Protein 7JQP (pdb70)

B-factor: mean 60.54, std 24.57, range [16.27, 196.67]

Foldseek 3Di:
DVQADACPVVVVDPFQEEEEFAQPPSPPLPRDVLVCCVCLQPVVAAEEEEADPCVQVVDDVLVSPDLVVCVSQPPQWADDDADPVQSKWTGGVNDTWMWHDDDQFIAIPNHTHYGYYHLVCLVVCLVPAADHHAEYEYEQVDPDPVVPDDDGDQLSVVSVVSSCCRNDPPDPRHHYYYHNAAAPLDLVCLVVLHQDDPVVVVVQWDDDDRYIYGYRQRGPDDFDVDVVSVVQVVPVVNVVSNVRRPVDRQDAAADDDPDDAQAWEDDDQWIKGWHWAQDPVGIAIAIEIGNDCDPVVPHEYEYDDPVPDVRHHHDDLVNCCVPCVVVLVPLSHHGHYNDSSRNSVVSSVSSNNPDD/DDACVVVVVDPAQEEEEFAQPPVPPLVRVVLVCVVCLQPVVAAEEEEADPVVQVPDDQLVSPDPVVCVSQNPQWADDDADVVQSKWTGGVRDTWMWHDDDQFIDINNHTHYGYYHLVCLVVVLDQPQDRYAEYEYEQVDDDPLVPDDDGDQLSVVSVVSSVCSNDPPNPRHHYYYHNAAAPLDVVCLSVLHQDDPVVVVVQWADDDRYIYGYDDHDPDDQDVDVVSVVQVVDVSNVVSSVCRVVDRHDAAADDDDDDAQAWEDDDQWIKGWHWDDDPVGTAIEIDIGNDCDPVVPHEYEYDDPVPDVRHDYQYLVNCCVPCVVVLVCLSPHGHYHDSSRNSVVSNVCSNSPD/DPDACPVVVVDPFQEEEEFAPPPVPHLPRPVLVCCVCLQPVVAAEEEEADVVVVVVDDQLVSDDPVVCVSQPPQWADDDADSVQSKWTGGVRDIWMWHDDDQFIAIRNHTHYGYDHLVCLVVCLVPAADHHAEYEYEQVDPDCVVPDDDGDQLSVVSVVSSCCRNDPPDPRHHYYYHNAAAPLDLVCLVVLHQDDPVVVVVQWADDDRYIYGYDAHPPDDFDVDVVSVVQVVDVVSVVSNRCRVVDRHDAAADDDDDDAQAWEDDDQWIKGKHWDDDDVGIAIEIEIGNDCDPVVPHEYEYDDPVPDVRHHDDDLVNCCVPVVVVLVCLSPHGHYHDSSSNSVVSSVSSNNPDD/DDACPVVVVDPAQEEEEFAQPPVPHLPRPVLVCCVCLQPVVAAEEEEAAPVVVVPDDVLVSPDPVVCVSQPPQKADPPDDDVQSKWIGGVRDIKMWHDDDQFIAIRNHTHYGYDHLVCLVVCLVPADDHHAEYEYEQVDDDPVVPDDDGDFQSVVSVVSSCCSNDPPDPRHHYYYHNAAAPLDLVCLSVLHQDDPVVVVVQWDDDDRYIYGYDAHDDDDQDVDVVSVVQVVDVVNVVVNRCRPVDRPDAAADDDDDDFQAWEDDDQWIKGWHWDADPVGIAIEIEIGNDCDPVVPHEYEYDDPVPDVRHHDDDLVNCCVPVVVVLVCLSPHGHYNDSSRNSVVSSVSSNNPDD/DDACPVVVPDPFQEEEEFAAPPVPHLPRPVLVCCVCLQPVVAAEEEEADVVVVVVDDQLVSPDPVVCVSQPPQWADDDADVVQSKWTGGVNHIWMWHDDDQFIDINNHTHYGYDHLVCLVVDALPVADHHAEYEYEQVDPDPLVPDDDGDQLSVVSVVVSCCRNDPPDPRHHYYYHNAAAPLDQVCLVVPHQDDVVVVVVQWDDDDRYIYGYDYHDPDDFDVDVVSVVQVVDVSSVVSNRNRVVDRHDAAADDDDDFAQAWEDDDQWIKGWHWDADPVGIAIEIEIGNDCDPVVPHAYEYDDPVPDVRHDYDDLVNCCVPCVVVLVCLSPHGHYHDSSRNSVVSNVSSNNPDD

Organism: NCBI:txid503388

Radius of gyration: 38.29 Å; Cα contacts (8 Å, |Δi|>4): 3118; chains: 5; bounding box: 105×102×98 Å

InterPro domains:
  IPR008784 Podovirus DNA packaging protein [PF05894] (104-223)

Structure (mmCIF, N/CA/C/O backbone):
data_7JQP
#
_entry.id   7JQP
#
_cell.length_a   110.900
_cell.length_b   110.900
_cell.length_c   351.800
_cell.angle_alpha   90.000
_cell.angle_beta   90.000
_cell.angle_gamma   90.000
#
_symmetry.space_group_name_H-M   'P 43 21 2'
#
loop_
_entity.id
_entity.type
_entity.pdbx_description
1 polymer 'Encapsidation protein'
2 non-polymer 'SULFATE ION'
3 water water
#
loop_
_atom_site.group_PDB
_atom_site.id
_atom_site.type_symbol
_atom_site.label_atom_id
_atom_site.label_alt_id
_atom_site.label_comp_id
_atom_site.label_asym_id
_atom_site.label_entity_id
_atom_site.label_seq_id
_atom_site.pdbx_PDB_ins_code
_atom_site.Cartn_x
_atom_site.Cartn_y
_atom_site.Cartn_z
_atom_site.occupancy
_atom_site.B_iso_or_equiv
_atom_site.auth_seq_id
_atom_site.auth_comp_id
_atom_site.auth_asym_id
_atom_site.auth_atom_id
_atom_site.pdbx_PDB_model_num
ATOM 1 N N . SER A 1 5 ? 11.022 38.861 55.629 1.00 147.46 5 SER A N 1
ATOM 2 C CA . SER A 1 5 ? 11.689 39.984 56.279 1.00 152.03 5 SER A CA 1
ATOM 3 C C . SER A 1 5 ? 13.145 39.643 56.581 1.00 156.48 5 SER A C 1
ATOM 4 O O . SER A 1 5 ? 14.062 40.260 56.042 1.00 150.40 5 SER A O 1
ATOM 11 N N . ASN A 1 6 ? 13.354 38.646 57.442 1.00 163.24 6 ASN A N 1
ATOM 12 C CA . ASN A 1 6 ? 14.710 38.233 57.780 1.00 159.03 6 ASN A CA 1
ATOM 13 C C . ASN A 1 6 ? 15.509 37.814 56.552 1.00 153.95 6 ASN A C 1
ATOM 14 O O . ASN A 1 6 ? 16.743 37.773 56.611 1.00 144.18 6 ASN A O 1
ATOM 25 N N . GLU A 1 7 ? 14.833 37.508 55.442 1.00 155.17 7 GLU A N 1
ATOM 26 C CA . GLU A 1 7 ? 15.528 36.980 54.275 1.00 144.98 7 GLU A CA 1
ATOM 27 C C . GLU A 1 7 ? 16.539 37.975 53.719 1.00 139.54 7 GLU A C 1
ATOM 28 O O . GLU A 1 7 ? 17.611 37.577 53.245 1.00 129.29 7 GLU A O 1
ATOM 40 N N . PHE A 1 8 ? 16.224 39.270 53.757 1.00 142.31 8 PHE A N 1
ATOM 41 C CA . PHE A 1 8 ? 17.015 40.230 52.998 1.00 126.31 8 PHE A CA 1
ATOM 42 C C . PHE A 1 8 ? 18.329 40.562 53.698 1.00 122.66 8 PHE A C 1
ATOM 43 O O . PHE A 1 8 ? 18.389 40.718 54.922 1.00 129.41 8 PHE A O 1
ATOM 60 N N . TRP A 1 9 ? 19.384 40.656 52.892 1.00 113.86 9 TRP A N 1
ATOM 61 C CA . TRP A 1 9 ? 20.719 40.974 53.374 1.00 102.07 9 TRP A CA 1
ATOM 62 C C . TRP A 1 9 ? 20.789 42.391 53.930 1.00 90.86 9 TRP A C 1
ATOM 63 O O . TRP A 1 9 ? 20.197 43.321 53.379 1.00 93.63 9 TRP A O 1
ATOM 84 N N . THR A 1 10 ? 21.525 42.553 55.026 1.00 90.78 10 THR A N 1
ATOM 85 C CA . THR A 1 10 ? 21.702 43.847 55.669 1.00 98.35 10 THR A CA 1
ATOM 86 C C . THR A 1 10 ? 23.115 43.956 56.222 1.00 89.97 10 THR A C 1
ATOM 87 O O . THR A 1 10 ? 23.728 42.940 56.574 1.00 89.36 10 THR A O 1
ATOM 98 N N . PRO A 1 11 ? 23.664 45.182 56.303 1.00 70.33 11 PRO A N 1
ATOM 99 C CA . PRO A 1 11 ? 25.043 45.338 56.786 1.00 66.09 11 PRO A CA 1
ATOM 100 C C . PRO A 1 11 ? 25.187 45.533 58.287 1.00 77.40 11 PRO A C 1
ATOM 101 O O . PRO A 1 11 ? 26.236 45.996 58.748 1.00 78.08 11 PRO A O 1
ATOM 112 N N . LYS A 1 12 ? 24.163 45.190 59.066 1.00 80.28 12 LYS A N 1
ATOM 113 C CA . LYS A 1 12 ? 24.259 45.367 60.513 1.00 75.43 12 LYS A CA 1
ATOM 114 C C . LYS A 1 12 ? 25.387 44.523 61.095 1.00 68.70 12 LYS A C 1
ATOM 115 O O . LYS A 1 12 ? 26.189 45.003 61.903 1.00 67.29 12 LYS A O 1
ATOM 134 N N . ARG A 1 13 ? 25.452 43.247 60.707 1.00 72.95 13 ARG A N 1
ATOM 135 C CA . ARG A 1 13 ? 26.518 42.376 61.194 1.00 76.30 13 ARG A CA 1
ATOM 136 C C . ARG A 1 13 ? 27.887 42.904 60.782 1.00 80.60 13 ARG A C 1
ATOM 137 O O . ARG A 1 13 ? 28.840 42.872 61.570 1.00 76.29 13 ARG A O 1
ATOM 141 N N . LEU A 1 14 ? 28.004 43.387 59.544 1.00 83.05 14 LEU A N 1
ATOM 142 C CA . LEU A 1 14 ? 29.285 43.876 59.048 1.00 68.41 14 LEU A CA 1
ATOM 143 C C . LEU A 1 14 ? 29.735 45.127 59.794 1.00 73.83 14 LEU A C 1
ATOM 144 O O . LEU A 1 14 ? 30.930 45.300 60.062 1.00 68.20 14 LEU A O 1
ATOM 160 N N . LEU A 1 15 ? 28.795 46.015 60.129 1.00 76.99 15 LEU A N 1
ATOM 161 C CA . LEU A 1 15 ? 29.147 47.267 60.790 1.00 72.62 15 LEU A CA 1
ATOM 162 C C . LEU A 1 15 ? 29.671 47.046 62.203 1.00 75.83 15 LEU A C 1
ATOM 163 O O . LEU A 1 15 ? 30.522 47.813 62.669 1.00 75.92 15 LEU A O 1
ATOM 179 N N . GLU A 1 16 ? 29.177 46.021 62.902 1.00 68.60 16 GLU A N 1
ATOM 180 C CA . GLU A 1 16 ? 29.662 45.755 64.252 1.00 77.03 16 GLU A CA 1
ATOM 181 C C . GLU A 1 16 ? 31.153 45.439 64.260 1.00 89.43 16 GLU A C 1
ATOM 182 O O . GLU A 1 16 ? 31.854 45.784 65.218 1.00 86.79 16 GLU A O 1
ATOM 194 N N . THR A 1 17 ? 31.653 44.789 63.210 1.00 85.99 17 THR A N 1
ATOM 195 C CA . THR A 1 17 ? 33.062 44.439 63.147 1.00 75.09 17 THR A CA 1
ATOM 196 C C . THR A 1 17 ? 33.919 45.700 63.028 1.00 76.25 17 THR A C 1
ATOM 197 O O . THR A 1 17 ? 33.475 46.751 62.557 1.00 83.53 17 THR A O 1
ATOM 208 N N . ASP A 1 18 ? 35.176 45.577 63.462 1.00 74.74 18 ASP A N 1
ATOM 209 C CA . ASP A 1 18 ? 36.085 46.718 63.439 1.00 78.77 18 ASP A CA 1
ATOM 210 C C . ASP A 1 18 ? 36.408 47.167 62.017 1.00 76.34 18 ASP A C 1
ATOM 211 O O . ASP A 1 18 ? 36.639 48.359 61.785 1.00 65.47 18 ASP A O 1
ATOM 220 N N . ASP A 1 19 ? 36.437 46.239 61.062 1.00 81.79 19 ASP A N 1
ATOM 221 C CA . ASP A 1 19 ? 36.850 46.581 59.708 1.00 75.33 19 ASP A CA 1
ATOM 222 C C . ASP A 1 19 ? 35.951 47.665 59.126 1.00 63.47 19 ASP A C 1
ATOM 223 O O . ASP A 1 19 ? 34.740 47.690 59.367 1.00 56.15 19 ASP A O 1
ATOM 232 N N . ARG A 1 20 ? 36.556 48.569 58.356 1.00 56.02 20 ARG A N 1
ATOM 233 C CA . ARG A 1 20 ? 35.838 49.646 57.693 1.00 48.33 20 ARG A CA 1
ATOM 234 C C . ARG A 1 20 ? 35.688 49.419 56.193 1.00 39.44 20 ARG A C 1
ATOM 235 O O . ARG A 1 20 ? 35.056 50.238 55.517 1.00 34.02 20 ARG A O 1
ATOM 256 N N . ILE A 1 21 ? 36.250 48.339 55.657 1.00 38.70 21 ILE A N 1
ATOM 257 C CA . ILE A 1 21 ? 36.169 48.017 54.236 1.00 37.12 21 ILE A CA 1
ATOM 258 C C . ILE A 1 21 ? 35.506 46.654 54.090 1.00 38.07 21 ILE A C 1
ATOM 259 O O . ILE A 1 21 ? 35.943 45.676 54.707 1.00 34.58 21 ILE A O 1
ATOM 275 N N . PHE A 1 22 ? 34.460 46.591 53.269 1.00 42.43 22 PHE A N 1
ATOM 276 C CA . PHE A 1 22 ? 33.698 45.369 53.058 1.00 36.47 22 PHE A CA 1
ATOM 277 C C . PHE A 1 22 ? 33.511 45.123 51.570 1.00 30.53 22 PHE A C 1
ATOM 278 O O . PHE A 1 22 ? 33.344 46.066 50.790 1.00 33.63 22 PHE A O 1
ATOM 295 N N . LEU A 1 23 ? 33.538 43.851 51.185 1.00 29.59 23 LEU A N 1
ATOM 296 C CA . LEU A 1 23 ? 33.254 43.423 49.821 1.00 34.02 23 LEU A CA 1
ATOM 297 C C . LEU A 1 23 ? 32.078 42.458 49.864 1.00 42.68 23 LEU A C 1
ATOM 298 O O . LEU A 1 23 ? 32.166 41.399 50.494 1.00 45.49 23 LEU A O 1
ATOM 314 N N . VAL A 1 24 ? 30.980 42.832 49.213 1.00 36.53 24 VAL A N 1
ATOM 315 C CA . VAL A 1 24 ? 29.760 42.034 49.189 1.00 33.91 24 VAL A CA 1
ATOM 316 C C . VAL A 1 24 ? 29.527 41.568 47.758 1.00 42.05 24 VAL A C 1
ATOM 317 O O . VAL A 1 24 ? 29.349 42.389 46.850 1.00 40.24 24 VAL A O 1
ATOM 330 N N . VAL A 1 25 ? 29.525 40.253 47.560 1.00 42.39 25 VAL A N 1
ATOM 331 C CA . VAL A 1 25 ? 29.368 39.644 46.245 1.00 38.86 25 VAL A CA 1
ATOM 332 C C . VAL A 1 25 ? 28.189 38.685 46.292 1.00 40.44 25 VAL A C 1
ATOM 333 O O . VAL A 1 25 ? 27.956 38.023 47.309 1.00 54.34 25 VAL A O 1
ATOM 346 N N . GLY A 1 26 ? 27.450 38.614 45.195 1.00 52.02 26 GLY A N 1
ATOM 347 C CA . GLY A 1 26 ? 26.304 37.738 45.124 1.00 62.79 26 GLY A CA 1
ATOM 348 C C . GLY A 1 26 ? 25.044 38.405 45.630 1.00 54.32 26 GLY A C 1
ATOM 349 O O . GLY A 1 26 ? 24.967 39.620 45.830 1.00 66.23 26 GLY A O 1
ATOM 353 N N . GLY A 1 27 ? 24.028 37.575 45.835 1.00 62.16 27 GLY A N 1
ATOM 354 C CA . GLY A 1 27 ? 22.757 38.079 46.324 1.00 86.27 27 GLY A CA 1
ATOM 355 C C . GLY A 1 27 ? 22.090 39.054 45.381 1.00 88.79 27 GLY A C 1
ATOM 356 O O . GLY A 1 27 ? 21.576 40.090 45.823 1.00 80.90 27 GLY A O 1
ATOM 360 N N . ARG A 1 28 ? 22.086 38.748 44.086 1.00 88.76 28 ARG A N 1
ATOM 361 C CA . ARG A 1 28 ? 21.401 39.603 43.127 1.00 82.97 28 ARG A CA 1
ATOM 362 C C . ARG A 1 28 ? 19.909 39.646 43.428 1.00 84.68 28 ARG A C 1
ATOM 363 O O . ARG A 1 28 ? 19.285 38.625 43.727 1.00 91.15 28 ARG A O 1
ATOM 384 N N . GLY A 1 29 ? 19.339 40.846 43.332 1.00 80.42 29 GLY A N 1
ATOM 385 C CA . GLY A 1 29 ? 17.945 41.050 43.662 1.00 85.52 29 GLY A CA 1
ATOM 386 C C . GLY A 1 29 ? 17.640 41.045 45.140 1.00 79.97 29 GLY A C 1
ATOM 387 O O . GLY A 1 29 ? 16.467 40.996 45.519 1.00 83.37 29 GLY A O 1
ATOM 391 N N . VAL A 1 30 ? 18.665 41.090 45.989 1.00 75.16 30 VAL A N 1
ATOM 392 C CA . VAL A 1 30 ? 18.489 41.126 47.436 1.00 80.91 30 VAL A CA 1
ATOM 393 C C . VAL A 1 30 ? 18.535 42.552 47.975 1.00 80.21 30 VAL A C 1
ATOM 394 O O . VAL A 1 30 ? 18.484 42.756 49.192 1.00 68.78 30 VAL A O 1
ATOM 407 N N . GLY A 1 31 ? 18.610 43.544 47.095 1.00 87.67 31 GLY A N 1
ATOM 408 C CA . GLY A 1 31 ? 18.664 44.925 47.522 1.00 76.84 31 GLY A CA 1
ATOM 409 C C . GLY A 1 31 ? 19.863 45.237 48.391 1.00 57.27 31 GLY A C 1
ATOM 410 O O . GLY A 1 31 ? 19.709 45.782 49.487 1.00 47.42 31 GLY A O 1
ATOM 414 N N . LYS A 1 32 ? 21.064 44.881 47.926 1.00 59.43 32 LYS A N 1
ATOM 415 C CA . LYS A 1 32 ? 22.273 45.246 48.661 1.00 51.51 32 LYS A CA 1
ATOM 416 C C . LYS A 1 32 ? 22.419 46.761 48.722 1.00 43.40 32 LYS A C 1
ATOM 417 O O . LYS A 1 32 ? 22.690 47.333 49.783 1.00 49.80 32 LYS A O 1
ATOM 436 N N . THR A 1 33 ? 22.232 47.430 47.584 1.00 40.14 33 THR A N 1
ATOM 437 C CA . THR A 1 33 ? 22.264 48.887 47.572 1.00 34.43 33 THR A CA 1
ATOM 438 C C . THR A 1 33 ? 21.130 49.453 48.416 1.00 48.73 33 THR A C 1
ATOM 439 O O . THR A 1 33 ? 21.322 50.415 49.170 1.00 44.22 33 THR A O 1
ATOM 450 N N . PHE A 1 34 ? 19.942 48.855 48.305 1.00 52.59 34 PHE A N 1
ATOM 451 C CA . PHE A 1 34 ? 18.790 49.296 49.085 1.00 44.55 34 PHE A CA 1
ATOM 452 C C . PHE A 1 34 ? 19.074 49.235 50.579 1.00 58.07 34 PHE A C 1
ATOM 453 O O . PHE A 1 34 ? 18.900 50.227 51.296 1.00 57.99 34 PHE A O 1
ATOM 470 N N . ASN A 1 35 ? 19.525 48.079 51.067 1.00 61.05 35 ASN A N 1
ATOM 471 C CA . ASN A 1 35 ? 19.742 47.924 52.501 1.00 53.13 35 ASN A CA 1
ATOM 472 C C . ASN A 1 35 ? 20.926 48.753 52.990 1.00 52.64 35 ASN A C 1
ATOM 473 O O . ASN A 1 35 ? 20.865 49.344 54.074 1.00 49.78 35 ASN A O 1
ATOM 484 N N . VAL A 1 36 ? 22.009 48.819 52.211 1.00 55.08 36 VAL A N 1
ATOM 485 C CA . VAL A 1 36 ? 23.161 49.613 52.635 1.00 45.10 36 VAL A CA 1
ATOM 486 C C . VAL A 1 36 ? 22.785 51.085 52.733 1.00 45.99 36 VAL A C 1
ATOM 487 O O . VAL A 1 36 ? 23.150 51.775 53.693 1.00 44.51 36 VAL A O 1
ATOM 500 N N . THR A 1 37 ? 22.053 51.589 51.738 1.00 48.88 37 THR A N 1
ATOM 501 C CA . THR A 1 37 ? 21.620 52.982 51.761 1.00 37.09 37 THR A CA 1
ATOM 502 C C . THR A 1 37 ? 20.625 53.224 52.888 1.00 43.63 37 THR A C 1
ATOM 503 O O . THR A 1 37 ? 20.624 54.302 53.491 1.00 48.22 37 THR A O 1
ATOM 514 N N . GLY A 1 38 ? 19.775 52.239 53.184 1.00 50.29 38 GLY A N 1
ATOM 515 C CA . GLY A 1 38 ? 18.785 52.418 54.235 1.00 54.95 38 GLY A CA 1
ATOM 516 C C . GLY A 1 38 ? 19.390 52.488 55.624 1.00 51.43 38 GLY A C 1
ATOM 517 O O . GLY A 1 38 ? 19.009 53.341 56.431 1.00 54.60 38 GLY A O 1
ATOM 521 N N . GLU A 1 39 ? 20.342 51.597 55.922 1.00 58.10 39 GLU A N 1
ATOM 522 C CA . GLU A 1 39 ? 20.979 51.607 57.236 1.00 57.29 39 GLU A CA 1
ATOM 523 C C . GLU A 1 39 ? 21.751 52.898 57.459 1.00 50.37 39 GLU A C 1
ATOM 524 O O . GLU A 1 39 ? 21.822 53.400 58.588 1.00 58.87 39 GLU A O 1
ATOM 536 N N . ALA A 1 40 ? 22.332 53.449 56.391 1.00 39.94 40 ALA A N 1
ATOM 537 C CA . ALA A 1 40 ? 23.091 54.686 56.503 1.00 37.81 40 ALA A CA 1
ATOM 538 C C . ALA A 1 40 ? 22.189 55.877 56.800 1.00 41.45 40 ALA A C 1
ATOM 539 O O . ALA A 1 40 ? 22.646 56.855 57.401 1.00 45.76 40 ALA A O 1
ATOM 546 N N . LEU A 1 41 ? 20.915 55.811 56.399 1.00 45.85 41 LEU A N 1
ATOM 547 C CA . LEU A 1 41 ? 20.038 56.977 56.468 1.00 49.82 41 LEU A CA 1
ATOM 548 C C . LEU A 1 41 ? 20.144 57.681 57.817 1.00 46.62 41 LEU A C 1
ATOM 549 O O . LEU A 1 41 ? 20.220 58.913 57.886 1.00 48.39 41 LEU A O 1
ATOM 565 N N . ASP A 1 42 ? 20.113 56.914 58.911 1.00 47.22 42 ASP A N 1
ATOM 566 C CA . ASP A 1 42 ? 20.158 57.536 60.231 1.00 52.64 42 ASP A CA 1
ATOM 567 C C . ASP A 1 42 ? 21.347 58.482 60.343 1.00 51.66 42 ASP A C 1
ATOM 568 O O . ASP A 1 42 ? 21.231 59.580 60.900 1.00 54.26 42 ASP A O 1
ATOM 577 N N . ASP A 1 43 ? 22.498 58.076 59.806 1.00 40.12 43 ASP A N 1
ATOM 578 C CA . ASP A 1 43 ? 23.669 58.945 59.824 1.00 43.36 43 ASP A CA 1
ATOM 579 C C . ASP A 1 43 ? 23.498 60.119 58.869 1.00 47.00 43 ASP A C 1
ATOM 580 O O . ASP A 1 43 ? 23.776 61.269 59.227 1.00 50.11 43 ASP A O 1
ATOM 589 N N . LEU A 1 44 ? 23.032 59.855 57.646 1.00 45.88 44 LEU A N 1
ATOM 590 C CA . LEU A 1 44 ? 22.926 60.933 56.672 1.00 41.79 44 LEU A CA 1
ATOM 591 C C . LEU A 1 44 ? 21.886 61.959 57.109 1.00 46.01 44 LEU A C 1
ATOM 592 O O . LEU A 1 44 ? 22.094 63.169 56.960 1.00 43.35 44 LEU A O 1
ATOM 608 N N . PHE A 1 45 ? 20.752 61.491 57.644 1.00 47.56 45 PHE A N 1
ATOM 609 C CA . PHE A 1 45 ? 19.674 62.414 57.980 1.00 39.54 45 PHE A CA 1
ATOM 610 C C . PHE A 1 45 ? 20.031 63.271 59.194 1.00 49.41 45 PHE A C 1
ATOM 611 O O . PHE A 1 45 ? 19.776 64.481 59.195 1.00 55.70 45 PHE A O 1
ATOM 628 N N . PHE A 1 46 ? 20.622 62.674 60.238 1.00 47.05 46 PHE A N 1
ATOM 629 C CA . PHE A 1 46 ? 20.786 63.371 61.506 1.00 46.02 46 PHE A CA 1
ATOM 630 C C . PHE A 1 46 ? 22.217 63.493 62.019 1.00 53.32 46 PHE A C 1
ATOM 631 O O . PHE A 1 46 ? 22.433 64.215 63.001 1.00 46.44 46 PHE A O 1
ATOM 648 N N . ASN A 1 47 ? 23.195 62.824 61.411 1.00 61.85 47 ASN A N 1
ATOM 649 C CA . ASN A 1 47 ? 24.575 62.901 61.877 1.00 55.45 47 ASN A CA 1
ATOM 650 C C . ASN A 1 47 ? 25.455 63.803 61.018 1.00 49.58 47 ASN A C 1
ATOM 651 O O . ASN A 1 47 ? 26.677 63.815 61.201 1.00 53.76 47 ASN A O 1
ATOM 662 N N . ASN A 1 48 ? 24.871 64.556 60.088 1.00 51.18 48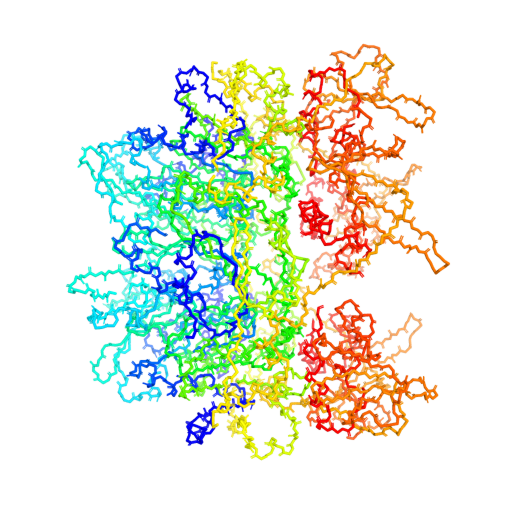 ASN A N 1
ATOM 663 C CA . ASN A 1 48 ? 25.610 65.558 59.318 1.00 58.37 48 ASN A CA 1
ATOM 664 C C . ASN A 1 48 ? 26.752 64.928 58.525 1.00 58.30 48 ASN A C 1
ATOM 665 O O . ASN A 1 48 ? 27.841 65.495 58.410 1.00 56.10 48 ASN A O 1
ATOM 676 N N . VAL A 1 49 ? 26.502 63.754 57.959 1.00 65.20 49 VAL A N 1
ATOM 677 C CA . VAL A 1 49 ? 27.478 63.063 57.130 1.00 52.31 49 VAL A CA 1
ATOM 678 C C . VAL A 1 49 ? 26.848 62.795 55.772 1.00 42.08 49 VAL A C 1
ATOM 679 O O . VAL A 1 49 ? 25.671 62.430 55.680 1.00 45.75 49 VAL A O 1
ATOM 692 N N . SER A 1 50 ? 27.643 62.942 54.724 1.00 48.40 50 SER A N 1
ATOM 693 C CA . SER A 1 50 ? 27.178 62.737 53.363 1.00 37.43 50 SER A CA 1
ATOM 694 C C . SER A 1 50 ? 27.567 61.340 52.898 1.00 39.55 50 SER A C 1
ATOM 695 O O . SER A 1 50 ? 28.295 60.606 53.570 1.00 38.45 50 SER A O 1
ATOM 720 N N . VAL A 1 52 ? 28.528 58.957 49.175 1.00 38.38 52 VAL A N 1
ATOM 721 C CA . VAL A 1 52 ? 28.952 58.965 47.786 1.00 31.73 52 VAL A CA 1
ATOM 722 C C . VAL A 1 52 ? 28.584 57.628 47.159 1.00 32.28 52 VAL A C 1
ATOM 723 O O . VAL A 1 52 ? 28.976 56.571 47.665 1.00 27.57 52 VAL A O 1
ATOM 736 N N . TYR A 1 53 ? 27.847 57.680 46.054 1.00 29.84 53 TYR A N 1
ATOM 737 C CA . TYR A 1 53 ? 27.498 56.496 45.281 1.00 26.56 53 TYR A CA 1
ATOM 738 C C . TYR A 1 53 ? 28.394 56.453 44.050 1.00 32.67 53 TYR A C 1
ATOM 739 O O . TYR A 1 53 ? 28.366 57.377 43.230 1.00 38.13 53 TYR A O 1
ATOM 757 N N . LEU A 1 54 ? 29.175 55.386 43.917 1.00 28.47 54 LEU A N 1
ATOM 758 C CA . LEU A 1 54 ? 30.193 55.293 42.882 1.00 24.91 54 LEU A CA 1
ATOM 759 C C . LEU A 1 54 ? 29.810 54.235 41.857 1.00 31.18 54 LEU A C 1
ATOM 760 O O . LEU A 1 54 ? 29.251 53.189 42.203 1.00 35.40 54 LEU A O 1
ATOM 776 N N . ARG A 1 55 ? 30.118 54.521 40.594 1.00 25.29 55 ARG A N 1
ATOM 777 C CA . ARG A 1 55 ? 29.872 53.614 39.485 1.00 30.25 55 ARG A CA 1
ATOM 778 C C . ARG A 1 55 ? 31.058 53.683 38.536 1.00 30.42 55 ARG A C 1
ATOM 779 O O . ARG A 1 55 ? 31.718 54.719 38.422 1.00 28.33 55 ARG A O 1
ATOM 800 N N . ARG A 1 56 ? 31.319 52.576 37.839 1.00 28.22 56 ARG A N 1
ATOM 801 C CA . ARG A 1 56 ? 32.500 52.530 36.985 1.00 24.22 56 ARG A CA 1
ATOM 802 C C . ARG A 1 56 ? 32.397 53.514 35.825 1.00 29.28 56 ARG A C 1
ATOM 803 O O . ARG A 1 56 ? 33.372 54.202 35.503 1.00 37.28 56 ARG A O 1
ATOM 824 N N . LEU A 1 57 ? 31.235 53.594 35.181 1.00 29.77 57 LEU A N 1
ATOM 825 C CA . LEU A 1 57 ? 31.081 54.373 33.963 1.00 31.93 57 LEU A CA 1
ATOM 826 C C . LEU A 1 57 ? 30.024 55.454 34.132 1.00 33.68 57 LEU A C 1
ATOM 827 O O . LEU A 1 57 ? 29.088 55.317 34.926 1.00 43.43 57 LEU A O 1
ATOM 843 N N . GLY A 1 58 ? 30.185 56.533 33.363 1.00 26.89 58 GLY A N 1
ATOM 844 C CA . GLY A 1 58 ? 29.238 57.631 33.444 1.00 36.57 58 GLY A CA 1
ATOM 845 C C . GLY A 1 58 ? 27.829 57.219 33.068 1.00 40.56 58 GLY A C 1
ATOM 846 O O . GLY A 1 58 ? 26.857 57.661 33.686 1.00 56.41 58 GLY A O 1
ATOM 850 N N . VAL A 1 59 ? 27.697 56.360 32.054 1.00 33.83 59 VAL A N 1
ATOM 851 C CA . VAL A 1 59 ? 26.372 55.925 31.624 1.00 38.54 59 VAL A CA 1
ATOM 852 C C . VAL A 1 59 ? 25.632 55.255 32.774 1.00 34.25 59 VAL A C 1
ATOM 853 O O . VAL A 1 59 ? 24.409 55.391 32.910 1.00 50.19 59 VAL A O 1
ATOM 866 N N . GLU A 1 60 ? 26.358 54.528 33.626 1.00 32.38 60 GLU A N 1
ATOM 867 C CA . GLU A 1 60 ? 25.720 53.875 34.765 1.00 35.44 60 GLU A CA 1
ATOM 868 C C . GLU A 1 60 ? 25.023 54.884 35.668 1.00 30.72 60 GLU A C 1
ATOM 869 O O . GLU A 1 60 ? 23.965 54.589 36.237 1.00 49.57 60 GLU A O 1
ATOM 881 N N . ILE A 1 61 ? 25.582 56.085 35.790 1.00 32.73 61 ILE A N 1
ATOM 882 C CA . ILE A 1 61 ? 24.971 57.127 36.610 1.00 42.98 61 ILE A CA 1
ATOM 883 C C . ILE A 1 61 ? 23.996 57.971 35.805 1.00 50.34 61 ILE A C 1
ATOM 884 O O . ILE A 1 61 ? 22.931 58.340 36.306 1.00 52.11 61 ILE A O 1
ATOM 900 N N . ASP A 1 62 ? 24.342 58.303 34.562 1.00 48.17 62 ASP A N 1
ATOM 901 C CA . ASP A 1 62 ? 23.442 59.113 33.750 1.00 43.52 62 ASP A CA 1
ATOM 902 C C . ASP A 1 62 ? 22.100 58.416 33.570 1.00 36.07 62 ASP A C 1
ATOM 903 O O . ASP A 1 62 ? 21.045 59.061 33.619 1.00 46.66 62 ASP A O 1
ATOM 912 N N . GLU A 1 63 ? 22.118 57.098 33.375 1.00 36.61 63 GLU A N 1
ATOM 913 C CA . GLU A 1 63 ? 20.893 56.321 33.270 1.00 43.13 63 GLU A CA 1
ATOM 914 C C . GLU A 1 63 ? 20.267 56.015 34.625 1.00 48.23 63 GLU A C 1
ATOM 915 O O . GLU A 1 63 ? 19.108 55.594 34.668 1.00 67.33 63 GLU A O 1
ATOM 927 N N . LEU A 1 64 ? 20.992 56.224 35.720 1.00 52.66 64 LEU A N 1
ATOM 928 C CA . LEU A 1 64 ? 20.458 55.932 37.044 1.00 52.62 64 LEU A CA 1
ATOM 929 C C . LEU A 1 64 ? 19.353 56.915 37.410 1.00 49.57 64 LEU A C 1
ATOM 930 O O . LEU A 1 64 ? 19.418 58.102 37.075 1.00 39.76 64 LEU A O 1
ATOM 946 N N . GLU A 1 65 ? 18.327 56.406 38.099 1.00 47.47 65 GLU A N 1
ATOM 947 C CA . GLU A 1 65 ? 17.209 57.228 38.565 1.00 52.78 65 GLU A CA 1
ATOM 948 C C . GLU A 1 65 ? 17.498 57.662 39.996 1.00 46.42 65 GLU A C 1
ATOM 949 O O . GLU A 1 65 ? 17.215 56.945 40.955 1.00 46.55 65 GLU A O 1
ATOM 961 N N . LYS A 1 66 ? 18.079 58.859 40.156 1.00 42.70 66 LYS A N 1
ATOM 962 C CA . LYS A 1 66 ? 18.432 59.321 41.497 1.00 41.97 66 LYS A CA 1
ATOM 963 C C . LYS A 1 66 ? 17.195 59.498 42.370 1.00 50.51 66 LYS A C 1
ATOM 964 O O . LYS A 1 66 ? 17.266 59.314 43.592 1.00 49.32 66 LYS A O 1
ATOM 983 N N . ASN A 1 67 ? 16.061 59.866 41.767 1.00 49.40 67 ASN A N 1
ATOM 984 C CA . ASN A 1 67 ? 14.853 60.112 42.547 1.00 45.12 67 ASN A CA 1
ATOM 985 C C . ASN A 1 67 ? 14.458 58.880 43.354 1.00 48.69 67 ASN A C 1
ATOM 986 O O . ASN A 1 67 ? 13.952 58.998 44.477 1.00 52.34 67 ASN A O 1
ATOM 997 N N . ASN A 1 68 ? 14.667 57.685 42.796 1.00 52.64 68 ASN A N 1
ATOM 998 C CA . ASN A 1 68 ? 14.287 56.451 43.470 1.00 51.04 68 ASN A CA 1
ATOM 999 C C . ASN A 1 68 ? 15.436 55.837 44.262 1.00 50.36 68 ASN A C 1
ATOM 1000 O O . ASN A 1 68 ? 15.322 54.694 44.719 1.00 50.30 68 ASN A O 1
ATOM 1011 N N . PHE A 1 69 ? 16.540 56.569 44.429 1.00 49.16 69 PHE A N 1
ATOM 1012 C CA . PHE A 1 69 ? 17.636 56.086 45.263 1.00 41.71 69 PHE A CA 1
ATOM 1013 C C . PHE A 1 69 ? 17.166 55.898 46.699 1.00 33.51 69 PHE A C 1
ATOM 1014 O O . PHE A 1 69 ? 17.523 54.915 47.359 1.00 35.33 69 PHE A O 1
ATOM 1031 N N . ILE A 1 70 ? 16.354 56.832 47.191 1.00 38.72 70 ILE A N 1
ATOM 1032 C CA . ILE A 1 70 ? 15.671 56.733 48.476 1.00 56.99 70 ILE A CA 1
ATOM 1033 C C . ILE A 1 70 ? 14.182 56.596 48.183 1.00 58.41 70 ILE A C 1
ATOM 1034 O O . ILE A 1 70 ? 13.611 57.425 47.464 1.00 60.27 70 ILE A O 1
ATOM 1050 N N . THR A 1 71 ? 13.555 55.557 48.729 1.00 46.04 71 THR A N 1
ATOM 1051 C CA . THR A 1 71 ? 12.172 55.226 48.415 1.00 39.20 71 THR A CA 1
ATOM 1052 C C . THR A 1 71 ? 11.311 55.300 49.669 1.00 52.45 71 THR A C 1
ATOM 1053 O O . THR A 1 71 ? 11.812 55.229 50.795 1.00 56.78 71 THR A O 1
ATOM 1064 N N . GLU A 1 72 ? 9.999 55.451 49.460 1.00 52.91 72 GLU A N 1
ATOM 1065 C CA . GLU A 1 72 ? 9.078 55.460 50.592 1.00 41.20 72 GLU A CA 1
ATOM 1066 C C . GLU A 1 72 ? 9.196 54.168 51.391 1.00 44.77 72 GLU A C 1
ATOM 1067 O O . GLU A 1 72 ? 9.178 54.186 52.628 1.00 51.07 72 GLU A O 1
ATOM 1079 N N . GLU A 1 73 ? 9.320 53.033 50.696 1.00 36.16 73 GLU A N 1
ATOM 1080 C CA . GLU A 1 73 ? 9.433 51.751 51.382 1.00 45.65 73 GLU A CA 1
ATOM 1081 C C . GLU A 1 73 ? 10.715 51.675 52.202 1.00 56.15 73 GLU A C 1
ATOM 1082 O O . GLU A 1 73 ? 10.717 51.120 53.306 1.00 56.10 73 GLU A O 1
ATOM 1111 N N . LEU A 1 75 ? 12.305 54.224 53.562 1.00 47.59 75 LEU A N 1
ATOM 1112 C CA . LEU A 1 75 ? 12.038 55.074 54.715 1.00 48.60 75 LEU A CA 1
ATOM 1113 C C . LEU A 1 75 ? 11.109 54.370 55.695 1.00 54.11 75 LEU A C 1
ATOM 1114 O O . LEU A 1 75 ? 11.326 54.412 56.913 1.00 57.26 75 LEU A O 1
ATOM 1130 N N . ARG A 1 76 ? 10.080 53.697 55.174 1.00 55.19 76 ARG A N 1
ATOM 1131 C CA . ARG A 1 76 ? 9.115 53.010 56.025 1.00 62.60 76 ARG A CA 1
ATOM 1132 C C . ARG A 1 76 ? 9.726 51.775 56.675 1.00 62.23 76 ARG A C 1
ATOM 1133 O O . ARG A 1 76 ? 9.419 51.462 57.831 1.00 59.23 76 ARG A O 1
ATOM 1154 N N . VAL A 1 77 ? 10.585 51.057 55.949 1.00 59.75 77 VAL A N 1
ATOM 1155 C CA . VAL A 1 77 ? 11.222 49.868 56.509 1.00 66.20 77 VAL A CA 1
ATOM 1156 C C . VAL A 1 77 ? 12.244 50.248 57.571 1.00 60.83 77 VAL A C 1
ATOM 1157 O O . VAL A 1 77 ? 12.249 49.689 58.673 1.00 76.22 77 VAL A O 1
ATOM 1170 N N . TYR A 1 78 ? 13.120 51.206 57.267 1.00 58.72 78 TYR A N 1
ATOM 1171 C CA . TYR A 1 78 ? 14.201 51.515 58.195 1.00 62.32 78 TYR A CA 1
ATOM 1172 C C . TYR A 1 78 ? 13.755 52.382 59.364 1.00 60.01 78 TYR A C 1
ATOM 1173 O O . TYR A 1 78 ? 14.301 52.238 60.464 1.00 54.81 78 TYR A O 1
ATOM 1191 N N . PHE A 1 79 ? 12.769 53.263 59.174 1.00 55.60 79 PHE A N 1
ATOM 1192 C CA . PHE A 1 79 ? 12.258 54.071 60.275 1.00 67.38 79 PHE A CA 1
ATOM 1193 C C . PHE A 1 79 ? 10.957 53.523 60.860 1.00 66.29 79 PHE A C 1
ATOM 1194 O O . PHE A 1 79 ? 10.498 54.031 61.889 1.00 64.49 79 PHE A O 1
ATOM 1211 N N . GLY A 1 80 ? 10.360 52.510 60.234 1.00 69.34 80 GLY A N 1
ATOM 1212 C CA . GLY A 1 80 ? 9.183 51.861 60.797 1.00 79.67 80 GLY A CA 1
ATOM 1213 C C . GLY A 1 80 ? 8.097 52.833 61.219 1.00 78.56 80 GLY A C 1
ATOM 1214 O O . GLY A 1 80 ? 7.704 53.723 60.457 1.00 72.90 80 GLY A O 1
ATOM 1218 N N . ASN A 1 81 ? 7.589 52.658 62.447 1.00 80.93 81 ASN A N 1
ATOM 1219 C CA . ASN A 1 81 ? 6.478 53.487 62.901 1.00 73.32 81 ASN A CA 1
ATOM 1220 C C . ASN A 1 81 ? 6.805 54.975 62.838 1.00 77.53 81 ASN A C 1
ATOM 1221 O O . ASN A 1 81 ? 5.904 55.796 62.632 1.00 75.54 81 ASN A O 1
ATOM 1232 N N . ARG A 1 82 ? 8.069 55.352 63.042 1.00 75.57 82 ARG A N 1
ATOM 1233 C CA . ARG A 1 82 ? 8.405 56.771 63.037 1.00 71.55 82 ARG A CA 1
ATOM 1234 C C . ARG A 1 82 ? 8.094 57.432 61.699 1.00 73.44 82 ARG A C 1
ATOM 1235 O O . ARG A 1 82 ? 7.970 58.661 61.644 1.00 71.24 82 ARG A O 1
ATOM 1256 N N . PHE A 1 83 ? 7.980 56.655 60.621 1.00 64.13 83 PHE A N 1
ATOM 1257 C CA . PHE A 1 83 ? 7.725 57.210 59.298 1.00 70.96 83 PHE A CA 1
ATOM 1258 C C . PHE A 1 83 ? 6.217 57.345 59.109 1.00 72.40 83 PHE A C 1
ATOM 1259 O O . PHE A 1 83 ? 5.466 56.396 59.348 1.00 68.78 83 PHE A O 1
ATOM 1276 N N . SER A 1 84 ? 5.788 58.524 58.669 1.00 74.34 84 SER A N 1
ATOM 1277 C CA . SER A 1 84 ? 4.377 58.858 58.508 1.00 72.06 84 SER A CA 1
ATOM 1278 C C . SER A 1 84 ? 4.288 60.116 57.657 1.00 74.97 84 SER A C 1
ATOM 1279 O O . SER A 1 84 ? 5.290 60.777 57.393 1.00 75.56 84 SER A O 1
ATOM 1287 N N . ASP A 1 85 ? 3.072 60.443 57.233 1.00 72.06 85 ASP A N 1
ATOM 1288 C CA . ASP A 1 85 ? 2.806 61.683 56.501 1.00 82.30 85 ASP A CA 1
ATOM 1289 C C . ASP A 1 85 ? 3.610 61.754 55.201 1.00 63.00 85 ASP A C 1
ATOM 1290 O O . ASP A 1 85 ? 4.150 62.804 54.837 1.00 57.06 85 ASP A O 1
ATOM 1299 N N . PHE A 1 86 ? 3.685 60.637 54.480 1.00 52.84 86 PHE A N 1
ATOM 1300 C CA . PHE A 1 86 ? 4.408 60.640 53.219 1.00 55.63 86 PHE A CA 1
ATOM 1301 C C . PHE A 1 86 ? 3.556 61.321 52.154 1.00 59.15 86 PHE A C 1
ATOM 1302 O O . PHE A 1 86 ? 2.418 60.906 51.902 1.00 62.69 86 PHE A O 1
ATOM 1319 N N . ASN A 1 87 ? 4.108 62.349 51.517 1.00 61.14 87 ASN A N 1
ATOM 1320 C CA . ASN A 1 87 ? 3.453 63.010 50.392 1.00 64.32 87 ASN A CA 1
ATOM 1321 C C . ASN A 1 87 ? 4.542 63.593 49.506 1.00 52.59 87 ASN A C 1
ATOM 1322 O O . ASN A 1 87 ? 5.355 64.394 49.975 1.00 60.07 87 ASN A O 1
ATOM 1333 N N . ALA A 1 88 ? 4.561 63.192 48.237 1.00 50.61 88 ALA A N 1
ATOM 1334 C CA . ALA A 1 88 ? 5.613 63.575 47.307 1.00 57.75 88 ALA A CA 1
ATOM 1335 C C . ALA A 1 88 ? 5.024 64.264 46.085 1.00 46.52 88 ALA A C 1
ATOM 1336 O O . ALA A 1 88 ? 3.956 63.879 45.600 1.00 46.67 88 ALA A O 1
ATOM 1343 N N . ASP A 1 89 ? 5.730 65.283 45.592 1.00 53.89 89 ASP A N 1
ATOM 1344 C CA . ASP A 1 89 ? 5.341 66.016 44.393 1.00 62.13 89 ASP A CA 1
ATOM 1345 C C . ASP A 1 89 ? 6.076 65.406 43.204 1.00 65.91 89 ASP A C 1
ATOM 1346 O O . ASP A 1 89 ? 7.303 65.507 43.108 1.00 66.86 89 ASP A O 1
ATOM 1355 N N . GLU A 1 90 ? 5.323 64.776 42.298 1.00 69.54 90 GLU A N 1
ATOM 1356 C CA . GLU A 1 90 ? 5.942 64.111 41.156 1.00 73.37 90 GLU A CA 1
ATOM 1357 C C . GLU A 1 90 ? 6.543 65.110 40.175 1.00 77.32 90 GLU A C 1
ATOM 1358 O O . GLU A 1 90 ? 7.557 64.809 39.534 1.00 84.57 90 GLU A O 1
ATOM 1370 N N . SER A 1 91 ? 5.948 66.299 40.049 1.00 74.64 91 SER A N 1
ATOM 1371 C CA . SER A 1 91 ? 6.424 67.258 39.056 1.00 76.70 91 SER A CA 1
ATOM 1372 C C . SER A 1 91 ? 7.814 67.774 39.410 1.00 87.12 91 SER A C 1
ATOM 1373 O O . SER A 1 91 ? 8.697 67.849 38.547 1.00 73.10 91 SER A O 1
ATOM 1381 N N . LYS A 1 92 ? 8.026 68.142 40.675 1.00 94.67 92 LYS A N 1
ATOM 1382 C CA . LYS A 1 92 ? 9.317 68.638 41.135 1.00 84.27 92 LYS A CA 1
ATOM 1383 C C . LYS A 1 92 ? 10.263 67.528 41.573 1.00 72.23 92 LYS A C 1
ATOM 1384 O O . LYS A 1 92 ? 11.432 67.811 41.864 1.00 74.30 92 LYS A O 1
ATOM 1403 N N . GLN A 1 93 ? 9.795 66.280 41.626 1.00 70.61 93 GLN A N 1
ATOM 1404 C CA . GLN A 1 93 ? 10.605 65.164 42.114 1.00 71.93 93 GLN A CA 1
ATOM 1405 C C . GLN A 1 93 ? 11.130 65.456 43.520 1.00 69.35 93 GLN A C 1
ATOM 1406 O O . GLN A 1 93 ? 12.296 65.204 43.835 1.00 67.70 93 GLN A O 1
ATOM 1420 N N . ILE A 1 94 ? 10.253 65.999 44.365 1.00 61.20 94 ILE A N 1
ATOM 1421 C CA . ILE A 1 94 ? 10.535 66.293 45.769 1.00 56.18 94 ILE A CA 1
ATOM 1422 C C . ILE A 1 94 ? 9.653 65.399 46.632 1.00 45.36 94 ILE A C 1
ATOM 1423 O O . ILE A 1 94 ? 8.422 65.421 46.507 1.00 45.93 94 ILE A O 1
ATOM 1456 N N . ARG A 1 96 ? 8.250 64.570 50.456 1.00 51.54 96 ARG A N 1
ATOM 1457 C CA . ARG A 1 96 ? 8.026 65.231 51.739 1.00 51.38 96 ARG A CA 1
ATOM 1458 C C . ARG A 1 96 ? 7.410 64.219 52.694 1.00 46.67 96 ARG A C 1
ATOM 1459 O O . ARG A 1 96 ? 6.486 63.491 52.315 1.00 61.17 96 ARG A O 1
ATOM 1480 N N . PHE A 1 97 ? 7.933 64.159 53.917 1.00 45.41 97 PHE A N 1
ATOM 1481 C CA . PHE A 1 97 ? 7.529 63.137 54.878 1.00 57.24 97 PHE A CA 1
ATOM 1482 C C . PHE A 1 97 ? 7.825 63.622 56.293 1.00 62.26 97 PHE A C 1
ATOM 1483 O O . PHE A 1 97 ? 8.383 64.704 56.500 1.00 61.75 97 PHE A O 1
ATOM 1500 N N . SER A 1 98 ? 7.444 62.798 57.271 1.00 61.33 98 SER A N 1
ATOM 1501 C CA . SER A 1 98 ? 7.602 63.091 58.687 1.00 68.20 98 SER A CA 1
ATOM 1502 C C . SER A 1 98 ? 8.345 61.961 59.379 1.00 67.94 98 SER A C 1
ATOM 1503 O O . SER A 1 98 ? 7.984 60.790 59.223 1.00 72.30 98 SER A O 1
ATOM 1511 N N . ILE A 1 99 ? 9.375 62.317 60.145 1.00 68.24 99 ILE A N 1
ATOM 1512 C CA . ILE A 1 99 ? 10.063 61.380 61.027 1.00 73.23 99 ILE A CA 1
ATOM 1513 C C . ILE A 1 99 ? 10.117 62.007 62.415 1.00 76.35 99 ILE A C 1
ATOM 1514 O O . ILE A 1 99 ? 10.678 63.097 62.584 1.00 77.31 99 ILE A O 1
ATOM 1530 N N . ASP A 1 100 ? 9.530 61.328 63.401 1.00 73.41 100 ASP A N 1
ATOM 1531 C CA . ASP A 1 100 ? 9.512 61.782 64.789 1.00 71.19 100 ASP A CA 1
ATOM 1532 C C . ASP A 1 100 ? 8.803 63.122 64.949 1.00 65.51 100 ASP A C 1
ATOM 1533 O O . ASP A 1 100 ? 9.063 63.855 65.910 1.00 68.24 100 ASP A O 1
ATOM 1542 N N . GLY A 1 101 ? 7.903 63.455 64.027 1.00 49.70 101 GLY A N 1
ATOM 1543 C CA . GLY A 1 101 ? 7.205 64.718 64.070 1.00 52.95 101 GLY A CA 1
ATOM 1544 C C . GLY A 1 101 ? 7.916 65.853 63.369 1.00 75.75 101 GLY A C 1
ATOM 1545 O O . GLY A 1 101 ? 7.314 66.918 63.181 1.00 87.74 101 GLY A O 1
ATOM 1549 N N . ALA A 1 102 ? 9.172 65.660 62.979 1.00 68.29 102 ALA A N 1
ATOM 1550 C CA . ALA A 1 102 ? 9.927 66.672 62.261 1.00 64.29 102 ALA A CA 1
ATOM 1551 C C . ALA A 1 102 ? 9.595 66.631 60.772 1.00 71.49 102 ALA A C 1
ATOM 1552 O O . ALA A 1 102 ? 9.099 65.631 60.242 1.00 63.11 102 ALA A O 1
ATOM 1559 N N . ILE A 1 103 ? 9.873 67.742 60.097 1.00 77.05 103 ILE A N 1
ATOM 1560 C CA . ILE A 1 103 ? 9.585 67.890 58.677 1.00 69.25 103 ILE A CA 1
ATOM 1561 C C . ILE A 1 103 ? 10.872 67.646 57.903 1.00 69.87 103 ILE A C 1
ATOM 1562 O O . ILE A 1 103 ? 11.849 68.391 58.056 1.00 64.92 103 ILE A O 1
ATOM 1578 N N . HIS A 1 104 ? 10.881 66.612 57.072 1.00 64.19 104 HIS A N 1
ATOM 1579 C CA . HIS A 1 104 ? 12.037 66.298 56.245 1.00 51.03 104 HIS A CA 1
ATOM 1580 C C . HIS A 1 104 ? 11.596 66.189 54.796 1.00 49.47 104 HIS A C 1
ATOM 1581 O O . HIS A 1 104 ? 10.530 65.640 54.501 1.00 57.50 104 HIS A O 1
ATOM 1595 N N . GLU A 1 105 ? 12.423 66.709 53.894 1.00 54.57 105 GLU A N 1
ATOM 1596 C CA . GLU A 1 105 ? 12.163 66.647 52.461 1.00 50.46 105 GLU A CA 1
ATOM 1597 C C . GLU A 1 105 ? 13.429 66.189 51.752 1.00 41.99 105 GLU A C 1
ATOM 1598 O O . GLU A 1 105 ? 14.518 66.708 52.020 1.00 42.54 105 GLU A O 1
ATOM 1610 N N . ILE A 1 106 ? 13.280 65.223 50.850 1.00 41.76 106 ILE A N 1
ATOM 1611 C CA . ILE A 1 106 ? 14.381 64.689 50.056 1.00 41.02 106 ILE A CA 1
ATOM 1612 C C . ILE A 1 106 ? 14.216 65.230 48.642 1.00 46.84 106 ILE A C 1
ATOM 1613 O O . ILE A 1 106 ? 13.205 64.971 47.981 1.00 42.02 106 ILE A O 1
ATOM 1629 N N . LYS A 1 107 ? 15.206 65.980 48.183 1.00 58.12 107 LYS A N 1
ATOM 1630 C CA . LYS A 1 107 ? 15.227 66.596 46.861 1.00 46.03 107 LYS A CA 1
ATOM 1631 C C . LYS A 1 107 ? 16.431 66.083 46.093 1.00 42.89 107 LYS A C 1
ATOM 1632 O O . LYS A 1 107 ? 17.555 66.118 46.602 1.00 46.08 107 LYS A O 1
ATOM 1651 N N . ALA A 1 108 ? 16.194 65.596 44.878 1.00 38.89 108 ALA A N 1
ATOM 1652 C CA . ALA A 1 108 ? 17.255 65.106 44.008 1.00 42.25 108 ALA A CA 1
ATOM 1653 C C . ALA A 1 108 ? 17.397 66.030 42.808 1.00 35.46 108 ALA A C 1
ATOM 1654 O O . ALA A 1 108 ? 16.458 66.174 42.017 1.00 49.75 108 ALA A O 1
ATOM 1661 N N . ILE A 1 109 ? 18.565 66.653 42.674 1.00 39.52 109 ILE A N 1
ATOM 1662 C CA . ILE A 1 109 ? 18.865 67.543 41.559 1.00 42.98 109 ILE A CA 1
ATOM 1663 C C . ILE A 1 109 ? 20.222 67.157 40.989 1.00 55.01 109 ILE A C 1
ATOM 1664 O O . ILE A 1 109 ? 21.218 67.110 41.720 1.00 49.70 109 ILE A O 1
ATOM 1680 N N . ARG A 1 110 ? 20.259 66.890 39.686 1.00 48.80 110 ARG A N 1
ATOM 1681 C CA . ARG A 1 110 ? 21.501 66.591 38.967 1.00 46.25 110 ARG A CA 1
ATOM 1682 C C . ARG A 1 110 ? 22.126 65.354 39.608 1.00 45.81 110 ARG A C 1
ATOM 1683 O O . ARG A 1 110 ? 21.422 64.350 39.796 1.00 46.13 110 ARG A O 1
ATOM 1704 N N . ASN A 1 111 ? 23.413 65.373 39.941 1.00 43.42 111 ASN A N 1
ATOM 1705 C CA . ASN A 1 111 ? 24.127 64.237 40.500 1.00 46.18 111 ASN A CA 1
ATOM 1706 C C . ASN A 1 111 ? 24.160 64.258 42.021 1.00 43.62 111 ASN A C 1
ATOM 1707 O O . ASN A 1 111 ? 25.013 63.595 42.622 1.00 45.85 111 ASN A O 1
ATOM 1718 N N . LYS A 1 112 ? 23.249 64.995 42.655 1.00 43.87 112 LYS A N 1
ATOM 1719 C CA . LYS A 1 112 ? 23.216 65.104 44.104 1.00 41.54 112 LYS A CA 1
ATOM 1720 C C . LYS A 1 112 ? 21.806 64.835 44.611 1.00 31.20 112 LYS A C 1
ATOM 1721 O O . LYS A 1 112 ? 20.819 65.086 43.915 1.00 30.90 112 LYS A O 1
ATOM 1740 N N . ILE A 1 113 ? 21.724 64.340 45.841 1.00 30.41 113 ILE A N 1
ATOM 1741 C CA . ILE A 1 113 ? 20.468 64.195 46.567 1.00 36.35 113 ILE A CA 1
ATOM 1742 C C . ILE A 1 113 ? 20.577 65.057 47.815 1.00 41.98 113 ILE A C 1
ATOM 1743 O O . ILE A 1 113 ? 21.581 64.983 48.534 1.00 36.56 113 ILE A O 1
ATOM 1759 N N . PHE A 1 114 ? 19.561 65.875 48.070 1.00 48.15 114 PHE A N 1
ATOM 1760 C CA . PHE A 1 114 ? 19.586 66.820 49.177 1.00 37.27 114 PHE A CA 1
ATOM 1761 C C . PHE A 1 114 ? 18.525 66.429 50.196 1.00 37.94 114 PHE A C 1
ATOM 1762 O O . PHE A 1 114 ? 17.383 66.132 49.829 1.00 43.57 114 PHE A O 1
ATOM 1779 N N . PHE A 1 115 ? 18.907 66.436 51.469 1.00 43.88 115 PHE A N 1
ATOM 1780 C CA . PHE A 1 115 ? 18.007 66.168 52.586 1.00 46.25 115 PHE A CA 1
ATOM 1781 C C . PHE A 1 115 ? 17.948 67.421 53.447 1.00 40.84 115 PHE A C 1
ATOM 1782 O O . PHE A 1 115 ? 18.947 67.797 54.071 1.00 41.90 115 PHE A O 1
ATOM 1799 N N . ASP A 1 116 ? 16.788 68.079 53.471 1.00 51.95 116 ASP A N 1
ATOM 1800 C CA . ASP A 1 116 ? 16.617 69.304 54.256 1.00 61.03 116 ASP A CA 1
ATOM 1801 C C . ASP A 1 116 ? 17.664 70.339 53.857 1.00 55.66 116 ASP A C 1
ATOM 1802 O O . ASP A 1 116 ? 18.320 70.954 54.700 1.00 62.32 116 ASP A O 1
ATOM 1811 N N . ASP A 1 117 ? 17.822 70.521 52.545 1.00 49.62 117 ASP A N 1
ATOM 1812 C CA . ASP A 1 117 ? 18.732 71.503 51.962 1.00 55.05 117 ASP A CA 1
ATOM 1813 C C . ASP A 1 117 ? 20.198 71.163 52.188 1.00 53.08 117 ASP A C 1
ATOM 1814 O O . ASP A 1 117 ? 21.061 72.036 52.057 1.00 52.52 117 ASP A O 1
ATOM 1823 N N . ARG A 1 118 ? 20.508 69.907 52.498 1.00 47.09 118 ARG A N 1
ATOM 1824 C CA . ARG A 1 118 ? 21.885 69.471 52.693 1.00 43.34 118 ARG A CA 1
ATOM 1825 C C . ARG A 1 118 ? 22.133 68.224 51.860 1.00 46.79 118 ARG A C 1
ATOM 1826 O O . ARG A 1 118 ? 21.415 67.228 51.998 1.00 47.16 118 ARG A O 1
ATOM 1847 N N . CYS A 1 119 ? 23.155 68.275 51.011 1.00 53.84 119 CYS A N 1
ATOM 1848 C CA . CYS A 1 119 ? 23.482 67.134 50.169 1.00 40.14 119 CYS A CA 1
ATOM 1849 C C . CYS A 1 119 ? 23.884 65.944 51.028 1.00 33.80 119 CYS A C 1
ATOM 1850 O O . CYS A 1 119 ? 24.776 66.047 51.875 1.00 43.93 119 CYS A O 1
ATOM 1858 N N . ILE A 1 120 ? 23.222 64.813 50.802 1.00 39.28 120 ILE A N 1
ATOM 1859 C CA . ILE A 1 120 ? 23.520 63.592 51.536 1.00 35.58 120 ILE A CA 1
ATOM 1860 C C . ILE A 1 120 ? 24.063 62.486 50.646 1.00 27.92 120 ILE A C 1
ATOM 1861 O O . ILE A 1 120 ? 24.663 61.533 51.168 1.00 39.93 120 ILE A O 1
ATOM 1877 N N . VAL A 1 121 ? 23.886 62.563 49.331 1.00 26.29 121 VAL A N 1
ATOM 1878 C CA . VAL A 1 121 ? 24.410 61.561 48.412 1.00 31.33 121 VAL A CA 1
ATOM 1879 C C . VAL A 1 121 ? 25.042 62.259 47.218 1.00 28.68 121 VAL A C 1
ATOM 1880 O O . VAL A 1 121 ? 24.474 63.204 46.661 1.00 24.72 121 VAL A O 1
ATOM 1893 N N . TYR A 1 122 ? 26.229 61.790 46.839 1.00 31.10 122 TYR A N 1
ATOM 1894 C CA . TYR A 1 122 ? 26.937 62.247 45.655 1.00 24.94 122 TYR A CA 1
ATOM 1895 C C . TYR A 1 122 ? 27.048 61.077 44.686 1.00 26.07 122 TYR A C 1
ATOM 1896 O O . TYR A 1 122 ? 27.355 59.952 45.095 1.00 25.27 122 TYR A O 1
ATOM 1914 N N . PHE A 1 123 ? 26.804 61.335 43.408 1.00 36.02 123 PHE A N 1
ATOM 1915 C CA . PHE A 1 123 ? 26.967 60.338 42.359 1.00 26.54 123 PHE A CA 1
ATOM 1916 C C . PHE A 1 123 ? 28.214 60.673 41.553 1.00 35.45 123 PHE A C 1
ATOM 1917 O O . PHE A 1 123 ? 28.349 61.789 41.042 1.00 38.68 123 PHE A O 1
ATOM 1934 N N . ILE A 1 124 ? 29.128 59.705 41.465 1.00 29.50 124 ILE A N 1
ATOM 1935 C CA . ILE A 1 124 ? 30.417 59.872 40.809 1.00 36.17 124 ILE A CA 1
ATOM 1936 C C . ILE A 1 124 ? 30.700 58.667 39.930 1.00 27.60 124 ILE A C 1
ATOM 1937 O O . ILE A 1 124 ? 30.324 57.536 40.249 1.00 31.40 124 ILE A O 1
ATOM 1953 N N . ALA A 1 125 ? 31.433 58.909 38.851 1.00 27.37 125 ALA A N 1
ATOM 1954 C CA . ALA A 1 125 ? 31.831 57.867 37.919 1.00 26.24 125 ALA A CA 1
ATOM 1955 C C . ALA A 1 125 ? 33.346 57.743 37.939 1.00 31.56 125 ALA A C 1
ATOM 1956 O O . ALA A 1 125 ? 34.059 58.747 37.835 1.00 32.94 125 ALA A O 1
ATOM 1963 N N . LEU A 1 126 ? 33.831 56.512 38.091 1.00 29.99 126 LEU A N 1
ATOM 1964 C CA . LEU A 1 126 ? 35.270 56.289 38.155 1.00 29.18 126 LEU A CA 1
ATOM 1965 C C . LEU A 1 126 ? 35.957 56.777 36.889 1.00 36.14 126 LEU A C 1
ATOM 1966 O O . LEU A 1 126 ? 37.110 57.217 36.941 1.00 43.58 126 LEU A O 1
ATOM 1982 N N . SER A 1 127 ? 35.263 56.725 35.749 1.00 26.11 127 SER A N 1
ATOM 1983 C CA . SER A 1 127 ? 35.835 57.245 34.512 1.00 30.93 127 SER A CA 1
ATOM 1984 C C . SER A 1 127 ? 36.142 58.732 34.634 1.00 35.60 127 SER A C 1
ATOM 1985 O O . SER A 1 127 ? 37.152 59.211 34.105 1.00 72.45 127 SER A O 1
ATOM 1993 N N . ARG A 1 128 ? 35.281 59.476 35.321 1.00 29.29 128 ARG A N 1
ATOM 1994 C CA . ARG A 1 128 ? 35.450 60.910 35.503 1.00 31.68 128 ARG A CA 1
ATOM 1995 C C . ARG A 1 128 ? 36.152 61.250 36.811 1.00 42.45 128 ARG A C 1
ATOM 1996 O O . ARG A 1 128 ? 36.300 62.434 37.133 1.00 44.74 128 ARG A O 1
ATOM 2017 N N . ALA A 1 129 ? 36.594 60.237 37.561 1.00 46.48 129 ALA A N 1
ATOM 2018 C CA . ALA A 1 129 ? 37.205 60.470 38.865 1.00 47.08 129 ALA A CA 1
ATOM 2019 C C . ALA A 1 129 ? 38.536 61.207 38.757 1.00 46.39 129 ALA A C 1
ATOM 2020 O O . ALA A 1 129 ? 38.877 62.011 39.633 1.00 63.18 129 ALA A O 1
ATOM 2027 N N . GLY A 1 130 ? 39.315 60.924 37.712 1.00 41.59 130 GLY A N 1
ATOM 2028 C CA . GLY A 1 130 ? 40.648 61.505 37.618 1.00 53.47 130 GLY A CA 1
ATOM 2029 C C . GLY A 1 130 ? 40.661 63.021 37.645 1.00 58.73 130 GLY A C 1
ATOM 2030 O O . GLY A 1 130 ? 41.499 63.631 38.315 1.00 75.61 130 GLY A O 1
ATOM 2034 N N . HIS A 1 131 ? 39.747 63.652 36.910 1.00 62.54 131 HIS A N 1
ATOM 2035 C CA . HIS A 1 131 ? 39.737 65.108 36.871 1.00 71.59 131 HIS A CA 1
ATOM 2036 C C . HIS A 1 131 ? 39.237 65.737 38.168 1.00 85.43 131 HIS A C 1
ATOM 2037 O O . HIS A 1 131 ? 39.520 66.915 38.415 1.00 87.40 131 HIS A O 1
ATOM 2051 N N . VAL A 1 132 ? 38.523 64.993 39.009 1.00 89.22 132 VAL A N 1
ATOM 2052 C CA . VAL A 1 132 ? 37.988 65.567 40.238 1.00 88.64 132 VAL A CA 1
ATOM 2053 C C . VAL A 1 132 ? 38.961 65.320 41.383 1.00 87.83 132 VAL A C 1
ATOM 2054 O O . VAL A 1 132 ? 38.549 65.180 42.541 1.00 90.21 132 VAL A O 1
ATOM 2067 N N . LYS A 1 133 ? 40.261 65.342 41.091 1.00 83.92 133 LYS A N 1
ATOM 2068 C CA . LYS A 1 133 ? 41.225 65.083 42.151 1.00 77.32 133 LYS A CA 1
ATOM 2069 C C . LYS A 1 133 ? 41.286 66.260 43.112 1.00 65.46 133 LYS A C 1
ATOM 2070 O O . LYS A 1 133 ? 41.636 66.087 44.285 1.00 68.53 133 LYS A O 1
ATOM 2077 N N . SER A 1 134 ? 40.898 67.446 42.647 1.00 65.73 134 SER A N 1
ATOM 2078 C CA . SER A 1 134 ? 40.865 68.637 43.479 1.00 64.19 134 SER A CA 1
ATOM 2079 C C . SER A 1 134 ? 39.504 68.885 44.117 1.00 65.91 134 SER A C 1
ATOM 2080 O O . SER A 1 134 ? 39.380 69.811 44.927 1.00 48.86 134 SER A O 1
ATOM 2088 N N . ASN A 1 135 ? 38.491 68.086 43.789 1.00 76.91 135 ASN A N 1
ATOM 2089 C CA . ASN A 1 135 ? 37.155 68.320 44.323 1.00 67.31 135 ASN A CA 1
ATOM 2090 C C . ASN A 1 135 ? 37.141 68.149 45.839 1.00 54.54 135 ASN A C 1
ATOM 2091 O O . ASN A 1 135 ? 37.953 67.420 46.415 1.00 46.34 135 ASN A O 1
ATOM 2102 N N . ASN A 1 136 ? 36.202 68.839 46.484 1.00 51.07 136 ASN A N 1
ATOM 2103 C CA . ASN A 1 136 ? 36.049 68.819 47.932 1.00 56.25 136 ASN A CA 1
ATOM 2104 C C . ASN A 1 136 ? 34.701 68.214 48.302 1.00 50.18 136 ASN A C 1
ATOM 2105 O O . ASN A 1 136 ? 33.661 68.640 47.788 1.00 45.86 136 ASN A O 1
ATOM 2116 N N . TYR A 1 137 ? 34.728 67.229 49.197 1.00 47.74 137 TYR A N 1
ATOM 2117 C CA . TYR A 1 137 ? 33.534 66.575 49.739 1.00 33.79 137 TYR A CA 1
ATOM 2118 C C . TYR A 1 137 ? 33.594 66.658 51.258 1.00 41.83 137 TYR A C 1
ATOM 2119 O O . TYR A 1 137 ? 34.265 65.831 51.900 1.00 55.91 137 TYR A O 1
ATOM 2137 N N . PRO A 1 138 ? 32.934 67.640 51.879 1.00 34.19 138 PRO A N 1
ATOM 2138 C CA . PRO A 1 138 ? 33.257 67.947 53.286 1.00 52.35 138 PRO A CA 1
ATOM 2139 C C . PRO A 1 138 ? 33.081 66.800 54.274 1.00 72.35 138 PRO A C 1
ATOM 2140 O O . PRO A 1 138 ? 34.033 66.493 55.006 1.00 84.29 138 PRO A O 1
ATOM 2151 N N . ASP A 1 139 ? 31.903 66.187 54.366 1.00 42.61 139 ASP A N 1
ATOM 2152 C CA . ASP A 1 139 ? 31.605 65.258 55.464 1.00 48.28 139 ASP A CA 1
ATOM 2153 C C . ASP A 1 139 ? 31.124 63.894 54.974 1.00 37.98 139 ASP A C 1
ATOM 2154 O O . ASP A 1 139 ? 30.066 63.399 55.380 1.00 33.86 139 ASP A O 1
ATOM 2163 N N . VAL A 1 140 ? 31.851 63.286 54.039 1.00 47.12 140 VAL A N 1
ATOM 2164 C CA . VAL A 1 140 ? 31.481 61.970 53.515 1.00 39.00 140 VAL A CA 1
ATOM 2165 C C . VAL A 1 140 ? 31.938 60.880 54.482 1.00 36.71 140 VAL A C 1
ATOM 2166 O O . VAL A 1 140 ? 33.126 60.779 54.801 1.00 36.80 140 VAL A O 1
ATOM 2179 N N . LYS A 1 141 ? 30.994 60.039 54.923 1.00 38.30 141 LYS A N 1
ATOM 2180 C CA . LYS A 1 141 ? 31.299 58.924 55.809 1.00 42.18 141 LYS A CA 1
ATOM 2181 C C . LYS A 1 141 ? 31.124 57.568 55.137 1.00 36.50 141 LYS A C 1
ATOM 2182 O O . LYS A 1 141 ? 31.705 56.584 55.607 1.00 41.22 141 LYS A O 1
ATOM 2201 N N . TYR A 1 142 ? 30.354 57.494 54.053 1.00 39.82 142 TYR A N 1
ATOM 2202 C CA . TYR A 1 142 ? 30.068 56.239 53.374 1.00 36.77 142 TYR A CA 1
ATOM 2203 C C . TYR A 1 142 ? 30.417 56.379 51.900 1.00 35.60 142 TYR A C 1
ATOM 2204 O O . TYR A 1 142 ? 30.070 57.382 51.269 1.00 40.70 142 TYR A O 1
ATOM 2222 N N . LEU A 1 143 ? 31.095 55.371 51.355 1.00 30.85 143 LEU A N 1
ATOM 2223 C CA . LEU A 1 143 ? 31.362 55.278 49.925 1.00 33.15 143 LEU A CA 1
ATOM 2224 C C . LEU A 1 143 ? 30.915 53.900 49.464 1.00 37.15 143 LEU A C 1
ATOM 2225 O O . LEU A 1 143 ? 31.394 52.886 49.983 1.00 31.74 143 LEU A O 1
ATOM 2241 N N . VAL A 1 144 ? 29.994 53.860 48.505 1.00 39.51 144 VAL A N 1
ATOM 2242 C CA . VAL A 1 144 ? 29.439 52.610 48.000 1.00 37.36 144 VAL A CA 1
ATOM 2243 C C . VAL A 1 144 ? 29.781 52.486 46.523 1.00 44.44 144 VAL A C 1
ATOM 2244 O O . VAL A 1 144 ? 29.379 53.328 45.710 1.00 33.81 144 VAL A O 1
ATOM 2257 N N . PHE A 1 145 ? 30.512 51.432 46.180 1.00 40.67 145 PHE A N 1
ATOM 2258 C CA . PHE A 1 145 ? 30.899 51.116 44.807 1.00 36.10 145 PHE A CA 1
ATOM 2259 C C . PHE A 1 145 ? 30.016 49.940 44.388 1.00 34.27 145 PHE A C 1
ATOM 2260 O O . PHE A 1 145 ? 30.337 48.781 44.652 1.00 39.63 145 PHE A O 1
ATOM 2277 N N . ASP A 1 146 ? 28.887 50.248 43.756 1.00 37.14 146 ASP A N 1
ATOM 2278 C CA . ASP A 1 146 ? 27.940 49.219 43.351 1.00 36.01 146 ASP A CA 1
ATOM 2279 C C . ASP A 1 146 ? 28.361 48.609 42.019 1.00 28.19 146 ASP A C 1
ATOM 2280 O O . ASP A 1 146 ? 29.001 49.261 41.188 1.00 24.62 146 ASP A O 1
ATOM 2289 N N . GLU A 1 147 ? 28.006 47.337 41.824 1.00 33.07 147 GLU A N 1
ATOM 2290 C CA . GLU A 1 147 ? 28.363 46.616 40.602 1.00 27.38 147 GLU A CA 1
ATOM 2291 C C . GLU A 1 147 ? 29.860 46.703 40.326 1.00 27.26 147 GLU A C 1
ATOM 2292 O O . GLU A 1 147 ? 30.304 46.967 39.207 1.00 38.55 147 GLU A O 1
ATOM 2304 N N . VAL A 1 148 ? 30.647 46.472 41.377 1.00 31.06 148 VAL A N 1
ATOM 2305 C CA . VAL A 1 148 ? 32.090 46.654 41.278 1.00 31.02 148 VAL A CA 1
ATOM 2306 C C . VAL A 1 148 ? 32.688 45.722 40.229 1.00 34.12 148 VAL A C 1
ATOM 2307 O O . VAL A 1 148 ? 33.628 46.099 39.519 1.00 41.46 148 VAL A O 1
ATOM 2320 N N . ILE A 1 149 ? 32.165 44.500 40.101 1.00 41.94 149 ILE A N 1
ATOM 2321 C CA . ILE A 1 149 ? 32.672 43.554 39.112 1.00 42.07 149 ILE A CA 1
ATOM 2322 C C . ILE A 1 149 ? 31.722 43.522 37.922 1.00 43.39 149 ILE A C 1
ATOM 2323 O O . ILE A 1 149 ? 30.507 43.339 38.086 1.00 40.38 149 ILE A O 1
ATOM 2339 N N . ILE A 1 150 ? 32.280 43.686 36.720 1.00 44.69 150 ILE A N 1
ATOM 2340 C CA . ILE A 1 150 ? 31.467 43.729 35.513 1.00 45.49 150 ILE A CA 1
ATOM 2341 C C . ILE A 1 150 ? 30.786 42.384 35.295 1.00 51.59 150 ILE A C 1
ATOM 2342 O O . ILE A 1 150 ? 31.378 41.317 35.509 1.00 55.58 150 ILE A O 1
ATOM 2358 N N . ASP A 1 151 ? 29.531 42.434 34.856 1.00 53.50 151 ASP A N 1
ATOM 2359 C CA . ASP A 1 151 ? 28.766 41.250 34.488 1.00 49.65 151 ASP A CA 1
ATOM 2360 C C . ASP A 1 151 ? 28.764 41.119 32.970 1.00 65.81 151 ASP A C 1
ATOM 2361 O O . ASP A 1 151 ? 28.277 42.012 32.267 1.00 71.08 151 ASP A O 1
ATOM 2370 N N . ARG A 1 152 ? 29.305 40.005 32.468 1.00 67.00 152 ARG A N 1
ATOM 2371 C CA . ARG A 1 152 ? 29.366 39.805 31.023 1.00 75.52 152 ARG A CA 1
ATOM 2372 C C . ARG A 1 152 ? 27.975 39.606 30.432 1.00 85.12 152 ARG A C 1
ATOM 2373 O O . ARG A 1 152 ? 27.698 40.059 29.315 1.00 93.42 152 ARG A O 1
ATOM 2394 N N . SER A 1 153 ? 27.089 38.927 31.162 1.00 81.88 153 SER A N 1
ATOM 2395 C CA . SER A 1 153 ? 25.747 38.671 30.650 1.00 80.11 153 SER A CA 1
ATOM 2396 C C . SER A 1 153 ? 24.981 39.974 30.452 1.00 82.67 153 SER A C 1
ATOM 2397 O O . SER A 1 153 ? 24.441 40.231 29.369 1.00 97.82 153 SER A O 1
ATOM 2405 N N . ILE A 1 154 ? 24.916 40.812 31.492 1.00 75.99 154 ILE A N 1
ATOM 2406 C CA . ILE A 1 154 ? 24.181 42.068 31.370 1.00 79.35 154 ILE A CA 1
ATOM 2407 C C . ILE A 1 154 ? 24.882 43.025 30.411 1.00 87.94 154 ILE A C 1
ATOM 2408 O O . ILE A 1 154 ? 24.229 43.687 29.595 1.00 86.37 154 ILE A O 1
ATOM 2441 N N . PRO A 1 156 ? 27.723 43.311 27.400 1.00 88.37 156 PRO A N 1
ATOM 2442 C CA . PRO A 1 156 ? 28.498 42.418 26.526 1.00 98.84 156 PRO A CA 1
ATOM 2443 C C . PRO A 1 156 ? 30.001 42.718 26.532 1.00 98.82 156 PRO A C 1
ATOM 2444 O O . PRO A 1 156 ? 30.785 41.800 26.788 1.00 102.30 156 PRO A O 1
ATOM 2455 N N . ASN A 1 157 ? 30.428 43.962 26.360 1.00 103.49 157 ASN A N 1
ATOM 2456 C CA . ASN A 1 157 ? 31.857 44.324 26.309 1.00 110.93 157 ASN A CA 1
ATOM 2457 C C . ASN A 1 157 ? 32.054 45.632 27.061 1.00 101.42 157 ASN A C 1
ATOM 2458 O O . ASN A 1 157 ? 32.268 46.688 26.471 1.00 94.16 157 ASN A O 1
ATOM 2469 N N . ALA A 1 158 ? 32.032 45.532 28.381 1.00 89.39 158 ALA A N 1
ATOM 2470 C CA . ALA A 1 158 ? 32.346 46.640 29.263 1.00 69.74 158 ALA A CA 1
ATOM 2471 C C . ALA A 1 158 ? 33.769 46.444 29.758 1.00 71.25 158 ALA A C 1
ATOM 2472 O O . ALA A 1 158 ? 34.130 45.342 30.180 1.00 70.03 158 ALA A O 1
ATOM 2479 N N . ARG A 1 159 ? 34.580 47.493 29.666 1.00 68.53 159 ARG A N 1
ATOM 2480 C CA . ARG A 1 159 ? 36.003 47.414 29.959 1.00 65.74 159 ARG A CA 1
ATOM 2481 C C . ARG A 1 159 ? 36.311 48.101 31.282 1.00 50.02 159 ARG A C 1
ATOM 2482 O O . ARG A 1 159 ? 35.783 49.180 31.572 1.00 36.41 159 ARG A O 1
ATOM 2503 N N . TYR A 1 160 ? 37.167 47.471 32.082 1.00 46.53 160 TYR A N 1
ATOM 2504 C CA . TYR A 1 160 ? 37.678 48.117 33.281 1.00 29.79 160 TYR A CA 1
ATOM 2505 C C . TYR A 1 160 ? 38.536 49.315 32.891 1.00 35.91 160 TYR A C 1
ATOM 2506 O O . TYR A 1 160 ? 39.120 49.362 31.805 1.00 38.67 160 TYR A O 1
ATOM 2524 N N . ILE A 1 161 ? 38.618 50.289 33.796 1.00 30.75 161 ILE A N 1
ATOM 2525 C CA . ILE A 1 161 ? 39.386 51.492 33.506 1.00 35.96 161 ILE A CA 1
ATOM 2526 C C . ILE A 1 161 ? 40.876 51.177 33.583 1.00 33.54 161 ILE A C 1
ATOM 2527 O O . ILE A 1 161 ? 41.315 50.295 34.336 1.00 39.90 161 ILE A O 1
ATOM 2543 N N . ARG A 1 162 ? 41.663 51.890 32.781 1.00 28.61 162 ARG A N 1
ATOM 2544 C CA . ARG A 1 162 ? 43.109 51.721 32.816 1.00 37.40 162 ARG A CA 1
ATOM 2545 C C . ARG A 1 162 ? 43.636 52.097 34.194 1.00 32.12 162 ARG A C 1
ATOM 2546 O O . ARG A 1 162 ? 43.357 53.187 34.700 1.00 31.97 162 ARG A O 1
ATOM 2553 N N . ASN A 1 163 ? 44.399 51.189 34.802 1.00 39.06 163 ASN A N 1
ATOM 2554 C CA . ASN A 1 163 ? 44.921 51.390 36.153 1.00 47.52 163 ASN A CA 1
ATOM 2555 C C . ASN A 1 163 ? 43.784 51.752 37.108 1.00 32.46 163 ASN A C 1
ATOM 2556 O O . ASN A 1 163 ? 43.870 52.694 37.898 1.00 27.83 163 ASN A O 1
ATOM 2567 N N . GLU A 1 164 ? 42.702 50.976 37.023 1.00 27.48 164 GLU A N 1
ATOM 2568 C CA . GLU A 1 164 ? 41.482 51.317 37.746 1.00 28.92 164 GLU A CA 1
ATOM 2569 C C . GLU A 1 164 ? 41.725 51.430 39.245 1.00 36.78 164 GLU A C 1
ATOM 2570 O O . GLU A 1 164 ? 41.246 52.374 39.885 1.00 41.89 164 GLU A O 1
ATOM 2582 N N . PHE A 1 165 ? 42.459 50.481 39.831 1.00 32.71 165 PHE A N 1
ATOM 2583 C CA . PHE A 1 165 ? 42.604 50.490 41.283 1.00 25.56 165 PHE A CA 1
ATOM 2584 C C . PHE A 1 165 ? 43.368 51.718 41.761 1.00 27.32 165 PHE A C 1
ATOM 2585 O O . PHE A 1 165 ? 43.055 52.273 42.821 1.00 31.85 165 PHE A O 1
ATOM 2602 N N . THR A 1 166 ? 44.382 52.151 41.010 1.00 33.89 166 THR A N 1
ATOM 2603 C CA . THR A 1 166 ? 45.076 53.379 41.380 1.00 29.57 166 THR A CA 1
ATOM 2604 C C . THR A 1 166 ? 44.127 54.567 41.306 1.00 32.09 166 THR A C 1
ATOM 2605 O O . THR A 1 166 ? 44.157 55.454 42.168 1.00 40.75 166 THR A O 1
ATOM 2616 N N . VAL A 1 167 ? 43.270 54.597 40.283 1.00 27.91 167 VAL A N 1
ATOM 2617 C CA . VAL A 1 167 ? 42.266 55.652 40.189 1.00 31.74 167 VAL A CA 1
ATOM 2618 C C . VAL A 1 167 ? 41.290 55.553 41.354 1.00 28.54 167 VAL A C 1
ATOM 2619 O O . VAL A 1 167 ? 40.879 56.568 41.929 1.00 33.93 167 VAL A O 1
ATOM 2632 N N . LEU A 1 168 ? 40.913 54.329 41.727 1.00 27.33 168 LEU A N 1
ATOM 2633 C CA . LEU A 1 168 ? 40.006 54.148 42.855 1.00 30.20 168 LEU A CA 1
ATOM 2634 C C . LEU A 1 168 ? 40.645 54.625 44.153 1.00 34.49 168 LEU A C 1
ATOM 2635 O O . LEU A 1 168 ? 40.033 55.380 44.917 1.00 42.75 168 LEU A O 1
ATOM 2651 N N . LEU A 1 169 ? 41.882 54.200 44.418 1.00 34.91 169 LEU A N 1
ATOM 2652 C CA . LEU A 1 169 ? 42.542 54.590 45.660 1.00 28.13 169 LEU A CA 1
ATOM 2653 C C . LEU A 1 169 ? 42.713 56.102 45.743 1.00 29.73 169 LEU A C 1
ATOM 2654 O O . LEU A 1 169 ? 42.562 56.693 46.819 1.00 34.28 169 LEU A O 1
ATOM 2670 N N . ASN A 1 170 ? 43.033 56.745 44.618 1.00 32.62 170 ASN A N 1
ATOM 2671 C CA . ASN A 1 170 ? 43.127 58.201 44.607 1.00 35.53 170 ASN A CA 1
ATOM 2672 C C . ASN A 1 170 ? 41.789 58.844 44.951 1.00 32.69 170 ASN A C 1
ATOM 2673 O O . ASN A 1 170 ? 41.743 59.852 45.666 1.00 44.59 170 ASN A O 1
ATOM 2684 N N . LEU A 1 171 ? 40.688 58.277 44.451 1.00 30.42 171 LEU A N 1
ATOM 2685 C CA . LEU A 1 171 ? 39.373 58.824 44.769 1.00 26.86 171 LEU A CA 1
ATOM 2686 C C . LEU A 1 171 ? 39.065 58.674 46.254 1.00 34.45 171 LEU A C 1
ATOM 2687 O O . LEU A 1 171 ? 38.444 59.557 46.857 1.00 39.26 171 LEU A O 1
ATOM 2703 N N . ILE A 1 172 ? 39.493 57.564 46.861 1.00 34.82 172 ILE A N 1
ATOM 2704 C CA . ILE A 1 172 ? 39.317 57.391 48.300 1.00 30.12 172 ILE A CA 1
ATOM 2705 C C . ILE A 1 172 ? 40.005 58.526 49.048 1.00 33.88 172 ILE A C 1
ATOM 2706 O O . ILE A 1 172 ? 39.460 59.084 50.008 1.00 33.74 172 ILE A O 1
ATOM 2722 N N . GLU A 1 173 ? 41.213 58.889 48.613 1.00 34.70 173 GLU A N 1
ATOM 2723 C CA . GLU A 1 173 ? 41.942 59.970 49.264 1.00 40.41 173 GLU A CA 1
ATOM 2724 C C . GLU A 1 173 ? 41.209 61.296 49.101 1.00 33.90 173 GLU A C 1
ATOM 2725 O O . GLU A 1 173 ? 41.111 62.083 50.049 1.00 47.35 173 GLU A O 1
ATOM 2737 N N . THR A 1 174 ? 40.687 61.561 47.901 1.00 37.73 174 THR A N 1
ATOM 2738 C CA . THR A 1 174 ? 39.976 62.812 47.662 1.00 39.76 174 THR A CA 1
ATOM 2739 C C . THR A 1 174 ? 38.692 62.874 48.481 1.00 41.58 174 THR A C 1
ATOM 2740 O O . THR A 1 174 ? 38.385 63.900 49.100 1.00 54.37 174 THR A O 1
ATOM 2751 N N . ILE A 1 175 ? 37.924 61.781 48.488 1.00 38.31 175 ILE A N 1
ATOM 2752 C CA . ILE A 1 175 ? 36.667 61.763 49.226 1.00 30.53 175 ILE A CA 1
ATOM 2753 C C . ILE A 1 175 ? 36.921 61.739 50.726 1.00 28.62 175 ILE A C 1
ATOM 2754 O O . ILE A 1 175 ? 36.158 62.330 51.500 1.00 31.59 175 ILE A O 1
ATOM 2770 N N . LYS A 1 176 ? 37.990 61.081 51.157 1.00 44.58 176 LYS A N 1
ATOM 2771 C CA . LYS A 1 176 ? 38.312 60.890 52.566 1.00 42.53 176 LYS A CA 1
ATOM 2772 C C . LYS A 1 176 ? 39.614 61.617 52.872 1.00 59.84 176 LYS A C 1
ATOM 2773 O O . LYS A 1 176 ? 40.678 61.233 52.377 1.00 76.55 176 LYS A O 1
ATOM 2792 N N . ARG A 1 177 ? 39.533 62.658 53.698 1.00 51.32 177 ARG A N 1
ATOM 2793 C CA . ARG A 1 177 ? 40.699 63.453 54.069 1.00 56.13 177 ARG A CA 1
ATOM 2794 C C . ARG A 1 177 ? 40.765 63.560 55.585 1.00 79.45 177 ARG A C 1
ATOM 2795 O O . ARG A 1 177 ? 39.914 64.207 56.204 1.00 79.98 177 ARG A O 1
ATOM 2816 N N . LYS A 1 178 ? 41.775 62.926 56.178 1.00 80.70 178 LYS A N 1
ATOM 2817 C CA . LYS A 1 178 ? 41.998 62.991 57.621 1.00 85.61 178 LYS A CA 1
ATOM 2818 C C . LYS A 1 178 ? 40.748 62.591 58.398 1.00 78.02 178 LYS A C 1
ATOM 2819 O O . LYS A 1 178 ? 40.472 63.126 59.475 1.00 93.07 178 LYS A O 1
ATOM 2823 N N . ARG A 1 179 ? 39.981 61.647 57.857 1.00 63.84 179 ARG A N 1
ATOM 2824 C CA . ARG A 1 179 ? 38.764 61.160 58.496 1.00 55.94 179 ARG A CA 1
ATOM 2825 C C . ARG A 1 179 ? 38.996 59.720 58.937 1.00 51.78 179 ARG A C 1
ATOM 2826 O O . ARG A 1 179 ? 39.141 58.826 58.098 1.00 61.03 179 ARG A O 1
ATOM 2847 N N . GLU A 1 180 ? 39.029 59.494 60.250 1.00 66.13 180 GLU A N 1
ATOM 2848 C CA . GLU A 1 180 ? 39.146 58.129 60.753 1.00 70.33 180 GLU A CA 1
ATOM 2849 C C . GLU A 1 180 ? 37.846 57.360 60.547 1.00 53.75 180 GLU A C 1
ATOM 2850 O O . GLU A 1 180 ? 37.867 56.154 60.271 1.00 41.90 180 GLU A O 1
ATOM 2862 N N . ASP A 1 181 ? 36.707 58.042 60.668 1.00 50.69 181 ASP A N 1
ATOM 2863 C CA . ASP A 1 181 ? 35.391 57.409 60.568 1.00 45.42 181 ASP A CA 1
ATOM 2864 C C . ASP A 1 181 ? 34.957 57.445 59.108 1.00 49.23 181 ASP A C 1
ATOM 2865 O O . ASP A 1 181 ? 34.324 58.395 58.644 1.00 40.33 181 ASP A O 1
ATOM 2874 N N . PHE A 1 182 ? 35.308 56.393 58.374 1.00 44.86 182 PHE A N 1
ATOM 2875 C CA . PHE A 1 182 ? 34.975 56.265 56.962 1.00 34.44 182 PHE A CA 1
ATOM 2876 C C . PHE A 1 182 ? 34.648 54.808 56.677 1.00 37.13 182 PHE A C 1
ATOM 2877 O O . PHE A 1 182 ? 35.216 53.900 57.288 1.00 31.04 182 PHE A O 1
ATOM 2894 N N . TYR A 1 183 ? 33.715 54.588 55.754 1.00 33.73 183 TYR A N 1
ATOM 2895 C CA . TYR A 1 183 ? 33.299 53.244 55.382 1.00 33.63 183 TYR A CA 1
ATOM 2896 C C . TYR A 1 183 ? 33.244 53.122 53.868 1.00 29.50 183 TYR A C 1
ATOM 2897 O O . TYR A 1 183 ? 32.784 54.036 53.177 1.00 41.72 183 TYR A O 1
ATOM 2915 N N . LEU A 1 184 ? 33.716 51.986 53.359 1.00 27.17 184 LEU A N 1
ATOM 2916 C CA . LEU A 1 184 ? 33.694 51.680 51.936 1.00 26.74 184 LEU A CA 1
ATOM 2917 C C . LEU A 1 184 ? 32.954 50.370 51.720 1.00 32.57 184 LEU A C 1
ATOM 2918 O O . LEU A 1 184 ? 33.271 49.361 52.359 1.00 28.63 184 LEU A O 1
ATOM 2934 N N . PHE A 1 185 ? 31.977 50.385 50.817 1.00 33.79 185 PHE A N 1
ATOM 2935 C CA . PHE A 1 185 ? 31.192 49.204 50.485 1.00 31.76 185 PHE A CA 1
ATOM 2936 C C . PHE A 1 185 ? 31.383 48.893 49.008 1.00 37.65 185 PHE A C 1
ATOM 2937 O O . PHE A 1 185 ? 31.122 49.745 48.151 1.00 44.93 185 PHE A O 1
ATOM 2971 N N . LEU A 1 187 ? 30.025 46.414 46.152 1.00 35.59 187 LEU A N 1
ATOM 2972 C CA . LEU A 1 187 ? 28.910 45.527 45.853 1.00 31.64 187 LEU A CA 1
ATOM 2973 C C . LEU A 1 187 ? 29.054 44.979 44.441 1.00 28.71 187 LEU A C 1
ATOM 2974 O O . LEU A 1 187 ? 29.192 45.747 43.483 1.00 36.90 187 LEU A O 1
ATOM 2990 N N . SER A 1 188 ? 29.012 43.654 44.318 1.00 33.36 188 SER A N 1
ATOM 2991 C CA . SER A 1 188 ? 29.134 42.971 43.038 1.00 34.08 188 SER A CA 1
ATOM 2992 C C . SER A 1 188 ? 28.014 41.951 42.925 1.00 40.89 188 SER A C 1
ATOM 2993 O O . SER A 1 188 ? 27.795 41.162 43.851 1.00 51.48 188 SER A O 1
ATOM 3001 N N . ASN A 1 189 ? 27.313 41.956 41.791 1.00 51.61 189 ASN A N 1
ATOM 3002 C CA . ASN A 1 189 ? 26.305 40.928 41.567 1.00 62.85 189 ASN A CA 1
ATOM 3003 C C . ASN A 1 189 ? 26.941 39.588 41.219 1.00 59.84 189 ASN A C 1
ATOM 3004 O O . ASN A 1 189 ? 26.402 38.537 41.580 1.00 61.18 189 ASN A O 1
ATOM 3015 N N . VAL A 1 190 ? 28.081 39.605 40.535 1.00 51.22 190 VAL A N 1
ATOM 3016 C CA . VAL A 1 190 ? 28.781 38.399 40.116 1.00 44.90 190 VAL A CA 1
ATOM 3017 C C . VAL A 1 190 ? 30.200 38.442 40.666 1.00 45.90 190 VAL A C 1
ATOM 3018 O O . VAL A 1 190 ? 30.818 39.505 40.768 1.00 50.41 190 VAL A O 1
ATOM 3031 N N . GLY A 1 191 ? 30.718 37.264 41.023 1.00 43.56 191 GLY A N 1
ATOM 3032 C CA . GLY A 1 191 ? 32.066 37.146 41.551 1.00 51.69 191 GLY A CA 1
ATOM 3033 C C . GLY A 1 191 ? 32.985 36.288 40.701 1.00 46.39 191 GLY A C 1
ATOM 3034 O O . GLY A 1 191 ? 32.696 35.113 40.452 1.00 54.06 191 GLY A O 1
ATOM 3038 N N . GLU A 1 192 ? 34.094 36.872 40.247 1.00 44.54 192 GLU A N 1
ATOM 3039 C CA . GLU A 1 192 ? 35.035 36.177 39.381 1.00 46.32 192 GLU A CA 1
ATOM 3040 C C . GLU A 1 192 ? 36.448 36.694 39.605 1.00 44.86 192 GLU A C 1
ATOM 3041 O O . GLU A 1 192 ? 36.656 37.746 40.214 1.00 46.70 192 GLU A O 1
ATOM 3053 N N . ASN A 1 193 ? 37.421 35.918 39.133 1.00 34.33 193 ASN A N 1
ATOM 3054 C CA . ASN A 1 193 ? 38.820 36.310 39.160 1.00 26.90 193 ASN A CA 1
ATOM 3055 C C . ASN A 1 193 ? 39.179 37.047 37.866 1.00 26.53 193 ASN A C 1
ATOM 3056 O O . ASN A 1 193 ? 38.345 37.237 36.980 1.00 38.09 193 ASN A O 1
ATOM 3067 N N . PHE A 1 194 ? 40.438 37.485 37.763 1.00 32.06 194 PHE A N 1
ATOM 3068 C CA . PHE A 1 194 ? 40.953 38.180 36.583 1.00 31.89 194 PHE A CA 1
ATOM 3069 C C . PHE A 1 194 ? 40.303 39.549 36.403 1.00 29.90 194 PHE A C 1
ATOM 3070 O O . PHE A 1 194 ? 40.120 40.014 35.275 1.00 45.61 194 PHE A O 1
ATOM 3087 N N . ASN A 1 195 ? 39.959 40.210 37.508 1.00 33.44 195 ASN A N 1
ATOM 3088 C CA . ASN A 1 195 ? 39.435 41.567 37.492 1.00 35.99 195 ASN A CA 1
ATOM 3089 C C . ASN A 1 195 ? 40.325 42.478 38.327 1.00 40.50 195 ASN A C 1
ATOM 3090 O O . ASN A 1 195 ? 40.904 42.041 39.327 1.00 37.71 195 ASN A O 1
ATOM 3101 N N . PRO A 1 196 ? 40.454 43.751 37.941 1.00 41.21 196 PRO A N 1
ATOM 3102 C CA . PRO A 1 196 ? 41.408 44.625 38.649 1.00 36.16 196 PRO A CA 1
ATOM 3103 C C . PRO A 1 196 ? 41.081 44.866 40.112 1.00 41.22 196 PRO A C 1
ATOM 3104 O O . PRO A 1 196 ? 41.998 44.919 40.942 1.00 39.89 196 PRO A O 1
ATOM 3115 N N . ILE A 1 197 ? 39.799 45.007 40.459 1.00 42.81 197 ILE A N 1
ATOM 3116 C CA . ILE A 1 197 ? 39.442 45.296 41.845 1.00 29.13 197 ILE A CA 1
ATOM 3117 C C . ILE A 1 197 ? 39.885 44.164 42.762 1.00 25.18 197 ILE A C 1
ATOM 3118 O O . ILE A 1 197 ? 40.440 44.405 43.842 1.00 27.24 197 ILE A O 1
ATOM 3134 N N . PHE A 1 198 ? 39.650 42.912 42.356 1.00 29.36 198 PHE A N 1
ATOM 3135 C CA . PHE A 1 198 ? 40.080 41.801 43.197 1.00 25.73 198 PHE A CA 1
ATOM 3136 C C . PHE A 1 198 ? 41.601 41.766 43.318 1.00 31.25 198 PHE A C 1
ATOM 3137 O O . PHE A 1 198 ? 42.133 41.365 44.360 1.00 34.82 198 PHE A O 1
ATOM 3154 N N . ALA A 1 199 ? 42.316 42.167 42.262 1.00 25.51 199 ALA A N 1
ATOM 3155 C CA . ALA A 1 199 ? 43.774 42.157 42.313 1.00 26.81 199 ALA A CA 1
ATOM 3156 C C . ALA A 1 199 ? 44.299 43.211 43.281 1.00 28.42 199 ALA A C 1
ATOM 3157 O O . ALA A 1 199 ? 45.153 42.921 44.128 1.00 32.01 199 ALA A O 1
ATOM 3164 N N . GLY A 1 200 ? 43.778 44.436 43.191 1.00 33.20 200 GLY A N 1
ATOM 3165 C CA . GLY A 1 200 ? 44.226 45.488 44.090 1.00 29.16 200 GLY A CA 1
ATOM 3166 C C . GLY A 1 200 ? 43.986 45.150 45.548 1.00 31.51 200 GLY A C 1
ATOM 3167 O O . GLY A 1 200 ? 44.836 45.406 46.405 1.00 28.95 200 GLY A O 1
ATOM 3171 N N . LEU A 1 201 ? 42.824 44.571 45.848 1.00 36.23 201 LEU A N 1
ATOM 3172 C CA . LEU A 1 201 ? 42.543 44.157 47.216 1.00 37.96 201 LEU A CA 1
ATOM 3173 C C . LEU A 1 201 ? 43.508 43.071 47.667 1.00 41.35 201 LEU A C 1
ATOM 3174 O O . LEU A 1 201 ? 43.857 42.999 48.852 1.00 45.91 201 LEU A O 1
ATOM 3190 N N . GLY A 1 202 ? 43.953 42.229 46.740 1.00 36.03 202 GLY A N 1
ATOM 3191 C CA . GLY A 1 202 ? 44.746 41.072 47.076 1.00 43.16 202 GLY A CA 1
ATOM 3192 C C . GLY A 1 202 ? 43.944 39.821 47.327 1.00 34.81 202 GLY A C 1
ATOM 3193 O O . GLY A 1 202 ? 44.487 38.858 47.885 1.00 37.23 202 GLY A O 1
ATOM 3197 N N . TYR A 1 203 ? 42.670 39.807 46.946 1.00 36.22 203 TYR A N 1
ATOM 3198 C CA . TYR A 1 203 ? 41.790 38.685 47.219 1.00 35.10 203 TYR A CA 1
ATOM 3199 C C . TYR A 1 203 ? 41.746 37.743 46.023 1.00 28.02 203 TYR A C 1
ATOM 3200 O O . TYR A 1 203 ? 41.503 38.176 44.892 1.00 28.30 203 TYR A O 1
ATOM 3218 N N . TYR A 1 204 ? 41.977 36.459 46.284 1.00 37.78 204 TYR A N 1
ATOM 3219 C CA . TYR A 1 204 ? 41.835 35.395 45.297 1.00 37.99 204 TYR A CA 1
ATOM 3220 C C . TYR A 1 204 ? 40.544 34.644 45.596 1.00 42.05 204 TYR A C 1
ATOM 3221 O O . TYR A 1 204 ? 40.365 34.138 46.708 1.00 41.94 204 TYR A O 1
ATOM 3239 N N . LEU A 1 205 ? 39.641 34.592 44.621 1.00 48.12 205 LEU A N 1
ATOM 3240 C CA . LEU A 1 205 ? 38.332 33.987 44.839 1.00 44.41 205 LEU A CA 1
ATOM 3241 C C . LEU A 1 205 ? 38.420 32.477 44.666 1.00 43.39 205 LEU A C 1
ATOM 3242 O O . LEU A 1 205 ? 38.870 31.984 43.629 1.00 44.32 205 LEU A O 1
ATOM 3258 N N . THR A 1 206 ? 37.988 31.745 45.689 1.00 50.92 206 THR A N 1
ATOM 3259 C CA . THR A 1 206 ? 38.024 30.291 45.695 1.00 65.17 206 THR A CA 1
ATOM 3260 C C . THR A 1 206 ? 36.693 29.767 46.216 1.00 67.41 206 THR A C 1
ATOM 3261 O O . THR A 1 206 ? 36.035 30.408 47.040 1.00 58.97 206 THR A O 1
ATOM 3272 N N . HIS A 1 207 ? 36.293 28.599 45.708 1.00 66.05 207 HIS A N 1
ATOM 3273 C CA . HIS A 1 207 ? 35.007 28.027 46.093 1.00 50.98 207 HIS A CA 1
ATOM 3274 C C . HIS A 1 207 ? 34.928 27.744 47.588 1.00 57.56 207 HIS A C 1
ATOM 3275 O O . HIS A 1 207 ? 33.841 27.820 48.173 1.00 55.54 207 HIS A O 1
ATOM 3289 N N . GLU A 1 208 ? 36.055 27.399 48.218 1.00 70.40 208 GLU A N 1
ATOM 3290 C CA . GLU A 1 208 ? 36.034 27.106 49.648 1.00 67.98 208 GLU A CA 1
ATOM 3291 C C . GLU A 1 208 ? 35.642 28.347 50.443 1.00 60.09 208 GLU A C 1
ATOM 3292 O O . GLU A 1 208 ? 34.921 28.257 51.445 1.00 55.26 208 GLU A O 1
ATOM 3304 N N . ASP A 1 209 ? 36.115 29.518 50.007 1.00 54.45 209 ASP A N 1
ATOM 3305 C CA . ASP A 1 209 ? 35.752 30.763 50.674 1.00 51.45 209 ASP A CA 1
ATOM 3306 C C . ASP A 1 209 ? 34.259 31.035 50.557 1.00 50.46 209 ASP A C 1
ATOM 3307 O O . ASP A 1 209 ? 33.629 31.507 51.511 1.00 61.45 209 ASP A O 1
ATOM 3316 N N . ILE A 1 210 ? 33.674 30.748 49.393 1.00 52.90 210 ILE A N 1
ATOM 3317 C CA . ILE A 1 210 ? 32.252 31.013 49.200 1.00 58.12 210 ILE A CA 1
ATOM 3318 C C . ILE A 1 210 ? 31.422 30.177 50.165 1.00 60.57 210 ILE A C 1
ATOM 3319 O O . ILE A 1 210 ? 30.447 30.664 50.750 1.00 62.95 210 ILE A O 1
ATOM 3335 N N . LYS A 1 211 ? 31.791 28.907 50.349 1.00 62.03 211 LYS A N 1
ATOM 3336 C CA . LYS A 1 211 ? 31.049 28.055 51.273 1.00 61.95 211 LYS A CA 1
ATOM 3337 C C . LYS A 1 211 ? 31.093 28.618 52.688 1.00 61.80 211 LYS A C 1
ATOM 3338 O O . LYS A 1 211 ? 30.090 28.583 53.411 1.00 70.79 211 LYS A O 1
ATOM 3342 N N . LYS A 1 212 ? 32.248 29.138 53.102 1.00 61.71 212 LYS A N 1
ATOM 3343 C CA . LYS A 1 212 ? 32.361 29.739 54.426 1.00 56.79 212 LYS A CA 1
ATOM 3344 C C . LYS A 1 212 ? 31.425 30.928 54.576 1.00 56.09 212 LYS A C 1
ATOM 3345 O O . LYS A 1 212 ? 30.825 31.122 55.639 1.00 61.13 212 LYS A O 1
ATOM 3364 N N . GLY A 1 213 ? 31.285 31.733 53.523 1.00 62.20 213 GLY A N 1
ATOM 3365 C CA . GLY A 1 213 ? 30.397 32.870 53.543 1.00 61.70 213 GLY A CA 1
ATOM 3366 C C . GLY A 1 213 ? 30.984 34.116 54.156 1.00 43.86 213 GLY A C 1
ATOM 3367 O O . GLY A 1 213 ? 30.429 35.205 53.971 1.00 44.12 213 GLY A O 1
ATOM 3371 N N . PHE A 1 214 ? 32.094 33.994 54.875 1.00 51.42 214 PHE A N 1
ATOM 3372 C CA . PHE A 1 214 ? 32.741 35.105 55.552 1.00 55.33 214 PHE A CA 1
ATOM 3373 C C . PHE A 1 214 ? 34.245 34.911 55.448 1.00 66.87 214 PHE A C 1
ATOM 3374 O O . PHE A 1 214 ? 34.750 33.803 55.652 1.00 64.53 214 PHE A O 1
ATOM 3391 N N . VAL A 1 215 ? 34.951 35.985 55.111 1.00 71.44 215 VAL A N 1
ATOM 3392 C CA . VAL A 1 215 ? 36.404 35.968 54.978 1.00 62.56 215 VAL A CA 1
ATOM 3393 C C . VAL A 1 215 ? 36.938 37.265 55.566 1.00 54.37 215 VAL A C 1
ATOM 3394 O O . VAL A 1 215 ? 36.467 38.351 55.213 1.00 56.13 215 VAL A O 1
ATOM 3407 N N . LYS A 1 216 ? 37.926 37.158 56.447 1.00 54.41 216 LYS A N 1
ATOM 3408 C CA . LYS A 1 216 ? 38.518 38.311 57.107 1.00 52.30 216 LYS A CA 1
ATOM 3409 C C . LYS A 1 216 ? 39.966 38.472 56.669 1.00 45.63 216 LYS A C 1
ATOM 3410 O O . LYS A 1 216 ? 40.701 37.488 56.545 1.00 42.55 216 LYS A O 1
ATOM 3417 N N . ARG A 1 217 ? 40.362 39.718 56.420 1.00 49.97 217 ARG A N 1
ATOM 3418 C CA . ARG A 1 217 ? 41.718 40.045 56.014 1.00 47.26 217 ARG A CA 1
ATOM 3419 C C . ARG A 1 217 ? 42.207 41.227 56.842 1.00 38.11 217 ARG A C 1
ATOM 3420 O O . ARG A 1 217 ? 41.455 41.833 57.611 1.00 47.78 217 ARG A O 1
ATOM 3441 N N . GLU A 1 218 ? 43.490 41.553 56.678 1.00 44.05 218 GLU A N 1
ATOM 3442 C CA . GLU A 1 218 ? 44.093 42.597 57.499 1.00 52.58 218 GLU A CA 1
ATOM 3443 C C . GLU A 1 218 ? 43.382 43.931 57.307 1.00 47.60 218 GLU A C 1
ATOM 3444 O O . GLU A 1 218 ? 43.090 44.632 58.282 1.00 56.11 218 GLU A O 1
ATOM 3456 N N . ASP A 1 219 ? 43.102 44.302 56.057 1.00 44.99 219 ASP A N 1
ATOM 3457 C CA . ASP A 1 219 ? 42.549 45.611 55.753 1.00 53.38 219 ASP A CA 1
ATOM 3458 C C . ASP A 1 219 ? 41.095 45.580 55.301 1.00 54.55 219 ASP A C 1
ATOM 3459 O O . ASP A 1 219 ? 40.497 46.650 55.137 1.00 40.52 219 ASP A O 1
ATOM 3468 N N . TYR A 1 220 ? 40.506 44.403 55.098 1.00 48.68 220 TYR A N 1
ATOM 3469 C CA . TYR A 1 220 ? 39.144 44.356 54.587 1.00 40.52 220 TYR A CA 1
ATOM 3470 C C . TYR A 1 220 ? 38.494 43.027 54.936 1.00 36.00 220 TYR A C 1
ATOM 3471 O O . TYR A 1 220 ? 39.161 42.059 55.310 1.00 32.52 220 TYR A O 1
ATOM 3489 N N . CYS A 1 221 ? 37.170 43.003 54.792 1.00 44.36 221 CYS A N 1
ATOM 3490 C CA . CYS A 1 221 ? 36.340 41.842 55.076 1.00 48.45 221 CYS A CA 1
ATOM 3491 C C . CYS A 1 221 ? 35.511 41.526 53.841 1.00 43.88 221 CYS A C 1
ATOM 3492 O O . CYS A 1 221 ? 34.967 42.433 53.205 1.00 44.64 221 CYS A O 1
ATOM 3500 N N . VAL A 1 222 ? 35.416 40.244 53.502 1.00 45.39 222 VAL A N 1
ATOM 3501 C CA . VAL A 1 222 ? 34.673 39.794 52.332 1.00 50.76 222 VAL A CA 1
ATOM 3502 C C . VAL A 1 222 ? 33.510 38.934 52.801 1.00 48.49 222 VAL A C 1
ATOM 3503 O O . VAL A 1 222 ? 33.697 38.006 53.597 1.00 55.91 222 VAL A O 1
ATOM 3516 N N . GLN A 1 223 ? 32.314 39.246 52.308 1.00 44.54 223 GLN A N 1
ATOM 3517 C CA . GLN A 1 223 ? 31.114 38.478 52.598 1.00 45.52 223 GLN A CA 1
ATOM 3518 C C . GLN A 1 223 ? 30.428 38.109 51.289 1.00 44.57 223 GLN A C 1
ATOM 3519 O O . GLN A 1 223 ? 30.403 38.904 50.344 1.00 52.76 223 GLN A O 1
ATOM 3533 N N . PHE A 1 224 ? 29.869 36.904 51.241 1.00 47.01 224 PHE A N 1
ATOM 3534 C CA . PHE A 1 224 ? 29.170 36.390 50.071 1.00 52.39 224 PHE A CA 1
ATOM 3535 C C . PHE A 1 224 ? 27.686 36.288 50.397 1.00 64.23 224 PHE A C 1
ATOM 3536 O O . PHE A 1 224 ? 27.314 35.726 51.433 1.00 68.57 224 PHE A O 1
ATOM 3553 N N . VAL A 1 225 ? 26.843 36.830 49.521 1.00 58.68 225 VAL A N 1
ATOM 3554 C CA . VAL A 1 225 ? 25.402 36.863 49.743 1.00 55.30 225 VAL A CA 1
ATOM 3555 C C . VAL A 1 225 ? 24.740 35.797 48.883 1.00 72.47 225 VAL A C 1
ATOM 3556 O O . VAL A 1 225 ? 24.844 35.820 47.650 1.00 81.59 225 VAL A O 1
ATOM 3569 N N . GLU A 1 226 ? 24.076 34.856 49.544 1.00 80.41 226 GLU A N 1
ATOM 3570 C CA . GLU A 1 226 ? 23.320 33.788 48.904 1.00 83.71 226 GLU A CA 1
ATOM 3571 C C . GLU A 1 226 ? 21.852 34.177 48.787 1.00 96.86 226 GLU A C 1
ATOM 3572 O O . GLU A 1 226 ? 21.246 34.625 49.766 1.00 101.35 226 GLU A O 1
ATOM 3584 N N . ASN A 1 227 ? 21.290 34.009 47.591 1.00 98.42 227 ASN A N 1
ATOM 3585 C CA . ASN A 1 227 ? 19.879 34.307 47.390 1.00 104.48 227 ASN A CA 1
ATOM 3586 C C . ASN A 1 227 ? 19.035 33.430 48.307 1.00 107.17 227 ASN A C 1
ATOM 3587 O O . ASN A 1 227 ? 19.234 32.215 48.378 1.00 99.49 227 ASN A O 1
ATOM 3598 N N . LYS A 1 228 ? 18.095 34.049 49.018 1.00 109.21 228 LYS A N 1
ATOM 3599 C CA . LYS A 1 228 ? 17.283 33.304 49.972 1.00 105.95 228 LYS A CA 1
ATOM 3600 C C . LYS A 1 228 ? 16.483 32.234 49.242 1.00 120.74 228 LYS A C 1
ATOM 3601 O O . LYS A 1 228 ? 15.871 32.503 48.203 1.00 108.28 228 LYS A O 1
ATOM 3605 N N . GLN A 1 229 ? 16.498 31.015 49.782 1.00 129.51 229 GLN A N 1
ATOM 3606 C CA . GLN A 1 229 ? 15.722 29.922 49.208 1.00 117.91 229 GLN A CA 1
ATOM 3607 C C . GLN A 1 229 ? 14.289 30.040 49.714 1.00 118.10 229 GLN A C 1
ATOM 3608 O O . GLN A 1 229 ? 13.859 29.361 50.650 1.00 116.93 229 GLN A O 1
ATOM 3612 N N . GLU A 1 230 ? 13.506 30.835 48.997 1.00 107.92 230 GLU A N 1
ATOM 3613 C CA . GLU A 1 230 ? 12.102 31.007 49.316 1.00 90.40 230 GLU A CA 1
ATOM 3614 C C . GLU A 1 230 ? 11.365 30.057 48.384 1.00 85.98 230 GLU A C 1
ATOM 3615 O O . GLU A 1 230 ? 11.742 29.903 47.220 1.00 88.84 230 GLU A O 1
ATOM 3627 N N . GLU A 1 231 ? 10.341 29.387 48.898 1.00 76.25 231 GLU A N 1
ATOM 3628 C CA . GLU A 1 231 ? 9.627 28.434 48.059 1.00 68.94 231 GLU A CA 1
ATOM 3629 C C . GLU A 1 231 ? 8.865 29.151 46.955 1.00 65.34 231 GLU A C 1
ATOM 3630 O O . GLU A 1 231 ? 8.412 30.287 47.112 1.00 72.08 231 GLU A O 1
ATOM 3642 N N . LEU A 1 232 ? 8.736 28.471 45.825 1.00 61.03 232 LEU A N 1
ATOM 3643 C CA . LEU A 1 232 ? 8.064 29.011 44.654 1.00 63.75 232 LEU A CA 1
ATOM 3644 C C . LEU A 1 232 ? 6.657 28.434 44.581 1.00 55.65 232 LEU A C 1
ATOM 3645 O O . LEU A 1 232 ? 6.480 27.211 44.544 1.00 56.91 232 LEU A O 1
ATOM 3661 N N . ASN A 1 233 ? 5.664 29.316 44.592 1.00 50.69 233 ASN A N 1
ATOM 3662 C CA . ASN A 1 233 ? 4.272 28.906 44.475 1.00 49.55 233 ASN A CA 1
ATOM 3663 C C . ASN A 1 233 ? 4.002 28.431 43.054 1.00 49.32 233 ASN A C 1
ATOM 3664 O O . ASN A 1 233 ? 4.127 29.210 42.106 1.00 60.39 233 ASN A O 1
ATOM 3692 N N . THR A 1 235 ? 1.053 27.134 42.140 1.00 44.66 235 THR A N 1
ATOM 3693 C CA . THR A 1 235 ? -0.328 27.461 41.805 1.00 51.76 235 THR A CA 1
ATOM 3694 C C . THR A 1 235 ? -0.401 28.741 40.983 1.00 56.41 235 THR A C 1
ATOM 3695 O O . THR A 1 235 ? -1.274 28.878 40.119 1.00 63.42 235 THR A O 1
ATOM 3706 N N . ASP A 1 236 ? 0.500 29.679 41.240 1.00 53.76 236 ASP A N 1
ATOM 3707 C CA . ASP A 1 236 ? 0.556 30.915 40.469 1.00 51.99 236 ASP A CA 1
ATOM 3708 C C . ASP A 1 236 ? 1.134 30.626 39.089 1.00 44.66 236 ASP A C 1
ATOM 3709 O O . ASP A 1 236 ? 2.217 30.039 38.990 1.00 42.34 236 ASP A O 1
ATOM 3718 N N . PRO A 1 237 ? 0.449 31.010 38.006 1.00 40.82 237 PRO A N 1
ATOM 3719 C CA . PRO A 1 237 ? 1.016 30.733 36.677 1.00 40.69 237 PRO A CA 1
ATOM 3720 C C . PRO A 1 237 ? 2.297 31.500 36.419 1.00 50.26 237 PRO A C 1
ATOM 3721 O O . PRO A 1 237 ? 3.205 30.978 35.759 1.00 48.18 237 PRO A O 1
ATOM 3732 N N . PHE A 1 238 ? 2.388 32.739 36.912 1.00 52.78 238 PHE A N 1
ATOM 3733 C CA . PHE A 1 238 ? 3.581 33.544 36.673 1.00 38.87 238 PHE A CA 1
ATOM 3734 C C . PHE A 1 238 ? 4.825 32.842 37.203 1.00 42.54 238 PHE A C 1
ATOM 3735 O O . PHE A 1 238 ? 5.892 32.894 36.579 1.00 38.74 238 PHE A O 1
ATOM 3752 N N . VAL A 1 239 ? 4.707 32.182 38.357 1.00 39.19 239 VAL A N 1
ATOM 3753 C CA . VAL A 1 239 ? 5.837 31.442 38.905 1.00 39.38 239 VAL A CA 1
ATOM 3754 C C . VAL A 1 239 ? 6.173 30.242 38.028 1.00 43.34 239 VAL A C 1
ATOM 3755 O O . VAL A 1 239 ? 7.348 29.971 37.749 1.00 47.44 239 VAL A O 1
ATOM 3768 N N . ARG A 1 240 ? 5.154 29.505 37.572 1.00 43.92 240 ARG A N 1
ATOM 3769 C CA . ARG A 1 240 ? 5.416 28.347 36.723 1.00 51.13 240 ARG A CA 1
ATOM 3770 C C . ARG A 1 240 ? 6.074 28.766 35.414 1.00 46.01 240 ARG A C 1
ATOM 3771 O O . ARG A 1 240 ? 6.983 28.087 34.921 1.00 49.23 240 ARG A O 1
ATOM 3792 N N . LEU A 1 241 ? 5.627 29.882 34.834 1.00 46.40 241 LEU A N 1
ATOM 3793 C CA . LEU A 1 241 ? 6.219 30.349 33.586 1.00 44.64 241 LEU A CA 1
ATOM 3794 C C . LEU A 1 241 ? 7.698 30.658 33.770 1.00 43.12 241 LEU A C 1
ATOM 3795 O O . LEU A 1 241 ? 8.519 30.336 32.902 1.00 39.51 241 LEU A O 1
ATOM 3811 N N . GLY A 1 242 ? 8.057 31.284 34.892 1.00 43.47 242 GLY A N 1
ATOM 3812 C CA . GLY A 1 242 ? 9.459 31.562 35.150 1.00 40.39 242 GLY A CA 1
ATOM 3813 C C . GLY A 1 242 ? 10.276 30.297 35.312 1.00 38.98 242 GLY A C 1
ATOM 3814 O O . GLY A 1 242 ? 11.406 30.207 34.825 1.00 52.56 242 GLY A O 1
ATOM 3818 N N . ALA A 1 243 ? 9.720 29.303 36.006 1.00 39.34 243 ALA A N 1
ATOM 3819 C CA . ALA A 1 243 ? 10.432 28.043 36.183 1.00 41.24 243 ALA A CA 1
ATOM 3820 C C . ALA A 1 243 ? 10.668 27.355 34.845 1.00 42.26 243 ALA A C 1
ATOM 3821 O O . ALA A 1 243 ? 11.716 26.732 34.635 1.00 47.96 243 ALA A O 1
ATOM 3828 N N . LYS A 1 244 ? 9.708 27.458 33.921 1.00 39.62 244 LYS A N 1
ATOM 3829 C CA . LYS A 1 244 ? 9.889 26.810 32.628 1.00 54.37 244 LYS A CA 1
ATOM 3830 C C . LYS A 1 244 ? 11.033 27.436 31.838 1.00 53.71 244 LYS A C 1
ATOM 3831 O O . LYS A 1 244 ? 11.728 26.735 31.093 1.00 51.04 244 LYS A O 1
ATOM 3850 N N . ASN A 1 245 ? 11.254 28.739 31.990 1.00 48.51 245 ASN A N 1
ATOM 3851 C CA . ASN A 1 245 ? 12.364 29.407 31.319 1.00 47.27 245 ASN A CA 1
ATOM 3852 C C . ASN A 1 245 ? 13.617 29.214 32.163 1.00 50.15 245 ASN A C 1
ATOM 3853 O O . ASN A 1 245 ? 13.751 29.808 33.238 1.00 50.73 245 ASN A O 1
ATOM 3864 N N . ARG A 1 246 ? 14.538 28.380 31.677 1.00 60.30 246 ARG A N 1
ATOM 3865 C CA . ARG A 1 246 ? 15.726 28.067 32.464 1.00 56.71 246 ARG A CA 1
ATOM 3866 C C . ARG A 1 246 ? 16.625 29.290 32.612 1.00 46.87 246 ARG A C 1
ATOM 3867 O O . ARG A 1 246 ? 17.214 29.505 33.677 1.00 59.63 246 ARG A O 1
ATOM 3888 N N . ASP A 1 247 ? 16.744 30.105 31.560 1.00 48.89 247 ASP A N 1
ATOM 3889 C CA . ASP A 1 247 ? 17.641 31.257 31.622 1.00 55.63 247 ASP A CA 1
ATOM 3890 C C . ASP A 1 247 ? 17.272 32.191 32.769 1.00 51.26 247 ASP A C 1
ATOM 3891 O O . ASP A 1 247 ? 18.150 32.657 33.507 1.00 41.08 247 ASP A O 1
ATOM 3900 N N . PHE A 1 248 ? 15.981 32.483 32.937 1.00 58.66 248 PHE A N 1
ATOM 3901 C CA . PHE A 1 248 ? 15.568 33.344 34.040 1.00 56.30 248 PHE A CA 1
ATOM 3902 C C . PHE A 1 248 ? 15.870 32.692 35.383 1.00 49.72 248 PHE A C 1
ATOM 3903 O O . PHE A 1 248 ? 16.372 33.348 36.304 1.00 52.26 248 PHE A O 1
ATOM 3920 N N . SER A 1 249 ? 15.572 31.399 35.513 1.00 42.80 249 SER A N 1
ATOM 3921 C CA . SER A 1 249 ? 15.834 30.707 36.770 1.00 50.29 249 SER A CA 1
ATOM 3922 C C . SER A 1 249 ? 17.329 30.633 37.063 1.00 52.61 249 SER A C 1
ATOM 3923 O O . SER A 1 249 ? 17.752 30.831 38.208 1.00 51.11 249 SER A O 1
ATOM 3931 N N . ASN A 1 250 ? 18.142 30.343 36.043 1.00 62.43 250 ASN A N 1
ATOM 3932 C CA . ASN A 1 250 ? 19.587 30.276 36.239 1.00 54.39 250 ASN A CA 1
ATOM 3933 C C . ASN A 1 250 ? 20.183 31.620 36.634 1.00 65.61 250 ASN A C 1
ATOM 3934 O O . ASN A 1 250 ? 21.149 31.662 37.403 1.00 68.13 250 ASN A O 1
ATOM 3945 N N . SER A 1 251 ? 19.623 32.728 36.143 1.00 69.77 251 SER A N 1
ATOM 3946 C CA . SER A 1 251 ? 20.227 34.033 36.407 1.00 73.99 251 SER A CA 1
ATOM 3947 C C . SER A 1 251 ? 20.312 34.297 37.913 1.00 74.59 251 SER A C 1
ATOM 3948 O O . SER A 1 251 ? 21.289 34.891 38.380 1.00 85.73 251 SER A O 1
ATOM 3956 N N . LYS A 1 252 ? 19.310 33.865 38.687 1.00 70.77 252 LYS A N 1
ATOM 3957 C CA . LYS A 1 252 ? 19.310 34.117 40.125 1.00 72.03 252 LYS A CA 1
ATOM 3958 C C . LYS A 1 252 ? 20.510 33.465 40.801 1.00 72.04 252 LYS A C 1
ATOM 3959 O O . LYS A 1 252 ? 21.116 34.060 41.705 1.00 70.53 252 LYS A O 1
ATOM 3978 N N . THR A 1 253 ? 20.902 32.261 40.356 1.00 72.13 253 THR A N 1
ATOM 3979 C CA . THR A 1 253 ? 22.018 31.561 40.986 1.00 73.50 253 THR A CA 1
ATOM 3980 C C . THR A 1 253 ? 23.297 31.646 40.158 1.00 72.65 253 THR A C 1
ATOM 3981 O O . THR A 1 253 ? 24.231 30.873 40.388 1.00 67.56 253 THR A O 1
ATOM 3992 N N . ASN A 1 254 ? 23.386 32.603 39.236 1.00 71.73 254 ASN A N 1
ATOM 3993 C CA . ASN A 1 254 ? 24.558 32.719 38.377 1.00 60.39 254 ASN A CA 1
ATOM 3994 C C . ASN A 1 254 ? 25.638 33.618 38.972 1.00 54.55 254 ASN A C 1
ATOM 3995 O O . ASN A 1 254 ? 26.570 34.002 38.258 1.00 64.76 254 ASN A O 1
ATOM 4006 N N . ALA A 1 255 ? 25.530 33.964 40.257 1.00 56.40 255 ALA A N 1
ATOM 4007 C CA . ALA A 1 255 ? 26.522 34.838 40.876 1.00 50.82 255 ALA A CA 1
ATOM 4008 C C . ALA A 1 255 ? 27.912 34.215 40.848 1.00 48.84 255 ALA A C 1
ATOM 4009 O O . ALA A 1 255 ? 28.908 34.912 40.619 1.00 53.84 255 ALA A O 1
ATOM 4016 N N . PHE A 1 256 ? 28.002 32.907 41.092 1.00 61.07 256 PHE A N 1
ATOM 4017 C CA . PHE A 1 256 ? 29.270 32.190 41.136 1.00 59.63 256 PHE A CA 1
ATOM 4018 C C . PHE A 1 256 ? 29.337 31.109 40.064 1.00 54.30 256 PHE A C 1
ATOM 4019 O O . PHE A 1 256 ? 30.002 30.085 40.243 1.00 42.42 256 PHE A O 1
ATOM 4036 N N . GLU A 1 257 ? 28.651 31.328 38.942 1.00 60.21 257 GLU A N 1
ATOM 4037 C CA . GLU A 1 257 ? 28.636 30.337 37.870 1.00 68.14 257 GLU A CA 1
ATOM 4038 C C . GLU A 1 257 ? 30.052 29.989 37.428 1.00 66.41 257 GLU A C 1
ATOM 4039 O O . GLU A 1 257 ? 30.409 28.810 37.329 1.00 61.54 257 GLU A O 1
ATOM 4051 N N . ASN A 1 258 ? 30.884 31.003 37.193 1.00 71.28 258 ASN A N 1
ATOM 4052 C CA . ASN A 1 258 ? 32.284 30.803 36.829 1.00 61.38 258 ASN A CA 1
ATOM 4053 C C . ASN A 1 258 ? 33.136 31.791 37.607 1.00 57.29 258 ASN A C 1
ATOM 4054 O O . ASN A 1 258 ? 32.933 33.004 37.490 1.00 61.05 258 ASN A O 1
ATOM 4065 N N . ILE A 1 259 ? 34.092 31.284 38.389 1.00 43.94 259 ILE A N 1
ATOM 4066 C CA . ILE A 1 259 ? 34.992 32.150 39.139 1.00 43.50 259 ILE A CA 1
ATOM 4067 C C . ILE A 1 259 ? 36.330 32.330 38.424 1.00 54.02 259 ILE A C 1
ATOM 4068 O O . ILE A 1 259 ? 37.250 32.937 38.983 1.00 58.10 259 ILE A O 1
ATOM 4084 N N . ARG A 1 260 ? 36.461 31.814 37.201 1.00 53.39 260 ARG A N 1
ATOM 4085 C CA . ARG A 1 260 ? 37.647 32.049 36.375 1.00 48.52 260 ARG A CA 1
ATOM 4086 C C . ARG A 1 260 ? 38.923 31.659 37.119 1.00 46.71 260 ARG A C 1
ATOM 4087 O O . ARG A 1 260 ? 39.867 32.441 37.248 1.00 42.87 260 ARG A O 1
ATOM 4108 N N . THR A 1 261 ? 38.943 30.426 37.610 1.00 49.75 261 THR A N 1
ATOM 4109 C CA . THR A 1 261 ? 40.112 29.919 38.315 1.00 59.50 261 THR A CA 1
ATOM 4110 C C . THR A 1 261 ? 41.293 29.839 37.353 1.00 53.96 261 THR A C 1
ATOM 4111 O O . THR A 1 261 ? 41.128 29.390 36.210 1.00 55.10 261 THR A O 1
ATOM 4122 N N . PRO A 1 262 ? 42.495 30.255 37.758 1.00 45.95 262 PRO A N 1
ATOM 4123 C CA . PRO A 1 262 ? 43.643 30.169 36.854 1.00 36.22 262 PRO A CA 1
ATOM 4124 C C . PRO A 1 262 ? 44.326 28.807 36.908 1.00 36.21 262 PRO A C 1
ATOM 4125 O O . PRO A 1 262 ? 44.192 28.054 37.872 1.00 45.00 262 PRO A O 1
ATOM 4136 N N . TYR A 1 263 ? 45.058 28.498 35.832 1.00 41.95 263 TYR A N 1
ATOM 4137 C CA . TYR A 1 263 ? 45.858 27.275 35.788 1.00 49.16 263 TYR A CA 1
ATOM 4138 C C . TYR A 1 263 ? 47.200 27.530 36.473 1.00 43.74 263 TYR A C 1
ATOM 4139 O O . TYR A 1 263 ? 47.805 28.592 36.301 1.00 45.09 263 TYR A O 1
ATOM 4157 N N . PHE A 1 264 ? 47.680 26.546 37.236 1.00 40.23 264 PHE A N 1
ATOM 4158 C CA . PHE A 1 264 ? 48.900 26.701 38.024 1.00 35.67 264 PHE A CA 1
ATOM 4159 C C . PHE A 1 264 ? 49.873 25.561 37.748 1.00 41.52 264 PHE A C 1
ATOM 4160 O O . PHE A 1 264 ? 49.489 24.388 37.799 1.00 37.74 264 PHE A O 1
ATOM 4177 N N . LYS A 1 265 ? 51.129 25.905 37.464 1.00 50.69 265 LYS A N 1
ATOM 4178 C CA . LYS A 1 265 ? 52.180 24.915 37.242 1.00 43.77 265 LYS A CA 1
ATOM 4179 C C . LYS A 1 265 ? 53.530 25.599 37.450 1.00 41.24 265 LYS A C 1
ATOM 4180 O O . LYS A 1 265 ? 53.643 26.825 37.357 1.00 40.16 265 LYS A O 1
ATOM 4199 N N . HIS A 1 266 ? 54.551 24.794 37.753 1.00 41.81 266 HIS A N 1
ATOM 4200 C CA . HIS A 1 266 ? 55.901 25.286 37.993 1.00 47.16 266 HIS A CA 1
ATOM 4201 C C . HIS A 1 266 ? 56.871 24.769 36.936 1.00 44.10 266 HIS A C 1
ATOM 4202 O O . HIS A 1 266 ? 56.856 23.583 36.591 1.00 35.83 266 HIS A O 1
ATOM 4216 N N . TYR A 1 267 ? 57.733 25.663 36.442 1.00 45.73 267 TYR A N 1
ATOM 4217 C CA . TYR A 1 267 ? 58.742 25.343 35.435 1.00 37.24 267 TYR A CA 1
ATOM 4218 C C . TYR A 1 267 ? 60.114 25.730 35.973 1.00 35.50 267 TYR A C 1
ATOM 4219 O O . TYR A 1 267 ? 60.329 26.882 36.371 1.00 46.09 267 TYR A O 1
ATOM 4237 N N . GLY A 1 268 ? 61.040 24.771 35.976 1.00 41.82 268 GLY A N 1
ATOM 4238 C CA . GLY A 1 268 ? 62.343 25.007 36.575 1.00 46.62 268 GLY A CA 1
ATOM 4239 C C . GLY A 1 268 ? 63.224 25.958 35.784 1.00 34.46 268 GLY A C 1
ATOM 4240 O O . GLY A 1 268 ? 63.974 26.744 36.366 1.00 55.24 268 GLY A O 1
ATOM 4244 N N . LYS A 1 269 ? 63.166 25.893 34.457 1.00 39.98 269 LYS A N 1
ATOM 4245 C CA . LYS A 1 269 ? 64.123 26.646 33.656 1.00 44.12 269 LYS A CA 1
ATOM 4246 C C . LYS A 1 269 ? 64.001 28.143 33.931 1.00 40.85 269 LYS A C 1
ATOM 4247 O O . LYS A 1 269 ? 62.948 28.644 34.339 1.00 30.37 269 LYS A O 1
ATOM 4266 N N . LYS A 1 270 ? 65.097 28.860 33.686 1.00 41.34 270 LYS A N 1
ATOM 4267 C CA . LYS A 1 270 ? 65.143 30.286 33.963 1.00 31.55 270 LYS A CA 1
ATOM 4268 C C . LYS A 1 270 ? 64.270 31.053 32.972 1.00 31.32 270 LYS A C 1
ATOM 4269 O O . LYS A 1 270 ? 64.054 30.604 31.843 1.00 34.60 270 LYS A O 1
ATOM 4288 N N . PRO A 1 271 ? 63.752 32.210 33.374 1.00 27.86 271 PRO A N 1
ATOM 4289 C CA . PRO A 1 271 ? 62.801 32.930 32.520 1.00 41.28 271 PRO A CA 1
ATOM 4290 C C . PRO A 1 271 ? 63.469 33.597 31.328 1.00 45.04 271 PRO A C 1
ATOM 4291 O O . PRO A 1 271 ? 64.660 33.915 31.324 1.00 32.54 271 PRO A O 1
ATOM 4302 N N . LYS A 1 272 ? 62.648 33.816 30.295 1.00 46.44 272 LYS A N 1
ATOM 4303 C CA . LYS A 1 272 ? 63.118 34.474 29.080 1.00 39.78 272 LYS A CA 1
ATOM 4304 C C . LYS A 1 272 ? 63.421 35.945 29.331 1.00 46.43 272 LYS A C 1
ATOM 4305 O O . LYS A 1 272 ? 64.416 36.476 28.824 1.00 46.82 272 LYS A O 1
ATOM 4324 N N . LEU A 1 273 ? 62.578 36.620 30.106 1.00 50.56 273 LEU A N 1
ATOM 4325 C CA . LEU A 1 273 ? 62.754 38.033 30.398 1.00 54.65 273 LEU A CA 1
ATOM 4326 C C . LEU A 1 273 ? 62.303 38.313 31.823 1.00 46.51 273 LEU A C 1
ATOM 4327 O O . LEU A 1 273 ? 61.559 37.537 32.426 1.00 38.32 273 LEU A O 1
ATOM 4343 N N . LEU A 1 274 ? 62.773 39.437 32.357 1.00 39.92 274 LEU A N 1
ATOM 4344 C CA . LEU A 1 274 ? 62.464 39.849 33.717 1.00 42.67 274 LEU A CA 1
ATOM 4345 C C . LEU A 1 274 ? 62.037 41.308 33.721 1.00 40.26 274 LEU A C 1
ATOM 4346 O O . LEU A 1 274 ? 62.552 42.118 32.943 1.00 35.38 274 LEU A O 1
ATOM 4362 N N . VAL A 1 275 ? 61.089 41.634 34.594 1.00 41.26 275 VAL A N 1
ATOM 4363 C CA . VAL A 1 275 ? 60.687 43.009 34.858 1.00 38.21 275 VAL A CA 1
ATOM 4364 C C . VAL A 1 275 ? 60.717 43.208 36.367 1.00 40.11 275 VAL A C 1
ATOM 4365 O O . VAL A 1 275 ? 60.174 42.386 37.115 1.00 35.88 275 VAL A O 1
ATOM 4378 N N . LYS A 1 276 ? 61.367 44.280 36.814 1.00 38.74 276 LYS A N 1
ATOM 4379 C CA . LYS A 1 276 ? 61.480 44.574 38.239 1.00 41.82 276 LYS A CA 1
ATOM 4380 C C . LYS A 1 276 ? 60.254 45.384 38.645 1.00 37.22 276 LYS A C 1
ATOM 4381 O O . LYS A 1 276 ? 60.073 46.520 38.193 1.00 42.58 276 LYS A O 1
ATOM 4400 N N . TYR A 1 277 ? 59.413 44.803 39.497 1.00 29.68 277 TYR A N 1
ATOM 4401 C CA . TYR A 1 277 ? 58.188 45.460 39.924 1.00 32.41 277 TYR A CA 1
ATOM 4402 C C . TYR A 1 277 ? 57.956 45.223 41.406 1.00 33.24 277 TYR A C 1
ATOM 4403 O O . TYR A 1 277 ? 57.989 44.080 41.871 1.00 34.77 277 TYR A O 1
ATOM 4421 N N . ASP A 1 278 ? 57.727 46.312 42.140 1.00 44.87 278 ASP A N 1
ATOM 4422 C CA . ASP A 1 278 ? 57.303 46.244 43.538 1.00 45.68 278 ASP A CA 1
ATOM 4423 C C . ASP A 1 278 ? 58.288 45.427 44.372 1.00 46.81 278 ASP A C 1
ATOM 4424 O O . ASP A 1 278 ? 57.919 44.467 45.053 1.00 38.28 278 ASP A O 1
ATOM 4433 N N . ARG A 1 279 ? 59.558 45.829 44.319 1.00 43.56 279 ARG A N 1
ATOM 4434 C CA . ARG A 1 279 ? 60.622 45.240 45.129 1.00 37.99 279 ARG A CA 1
ATOM 4435 C C . ARG A 1 279 ? 60.833 43.763 44.824 1.00 28.57 279 ARG A C 1
ATOM 4436 O O . ARG A 1 279 ? 61.362 43.020 45.657 1.00 29.30 279 ARG A O 1
ATOM 4457 N N . GLN A 1 280 ? 60.440 43.336 43.629 1.00 31.40 280 GLN A N 1
ATOM 4458 C CA . GLN A 1 280 ? 60.576 41.953 43.202 1.00 33.16 280 GLN A CA 1
ATOM 4459 C C . GLN A 1 280 ? 60.853 41.943 41.707 1.00 34.54 280 GLN A C 1
ATOM 4460 O O . GLN A 1 280 ? 60.812 42.980 41.039 1.00 48.93 280 GLN A O 1
ATOM 4474 N N . TYR A 1 281 ? 61.129 40.755 41.180 1.00 27.65 281 TYR A N 1
ATOM 4475 C CA . TYR A 1 281 ? 61.339 40.565 39.753 1.00 36.94 281 TYR A CA 1
ATOM 4476 C C . TYR A 1 281 ? 60.320 39.565 39.233 1.00 43.78 281 TYR A C 1
ATOM 4477 O O . TYR A 1 281 ? 60.202 38.457 39.766 1.00 35.60 281 TYR A O 1
ATOM 4495 N N . LEU A 1 282 ? 59.580 39.966 38.206 1.00 42.65 282 LEU A N 1
ATOM 4496 C CA . LEU A 1 282 ? 58.607 39.105 37.553 1.00 33.57 282 LEU A CA 1
ATOM 4497 C C . LEU A 1 282 ? 59.227 38.549 36.281 1.00 32.14 282 LEU A C 1
ATOM 4498 O O . LEU A 1 282 ? 59.806 39.301 35.491 1.00 42.09 282 LEU A O 1
ATOM 4514 N N . GLY A 1 283 ? 59.110 37.243 36.089 1.00 36.01 283 GLY A N 1
ATOM 4515 C CA . GLY A 1 283 ? 59.708 36.592 34.944 1.00 41.28 283 GLY A CA 1
ATOM 4516 C C . GLY A 1 283 ? 58.684 35.780 34.182 1.00 36.09 283 GLY A C 1
ATOM 4517 O O . GLY A 1 283 ? 57.748 35.223 34.754 1.00 42.95 283 GLY A O 1
ATOM 4521 N N . ILE A 1 284 ? 58.877 35.728 32.866 1.00 39.38 284 ILE A N 1
ATOM 4522 C CA . ILE A 1 284 ? 58.059 34.920 31.972 1.00 45.14 284 ILE A CA 1
ATOM 4523 C C . ILE A 1 284 ? 58.958 33.859 31.358 1.00 36.77 284 ILE A C 1
ATOM 4524 O O . ILE A 1 284 ? 59.996 34.182 30.771 1.00 35.50 284 ILE A O 1
ATOM 4540 N N . ALA A 1 285 ? 58.558 32.599 31.490 1.00 40.98 285 ALA A N 1
ATOM 4541 C CA . ALA A 1 285 ? 59.334 31.474 30.993 1.00 38.01 285 ALA A CA 1
ATOM 4542 C C . ALA A 1 285 ? 58.572 30.805 29.861 1.00 42.60 285 ALA A C 1
ATOM 4543 O O . ALA A 1 285 ? 57.380 30.509 29.997 1.00 45.78 285 ALA A O 1
ATOM 4550 N N . GLU A 1 286 ? 59.263 30.568 28.752 1.00 47.40 286 GLU A N 1
ATOM 4551 C CA . GLU A 1 286 ? 58.694 29.914 27.584 1.00 44.41 286 GLU A CA 1
ATOM 4552 C C . GLU A 1 286 ? 59.350 28.552 27.419 1.00 34.71 286 GLU A C 1
ATOM 4553 O O . GLU A 1 286 ? 60.581 28.451 27.359 1.00 49.50 286 GLU A O 1
ATOM 4565 N N . ARG A 1 287 ? 58.525 27.513 27.347 1.00 29.38 287 ARG A N 1
ATOM 4566 C CA . ARG A 1 287 ? 58.975 26.135 27.212 1.00 40.79 287 ARG A CA 1
ATOM 4567 C C . ARG A 1 287 ? 58.545 25.553 25.877 1.00 41.48 287 ARG A C 1
ATOM 4568 O O . ARG A 1 287 ? 57.350 25.503 25.572 1.00 54.44 287 ARG A O 1
ATOM 4589 N N . LYS A 1 288 ? 59.522 25.087 25.103 1.00 50.55 288 LYS A N 1
ATOM 4590 C CA . LYS A 1 288 ? 59.229 24.506 23.802 1.00 47.31 288 LYS A CA 1
ATOM 4591 C C . LYS A 1 288 ? 58.602 23.131 23.994 1.00 44.15 288 LYS A C 1
ATOM 4592 O O . LYS A 1 288 ? 59.162 22.271 24.680 1.00 43.02 288 LYS A O 1
ATOM 4596 N N . ILE A 1 289 ? 57.440 22.933 23.384 1.00 39.73 289 ILE A N 1
ATOM 4597 C CA . ILE A 1 289 ? 56.731 21.654 23.425 1.00 40.60 289 ILE A CA 1
ATOM 4598 C C . ILE A 1 289 ? 56.398 21.275 21.991 1.00 41.91 289 ILE A C 1
ATOM 4599 O O . ILE A 1 289 ? 56.318 22.146 21.112 1.00 51.90 289 ILE A O 1
ATOM 4615 N N . PRO A 1 290 ? 56.212 19.981 21.712 1.00 35.85 290 PRO A N 1
ATOM 4616 C CA . PRO A 1 290 ? 56.018 19.585 20.305 1.00 39.63 290 PRO A CA 1
ATOM 4617 C C . PRO A 1 290 ? 54.853 20.303 19.652 1.00 39.81 290 PRO A C 1
ATOM 4618 O O . PRO A 1 290 ? 54.940 20.695 18.481 1.00 37.99 290 PRO A O 1
ATOM 4629 N N . SER A 1 291 ? 53.760 20.496 20.392 1.00 46.00 291 SER A N 1
ATOM 4630 C CA . SER A 1 291 ? 52.586 21.154 19.830 1.00 43.99 291 SER A CA 1
ATOM 4631 C C . SER A 1 291 ? 52.879 22.603 19.465 1.00 38.47 291 SER A C 1
ATOM 4632 O O . SER A 1 291 ? 52.401 23.105 18.443 1.00 43.39 291 SER A O 1
ATOM 4640 N N . GLY A 1 292 ? 53.653 23.289 20.293 1.00 43.37 292 GLY A N 1
ATOM 4641 C CA . GLY A 1 292 ? 53.987 24.680 20.080 1.00 39.62 292 GLY A CA 1
ATOM 4642 C C . GLY A 1 292 ? 54.899 25.170 21.175 1.00 41.44 292 GLY A C 1
ATOM 4643 O O . GLY A 1 292 ? 56.005 24.635 21.331 1.00 43.27 292 GLY A O 1
ATOM 4647 N N . LEU A 1 293 ? 54.422 26.122 21.988 1.00 45.64 293 LEU A N 1
ATOM 4648 C CA . LEU A 1 293 ? 55.210 26.676 23.075 1.00 47.89 293 LEU A CA 1
ATOM 4649 C C . LEU A 1 293 ? 54.293 26.808 24.299 1.00 46.43 293 LEU A C 1
ATOM 4650 O O . LEU A 1 293 ? 53.088 27.062 24.175 1.00 56.34 293 LEU A O 1
ATOM 4666 N N . GLU A 1 294 ? 54.893 26.692 25.484 1.00 49.01 294 GLU A N 1
ATOM 4667 C CA . GLU A 1 294 ? 54.215 26.734 26.777 1.00 43.97 294 GLU A CA 1
ATOM 4668 C C . GLU A 1 294 ? 54.694 27.936 27.584 1.00 45.24 294 GLU A C 1
ATOM 4669 O O . GLU A 1 294 ? 55.873 28.297 27.523 1.00 50.01 294 GLU A O 1
ATOM 4681 N N . TYR A 1 295 ? 53.768 28.598 28.279 1.00 41.74 295 TYR A N 1
ATOM 4682 C CA . TYR A 1 295 ? 54.059 29.819 29.022 1.00 46.55 295 TYR A CA 1
ATOM 4683 C C . TYR A 1 295 ? 53.939 29.590 30.523 1.00 39.77 295 TYR A C 1
ATOM 4684 O O . TYR A 1 295 ? 52.953 29.012 30.991 1.00 41.56 295 TYR A O 1
ATOM 4702 N N . TYR A 1 296 ? 54.930 30.072 31.274 1.00 36.40 296 TYR A N 1
ATOM 4703 C CA . TYR A 1 296 ? 54.897 30.049 32.730 1.00 36.50 296 TYR A CA 1
ATOM 4704 C C . TYR A 1 296 ? 55.209 31.443 33.252 1.00 39.48 296 TYR A C 1
ATOM 4705 O O . TYR A 1 296 ? 56.193 32.060 32.834 1.00 38.32 296 TYR A O 1
ATOM 4723 N N . TYR A 1 297 ? 54.378 31.931 34.166 1.00 35.54 297 TYR A N 1
ATOM 4724 C CA . TYR A 1 297 ? 54.550 33.239 34.785 1.00 33.38 297 TYR A CA 1
ATOM 4725 C C . TYR A 1 297 ? 55.064 33.025 36.200 1.00 36.13 297 TYR A C 1
ATOM 4726 O O . TYR A 1 297 ? 54.403 32.362 37.007 1.00 33.33 297 TYR A O 1
ATOM 4744 N N . GLN A 1 298 ? 56.234 33.589 36.501 1.00 35.24 298 GLN A N 1
ATOM 4745 C CA . GLN A 1 298 ? 56.912 33.328 37.760 1.00 41.08 298 GLN A CA 1
ATOM 4746 C C . GLN A 1 298 ? 57.331 34.635 38.420 1.00 36.46 298 GLN A C 1
ATOM 4747 O O . GLN A 1 298 ? 57.421 35.685 37.778 1.00 34.44 298 GLN A O 1
ATOM 4761 N N . VAL A 1 299 ? 57.601 34.541 39.722 1.00 37.88 299 VAL A N 1
ATOM 4762 C CA . VAL A 1 299 ? 58.069 35.658 40.533 1.00 39.09 299 VAL A CA 1
ATOM 4763 C C . VAL A 1 299 ? 59.348 35.233 41.237 1.00 44.52 299 VAL A C 1
ATOM 4764 O O . VAL A 1 299 ? 59.404 34.148 41.827 1.00 48.37 299 VAL A O 1
ATOM 4777 N N . TYR A 1 300 ? 60.375 36.076 41.168 1.00 37.82 300 TYR A N 1
ATOM 4778 C CA . TYR A 1 300 ? 61.655 35.818 41.815 1.00 38.59 300 TYR A CA 1
ATOM 4779 C C . TYR A 1 300 ? 61.941 36.927 42.818 1.00 40.50 300 TYR A C 1
ATOM 4780 O O . TYR A 1 300 ? 61.924 38.111 42.465 1.00 41.61 300 TYR A O 1
ATOM 4798 N N . LYS A 1 301 ? 62.199 36.538 44.070 1.00 47.97 301 LYS A N 1
ATOM 4799 C CA . LYS A 1 301 ? 62.471 37.524 45.112 1.00 47.50 301 LYS A CA 1
ATOM 4800 C C . LYS A 1 301 ? 63.811 38.217 44.890 1.00 51.92 301 LYS A C 1
ATOM 4801 O O . LYS A 1 301 ? 63.947 39.414 45.170 1.00 46.88 301 LYS A O 1
ATOM 4820 N N . THR A 1 302 ? 64.814 37.485 44.404 1.00 51.43 302 THR A N 1
ATOM 4821 C CA . THR A 1 302 ? 66.143 38.046 44.205 1.00 43.39 302 THR A CA 1
ATOM 4822 C C . THR A 1 302 ? 66.695 37.607 42.855 1.00 37.73 302 THR A C 1
ATOM 4823 O O . THR A 1 302 ? 66.277 36.596 42.286 1.00 50.76 302 THR A O 1
ATOM 4834 N N . LEU A 1 303 ? 67.646 38.394 42.347 1.00 43.54 303 LEU A N 1
ATOM 4835 C CA . LEU A 1 303 ? 68.305 38.104 41.073 1.00 43.69 303 LEU A CA 1
ATOM 4836 C C . LEU A 1 303 ? 69.498 37.175 41.304 1.00 43.38 303 LEU A C 1
ATOM 4837 O O . LEU A 1 303 ? 70.663 37.539 41.126 1.00 45.39 303 LEU A O 1
ATOM 4853 N N . ASP A 1 304 ? 69.183 35.942 41.690 1.00 45.63 304 ASP A N 1
ATOM 4854 C CA . ASP A 1 304 ? 70.192 34.919 41.937 1.00 45.29 304 ASP A CA 1
ATOM 4855 C C . ASP A 1 304 ? 70.106 33.873 40.833 1.00 50.57 304 ASP A C 1
ATOM 4856 O O . ASP A 1 304 ? 69.053 33.255 40.637 1.00 55.19 304 ASP A O 1
ATOM 4865 N N . GLY A 1 305 ? 71.215 33.667 40.126 1.00 42.66 305 GLY A N 1
ATOM 4866 C CA . GLY A 1 305 ? 71.233 32.782 38.983 1.00 34.72 305 GLY A CA 1
ATOM 4867 C C . GLY A 1 305 ? 70.644 33.366 37.723 1.00 33.96 305 GLY A C 1
ATOM 4868 O O . GLY A 1 305 ? 70.416 32.622 36.761 1.00 45.31 305 GLY A O 1
ATOM 4872 N N . LEU A 1 306 ? 70.392 34.672 37.697 1.00 30.42 306 LEU A N 1
ATOM 4873 C CA . LEU A 1 306 ? 69.809 35.363 36.554 1.00 36.10 306 LEU A CA 1
ATOM 4874 C C . LEU A 1 306 ? 70.700 36.523 36.135 1.00 36.12 306 LEU A C 1
ATOM 4875 O O . LEU A 1 306 ? 70.222 37.606 35.781 1.00 29.60 306 LEU A O 1
ATOM 4891 N N . GLU A 1 307 ? 72.017 36.300 36.155 1.00 46.55 307 GLU A N 1
ATOM 4892 C CA . GLU A 1 307 ? 72.965 37.395 35.989 1.00 53.79 307 GLU A CA 1
ATOM 4893 C C . GLU A 1 307 ? 72.800 38.082 34.635 1.00 56.14 307 GLU A C 1
ATOM 4894 O O . GLU A 1 307 ? 72.788 39.317 34.552 1.00 55.85 307 GLU A O 1
ATOM 4906 N N . ASN A 1 308 ? 72.679 37.302 33.560 1.00 35.66 308 ASN A N 1
ATOM 4907 C CA . ASN A 1 308 ? 72.674 37.855 32.213 1.00 33.39 308 ASN A CA 1
ATOM 4908 C C . ASN A 1 308 ? 71.278 38.028 31.627 1.00 38.79 308 ASN A C 1
ATOM 4909 O O . ASN A 1 308 ? 71.158 38.479 30.482 1.00 42.85 308 ASN A O 1
ATOM 4920 N N . ILE A 1 309 ? 70.224 37.683 32.366 1.00 52.75 309 ILE A N 1
ATOM 4921 C CA . ILE A 1 309 ? 68.872 37.870 31.853 1.00 39.44 309 ILE A CA 1
ATOM 4922 C C . ILE A 1 309 ? 68.516 39.350 31.905 1.00 41.48 309 ILE A C 1
ATOM 4923 O O . ILE A 1 309 ? 68.749 40.027 32.915 1.00 47.53 309 ILE A O 1
ATOM 4939 N N . THR A 1 310 ? 67.941 39.857 30.816 1.00 55.17 310 THR A N 1
ATOM 4940 C CA . THR A 1 310 ? 67.602 41.272 30.740 1.00 55.13 310 THR A CA 1
ATOM 4941 C C . THR A 1 310 ? 66.473 41.600 31.710 1.00 55.06 310 THR A C 1
ATOM 4942 O O . THR A 1 310 ? 65.552 40.803 31.913 1.00 55.01 310 THR A O 1
ATOM 4953 N N . VAL A 1 311 ? 66.551 42.783 32.314 1.00 55.06 311 VAL A N 1
ATOM 4954 C CA . VAL A 1 311 ? 65.572 43.250 33.287 1.00 55.00 311 VAL A CA 1
ATOM 4955 C C . VAL A 1 311 ? 64.968 44.552 32.787 1.00 54.95 311 VAL A C 1
ATOM 4956 O O . VAL A 1 311 ? 65.695 45.451 32.350 1.00 69.33 311 VAL A O 1
ATOM 4969 N N . PHE A 1 312 ? 63.645 44.650 32.838 1.00 54.87 312 PHE A N 1
ATOM 4970 C CA . PHE A 1 312 ? 62.927 45.853 32.437 1.00 54.82 312 PHE A CA 1
ATOM 4971 C C . PHE A 1 312 ? 62.364 46.536 33.669 1.00 56.47 312 PHE A C 1
ATOM 4972 O O . PHE A 1 312 ? 61.725 45.892 34.506 1.00 61.20 312 PHE A O 1
ATOM 4989 N N . ASN A 1 313 ? 62.605 47.837 33.781 1.00 65.11 313 ASN A N 1
ATOM 4990 C CA . ASN A 1 313 ? 62.168 48.607 34.936 1.00 65.62 313 ASN A CA 1
ATOM 4991 C C . ASN A 1 313 ? 61.209 49.690 34.469 1.00 61.97 313 ASN A C 1
ATOM 4992 O O . ASN A 1 313 ? 61.571 50.540 33.648 1.00 59.00 313 ASN A O 1
ATOM 5003 N N . ASN A 1 314 ? 59.988 49.651 35.002 1.00 63.87 314 ASN A N 1
ATOM 5004 C CA . ASN A 1 314 ? 58.984 50.648 34.658 1.00 61.22 314 ASN A CA 1
ATOM 5005 C C . ASN A 1 314 ? 59.340 52.010 35.238 1.00 64.51 314 ASN A C 1
ATOM 5006 O O . ASN A 1 314 ? 59.088 53.045 34.610 1.00 65.01 314 ASN A O 1
ATOM 5017 N N . ASN A 1 315 ? 59.924 52.030 36.433 1.00 69.67 315 ASN A N 1
ATOM 5018 C CA . ASN A 1 315 ? 60.179 53.260 37.171 1.00 65.57 315 ASN A CA 1
ATOM 5019 C C . ASN A 1 315 ? 61.606 53.732 36.920 1.00 66.81 315 ASN A C 1
ATOM 5020 O O . ASN A 1 315 ? 62.565 53.009 37.204 1.00 67.75 315 ASN A O 1
ATOM 5031 N N . PHE A 1 316 ? 61.739 54.951 36.394 1.00 67.35 316 PHE A N 1
ATOM 5032 C CA . PHE A 1 316 ? 63.061 55.520 36.155 1.00 64.97 316 PHE A CA 1
ATOM 5033 C C . PHE A 1 316 ? 63.818 55.760 37.457 1.00 69.50 316 PHE A C 1
ATOM 5034 O O . PHE A 1 316 ? 65.045 55.619 37.494 1.00 76.62 316 PHE A O 1
ATOM 5051 N N . ASP A 1 317 ? 63.107 56.113 38.531 1.00 84.51 317 ASP A N 1
ATOM 5052 C CA . ASP A 1 317 ? 63.774 56.468 39.780 1.00 85.82 317 ASP A CA 1
ATOM 5053 C C . ASP A 1 317 ? 64.583 55.302 40.337 1.00 75.92 317 ASP A C 1
ATOM 5054 O O . ASP A 1 317 ? 65.697 55.496 40.839 1.00 84.25 317 ASP A O 1
ATOM 5063 N N . THR A 1 318 ? 64.041 54.087 40.271 1.00 74.62 318 THR A N 1
ATOM 5064 C CA . THR A 1 318 ? 64.729 52.913 40.792 1.00 84.12 318 THR A CA 1
ATOM 5065 C C . THR A 1 318 ? 65.559 52.192 39.735 1.00 78.28 318 THR A C 1
ATOM 5066 O O . THR A 1 318 ? 66.160 51.156 40.040 1.00 74.85 318 THR A O 1
ATOM 5077 N N . LEU A 1 319 ? 65.622 52.720 38.515 1.00 76.00 319 LEU A N 1
ATOM 5078 C CA . LEU A 1 319 ? 66.419 52.097 37.465 1.00 80.28 319 LEU A CA 1
ATOM 5079 C C . LEU A 1 319 ? 67.895 52.158 37.841 1.00 83.27 319 LEU A C 1
ATOM 5080 O O . LEU A 1 319 ? 68.389 53.185 38.317 1.00 87.30 319 LEU A O 1
ATOM 5113 N N . GLU A 1 321 ? 72.078 50.016 37.123 1.00 88.35 321 GLU A N 1
ATOM 5114 C CA . GLU A 1 321 ? 72.965 48.994 36.547 1.00 86.64 321 GLU A CA 1
ATOM 5115 C C . GLU A 1 321 ? 72.560 48.770 35.091 1.00 80.54 321 GLU A C 1
ATOM 5116 O O . GLU A 1 321 ? 72.427 49.753 34.346 1.00 84.90 321 GLU A O 1
ATOM 5128 N N . ASP A 1 322 ? 72.372 47.530 34.647 1.00 77.50 322 ASP A N 1
ATOM 5129 C CA . ASP A 1 322 ? 72.137 47.200 33.248 1.00 82.43 322 ASP A CA 1
ATOM 5130 C C . ASP A 1 322 ? 70.663 47.031 32.912 1.00 75.57 322 ASP A C 1
ATOM 5131 O O . ASP A 1 322 ? 70.340 46.576 31.810 1.00 83.08 322 ASP A O 1
ATOM 5140 N N . GLU A 1 323 ? 69.761 47.386 33.822 1.00 76.92 323 GLU A N 1
ATOM 5141 C CA . GLU A 1 323 ? 68.342 47.226 33.543 1.00 67.17 323 GLU A CA 1
ATOM 5142 C C . GLU A 1 323 ? 67.926 48.113 32.374 1.00 64.01 323 GLU A C 1
ATOM 5143 O O . GLU A 1 323 ? 68.462 49.207 32.168 1.00 63.86 323 GLU A O 1
ATOM 5155 N N . VAL A 1 324 ? 66.964 47.617 31.600 1.00 68.20 324 VAL A N 1
ATOM 5156 C CA . VAL A 1 324 ? 66.449 48.316 30.428 1.00 68.63 324 VAL A CA 1
ATOM 5157 C C . VAL A 1 324 ? 65.215 49.108 30.837 1.00 60.05 324 VAL A C 1
ATOM 5158 O O . VAL A 1 324 ? 64.301 48.570 31.472 1.00 57.69 324 VAL A O 1
ATOM 5171 N N . PHE A 1 325 ? 65.186 50.386 30.475 1.00 70.13 325 PHE A N 1
ATOM 5172 C CA . PHE A 1 325 ? 64.042 51.223 30.802 1.00 66.01 325 PHE A CA 1
ATOM 5173 C C . PHE A 1 325 ? 62.805 50.738 30.057 1.00 67.94 325 PHE A C 1
ATOM 5174 O O . PHE A 1 325 ? 62.859 50.466 28.853 1.00 81.79 325 PHE A O 1
ATOM 5191 N N . LEU A 1 326 ? 61.688 50.633 30.768 1.00 80.23 326 LEU A N 1
ATOM 5192 C CA . LEU A 1 326 ? 60.412 50.240 30.181 1.00 86.91 326 LEU A CA 1
ATOM 5193 C C . LEU A 1 326 ? 59.599 51.503 29.924 1.00 91.78 326 LEU A C 1
ATOM 5194 O O . LEU A 1 326 ? 59.328 52.271 30.854 1.00 98.85 326 LEU A O 1
ATOM 5210 N N . GLU A 1 327 ? 59.220 51.721 28.670 1.00 95.56 327 GLU A N 1
ATOM 5211 C CA . GLU A 1 327 ? 58.457 52.894 28.276 1.00 101.60 327 GLU A CA 1
ATOM 5212 C C . GLU A 1 327 ? 57.178 52.462 27.569 1.00 115.72 327 GLU A C 1
ATOM 5213 O O . GLU A 1 327 ? 57.017 51.304 27.174 1.00 119.60 327 GLU A O 1
ATOM 5225 N N . GLU A 1 328 ? 56.261 53.421 27.416 1.00 124.82 328 GLU A N 1
ATOM 5226 C CA . GLU A 1 328 ? 54.950 53.110 26.857 1.00 122.74 328 GLU A CA 1
ATOM 5227 C C . GLU A 1 328 ? 55.076 52.480 25.475 1.00 113.68 328 GLU A C 1
ATOM 5228 O O . GLU A 1 328 ? 54.364 51.520 25.154 1.00 113.06 328 GLU A O 1
ATOM 5240 N N . THR A 1 329 ? 55.974 53.008 24.641 1.00 122.63 329 THR A N 1
ATOM 5241 C CA . THR A 1 329 ? 56.165 52.440 23.311 1.00 133.98 329 THR A CA 1
ATOM 5242 C C . THR A 1 329 ? 56.797 51.054 23.393 1.00 124.70 329 THR A C 1
ATOM 5243 O O . THR A 1 329 ? 56.382 50.131 22.682 1.00 122.71 329 THR A O 1
ATOM 5254 N N . GLN A 1 330 ? 57.802 50.893 24.257 1.00 110.16 330 GLN A N 1
ATOM 5255 C CA . GLN A 1 330 ? 58.500 49.616 24.375 1.00 105.16 330 GLN A CA 1
ATOM 5256 C C . GLN A 1 330 ? 57.591 48.533 24.947 1.00 105.33 330 GLN A C 1
ATOM 5257 O O . GLN A 1 330 ? 57.602 47.392 24.470 1.00 100.06 330 GLN A O 1
ATOM 5271 N N . LEU A 1 331 ? 56.797 48.869 25.967 1.00 111.30 331 LEU A N 1
ATOM 5272 C CA . LEU A 1 331 ? 55.978 47.853 26.622 1.00 100.67 331 LEU A CA 1
ATOM 5273 C C . LEU A 1 331 ? 54.892 47.330 25.690 1.00 102.29 331 LEU A C 1
ATOM 5274 O O . LEU A 1 331 ? 54.571 46.136 25.712 1.00 95.27 331 LEU A O 1
ATOM 5290 N N . LYS A 1 332 ? 54.317 48.206 24.863 1.00 108.93 332 LYS A N 1
ATOM 5291 C CA . LYS A 1 332 ? 53.283 47.777 23.926 1.00 110.69 332 LYS A CA 1
ATOM 5292 C C . LYS A 1 332 ? 53.834 46.775 22.920 1.00 108.57 332 LYS A C 1
ATOM 5293 O O . LYS A 1 332 ? 53.147 45.815 22.550 1.00 104.01 332 LYS A O 1
ATOM 5312 N N . LYS A 1 333 ? 55.076 46.967 22.472 1.00 106.45 333 LYS A N 1
ATOM 5313 C CA . LYS A 1 333 ? 55.605 46.099 21.427 1.00 110.58 333 LYS A CA 1
ATOM 5314 C C . LYS A 1 333 ? 55.757 44.657 21.932 1.00 114.16 333 LYS A C 1
ATOM 5315 O O . LYS A 1 333 ? 55.363 43.718 21.235 1.00 114.55 333 LYS A O 1
ATOM 5334 N N . LYS A 1 334 ? 56.228 44.456 23.170 1.00 103.76 334 LYS A N 1
ATOM 5335 C CA . LYS A 1 334 ? 56.477 43.117 23.706 1.00 101.82 334 LYS A CA 1
ATOM 5336 C C . LYS A 1 334 ? 55.422 42.635 24.697 1.00 99.33 334 LYS A C 1
ATOM 5337 O O . LYS A 1 334 ? 55.007 41.471 24.621 1.00 93.46 334 LYS A O 1
ATOM 5356 N N . PHE A 1 335 ? 54.955 43.486 25.618 1.00 95.16 335 PHE A N 1
ATOM 5357 C CA . PHE A 1 335 ? 54.059 42.997 26.656 1.00 87.13 335 PHE A CA 1
ATOM 5358 C C . PHE A 1 335 ? 52.611 42.970 26.199 1.00 83.54 335 PHE A C 1
ATOM 5359 O O . PHE A 1 335 ? 51.754 42.497 26.947 1.00 87.07 335 PHE A O 1
ATOM 5376 N N . LYS A 1 336 ? 52.319 43.413 24.972 1.00 71.02 336 LYS A N 1
ATOM 5377 C CA . LYS A 1 336 ? 50.944 43.348 24.487 1.00 74.09 336 LYS A CA 1
ATOM 5378 C C . LYS A 1 336 ? 50.487 41.898 24.360 1.00 59.30 336 LYS A C 1
ATOM 5379 O O . LYS A 1 336 ? 49.394 41.535 24.808 1.00 60.04 336 LYS A O 1
ATOM 5398 N N . THR A 1 337 ? 51.315 41.054 23.743 1.00 61.76 337 THR A N 1
ATOM 5399 C CA . THR A 1 337 ? 50.959 39.647 23.604 1.00 65.23 337 THR A CA 1
ATOM 5400 C C . THR A 1 337 ? 50.895 38.959 24.963 1.00 58.81 337 THR A C 1
ATOM 5401 O O . THR A 1 337 ? 49.996 38.147 25.213 1.00 47.07 337 THR A O 1
ATOM 5412 N N . TYR A 1 338 ? 51.839 39.274 25.853 1.00 60.18 338 TYR A N 1
ATOM 5413 C CA . TYR A 1 338 ? 51.853 38.656 27.176 1.00 54.50 338 TYR A CA 1
ATOM 5414 C C . TYR A 1 338 ? 50.632 39.056 27.998 1.00 48.32 338 TYR A C 1
ATOM 5415 O O . TYR A 1 338 ? 50.060 38.221 28.709 1.00 40.81 338 TYR A O 1
ATOM 5433 N N . PHE A 1 339 ? 50.218 40.325 27.919 1.00 55.38 339 PHE A N 1
ATOM 5434 C CA . PHE A 1 339 ? 49.014 40.744 28.628 1.00 48.93 339 PHE A CA 1
ATOM 5435 C C . PHE A 1 339 ? 47.799 39.961 28.136 1.00 51.49 339 PHE A C 1
ATOM 5436 O O . PHE A 1 339 ? 46.955 39.537 28.934 1.00 48.37 339 PHE A O 1
ATOM 5453 N N . GLU A 1 340 ? 47.696 39.764 26.817 1.00 49.36 340 GLU A N 1
ATOM 5454 C CA . GLU A 1 340 ? 46.598 38.980 26.257 1.00 46.94 340 GLU A CA 1
ATOM 5455 C C . GLU A 1 340 ? 46.658 37.525 26.706 1.00 51.61 340 GLU A C 1
ATOM 5456 O O . GLU A 1 340 ? 45.628 36.934 27.054 1.00 50.23 340 GLU A O 1
ATOM 5468 N N . LEU A 1 341 ? 47.853 36.931 26.704 1.00 44.84 341 LEU A N 1
ATOM 5469 C CA . LEU A 1 341 ? 48.008 35.564 27.194 1.00 35.93 341 LEU A CA 1
ATOM 5470 C C . LEU A 1 341 ? 47.591 35.451 28.654 1.00 40.92 341 LEU A C 1
ATOM 5471 O O . LEU A 1 341 ? 46.991 34.448 29.056 1.00 39.41 341 LEU A O 1
ATOM 5487 N N . PHE A 1 342 ? 47.888 36.478 29.454 1.00 45.71 342 PHE A N 1
ATOM 5488 C CA . PHE A 1 342 ? 47.477 36.488 30.855 1.00 37.97 342 PHE A CA 1
ATOM 5489 C C . PHE A 1 342 ? 45.969 36.654 30.994 1.00 40.37 342 PHE A C 1
ATOM 5490 O O . PHE A 1 342 ? 45.325 35.949 31.780 1.00 44.36 342 PHE A O 1
ATOM 5507 N N . GLN A 1 343 ? 45.387 37.595 30.244 1.00 41.67 343 GLN A N 1
ATOM 5508 C CA . GLN A 1 343 ? 43.959 37.877 30.372 1.00 48.22 343 GLN A CA 1
ATOM 5509 C C . GLN A 1 343 ? 43.131 36.618 30.153 1.00 34.07 343 GLN A C 1
ATOM 5510 O O . GLN A 1 343 ? 42.194 36.336 30.908 1.00 49.00 343 GLN A O 1
ATOM 5524 N N . GLN A 1 344 ? 43.445 35.865 29.109 1.00 38.13 344 GLN A N 1
ATOM 5525 C CA . GLN A 1 344 ? 42.894 34.531 28.942 1.00 46.63 344 GLN A CA 1
ATOM 5526 C C . GLN A 1 344 ? 43.671 33.546 29.805 1.00 51.41 344 GLN A C 1
ATOM 5527 O O . GLN A 1 344 ? 44.845 33.758 30.114 1.00 63.38 344 GLN A O 1
ATOM 5541 N N . ASN A 1 345 ? 43.004 32.469 30.217 1.00 48.11 345 ASN A N 1
ATOM 5542 C CA . ASN A 1 345 ? 43.651 31.454 31.048 1.00 41.77 345 ASN A CA 1
ATOM 5543 C C . ASN A 1 345 ? 44.524 30.546 30.175 1.00 52.36 345 ASN A C 1
ATOM 5544 O O . ASN A 1 345 ? 44.305 29.340 30.057 1.00 69.14 345 ASN A O 1
ATOM 5572 N N . VAL A 1 347 ? 48.093 30.781 30.370 1.00 54.64 347 VAL A N 1
ATOM 5573 C CA . VAL A 1 347 ? 49.424 30.734 30.960 1.00 36.23 347 VAL A CA 1
ATOM 5574 C C . VAL A 1 347 ? 49.353 30.024 32.307 1.00 40.27 347 VAL A C 1
ATOM 5575 O O . VAL A 1 347 ? 48.305 29.970 32.957 1.00 37.26 347 VAL A O 1
ATOM 5588 N N . TYR A 1 348 ? 50.496 29.475 32.721 1.00 39.67 348 TYR A N 1
ATOM 5589 C CA . TYR A 1 348 ? 50.626 28.796 34.003 1.00 39.88 348 TYR A CA 1
ATOM 5590 C C . TYR A 1 348 ? 51.190 29.766 35.035 1.00 41.06 348 TYR A C 1
ATOM 5591 O O . TYR A 1 348 ? 52.202 30.428 34.781 1.00 49.43 348 TYR A O 1
ATOM 5609 N N . HIS A 1 349 ? 50.547 29.833 36.199 1.00 36.52 349 HIS A N 1
ATOM 5610 C CA . HIS A 1 349 ? 50.983 30.679 37.302 1.00 40.17 349 HIS A CA 1
ATOM 5611 C C . HIS A 1 349 ? 51.523 29.802 38.425 1.00 44.06 349 HIS A C 1
ATOM 5612 O O . HIS A 1 349 ? 50.965 28.742 38.719 1.00 50.97 349 HIS A O 1
ATOM 5626 N N . GLU A 1 350 ? 52.622 30.238 39.042 1.00 42.21 350 GLU A N 1
ATOM 5627 C CA . GLU A 1 350 ? 53.260 29.414 40.065 1.00 43.09 350 GLU A CA 1
ATOM 5628 C C . GLU A 1 350 ? 52.304 29.111 41.215 1.00 29.18 350 GLU A C 1
ATOM 5629 O O . GLU A 1 350 ? 52.223 27.966 41.677 1.00 27.78 350 GLU A O 1
ATOM 5641 N N . SER A 1 351 ? 51.573 30.114 41.690 1.00 35.32 351 SER A N 1
ATOM 5642 C CA . SER A 1 351 ? 50.635 29.925 42.789 1.00 31.56 351 SER A CA 1
ATOM 5643 C C . SER A 1 351 ? 49.639 31.073 42.768 1.00 37.08 351 SER A C 1
ATOM 5644 O O . SER A 1 351 ? 49.844 32.073 42.065 1.00 44.03 351 SER A O 1
ATOM 5652 N N . PRO A 1 352 ? 48.545 30.962 43.525 1.00 42.50 352 PRO A N 1
ATOM 5653 C CA . PRO A 1 352 ? 47.603 32.091 43.595 1.00 31.88 352 PRO A CA 1
ATOM 5654 C C . PRO A 1 352 ? 48.250 33.366 44.092 1.00 36.42 352 PRO A C 1
ATOM 5655 O O . PRO A 1 352 ? 47.861 34.458 43.658 1.00 35.91 352 PRO A O 1
ATOM 5666 N N . GLU A 1 353 ? 49.225 33.265 44.997 1.00 52.72 353 GLU A N 1
ATOM 5667 C CA . GLU A 1 353 ? 49.925 34.460 45.452 1.00 48.17 353 GLU A CA 1
ATOM 5668 C C . GLU A 1 353 ? 50.634 35.143 44.288 1.00 33.46 353 GLU A C 1
ATOM 5669 O O . GLU A 1 353 ? 50.527 36.361 44.112 1.00 30.84 353 GLU A O 1
ATOM 5681 N N . THR A 1 354 ? 51.344 34.365 43.464 1.00 39.96 354 THR A N 1
ATOM 5682 C CA . THR A 1 354 ? 52.019 34.944 42.308 1.00 35.18 354 THR A CA 1
ATOM 5683 C C . THR A 1 354 ? 51.016 35.501 41.307 1.00 39.47 354 THR A C 1
ATOM 5684 O O . THR A 1 354 ? 51.256 36.549 40.696 1.00 43.99 354 THR A O 1
ATOM 5695 N N . PHE A 1 355 ? 49.892 34.803 41.119 1.00 39.70 355 PHE A N 1
ATOM 5696 C CA . PHE A 1 355 ? 48.861 35.279 40.201 1.00 32.14 355 PHE A CA 1
ATOM 5697 C C . PHE A 1 355 ? 48.366 36.662 40.603 1.00 34.34 355 PHE A C 1
ATOM 5698 O O . PHE A 1 355 ? 48.119 37.516 39.744 1.00 33.20 355 PHE A O 1
ATOM 5715 N N . LEU A 1 356 ? 48.228 36.906 41.907 1.00 39.13 356 LEU A N 1
ATOM 5716 C CA . LEU A 1 356 ? 47.783 38.215 42.374 1.00 39.04 356 LEU A CA 1
ATOM 5717 C C . LEU A 1 356 ? 48.856 39.275 42.155 1.00 42.51 356 LEU A C 1
ATOM 5718 O O . LEU A 1 356 ? 48.538 40.422 41.817 1.00 47.63 356 LEU A O 1
ATOM 5734 N N . GLU A 1 357 ? 50.130 38.917 42.343 1.00 45.07 357 GLU A N 1
ATOM 5735 C CA . GLU A 1 357 ? 51.204 39.855 42.032 1.00 39.09 357 GLU A CA 1
ATOM 5736 C C . GLU A 1 357 ? 51.229 40.167 40.540 1.00 40.38 357 GLU A C 1
ATOM 5737 O O . GLU A 1 357 ? 51.379 41.328 40.139 1.00 37.58 357 GLU A O 1
ATOM 5749 N N . TRP A 1 358 ? 51.091 39.133 39.701 1.00 35.04 358 TRP A N 1
ATOM 5750 C CA . TRP A 1 358 ? 51.076 39.353 38.260 1.00 34.76 358 TRP A CA 1
ATOM 5751 C C . TRP A 1 358 ? 49.867 40.176 37.839 1.00 39.91 358 TRP A C 1
ATOM 5752 O O . TRP A 1 358 ? 49.963 40.987 36.910 1.00 37.22 358 TRP A O 1
ATOM 5773 N N . SER A 1 359 ? 48.728 39.989 38.512 1.00 39.19 359 SER A N 1
ATOM 5774 C CA . SER A 1 359 ? 47.530 40.744 38.157 1.00 41.49 359 SER A CA 1
ATOM 5775 C C . SER A 1 359 ? 47.705 42.230 38.451 1.00 46.83 359 SER A C 1
ATOM 5776 O O . SER A 1 359 ? 47.266 43.078 37.664 1.00 44.12 359 SER A O 1
ATOM 5784 N N . LYS A 1 360 ? 48.332 42.565 39.580 1.00 41.55 360 LYS A N 1
ATOM 5785 C CA . LYS A 1 360 ? 48.591 43.969 39.883 1.00 37.21 360 LYS A CA 1
ATOM 5786 C C . LYS A 1 360 ? 49.426 44.615 38.785 1.00 43.43 360 LYS A C 1
ATOM 5787 O O . LYS A 1 360 ? 49.149 45.743 38.360 1.00 44.85 360 LYS A O 1
ATOM 5806 N N . PHE A 1 361 ? 50.462 43.913 38.324 1.00 40.13 361 PHE A N 1
ATOM 5807 C CA . PHE A 1 361 ? 51.329 44.451 37.283 1.00 39.66 361 PHE A CA 1
ATOM 5808 C C . PHE A 1 361 ? 50.587 44.590 35.961 1.00 41.23 361 PHE A C 1
ATOM 5809 O O . PHE A 1 361 ? 50.666 45.632 35.300 1.00 47.21 361 PHE A O 1
ATOM 5826 N N . VAL A 1 362 ? 49.860 43.545 35.559 1.00 49.03 362 VAL A N 1
ATOM 5827 C CA . VAL A 1 362 ? 49.186 43.564 34.263 1.00 56.15 362 VAL A CA 1
ATOM 5828 C C . VAL A 1 362 ? 48.212 44.732 34.186 1.00 43.18 362 VAL A C 1
ATOM 5829 O O . VAL A 1 362 ? 48.264 45.543 33.255 1.00 45.48 362 VAL A O 1
ATOM 5842 N N . TYR A 1 363 ? 47.327 44.852 35.177 1.00 46.69 363 TYR A N 1
ATOM 5843 C CA . TYR A 1 363 ? 46.280 45.868 35.121 1.00 43.94 363 TYR A CA 1
ATOM 5844 C C . TYR A 1 363 ? 46.831 47.280 35.278 1.00 46.09 363 TYR A C 1
ATOM 5845 O O . TYR A 1 363 ? 46.262 48.224 34.717 1.00 54.18 363 TYR A O 1
ATOM 5863 N N . ALA A 1 364 ? 47.924 47.454 36.023 1.00 42.15 364 ALA A N 1
ATOM 5864 C CA . ALA A 1 364 ? 48.516 48.784 36.139 1.00 48.98 364 ALA A CA 1
ATOM 5865 C C . ALA A 1 364 ? 48.997 49.285 34.782 1.00 54.43 364 ALA A C 1
ATOM 5866 O O . ALA A 1 364 ? 48.812 50.459 34.441 1.00 53.01 364 ALA A O 1
ATOM 5873 N N . LEU A 1 365 ? 49.606 48.403 33.991 1.00 68.23 365 LEU A N 1
ATOM 5874 C CA . LEU A 1 365 ? 50.172 48.753 32.697 1.00 64.88 365 LEU A CA 1
ATOM 5875 C C . LEU A 1 365 ? 49.282 48.345 31.530 1.00 62.63 365 LEU A C 1
ATOM 5876 O O . LEU A 1 365 ? 49.629 48.623 30.378 1.00 69.93 365 LEU A O 1
ATOM 5892 N N . LYS A 1 366 ? 48.153 47.690 31.795 1.00 72.81 366 LYS A N 1
ATOM 5893 C CA . LYS A 1 366 ? 47.274 47.248 30.720 1.00 77.18 366 LYS A CA 1
ATOM 5894 C C . LYS A 1 366 ? 46.756 48.437 29.919 1.00 75.98 366 LYS A C 1
ATOM 5895 O O . LYS A 1 366 ? 46.558 49.536 30.447 1.00 76.12 366 LYS A O 1
ATOM 5905 N N . LEU A 1 367 ? 46.543 48.205 28.626 1.00 76.84 367 LEU A N 1
ATOM 5906 C CA . LEU A 1 367 ? 46.015 49.212 27.720 1.00 93.14 367 LEU A CA 1
ATOM 5907 C C . LEU A 1 367 ? 44.780 48.659 27.023 1.00 100.18 367 LEU A C 1
ATOM 5908 O O . LEU A 1 367 ? 44.528 47.451 27.021 1.00 90.31 367 LEU A O 1
ATOM 5924 N N . GLU A 1 368 ? 44.012 49.563 26.424 1.00 106.98 368 GLU A N 1
ATOM 5925 C CA . GLU A 1 368 ? 42.770 49.190 25.757 1.00 114.45 368 GLU A CA 1
ATOM 5926 C C . GLU A 1 368 ? 42.568 50.006 24.484 1.00 110.39 368 GLU A C 1
ATOM 5927 O O . GLU A 1 368 ? 42.735 49.496 23.375 1.00 110.21 368 GLU A O 1
ATOM 5939 N N . PHE B 1 8 ? -15.677 44.599 17.405 1.00 94.94 8 PHE B N 1
ATOM 5940 C CA . PHE B 1 8 ? -15.718 44.905 18.832 1.00 93.08 8 PHE B CA 1
ATOM 5941 C C . PHE B 1 8 ? -14.958 43.837 19.614 1.00 85.60 8 PHE B C 1
ATOM 5942 O O . PHE B 1 8 ? -14.909 42.679 19.201 1.00 91.37 8 PHE B O 1
ATOM 5958 N N . TRP B 1 9 ? -14.375 44.226 20.746 1.00 74.90 9 TRP B N 1
ATOM 5959 C CA . TRP B 1 9 ? -13.560 43.318 21.542 1.00 77.42 9 TRP B CA 1
ATOM 5960 C C . TRP B 1 9 ? -13.663 43.729 23.002 1.00 74.56 9 TRP B C 1
ATOM 5961 O O . TRP B 1 9 ? -13.720 44.922 23.310 1.00 71.74 9 TRP B O 1
ATOM 5982 N N . THR B 1 10 ? -13.697 42.744 23.895 1.00 64.73 10 THR B N 1
ATOM 5983 C CA . THR B 1 10 ? -13.780 43.013 25.320 1.00 64.26 10 THR B CA 1
ATOM 5984 C C . THR B 1 10 ? -12.936 42.013 26.101 1.00 59.59 10 THR B C 1
ATOM 5985 O O . THR B 1 10 ? -12.779 40.866 25.666 1.00 59.63 10 THR B O 1
ATOM 5996 N N . PRO B 1 11 ? -12.382 42.427 27.238 1.00 59.53 11 PRO B N 1
ATOM 5997 C CA . PRO B 1 11 ? -11.617 41.495 28.079 1.00 59.51 11 PRO B CA 1
ATOM 5998 C C . PRO B 1 11 ? -12.470 40.779 29.114 1.00 69.98 11 PRO B C 1
ATOM 5999 O O . PRO B 1 11 ? -11.957 39.882 29.799 1.00 66.72 11 PRO B O 1
ATOM 6010 N N . LYS B 1 12 ? -13.749 41.149 29.240 1.00 79.40 12 LYS B N 1
ATOM 6011 C CA . LYS B 1 12 ? -14.583 40.607 30.309 1.00 70.83 12 LYS B CA 1
ATOM 6012 C C . LYS B 1 12 ? -14.694 39.090 30.216 1.00 67.87 12 LYS B C 1
ATOM 6013 O O . LYS B 1 12 ? -14.685 38.398 31.241 1.00 77.19 12 LYS B O 1
ATOM 6017 N N . ARG B 1 13 ? -14.792 38.553 28.998 1.00 72.31 13 ARG B N 1
ATOM 6018 C CA . ARG B 1 13 ? -14.932 37.108 28.843 1.00 82.95 13 ARG B CA 1
ATOM 6019 C C . ARG B 1 13 ? -13.704 36.381 29.381 1.00 76.64 13 ARG B C 1
ATOM 6020 O O . ARG B 1 13 ? -13.823 35.384 30.101 1.00 85.18 13 ARG B O 1
ATOM 6024 N N . LEU B 1 14 ? -12.507 36.875 29.049 1.00 68.70 14 LEU B N 1
ATOM 6025 C CA . LEU B 1 14 ? -11.284 36.238 29.531 1.00 67.33 14 LEU B CA 1
ATOM 6026 C C . LEU B 1 14 ? -11.126 36.383 31.041 1.00 65.89 14 LEU B C 1
ATOM 6027 O O . LEU B 1 14 ? -10.648 35.458 31.709 1.00 61.05 14 LEU B O 1
ATOM 6043 N N . LEU B 1 15 ? -11.517 37.528 31.601 1.00 59.77 15 LEU B N 1
ATOM 6044 C CA . LEU B 1 15 ? -11.356 37.728 33.037 1.00 57.98 15 LEU B CA 1
ATOM 6045 C C . LEU B 1 15 ? -12.226 36.780 33.853 1.00 73.69 15 LEU B C 1
ATOM 6046 O O . LEU B 1 15 ? -11.934 36.554 35.033 1.00 68.32 15 LEU B O 1
ATOM 6062 N N . GLU B 1 16 ? -13.277 36.214 33.253 1.00 82.79 16 GLU B N 1
ATOM 6063 C CA . GLU B 1 16 ? -14.060 35.198 33.945 1.00 89.92 16 GLU B CA 1
ATOM 6064 C C . GLU B 1 16 ? -13.274 33.904 34.108 1.00 80.18 16 GLU B C 1
ATOM 6065 O O . GLU B 1 16 ? -13.421 33.220 35.128 1.00 90.67 16 GLU B O 1
ATOM 6077 N N . THR B 1 17 ? -12.434 33.562 33.134 1.00 72.70 17 THR B N 1
ATOM 6078 C CA . THR B 1 17 ? -11.645 32.345 33.227 1.00 72.02 17 THR B CA 1
ATOM 6079 C C . THR B 1 17 ? -10.629 32.454 34.361 1.00 73.78 17 THR B C 1
ATOM 6080 O O . THR B 1 17 ? -10.217 33.549 34.757 1.00 84.81 17 THR B O 1
ATOM 6091 N N . ASP B 1 18 ? -10.220 31.295 34.881 1.00 68.32 18 ASP B N 1
ATOM 6092 C CA . ASP B 1 18 ? -9.285 31.272 36.000 1.00 79.63 18 ASP B CA 1
ATOM 6093 C C . ASP B 1 18 ? -7.913 31.813 35.614 1.00 75.91 18 ASP B C 1
ATOM 6094 O O . ASP B 1 18 ? -7.225 32.399 36.458 1.00 72.94 18 ASP B O 1
ATOM 6103 N N . ASP B 1 19 ? -7.493 31.622 34.365 1.00 73.07 19 ASP B N 1
ATOM 6104 C CA . ASP B 1 19 ? -6.148 32.014 33.964 1.00 61.14 19 ASP B CA 1
ATOM 6105 C C . ASP B 1 19 ? -5.929 33.507 34.185 1.00 50.84 19 ASP B C 1
ATOM 6106 O O . ASP B 1 19 ? -6.830 34.325 33.980 1.00 42.59 19 ASP B O 1
ATOM 6115 N N . ARG B 1 20 ? -4.711 33.854 34.605 1.00 45.88 20 ARG B N 1
ATOM 6116 C CA . ARG B 1 20 ? -4.312 35.231 34.854 1.00 50.77 20 ARG B CA 1
ATOM 6117 C C . ARG B 1 20 ? -3.398 35.806 33.782 1.00 44.33 20 ARG B C 1
ATOM 6118 O O . ARG B 1 20 ? -3.032 36.985 33.866 1.00 36.51 20 ARG B O 1
ATOM 6139 N N . ILE B 1 21 ? -3.019 35.017 32.783 1.00 45.42 21 ILE B N 1
ATOM 6140 C CA . ILE B 1 21 ? -2.146 35.462 31.705 1.00 42.42 21 ILE B CA 1
ATOM 6141 C C . ILE B 1 21 ? -2.892 35.298 30.393 1.00 37.47 21 ILE B C 1
ATOM 6142 O O . ILE B 1 21 ? -3.400 34.210 30.097 1.00 42.13 21 ILE B O 1
ATOM 6158 N N . PHE B 1 22 ? -2.951 36.368 29.603 1.00 31.22 22 PHE B N 1
ATOM 6159 C CA . PHE B 1 22 ? -3.657 36.311 28.334 1.00 34.30 22 PHE B CA 1
ATOM 6160 C C . PHE B 1 22 ? -2.770 36.861 27.227 1.00 47.09 22 PHE B C 1
ATOM 6161 O O . PHE B 1 22 ? -2.026 37.826 27.430 1.00 48.33 22 PHE B O 1
ATOM 6178 N N . LEU B 1 23 ? -2.862 36.241 26.053 1.00 39.82 23 LEU B N 1
ATOM 6179 C CA . LEU B 1 23 ? -2.203 36.710 24.837 1.00 33.33 23 LEU B CA 1
ATOM 6180 C C . LEU B 1 23 ? -3.318 36.947 23.829 1.00 33.79 23 LEU B C 1
ATOM 6181 O O . LEU B 1 23 ? -3.979 35.998 23.394 1.00 33.37 23 LEU B O 1
ATOM 6197 N N . VAL B 1 24 ? -3.515 38.202 23.442 1.00 32.43 24 VAL B N 1
ATOM 6198 C CA . VAL B 1 24 ? -4.564 38.593 22.507 1.00 30.89 24 VAL B CA 1
ATOM 6199 C C . VAL B 1 24 ? -3.856 39.080 21.252 1.00 29.99 24 VAL B C 1
ATOM 6200 O O . VAL B 1 24 ? -3.132 40.081 21.291 1.00 34.54 24 VAL B O 1
ATOM 6213 N N . VAL B 1 25 ? -4.071 38.386 20.139 1.00 34.01 25 VAL B N 1
ATOM 6214 C CA . VAL B 1 25 ? -3.360 38.665 18.899 1.00 35.01 25 VAL B CA 1
ATOM 6215 C C . VAL B 1 25 ? -4.381 38.959 17.809 1.00 38.40 25 VAL B C 1
ATOM 6216 O O . VAL B 1 25 ? -5.453 38.345 17.766 1.00 38.88 25 VAL B O 1
ATOM 6229 N N . GLY B 1 26 ? -4.043 39.891 16.926 1.00 43.03 26 GLY B N 1
ATOM 6230 C CA . GLY B 1 26 ? -4.935 40.275 15.853 1.00 54.11 26 GLY B CA 1
ATOM 6231 C C . GLY B 1 26 ? -5.884 41.382 16.258 1.00 52.42 26 GLY B C 1
ATOM 6232 O O . GLY B 1 26 ? -5.745 42.018 17.305 1.00 39.92 26 GLY B O 1
ATOM 6236 N N . GLY B 1 27 ? -6.885 41.605 15.406 1.00 68.42 27 GLY B N 1
ATOM 6237 C CA . GLY B 1 27 ? -7.868 42.636 15.658 1.00 72.25 27 GLY B CA 1
ATOM 6238 C C . GLY B 1 27 ? -7.288 44.039 15.689 1.00 78.18 27 GLY B C 1
ATOM 6239 O O . GLY B 1 27 ? -7.597 44.829 16.582 1.00 78.04 27 GLY B O 1
ATOM 6243 N N . ARG B 1 28 ? -6.443 44.351 14.707 1.00 77.26 28 ARG B N 1
ATOM 6244 C CA . ARG B 1 28 ? -5.830 45.670 14.641 1.00 76.93 28 ARG B CA 1
ATOM 6245 C C . ARG B 1 28 ? -6.903 46.736 14.460 1.00 78.97 28 ARG B C 1
ATOM 6246 O O . ARG B 1 28 ? -7.864 46.550 13.705 1.00 76.71 28 ARG B O 1
ATOM 6267 N N . GLY B 1 29 ? -6.738 47.856 15.161 1.00 77.12 29 GLY B N 1
ATOM 6268 C CA . GLY B 1 29 ? -7.709 48.929 15.073 1.00 71.47 29 GLY B CA 1
ATOM 6269 C C . GLY B 1 29 ? -9.016 48.669 15.776 1.00 77.95 29 GLY B C 1
ATOM 6270 O O . GLY B 1 29 ? -9.968 49.432 15.587 1.00 77.39 29 GLY B O 1
ATOM 6274 N N . VAL B 1 30 ? -9.095 47.610 16.580 1.00 80.99 30 VAL B N 1
ATOM 6275 C CA . VAL B 1 30 ? -10.296 47.295 17.343 1.00 77.84 30 VAL B CA 1
ATOM 6276 C C . VAL B 1 30 ? -10.219 47.852 18.760 1.00 74.92 30 VAL B C 1
ATOM 6277 O O . VAL B 1 30 ? -11.122 47.617 19.570 1.00 55.60 30 VAL B O 1
ATOM 6290 N N . GLY B 1 31 ? -9.172 48.611 19.067 1.00 79.72 31 GLY B N 1
ATOM 6291 C CA . GLY B 1 31 ? -9.008 49.201 20.377 1.00 59.91 31 GLY B CA 1
ATOM 6292 C C . GLY B 1 31 ? -8.926 48.188 21.496 1.00 60.71 31 GLY B C 1
ATOM 6293 O O . GLY B 1 31 ? -9.649 48.302 22.490 1.00 67.14 31 GLY B O 1
ATOM 6297 N N . LYS B 1 32 ? -8.054 47.187 21.348 1.00 56.55 32 LYS B N 1
ATOM 6298 C CA . LYS B 1 32 ? -7.849 46.241 22.439 1.00 58.87 32 LYS B CA 1
ATOM 6299 C C . LYS B 1 32 ? -7.302 46.953 23.671 1.00 59.58 32 LYS B C 1
ATOM 6300 O O . LYS B 1 32 ? -7.742 46.697 24.799 1.00 53.77 32 LYS B O 1
ATOM 6319 N N . THR B 1 33 ? -6.337 47.854 23.466 1.00 57.36 33 THR B N 1
ATOM 6320 C CA . THR B 1 33 ? -5.759 48.610 24.573 1.00 50.91 33 THR B CA 1
ATOM 6321 C C . THR B 1 33 ? -6.808 49.488 25.245 1.00 55.97 33 THR B C 1
ATOM 6322 O O . THR B 1 33 ? -6.852 49.585 26.477 1.00 56.67 33 THR B O 1
ATOM 6333 N N . PHE B 1 34 ? -7.658 50.137 24.446 1.00 51.44 34 PHE B N 1
ATOM 6334 C CA . PHE B 1 34 ? -8.761 50.937 24.975 1.00 42.23 34 PHE B CA 1
ATOM 6335 C C . PHE B 1 34 ? -9.655 50.096 25.876 1.00 44.43 34 PHE B C 1
ATOM 6336 O O . PHE B 1 34 ? -9.973 50.494 27.004 1.00 46.53 34 PHE B O 1
ATOM 6353 N N . ASN B 1 35 ? -10.068 48.923 25.392 1.00 46.56 35 ASN B N 1
ATOM 6354 C CA . ASN B 1 35 ? -10.989 48.087 26.153 1.00 53.64 35 ASN B CA 1
ATOM 6355 C C . ASN B 1 35 ? -10.337 47.509 27.406 1.00 44.70 35 ASN B C 1
ATOM 6356 O O . ASN B 1 35 ? -10.979 47.431 28.460 1.00 53.52 35 ASN B O 1
ATOM 6367 N N . VAL B 1 36 ? -9.070 47.087 27.320 1.00 42.67 36 VAL B N 1
ATOM 6368 C CA . VAL B 1 36 ? -8.409 46.544 28.505 1.00 51.73 36 VAL B CA 1
ATOM 6369 C C . VAL B 1 36 ? -8.285 47.618 29.577 1.00 49.55 36 VAL B C 1
ATOM 6370 O O . VAL B 1 36 ? -8.542 47.369 30.762 1.00 48.53 36 VAL B O 1
ATOM 6383 N N . THR B 1 37 ? -7.898 48.832 29.176 1.00 43.49 37 THR B N 1
ATOM 6384 C CA . THR B 1 37 ? -7.782 49.925 30.133 1.00 34.44 37 THR B CA 1
ATOM 6385 C C . THR B 1 37 ? -9.153 50.326 30.662 1.00 41.61 37 THR B C 1
ATOM 6386 O O . THR B 1 37 ? -9.301 50.651 31.846 1.00 51.66 37 THR B O 1
ATOM 6397 N N . GLY B 1 38 ? -10.171 50.288 29.801 1.00 38.09 38 GLY B N 1
ATOM 6398 C CA . GLY B 1 38 ? -11.496 50.703 30.225 1.00 40.55 38 GLY B CA 1
ATOM 6399 C C . GLY B 1 38 ? -12.107 49.756 31.238 1.00 42.73 38 GLY B C 1
ATOM 6400 O O . GLY B 1 38 ? -12.697 50.193 32.230 1.00 48.49 38 GLY B O 1
ATOM 6404 N N . GLU B 1 39 ? -11.975 48.448 31.007 1.00 40.90 39 GLU B N 1
ATOM 6405 C CA . GLU B 1 39 ? -12.543 47.485 31.943 1.00 51.36 39 GLU B CA 1
ATOM 6406 C C . GLU B 1 39 ? -11.856 47.580 33.302 1.00 55.38 39 GLU B C 1
ATOM 6407 O O . GLU B 1 39 ? -12.501 47.390 34.342 1.00 60.50 39 GLU B O 1
ATOM 6419 N N . ALA B 1 40 ? -10.554 47.887 33.306 1.00 55.14 40 ALA B N 1
ATOM 6420 C CA . ALA B 1 40 ? -9.793 47.989 34.547 1.00 56.69 40 ALA B CA 1
ATOM 6421 C C . ALA B 1 40 ? -10.185 49.207 35.376 1.00 50.90 40 ALA B C 1
ATOM 6422 O O . ALA B 1 40 ? -10.003 49.198 36.599 1.00 59.26 40 ALA B O 1
ATOM 6429 N N . LEU B 1 41 ? -10.710 50.257 34.737 1.00 45.99 41 LEU B N 1
ATOM 6430 C CA . LEU B 1 41 ? -10.912 51.533 35.418 1.00 42.55 41 LEU B CA 1
ATOM 6431 C C . LEU B 1 41 ? -11.583 51.378 36.779 1.00 48.12 41 LEU B C 1
ATOM 6432 O O . LEU B 1 41 ? -11.116 51.939 37.778 1.00 51.79 41 LEU B O 1
ATOM 6448 N N . ASP B 1 42 ? -12.690 50.631 36.841 1.00 50.80 42 ASP B N 1
ATOM 6449 C CA . ASP B 1 42 ? -13.413 50.522 38.105 1.00 59.01 42 ASP B CA 1
ATOM 6450 C C . ASP B 1 42 ? -12.501 50.038 39.225 1.00 51.73 42 ASP B C 1
ATOM 6451 O O . ASP B 1 42 ? -12.561 50.547 40.352 1.00 49.33 42 ASP B O 1
ATOM 6460 N N . ASP B 1 43 ? -11.637 49.064 38.929 1.00 53.01 43 ASP B N 1
ATOM 6461 C CA . ASP B 1 43 ? -10.697 48.580 39.932 1.00 52.13 43 ASP B CA 1
ATOM 6462 C C . ASP B 1 43 ? -9.669 49.652 40.262 1.00 46.28 43 ASP B C 1
ATOM 6463 O O . ASP B 1 43 ? -9.369 49.895 41.436 1.00 54.28 43 ASP B O 1
ATOM 6472 N N . LEU B 1 44 ? -9.136 50.318 39.237 1.00 46.11 44 LEU B N 1
ATOM 6473 C CA . LEU B 1 44 ? -8.137 51.356 39.460 1.00 45.72 44 LEU B CA 1
ATOM 6474 C C . LEU B 1 44 ? -8.710 52.524 40.245 1.00 35.52 44 LEU B C 1
ATOM 6475 O O . LEU B 1 44 ? -8.058 53.037 41.162 1.00 34.22 44 LEU B O 1
ATOM 6491 N N . PHE B 1 45 ? -9.936 52.942 39.921 1.00 42.03 45 PHE B N 1
ATOM 6492 C CA . PHE B 1 45 ? -10.500 54.123 40.566 1.00 44.37 45 PHE B CA 1
ATOM 6493 C C . PHE B 1 45 ? -10.876 53.841 42.018 1.00 45.68 45 PHE B C 1
ATOM 6494 O O . PHE B 1 45 ? -10.586 54.643 42.914 1.00 55.08 45 PHE B O 1
ATOM 6511 N N . PHE B 1 46 ? -11.533 52.698 42.274 1.00 52.52 46 PHE B N 1
ATOM 6512 C CA . PHE B 1 46 ? -12.179 52.472 43.558 1.00 36.57 46 PHE B CA 1
ATOM 6513 C C . PHE B 1 46 ? -11.699 51.253 44.335 1.00 47.01 46 PHE B C 1
ATOM 6514 O O . PHE B 1 46 ? -12.058 51.126 45.513 1.00 67.79 46 PHE B O 1
ATOM 6531 N N . ASN B 1 47 ? -10.905 50.362 43.743 1.00 61.89 47 ASN B N 1
ATOM 6532 C CA . ASN B 1 47 ? -10.413 49.203 44.476 1.00 56.39 47 ASN B CA 1
ATO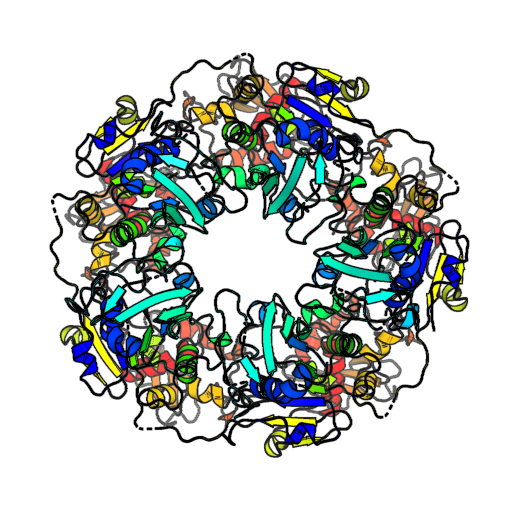M 6533 C C . ASN B 1 47 ? -8.966 49.390 44.925 1.00 56.43 47 ASN B C 1
ATOM 6534 O O . ASN B 1 47 ? -8.346 48.439 45.411 1.00 58.70 47 ASN B O 1
ATOM 6545 N N . ASN B 1 48 ? -8.418 50.598 44.766 1.00 53.42 48 ASN B N 1
ATOM 6546 C CA . ASN B 1 48 ? -7.085 50.935 45.269 1.00 60.41 48 ASN B CA 1
ATOM 6547 C C . ASN B 1 48 ? -6.011 50.047 44.638 1.00 55.92 48 ASN B C 1
ATOM 6548 O O . ASN B 1 48 ? -5.103 49.566 45.318 1.00 52.94 48 ASN B O 1
ATOM 6559 N N . VAL B 1 49 ? -6.128 49.815 43.323 1.00 50.98 49 VAL B N 1
ATOM 6560 C CA . VAL B 1 49 ? -5.163 49.033 42.553 1.00 46.81 49 VAL B CA 1
ATOM 6561 C C . VAL B 1 49 ? -4.670 49.868 41.376 1.00 47.72 49 VAL B C 1
ATOM 6562 O O . VAL B 1 49 ? -5.358 50.789 40.923 1.00 39.30 49 VAL B O 1
ATOM 6575 N N . SER B 1 50 ? -3.423 49.630 40.970 1.00 53.28 50 SER B N 1
ATOM 6576 C CA . SER B 1 50 ? -2.803 50.315 39.843 1.00 51.21 50 SER B CA 1
ATOM 6577 C C . SER B 1 50 ? -2.685 49.421 38.605 1.00 42.01 50 SER B C 1
ATOM 6578 O O . SER B 1 50 ? -3.057 48.246 38.606 1.00 45.69 50 SER B O 1
ATOM 6603 N N . VAL B 1 52 ? 0.138 48.894 34.958 1.00 27.37 52 VAL B N 1
ATOM 6604 C CA . VAL B 1 52 ? 1.403 49.212 34.302 1.00 33.85 52 VAL B CA 1
ATOM 6605 C C . VAL B 1 52 ? 1.223 48.994 32.806 1.00 34.79 52 VAL B C 1
ATOM 6606 O O . VAL B 1 52 ? 0.794 47.916 32.380 1.00 31.75 52 VAL B O 1
ATOM 6619 N N . TYR B 1 53 ? 1.546 50.015 32.015 1.00 36.01 53 TYR B N 1
ATOM 6620 C CA . TYR B 1 53 ? 1.517 49.931 30.559 1.00 26.93 53 TYR B CA 1
ATOM 6621 C C . TYR B 1 53 ? 2.949 49.756 30.073 1.00 32.59 53 TYR B C 1
ATOM 6622 O O . TYR B 1 53 ? 3.801 50.615 30.325 1.00 39.40 53 TYR B O 1
ATOM 6640 N N . LEU B 1 54 ? 3.215 48.650 29.386 1.00 32.09 54 LEU B N 1
ATOM 6641 C CA . LEU B 1 54 ? 4.573 48.276 29.021 1.00 32.29 54 LEU B CA 1
ATOM 6642 C C . LEU B 1 54 ? 4.770 48.350 27.514 1.00 37.14 54 LEU B C 1
ATOM 6643 O O . LEU B 1 54 ? 3.872 48.013 26.736 1.00 39.37 54 LEU B O 1
ATOM 6659 N N . ARG B 1 55 ? 5.961 48.786 27.117 1.00 31.98 55 ARG B N 1
ATOM 6660 C CA . ARG B 1 55 ? 6.357 48.878 25.722 1.00 30.83 55 ARG B CA 1
ATOM 6661 C C . ARG B 1 55 ? 7.802 48.417 25.613 1.00 34.51 55 ARG B C 1
ATOM 6662 O O . ARG B 1 55 ? 8.581 48.545 26.561 1.00 45.22 55 ARG B O 1
ATOM 6683 N N . ARG B 1 56 ? 8.159 47.879 24.448 1.00 32.59 56 ARG B N 1
ATOM 6684 C CA . ARG B 1 56 ? 9.502 47.335 24.292 1.00 38.34 56 ARG B CA 1
ATOM 6685 C C . ARG B 1 56 ? 10.562 48.428 24.384 1.00 43.88 56 ARG B C 1
ATOM 6686 O O . ARG B 1 56 ? 11.595 48.243 25.038 1.00 46.84 56 ARG B O 1
ATOM 6707 N N . LEU B 1 57 ? 10.328 49.572 23.745 1.00 39.98 57 LEU B N 1
ATOM 6708 C CA . LEU B 1 57 ? 11.340 50.608 23.617 1.00 36.68 57 LEU B CA 1
ATOM 6709 C C . LEU B 1 57 ? 10.879 51.917 24.241 1.00 36.02 57 LEU B C 1
ATOM 6710 O O . LEU B 1 57 ? 9.683 52.216 24.293 1.00 47.52 57 LEU B O 1
ATOM 6726 N N . GLY B 1 58 ? 11.856 52.702 24.702 1.00 27.06 58 GLY B N 1
ATOM 6727 C CA . GLY B 1 58 ? 11.537 53.982 25.310 1.00 28.42 58 GLY B CA 1
ATOM 6728 C C . GLY B 1 58 ? 10.838 54.922 24.349 1.00 39.97 58 GLY B C 1
ATOM 6729 O O . GLY B 1 58 ? 9.930 55.662 24.737 1.00 46.80 58 GLY B O 1
ATOM 6733 N N . VAL B 1 59 ? 11.249 54.905 23.079 1.00 43.42 59 VAL B N 1
ATOM 6734 C CA . VAL B 1 59 ? 10.643 55.787 22.087 1.00 48.03 59 VAL B CA 1
ATOM 6735 C C . VAL B 1 59 ? 9.143 55.538 21.998 1.00 38.47 59 VAL B C 1
ATOM 6736 O O . VAL B 1 59 ? 8.353 56.471 21.799 1.00 35.76 59 VAL B O 1
ATOM 6749 N N . GLU B 1 60 ? 8.725 54.279 22.139 1.00 39.45 60 GLU B N 1
ATOM 6750 C CA . GLU B 1 60 ? 7.302 53.964 22.096 1.00 43.21 60 GLU B CA 1
ATOM 6751 C C . GLU B 1 60 ? 6.527 54.688 23.185 1.00 36.42 60 GLU B C 1
ATOM 6752 O O . GLU B 1 60 ? 5.371 55.070 22.969 1.00 36.20 60 GLU B O 1
ATOM 6764 N N . ILE B 1 61 ? 7.144 54.900 24.343 1.00 41.97 61 ILE B N 1
ATOM 6765 C CA . ILE B 1 61 ? 6.490 55.607 25.439 1.00 40.83 61 ILE B CA 1
ATOM 6766 C C . ILE B 1 61 ? 6.746 57.104 25.382 1.00 43.49 61 ILE B C 1
ATOM 6767 O O . ILE B 1 61 ? 5.838 57.898 25.640 1.00 37.48 61 ILE B O 1
ATOM 6783 N N . ASP B 1 62 ? 7.968 57.523 25.052 1.00 43.27 62 ASP B N 1
ATOM 6784 C CA . ASP B 1 62 ? 8.253 58.953 25.011 1.00 42.76 62 ASP B CA 1
ATOM 6785 C C . ASP B 1 62 ? 7.340 59.667 24.025 1.00 42.96 62 ASP B C 1
ATOM 6786 O O . ASP B 1 62 ? 6.828 60.754 24.316 1.00 51.13 62 ASP B O 1
ATOM 6795 N N . GLU B 1 63 ? 7.122 59.069 22.856 1.00 37.12 63 GLU B N 1
ATOM 6796 C CA . GLU B 1 63 ? 6.224 59.638 21.862 1.00 52.69 63 GLU B CA 1
ATOM 6797 C C . GLU B 1 63 ? 4.758 59.374 22.171 1.00 48.24 63 GLU B C 1
ATOM 6798 O O . GLU B 1 63 ? 3.888 59.965 21.523 1.00 53.73 63 GLU B O 1
ATOM 6810 N N . LEU B 1 64 ? 4.467 58.507 23.135 1.00 40.61 64 LEU B N 1
ATOM 6811 C CA . LEU B 1 64 ? 3.089 58.229 23.513 1.00 39.13 64 LEU B CA 1
ATOM 6812 C C . LEU B 1 64 ? 2.469 59.452 24.177 1.00 35.89 64 LEU B C 1
ATOM 6813 O O . LEU B 1 64 ? 3.139 60.192 24.902 1.00 39.19 64 LEU B O 1
ATOM 6829 N N . GLU B 1 65 ? 1.182 59.668 23.917 1.00 41.42 65 GLU B N 1
ATOM 6830 C CA . GLU B 1 65 ? 0.439 60.773 24.524 1.00 45.66 65 GLU B CA 1
ATOM 6831 C C . GLU B 1 65 ? -0.210 60.254 25.800 1.00 45.13 65 GLU B C 1
ATOM 6832 O O . GLU B 1 65 ? -1.305 59.687 25.785 1.00 45.89 65 GLU B O 1
ATOM 6844 N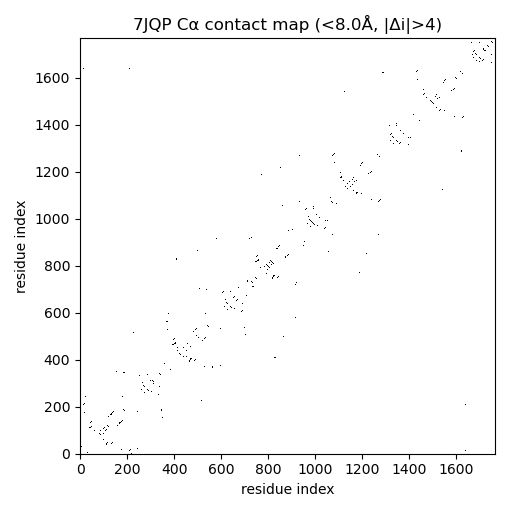 N . LYS B 1 66 ? 0.494 60.443 26.922 1.00 41.09 66 LYS B N 1
ATOM 6845 C CA . LYS B 1 66 ? -0.002 59.945 28.199 1.00 37.63 66 LYS B CA 1
ATOM 6846 C C . LYS B 1 66 ? -1.301 60.641 28.599 1.00 46.96 66 LYS B C 1
ATOM 6847 O O . LYS B 1 66 ? -2.183 60.027 29.214 1.00 42.85 66 LYS B O 1
ATOM 6866 N N . ASN B 1 67 ? -1.427 61.934 28.280 1.00 45.95 67 ASN B N 1
ATOM 6867 C CA . ASN B 1 67 ? -2.592 62.691 28.729 1.00 46.71 67 ASN B CA 1
ATOM 6868 C C . ASN B 1 67 ? -3.882 62.078 28.199 1.00 53.53 67 ASN B C 1
ATOM 6869 O O . ASN B 1 67 ? -4.899 62.045 28.903 1.00 54.52 67 ASN B O 1
ATOM 6880 N N . ASN B 1 68 ? -3.867 61.596 26.955 1.00 52.32 68 ASN B N 1
ATOM 6881 C CA . ASN B 1 68 ? -5.059 61.031 26.343 1.00 47.54 68 ASN B CA 1
ATOM 6882 C C . ASN B 1 68 ? -5.122 59.514 26.466 1.00 37.20 68 ASN B C 1
ATOM 6883 O O . ASN B 1 68 ? -5.934 58.882 25.782 1.00 44.06 68 ASN B O 1
ATOM 6894 N N . PHE B 1 69 ? -4.283 58.917 27.314 1.00 34.70 69 PHE B N 1
ATOM 6895 C CA . PHE B 1 69 ? -4.388 57.481 27.547 1.00 36.41 69 PHE B CA 1
ATOM 6896 C C . PHE B 1 69 ? -5.771 57.123 28.075 1.00 40.79 69 PHE B C 1
ATOM 6897 O O . PHE B 1 69 ? -6.341 56.091 27.702 1.00 33.58 69 PHE B O 1
ATOM 6914 N N . ILE B 1 70 ? -6.322 57.965 28.945 1.00 52.00 70 ILE B N 1
ATOM 6915 C CA . ILE B 1 70 ? -7.705 57.862 29.393 1.00 46.07 70 ILE B CA 1
ATOM 6916 C C . ILE B 1 70 ? -8.468 59.035 28.795 1.00 45.89 70 ILE B C 1
ATOM 6917 O O . ILE B 1 70 ? -8.056 60.192 28.941 1.00 49.69 70 ILE B O 1
ATOM 6933 N N . THR B 1 71 ? -9.576 58.733 28.124 1.00 49.14 71 THR B N 1
ATOM 6934 C CA . THR B 1 71 ? -10.328 59.704 27.347 1.00 54.02 71 THR B CA 1
ATOM 6935 C C . THR B 1 71 ? -11.729 59.884 27.910 1.00 53.95 71 THR B C 1
ATOM 6936 O O . THR B 1 71 ? -12.254 59.029 28.625 1.00 58.75 71 THR B O 1
ATOM 6947 N N . GLU B 1 72 ? -12.323 61.033 27.581 1.00 50.78 72 GLU B N 1
ATOM 6948 C CA . GLU B 1 72 ? -13.704 61.293 27.971 1.00 52.61 72 GLU B CA 1
ATOM 6949 C C . GLU B 1 72 ? -14.633 60.223 27.413 1.00 50.16 72 GLU B C 1
ATOM 6950 O O . GLU B 1 72 ? -15.477 59.678 28.134 1.00 47.52 72 GLU B O 1
ATOM 6962 N N . GLU B 1 73 ? -14.484 59.906 26.124 1.00 50.03 73 GLU B N 1
ATOM 6963 C CA . GLU B 1 73 ? -15.297 58.857 25.518 1.00 62.45 73 GLU B CA 1
ATOM 6964 C C . GLU B 1 73 ? -15.163 57.547 26.283 1.00 50.93 73 GLU B C 1
ATOM 6965 O O . GLU B 1 73 ? -16.153 56.837 26.494 1.00 59.20 73 GLU B O 1
ATOM 6994 N N . LEU B 1 75 ? -14.405 57.127 29.455 1.00 48.18 75 LEU B N 1
ATOM 6995 C CA . LEU B 1 75 ? -15.190 57.280 30.675 1.00 50.76 75 LEU B CA 1
ATOM 6996 C C . LEU B 1 75 ? -16.682 57.198 30.382 1.00 58.83 75 LEU B C 1
ATOM 6997 O O . LEU B 1 75 ? -17.447 56.625 31.168 1.00 56.56 75 LEU B O 1
ATOM 7013 N N . ARG B 1 76 ? -17.115 57.763 29.253 1.00 62.19 76 ARG B N 1
ATOM 7014 C CA . ARG B 1 76 ? -18.528 57.717 28.894 1.00 57.21 76 ARG B CA 1
ATOM 7015 C C . ARG B 1 76 ? -18.976 56.288 28.616 1.00 53.45 76 ARG B C 1
ATOM 7016 O O . ARG B 1 76 ? -20.035 55.863 29.091 1.00 62.05 76 ARG B O 1
ATOM 7037 N N . VAL B 1 77 ? -18.173 55.526 27.875 1.00 51.74 77 VAL B N 1
ATOM 7038 C CA . VAL B 1 77 ? -18.583 54.182 27.484 1.00 57.54 77 VAL B CA 1
ATOM 7039 C C . VAL B 1 77 ? -18.643 53.267 28.701 1.00 64.38 77 VAL B C 1
ATOM 7040 O O . VAL B 1 77 ? -19.633 52.559 28.917 1.00 64.28 77 VAL B O 1
ATOM 7053 N N . TYR B 1 78 ? -17.590 53.268 29.520 1.00 60.11 78 TYR B N 1
ATOM 7054 C CA . TYR B 1 78 ? -17.529 52.304 30.614 1.00 58.59 78 TYR B CA 1
ATOM 7055 C C . TYR B 1 78 ? -18.356 52.712 31.829 1.00 60.12 78 TYR B C 1
ATOM 7056 O O . TYR B 1 78 ? -18.878 51.831 32.520 1.00 63.22 78 TYR B O 1
ATOM 7074 N N . PHE B 1 79 ? -18.496 54.007 32.122 1.00 61.30 79 PHE B N 1
ATOM 7075 C CA . PHE B 1 79 ? -19.342 54.431 33.235 1.00 56.72 79 PHE B CA 1
ATOM 7076 C C . PHE B 1 79 ? -20.692 54.998 32.802 1.00 66.45 79 PHE B C 1
ATOM 7077 O O . PHE B 1 79 ? -21.560 55.204 33.658 1.00 65.03 79 PHE B O 1
ATOM 7094 N N . GLY B 1 80 ? -20.888 55.253 31.514 1.00 61.63 80 GLY B N 1
ATOM 7095 C CA . GLY B 1 80 ? -22.188 55.683 31.028 1.00 67.15 80 GLY B CA 1
ATOM 7096 C C . GLY B 1 80 ? -22.795 56.830 31.813 1.00 73.15 80 GLY B C 1
ATOM 7097 O O . GLY B 1 80 ? -22.156 57.860 32.067 1.00 71.83 80 GLY B O 1
ATOM 7101 N N . ASN B 1 81 ? -24.058 56.649 32.203 1.00 77.64 81 ASN B N 1
ATOM 7102 C CA . ASN B 1 81 ? -24.814 57.714 32.853 1.00 71.01 81 ASN B CA 1
ATOM 7103 C C . ASN B 1 81 ? -24.133 58.206 34.116 1.00 68.18 81 ASN B C 1
ATOM 7104 O O . ASN B 1 81 ? -24.208 59.398 34.437 1.00 62.88 81 ASN B O 1
ATOM 7115 N N . ARG B 1 82 ? -23.462 57.309 34.841 1.00 60.45 82 ARG B N 1
ATOM 7116 C CA . ARG B 1 82 ? -22.813 57.693 36.089 1.00 60.22 82 ARG B CA 1
ATOM 7117 C C . ARG B 1 82 ? -21.748 58.757 35.866 1.00 59.69 82 ARG B C 1
ATOM 7118 O O . ARG B 1 82 ? -21.351 59.436 36.820 1.00 59.61 82 ARG B O 1
ATOM 7139 N N . PHE B 1 83 ? -21.265 58.899 34.632 1.00 53.21 83 PHE B N 1
ATOM 7140 C CA . PHE B 1 83 ? -20.241 59.875 34.291 1.00 55.64 83 PHE B CA 1
ATOM 7141 C C . PHE B 1 83 ? -20.919 61.196 33.952 1.00 62.15 83 PHE B C 1
ATOM 7142 O O . PHE B 1 83 ? -21.878 61.216 33.172 1.00 65.04 83 PHE B O 1
ATOM 7159 N N . SER B 1 84 ? -20.426 62.296 34.540 1.00 56.96 84 SER B N 1
ATOM 7160 C CA . SER B 1 84 ? -21.054 63.600 34.341 1.00 57.06 84 SER B CA 1
ATOM 7161 C C . SER B 1 84 ? -20.104 64.717 34.757 1.00 67.81 84 SER B C 1
ATOM 7162 O O . SER B 1 84 ? -19.105 64.505 35.444 1.00 73.36 84 SER B O 1
ATOM 7170 N N . ASP B 1 85 ? -20.482 65.937 34.384 1.00 69.81 85 ASP B N 1
ATOM 7171 C CA . ASP B 1 85 ? -19.743 67.134 34.774 1.00 84.18 85 ASP B CA 1
ATOM 7172 C C . ASP B 1 85 ? -18.281 67.081 34.329 1.00 60.42 85 ASP B C 1
ATOM 7173 O O . ASP B 1 85 ? -17.374 67.477 35.059 1.00 67.03 85 ASP B O 1
ATOM 7182 N N . PHE B 1 86 ? -18.053 66.637 33.110 1.00 50.26 86 PHE B N 1
ATOM 7183 C CA . PHE B 1 86 ? -16.702 66.553 32.580 1.00 64.03 86 PHE B CA 1
ATOM 7184 C C . PHE B 1 86 ? -16.193 67.942 32.208 1.00 52.34 86 PHE B C 1
ATOM 7185 O O . PHE B 1 86 ? -16.833 68.655 31.431 1.00 55.99 86 PHE B O 1
ATOM 7202 N N . ASN B 1 87 ? -15.050 68.326 32.775 1.00 47.26 87 ASN B N 1
ATOM 7203 C CA . ASN B 1 87 ? -14.328 69.547 32.428 1.00 51.13 87 ASN B CA 1
ATOM 7204 C C . ASN B 1 87 ? -12.848 69.205 32.510 1.00 55.36 87 ASN B C 1
ATOM 7205 O O . ASN B 1 87 ? -12.409 68.604 33.494 1.00 49.54 87 ASN B O 1
ATOM 7216 N N . ALA B 1 88 ? -12.082 69.574 31.486 1.00 52.32 88 ALA B N 1
ATOM 7217 C CA . ALA B 1 88 ? -10.679 69.190 31.425 1.00 43.78 88 ALA B CA 1
ATOM 7218 C C . ALA B 1 88 ? -9.819 70.350 30.951 1.00 39.06 88 ALA B C 1
ATOM 7219 O O . ALA B 1 88 ? -10.241 71.148 30.110 1.00 43.53 88 ALA B O 1
ATOM 7226 N N . ASP B 1 89 ? -8.607 70.426 31.501 1.00 42.87 89 ASP B N 1
ATOM 7227 C CA . ASP B 1 89 ? -7.605 71.425 31.140 1.00 40.23 89 ASP B CA 1
ATOM 7228 C C . ASP B 1 89 ? -6.437 70.684 30.496 1.00 39.40 89 ASP B C 1
ATOM 7229 O O . ASP B 1 89 ? -5.556 70.171 31.193 1.00 37.79 89 ASP B O 1
ATOM 7238 N N . GLU B 1 90 ? -6.430 70.631 29.163 1.00 44.50 90 GLU B N 1
ATOM 7239 C CA . GLU B 1 90 ? -5.386 69.889 28.465 1.00 42.13 90 GLU B CA 1
ATOM 7240 C C . GLU B 1 90 ? -4.011 70.509 28.682 1.00 41.51 90 GLU B C 1
ATOM 7241 O O . GLU B 1 90 ? -3.008 69.788 28.743 1.00 33.56 90 GLU B O 1
ATOM 7253 N N . SER B 1 91 ? -3.941 71.838 28.803 1.00 48.69 91 SER B N 1
ATOM 7254 C CA . SER B 1 91 ? -2.648 72.497 28.970 1.00 51.71 91 SER B CA 1
ATOM 7255 C C . SER B 1 91 ? -1.933 72.007 30.224 1.00 49.69 91 SER B C 1
ATOM 7256 O O . SER B 1 91 ? -0.703 71.875 30.236 1.00 52.16 91 SER B O 1
ATOM 7264 N N . LYS B 1 92 ? -2.681 71.735 31.290 1.00 47.35 92 LYS B N 1
ATOM 7265 C CA . LYS B 1 92 ? -2.111 71.236 32.533 1.00 47.95 92 LYS B CA 1
ATOM 7266 C C . LYS B 1 92 ? -2.262 69.729 32.678 1.00 39.79 92 LYS B C 1
ATOM 7267 O O . LYS B 1 92 ? -1.923 69.180 33.732 1.00 44.85 92 LYS B O 1
ATOM 7286 N N . GLN B 1 93 ? -2.746 69.047 31.639 1.00 37.10 93 GLN B N 1
ATOM 7287 C CA . GLN B 1 93 ? -2.889 67.592 31.653 1.00 38.27 93 GLN B CA 1
ATOM 7288 C C . GLN B 1 93 ? -3.753 67.136 32.824 1.00 39.16 93 GLN B C 1
ATOM 7289 O O . GLN B 1 93 ? -3.455 66.145 33.494 1.00 45.00 93 GLN B O 1
ATOM 7303 N N . ILE B 1 94 ? -4.842 67.861 33.068 1.00 49.87 94 ILE B N 1
ATOM 7304 C CA . ILE B 1 94 ? -5.741 67.585 34.180 1.00 41.64 94 ILE B CA 1
ATOM 7305 C C . ILE B 1 94 ? -7.123 67.275 33.625 1.00 39.20 94 ILE B C 1
ATOM 7306 O O . ILE B 1 94 ? -7.613 67.967 32.724 1.00 42.72 94 ILE B O 1
ATOM 7339 N N . ARG B 1 96 ? -11.108 66.631 34.943 1.00 45.77 96 ARG B N 1
ATOM 7340 C CA . ARG B 1 96 ? -12.048 66.771 36.046 1.00 53.00 96 ARG B CA 1
ATOM 7341 C C . ARG B 1 96 ? -13.418 66.284 35.600 1.00 38.39 96 ARG B C 1
ATOM 7342 O O . ARG B 1 96 ? -13.921 66.700 34.550 1.00 44.27 96 ARG B O 1
ATOM 7363 N N . PHE B 1 97 ? -14.014 65.406 36.400 1.00 40.30 97 PHE B N 1
ATOM 7364 C CA . PHE B 1 97 ? -15.299 64.814 36.067 1.00 49.55 97 PHE B CA 1
ATOM 7365 C C . PHE B 1 97 ? -15.932 64.307 37.354 1.00 47.57 97 PHE B C 1
ATOM 7366 O O . PHE B 1 97 ? -15.316 64.324 38.421 1.00 49.59 97 PHE B O 1
ATOM 7383 N N . SER B 1 98 ? -17.167 63.834 37.235 1.00 58.61 98 SER B N 1
ATOM 7384 C CA . SER B 1 98 ? -17.919 63.317 38.371 1.00 59.50 98 SER B CA 1
ATOM 7385 C C . SER B 1 98 ? -18.433 61.928 38.030 1.00 57.03 98 SER B C 1
ATOM 7386 O O . SER B 1 98 ? -19.007 61.721 36.955 1.00 68.14 98 SER B O 1
ATOM 7394 N N . ILE B 1 99 ? -18.240 60.988 38.950 1.00 54.76 99 ILE B N 1
ATOM 7395 C CA . ILE B 1 99 ? -18.796 59.644 38.845 1.00 66.18 99 ILE B CA 1
ATOM 7396 C C . ILE B 1 99 ? -19.617 59.394 40.101 1.00 70.43 99 ILE B C 1
ATOM 7397 O O . ILE B 1 99 ? -19.087 59.462 41.219 1.00 65.35 99 ILE B O 1
ATOM 7413 N N . ASP B 1 100 ? -20.904 59.103 39.916 1.00 61.05 100 ASP B N 1
ATOM 7414 C CA . ASP B 1 100 ? -21.831 58.832 41.011 1.00 55.69 100 ASP B CA 1
ATOM 7415 C C . ASP B 1 100 ? -22.007 60.039 41.925 1.00 58.05 100 ASP B C 1
ATOM 7416 O O . ASP B 1 100 ? -22.355 59.889 43.101 1.00 66.13 100 ASP B O 1
ATOM 7425 N N . GLY B 1 101 ? -21.775 61.242 41.400 1.00 60.35 101 GLY B N 1
ATOM 7426 C CA . GLY B 1 101 ? -21.895 62.456 42.173 1.00 57.69 101 GLY B CA 1
ATOM 7427 C C . GLY B 1 101 ? -20.638 62.888 42.893 1.00 58.54 101 GLY B C 1
ATOM 7428 O O . GLY B 1 101 ? -20.596 64.013 43.410 1.00 64.94 101 GLY B O 1
ATOM 7432 N N . ALA B 1 102 ? -19.620 62.037 42.952 1.00 64.78 102 ALA B N 1
ATOM 7433 C CA . ALA B 1 102 ? -18.360 62.404 43.576 1.00 72.53 102 ALA B CA 1
ATOM 7434 C C . ALA B 1 102 ? -17.488 63.181 42.594 1.00 63.00 102 ALA B C 1
ATOM 7435 O O . ALA B 1 102 ? -17.650 63.093 41.375 1.00 62.79 102 ALA B O 1
ATOM 7442 N N . ILE B 1 103 ? -16.553 63.951 43.143 1.00 56.06 103 ILE B N 1
ATOM 7443 C CA . ILE B 1 103 ? -15.631 64.759 42.353 1.00 55.50 103 ILE B CA 1
ATOM 7444 C C . ILE B 1 103 ? -14.302 64.019 42.272 1.00 55.62 103 ILE B C 1
ATOM 7445 O O . ILE B 1 103 ? -13.653 63.772 43.297 1.00 53.36 103 ILE B O 1
ATOM 7461 N N . HIS B 1 104 ? -13.901 63.664 41.053 1.00 47.87 104 HIS B N 1
ATOM 7462 C CA . HIS B 1 104 ? -12.653 62.963 40.784 1.00 47.71 104 HIS B CA 1
ATOM 7463 C C . HIS B 1 104 ? -11.852 63.756 39.761 1.00 43.89 104 HIS B C 1
ATOM 7464 O O . HIS B 1 104 ? -12.424 64.351 38.843 1.00 51.39 104 HIS B O 1
ATOM 7478 N N . GLU B 1 105 ? -10.529 63.770 39.923 1.00 38.51 105 GLU B N 1
ATOM 7479 C CA . GLU B 1 105 ? -9.640 64.468 39.000 1.00 37.13 105 GLU B CA 1
ATOM 7480 C C . GLU B 1 105 ? -8.499 63.547 38.592 1.00 36.00 105 GLU B C 1
ATOM 7481 O O . GLU B 1 105 ? -7.875 62.910 39.447 1.00 34.57 105 GLU B O 1
ATOM 7493 N N . ILE B 1 106 ? -8.234 63.475 37.288 1.00 39.65 106 ILE B N 1
ATOM 7494 C CA . ILE B 1 106 ? -7.151 62.665 36.731 1.00 35.54 106 ILE B CA 1
ATOM 7495 C C . ILE B 1 106 ? -6.050 63.595 36.232 1.00 32.64 106 ILE B C 1
ATOM 7496 O O . ILE B 1 106 ? -6.302 64.489 35.415 1.00 33.68 106 ILE B O 1
ATOM 7512 N N . LYS B 1 107 ? -4.833 63.388 36.736 1.00 40.19 107 LYS B N 1
ATOM 7513 C CA . LYS B 1 107 ? -3.659 64.172 36.371 1.00 41.38 107 LYS B CA 1
ATOM 7514 C C . LYS B 1 107 ? -2.596 63.278 35.741 1.00 34.72 107 LYS B C 1
ATOM 7515 O O . LYS B 1 107 ? -2.339 62.174 36.228 1.00 35.35 107 LYS B O 1
ATOM 7534 N N . ALA B 1 108 ? -1.990 63.745 34.651 1.00 36.92 108 ALA B N 1
ATOM 7535 C CA . ALA B 1 108 ? -0.899 63.039 33.986 1.00 31.77 108 ALA B CA 1
ATOM 7536 C C . ALA B 1 108 ? 0.394 63.802 34.251 1.00 32.80 108 ALA B C 1
ATOM 7537 O O . ALA B 1 108 ? 0.513 64.971 33.870 1.00 36.04 108 ALA B O 1
ATOM 7544 N N . ILE B 1 109 ? 1.357 63.147 34.902 1.00 42.13 109 ILE B N 1
ATOM 7545 C CA . ILE B 1 109 ? 2.636 63.766 35.241 1.00 32.02 109 ILE B CA 1
ATOM 7546 C C . ILE B 1 109 ? 3.763 62.852 34.782 1.00 34.67 109 ILE B C 1
ATOM 7547 O O . ILE B 1 109 ? 3.758 61.654 35.085 1.00 39.68 109 ILE B O 1
ATOM 7563 N N . ARG B 1 110 ? 4.733 63.426 34.062 1.00 34.11 110 ARG B N 1
ATOM 7564 C CA . ARG B 1 110 ? 5.885 62.675 33.571 1.00 38.51 110 ARG B CA 1
ATOM 7565 C C . ARG B 1 110 ? 5.396 61.371 32.946 1.00 34.73 110 ARG B C 1
ATOM 7566 O O . ARG B 1 110 ? 4.679 61.407 31.941 1.00 36.37 110 ARG B O 1
ATOM 7587 N N . ASN B 1 111 ? 5.745 60.219 33.524 1.00 36.85 111 ASN B N 1
ATOM 7588 C CA . ASN B 1 111 ? 5.361 58.934 32.947 1.00 45.48 111 ASN B CA 1
ATOM 7589 C C . ASN B 1 111 ? 4.340 58.197 33.812 1.00 31.65 111 ASN B C 1
ATOM 7590 O O . ASN B 1 111 ? 4.266 56.962 33.763 1.00 32.92 111 ASN B O 1
ATOM 7601 N N . LYS B 1 112 ? 3.569 58.933 34.616 1.00 33.40 112 LYS B N 1
ATOM 7602 C CA . LYS B 1 112 ? 2.545 58.381 35.493 1.00 30.99 112 LYS B CA 1
ATOM 7603 C C . LYS B 1 112 ? 1.219 59.107 35.292 1.00 30.72 112 LYS B C 1
ATOM 7604 O O . LYS B 1 112 ? 1.185 60.271 34.884 1.00 31.90 112 LYS B O 1
ATOM 7623 N N . ILE B 1 113 ? 0.125 58.402 35.587 1.00 36.42 113 ILE B N 1
ATOM 7624 C CA . ILE B 1 113 ? -1.225 58.963 35.606 1.00 36.68 113 ILE B CA 1
ATOM 7625 C C . ILE B 1 113 ? -1.796 58.811 37.012 1.00 36.50 113 ILE B C 1
ATOM 7626 O O . ILE B 1 113 ? -1.713 57.730 37.606 1.00 30.48 113 ILE B O 1
ATOM 7642 N N . PHE B 1 114 ? -2.358 59.898 37.546 1.00 41.88 114 PHE B N 1
ATOM 7643 C CA . PHE B 1 114 ? -2.896 59.948 38.902 1.00 31.61 114 PHE B CA 1
ATOM 7644 C C . PHE B 1 114 ? -4.399 60.197 38.901 1.00 36.27 114 PHE B C 1
ATOM 7645 O O . PHE B 1 114 ? -4.893 61.057 38.169 1.00 39.41 114 PHE B O 1
ATOM 7662 N N . PHE B 1 115 ? -5.117 59.436 39.735 1.00 41.40 115 PHE B N 1
ATOM 7663 C CA . PHE B 1 115 ? -6.557 59.579 39.962 1.00 40.80 115 PHE B CA 1
ATOM 7664 C C . PHE B 1 115 ? -6.746 59.954 41.428 1.00 38.95 115 PHE B C 1
ATOM 7665 O O . PHE B 1 115 ? -6.457 59.148 42.317 1.00 40.97 115 PHE B O 1
ATOM 7682 N N . ASP B 1 116 ? -7.210 61.181 41.685 1.00 49.94 116 ASP B N 1
ATOM 7683 C CA . ASP B 1 116 ? -7.397 61.674 43.055 1.00 44.01 116 ASP B CA 1
ATOM 7684 C C . ASP B 1 116 ? -6.094 61.577 43.846 1.00 48.94 116 ASP B C 1
ATOM 7685 O O . ASP B 1 116 ? -6.058 61.119 44.989 1.00 47.67 116 ASP B O 1
ATOM 7694 N N . ASP B 1 117 ? -5.011 62.015 43.208 1.00 46.75 117 ASP B N 1
ATOM 7695 C CA . ASP B 1 117 ? -3.687 62.118 43.811 1.00 41.27 117 ASP B CA 1
ATOM 7696 C C . ASP B 1 117 ? -3.089 60.752 44.133 1.00 37.33 117 ASP B C 1
ATOM 7697 O O . ASP B 1 117 ? -2.200 60.647 44.987 1.00 44.05 117 ASP B O 1
ATOM 7706 N N . ARG B 1 118 ? -3.574 59.704 43.469 1.00 38.73 118 ARG B N 1
ATOM 7707 C CA . ARG B 1 118 ? -3.067 58.346 43.614 1.00 36.04 118 ARG B CA 1
ATOM 7708 C C . ARG B 1 118 ? -2.749 57.788 42.234 1.00 39.60 118 ARG B C 1
ATOM 7709 O O . ARG B 1 118 ? -3.606 57.804 41.343 1.00 44.88 118 ARG B O 1
ATOM 7730 N N . CYS B 1 119 ? -1.516 57.312 42.058 1.00 33.29 119 CYS B N 1
ATOM 7731 C CA . CYS B 1 119 ? -1.098 56.770 40.773 1.00 30.54 119 CYS B CA 1
ATOM 7732 C C . CYS B 1 119 ? -1.898 55.524 40.419 1.00 39.06 119 CYS B C 1
ATOM 7733 O O . CYS B 1 119 ? -1.978 54.578 41.207 1.00 33.04 119 CYS B O 1
ATOM 7741 N N . ILE B 1 120 ? -2.495 55.531 39.229 1.00 44.32 120 ILE B N 1
ATOM 7742 C CA . ILE B 1 120 ? -3.256 54.386 38.749 1.00 30.13 120 ILE B CA 1
ATOM 7743 C C . ILE B 1 120 ? -2.654 53.752 37.502 1.00 32.86 120 ILE B C 1
ATOM 7744 O O . ILE B 1 120 ? -3.017 52.610 37.173 1.00 40.43 120 ILE B O 1
ATOM 7760 N N . VAL B 1 121 ? -1.758 54.432 36.788 1.00 29.92 121 VAL B N 1
ATOM 7761 C CA . VAL B 1 121 ? -1.109 53.866 35.614 1.00 35.28 121 VAL B CA 1
ATOM 7762 C C . VAL B 1 121 ? 0.380 54.174 35.712 1.00 42.23 121 VAL B C 1
ATOM 7763 O O . VAL B 1 121 ? 0.758 55.311 36.018 1.00 45.98 121 VAL B O 1
ATOM 7776 N N . TYR B 1 122 ? 1.215 53.171 35.456 1.00 38.61 122 TYR B N 1
ATOM 7777 C CA . TYR B 1 122 ? 2.656 53.346 35.362 1.00 29.28 122 TYR B CA 1
ATOM 7778 C C . TYR B 1 122 ? 3.058 53.023 33.929 1.00 32.58 122 TYR B C 1
ATOM 7779 O O . TYR B 1 122 ? 2.625 52.004 33.378 1.00 29.57 122 TYR B O 1
ATOM 7797 N N . PHE B 1 123 ? 3.891 53.872 33.333 1.00 31.05 123 PHE B N 1
ATOM 7798 C CA . PHE B 1 123 ? 4.403 53.659 31.982 1.00 28.12 123 PHE B CA 1
ATOM 7799 C C . PHE B 1 123 ? 5.859 53.221 32.075 1.00 36.73 123 PHE B C 1
ATOM 7800 O O . PHE B 1 123 ? 6.679 53.905 32.699 1.00 36.02 123 PHE B O 1
ATOM 7817 N N . ILE B 1 124 ? 6.165 52.066 31.478 1.00 27.69 124 ILE B N 1
ATOM 7818 C CA . ILE B 1 124 ? 7.489 51.462 31.541 1.00 27.86 124 ILE B CA 1
ATOM 7819 C C . ILE B 1 124 ? 7.925 50.959 30.176 1.00 39.17 124 ILE B C 1
ATOM 7820 O O . ILE B 1 124 ? 7.110 50.517 29.363 1.00 30.51 124 ILE B O 1
ATOM 7836 N N . ALA B 1 125 ? 9.236 50.999 29.945 1.00 37.29 125 ALA B N 1
ATOM 7837 C CA . ALA B 1 125 ? 9.853 50.475 28.735 1.00 26.66 125 ALA B CA 1
ATOM 7838 C C . ALA B 1 125 ? 10.775 49.335 29.140 1.00 30.85 125 ALA B C 1
ATOM 7839 O O . ALA B 1 125 ? 11.569 49.480 30.077 1.00 42.10 125 ALA B O 1
ATOM 7846 N N . LEU B 1 126 ? 10.658 48.204 28.450 1.00 26.40 126 LEU B N 1
ATOM 7847 C CA . LEU B 1 126 ? 11.473 47.044 28.796 1.00 33.75 126 LEU B CA 1
ATOM 7848 C C . LEU B 1 126 ? 12.958 47.366 28.703 1.00 39.41 126 LEU B C 1
ATOM 7849 O O . LEU B 1 126 ? 13.760 46.803 29.456 1.00 39.81 126 LEU B O 1
ATOM 7865 N N . SER B 1 127 ? 13.338 48.278 27.803 1.00 33.50 127 SER B N 1
ATOM 7866 C CA . SER B 1 127 ? 14.732 48.702 27.710 1.00 41.88 127 SER B CA 1
ATOM 7867 C C . SER B 1 127 ? 15.201 49.346 29.009 1.00 51.87 127 SER B C 1
ATOM 7868 O O . SER B 1 127 ? 16.354 49.168 29.422 1.00 51.69 127 SER B O 1
ATOM 7876 N N . ARG B 1 128 ? 14.323 50.106 29.658 1.00 38.76 128 ARG B N 1
ATOM 7877 C CA . ARG B 1 128 ? 14.621 50.799 30.902 1.00 34.59 128 ARG B CA 1
ATOM 7878 C C . ARG B 1 128 ? 14.219 49.994 32.133 1.00 48.27 128 ARG B C 1
ATOM 7879 O O . ARG B 1 128 ? 14.254 50.528 33.246 1.00 68.34 128 ARG B O 1
ATOM 7900 N N . ALA B 1 129 ? 13.843 48.725 31.958 1.00 44.93 129 ALA B N 1
ATOM 7901 C CA . ALA B 1 129 ? 13.374 47.929 33.086 1.00 51.88 129 ALA B CA 1
ATOM 7902 C C . ALA B 1 129 ? 14.438 47.793 34.168 1.00 58.51 129 ALA B C 1
ATOM 7903 O O . ALA B 1 129 ? 14.108 47.739 35.355 1.00 58.18 129 ALA B O 1
ATOM 7910 N N . GLY B 1 130 ? 15.717 47.758 33.793 1.00 53.30 130 GLY B N 1
ATOM 7911 C CA . GLY B 1 130 ? 16.751 47.526 34.794 1.00 56.43 130 GLY B CA 1
ATOM 7912 C C . GLY B 1 130 ? 16.727 48.572 35.901 1.00 63.00 130 GLY B C 1
ATOM 7913 O O . GLY B 1 130 ? 16.847 48.238 37.079 1.00 64.23 130 GLY B O 1
ATOM 7917 N N . HIS B 1 131 ? 16.547 49.848 35.549 1.00 58.62 131 HIS B N 1
ATOM 7918 C CA . HIS B 1 131 ? 16.517 50.918 36.550 1.00 61.19 131 HIS B CA 1
ATOM 7919 C C . HIS B 1 131 ? 15.262 50.917 37.398 1.00 65.07 131 HIS B C 1
ATOM 7920 O O . HIS B 1 131 ? 15.279 51.525 38.477 1.00 69.47 131 HIS B O 1
ATOM 7934 N N . VAL B 1 132 ? 14.196 50.224 36.978 1.00 65.88 132 VAL B N 1
ATOM 7935 C CA . VAL B 1 132 ? 12.969 50.227 37.771 1.00 66.17 132 VAL B CA 1
ATOM 7936 C C . VAL B 1 132 ? 13.050 49.034 38.714 1.00 66.62 132 VAL B C 1
ATOM 7937 O O . VAL B 1 132 ? 12.032 48.419 39.053 1.00 65.61 132 VAL B O 1
ATOM 7950 N N . LYS B 1 133 ? 14.256 48.731 39.199 1.00 76.70 133 LYS B N 1
ATOM 7951 C CA . LYS B 1 133 ? 14.396 47.609 40.115 1.00 74.37 133 LYS B CA 1
ATOM 7952 C C . LYS B 1 133 ? 13.839 47.964 41.486 1.00 78.77 133 LYS B C 1
ATOM 7953 O O . LYS B 1 133 ? 13.516 47.064 42.269 1.00 65.44 133 LYS B O 1
ATOM 7957 N N . SER B 1 134 ? 13.679 49.258 41.766 1.00 90.48 134 SER B N 1
ATOM 7958 C CA . SER B 1 134 ? 13.014 49.696 42.984 1.00 89.97 134 SER B CA 1
ATOM 7959 C C . SER B 1 134 ? 11.553 49.266 42.972 1.00 73.36 134 SER B C 1
ATOM 7960 O O . SER B 1 134 ? 10.861 49.381 41.957 1.00 65.93 134 SER B O 1
ATOM 7968 N N . ASN B 1 135 ? 11.086 48.767 44.116 1.00 88.79 135 ASN B N 1
ATOM 7969 C CA . ASN B 1 135 ? 9.722 48.252 44.238 1.00 86.14 135 ASN B CA 1
ATOM 7970 C C . ASN B 1 135 ? 8.767 49.392 44.594 1.00 82.56 135 ASN B C 1
ATOM 7971 O O . ASN B 1 135 ? 8.282 49.524 45.719 1.00 76.44 135 ASN B O 1
ATOM 7982 N N . ASN B 1 136 ? 8.504 50.230 43.593 1.00 84.91 136 ASN B N 1
ATOM 7983 C CA . ASN B 1 136 ? 7.528 51.312 43.701 1.00 85.53 136 ASN B CA 1
ATOM 7984 C C . ASN B 1 136 ? 6.215 50.937 43.028 1.00 81.26 136 ASN B C 1
ATOM 7985 O O . ASN B 1 136 ? 5.546 51.784 42.426 1.00 77.85 136 ASN B O 1
ATOM 7996 N N . TYR B 1 137 ? 5.823 49.664 43.131 1.00 75.40 137 TYR B N 1
ATOM 7997 C CA . TYR B 1 137 ? 4.634 49.142 42.455 1.00 78.98 137 TYR B CA 1
ATOM 7998 C C . TYR B 1 137 ? 3.783 48.290 43.394 1.00 72.37 137 TYR B C 1
ATOM 7999 O O . TYR B 1 137 ? 3.530 47.111 43.126 1.00 69.00 137 TYR B O 1
ATOM 8017 N N . PRO B 1 138 ? 3.335 48.856 44.527 1.00 72.74 138 PRO B N 1
ATOM 8018 C CA . PRO B 1 138 ? 2.651 48.032 45.536 1.00 73.55 138 PRO B CA 1
ATOM 8019 C C . PRO B 1 138 ? 1.324 47.481 45.031 1.00 68.26 138 PRO B C 1
ATOM 8020 O O . PRO B 1 138 ? 1.050 46.281 45.148 1.00 66.10 138 PRO B O 1
ATOM 8031 N N . ASP B 1 139 ? 0.484 48.366 44.488 1.00 57.08 139 ASP B N 1
ATOM 8032 C CA . ASP B 1 139 ? -0.914 48.066 44.218 1.00 57.34 139 ASP B CA 1
ATOM 8033 C C . ASP B 1 139 ? -1.181 47.676 42.767 1.00 56.53 139 ASP B C 1
ATOM 8034 O O . ASP B 1 139 ? -2.347 47.518 42.387 1.00 55.93 139 ASP B O 1
ATOM 8043 N N . VAL B 1 140 ? -0.145 47.442 41.966 1.00 56.28 140 VAL B N 1
ATOM 8044 C CA . VAL B 1 140 ? -0.360 47.145 40.555 1.00 47.39 140 VAL B CA 1
ATOM 8045 C C . VAL B 1 140 ? -1.055 45.797 40.422 1.00 38.19 140 VAL B C 1
ATOM 8046 O O . VAL B 1 140 ? -0.582 44.779 40.941 1.00 35.53 140 VAL B O 1
ATOM 8059 N N . LYS B 1 141 ? -2.197 45.796 39.728 1.00 48.26 141 LYS B N 1
ATOM 8060 C CA . LYS B 1 141 ? -2.987 44.606 39.449 1.00 49.47 141 LYS B CA 1
ATOM 8061 C C . LYS B 1 141 ? -3.023 44.212 37.982 1.00 44.66 141 LYS B C 1
ATOM 8062 O O . LYS B 1 141 ? -3.354 43.060 37.687 1.00 50.77 141 LYS B O 1
ATOM 8081 N N . TYR B 1 142 ? -2.704 45.125 37.063 1.00 41.17 142 TYR B N 1
ATOM 8082 C CA . TYR B 1 142 ? -2.757 44.841 35.636 1.00 40.96 142 TYR B CA 1
ATOM 8083 C C . TYR B 1 142 ? -1.447 45.245 34.970 1.00 37.71 142 TYR B C 1
ATOM 8084 O O . TYR B 1 142 ? -0.899 46.312 35.260 1.00 40.03 142 TYR B O 1
ATOM 8102 N N . LEU B 1 143 ? -0.954 44.397 34.068 1.00 41.15 143 LEU B N 1
ATOM 8103 C CA . LEU B 1 143 ? 0.193 44.720 33.225 1.00 27.61 143 LEU B CA 1
ATOM 8104 C C . LEU B 1 143 ? -0.209 44.465 31.782 1.00 24.55 143 LEU B C 1
ATOM 8105 O O . LEU B 1 143 ? -0.593 43.344 31.432 1.00 36.73 143 LEU B O 1
ATOM 8121 N N . VAL B 1 144 ? -0.133 45.505 30.955 1.00 28.00 144 VAL B N 1
ATOM 8122 C CA . VAL B 1 144 ? -0.532 45.446 29.553 1.00 28.64 144 VAL B CA 1
ATOM 8123 C C . VAL B 1 144 ? 0.717 45.697 28.720 1.00 30.88 144 VAL B C 1
ATOM 8124 O O . VAL B 1 144 ? 1.306 46.782 28.787 1.00 28.33 144 VAL B O 1
ATOM 8137 N N . PHE B 1 145 ? 1.116 44.696 27.947 1.00 34.53 145 PHE B N 1
ATOM 8138 C CA . PHE B 1 145 ? 2.280 44.749 27.064 1.00 29.65 145 PHE B CA 1
ATOM 8139 C C . PHE B 1 145 ? 1.721 44.894 25.651 1.00 30.75 145 PHE B C 1
ATOM 8140 O O . PHE B 1 145 ? 1.405 43.903 24.991 1.00 36.37 145 PHE B O 1
ATOM 8157 N N . ASP B 1 146 ? 1.594 46.134 25.197 1.00 34.95 146 ASP B N 1
ATOM 8158 C CA . ASP B 1 146 ? 0.999 46.390 23.897 1.00 36.02 146 ASP B CA 1
ATOM 8159 C C . ASP B 1 146 ? 2.031 46.225 22.788 1.00 36.54 146 ASP B C 1
ATOM 8160 O O . ASP B 1 146 ? 3.227 46.463 22.979 1.00 28.57 146 ASP B O 1
ATOM 8169 N N . GLU B 1 147 ? 1.549 45.813 21.616 1.00 44.10 147 GLU B N 1
ATOM 8170 C CA . GLU B 1 147 ? 2.407 45.598 20.453 1.00 37.29 147 GLU B CA 1
ATOM 8171 C C . GLU B 1 147 ? 3.562 44.672 20.821 1.00 28.38 147 GLU B C 1
ATOM 8172 O O . GLU B 1 147 ? 4.717 44.897 20.455 1.00 23.14 147 GLU B O 1
ATOM 8184 N N . VAL B 1 148 ? 3.228 43.604 21.548 1.00 31.83 148 VAL B N 1
ATOM 8185 C CA . VAL B 1 148 ? 4.247 42.720 22.103 1.00 32.59 148 VAL B CA 1
ATOM 8186 C C . VAL B 1 148 ? 5.096 42.105 21.000 1.00 22.49 148 VAL B C 1
ATOM 8187 O O . VAL B 1 148 ? 6.301 41.897 21.176 1.00 35.41 148 VAL B O 1
ATOM 8200 N N . ILE B 1 149 ? 4.496 41.804 19.853 1.00 27.92 149 ILE B N 1
ATOM 8201 C CA . ILE B 1 149 ? 5.218 41.182 18.748 1.00 43.07 149 ILE B CA 1
ATOM 8202 C C . ILE B 1 149 ? 5.515 42.215 17.670 1.00 43.53 149 ILE B C 1
ATOM 8203 O O . ILE B 1 149 ? 4.618 42.939 17.218 1.00 47.98 149 ILE B O 1
ATOM 8219 N N . ILE B 1 150 ? 6.782 42.264 17.248 1.00 47.36 150 ILE B N 1
ATOM 8220 C CA . ILE B 1 150 ? 7.223 43.217 16.238 1.00 47.22 150 ILE B CA 1
ATOM 8221 C C . ILE B 1 150 ? 6.500 42.980 14.922 1.00 56.79 150 ILE B C 1
ATOM 8222 O O . ILE B 1 150 ? 6.298 41.838 14.491 1.00 61.87 150 ILE B O 1
ATOM 8238 N N . ASP B 1 151 ? 6.117 44.079 14.271 1.00 67.83 151 ASP B N 1
ATOM 8239 C CA . ASP B 1 151 ? 5.530 44.058 12.935 1.00 70.25 151 ASP B CA 1
ATOM 8240 C C . ASP B 1 151 ? 6.624 44.439 11.944 1.00 77.85 151 ASP B C 1
ATOM 8241 O O . ASP B 1 151 ? 7.097 45.580 11.940 1.00 83.35 151 ASP B O 1
ATOM 8250 N N . ARG B 1 152 ? 7.023 43.485 11.104 1.00 71.11 152 ARG B N 1
ATOM 8251 C CA . ARG B 1 152 ? 8.081 43.758 10.139 1.00 89.14 152 ARG B CA 1
ATOM 8252 C C . ARG B 1 152 ? 7.602 44.677 9.024 1.00 103.31 152 ARG B C 1
ATOM 8253 O O . ARG B 1 152 ? 8.387 45.482 8.509 1.00 109.98 152 ARG B O 1
ATOM 8274 N N . SER B 1 153 ? 6.327 44.582 8.646 1.00 105.72 153 SER B N 1
ATOM 8275 C CA . SER B 1 153 ? 5.800 45.437 7.588 1.00 107.21 153 SER B CA 1
ATOM 8276 C C . SER B 1 153 ? 5.850 46.904 7.998 1.00 101.50 153 SER B C 1
ATOM 8277 O O . SER B 1 153 ? 6.371 47.752 7.264 1.00 102.27 153 SER B O 1
ATOM 8285 N N . ILE B 1 154 ? 5.295 47.221 9.166 1.00 98.64 154 ILE B N 1
ATOM 8286 C CA . ILE B 1 154 ? 5.248 48.603 9.625 1.00 102.64 154 ILE B CA 1
ATOM 8287 C C . ILE B 1 154 ? 6.648 49.093 9.972 1.00 113.77 154 ILE B C 1
ATOM 8288 O O . ILE B 1 154 ? 7.037 50.212 9.616 1.00 127.88 154 ILE B O 1
ATOM 8321 N N . PRO B 1 156 ? 10.650 48.207 9.488 1.00 121.04 156 PRO B N 1
ATOM 8322 C CA . PRO B 1 156 ? 11.544 47.336 8.705 1.00 114.00 156 PRO B CA 1
ATOM 8323 C C . PRO B 1 156 ? 12.605 46.654 9.548 1.00 102.86 156 PRO B C 1
ATOM 8324 O O . PRO B 1 156 ? 12.869 45.460 9.357 1.00 100.08 156 PRO B O 1
ATOM 8335 N N . ASN B 1 157 ? 13.242 47.390 10.465 1.00 108.34 157 ASN B N 1
ATOM 8336 C CA . ASN B 1 157 ? 14.374 46.893 11.243 1.00 104.71 157 ASN B CA 1
ATOM 8337 C C . ASN B 1 157 ? 14.185 47.252 12.718 1.00 111.09 157 ASN B C 1
ATOM 8338 O O . ASN B 1 157 ? 14.854 48.138 13.252 1.00 102.92 157 ASN B O 1
ATOM 8349 N N . ALA B 1 158 ? 13.262 46.559 13.374 1.00 103.44 158 ALA B N 1
ATOM 8350 C CA . ALA B 1 158 ? 13.095 46.623 14.820 1.00 72.47 158 ALA B CA 1
ATOM 8351 C C . ALA B 1 158 ? 13.568 45.302 15.413 1.00 60.60 158 ALA B C 1
ATOM 8352 O O . ALA B 1 158 ? 13.164 44.232 14.946 1.00 61.18 158 ALA B O 1
ATOM 8359 N N . ARG B 1 159 ? 14.417 45.373 16.434 1.00 61.92 159 ARG B N 1
ATOM 8360 C CA . ARG B 1 159 ? 15.027 44.187 17.018 1.00 61.23 159 ARG B CA 1
ATOM 8361 C C . ARG B 1 159 ? 14.552 43.992 18.453 1.00 46.60 159 ARG B C 1
ATOM 8362 O O . ARG B 1 159 ? 14.452 44.952 19.224 1.00 40.02 159 ARG B O 1
ATOM 8383 N N . TYR B 1 160 ? 14.246 42.742 18.795 1.00 46.59 160 TYR B N 1
ATOM 8384 C CA . TYR B 1 160 ? 13.899 42.382 20.161 1.00 40.09 160 TYR B CA 1
ATOM 8385 C C . TYR B 1 160 ? 15.098 42.592 21.086 1.00 46.85 160 TYR B C 1
ATOM 8386 O O . TYR B 1 160 ? 16.257 42.601 20.658 1.00 45.36 160 TYR B O 1
ATOM 8404 N N . ILE B 1 161 ? 14.806 42.760 22.377 1.00 46.04 161 ILE B N 1
ATOM 8405 C CA . ILE B 1 161 ? 15.864 42.987 23.353 1.00 37.07 161 ILE B CA 1
ATOM 8406 C C . ILE B 1 161 ? 16.632 41.689 23.585 1.00 43.09 161 ILE B C 1
ATOM 8407 O O . ILE B 1 161 ? 16.074 40.585 23.521 1.00 47.63 161 ILE B O 1
ATOM 8423 N N . ARG B 1 162 ? 17.927 41.822 23.868 1.00 37.15 162 ARG B N 1
ATOM 8424 C CA . ARG B 1 162 ? 18.752 40.653 24.148 1.00 28.53 162 ARG B CA 1
ATOM 8425 C C . ARG B 1 162 ? 18.235 39.937 25.388 1.00 28.34 162 ARG B C 1
ATOM 8426 O O . ARG B 1 162 ? 18.065 40.549 26.447 1.00 34.11 162 ARG B O 1
ATOM 8430 N N . ASN B 1 163 ? 17.990 38.635 25.257 1.00 30.28 163 ASN B N 1
ATOM 8431 C CA . ASN B 1 163 ? 17.423 37.845 26.346 1.00 36.11 163 ASN B CA 1
ATOM 8432 C C . ASN B 1 163 ? 16.148 38.517 26.857 1.00 37.70 163 ASN B C 1
ATOM 8433 O O . ASN B 1 163 ? 15.939 38.694 28.059 1.00 35.76 163 ASN B O 1
ATOM 8444 N N . GLU B 1 164 ? 15.287 38.895 25.909 1.00 31.30 164 GLU B N 1
ATOM 8445 C CA . GLU B 1 164 ? 14.122 39.710 26.236 1.00 30.80 164 GLU B CA 1
ATOM 8446 C C . GLU B 1 164 ? 13.243 39.046 27.287 1.00 33.16 164 GLU B C 1
ATOM 8447 O O . GLU B 1 164 ? 12.792 39.704 28.232 1.00 38.59 164 GLU B O 1
ATOM 8459 N N . PHE B 1 165 ? 12.982 37.745 27.146 1.00 36.95 165 PHE B N 1
ATOM 8460 C CA . PHE B 1 165 ? 12.041 37.104 28.057 1.00 32.84 165 PHE B CA 1
ATOM 8461 C C . PHE B 1 165 ? 12.565 37.107 29.489 1.00 32.75 165 PHE B C 1
ATOM 8462 O O . PHE B 1 165 ? 11.791 37.274 30.439 1.00 26.02 165 PHE B O 1
ATOM 8479 N N . THR B 1 166 ? 13.875 36.924 29.668 1.00 44.22 166 THR B N 1
ATOM 8480 C CA . THR B 1 166 ? 14.435 37.001 31.013 1.00 40.58 166 THR B CA 1
ATOM 8481 C C . THR B 1 166 ? 14.256 38.397 31.595 1.00 35.49 166 THR B C 1
ATOM 8482 O O . THR B 1 166 ? 13.943 38.550 32.782 1.00 38.08 166 THR B O 1
ATOM 8493 N N . VAL B 1 167 ? 14.446 39.430 30.771 1.00 31.99 167 VAL B N 1
ATOM 8494 C CA . VAL B 1 167 ? 14.212 40.797 31.226 1.00 23.65 167 VAL B CA 1
ATOM 8495 C C . VAL B 1 167 ? 12.740 41.001 31.555 1.00 31.87 167 VAL B C 1
ATOM 8496 O O . VAL B 1 167 ? 12.393 41.671 32.536 1.00 49.45 167 VAL B O 1
ATOM 8509 N N . LEU B 1 168 ? 11.853 40.428 30.741 1.00 36.60 168 LEU B N 1
ATOM 8510 C CA . LEU B 1 168 ? 10.422 40.543 31.001 1.00 32.61 168 LEU B CA 1
ATOM 8511 C C . LEU B 1 168 ? 10.047 39.851 32.305 1.00 27.18 168 LEU B C 1
ATOM 8512 O O . LEU B 1 168 ? 9.349 40.427 33.147 1.00 35.37 168 LEU B O 1
ATOM 8528 N N . LEU B 1 169 ? 10.514 38.616 32.499 1.00 28.20 169 LEU B N 1
ATOM 8529 C CA . LEU B 1 169 ? 10.167 37.881 33.711 1.00 34.56 169 LEU B CA 1
ATOM 8530 C C . LEU B 1 169 ? 10.661 38.602 34.961 1.00 31.34 169 LEU B C 1
ATOM 8531 O O . LEU B 1 169 ? 9.980 38.602 35.993 1.00 25.40 169 LEU B O 1
ATOM 8547 N N . ASN B 1 170 ? 11.847 39.215 34.893 1.00 32.13 170 ASN B N 1
ATOM 8548 C CA . ASN B 1 170 ? 12.342 39.986 36.029 1.00 36.74 170 ASN B CA 1
ATOM 8549 C C . ASN B 1 170 ? 11.407 41.142 36.362 1.00 39.63 170 ASN B C 1
ATOM 8550 O O . ASN B 1 170 ? 11.116 41.397 37.536 1.00 38.18 170 ASN B O 1
ATOM 8561 N N . LEU B 1 171 ? 10.911 41.842 35.339 1.00 32.51 171 LEU B N 1
ATOM 8562 C CA . LEU B 1 171 ? 9.989 42.948 35.577 1.00 30.58 171 LEU B CA 1
ATOM 8563 C C . LEU B 1 171 ? 8.662 42.456 36.144 1.00 39.43 171 LEU B C 1
ATOM 8564 O O . LEU B 1 171 ? 8.055 43.133 36.982 1.00 46.30 171 LEU B O 1
ATOM 8580 N N . ILE B 1 172 ? 8.188 41.291 35.695 1.00 37.02 172 ILE B N 1
ATOM 8581 C CA . ILE B 1 172 ? 6.973 40.726 36.276 1.00 31.66 172 ILE B CA 1
ATOM 8582 C C . ILE B 1 172 ? 7.165 40.495 37.771 1.00 32.72 172 ILE B C 1
ATOM 8583 O O . ILE B 1 172 ? 6.286 40.809 38.584 1.00 30.49 172 ILE B O 1
ATOM 8599 N N . GLU B 1 173 ? 8.319 39.947 38.157 1.00 38.30 173 GLU B N 1
ATOM 8600 C CA . GLU B 1 173 ? 8.601 39.696 39.568 1.00 36.39 173 GLU B CA 1
ATOM 8601 C C . GLU B 1 173 ? 8.731 40.987 40.361 1.00 40.24 173 GLU B C 1
ATOM 8602 O O . GLU B 1 173 ? 8.232 41.079 41.488 1.00 39.75 173 GLU B O 1
ATOM 8614 N N . THR B 1 174 ? 9.390 41.996 39.794 1.00 43.95 174 THR B N 1
ATOM 8615 C CA . THR B 1 174 ? 9.585 43.246 40.520 1.00 51.28 174 THR B CA 1
ATOM 8616 C C . THR B 1 174 ? 8.248 43.938 40.776 1.00 44.25 174 THR B C 1
ATOM 8617 O O . THR B 1 174 ? 7.980 44.413 41.885 1.00 58.43 174 THR B O 1
ATOM 8628 N N . ILE B 1 175 ? 7.397 44.011 39.748 1.00 48.97 175 ILE B N 1
ATOM 8629 C CA . ILE B 1 175 ? 6.092 44.665 39.861 1.00 45.78 175 ILE B CA 1
ATOM 8630 C C . ILE B 1 175 ? 5.100 43.826 40.663 1.00 42.41 175 ILE B C 1
ATOM 8631 O O . ILE B 1 175 ? 4.240 44.380 41.361 1.00 54.57 175 ILE B O 1
ATOM 8647 N N . LYS B 1 176 ? 5.196 42.495 40.589 1.00 50.09 176 LYS B N 1
ATOM 8648 C CA . LYS B 1 176 ? 4.272 41.577 41.256 1.00 47.89 176 LYS B CA 1
ATOM 8649 C C . LYS B 1 176 ? 5.043 40.808 42.325 1.00 61.59 176 LYS B C 1
ATOM 8650 O O . LYS B 1 176 ? 5.857 39.938 41.996 1.00 72.63 176 LYS B O 1
ATOM 8669 N N . ARG B 1 177 ? 4.768 41.093 43.599 1.00 56.04 177 ARG B N 1
ATOM 8670 C CA . ARG B 1 177 ? 5.490 40.478 44.711 1.00 58.05 177 ARG B CA 1
ATOM 8671 C C . ARG B 1 177 ? 4.503 39.808 45.659 1.00 76.71 177 ARG B C 1
ATOM 8672 O O . ARG B 1 177 ? 3.787 40.490 46.400 1.00 86.33 177 ARG B O 1
ATOM 8693 N N . LYS B 1 178 ? 4.486 38.473 45.650 1.00 74.09 178 LYS B N 1
ATOM 8694 C CA . LYS B 1 178 ? 3.595 37.688 46.509 1.00 81.45 178 LYS B CA 1
ATOM 8695 C C . LYS B 1 178 ? 2.159 38.213 46.428 1.00 69.37 178 LYS B C 1
ATOM 8696 O O . LYS B 1 178 ? 1.413 38.212 47.411 1.00 90.33 178 LYS B O 1
ATOM 8715 N N . ARG B 1 179 ? 1.775 38.669 45.233 1.00 50.03 179 ARG B N 1
ATOM 8716 C CA . ARG B 1 179 ? 0.446 39.210 44.947 1.00 51.30 179 ARG B CA 1
ATOM 8717 C C . ARG B 1 179 ? -0.302 38.229 44.052 1.00 50.53 179 ARG B C 1
ATOM 8718 O O . ARG B 1 179 ? -0.079 38.190 42.839 1.00 53.87 179 ARG B O 1
ATOM 8739 N N . GLU B 1 180 ? -1.203 37.446 44.649 1.00 56.99 180 GLU B N 1
ATOM 8740 C CA . GLU B 1 180 ? -1.977 36.493 43.861 1.00 54.96 180 GLU B CA 1
ATOM 8741 C C . GLU B 1 180 ? -2.826 37.206 42.813 1.00 58.59 180 GLU B C 1
ATOM 8742 O O . GLU B 1 180 ? -2.906 36.762 41.662 1.00 50.70 180 GLU B O 1
ATOM 8754 N N . ASP B 1 181 ? -3.459 38.317 43.186 1.00 52.37 181 ASP B N 1
ATOM 8755 C CA . ASP B 1 181 ? -4.353 39.041 42.280 1.00 52.68 181 ASP B CA 1
ATOM 8756 C C . ASP B 1 181 ? -3.512 39.940 41.378 1.00 59.12 181 ASP B C 1
ATOM 8757 O O . ASP B 1 181 ? -3.291 41.118 41.665 1.00 56.21 181 ASP B O 1
ATOM 8766 N N . PHE B 1 182 ? -3.048 39.373 40.262 1.00 48.16 182 PHE B N 1
ATOM 8767 C CA . PHE B 1 182 ? -2.261 40.087 39.261 1.00 43.98 182 PHE B CA 1
ATOM 8768 C C . PHE B 1 182 ? -2.643 39.543 37.890 1.00 40.59 182 PHE B C 1
ATOM 8769 O O . PHE B 1 182 ? -2.968 38.361 37.750 1.00 47.42 182 PHE B O 1
ATOM 8786 N N . TYR B 1 183 ? -2.612 40.413 36.879 1.00 35.83 183 TYR B N 1
ATOM 8787 C CA . TYR B 1 183 ? -2.992 40.050 35.519 1.00 37.67 183 TYR B CA 1
ATOM 8788 C C . TYR B 1 183 ? -1.987 40.573 34.502 1.00 36.93 183 TYR B C 1
ATOM 8789 O O . TYR B 1 183 ? -1.443 41.668 34.666 1.00 49.21 183 TYR B O 1
ATOM 8807 N N . LEU B 1 184 ? -1.733 39.781 33.459 1.00 30.89 184 LEU B N 1
ATOM 8808 C CA . LEU B 1 184 ? -0.862 40.172 32.355 1.00 30.30 184 LEU B CA 1
ATOM 8809 C C . LEU B 1 184 ? -1.655 40.089 31.056 1.00 35.04 184 LEU B C 1
ATOM 8810 O O . LEU B 1 184 ? -2.247 39.047 30.754 1.00 34.50 184 LEU B O 1
ATOM 8826 N N . PHE B 1 185 ? -1.666 41.188 30.298 1.00 34.45 185 PHE B N 1
ATOM 8827 C CA . PHE B 1 185 ? -2.376 41.296 29.023 1.00 27.63 185 PHE B CA 1
ATOM 8828 C C . PHE B 1 185 ? -1.400 41.641 27.898 1.00 28.85 185 PHE B C 1
ATOM 8829 O O . PHE B 1 185 ? -1.299 42.802 27.497 1.00 44.22 185 PHE B O 1
ATOM 8863 N N . LEU B 1 187 ? -0.642 42.135 24.200 1.00 33.77 187 LEU B N 1
ATOM 8864 C CA . LEU B 1 187 ? -1.473 42.451 23.041 1.00 29.48 187 LEU B CA 1
ATOM 8865 C C . LEU B 1 187 ? -0.577 42.648 21.826 1.00 30.33 187 LEU B C 1
ATOM 8866 O O . LEU B 1 187 ? 0.384 43.422 21.887 1.00 39.61 187 LEU B O 1
ATOM 8882 N N . SER B 1 188 ? -0.893 41.960 20.725 1.00 32.60 188 SER B N 1
ATOM 8883 C CA . SER B 1 188 ? -0.089 42.021 19.509 1.00 48.09 188 SER B CA 1
ATOM 8884 C C . SER B 1 188 ? -0.953 42.284 18.284 1.00 54.42 188 SER B C 1
ATOM 8885 O O . SER B 1 188 ? -1.991 41.641 18.101 1.00 47.78 188 SER B O 1
ATOM 8893 N N . ASN B 1 189 ? -0.512 43.229 17.447 1.00 54.17 189 ASN B N 1
ATOM 8894 C CA . ASN B 1 189 ? -1.180 43.466 16.171 1.00 48.83 189 ASN B CA 1
ATOM 8895 C C . ASN B 1 189 ? -0.863 42.374 15.159 1.00 57.94 189 ASN B C 1
ATOM 8896 O O . ASN B 1 189 ? -1.700 42.059 14.304 1.00 53.17 189 ASN B O 1
ATOM 8907 N N . VAL B 1 190 ? 0.332 41.794 15.236 1.00 51.61 190 VAL B N 1
ATOM 8908 C CA . VAL B 1 190 ? 0.776 40.760 14.312 1.00 45.63 190 VAL B CA 1
ATOM 8909 C C . VAL B 1 190 ? 1.130 39.507 15.099 1.00 39.09 190 VAL B C 1
ATOM 8910 O O . VAL B 1 190 ? 1.682 39.589 16.202 1.00 47.30 190 VAL B O 1
ATOM 8923 N N . GLY B 1 191 ? 0.804 38.349 14.530 1.00 42.32 191 GLY B N 1
ATOM 8924 C CA . GLY B 1 191 ? 1.147 37.081 15.138 1.00 46.87 191 GLY B CA 1
ATOM 8925 C C . GLY B 1 191 ? 1.995 36.208 14.236 1.00 37.63 191 GLY B C 1
ATOM 8926 O O . GLY B 1 191 ? 1.554 35.821 13.149 1.00 38.35 191 GLY B O 1
ATOM 8930 N N . GLU B 1 192 ? 3.208 35.881 14.674 1.00 34.00 192 GLU B N 1
ATOM 8931 C CA . GLU B 1 192 ? 4.099 35.048 13.881 1.00 28.68 192 GLU B CA 1
ATOM 8932 C C . GLU B 1 192 ? 5.001 34.268 14.825 1.00 34.40 192 GLU B C 1
ATOM 8933 O O . GLU B 1 192 ? 5.145 34.609 16.003 1.00 38.56 192 GLU B O 1
ATOM 8945 N N . ASN B 1 193 ? 5.620 33.220 14.290 1.00 34.10 193 ASN B N 1
ATOM 8946 C CA . ASN B 1 193 ? 6.561 32.425 15.058 1.00 34.91 193 ASN B CA 1
ATOM 8947 C C . ASN B 1 193 ? 7.955 33.047 14.982 1.00 38.05 193 ASN B C 1
ATOM 8948 O O . ASN B 1 193 ? 8.178 34.067 14.324 1.00 36.25 193 ASN B O 1
ATOM 8959 N N . PHE B 1 194 ? 8.906 32.418 15.674 1.00 44.07 194 PHE B N 1
ATOM 8960 C CA . PHE B 1 194 ? 10.299 32.852 15.708 1.00 41.81 194 PHE B CA 1
ATOM 8961 C C . PHE B 1 194 ? 10.484 34.166 16.462 1.00 39.23 194 PHE B C 1
ATOM 8962 O O . PHE B 1 194 ? 11.334 34.981 16.099 1.00 46.91 194 PHE B O 1
ATOM 8979 N N . ASN B 1 195 ? 9.701 34.389 17.513 1.00 27.22 195 ASN B N 1
ATOM 8980 C CA . ASN B 1 195 ? 9.920 35.532 18.384 1.00 32.18 195 ASN B CA 1
ATOM 8981 C C . ASN B 1 195 ? 10.144 35.057 19.817 1.00 34.33 195 ASN B C 1
ATOM 8982 O O . ASN B 1 195 ? 9.598 34.026 20.227 1.00 31.50 195 ASN B O 1
ATOM 8993 N N . PRO B 1 196 ? 10.959 35.773 20.597 1.00 30.12 196 PRO B N 1
ATOM 8994 C CA . PRO B 1 196 ? 11.239 35.309 21.967 1.00 30.82 196 PRO B CA 1
ATOM 8995 C C . PRO B 1 196 ? 9.997 35.227 22.832 1.00 37.50 196 PRO B C 1
ATOM 8996 O O . PRO B 1 196 ? 9.915 34.352 23.703 1.00 43.65 196 PRO B O 1
ATOM 9007 N N . ILE B 1 197 ? 9.030 36.123 22.627 1.00 36.99 197 ILE B N 1
ATOM 9008 C CA . ILE B 1 197 ? 7.815 36.097 23.436 1.00 32.48 197 ILE B CA 1
ATOM 9009 C C . ILE B 1 197 ? 7.105 34.758 23.262 1.00 31.14 197 ILE B C 1
ATOM 9010 O O . ILE B 1 197 ? 6.675 34.126 24.234 1.00 43.11 197 ILE B O 1
ATOM 9026 N N . PHE B 1 198 ? 6.982 34.300 22.016 1.00 26.73 198 PHE B N 1
ATOM 9027 C CA . PHE B 1 198 ? 6.353 33.007 21.774 1.00 28.06 198 PHE B CA 1
ATOM 9028 C C . PHE B 1 198 ? 7.185 31.870 22.355 1.00 31.92 198 PHE B C 1
ATOM 9029 O O . PHE B 1 198 ? 6.635 30.897 22.885 1.00 38.67 198 PHE B O 1
ATOM 9046 N N . ALA B 1 199 ? 8.513 31.977 22.274 1.00 32.13 199 ALA B N 1
ATOM 9047 C CA . ALA B 1 199 ? 9.363 30.916 22.798 1.00 32.65 199 ALA B CA 1
ATOM 9048 C C . ALA B 1 199 ? 9.272 30.855 24.316 1.00 32.31 199 ALA B C 1
ATOM 9049 O O . ALA B 1 199 ? 9.146 29.770 24.895 1.00 35.06 199 ALA B O 1
ATOM 9056 N N . GLY B 1 200 ? 9.334 32.011 24.977 1.00 33.18 200 GLY B N 1
ATOM 9057 C CA . GLY B 1 200 ? 9.211 32.022 26.423 1.00 36.50 200 GLY B CA 1
ATOM 9058 C C . GLY B 1 200 ? 7.880 31.471 26.895 1.00 41.72 200 GLY B C 1
ATOM 9059 O O . GLY B 1 200 ? 7.823 30.701 27.856 1.00 57.52 200 GLY B O 1
ATOM 9063 N N . LEU B 1 201 ? 6.791 31.856 26.223 1.00 42.85 201 LEU B N 1
ATOM 9064 C CA . LEU B 1 201 ? 5.484 31.326 26.591 1.00 40.23 201 LEU B CA 1
ATOM 9065 C C . LEU B 1 201 ? 5.382 29.830 26.325 1.00 39.64 201 LEU B C 1
ATOM 9066 O O . LEU B 1 201 ? 4.708 29.112 27.071 1.00 40.35 201 LEU B O 1
ATOM 9082 N N . GLY B 1 202 ? 6.044 29.346 25.280 1.00 37.60 202 GLY B N 1
ATOM 9083 C CA . GLY B 1 202 ? 5.886 27.976 24.853 1.00 28.07 202 GLY B CA 1
ATOM 9084 C C . GLY B 1 202 ? 4.794 27.763 23.835 1.00 33.26 202 GLY B C 1
ATOM 9085 O O . GLY B 1 202 ? 4.401 26.612 23.602 1.00 37.56 202 GLY B O 1
ATOM 9089 N N . TYR B 1 203 ? 4.287 28.832 23.226 1.00 32.32 203 TYR B N 1
ATOM 9090 C CA . TYR B 1 203 ? 3.185 28.735 22.284 1.00 30.46 203 TYR B CA 1
ATOM 9091 C C . TYR B 1 203 ? 3.704 28.648 20.856 1.00 33.91 203 TYR B C 1
ATOM 9092 O O . TYR B 1 203 ? 4.513 29.478 20.430 1.00 37.47 203 TYR B O 1
ATOM 9110 N N . TYR B 1 204 ? 3.227 27.647 20.124 1.00 38.63 204 TYR B N 1
ATOM 9111 C CA . TYR B 1 204 ? 3.496 27.494 18.699 1.00 30.29 204 TYR B CA 1
ATOM 9112 C C . TYR B 1 204 ? 2.248 27.892 17.920 1.00 32.18 204 TYR B C 1
ATOM 9113 O O . TYR B 1 204 ? 1.171 27.323 18.132 1.00 32.56 204 TYR B O 1
ATOM 9131 N N . LEU B 1 205 ? 2.392 28.877 17.035 1.00 31.18 205 LEU B N 1
ATOM 9132 C CA . LEU B 1 205 ? 1.254 29.414 16.300 1.00 31.96 205 LEU B CA 1
ATOM 9133 C C . LEU B 1 205 ? 0.963 28.548 15.081 1.00 31.96 205 LEU B C 1
ATOM 9134 O O . LEU B 1 205 ? 1.848 28.294 14.258 1.00 38.55 205 LEU B O 1
ATOM 9150 N N . THR B 1 206 ? -0.281 28.098 14.969 1.00 39.43 206 THR B N 1
ATOM 9151 C CA . THR B 1 206 ? -0.719 27.254 13.869 1.00 35.28 206 THR B CA 1
ATOM 9152 C C . THR B 1 206 ? -2.053 27.771 13.351 1.00 42.59 206 THR B C 1
ATOM 9153 O O . THR B 1 206 ? -2.865 28.313 14.107 1.00 34.60 206 THR B O 1
ATOM 9164 N N . HIS B 1 207 ? -2.269 27.600 12.046 1.00 47.92 207 HIS B N 1
ATOM 9165 C CA . HIS B 1 207 ? -3.499 28.090 11.434 1.00 45.06 207 HIS B CA 1
ATOM 9166 C C . HIS B 1 207 ? -4.728 27.446 12.059 1.00 42.97 207 HIS B C 1
ATOM 9167 O O . HIS B 1 207 ? -5.782 28.086 12.157 1.00 37.58 207 HIS B O 1
ATOM 9181 N N . GLU B 1 208 ? -4.615 26.189 12.487 1.00 41.52 208 GLU B N 1
ATOM 9182 C CA . GLU B 1 208 ? -5.748 25.519 13.113 1.00 40.94 208 GLU B CA 1
ATOM 9183 C C . GLU B 1 208 ? -6.146 26.223 14.404 1.00 47.35 208 GLU B C 1
ATOM 9184 O O . GLU B 1 208 ? -7.338 26.369 14.700 1.00 50.13 208 GLU B O 1
ATOM 9196 N N . ASP B 1 209 ? -5.156 26.667 15.186 1.00 50.24 209 ASP B N 1
ATOM 9197 C CA . ASP B 1 209 ? -5.456 27.407 16.408 1.00 41.54 209 ASP B CA 1
ATOM 9198 C C . ASP B 1 209 ? -6.152 28.724 16.095 1.00 37.95 209 ASP B C 1
ATOM 9199 O O . ASP B 1 209 ? -7.077 29.132 16.808 1.00 47.71 209 ASP B O 1
ATOM 9208 N N . ILE B 1 210 ? -5.719 29.406 15.033 1.00 36.10 210 ILE B N 1
ATOM 9209 C CA . ILE B 1 210 ? -6.336 30.678 14.669 1.00 34.89 210 ILE B CA 1
ATOM 9210 C C . ILE B 1 210 ? -7.804 30.459 14.330 1.00 40.76 210 ILE B C 1
ATOM 9211 O O . ILE B 1 210 ? -8.671 31.266 14.687 1.00 28.21 210 ILE B O 1
ATOM 9227 N N . LYS B 1 211 ? -8.099 29.369 13.620 1.00 49.35 211 LYS B N 1
ATOM 9228 C CA . LYS B 1 211 ? -9.481 29.047 13.283 1.00 37.11 211 LYS B CA 1
ATOM 9229 C C . LYS B 1 211 ? -10.312 28.841 14.540 1.00 32.09 211 LYS B C 1
ATOM 9230 O O . LYS B 1 211 ? -11.472 29.264 14.605 1.00 39.00 211 LYS B O 1
ATOM 9249 N N . LYS B 1 212 ? -9.740 28.174 15.542 1.00 29.03 212 LYS B N 1
ATOM 9250 C CA . LYS B 1 212 ? -10.461 27.951 16.791 1.00 38.67 212 LYS B CA 1
ATOM 9251 C C . LYS B 1 212 ? -10.815 29.270 17.462 1.00 52.36 212 LYS B C 1
ATOM 9252 O O . LYS B 1 212 ? -11.905 29.417 18.027 1.00 45.44 212 LYS B O 1
ATOM 9271 N N . GLY B 1 213 ? -9.902 30.239 17.411 1.00 56.81 213 GLY B N 1
ATOM 9272 C CA . GLY B 1 213 ? -10.118 31.552 17.973 1.00 54.90 213 GLY B CA 1
ATOM 9273 C C . GLY B 1 213 ? -9.833 31.669 19.447 1.00 49.97 213 GLY B C 1
ATOM 9274 O O . GLY B 1 213 ? -9.639 32.787 19.938 1.00 50.25 213 GLY B O 1
ATOM 9278 N N . PHE B 1 214 ? -9.771 30.555 20.167 1.00 52.53 214 PHE B N 1
ATOM 9279 C CA . PHE B 1 214 ? -9.507 30.546 21.598 1.00 55.20 214 PHE B CA 1
ATOM 9280 C C . PHE B 1 214 ? -8.659 29.326 21.918 1.00 57.79 214 PHE B C 1
ATOM 9281 O O . PHE B 1 214 ? -8.925 28.229 21.420 1.00 78.06 214 PHE B O 1
ATOM 9298 N N . VAL B 1 215 ? -7.630 29.523 22.737 1.00 46.96 215 VAL B N 1
ATOM 9299 C CA . VAL B 1 215 ? -6.718 28.448 23.114 1.00 47.42 215 VAL B CA 1
ATOM 9300 C C . VAL B 1 215 ? -6.366 28.585 24.589 1.00 47.15 215 VAL B C 1
ATOM 9301 O O . VAL B 1 215 ? -5.992 29.669 25.044 1.00 55.79 215 VAL B O 1
ATOM 9314 N N . LYS B 1 216 ? -6.508 27.488 25.335 1.00 48.48 216 LYS B N 1
ATOM 9315 C CA . LYS B 1 216 ? -6.209 27.443 26.760 1.00 52.05 216 LYS B CA 1
ATOM 9316 C C . LYS B 1 216 ? -5.038 26.509 27.016 1.00 46.21 216 LYS B C 1
ATOM 9317 O O . LYS B 1 216 ? -5.025 25.380 26.527 1.00 40.10 216 LYS B O 1
ATOM 9336 N N . ARG B 1 217 ? -4.113 26.945 27.861 1.00 50.74 217 ARG B N 1
ATOM 9337 C CA . ARG B 1 217 ? -2.937 26.175 28.249 1.00 52.45 217 ARG B CA 1
ATOM 9338 C C . ARG B 1 217 ? -2.735 26.289 29.756 1.00 59.42 217 ARG B C 1
ATOM 9339 O O . ARG B 1 217 ? -3.420 27.045 30.445 1.00 56.52 217 ARG B O 1
ATOM 9360 N N . GLU B 1 218 ? -1.727 25.575 30.254 1.00 47.18 218 GLU B N 1
ATOM 9361 C CA . GLU B 1 218 ? -1.544 25.414 31.695 1.00 56.57 218 GLU B CA 1
ATOM 9362 C C . GLU B 1 218 ? -1.311 26.771 32.374 1.00 56.04 218 GLU B C 1
ATOM 9363 O O . GLU B 1 218 ? -1.911 27.059 33.414 1.00 54.21 218 GLU B O 1
ATOM 9375 N N . ASP B 1 219 ? -0.424 27.616 31.825 1.00 57.15 219 ASP B N 1
ATOM 9376 C CA . ASP B 1 219 ? -0.039 28.848 32.508 1.00 55.85 219 ASP B CA 1
ATOM 9377 C C . ASP B 1 219 ? -0.577 30.114 31.856 1.00 49.77 219 ASP B C 1
ATOM 9378 O O . ASP B 1 219 ? -0.405 31.202 32.420 1.00 51.05 219 ASP B O 1
ATOM 9387 N N . TYR B 1 220 ? -1.213 30.013 30.695 1.00 36.86 220 TYR B N 1
ATOM 9388 C CA . TYR B 1 220 ? -1.670 31.200 29.989 1.00 34.39 220 TYR B CA 1
ATOM 9389 C C . TYR B 1 220 ? -2.786 30.813 29.030 1.00 40.89 220 TYR B C 1
ATOM 9390 O O . TYR B 1 220 ? -3.003 29.635 28.733 1.00 44.44 220 TYR B O 1
ATOM 9408 N N . CYS B 1 221 ? -3.491 31.834 28.549 1.00 40.93 221 CYS B N 1
ATOM 9409 C CA . CYS B 1 221 ? -4.607 31.675 27.627 1.00 36.90 221 CYS B CA 1
ATOM 9410 C C . CYS B 1 221 ? -4.349 32.534 26.400 1.00 34.69 221 CYS B C 1
ATOM 9411 O O . CYS B 1 221 ? -3.907 33.680 26.518 1.00 41.63 221 CYS B O 1
ATOM 9419 N N . VAL B 1 222 ? -4.620 31.977 25.223 1.00 36.51 222 VAL B N 1
ATOM 9420 C CA . VAL B 1 222 ? -4.391 32.660 23.956 1.00 40.41 222 VAL B CA 1
ATOM 9421 C C . VAL B 1 222 ? -5.727 32.877 23.262 1.00 40.34 222 VAL B C 1
ATOM 9422 O O . VAL B 1 222 ? -6.520 31.939 23.120 1.00 48.99 222 VAL B O 1
ATOM 9435 N N . GLN B 1 223 ? -5.967 34.112 22.828 1.00 36.44 223 GLN B N 1
ATOM 9436 C CA . GLN B 1 223 ? -7.155 34.485 22.074 1.00 36.17 223 GLN B CA 1
ATOM 9437 C C . GLN B 1 223 ? -6.761 35.199 20.794 1.00 38.88 223 GLN B C 1
ATOM 9438 O O . GLN B 1 223 ? -5.830 36.008 20.785 1.00 42.88 223 GLN B O 1
ATOM 9452 N N . PHE B 1 224 ? -7.467 34.881 19.713 1.00 42.31 224 PHE B N 1
ATOM 9453 C CA . PHE B 1 224 ? -7.268 35.515 18.415 1.00 36.75 224 PHE B CA 1
ATOM 9454 C C . PHE B 1 224 ? -8.509 36.329 18.080 1.00 45.28 224 PHE B C 1
ATOM 9455 O O . PHE B 1 224 ? -9.633 35.822 18.155 1.00 48.59 224 PHE B O 1
ATOM 9472 N N . VAL B 1 225 ? -8.293 37.585 17.708 1.00 44.50 225 VAL B N 1
ATOM 9473 C CA . VAL B 1 225 ? -9.358 38.546 17.459 1.00 48.12 225 VAL B CA 1
ATOM 9474 C C . VAL B 1 225 ? -9.572 38.684 15.963 1.00 53.90 225 VAL B C 1
ATOM 9475 O O . VAL B 1 225 ? -8.623 38.950 15.214 1.00 58.32 225 VAL B O 1
ATOM 9488 N N . GLU B 1 226 ? -10.816 38.502 15.526 1.00 54.68 226 GLU B N 1
ATOM 9489 C CA . GLU B 1 226 ? -11.140 38.661 14.118 1.00 71.07 226 GLU B CA 1
ATOM 9490 C C . GLU B 1 226 ? -11.324 40.148 13.850 1.00 84.54 226 GLU B C 1
ATOM 9491 O O . GLU B 1 226 ? -12.094 40.822 14.545 1.00 79.90 226 GLU B O 1
ATOM 9503 N N . ASN B 1 227 ? -10.616 40.659 12.842 1.00 93.73 227 ASN B N 1
ATOM 9504 C CA . ASN B 1 227 ? -10.720 42.074 12.516 1.00 91.11 227 ASN B CA 1
ATOM 9505 C C . ASN B 1 227 ? -12.153 42.414 12.133 1.00 94.02 227 ASN B C 1
ATOM 9506 O O . ASN B 1 227 ? -12.793 41.698 11.356 1.00 102.13 227 ASN B O 1
ATOM 9517 N N . LYS B 1 228 ? -12.664 43.500 12.705 1.00 78.74 228 LYS B N 1
ATOM 9518 C CA . LYS B 1 228 ? -14.049 43.880 12.472 1.00 89.88 228 LYS B CA 1
ATOM 9519 C C . LYS B 1 228 ? -14.280 44.162 10.996 1.00 105.65 228 LYS B C 1
ATOM 9520 O O . LYS B 1 228 ? -13.474 44.842 10.352 1.00 107.40 228 LYS B O 1
ATOM 9527 N N . GLN B 1 229 ? -15.363 43.602 10.451 1.00 96.22 229 GLN B N 1
ATOM 9528 C CA . GLN B 1 229 ? -15.761 43.911 9.081 1.00 80.14 229 GLN B CA 1
ATOM 9529 C C . GLN B 1 229 ? -16.538 45.216 9.135 1.00 87.70 229 GLN B C 1
ATOM 9530 O O . GLN B 1 229 ? -17.762 45.240 8.998 1.00 87.88 229 GLN B O 1
ATOM 9544 N N . GLU B 1 230 ? -15.810 46.326 9.178 1.00 96.33 230 GLU B N 1
ATOM 9545 C CA . GLU B 1 230 ? -16.446 47.631 9.199 1.00 98.25 230 GLU B CA 1
ATOM 9546 C C . GLU B 1 230 ? -16.460 48.117 7.765 1.00 88.20 230 GLU B C 1
ATOM 9547 O O . GLU B 1 230 ? -15.489 47.955 7.028 1.00 95.09 230 GLU B O 1
ATOM 9559 N N . GLU B 1 231 ? -17.556 48.725 7.375 1.00 81.24 231 GLU B N 1
ATOM 9560 C CA . GLU B 1 231 ? -17.671 49.227 6.020 1.00 80.55 231 GLU B CA 1
ATOM 9561 C C . GLU B 1 231 ? -16.759 50.444 5.837 1.00 65.62 231 GLU B C 1
ATOM 9562 O O . GLU B 1 231 ? -16.482 51.206 6.769 1.00 63.64 231 GLU B O 1
ATOM 9574 N N . LEU B 1 232 ? -16.271 50.605 4.613 1.00 71.02 232 LEU B N 1
ATOM 9575 C CA . LEU B 1 232 ? -15.424 51.729 4.244 1.00 69.30 232 LEU B CA 1
ATOM 9576 C C . LEU B 1 232 ? -16.292 52.733 3.490 1.00 56.68 232 LEU B C 1
ATOM 9577 O O . LEU B 1 232 ? -16.880 52.398 2.454 1.00 49.16 232 LEU B O 1
ATOM 9593 N N . ASN B 1 233 ? -16.392 53.947 4.020 1.00 52.34 233 ASN B N 1
ATOM 9594 C CA . ASN B 1 233 ? -17.172 54.989 3.364 1.00 42.80 233 ASN B CA 1
ATOM 9595 C C . ASN B 1 233 ? -16.438 55.453 2.113 1.00 49.31 233 ASN B C 1
ATOM 9596 O O . ASN B 1 233 ? -15.329 55.986 2.202 1.00 56.48 233 ASN B O 1
ATOM 9624 N N . THR B 1 235 ? -17.691 57.668 -0.056 1.00 51.40 235 THR B N 1
ATOM 9625 C CA . THR B 1 235 ? -17.922 59.093 -0.268 1.00 52.52 235 THR B CA 1
ATOM 9626 C C . THR B 1 235 ? -16.759 59.919 0.270 1.00 46.13 235 THR B C 1
ATOM 9627 O O . THR B 1 235 ? -16.428 60.969 -0.294 1.00 45.07 235 THR B O 1
ATOM 9638 N N . ASP B 1 236 ? -16.133 59.459 1.347 1.00 46.66 236 ASP B N 1
ATOM 9639 C CA . ASP B 1 236 ? -14.977 60.144 1.920 1.00 51.99 236 ASP B CA 1
ATOM 9640 C C . ASP B 1 236 ? -13.747 59.927 1.046 1.00 40.50 236 ASP B C 1
ATOM 9641 O O . ASP B 1 236 ? -13.411 58.778 0.736 1.00 39.75 236 ASP B O 1
ATOM 9650 N N . PRO B 1 237 ? -13.046 60.991 0.638 1.00 39.56 237 PRO B N 1
ATOM 9651 C CA . PRO B 1 237 ? -11.863 60.775 -0.213 1.00 39.40 237 PRO B CA 1
ATOM 9652 C C . PRO B 1 237 ? -10.744 60.037 0.496 1.00 39.37 237 PRO B C 1
ATOM 9653 O O . PRO B 1 237 ? -10.055 59.220 -0.127 1.00 39.32 237 PRO B O 1
ATOM 9664 N N . PHE B 1 238 ? -10.537 60.306 1.786 1.00 39.80 238 PHE B N 1
ATOM 9665 C CA . PHE B 1 238 ? -9.449 59.658 2.509 1.00 40.47 238 PHE B CA 1
ATOM 9666 C C . PHE B 1 238 ? -9.588 58.144 2.469 1.00 39.49 238 PHE B C 1
ATOM 9667 O O . PHE B 1 238 ? -8.588 57.423 2.364 1.00 39.43 238 PHE B O 1
ATOM 9684 N N . VAL B 1 239 ? -10.819 57.643 2.557 1.00 41.52 239 VAL B N 1
ATOM 9685 C CA . VAL B 1 239 ? -11.035 56.205 2.466 1.00 39.77 239 VAL B CA 1
ATOM 9686 C C . VAL B 1 239 ? -10.678 55.707 1.073 1.00 39.68 239 VAL B C 1
ATOM 9687 O O . VAL B 1 239 ? -10.040 54.658 0.917 1.00 39.68 239 VAL B O 1
ATOM 9700 N N . ARG B 1 240 ? -11.085 56.448 0.039 1.00 39.62 240 ARG B N 1
ATOM 9701 C CA . ARG B 1 240 ? -10.752 56.050 -1.323 1.00 39.53 240 ARG B CA 1
ATOM 9702 C C . ARG B 1 240 ? -9.245 56.079 -1.543 1.00 39.36 240 ARG B C 1
ATOM 9703 O O . ARG B 1 240 ? -8.689 55.194 -2.203 1.00 39.69 240 ARG B O 1
ATOM 9724 N N . LEU B 1 241 ? -8.567 57.091 -0.995 1.00 39.26 241 LEU B N 1
ATOM 9725 C CA . LEU B 1 241 ? -7.120 57.179 -1.156 1.00 39.10 241 LEU B CA 1
ATOM 9726 C C . LEU B 1 241 ? -6.427 55.975 -0.534 1.00 39.15 241 LEU B C 1
ATOM 9727 O O . LEU B 1 241 ? -5.487 55.421 -1.116 1.00 39.06 241 LEU B O 1
ATOM 9743 N N . GLY B 1 242 ? -6.872 55.558 0.651 1.00 39.29 242 GLY B N 1
ATOM 9744 C CA . GLY B 1 242 ? -6.280 54.386 1.271 1.00 39.35 242 GLY B CA 1
ATOM 9745 C C . GLY B 1 242 ? -6.532 53.122 0.472 1.00 39.41 242 GLY B C 1
ATOM 9746 O O . GLY B 1 242 ? -5.639 52.285 0.316 1.00 39.38 242 GLY B O 1
ATOM 9750 N N . ALA B 1 243 ? -7.750 52.971 -0.053 1.00 42.09 243 ALA B N 1
ATOM 9751 C CA . ALA B 1 243 ? -8.067 51.786 -0.842 1.00 45.26 243 ALA B CA 1
ATOM 9752 C C . ALA B 1 243 ? -7.199 51.707 -2.091 1.00 39.43 243 ALA B C 1
ATOM 9753 O O . ALA B 1 243 ? -6.806 50.612 -2.513 1.00 39.44 243 ALA B O 1
ATOM 9760 N N . LYS B 1 244 ? -6.890 52.854 -2.701 1.00 39.29 244 LYS B N 1
ATOM 9761 C CA . LYS B 1 244 ? -6.064 52.830 -3.902 1.00 39.14 244 LYS B CA 1
ATOM 9762 C C . LYS B 1 244 ? -4.646 52.350 -3.609 1.00 39.06 244 LYS B C 1
ATOM 9763 O O . LYS B 1 244 ? -4.018 51.726 -4.471 1.00 44.54 244 LYS B O 1
ATOM 9782 N N . ASN B 1 245 ? -4.123 52.629 -2.418 1.00 39.06 245 ASN B N 1
ATOM 9783 C CA . ASN B 1 245 ? -2.802 52.143 -2.034 1.00 38.99 245 ASN B CA 1
ATOM 9784 C C . ASN B 1 245 ? -2.945 50.726 -1.492 1.00 45.23 245 ASN B C 1
ATOM 9785 O O . ASN B 1 245 ? -3.473 50.524 -0.393 1.00 40.07 245 ASN B O 1
ATOM 9796 N N . ARG B 1 246 ? -2.472 49.740 -2.260 1.00 57.50 246 ARG B N 1
ATOM 9797 C CA . ARG B 1 246 ? -2.648 48.347 -1.861 1.00 52.18 246 ARG B CA 1
ATOM 9798 C C . ARG B 1 246 ? -1.837 48.017 -0.611 1.00 46.09 246 ARG B C 1
ATOM 9799 O O . ARG B 1 246 ? -2.312 47.288 0.266 1.00 50.86 246 ARG B O 1
ATOM 9820 N N . ASP B 1 247 ? -0.614 48.540 -0.509 1.00 39.80 247 ASP B N 1
ATOM 9821 C CA . ASP B 1 247 ? 0.236 48.205 0.631 1.00 55.57 247 ASP B CA 1
ATOM 9822 C C . ASP B 1 247 ? -0.427 48.600 1.947 1.00 48.06 247 ASP B C 1
ATOM 9823 O O . ASP B 1 247 ? -0.447 47.820 2.906 1.00 43.66 247 ASP B O 1
ATOM 9832 N N . PHE B 1 248 ? -0.982 49.812 2.011 1.00 50.78 248 PHE B N 1
ATOM 9833 C CA . PHE B 1 248 ? -1.663 50.248 3.226 1.00 41.95 248 PHE B CA 1
ATOM 9834 C C . PHE B 1 248 ? -2.909 49.415 3.498 1.00 43.75 248 PHE B C 1
ATOM 9835 O O . PHE B 1 248 ? -3.159 49.017 4.642 1.00 39.65 248 PHE B O 1
ATOM 9852 N N . SER B 1 249 ? -3.702 49.139 2.459 1.00 49.54 249 SER B N 1
ATOM 9853 C CA . SER B 1 249 ? -4.933 48.378 2.649 1.00 43.18 249 SER B CA 1
ATOM 9854 C C . SER B 1 249 ? -4.643 46.964 3.128 1.00 39.84 249 SER B C 1
ATOM 9855 O O . SER B 1 249 ? -5.332 46.446 4.016 1.00 47.39 249 SER B O 1
ATOM 9863 N N . ASN B 1 250 ? -3.629 46.320 2.550 1.00 43.40 250 ASN B N 1
ATOM 9864 C CA . ASN B 1 250 ? -3.274 44.978 2.989 1.00 47.17 250 ASN B CA 1
ATOM 9865 C C . ASN B 1 250 ? -2.827 44.971 4.440 1.00 53.61 250 ASN B C 1
ATOM 9866 O O . ASN B 1 250 ? -3.054 43.989 5.155 1.00 59.74 250 ASN B O 1
ATOM 9877 N N . SER B 1 251 ? -2.191 46.050 4.893 1.00 51.09 251 SER B N 1
ATOM 9878 C CA . SER B 1 251 ? -1.697 46.067 6.262 1.00 41.38 251 SER B CA 1
ATOM 9879 C C . SER B 1 251 ? -2.830 45.791 7.240 1.00 53.78 251 SER B C 1
ATOM 9880 O O . SER B 1 251 ? -2.664 45.021 8.193 1.00 66.80 251 SER B O 1
ATOM 9888 N N . LYS B 1 252 ? -4.017 46.347 6.983 1.00 61.22 252 LYS B N 1
ATOM 9889 C CA . LYS B 1 252 ? -5.119 46.197 7.935 1.00 61.35 252 LYS B CA 1
ATOM 9890 C C . LYS B 1 252 ? -5.419 44.734 8.233 1.00 61.15 252 LYS B C 1
ATOM 9891 O O . LYS B 1 252 ? -5.722 44.381 9.379 1.00 79.06 252 LYS B O 1
ATOM 9910 N N . THR B 1 253 ? -5.341 43.868 7.224 1.00 58.01 253 THR B N 1
ATOM 9911 C CA . THR B 1 253 ? -5.633 42.448 7.386 1.00 63.68 253 THR B CA 1
ATOM 9912 C C . THR B 1 253 ? -4.378 41.575 7.385 1.00 66.43 253 THR B C 1
ATOM 9913 O O . THR B 1 253 ? -4.474 40.364 7.156 1.00 70.85 253 THR B O 1
ATOM 9924 N N . ASN B 1 254 ? -3.207 42.160 7.630 1.00 63.51 254 ASN B N 1
ATOM 9925 C CA . ASN B 1 254 ? -1.939 41.444 7.554 1.00 63.96 254 ASN B CA 1
ATOM 9926 C C . ASN B 1 254 ? -1.526 40.792 8.871 1.00 57.63 254 ASN B C 1
ATOM 9927 O O . ASN B 1 254 ? -0.362 40.401 9.013 1.00 57.34 254 ASN B O 1
ATOM 9938 N N . ALA B 1 255 ? -2.444 40.664 9.832 1.00 67.98 255 ALA B N 1
ATOM 9939 C CA . ALA B 1 255 ? -2.079 40.095 11.126 1.00 66.26 255 ALA B CA 1
ATOM 9940 C C . ALA B 1 255 ? -1.536 38.677 10.985 1.00 57.01 255 ALA B C 1
ATOM 9941 O O . ALA B 1 255 ? -0.561 38.311 11.654 1.00 49.93 255 ALA B O 1
ATOM 9948 N N . PHE B 1 256 ? -2.140 37.870 10.112 1.00 70.18 256 PHE B N 1
ATOM 9949 C CA . PHE B 1 256 ? -1.730 36.485 9.910 1.00 64.53 256 PHE B CA 1
ATOM 9950 C C . PHE B 1 256 ? -1.237 36.252 8.485 1.00 69.33 256 PHE B C 1
ATOM 9951 O O . PHE B 1 256 ? -1.350 35.147 7.951 1.00 62.51 256 PHE B O 1
ATOM 9968 N N . GLU B 1 257 ? -0.691 37.295 7.859 1.00 72.16 257 GLU B N 1
ATOM 9969 C CA . GLU B 1 257 ? -0.187 37.163 6.496 1.00 66.03 257 GLU B CA 1
ATOM 9970 C C . GLU B 1 257 ? 0.860 36.058 6.409 1.00 61.70 257 GLU B C 1
ATOM 9971 O O . GLU B 1 257 ? 0.802 35.201 5.520 1.00 70.23 257 GLU B O 1
ATOM 9983 N N . ASN B 1 258 ? 1.822 36.057 7.331 1.00 59.99 258 ASN B N 1
ATOM 9984 C CA . ASN B 1 258 ? 2.840 35.013 7.395 1.00 62.70 258 ASN B CA 1
ATOM 9985 C C . ASN B 1 258 ? 3.056 34.637 8.853 1.00 60.40 258 ASN B C 1
ATOM 9986 O O . ASN B 1 258 ? 3.413 35.495 9.667 1.00 69.50 258 ASN B O 1
ATOM 9997 N N . ILE B 1 259 ? 2.844 33.362 9.186 1.00 46.89 259 ILE B N 1
ATOM 9998 C CA . ILE B 1 259 ? 3.029 32.883 10.551 1.00 36.65 259 ILE B CA 1
ATOM 9999 C C . ILE B 1 259 ? 4.366 32.172 10.739 1.00 40.90 259 ILE B C 1
ATOM 10000 O O . ILE B 1 259 ? 4.615 31.603 11.806 1.00 44.67 259 ILE B O 1
ATOM 10016 N N . ARG B 1 260 ? 5.232 32.189 9.727 1.00 33.88 260 ARG B N 1
ATOM 10017 C CA . ARG B 1 260 ? 6.593 31.670 9.854 1.00 39.66 260 ARG B CA 1
ATOM 10018 C C . ARG B 1 260 ? 6.601 30.215 10.324 1.00 42.91 260 ARG B C 1
ATOM 10019 O O . ARG B 1 260 ? 7.270 29.855 11.295 1.00 34.53 260 ARG B O 1
ATOM 10040 N N . THR B 1 261 ? 5.850 29.374 9.629 1.00 42.84 261 THR B N 1
ATOM 10041 C CA . THR B 1 261 ? 5.807 27.953 9.980 1.00 40.46 261 THR B CA 1
ATOM 10042 C C . THR B 1 261 ? 7.166 27.312 9.691 1.00 31.36 261 THR B C 1
ATOM 10043 O O . THR B 1 261 ? 7.738 27.552 8.624 1.00 35.17 261 THR B O 1
ATOM 10054 N N . PRO B 1 262 ? 7.706 26.505 10.602 1.00 35.80 262 PRO B N 1
ATOM 10055 C CA . PRO B 1 262 ? 9.004 25.866 10.354 1.00 39.70 262 PRO B CA 1
ATOM 10056 C C . PRO B 1 262 ? 8.886 24.493 9.705 1.00 39.60 262 PRO B C 1
ATOM 10057 O O . PRO B 1 262 ? 7.839 23.842 9.723 1.00 44.65 262 PRO B O 1
ATOM 10068 N N . TYR B 1 263 ? 10.009 24.055 9.140 1.00 37.23 263 TYR B N 1
ATOM 10069 C CA . TYR B 1 263 ? 10.096 22.751 8.498 1.00 48.05 263 TYR B CA 1
ATOM 10070 C C . TYR B 1 263 ? 10.311 21.640 9.518 1.00 49.52 263 TYR B C 1
ATOM 10071 O O . TYR B 1 263 ? 11.068 21.796 10.479 1.00 45.36 263 TYR B O 1
ATOM 10089 N N . PHE B 1 264 ? 9.644 20.508 9.294 1.00 55.17 264 PHE B N 1
ATOM 10090 C CA . PHE B 1 264 ? 9.693 19.368 10.203 1.00 37.70 264 PHE B CA 1
ATOM 10091 C C . PHE B 1 264 ? 10.056 18.106 9.431 1.00 51.53 264 PHE B C 1
ATOM 10092 O O . PHE B 1 264 ? 9.438 17.797 8.407 1.00 59.55 264 PHE B O 1
ATOM 10109 N N . LYS B 1 265 ? 11.048 17.377 9.934 1.00 47.90 265 LYS B N 1
ATOM 10110 C CA . LYS B 1 265 ? 11.482 16.115 9.346 1.00 45.23 265 LYS B CA 1
ATOM 10111 C C . LYS B 1 265 ? 12.217 15.339 10.435 1.00 38.31 265 LYS B C 1
ATOM 10112 O O . LYS B 1 265 ? 12.730 15.923 11.395 1.00 40.47 265 LYS B O 1
ATOM 10131 N N . HIS B 1 266 ? 12.267 14.017 10.279 1.00 47.22 266 HIS B N 1
ATOM 10132 C CA . HIS B 1 266 ? 12.911 13.135 11.246 1.00 50.68 266 HIS B CA 1
ATOM 10133 C C . HIS B 1 266 ? 14.123 12.462 10.616 1.00 49.12 266 HIS B C 1
ATOM 10134 O O . HIS B 1 266 ? 14.041 11.945 9.497 1.00 40.93 266 HIS B O 1
ATOM 10148 N N . TYR B 1 267 ? 15.236 12.449 11.350 1.00 50.35 267 TYR B N 1
ATOM 10149 C CA . TYR B 1 267 ? 16.486 11.837 10.911 1.00 48.76 267 TYR B CA 1
ATOM 10150 C C . TYR B 1 267 ? 16.918 10.831 11.970 1.00 57.24 267 TYR B C 1
ATOM 10151 O O . TYR B 1 267 ? 17.070 11.186 13.146 1.00 43.64 267 TYR B O 1
ATOM 10169 N N . GLY B 1 268 ? 17.111 9.579 11.553 1.00 61.35 268 GLY B N 1
ATOM 10170 C CA . GLY B 1 268 ? 17.438 8.529 12.505 1.00 37.98 268 GLY B CA 1
ATOM 10171 C C . GLY B 1 268 ? 18.850 8.629 13.053 1.00 42.66 268 GLY B C 1
ATOM 10172 O O . GLY B 1 268 ? 19.090 8.332 14.227 1.00 35.08 268 GLY B O 1
ATOM 10176 N N . LYS B 1 269 ? 19.804 9.030 12.213 1.00 43.83 269 LYS B N 1
ATOM 10177 C CA . LYS B 1 269 ? 21.206 8.975 12.601 1.00 46.29 269 LYS B CA 1
ATOM 10178 C C . LYS B 1 269 ? 21.482 9.859 13.816 1.00 43.54 269 LYS B C 1
ATOM 10179 O O . LYS B 1 269 ? 20.780 10.840 14.077 1.00 41.95 269 LYS B O 1
ATOM 10198 N N . LYS B 1 270 ? 22.540 9.511 14.546 1.00 44.03 270 LYS B N 1
ATOM 10199 C CA . LYS B 1 270 ? 22.898 10.226 15.760 1.00 42.21 270 LYS B CA 1
ATOM 10200 C C . LYS B 1 270 ? 23.461 11.608 15.430 1.00 35.84 270 LYS B C 1
ATOM 10201 O O . LYS B 1 270 ? 24.028 11.818 14.354 1.00 39.99 270 LYS B O 1
ATOM 10220 N N . PRO B 1 271 ? 23.316 12.568 16.342 1.00 33.37 271 PRO B N 1
ATOM 10221 C CA . PRO B 1 271 ? 23.731 13.944 16.043 1.00 36.93 271 PRO B CA 1
ATOM 10222 C C . PRO B 1 271 ? 25.241 14.126 16.057 1.00 34.70 271 PRO B C 1
ATOM 10223 O O . PRO B 1 271 ? 25.992 13.368 16.674 1.00 26.90 271 PRO B O 1
ATOM 10234 N N . LYS B 1 272 ? 25.676 15.184 15.366 1.00 39.01 272 LYS B N 1
ATOM 10235 C CA . LYS B 1 272 ? 27.097 15.509 15.310 1.00 28.81 272 LYS B CA 1
ATOM 10236 C C . LYS B 1 272 ? 27.595 16.038 16.648 1.00 34.60 272 LYS B C 1
ATOM 10237 O O . LYS B 1 272 ? 28.688 15.674 17.095 1.00 44.89 272 LYS B O 1
ATOM 10256 N N . LEU B 1 273 ? 26.818 16.901 17.299 1.00 38.00 273 LEU B N 1
ATOM 10257 C CA . LEU B 1 273 ? 27.226 17.496 18.561 1.00 54.00 273 LEU B CA 1
ATOM 10258 C C . LEU B 1 273 ? 26.015 17.671 19.464 1.00 51.30 273 LEU B C 1
ATOM 10259 O O . LEU B 1 273 ? 24.870 17.686 19.009 1.00 43.71 273 LEU B O 1
ATOM 10275 N N . LEU B 1 274 ? 26.288 17.805 20.760 1.00 36.49 274 LEU B N 1
ATOM 10276 C CA . LEU B 1 274 ? 25.256 17.950 21.775 1.00 34.21 274 LEU B CA 1
ATOM 10277 C C . LEU B 1 274 ? 25.612 19.097 22.708 1.00 44.26 274 LEU B C 1
ATOM 10278 O O . LEU B 1 274 ? 26.789 19.322 23.008 1.00 51.13 274 LEU B O 1
ATOM 10294 N N . VAL B 1 275 ? 24.591 19.820 23.164 1.00 42.39 275 VAL B N 1
ATOM 10295 C CA . VAL B 1 275 ? 24.741 20.851 24.186 1.00 42.77 275 VAL B CA 1
ATOM 10296 C C . VAL B 1 275 ? 23.709 20.579 25.272 1.00 43.69 275 VAL B C 1
ATOM 10297 O O . VAL B 1 275 ? 22.528 20.362 24.972 1.00 43.80 275 VAL B O 1
ATOM 10310 N N . LYS B 1 276 ? 24.155 20.576 26.528 1.00 42.93 276 LYS B N 1
ATOM 10311 C CA . LYS B 1 276 ? 23.288 20.280 27.665 1.00 45.02 276 LYS B CA 1
ATOM 10312 C C . LYS B 1 276 ? 22.628 21.568 28.146 1.00 46.73 276 LYS B C 1
ATOM 10313 O O . LYS B 1 276 ? 23.307 22.477 28.637 1.00 53.92 276 LYS B O 1
ATOM 10332 N N . TYR B 1 277 ? 21.304 21.644 28.011 1.00 43.54 277 TYR B N 1
ATOM 10333 C CA . TYR B 1 277 ? 20.546 22.816 28.428 1.00 35.99 277 TYR B CA 1
ATOM 10334 C C . TYR B 1 277 ? 19.237 22.384 29.069 1.00 44.65 277 TYR B C 1
ATOM 10335 O O . TYR B 1 277 ? 18.483 21.602 28.483 1.00 51.04 277 TYR B O 1
ATOM 10353 N N . ASP B 1 278 ? 18.977 22.889 30.274 1.00 49.82 278 ASP B N 1
ATOM 10354 C CA . ASP B 1 278 ? 17.692 22.731 30.951 1.00 51.51 278 ASP B CA 1
ATOM 10355 C C . ASP B 1 278 ? 17.300 21.257 31.084 1.00 60.50 278 ASP B C 1
ATOM 10356 O O . ASP B 1 278 ? 16.228 20.827 30.656 1.00 64.17 278 ASP B O 1
ATOM 10365 N N . ARG B 1 279 ? 18.193 20.490 31.707 1.00 53.79 279 ARG B N 1
ATOM 10366 C CA . ARG B 1 279 ? 17.939 19.083 32.023 1.00 55.45 279 ARG B CA 1
ATOM 10367 C C . ARG B 1 279 ? 17.783 18.227 30.770 1.00 54.83 279 ARG B C 1
ATOM 10368 O O . ARG B 1 279 ? 17.176 17.151 30.816 1.00 47.85 279 ARG B O 1
ATOM 10389 N N . GLN B 1 280 ? 18.322 18.684 29.644 1.00 52.83 280 GLN B N 1
ATOM 10390 C CA . GLN B 1 280 ? 18.200 17.961 28.389 1.00 48.94 280 GLN B CA 1
ATOM 10391 C C . GLN B 1 280 ? 19.461 18.187 27.569 1.00 43.83 280 GLN B C 1
ATOM 10392 O O . GLN B 1 280 ? 20.315 19.006 27.916 1.00 49.34 280 GLN B O 1
ATOM 10406 N N . TYR B 1 281 ? 19.563 17.456 26.462 1.00 43.83 281 TYR B N 1
ATOM 10407 C CA . TYR B 1 281 ? 20.659 17.600 25.515 1.00 43.14 281 TYR B CA 1
ATOM 10408 C C . TYR B 1 281 ? 20.085 17.953 24.152 1.00 43.01 281 TYR B C 1
ATOM 10409 O O . TYR B 1 281 ? 19.212 17.245 23.640 1.00 43.01 281 TYR B O 1
ATOM 10427 N N . LEU B 1 282 ? 20.569 19.046 23.575 1.00 39.14 282 LEU B N 1
ATOM 10428 C CA . LEU B 1 282 ? 20.155 19.483 22.250 1.00 39.24 282 LEU B CA 1
ATOM 10429 C C . LEU B 1 282 ? 21.212 19.047 21.246 1.00 38.40 282 LEU B C 1
ATOM 10430 O O . LEU B 1 282 ? 22.405 19.273 21.464 1.00 50.18 282 LEU B O 1
ATOM 10446 N N . GLY B 1 283 ? 20.774 18.431 20.156 1.00 37.55 283 GLY B N 1
ATOM 10447 C CA . GLY B 1 283 ? 21.690 17.900 19.168 1.00 40.30 283 GLY B CA 1
ATOM 10448 C C . GLY B 1 283 ? 21.378 18.411 17.779 1.00 33.26 283 GLY B C 1
ATOM 10449 O O . GLY B 1 283 ? 20.225 18.657 17.426 1.00 42.75 283 GLY B O 1
ATOM 10453 N N . ILE B 1 284 ? 22.437 18.568 16.988 1.00 30.81 284 ILE B N 1
ATOM 10454 C CA . ILE B 1 284 ? 22.343 18.964 15.588 1.00 31.86 284 ILE B CA 1
ATOM 10455 C C . ILE B 1 284 ? 22.865 17.814 14.739 1.00 39.31 284 ILE B C 1
ATOM 10456 O O . ILE B 1 284 ? 23.984 17.336 14.953 1.00 49.08 284 ILE B O 1
ATOM 10472 N N . ALA B 1 285 ? 22.056 17.374 13.779 1.00 34.58 285 ALA B N 1
ATOM 10473 C CA . ALA B 1 285 ? 22.386 16.248 12.917 1.00 27.12 285 ALA B CA 1
ATOM 10474 C C . ALA B 1 285 ? 22.549 16.726 11.482 1.00 33.75 285 ALA B C 1
ATOM 10475 O O . ALA B 1 285 ? 21.717 17.487 10.978 1.00 41.66 285 ALA B O 1
ATOM 10482 N N . GLU B 1 286 ? 23.621 16.278 10.833 1.00 36.29 286 GLU B N 1
ATOM 10483 C CA . GLU B 1 286 ? 23.925 16.616 9.449 1.00 31.23 286 GLU B CA 1
ATOM 10484 C C . GLU B 1 286 ? 23.760 15.371 8.588 1.00 36.26 286 GLU B C 1
ATOM 10485 O O . GLU B 1 286 ? 24.329 14.319 8.900 1.00 42.54 286 GLU B O 1
ATOM 10497 N N . ARG B 1 287 ? 22.976 15.485 7.518 1.00 31.52 287 ARG B N 1
ATOM 10498 C CA . ARG B 1 287 ? 22.713 14.378 6.609 1.00 40.14 287 ARG B CA 1
ATOM 10499 C C . ARG B 1 287 ? 23.328 14.720 5.257 1.00 42.65 287 ARG B C 1
ATOM 10500 O O . ARG B 1 287 ? 23.052 15.789 4.703 1.00 46.42 287 ARG B O 1
ATOM 10521 N N . LYS B 1 288 ? 24.184 13.838 4.741 1.00 45.91 288 LYS B N 1
ATOM 10522 C CA . LYS B 1 288 ? 24.841 14.113 3.468 1.00 47.35 288 LYS B CA 1
ATOM 10523 C C . LYS B 1 288 ? 23.861 13.939 2.310 1.00 41.70 288 LYS B C 1
ATOM 10524 O O . LYS B 1 288 ? 23.220 12.892 2.174 1.00 47.42 288 LYS B O 1
ATOM 10543 N N . ILE B 1 289 ? 23.737 14.974 1.485 1.00 39.68 289 ILE B N 1
ATOM 10544 C CA . ILE B 1 289 ? 22.922 14.924 0.270 1.00 42.35 289 ILE B CA 1
ATOM 10545 C C . ILE B 1 289 ? 23.779 15.463 -0.867 1.00 46.32 289 ILE B C 1
ATOM 10546 O O . ILE B 1 289 ? 24.759 16.183 -0.627 1.00 45.96 289 ILE B O 1
ATOM 10562 N N . PRO B 1 290 ? 23.460 15.110 -2.118 1.00 44.69 290 PRO B N 1
ATOM 10563 C CA . PRO B 1 290 ? 24.360 15.526 -3.212 1.00 42.43 290 PRO B CA 1
ATOM 10564 C C . PRO B 1 290 ? 24.551 17.032 -3.293 1.00 39.22 290 PRO B C 1
ATOM 10565 O O . PRO B 1 290 ? 25.672 17.498 -3.534 1.00 39.43 290 PRO B O 1
ATOM 10576 N N . SER B 1 291 ? 23.483 17.809 -3.095 1.00 43.11 291 SER B N 1
ATOM 10577 C CA . SER B 1 291 ? 23.598 19.261 -3.181 1.00 34.18 291 SER B CA 1
ATOM 10578 C C . SER B 1 291 ? 24.498 19.814 -2.084 1.00 27.87 291 SER B C 1
ATOM 10579 O O . SER B 1 291 ? 25.267 20.754 -2.315 1.00 25.53 291 SER B O 1
ATOM 10587 N N . GLY B 1 292 ? 24.410 19.252 -0.882 1.00 38.08 292 GLY B N 1
ATOM 10588 C CA . GLY B 1 292 ? 25.177 19.746 0.244 1.00 39.96 292 GLY B CA 1
ATOM 10589 C C . GLY B 1 292 ? 24.926 18.947 1.506 1.00 35.17 292 GLY B C 1
ATOM 10590 O O . GLY B 1 292 ? 25.274 17.769 1.590 1.00 41.09 292 GLY B O 1
ATOM 10594 N N . LEU B 1 293 ? 24.311 19.582 2.494 1.00 34.85 293 LEU B N 1
ATOM 10595 C CA . LEU B 1 293 ? 23.981 18.973 3.776 1.00 39.01 293 LEU B CA 1
ATOM 10596 C C . LEU B 1 293 ? 22.557 19.314 4.158 1.00 36.39 293 LEU B C 1
ATOM 10597 O O . LEU B 1 293 ? 22.053 20.385 3.828 1.00 33.15 293 LEU B O 1
ATOM 10613 N N . GLU B 1 294 ? 21.908 18.380 4.846 1.00 35.95 294 GLU B N 1
ATOM 10614 C CA . GLU B 1 294 ? 20.553 18.574 5.346 1.00 40.61 294 GLU B CA 1
ATOM 10615 C C . GLU B 1 294 ? 20.632 18.549 6.863 1.00 36.41 294 GLU B C 1
ATOM 10616 O O . GLU B 1 294 ? 21.002 17.528 7.450 1.00 37.05 294 GLU B O 1
ATOM 10628 N N . TYR B 1 295 ? 20.183 19.627 7.495 1.00 33.44 295 TYR B N 1
ATOM 10629 C CA . TYR B 1 295 ? 20.349 19.824 8.927 1.00 26.90 295 TYR B CA 1
ATOM 10630 C C . TYR B 1 295 ? 19.074 19.425 9.652 1.00 27.27 295 TYR B C 1
ATOM 10631 O O . TYR B 1 295 ? 17.968 19.758 9.220 1.00 28.53 295 TYR B O 1
ATOM 10649 N N . TYR B 1 296 ? 19.239 18.689 10.752 1.00 34.04 296 TYR B N 1
ATOM 10650 C CA . TYR B 1 296 ? 18.131 18.293 11.611 1.00 30.55 296 TYR B CA 1
ATOM 10651 C C . TYR B 1 296 ? 18.452 18.673 13.047 1.00 30.10 296 TYR B C 1
ATOM 10652 O O . TYR B 1 296 ? 19.535 18.357 13.549 1.00 34.76 296 TYR B O 1
ATOM 10670 N N . TYR B 1 297 ? 17.511 19.340 13.706 1.00 27.77 297 TYR B N 1
ATOM 10671 C CA . TYR B 1 297 ? 17.657 19.776 15.089 1.00 27.71 297 TYR B CA 1
ATOM 10672 C C . TYR B 1 297 ? 16.812 18.874 15.976 1.00 32.85 297 TYR B C 1
ATOM 10673 O O . TYR B 1 297 ? 15.592 18.791 15.796 1.00 36.93 297 TYR B O 1
ATOM 10691 N N . GLN B 1 298 ? 17.456 18.214 16.939 1.00 40.80 298 GLN B N 1
ATOM 10692 C CA . GLN B 1 298 ? 16.801 17.202 17.752 1.00 40.96 298 GLN B CA 1
ATOM 10693 C C . GLN B 1 298 ? 17.059 17.457 19.231 1.00 38.26 298 GLN B C 1
ATOM 10694 O O . GLN B 1 298 ? 17.995 18.166 19.613 1.00 37.87 298 GLN B O 1
ATOM 10708 N N . VAL B 1 299 ? 16.216 16.842 20.061 1.00 43.69 299 VAL B N 1
ATOM 10709 C CA . VAL B 1 299 ? 16.320 16.906 21.513 1.00 41.61 299 VAL B CA 1
ATOM 10710 C C . VAL B 1 299 ? 16.345 15.480 22.046 1.00 40.20 299 VAL B C 1
ATOM 10711 O O . VAL B 1 299 ? 15.514 14.654 21.652 1.00 40.58 299 VAL B O 1
ATOM 10724 N N . TYR B 1 300 ? 17.297 15.189 22.930 1.00 35.90 300 TYR B N 1
ATOM 10725 C CA . TYR B 1 300 ? 17.433 13.874 23.544 1.00 39.70 300 TYR B CA 1
ATOM 10726 C C . TYR B 1 300 ? 17.281 14.003 25.052 1.00 45.60 300 TYR B C 1
ATOM 10727 O O . TYR B 1 300 ? 17.989 14.793 25.687 1.00 50.97 300 TYR B O 1
ATOM 10745 N N . LYS B 1 301 ? 16.355 13.226 25.621 1.00 47.56 301 LYS B N 1
ATOM 10746 C CA . LYS B 1 301 ? 16.115 13.287 27.059 1.00 52.67 301 LYS B CA 1
ATOM 10747 C C . LYS B 1 301 ? 17.294 12.727 27.846 1.00 43.44 301 LYS B C 1
ATOM 10748 O O . LYS B 1 301 ? 17.647 13.257 28.906 1.00 41.19 301 LYS B O 1
ATOM 10752 N N . THR B 1 302 ? 17.915 11.659 27.349 1.00 46.36 302 THR B N 1
ATOM 10753 C CA . THR B 1 302 ? 19.023 11.027 28.047 1.00 49.83 302 THR B CA 1
ATOM 10754 C C . THR B 1 302 ? 20.128 10.710 27.050 1.00 51.51 302 THR B C 1
ATOM 10755 O O . THR B 1 302 ? 19.893 10.567 25.847 1.00 53.84 302 THR B O 1
ATOM 10766 N N . LEU B 1 303 ? 21.342 10.585 27.576 1.00 52.75 303 LEU B N 1
ATOM 10767 C CA . LEU B 1 303 ? 22.514 10.270 26.762 1.00 47.33 303 LEU B CA 1
ATOM 10768 C C . LEU B 1 303 ? 22.612 8.752 26.582 1.00 57.03 303 LEU B C 1
ATOM 10769 O O . LEU B 1 303 ? 23.438 8.052 27.170 1.00 64.88 303 LEU B O 1
ATOM 10785 N N . ASP B 1 304 ? 21.673 8.236 25.785 1.00 69.77 304 ASP B N 1
ATOM 10786 C CA . ASP B 1 304 ? 21.581 6.814 25.467 1.00 60.46 304 ASP B CA 1
ATOM 10787 C C . ASP B 1 304 ? 22.001 6.606 24.019 1.00 51.05 304 ASP B C 1
ATOM 10788 O O . ASP B 1 304 ? 21.410 7.200 23.104 1.00 55.63 304 ASP B O 1
ATOM 10797 N N . GLY B 1 305 ? 23.040 5.795 23.816 1.00 45.95 305 GLY B N 1
ATOM 10798 C CA . GLY B 1 305 ? 23.559 5.585 22.482 1.00 50.56 305 GLY B CA 1
ATOM 10799 C C . GLY B 1 305 ? 24.423 6.713 21.975 1.00 44.50 305 GLY B C 1
ATOM 10800 O O . GLY B 1 305 ? 24.729 6.745 20.779 1.00 56.25 305 GLY B O 1
ATOM 10804 N N . LEU B 1 306 ? 24.779 7.665 22.831 1.00 36.21 306 LEU B N 1
ATOM 10805 C CA . LEU B 1 306 ? 25.571 8.831 22.466 1.00 38.15 306 LEU B CA 1
ATOM 10806 C C . LEU B 1 306 ? 26.823 8.896 23.336 1.00 46.87 306 LEU B C 1
ATOM 10807 O O . LEU B 1 306 ? 27.241 9.963 23.789 1.00 55.53 306 LEU B O 1
ATOM 10823 N N . GLU B 1 307 ? 27.433 7.730 23.562 1.00 46.65 307 GLU B N 1
ATOM 10824 C CA . GLU B 1 307 ? 28.495 7.618 24.555 1.00 56.77 307 GLU B CA 1
ATOM 10825 C C . GLU B 1 307 ? 29.682 8.513 24.212 1.00 64.78 307 GLU B C 1
ATOM 10826 O O . GLU B 1 307 ? 30.214 9.217 25.079 1.00 72.88 307 GLU B O 1
ATOM 10838 N N . ASN B 1 308 ? 30.118 8.496 22.954 1.00 48.49 308 ASN B N 1
ATOM 10839 C CA . ASN B 1 308 ? 31.337 9.182 22.550 1.00 42.03 308 ASN B CA 1
ATOM 10840 C C . ASN B 1 308 ? 31.092 10.535 21.900 1.00 52.78 308 ASN B C 1
ATOM 10841 O O . ASN B 1 308 ? 32.058 11.197 21.503 1.00 45.99 308 ASN B O 1
ATOM 10852 N N . ILE B 1 309 ? 29.838 10.966 21.771 1.00 66.79 309 ILE B N 1
ATOM 10853 C CA . ILE B 1 309 ? 29.574 12.279 21.197 1.00 45.19 309 ILE B CA 1
ATOM 10854 C C . ILE B 1 309 ? 29.931 13.346 22.221 1.00 39.78 309 ILE B C 1
ATOM 10855 O O . ILE B 1 309 ? 29.566 13.246 23.400 1.00 54.06 309 ILE B O 1
ATOM 10871 N N . THR B 1 310 ? 30.649 14.372 21.775 1.00 52.20 310 THR B N 1
ATOM 10872 C CA . THR B 1 310 ? 31.072 15.431 22.679 1.00 54.84 310 THR B CA 1
ATOM 10873 C C . THR B 1 310 ? 29.861 16.234 23.135 1.00 48.16 310 THR B C 1
ATOM 10874 O O . THR B 1 310 ? 28.923 16.467 22.365 1.00 55.34 310 THR B O 1
ATOM 10885 N N . VAL B 1 311 ? 29.883 16.661 24.393 1.00 43.57 311 VAL B N 1
ATOM 10886 C CA . VAL B 1 311 ? 28.801 17.441 24.978 1.00 48.83 311 VAL B CA 1
ATOM 10887 C C . VAL B 1 311 ? 29.378 18.776 25.421 1.00 50.89 311 VAL B C 1
ATOM 10888 O O . VAL B 1 311 ? 30.398 18.818 26.118 1.00 70.55 311 VAL B O 1
ATOM 10901 N N . PHE B 1 312 ? 28.724 19.857 25.019 1.00 45.22 312 PHE B N 1
ATOM 10902 C CA . PHE B 1 312 ? 29.121 21.212 25.372 1.00 50.47 312 PHE B CA 1
ATOM 10903 C C . PHE B 1 312 ? 28.123 21.770 26.369 1.00 49.22 312 PHE B C 1
ATOM 10904 O O . PHE B 1 312 ? 26.910 21.647 26.179 1.00 59.51 312 PHE B O 1
ATOM 10921 N N . ASN B 1 313 ? 28.638 22.374 27.432 1.00 51.33 313 ASN B N 1
ATOM 10922 C CA . ASN B 1 313 ? 27.816 22.882 28.519 1.00 66.05 313 ASN B CA 1
ATOM 10923 C C . ASN B 1 313 ? 27.985 24.386 28.619 1.00 67.78 313 ASN B C 1
ATOM 10924 O O . ASN B 1 313 ? 29.101 24.877 28.816 1.00 55.44 313 ASN B O 1
ATOM 10935 N N . ASN B 1 314 ? 26.876 25.110 28.497 1.00 72.04 314 ASN B N 1
ATOM 10936 C CA . ASN B 1 314 ? 26.922 26.558 28.638 1.00 69.21 314 ASN B CA 1
ATOM 10937 C C . ASN B 1 314 ? 27.202 26.959 30.082 1.00 69.34 314 ASN B C 1
ATOM 10938 O O . ASN B 1 314 ? 27.913 27.938 30.335 1.00 63.64 314 ASN B O 1
ATOM 10949 N N . ASN B 1 315 ? 26.651 26.215 31.039 1.00 75.50 315 ASN B N 1
ATOM 10950 C CA . ASN B 1 315 ? 26.716 26.566 32.452 1.00 68.62 315 ASN B CA 1
ATOM 10951 C C . ASN B 1 315 ? 27.869 25.820 33.111 1.00 67.49 315 ASN B C 1
ATOM 10952 O O . ASN B 1 315 ? 27.895 24.585 33.118 1.00 71.94 315 ASN B O 1
ATOM 10963 N N . PHE B 1 316 ? 28.817 26.577 33.665 1.00 76.71 316 PHE B N 1
ATOM 10964 C CA . PHE B 1 316 ? 29.947 25.982 34.371 1.00 70.88 316 PHE B CA 1
ATOM 10965 C C . PHE B 1 316 ? 29.509 25.274 35.648 1.00 67.02 316 PHE B C 1
ATOM 10966 O O . PHE B 1 316 ? 30.103 24.258 36.026 1.00 71.94 316 PHE B O 1
ATOM 10983 N N . ASP B 1 317 ? 28.475 25.789 36.319 1.00 72.63 317 ASP B N 1
ATOM 10984 C CA . ASP B 1 317 ? 28.078 25.242 37.615 1.00 86.56 317 ASP B CA 1
ATOM 10985 C C . ASP B 1 317 ? 27.647 23.784 37.506 1.00 75.88 317 ASP B C 1
ATOM 10986 O O . ASP B 1 317 ? 27.990 22.961 38.362 1.00 76.40 317 ASP B O 1
ATOM 10995 N N . THR B 1 318 ? 26.896 23.446 36.470 1.00 75.57 318 THR B N 1
ATOM 10996 C CA . THR B 1 318 ? 26.423 22.085 36.269 1.00 73.77 318 THR B CA 1
ATOM 10997 C C . THR B 1 318 ? 27.380 21.249 35.430 1.00 68.09 318 THR B C 1
ATOM 10998 O O . THR B 1 318 ? 27.048 20.120 35.062 1.00 65.32 318 THR B O 1
ATOM 11009 N N . LEU B 1 319 ? 28.553 21.785 35.101 1.00 81.31 319 LEU B N 1
ATOM 11010 C CA . LEU B 1 319 ? 29.532 21.032 34.326 1.00 76.91 319 LEU B CA 1
ATOM 11011 C C . LEU B 1 319 ? 29.999 19.788 35.062 1.00 79.14 319 LEU B C 1
ATOM 11012 O O . LEU B 1 319 ? 30.247 19.815 36.268 1.00 81.92 319 LEU B O 1
ATOM 11045 N N . GLU B 1 321 ? 31.927 15.477 34.359 1.00 88.17 321 GLU B N 1
ATOM 11046 C CA . GLU B 1 321 ? 32.420 14.343 33.568 1.00 100.02 321 GLU B CA 1
ATOM 11047 C C . GLU B 1 321 ? 33.294 14.870 32.436 1.00 93.94 321 GLU B C 1
ATOM 11048 O O . GLU B 1 321 ? 34.183 15.700 32.700 1.00 85.27 321 GLU B O 1
ATOM 11052 N N . ASP B 1 322 ? 33.091 14.437 31.192 1.00 94.74 322 ASP B N 1
ATOM 11053 C CA . ASP B 1 322 ? 33.975 14.742 30.075 1.00 95.72 322 ASP B CA 1
ATOM 11054 C C . ASP B 1 322 ? 33.486 15.900 29.213 1.00 83.77 322 ASP B C 1
ATOM 11055 O O . ASP B 1 322 ? 34.063 16.154 28.147 1.00 75.26 322 ASP B O 1
ATOM 11064 N N . GLU B 1 323 ? 32.435 16.593 29.634 1.00 76.93 323 GLU B N 1
ATOM 11065 C CA . GLU B 1 323 ? 31.914 17.710 28.862 1.00 70.91 323 GLU B CA 1
ATOM 11066 C C . GLU B 1 323 ? 32.927 18.854 28.800 1.00 68.28 323 GLU B C 1
ATOM 11067 O O . GLU B 1 323 ? 33.672 19.107 29.750 1.00 70.81 323 GLU B O 1
ATOM 11079 N N . VAL B 1 324 ? 32.943 19.553 27.663 1.00 51.13 324 VAL B N 1
ATOM 11080 C CA . VAL B 1 324 ? 33.840 20.684 27.431 1.00 65.86 324 VAL B CA 1
ATOM 11081 C C . VAL B 1 324 ? 33.093 21.970 27.749 1.00 60.37 324 VAL B C 1
ATOM 11082 O O . VAL B 1 324 ? 31.990 22.190 27.235 1.00 49.19 324 VAL B O 1
ATOM 11095 N N . PHE B 1 325 ? 33.679 22.827 28.586 1.00 78.99 325 PHE B N 1
ATOM 11096 C CA . PHE B 1 325 ? 33.022 24.096 28.875 1.00 76.86 325 PHE B CA 1
ATOM 11097 C C . PHE B 1 325 ? 33.035 24.979 27.631 1.00 84.35 325 PHE B C 1
ATOM 11098 O O . PHE B 1 325 ? 34.086 25.201 27.022 1.00 92.75 325 PHE B O 1
ATOM 11115 N N . LEU B 1 326 ? 31.864 25.474 27.251 1.00 88.38 326 LEU B N 1
ATOM 11116 C CA . LEU B 1 326 ? 31.715 26.385 26.122 1.00 90.06 326 LEU B CA 1
ATOM 11117 C C . LEU B 1 326 ? 31.489 27.786 26.677 1.00 92.62 326 LEU B C 1
ATOM 11118 O O . LEU B 1 326 ? 30.479 28.035 27.345 1.00 97.71 326 LEU B O 1
ATOM 11134 N N . GLU B 1 327 ? 32.426 28.691 26.423 1.00 82.40 327 GLU B N 1
ATOM 11135 C CA . GLU B 1 327 ? 32.273 30.058 26.894 1.00 83.04 327 GLU B CA 1
ATOM 11136 C C . GLU B 1 327 ? 31.554 30.899 25.842 1.00 91.61 327 GLU B C 1
ATOM 11137 O O . GLU B 1 327 ? 31.419 30.512 24.678 1.00 86.47 327 GLU B O 1
ATOM 11149 N N . GLU B 1 328 ? 31.089 32.074 26.271 1.00 94.07 328 GLU B N 1
ATOM 11150 C CA . GLU B 1 328 ? 30.242 32.893 25.411 1.00 92.27 328 GLU B CA 1
ATOM 11151 C C . GLU B 1 328 ? 30.942 33.219 24.097 1.00 86.96 328 GLU B C 1
ATOM 11152 O O . GLU B 1 328 ? 30.321 33.177 23.028 1.00 99.53 328 GLU B O 1
ATOM 11164 N N . THR B 1 329 ? 32.238 33.540 24.153 1.00 90.70 329 THR B N 1
ATOM 11165 C CA . THR B 1 329 ? 32.978 33.812 22.924 1.00 97.57 329 THR B CA 1
ATOM 11166 C C . THR B 1 329 ? 33.167 32.537 22.105 1.00 92.32 329 THR B C 1
ATOM 11167 O O . THR B 1 329 ? 32.988 32.549 20.881 1.00 87.82 329 THR B O 1
ATOM 11178 N N . GLN B 1 330 ? 33.519 31.425 22.762 1.00 82.52 330 GLN B N 1
ATOM 11179 C CA . GLN B 1 330 ? 33.701 30.174 22.032 1.00 76.72 330 GLN B CA 1
ATOM 11180 C C . GLN B 1 330 ? 32.377 29.689 21.454 1.00 81.55 330 GLN B C 1
ATOM 11181 O O . GLN B 1 330 ? 32.332 29.138 20.348 1.00 90.48 330 GLN B O 1
ATOM 11195 N N . LEU B 1 331 ? 31.289 29.889 22.197 1.00 82.82 331 LEU B N 1
ATOM 11196 C CA . LEU B 1 331 ? 29.966 29.462 21.756 1.00 78.67 331 LEU B CA 1
ATOM 11197 C C . LEU B 1 331 ? 29.515 30.234 20.525 1.00 75.24 331 LEU B C 1
ATOM 11198 O O . LEU B 1 331 ? 28.924 29.655 19.605 1.00 66.14 331 LEU B O 1
ATOM 11214 N N . LYS B 1 332 ? 29.791 31.539 20.484 1.00 81.36 332 LYS B N 1
ATOM 11215 C CA . LYS B 1 332 ? 29.468 32.325 19.300 1.00 69.20 332 LYS B CA 1
ATOM 11216 C C . LYS B 1 332 ? 30.265 31.861 18.089 1.00 67.64 332 LYS B C 1
ATOM 11217 O O . LYS B 1 332 ? 29.765 31.906 16.963 1.00 71.56 332 LYS B O 1
ATOM 11221 N N . LYS B 1 333 ? 31.498 31.403 18.299 1.00 68.40 333 LYS B N 1
ATOM 11222 C CA . LYS B 1 333 ? 32.345 31.018 17.175 1.00 76.41 333 LYS B CA 1
ATOM 11223 C C . LYS B 1 333 ? 31.748 29.852 16.394 1.00 70.47 333 LYS B C 1
ATOM 11224 O O . LYS B 1 333 ? 31.800 29.836 15.158 1.00 64.09 333 LYS B O 1
ATOM 11228 N N . LYS B 1 334 ? 31.179 28.865 17.091 1.00 61.98 334 LYS B N 1
ATOM 11229 C CA . LYS B 1 334 ? 30.729 27.642 16.436 1.00 65.91 334 LYS B CA 1
ATOM 11230 C C . LYS B 1 334 ? 29.220 27.597 16.199 1.00 65.92 334 LYS B C 1
ATOM 11231 O O . LYS B 1 334 ? 28.786 27.133 15.141 1.00 67.24 334 LYS B O 1
ATOM 11250 N N . PHE B 1 335 ? 28.398 28.035 17.152 1.00 62.55 335 PHE B N 1
ATOM 11251 C CA . PHE B 1 335 ? 26.949 27.934 17.005 1.00 62.42 335 PHE B CA 1
ATOM 11252 C C . PHE B 1 335 ? 26.349 29.118 16.251 1.00 59.98 335 PHE B C 1
ATOM 11253 O O . PHE B 1 335 ? 25.132 29.147 16.041 1.00 59.99 335 PHE B O 1
ATOM 11270 N N . LYS B 1 336 ? 27.163 30.099 15.855 1.00 57.67 336 LYS B N 1
ATOM 11271 C CA . LYS B 1 336 ? 26.634 31.242 15.120 1.00 52.76 336 LYS B CA 1
ATOM 11272 C C . LYS B 1 336 ? 26.044 30.801 13.786 1.00 58.75 336 LYS B C 1
ATOM 11273 O O . LYS B 1 336 ? 24.928 31.194 13.429 1.00 58.82 336 LYS B O 1
ATOM 11292 N N . THR B 1 337 ? 26.774 29.972 13.037 1.00 56.04 337 THR B N 1
ATOM 11293 C CA . THR B 1 337 ? 26.238 29.488 11.769 1.00 57.57 337 THR B CA 1
ATOM 11294 C C . THR B 1 337 ? 24.997 28.636 12.005 1.00 46.27 337 THR B C 1
ATOM 11295 O O . THR B 1 337 ? 24.011 28.740 11.267 1.00 43.67 337 THR B O 1
ATOM 11306 N N . TYR B 1 338 ? 25.025 27.792 13.038 1.00 41.10 338 TYR B N 1
ATOM 11307 C CA . TYR B 1 338 ? 23.854 26.983 13.356 1.00 42.80 338 TYR B CA 1
ATOM 11308 C C . TYR B 1 338 ? 22.688 27.870 13.774 1.00 36.47 338 TYR B C 1
ATOM 11309 O O . TYR B 1 338 ? 21.535 27.610 13.410 1.00 36.48 338 TYR B O 1
ATOM 11327 N N . PHE B 1 339 ? 22.970 28.920 14.551 1.00 48.93 339 PHE B N 1
ATOM 11328 C CA . PHE B 1 339 ? 21.931 29.872 14.929 1.00 43.11 339 PHE B CA 1
ATOM 11329 C C . PHE B 1 339 ? 21.360 30.578 13.703 1.00 42.77 339 PHE B C 1
ATOM 11330 O O . PHE B 1 339 ? 20.146 30.799 13.613 1.00 44.33 339 PHE B O 1
ATOM 11347 N N . GLU B 1 340 ? 22.221 30.951 12.752 1.00 49.77 340 GLU B N 1
ATOM 11348 C CA . GLU B 1 340 ? 21.726 31.572 11.528 1.00 49.78 340 GLU B CA 1
ATOM 11349 C C . GLU B 1 340 ? 20.820 30.609 10.774 1.00 49.96 340 GLU B C 1
ATOM 11350 O O . GLU B 1 340 ? 19.770 31.003 10.253 1.00 44.13 340 GLU B O 1
ATOM 11362 N N . LEU B 1 341 ? 21.213 29.335 10.711 1.00 48.47 341 LEU B N 1
ATOM 11363 C CA . LEU B 1 341 ? 20.368 28.337 10.068 1.00 38.10 341 LEU B CA 1
ATOM 11364 C C . LEU B 1 341 ? 19.021 28.224 10.771 1.00 33.07 341 LEU B C 1
ATOM 11365 O O . LEU B 1 341 ? 17.995 27.990 10.126 1.00 39.68 341 LEU B O 1
ATOM 11381 N N . PHE B 1 342 ? 19.007 28.366 12.098 1.00 38.90 342 PHE B N 1
ATOM 11382 C CA . PHE B 1 342 ? 17.744 28.299 12.825 1.00 39.63 342 PHE B CA 1
ATOM 11383 C C . PHE B 1 342 ? 16.884 29.528 12.548 1.00 43.61 342 PHE B C 1
ATOM 11384 O O . PHE B 1 342 ? 15.676 29.405 12.318 1.00 38.28 342 PHE B O 1
ATOM 11401 N N . GLN B 1 343 ? 17.483 30.723 12.583 1.00 49.24 343 GLN B N 1
ATOM 11402 C CA . GLN B 1 343 ? 16.707 31.945 12.378 1.00 49.79 343 GLN B CA 1
ATOM 11403 C C . GLN B 1 343 ? 16.034 31.945 11.012 1.00 44.48 343 GLN B C 1
ATOM 11404 O O . GLN B 1 343 ? 14.851 32.282 10.889 1.00 55.61 343 GLN B O 1
ATOM 11418 N N . GLN B 1 344 ? 16.777 31.594 9.972 1.00 43.35 344 GLN B N 1
ATOM 11419 C CA . GLN B 1 344 ? 16.171 31.351 8.673 1.00 42.12 344 GLN B CA 1
ATOM 11420 C C . GLN B 1 344 ? 15.566 29.955 8.672 1.00 53.16 344 GLN B C 1
ATOM 11421 O O . GLN B 1 344 ? 16.010 29.064 9.398 1.00 61.85 344 GLN B O 1
ATOM 11435 N N . ASN B 1 345 ? 14.510 29.773 7.887 1.00 44.43 345 ASN B N 1
ATOM 11436 C CA . ASN B 1 345 ? 13.797 28.497 7.877 1.00 37.91 345 ASN B CA 1
ATOM 11437 C C . ASN B 1 345 ? 14.570 27.493 7.015 1.00 48.98 345 ASN B C 1
ATOM 11438 O O . ASN B 1 345 ? 14.105 27.009 5.983 1.00 50.42 345 ASN B O 1
ATOM 11466 N N . VAL B 1 347 ? 16.345 24.651 8.393 1.00 38.42 347 VAL B N 1
ATOM 11467 C CA . VAL B 1 347 ? 16.612 23.397 9.081 1.00 28.68 347 VAL B CA 1
ATOM 11468 C C . VAL B 1 347 ? 15.300 22.684 9.367 1.00 27.31 347 VAL B C 1
ATOM 11469 O O . VAL B 1 347 ? 14.229 23.291 9.421 1.00 32.57 347 VAL B O 1
ATOM 11482 N N . TYR B 1 348 ? 15.406 21.371 9.546 1.00 29.57 348 TYR B N 1
ATOM 11483 C CA . TYR B 1 348 ? 14.271 20.514 9.855 1.00 34.74 348 TYR B CA 1
ATOM 11484 C C . TYR B 1 348 ? 14.198 20.303 11.361 1.00 34.46 348 TYR B C 1
ATOM 11485 O O . TYR B 1 348 ? 15.211 19.992 11.996 1.00 45.99 348 TYR B O 1
ATOM 11503 N N . HIS B 1 349 ? 13.007 20.467 11.927 1.00 35.28 349 HIS B N 1
ATOM 11504 C CA . HIS B 1 349 ? 12.785 20.270 13.352 1.00 36.41 349 HIS B CA 1
ATOM 11505 C C . HIS B 1 349 ? 11.977 19.000 13.576 1.00 34.51 349 HIS B C 1
ATOM 11506 O O . HIS B 1 349 ? 11.010 18.729 12.859 1.00 45.55 349 HIS B O 1
ATOM 11520 N N . GLU B 1 350 ? 12.380 18.224 14.582 1.00 30.50 350 GLU B N 1
ATOM 11521 C CA . GLU B 1 350 ? 11.748 16.930 14.823 1.00 46.99 350 GLU B CA 1
ATOM 11522 C C . GLU B 1 350 ? 10.254 17.078 15.083 1.00 30.57 350 GLU B C 1
ATOM 11523 O O . GLU B 1 350 ? 9.446 16.312 14.545 1.00 30.88 350 GLU B O 1
ATOM 11535 N N . SER B 1 351 ? 9.864 18.049 15.900 1.00 31.29 351 SER B N 1
ATOM 11536 C CA . SER B 1 351 ? 8.457 18.270 16.204 1.00 35.38 351 SER B CA 1
ATOM 11537 C C . SER B 1 351 ? 8.303 19.685 16.737 1.00 36.88 351 SER B C 1
ATOM 11538 O O . SER B 1 351 ? 9.297 20.339 17.083 1.00 47.30 351 SER B O 1
ATOM 11546 N N . PRO B 1 352 ? 7.070 20.192 16.813 1.00 43.56 352 PRO B N 1
ATOM 11547 C CA . PRO B 1 352 ? 6.877 21.528 17.399 1.00 43.49 352 PRO B CA 1
ATOM 11548 C C . PRO B 1 352 ? 7.361 21.629 18.832 1.00 45.45 352 PRO B C 1
ATOM 11549 O O . PRO B 1 352 ? 7.862 22.687 19.233 1.00 35.82 352 PRO B O 1
ATOM 11560 N N . GLU B 1 353 ? 7.228 20.559 19.617 1.00 47.10 353 GLU B N 1
ATOM 11561 C CA . GLU B 1 353 ? 7.731 20.582 20.986 1.00 44.46 353 GLU B CA 1
ATOM 11562 C C . GLU B 1 353 ? 9.239 20.800 21.003 1.00 45.47 353 GLU B C 1
ATOM 11563 O O . GLU B 1 353 ? 9.755 21.605 21.786 1.00 47.40 353 GLU B O 1
ATOM 11575 N N . THR B 1 354 ? 9.966 20.079 20.146 1.00 47.02 354 THR B N 1
ATOM 11576 C CA . THR B 1 354 ? 11.411 20.263 20.068 1.00 37.07 354 THR B CA 1
ATOM 11577 C C . THR B 1 354 ? 11.765 21.652 19.552 1.00 42.22 354 THR B C 1
ATOM 11578 O O . THR B 1 354 ? 12.740 22.262 20.009 1.00 44.68 354 THR B O 1
ATOM 11589 N N . PHE B 1 355 ? 10.990 22.163 18.593 1.00 36.33 355 PHE B N 1
ATOM 11590 C CA . PHE B 1 355 ? 11.272 23.483 18.044 1.00 38.69 355 PHE B CA 1
ATOM 11591 C C . PHE B 1 355 ? 11.244 24.551 19.131 1.00 39.22 355 PHE B C 1
ATOM 11592 O O . PHE B 1 355 ? 12.073 25.468 19.133 1.00 34.30 355 PHE B O 1
ATOM 11609 N N . LEU B 1 356 ? 10.305 24.439 20.073 1.00 39.21 356 LEU B N 1
ATOM 11610 C CA . LEU B 1 356 ? 10.202 25.438 21.129 1.00 29.90 356 LEU B CA 1
ATOM 11611 C C . LEU B 1 356 ? 11.374 25.349 22.099 1.00 37.54 356 LEU B C 1
ATOM 11612 O O . LEU B 1 356 ? 11.864 26.377 22.582 1.00 41.34 356 LEU B O 1
ATOM 11628 N N . GLU B 1 357 ? 11.845 24.135 22.394 1.00 40.70 357 GLU B N 1
ATOM 11629 C CA . GLU B 1 357 ? 13.019 23.998 23.250 1.00 40.19 357 GLU B CA 1
ATOM 11630 C C . GLU B 1 357 ? 14.236 24.645 22.599 1.00 33.62 357 GLU B C 1
ATOM 11631 O O . GLU B 1 357 ? 15.008 25.348 23.262 1.00 36.08 357 GLU B O 1
ATOM 11643 N N . TRP B 1 358 ? 14.424 24.414 21.298 1.00 38.34 358 TRP B N 1
ATOM 11644 C CA . TRP B 1 358 ? 15.538 25.030 20.587 1.00 39.75 358 TRP B CA 1
ATOM 11645 C C . TRP B 1 358 ? 15.403 26.545 20.551 1.00 35.53 358 TRP B C 1
ATOM 11646 O O . TRP B 1 358 ? 16.409 27.259 20.623 1.00 40.55 358 TRP B O 1
ATOM 11667 N N . SER B 1 359 ? 14.173 27.053 20.456 1.00 37.87 359 SER B N 1
ATOM 11668 C CA . SER B 1 359 ? 13.977 28.496 20.379 1.00 32.89 359 SER B CA 1
ATOM 11669 C C . SER B 1 359 ? 14.386 29.169 21.682 1.00 31.12 359 SER B C 1
ATOM 11670 O O . SER B 1 359 ? 15.016 30.232 21.669 1.00 29.77 359 SER B O 1
ATOM 11678 N N . LYS B 1 360 ? 14.039 28.559 22.818 1.00 36.10 360 LYS B N 1
ATOM 11679 C CA . LYS B 1 360 ? 14.446 29.109 24.105 1.00 34.98 360 LYS B CA 1
ATOM 11680 C C . LYS B 1 360 ? 15.962 29.219 24.194 1.00 39.47 360 LYS B C 1
ATOM 11681 O O . LYS B 1 360 ? 16.496 30.235 24.657 1.00 41.57 360 LYS B O 1
ATOM 11700 N N . PHE B 1 361 ? 16.670 28.179 23.751 1.00 41.36 361 PHE B N 1
ATOM 11701 C CA . PHE B 1 361 ? 18.126 28.176 23.820 1.00 32.93 361 PHE B CA 1
ATOM 11702 C C . PHE B 1 361 ? 18.715 29.255 22.922 1.00 29.39 361 PHE B C 1
ATOM 11703 O O . PHE B 1 361 ? 19.599 30.010 23.341 1.00 41.54 361 PHE B O 1
ATOM 11720 N N . VAL B 1 362 ? 18.233 29.343 21.682 1.00 29.38 362 VAL B N 1
ATOM 11721 C CA . VAL B 1 362 ? 18.781 30.314 20.739 1.00 38.01 362 VAL B CA 1
ATOM 11722 C C . VAL B 1 362 ? 18.585 31.732 21.267 1.00 40.91 362 VAL B C 1
ATOM 11723 O O . VAL B 1 362 ? 19.533 32.523 21.338 1.00 41.97 362 VAL B O 1
ATOM 11736 N N . TYR B 1 363 ? 17.351 32.072 21.651 1.00 46.43 363 TYR B N 1
ATOM 11737 C CA . TYR B 1 363 ? 17.052 33.441 22.060 1.00 38.20 363 TYR B CA 1
ATOM 11738 C C . TYR B 1 363 ? 17.694 33.792 23.394 1.00 40.15 363 TYR B C 1
ATOM 11739 O O . TYR B 1 363 ? 18.073 34.948 23.613 1.00 43.88 363 TYR B O 1
ATOM 11757 N N . ALA B 1 364 ? 17.823 32.816 24.293 1.00 48.00 364 ALA B N 1
ATOM 11758 C CA . ALA B 1 364 ? 18.483 33.070 25.568 1.00 56.01 364 ALA B CA 1
ATOM 11759 C C . ALA B 1 364 ? 19.944 33.442 25.359 1.00 51.42 364 ALA B C 1
ATOM 11760 O O . ALA B 1 364 ? 20.470 34.340 26.027 1.00 55.58 364 ALA B O 1
ATOM 11767 N N . LEU B 1 365 ? 20.610 32.764 24.429 1.00 54.14 365 LEU B N 1
ATOM 11768 C CA . LEU B 1 365 ? 22.034 32.925 24.185 1.00 58.39 365 LEU B CA 1
ATOM 11769 C C . LEU B 1 365 ? 22.356 33.769 22.961 1.00 64.62 365 LEU B C 1
ATOM 11770 O O . LEU B 1 365 ? 23.538 33.995 22.682 1.00 75.85 365 LEU B O 1
ATOM 11786 N N . LYS B 1 366 ? 21.352 34.227 22.219 1.00 77.98 366 LYS B N 1
ATOM 11787 C CA . LYS B 1 366 ? 21.619 35.011 21.020 1.00 86.39 366 LYS B CA 1
ATOM 11788 C C . LYS B 1 366 ? 22.363 36.297 21.368 1.00 89.17 366 LYS B C 1
ATOM 11789 O O . LYS B 1 366 ? 22.178 36.882 22.439 1.00 72.30 366 LYS B O 1
ATOM 11796 N N . LEU B 1 367 ? 23.222 36.726 20.448 1.00 90.03 367 LEU B N 1
ATOM 11797 C CA . LEU B 1 367 ? 23.983 37.960 20.612 1.00 91.92 367 LEU B CA 1
ATOM 11798 C C . LEU B 1 367 ? 23.769 38.882 19.414 1.00 85.80 367 LEU B C 1
ATOM 11799 O O . LEU B 1 367 ? 22.736 38.819 18.746 1.00 76.99 367 LEU B O 1
ATOM 11815 N N . GLU C 1 7 ? 1.923 86.104 -0.316 1.00 106.30 7 GLU C N 1
ATOM 11816 C CA . GLU C 1 7 ? 1.079 87.283 -0.194 1.00 123.00 7 GLU C CA 1
ATOM 11817 C C . GLU C 1 7 ? -0.308 87.028 -0.768 1.00 111.67 7 GLU C C 1
ATOM 11818 O O . GLU C 1 7 ? -1.309 87.122 -0.057 1.00 105.83 7 GLU C O 1
ATOM 11829 N N . PHE C 1 8 ? -0.364 86.703 -2.062 1.00 111.12 8 PHE C N 1
ATOM 11830 C CA . PHE C 1 8 ? -1.655 86.560 -2.724 1.00 116.88 8 PHE C CA 1
ATOM 11831 C C . PHE C 1 8 ? -2.253 85.173 -2.522 1.00 113.11 8 PHE C C 1
ATOM 11832 O O . PHE C 1 8 ? -3.476 85.040 -2.408 1.00 117.12 8 PHE C O 1
ATOM 11849 N N . TRP C 1 9 ? -1.427 84.132 -2.475 1.00 98.60 9 TRP C N 1
ATOM 11850 C CA . TRP C 1 9 ? -1.974 82.794 -2.318 1.00 90.29 9 TRP C CA 1
ATOM 11851 C C . TRP C 1 9 ? -2.646 82.654 -0.955 1.00 88.39 9 TRP C C 1
ATOM 11852 O O . TRP C 1 9 ? -2.114 83.081 0.073 1.00 64.06 9 TRP C O 1
ATOM 11873 N N . THR C 1 10 ? -3.827 82.041 -0.956 1.00 77.80 10 THR C N 1
ATOM 11874 C CA . THR C 1 10 ? -4.617 81.780 0.239 1.00 54.82 10 THR C CA 1
ATOM 11875 C C . THR C 1 10 ? -5.348 80.463 0.008 1.00 58.82 10 THR C C 1
ATOM 11876 O O . THR C 1 10 ? -5.627 80.120 -1.145 1.00 67.33 10 THR C O 1
ATOM 11887 N N . PRO C 1 11 ? -5.646 79.707 1.054 1.00 50.75 11 PRO C N 1
ATOM 11888 C CA . PRO C 1 11 ? -6.372 78.439 0.856 1.00 55.50 11 PRO C CA 1
ATOM 11889 C C . PRO C 1 11 ? -7.884 78.593 0.825 1.00 54.90 11 PRO C C 1
ATOM 11890 O O . PRO C 1 11 ? -8.584 77.582 0.929 1.00 55.94 11 PRO C O 1
ATOM 11901 N N . LYS C 1 12 ? -8.377 79.819 0.661 1.00 59.60 12 LYS C N 1
ATOM 11902 C CA . LYS C 1 12 ? -9.812 80.037 0.603 1.00 69.22 12 LYS C CA 1
ATOM 11903 C C . LYS C 1 12 ? -10.404 79.428 -0.660 1.00 71.47 12 LYS C C 1
ATOM 11904 O O . LYS C 1 12 ? -11.473 78.808 -0.611 1.00 61.93 12 LYS C O 1
ATOM 11908 N N . ARG C 1 13 ? -9.726 79.591 -1.799 1.00 72.74 13 ARG C N 1
ATOM 11909 C CA . ARG C 1 13 ? -10.240 79.036 -3.046 1.00 69.52 13 ARG C CA 1
ATOM 11910 C C . ARG C 1 13 ? -10.318 77.517 -2.982 1.00 64.55 13 ARG C C 1
ATOM 11911 O O . ARG C 1 13 ? -11.310 76.919 -3.416 1.00 60.36 13 ARG C O 1
ATOM 11915 N N . LEU C 1 14 ? -9.286 76.876 -2.431 1.00 68.72 14 LEU C N 1
ATOM 11916 C CA . LEU C 1 14 ? -9.273 75.420 -2.372 1.00 58.82 14 LEU C CA 1
ATOM 11917 C C . LEU C 1 14 ? -10.366 74.902 -1.445 1.00 62.65 14 LEU C C 1
ATOM 11918 O O . LEU C 1 14 ? -10.981 73.865 -1.717 1.00 66.40 14 LEU C O 1
ATOM 11934 N N . LEU C 1 15 ? -10.615 75.610 -0.340 1.00 58.54 15 LEU C N 1
ATOM 11935 C CA . LEU C 1 15 ? -11.616 75.158 0.618 1.00 55.78 15 LEU C CA 1
ATOM 11936 C C . LEU C 1 15 ? -13.017 75.204 0.025 1.00 62.63 15 LEU C C 1
ATOM 11937 O O . LEU C 1 15 ? -13.878 74.406 0.410 1.00 71.71 15 LEU C O 1
ATOM 11953 N N . GLU C 1 16 ? -13.261 76.125 -0.909 1.00 69.50 16 GLU C N 1
ATOM 11954 C CA . GLU C 1 16 ? -14.559 76.181 -1.570 1.00 67.66 16 GLU C CA 1
ATOM 11955 C C . GLU C 1 16 ? -14.835 74.901 -2.347 1.00 60.72 16 GLU C C 1
ATOM 11956 O O . GLU C 1 16 ? -15.983 74.445 -2.416 1.00 61.89 16 GLU C O 1
ATOM 11968 N N . THR C 1 17 ? -13.799 74.301 -2.931 1.00 60.07 17 THR C N 1
ATOM 11969 C CA . THR C 1 17 ? -13.982 73.062 -3.672 1.00 52.21 17 THR C CA 1
ATOM 11970 C C . THR C 1 17 ? -14.372 71.933 -2.721 1.00 45.87 17 THR C C 1
ATOM 11971 O O . THR C 1 17 ? -14.060 71.957 -1.527 1.00 61.02 17 THR C O 1
ATOM 11982 N N . ASP C 1 18 ? -15.053 70.926 -3.270 1.00 42.17 18 ASP C N 1
ATOM 11983 C CA . ASP C 1 18 ? -15.519 69.815 -2.447 1.00 62.20 18 ASP C CA 1
ATOM 11984 C C . ASP C 1 18 ? -14.366 68.990 -1.885 1.00 66.23 18 ASP C C 1
ATOM 11985 O O . ASP C 1 18 ? -14.484 68.436 -0.787 1.00 52.33 18 ASP C O 1
ATOM 11994 N N . ASP C 1 19 ? -13.259 68.887 -2.616 1.00 61.94 19 ASP C N 1
ATOM 11995 C CA . ASP C 1 19 ? -12.166 68.018 -2.199 1.00 55.84 19 ASP C CA 1
ATOM 11996 C C . ASP C 1 19 ? -11.639 68.421 -0.827 1.00 45.97 19 ASP C C 1
ATOM 11997 O O . ASP C 1 19 ? -11.586 69.605 -0.483 1.00 56.61 19 ASP C O 1
ATOM 12006 N N . ARG C 1 20 ? -11.257 67.419 -0.036 1.00 43.71 20 ARG C N 1
ATOM 12007 C CA . ARG C 1 20 ? -10.700 67.631 1.291 1.00 37.55 20 ARG C CA 1
ATOM 12008 C C . ARG C 1 20 ? -9.194 67.403 1.343 1.00 40.38 20 ARG C C 1
ATOM 12009 O O . ARG C 1 20 ? -8.587 67.595 2.402 1.00 43.45 20 ARG C O 1
ATOM 12030 N N . ILE C 1 21 ? -8.578 67.002 0.234 1.00 47.51 21 ILE C N 1
ATOM 12031 C CA . ILE C 1 21 ? -7.142 66.761 0.159 1.00 34.81 21 ILE C CA 1
ATOM 12032 C C . ILE C 1 21 ? -6.568 67.696 -0.894 1.00 38.22 21 ILE C C 1
ATOM 12033 O O . ILE C 1 21 ? -7.056 67.732 -2.030 1.00 38.33 21 ILE C O 1
ATOM 12049 N N . PHE C 1 22 ? -5.535 68.448 -0.522 1.00 43.31 22 PHE C N 1
ATOM 12050 C CA . PHE C 1 22 ? -4.923 69.415 -1.420 1.00 38.23 22 PHE C CA 1
ATOM 12051 C C . PHE C 1 22 ? -3.411 69.255 -1.434 1.00 35.26 22 PHE C C 1
ATOM 12052 O O . PHE C 1 22 ? -2.795 68.943 -0.410 1.00 39.19 22 PHE C O 1
ATOM 12069 N N . LEU C 1 23 ? -2.827 69.464 -2.608 1.00 32.17 23 LEU C N 1
ATOM 12070 C CA . LEU C 1 23 ? -1.383 69.480 -2.802 1.00 33.01 23 LEU C CA 1
ATOM 12071 C C . LEU C 1 23 ? -1.010 70.833 -3.389 1.00 31.26 23 LEU C C 1
ATOM 12072 O O . LEU C 1 23 ? -1.472 71.185 -4.480 1.00 34.16 23 LEU C O 1
ATOM 12088 N N . VAL C 1 24 ? -0.198 71.596 -2.663 1.00 31.21 24 VAL C N 1
ATOM 12089 C CA . VAL C 1 24 ? 0.216 72.930 -3.083 1.00 32.36 24 VAL C CA 1
ATOM 12090 C C . VAL C 1 24 ? 1.714 72.905 -3.348 1.00 31.73 24 VAL C C 1
ATOM 12091 O O . VAL C 1 24 ? 2.510 72.628 -2.442 1.00 34.00 24 VAL C O 1
ATOM 12104 N N . VAL C 1 25 ? 2.096 73.201 -4.588 1.00 33.05 25 VAL C N 1
ATOM 12105 C CA . VAL C 1 25 ? 3.483 73.159 -5.027 1.00 34.66 25 VAL C CA 1
ATOM 12106 C C . VAL C 1 25 ? 3.863 74.521 -5.585 1.00 38.38 25 VAL C C 1
ATOM 12107 O O . VAL C 1 25 ? 3.050 75.188 -6.235 1.00 39.72 25 VAL C O 1
ATOM 12120 N N . GLY C 1 26 ? 5.101 74.921 -5.339 1.00 43.22 26 GLY C N 1
ATOM 12121 C CA . GLY C 1 26 ? 5.591 76.197 -5.803 1.00 54.48 26 GLY C CA 1
ATOM 12122 C C . GLY C 1 26 ? 5.302 77.302 -4.813 1.00 43.78 26 GLY C C 1
ATOM 12123 O O . GLY C 1 26 ? 4.905 77.080 -3.665 1.00 46.96 26 GLY C O 1
ATOM 12127 N N . GLY C 1 27 ? 5.521 78.527 -5.276 1.00 60.16 27 GLY C N 1
ATOM 12128 C CA . GLY C 1 27 ? 5.279 79.677 -4.423 1.00 74.86 27 GLY C CA 1
ATOM 12129 C C . GLY C 1 27 ? 6.136 79.669 -3.178 1.00 66.62 27 GLY C C 1
ATOM 12130 O O . GLY C 1 27 ? 5.639 79.953 -2.081 1.00 70.55 27 GLY C O 1
ATOM 12134 N N . ARG C 1 28 ? 7.415 79.329 -3.318 1.00 62.40 28 ARG C N 1
ATOM 12135 C CA . ARG C 1 28 ? 8.320 79.348 -2.177 1.00 68.61 28 ARG C CA 1
ATOM 12136 C C . ARG C 1 28 ? 8.468 80.764 -1.641 1.00 70.02 28 ARG C C 1
ATOM 12137 O O . ARG C 1 28 ? 8.596 81.727 -2.402 1.00 71.41 28 ARG C O 1
ATOM 12158 N N . GLY C 1 29 ? 8.472 80.882 -0.317 1.00 73.82 29 GLY C N 1
ATOM 12159 C CA . GLY C 1 29 ? 8.539 82.180 0.313 1.00 76.37 29 GLY C CA 1
ATOM 12160 C C . GLY C 1 29 ? 7.253 82.970 0.269 1.00 63.60 29 GLY C C 1
ATOM 12161 O O . GLY C 1 29 ? 7.272 84.170 0.564 1.00 66.05 29 GLY C O 1
ATOM 12165 N N . VAL C 1 30 ? 6.136 82.340 -0.085 1.00 74.15 30 VAL C N 1
ATOM 12166 C CA . VAL C 1 30 ? 4.844 83.017 -0.156 1.00 76.81 30 VAL C CA 1
ATOM 12167 C C . VAL C 1 30 ? 4.067 82.810 1.141 1.00 79.39 30 VAL C C 1
ATOM 12168 O O . VAL C 1 30 ? 2.905 83.217 1.254 1.00 78.85 30 VAL C O 1
ATOM 12181 N N . GLY C 1 31 ? 4.711 82.208 2.142 1.00 77.17 31 GLY C N 1
ATOM 12182 C CA . GLY C 1 31 ? 4.055 81.972 3.419 1.00 66.99 31 GLY C CA 1
ATOM 12183 C C . GLY C 1 31 ? 2.835 81.084 3.296 1.00 60.20 31 GLY C C 1
ATOM 12184 O O . GLY C 1 31 ? 1.753 81.423 3.783 1.00 56.86 31 GLY C O 1
ATOM 12188 N N . LYS C 1 32 ? 3.001 79.936 2.637 1.00 56.90 32 LYS C N 1
ATOM 12189 C CA . LYS C 1 32 ? 1.906 78.976 2.534 1.00 47.12 32 LYS C CA 1
ATOM 12190 C C . LYS C 1 32 ? 1.510 78.454 3.907 1.00 45.78 32 LYS C C 1
ATOM 12191 O O . LYS C 1 32 ? 0.320 78.387 4.235 1.00 46.51 32 LYS C O 1
ATOM 12210 N N . THR C 1 33 ? 2.497 78.095 4.728 1.00 54.43 33 THR C N 1
ATOM 12211 C CA . THR C 1 33 ? 2.202 77.625 6.077 1.00 37.93 33 THR C CA 1
ATOM 12212 C C . THR C 1 33 ? 1.529 78.714 6.901 1.00 39.12 33 THR C C 1
ATOM 12213 O O . THR C 1 33 ? 0.582 78.445 7.649 1.00 39.76 33 THR C O 1
ATOM 12224 N N . PHE C 1 34 ? 2.011 79.950 6.778 1.00 44.68 34 PHE C N 1
ATOM 12225 C CA . PHE C 1 34 ? 1.442 81.064 7.529 1.00 37.01 34 PHE C CA 1
ATOM 12226 C C . PHE C 1 34 ? -0.037 81.246 7.205 1.00 35.93 34 PHE C C 1
ATOM 12227 O O . PHE C 1 34 ? -0.880 81.300 8.107 1.00 36.92 34 PHE C O 1
ATOM 12244 N N . ASN C 1 35 ? -0.371 81.327 5.915 1.00 39.08 35 ASN C N 1
ATOM 12245 C CA . ASN C 1 35 ? -1.753 81.584 5.521 1.00 42.15 35 ASN C CA 1
ATOM 12246 C C . ASN C 1 35 ? -2.665 80.405 5.847 1.00 39.81 35 ASN C C 1
ATOM 12247 O O . ASN C 1 35 ? -3.822 80.602 6.238 1.00 43.40 35 ASN C O 1
ATOM 12258 N N . VAL C 1 36 ? -2.177 79.175 5.679 1.00 35.05 36 VAL C N 1
ATOM 12259 C CA . VAL C 1 36 ? -3.003 78.012 5.994 1.00 33.83 36 VAL C CA 1
ATOM 12260 C C . VAL C 1 36 ? -3.362 78.000 7.474 1.00 40.51 36 VAL C C 1
ATOM 12261 O O . VAL C 1 36 ? -4.497 77.683 7.852 1.00 35.74 36 VAL C O 1
ATOM 12274 N N . THR C 1 37 ? -2.397 78.334 8.335 1.00 43.40 37 THR C N 1
ATOM 12275 C CA . THR C 1 37 ? -2.655 78.351 9.770 1.00 36.80 37 THR C CA 1
ATOM 12276 C C . THR C 1 37 ? -3.623 79.468 10.149 1.00 35.44 37 THR C C 1
ATOM 12277 O O . THR C 1 37 ? -4.451 79.299 11.052 1.00 33.56 37 THR C O 1
ATOM 12288 N N . GLY C 1 38 ? -3.533 80.615 9.473 1.00 36.83 38 GLY C N 1
ATOM 12289 C CA . GLY C 1 38 ? -4.385 81.739 9.825 1.00 32.93 38 GLY C CA 1
ATOM 12290 C C . GLY C 1 38 ? -5.849 81.496 9.513 1.00 31.67 38 GLY C C 1
ATOM 12291 O O . GLY C 1 38 ? -6.727 81.843 10.309 1.00 33.08 38 GLY C O 1
ATOM 12295 N N . GLU C 1 39 ? -6.135 80.914 8.346 1.00 35.74 39 GLU C N 1
ATOM 12296 C CA . GLU C 1 39 ? -7.519 80.637 7.979 1.00 37.61 39 GLU C CA 1
ATOM 12297 C C . GLU C 1 39 ? -8.154 79.639 8.933 1.00 33.64 39 GLU C C 1
ATOM 12298 O O . GLU C 1 39 ? -9.352 79.736 9.229 1.00 30.65 39 GLU C O 1
ATOM 12310 N N . ALA C 1 40 ? -7.365 78.689 9.434 1.00 29.80 40 ALA C N 1
ATOM 12311 C CA . ALA C 1 40 ? -7.891 77.689 10.350 1.00 34.21 40 ALA C CA 1
ATOM 12312 C C . ALA C 1 40 ? -8.234 78.286 11.709 1.00 39.38 40 ALA C C 1
ATOM 12313 O O . ALA C 1 40 ? -9.115 77.767 12.403 1.00 43.58 40 ALA C O 1
ATOM 12320 N N . LEU C 1 41 ? -7.561 79.373 12.099 1.00 36.68 41 LEU C N 1
ATOM 12321 C CA . LEU C 1 41 ? -7.666 79.883 13.463 1.00 30.39 41 LEU C CA 1
ATOM 12322 C C . LEU C 1 41 ? -9.114 79.966 13.935 1.00 39.86 41 LEU C C 1
ATOM 12323 O O . LEU C 1 41 ? -9.439 79.554 15.054 1.00 43.34 41 LEU C O 1
ATOM 12339 N N . ASP C 1 42 ? -9.998 80.522 13.103 1.00 34.24 42 ASP C N 1
ATOM 12340 C CA . ASP C 1 42 ? -11.382 80.690 13.531 1.00 32.70 42 ASP C CA 1
ATOM 12341 C C . ASP C 1 42 ? -11.958 79.361 14.009 1.00 36.10 42 ASP C C 1
ATOM 12342 O O . ASP C 1 42 ? -12.683 79.308 15.009 1.00 39.01 42 ASP C O 1
ATOM 12351 N N . ASP C 1 43 ? -11.634 78.271 13.312 1.00 38.29 43 ASP C N 1
ATOM 12352 C CA . ASP C 1 43 ? -12.101 76.956 13.738 1.00 39.42 43 ASP C CA 1
ATOM 12353 C C . ASP C 1 43 ? -11.398 76.504 15.013 1.00 29.13 43 ASP C C 1
ATOM 12354 O O . ASP C 1 43 ? -12.041 76.008 15.944 1.00 31.80 43 ASP C O 1
ATOM 12363 N N . LEU C 1 44 ? -10.074 76.666 15.079 1.00 31.89 44 LEU C N 1
ATOM 12364 C CA . LEU C 1 44 ? -9.354 76.181 16.252 1.00 32.84 44 LEU C CA 1
ATOM 12365 C C . LEU C 1 44 ? -9.764 76.956 17.501 1.00 35.51 44 LEU C C 1
ATOM 12366 O O . LEU C 1 44 ? -9.904 76.377 18.584 1.00 35.00 44 LEU C O 1
ATOM 12382 N N . PHE C 1 45 ? -9.944 78.274 17.372 1.00 34.15 45 PHE C N 1
ATOM 12383 C CA . PHE C 1 45 ? -10.253 79.094 18.537 1.00 30.43 45 PHE C CA 1
ATOM 12384 C C . PHE C 1 45 ? -11.666 78.827 19.048 1.00 31.00 45 PHE C C 1
ATOM 12385 O O . PHE C 1 45 ? -11.874 78.683 20.259 1.00 30.95 45 PHE C O 1
ATOM 12402 N N . PHE C 1 46 ? -12.650 78.744 18.147 1.00 29.71 46 PHE C N 1
ATOM 12403 C CA . PHE C 1 46 ? -14.045 78.735 18.559 1.00 29.61 46 PHE C CA 1
ATOM 12404 C C . PHE C 1 46 ? -14.857 77.528 18.105 1.00 32.59 46 PHE C C 1
ATOM 12405 O O . PHE C 1 46 ? -15.993 77.373 18.568 1.00 42.97 46 PHE C O 1
ATOM 12422 N N . ASN C 1 47 ? -14.334 76.675 17.225 1.00 38.84 47 ASN C N 1
ATOM 12423 C CA . ASN C 1 47 ? -15.074 75.508 16.759 1.00 36.84 47 ASN C CA 1
ATOM 12424 C C . ASN C 1 47 ? -14.610 74.207 17.407 1.00 32.99 47 ASN C C 1
ATOM 12425 O O . ASN C 1 47 ? -15.025 73.128 16.972 1.00 38.18 47 ASN C O 1
ATOM 12436 N N . ASN C 1 48 ? -13.756 74.281 18.426 1.00 33.25 48 ASN C N 1
ATOM 12437 C CA . ASN C 1 48 ? -13.382 73.111 19.220 1.00 40.78 48 ASN C CA 1
ATOM 12438 C C . ASN C 1 48 ? -12.734 72.027 18.360 1.00 42.47 48 ASN C C 1
ATOM 12439 O O . ASN C 1 48 ? -12.975 70.833 18.548 1.00 43.61 48 ASN C O 1
ATOM 12450 N N . VAL C 1 49 ? -11.894 72.438 17.419 1.00 38.54 49 VAL C N 1
ATOM 12451 C CA . VAL C 1 49 ? -11.166 71.508 16.567 1.00 40.24 49 VAL C CA 1
ATOM 12452 C C . VAL C 1 49 ? -9.678 71.800 16.682 1.00 42.24 49 VAL C C 1
ATOM 12453 O O . VAL C 1 49 ? -9.261 72.963 16.723 1.00 38.81 49 VAL C O 1
ATOM 12466 N N . SER C 1 50 ? -8.878 70.743 16.692 1.00 41.45 50 SER C N 1
ATOM 12467 C CA . SER C 1 50 ? -7.435 70.854 16.821 1.00 25.79 50 SER C CA 1
ATOM 12468 C C . SER C 1 50 ? -6.786 70.770 15.445 1.00 28.72 50 SER C C 1
ATOM 12469 O O . SER C 1 50 ? -7.437 70.495 14.435 1.00 32.97 50 SER C O 1
ATOM 12494 N N . VAL C 1 52 ? -2.916 69.479 13.434 1.00 20.27 52 VAL C N 1
ATOM 12495 C CA . VAL C 1 52 ? -1.661 68.747 13.522 1.00 20.19 52 VAL C CA 1
ATOM 12496 C C . VAL C 1 52 ? -0.722 69.282 12.452 1.00 22.10 52 VAL C C 1
ATOM 12497 O O . VAL C 1 52 ? -1.083 69.333 11.271 1.00 33.58 52 VAL C O 1
ATOM 12510 N N . TYR C 1 53 ? 0.475 69.681 12.867 1.00 22.27 53 TYR C N 1
ATOM 12511 C CA . TYR C 1 53 ? 1.524 70.119 11.956 1.00 20.81 53 TYR C CA 1
ATOM 12512 C C . TYR C 1 53 ? 2.515 68.975 11.803 1.00 27.34 53 TYR C C 1
ATOM 12513 O O . TYR C 1 53 ? 3.095 68.516 12.794 1.00 26.81 53 TYR C O 1
ATOM 12531 N N . LEU C 1 54 ? 2.696 68.506 10.574 1.00 25.82 54 LEU C N 1
ATOM 12532 C CA . LEU C 1 54 ? 3.486 67.315 10.310 1.00 20.46 54 LEU C CA 1
ATOM 12533 C C . LEU C 1 54 ? 4.757 67.680 9.559 1.00 20.70 54 LEU C C 1
ATOM 12534 O O . LEU C 1 54 ? 4.758 68.572 8.705 1.00 23.47 54 LEU C O 1
ATOM 12550 N N . ARG C 1 55 ? 5.836 66.983 9.896 1.00 26.82 55 ARG C N 1
ATOM 12551 C CA . ARG C 1 55 ? 7.129 67.144 9.253 1.00 28.83 55 ARG C CA 1
ATOM 12552 C C . ARG C 1 55 ? 7.736 65.762 9.078 1.00 28.78 55 ARG C C 1
ATOM 12553 O O . ARG C 1 55 ? 7.460 64.845 9.857 1.00 35.16 55 ARG C O 1
ATOM 12574 N N . ARG C 1 56 ? 8.569 65.614 8.051 1.00 28.54 56 ARG C N 1
ATOM 12575 C CA . ARG C 1 56 ? 9.128 64.299 7.765 1.00 32.19 56 ARG C CA 1
ATOM 12576 C C . ARG C 1 56 ? 10.054 63.834 8.883 1.00 33.38 56 ARG C C 1
ATOM 12577 O O . ARG C 1 56 ? 9.993 62.673 9.301 1.00 30.71 56 ARG C O 1
ATOM 12598 N N . LEU C 1 57 ? 10.907 64.723 9.389 1.00 34.91 57 LEU C N 1
ATOM 12599 C CA . LEU C 1 57 ? 11.943 64.357 10.343 1.00 35.83 57 LEU C CA 1
ATOM 12600 C C . LEU C 1 57 ? 11.782 65.140 11.638 1.00 36.87 57 LEU C C 1
ATOM 12601 O O . LEU C 1 57 ? 11.272 66.265 11.646 1.00 45.64 57 LEU C O 1
ATOM 12617 N N . GLY C 1 58 ? 12.241 64.535 12.734 1.00 35.24 58 GLY C N 1
ATOM 12618 C CA . GLY C 1 58 ? 12.100 65.177 14.029 1.00 32.81 58 GLY C CA 1
ATOM 12619 C C . GLY C 1 58 ? 12.811 66.515 14.116 1.00 43.08 58 GLY C C 1
ATOM 12620 O O . GLY C 1 58 ? 12.280 67.471 14.687 1.00 61.00 58 GLY C O 1
ATOM 12624 N N . VAL C 1 59 ? 14.011 66.610 13.539 1.00 39.41 59 VAL C N 1
ATOM 12625 C CA . VAL C 1 59 ? 14.749 67.867 13.602 1.00 44.10 59 VAL C CA 1
ATOM 12626 C C . VAL C 1 59 ? 13.948 68.983 12.939 1.00 41.61 59 VAL C C 1
ATOM 12627 O O . VAL C 1 59 ? 13.996 70.140 13.375 1.00 42.26 59 VAL C O 1
ATOM 12640 N N . GLU C 1 60 ? 13.191 68.661 11.883 1.00 36.32 60 GLU C N 1
ATOM 12641 C CA . GLU C 1 60 ? 12.358 69.683 11.256 1.00 35.92 60 GLU C CA 1
ATOM 12642 C C . GLU C 1 60 ? 11.430 70.320 12.278 1.00 34.77 60 GLU C C 1
ATOM 12643 O O . GLU C 1 60 ? 11.118 71.512 12.179 1.00 43.74 60 GLU C O 1
ATOM 12655 N N . ILE C 1 61 ? 11.000 69.542 13.265 1.00 33.12 61 ILE C N 1
ATOM 12656 C CA . ILE C 1 61 ? 10.180 70.046 14.356 1.00 44.69 61 ILE C CA 1
ATOM 12657 C C . ILE C 1 61 ? 11.041 70.527 15.515 1.00 41.02 61 ILE C C 1
ATOM 12658 O O . ILE C 1 61 ? 10.741 71.551 16.134 1.00 32.71 61 ILE C O 1
ATOM 12674 N N . ASP C 1 62 ? 12.111 69.798 15.833 1.00 34.65 62 ASP C N 1
ATOM 12675 C CA . ASP C 1 62 ? 12.977 70.214 16.930 1.00 37.28 62 ASP C CA 1
ATOM 12676 C C . ASP C 1 62 ? 13.554 71.600 16.669 1.00 38.94 62 ASP C C 1
ATOM 12677 O O . ASP C 1 62 ? 13.632 72.431 17.581 1.00 43.41 62 ASP C O 1
ATOM 12686 N N . GLU C 1 63 ? 13.959 71.868 15.426 1.00 42.42 63 GLU C N 1
ATOM 12687 C CA . GLU C 1 63 ? 14.449 73.185 15.049 1.00 47.15 63 GLU C CA 1
ATOM 12688 C C . GLU C 1 63 ? 13.328 74.195 14.846 1.00 37.42 63 GLU C C 1
ATOM 12689 O O . GLU C 1 63 ? 13.605 75.396 14.759 1.00 48.74 63 GLU C O 1
ATOM 12701 N N . LEU C 1 64 ? 12.081 73.742 14.762 1.00 31.54 64 LEU C N 1
ATOM 12702 C CA . LEU C 1 64 ? 10.966 74.652 14.549 1.00 41.98 64 LEU C CA 1
ATOM 12703 C C . LEU C 1 64 ? 10.762 75.538 15.771 1.00 47.98 64 LEU C C 1
ATOM 12704 O O . LEU C 1 64 ? 10.944 75.105 16.913 1.00 39.69 64 LEU C O 1
ATOM 12720 N N . GLU C 1 65 ? 10.388 76.792 15.522 1.00 45.99 65 GLU C N 1
ATOM 12721 C CA . GLU C 1 65 ? 10.096 77.740 16.595 1.00 50.76 65 GLU C CA 1
ATOM 12722 C C . GLU C 1 65 ? 8.603 77.665 16.885 1.00 46.99 65 GLU C C 1
ATOM 12723 O O . GLU C 1 65 ? 7.789 78.361 16.272 1.00 45.69 65 GLU C O 1
ATOM 12735 N N . LYS C 1 66 ? 8.243 76.790 17.830 1.00 33.88 66 LYS C N 1
ATOM 12736 C CA . LYS C 1 66 ? 6.846 76.663 18.216 1.00 28.15 66 LYS C CA 1
ATOM 12737 C C . LYS C 1 66 ? 6.332 77.988 18.757 1.00 43.09 66 LYS C C 1
ATOM 12738 O O . LYS C 1 66 ? 5.139 78.300 18.652 1.00 37.90 66 LYS C O 1
ATOM 12757 N N . ASN C 1 67 ? 7.230 78.750 19.389 1.00 53.81 67 ASN C N 1
ATOM 12758 C CA . ASN C 1 67 ? 6.863 80.013 20.018 1.00 47.57 67 ASN C CA 1
ATOM 12759 C C . ASN C 1 67 ? 6.215 80.974 19.050 1.00 48.39 67 ASN C C 1
ATOM 12760 O O . ASN C 1 67 ? 5.233 81.637 19.398 1.00 44.80 67 ASN C O 1
ATOM 12771 N N . ASN C 1 68 ? 6.750 81.062 17.843 1.00 52.88 68 ASN C N 1
ATOM 12772 C CA . ASN C 1 68 ? 6.278 81.986 16.830 1.00 52.42 68 ASN C CA 1
ATOM 12773 C C . ASN C 1 68 ? 5.416 81.327 15.758 1.00 48.64 68 ASN C C 1
ATOM 12774 O O . ASN C 1 68 ? 5.202 81.928 14.699 1.00 41.17 68 ASN C O 1
ATOM 12785 N N . PHE C 1 69 ? 4.949 80.097 15.985 1.00 44.47 69 PHE C N 1
ATOM 12786 C CA . PHE C 1 69 ? 4.068 79.470 15.005 1.00 33.07 69 PHE C CA 1
ATOM 12787 C C . PHE C 1 69 ? 2.814 80.304 14.781 1.00 29.03 69 PHE C C 1
ATOM 12788 O O . PHE C 1 69 ? 2.347 80.442 13.644 1.00 27.55 69 PHE C O 1
ATOM 12805 N N . ILE C 1 70 ? 2.256 80.868 15.847 1.00 37.67 70 ILE C N 1
ATOM 12806 C CA . ILE C 1 70 ? 1.169 81.836 15.759 1.00 37.84 70 ILE C CA 1
ATOM 12807 C C . ILE C 1 70 ? 1.725 83.187 16.182 1.00 31.51 70 ILE C C 1
ATOM 12808 O O . ILE C 1 70 ? 2.334 83.309 17.252 1.00 41.37 70 ILE C O 1
ATOM 12824 N N . THR C 1 71 ? 1.515 84.194 15.342 1.00 36.90 71 THR C N 1
ATOM 12825 C CA . THR C 1 71 ? 2.132 85.499 15.495 1.00 35.24 71 THR C CA 1
ATOM 12826 C C . THR C 1 71 ? 1.093 86.581 15.736 1.00 43.52 71 THR C C 1
ATOM 12827 O O . THR C 1 71 ? -0.085 86.433 15.407 1.00 37.50 71 THR C O 1
ATOM 12838 N N . GLU C 1 72 ? 1.562 87.677 16.336 1.00 52.17 72 GLU C N 1
ATOM 12839 C CA . GLU C 1 72 ? 0.711 88.841 16.547 1.00 46.37 72 GLU C CA 1
ATOM 12840 C C . GLU C 1 72 ? 0.176 89.368 15.223 1.00 42.84 72 GLU C C 1
ATOM 12841 O O . GLU C 1 72 ? -1.028 89.611 15.079 1.00 47.71 72 GLU C O 1
ATOM 12853 N N . GLU C 1 73 ? 1.062 89.550 14.241 1.00 35.75 73 GLU C N 1
ATOM 12854 C CA . GLU C 1 73 ? 0.622 89.999 12.926 1.00 47.47 73 GLU C CA 1
ATOM 12855 C C . GLU C 1 73 ? -0.450 89.072 12.367 1.00 43.21 73 GLU C C 1
ATOM 12856 O O . GLU C 1 73 ? -1.437 89.530 11.781 1.00 52.64 73 GLU C O 1
ATOM 12885 N N . LEU C 1 75 ? -2.612 87.129 14.003 1.00 45.22 75 LEU C N 1
ATOM 12886 C CA . LEU C 1 75 ? -3.870 87.388 14.692 1.00 35.27 75 LEU C CA 1
ATOM 12887 C C . LEU C 1 75 ? -4.494 88.691 14.216 1.00 36.30 75 LEU C C 1
ATOM 12888 O O . LEU C 1 75 ? -5.716 88.781 14.052 1.00 46.63 75 LEU C O 1
ATOM 12904 N N . ARG C 1 76 ? -3.666 89.709 13.975 1.00 35.50 76 ARG C N 1
ATOM 12905 C CA . ARG C 1 76 ? -4.189 91.001 13.543 1.00 49.46 76 ARG C CA 1
ATOM 12906 C C . ARG C 1 76 ? -4.763 90.921 12.134 1.00 47.33 76 ARG C C 1
ATOM 12907 O O . ARG C 1 76 ? -5.845 91.455 11.868 1.00 49.76 76 ARG C O 1
ATOM 12928 N N . VAL C 1 77 ? -4.063 90.249 11.220 1.00 46.54 77 VAL C N 1
ATOM 12929 C CA . VAL C 1 77 ? -4.507 90.208 9.829 1.00 45.73 77 VAL C CA 1
ATOM 12930 C C . VAL C 1 77 ? -5.836 89.469 9.715 1.00 34.87 77 VAL C C 1
ATOM 12931 O O . VAL C 1 77 ? -6.777 89.941 9.067 1.00 49.92 77 VAL C O 1
ATOM 12944 N N . TYR C 1 78 ? -5.937 88.298 10.344 1.00 32.97 78 TYR C N 1
ATOM 12945 C CA . TYR C 1 78 ? -7.129 87.474 10.178 1.00 41.18 78 TYR C CA 1
ATOM 12946 C C . TYR C 1 78 ? -8.294 87.962 11.026 1.00 39.38 78 TYR C C 1
ATOM 12947 O O . TYR C 1 78 ? -9.447 87.853 10.593 1.00 53.82 78 TYR C O 1
ATOM 12965 N N . PHE C 1 79 ? -8.030 88.525 12.201 1.00 39.51 79 PHE C N 1
ATOM 12966 C CA . PHE C 1 79 ? -9.090 89.044 13.053 1.00 43.72 79 PHE C CA 1
ATOM 12967 C C . PHE C 1 79 ? -9.214 90.563 13.000 1.00 46.37 79 PHE C C 1
ATOM 12968 O O . PHE C 1 79 ? -10.187 91.105 13.537 1.00 45.09 79 PHE C O 1
ATOM 12985 N N . GLY C 1 80 ? -8.266 91.255 12.371 1.00 49.14 80 GLY C N 1
ATOM 12986 C CA . GLY C 1 80 ? -8.378 92.695 12.180 1.00 47.24 80 GLY C CA 1
ATOM 12987 C C . GLY C 1 80 ? -8.750 93.444 13.445 1.00 52.92 80 GLY C C 1
ATOM 12988 O O . GLY C 1 80 ? -8.158 93.236 14.511 1.00 55.83 80 GLY C O 1
ATOM 12992 N N . ASN C 1 81 ? -9.745 94.335 13.330 1.00 60.00 81 ASN C N 1
ATOM 12993 C CA . ASN C 1 81 ? -10.128 95.157 14.473 1.00 60.85 81 ASN C CA 1
ATOM 12994 C C . ASN C 1 81 ? -10.526 94.312 15.677 1.00 57.90 81 ASN C C 1
ATOM 12995 O O . ASN C 1 81 ? -10.349 94.744 16.822 1.00 55.02 81 ASN C O 1
ATOM 13006 N N . ARG C 1 82 ? -11.097 93.128 15.450 1.00 44.05 82 ARG C N 1
ATOM 13007 C CA . ARG C 1 82 ? -11.528 92.298 16.570 1.00 31.22 82 ARG C CA 1
ATOM 13008 C C . ARG C 1 82 ? -10.366 91.939 17.483 1.00 42.97 82 ARG C C 1
ATOM 13009 O O . ARG C 1 82 ? -10.585 91.605 18.652 1.00 51.14 82 ARG C O 1
ATOM 13030 N N . PHE C 1 83 ? -9.140 92.017 16.980 1.00 45.73 83 PHE C N 1
ATOM 13031 C CA . PHE C 1 83 ? -7.952 91.694 17.751 1.00 38.52 83 PHE C CA 1
ATOM 13032 C C . PHE C 1 83 ? -7.507 92.959 18.480 1.00 42.85 83 PHE C C 1
ATOM 13033 O O . PHE C 1 83 ? -7.544 94.056 17.912 1.00 52.60 83 PHE C O 1
ATOM 13050 N N . SER C 1 84 ? -7.210 92.825 19.770 1.00 50.42 84 SER C N 1
ATOM 13051 C CA . SER C 1 84 ? -6.872 93.987 20.580 1.00 49.18 84 SER C CA 1
ATOM 13052 C C . SER C 1 84 ? -6.162 93.546 21.851 1.00 53.75 84 SER C C 1
ATOM 13053 O O . SER C 1 84 ? -6.127 92.361 22.190 1.00 46.48 84 SER C O 1
ATOM 13061 N N . ASP C 1 85 ? -5.537 94.521 22.520 1.00 63.88 85 ASP C N 1
ATOM 13062 C CA . ASP C 1 85 ? -4.988 94.311 23.858 1.00 63.77 85 ASP C CA 1
ATOM 13063 C C . ASP C 1 85 ? -3.957 93.181 23.862 1.00 43.21 85 ASP C C 1
ATOM 13064 O O . ASP C 1 85 ? -3.921 92.361 24.782 1.00 36.95 85 ASP C O 1
ATOM 13073 N N . PHE C 1 86 ? -3.105 93.132 22.839 1.00 42.37 86 PHE C N 1
ATOM 13074 C CA . PHE C 1 86 ? -2.103 92.076 22.752 1.00 46.83 86 PHE C CA 1
ATOM 13075 C C . PHE C 1 86 ? -0.961 92.339 23.726 1.00 44.25 86 PHE C C 1
ATOM 13076 O O . PHE C 1 86 ? -0.325 93.399 23.686 1.00 46.42 86 PHE C O 1
ATOM 13093 N N . ASN C 1 87 ? -0.701 91.362 24.591 1.00 39.73 87 ASN C N 1
ATOM 13094 C CA . ASN C 1 87 ? 0.414 91.384 25.527 1.00 45.00 87 ASN C CA 1
ATOM 13095 C C . ASN C 1 87 ? 0.950 89.965 25.630 1.00 38.22 87 ASN C C 1
ATOM 13096 O O . ASN C 1 87 ? 0.173 89.023 25.810 1.00 42.92 87 ASN C O 1
ATOM 13107 N N . ALA C 1 88 ? 2.266 89.808 25.511 1.00 37.89 88 ALA C N 1
ATOM 13108 C CA . ALA C 1 88 ? 2.867 88.483 25.481 1.00 41.00 88 ALA C CA 1
ATOM 13109 C C . ALA C 1 88 ? 4.133 88.448 26.320 1.00 42.53 88 ALA C C 1
ATOM 13110 O O . ALA C 1 88 ? 4.885 89.425 26.370 1.00 52.04 88 ALA C O 1
ATOM 13117 N N . ASP C 1 89 ? 4.356 87.312 26.977 1.00 41.48 89 ASP C N 1
ATOM 13118 C CA . ASP C 1 89 ? 5.570 87.043 27.741 1.00 30.95 89 ASP C CA 1
ATOM 13119 C C . ASP C 1 89 ? 6.344 85.964 26.989 1.00 47.95 89 ASP C C 1
ATOM 13120 O O . ASP C 1 89 ? 6.086 84.768 27.157 1.00 40.63 89 ASP C O 1
ATOM 13129 N N . GLU C 1 90 ? 7.294 86.390 26.156 1.00 52.14 90 GLU C N 1
ATOM 13130 C CA . GLU C 1 90 ? 8.024 85.441 25.324 1.00 39.82 90 GLU C CA 1
ATOM 13131 C C . GLU C 1 90 ? 8.905 84.517 26.155 1.00 42.67 90 GLU C C 1
ATOM 13132 O O . GLU C 1 90 ? 9.132 83.367 25.761 1.00 51.16 90 GLU C O 1
ATOM 13144 N N . SER C 1 91 ? 9.398 84.987 27.303 1.00 44.15 91 SER C N 1
ATOM 13145 C CA . SER C 1 91 ? 10.256 84.148 28.134 1.00 44.89 91 SER C CA 1
ATOM 13146 C C . SER C 1 91 ? 9.521 82.899 28.607 1.00 43.56 91 SER C C 1
ATOM 13147 O O . SER C 1 91 ? 10.114 81.817 28.690 1.00 46.76 91 SER C O 1
ATOM 13155 N N . LYS C 1 92 ? 8.235 83.028 28.927 1.00 46.67 92 LYS C N 1
ATOM 13156 C CA . LYS C 1 92 ? 7.421 81.895 29.345 1.00 46.09 92 LYS C CA 1
ATOM 13157 C C . LYS C 1 92 ? 6.566 81.344 28.211 1.00 46.04 92 LYS C C 1
ATOM 13158 O O . LYS C 1 92 ? 5.723 80.474 28.450 1.00 45.05 92 LYS C O 1
ATOM 13177 N N . GLN C 1 93 ? 6.766 81.828 26.986 1.00 42.79 93 GLN C N 1
ATOM 13178 C CA . GLN C 1 93 ? 6.061 81.307 25.817 1.00 42.44 93 GLN C CA 1
ATOM 13179 C C . GLN C 1 93 ? 4.553 81.487 25.952 1.00 39.98 93 GLN C C 1
ATOM 13180 O O . GLN C 1 93 ? 3.771 80.590 25.629 1.00 31.10 93 GLN C O 1
ATOM 13194 N N . ILE C 1 94 ? 4.134 82.657 26.426 1.00 43.71 94 ILE C N 1
ATOM 13195 C CA . ILE C 1 94 ? 2.726 82.938 26.672 1.00 39.11 94 ILE C CA 1
ATOM 13196 C C . ILE C 1 94 ? 2.316 84.156 25.856 1.00 33.75 94 ILE C C 1
ATOM 13197 O O . ILE C 1 94 ? 3.031 85.164 25.826 1.00 34.37 94 ILE C O 1
ATOM 13230 N N . ARG C 1 96 ? -1.040 86.745 25.345 1.00 35.58 96 ARG C N 1
ATOM 13231 C CA . ARG C 1 96 ? -2.314 87.181 25.908 1.00 27.23 96 ARG C CA 1
ATOM 13232 C C . ARG C 1 96 ? -2.883 88.284 25.031 1.00 36.04 96 ARG C C 1
ATOM 13233 O O . ARG C 1 96 ? -2.192 89.266 24.736 1.00 52.70 96 ARG C O 1
ATOM 13254 N N . PHE C 1 97 ? -4.134 88.122 24.613 1.00 31.38 97 PHE C N 1
ATOM 13255 C CA . PHE C 1 97 ? -4.752 89.061 23.686 1.00 33.03 97 PHE C CA 1
ATOM 13256 C C . PHE C 1 97 ? -6.266 88.980 23.840 1.00 33.27 97 PHE C C 1
ATOM 13257 O O . PHE C 1 97 ? -6.795 88.166 24.602 1.00 28.85 97 PHE C O 1
ATOM 13274 N N . SER C 1 98 ? -6.964 89.833 23.091 1.00 45.81 98 SER C N 1
ATOM 13275 C CA . SER C 1 98 ? -8.417 89.916 23.127 1.00 41.68 98 SER C CA 1
ATOM 13276 C C . SER C 1 98 ? -8.985 89.784 21.724 1.00 31.16 98 SER C C 1
ATOM 13277 O O . SER C 1 98 ? -8.533 90.468 20.800 1.00 46.41 98 SER C O 1
ATOM 13285 N N . ILE C 1 99 ? -9.985 88.919 21.577 1.00 36.06 99 ILE C N 1
ATOM 13286 C CA . ILE C 1 99 ? -10.756 88.796 20.346 1.00 40.10 99 ILE C CA 1
ATOM 13287 C C . ILE C 1 99 ? -12.223 88.966 20.719 1.00 39.46 99 ILE C C 1
ATOM 13288 O O . ILE C 1 99 ? -12.749 88.202 21.539 1.00 38.72 99 ILE C O 1
ATOM 13304 N N . ASP C 1 100 ? -12.877 89.965 20.130 1.00 38.31 100 ASP C N 1
ATOM 13305 C CA . ASP C 1 100 ? -14.287 90.249 20.378 1.00 29.11 100 ASP C CA 1
ATOM 13306 C C . ASP C 1 100 ? -14.551 90.607 21.834 1.00 32.96 100 ASP C C 1
ATOM 13307 O O . ASP C 1 100 ? -15.667 90.423 22.331 1.00 36.56 100 ASP C O 1
ATOM 13316 N N . GLY C 1 101 ? -13.536 91.114 22.531 1.00 35.44 101 GLY C N 1
ATOM 13317 C CA . GLY C 1 101 ? -13.664 91.490 23.920 1.00 33.62 101 GLY C CA 1
ATOM 13318 C C . GLY C 1 101 ? -13.368 90.396 24.920 1.00 42.32 101 GLY C C 1
ATOM 13319 O O . GLY C 1 101 ? -13.259 90.689 26.118 1.00 39.76 101 GLY C O 1
ATOM 13323 N N . ALA C 1 102 ? -13.240 89.150 24.479 1.00 36.49 102 ALA C N 1
ATOM 13324 C CA . ALA C 1 102 ? -12.900 88.069 25.387 1.00 40.63 102 ALA C CA 1
ATOM 13325 C C . ALA C 1 102 ? -11.392 88.015 25.607 1.00 43.38 102 ALA C C 1
ATOM 13326 O O . ALA C 1 102 ? -10.601 88.489 24.787 1.00 47.06 102 ALA C O 1
ATOM 13333 N N . ILE C 1 103 ? -10.996 87.418 26.728 1.00 35.46 103 ILE C N 1
ATOM 13334 C CA . ILE C 1 103 ? -9.590 87.271 27.085 1.00 39.64 103 ILE C CA 1
ATOM 13335 C C . ILE C 1 103 ? -9.156 85.863 26.708 1.00 48.99 103 ILE C C 1
ATOM 13336 O O . ILE C 1 103 ? -9.681 84.875 27.236 1.00 49.56 103 ILE C O 1
ATOM 13352 N N . HIS C 1 104 ? -8.194 85.776 25.798 1.00 40.26 104 HIS C N 1
ATOM 13353 C CA . HIS C 1 104 ? -7.644 84.514 25.335 1.00 38.05 104 HIS C CA 1
ATOM 13354 C C . HIS C 1 104 ? -6.140 84.547 25.553 1.00 31.21 104 HIS C C 1
ATOM 13355 O O . HIS C 1 104 ? -5.504 85.590 25.369 1.00 39.17 104 HIS C O 1
ATOM 13369 N N . GLU C 1 105 ? -5.567 83.417 25.952 1.00 27.16 105 GLU C N 1
ATOM 13370 C CA . GLU C 1 105 ? -4.123 83.319 26.115 1.00 36.32 105 GLU C CA 1
ATOM 13371 C C . GLU C 1 105 ? -3.655 82.063 25.395 1.00 40.14 105 GLU C C 1
ATOM 13372 O O . GLU C 1 105 ? -4.234 80.985 25.576 1.00 32.78 105 GLU C O 1
ATOM 13384 N N . ILE C 1 106 ? -2.610 82.205 24.587 1.00 34.06 106 ILE C N 1
ATOM 13385 C CA . ILE C 1 106 ? -2.019 81.096 23.850 1.00 27.07 106 ILE C CA 1
ATOM 13386 C C . ILE C 1 106 ? -0.697 80.757 24.522 1.00 25.98 106 ILE C C 1
ATOM 13387 O O . ILE C 1 106 ? 0.194 81.608 24.626 1.00 31.43 106 ILE C O 1
ATOM 13403 N N . LYS C 1 107 ? -0.578 79.518 24.987 1.00 25.86 107 LYS C N 1
ATOM 13404 C CA . LYS C 1 107 ? 0.624 79.023 25.641 1.00 26.04 107 LYS C CA 1
ATOM 13405 C C . LYS C 1 107 ? 1.157 77.852 24.831 1.00 26.23 107 LYS C C 1
ATOM 13406 O O . LYS C 1 107 ? 0.408 76.920 24.517 1.00 29.94 107 LYS C O 1
ATOM 13413 N N . ALA C 1 108 ? 2.445 77.899 24.504 1.00 34.96 108 ALA C N 1
ATOM 13414 C CA . ALA C 1 108 ? 3.118 76.843 23.760 1.00 28.41 108 ALA C CA 1
ATOM 13415 C C . ALA C 1 108 ? 4.083 76.131 24.698 1.00 31.23 108 ALA C C 1
ATOM 13416 O O . ALA C 1 108 ? 5.010 76.753 25.228 1.00 32.05 108 ALA C O 1
ATOM 13423 N N . ILE C 1 109 ? 3.856 74.837 24.910 1.00 33.14 109 ILE C N 1
ATOM 13424 C CA . ILE C 1 109 ? 4.685 74.016 25.787 1.00 39.43 109 ILE C CA 1
ATOM 13425 C C . ILE C 1 109 ? 5.051 72.737 25.048 1.00 45.27 109 ILE C C 1
ATOM 13426 O O . ILE C 1 109 ? 4.166 71.994 24.606 1.00 43.66 109 ILE C O 1
ATOM 13442 N N . ARG C 1 110 ? 6.351 72.478 24.928 1.00 54.68 110 ARG C N 1
ATOM 13443 C CA . ARG C 1 110 ? 6.875 71.260 24.304 1.00 48.38 110 ARG C CA 1
ATOM 13444 C C . ARG C 1 110 ? 6.348 71.205 22.873 1.00 41.72 110 ARG C C 1
ATOM 13445 O O . ARG C 1 110 ? 6.522 72.186 22.131 1.00 40.76 110 ARG C O 1
ATOM 13466 N N . ASN C 1 111 ? 5.714 70.113 22.448 1.00 41.01 111 ASN C N 1
ATOM 13467 C CA . ASN C 1 111 ? 5.276 69.918 21.074 1.00 34.81 111 ASN C CA 1
ATOM 13468 C C . ASN C 1 111 ? 3.803 70.242 20.868 1.00 34.28 111 ASN C C 1
ATOM 13469 O O . ASN C 1 111 ? 3.211 69.793 19.880 1.00 45.47 111 ASN C O 1
ATOM 13480 N N . LYS C 1 112 ? 3.199 71.013 21.767 1.00 25.59 112 LYS C N 1
ATOM 13481 C CA . LYS C 1 112 ? 1.797 71.374 21.646 1.00 24.07 112 LYS C CA 1
ATOM 13482 C C . LYS C 1 112 ? 1.645 72.879 21.815 1.00 26.16 112 LYS C C 1
ATOM 13483 O O . LYS C 1 112 ? 2.463 73.531 22.471 1.00 36.69 112 LYS C O 1
ATOM 13502 N N . ILE C 1 113 ? 0.595 73.427 21.208 1.00 24.20 113 ILE C N 1
ATOM 13503 C CA . ILE C 1 113 ? 0.171 74.803 21.440 1.00 26.19 113 ILE C CA 1
ATOM 13504 C C . ILE C 1 113 ? -1.248 74.760 21.989 1.00 27.18 113 ILE C C 1
ATOM 13505 O O . ILE C 1 113 ? -2.114 74.080 21.427 1.00 27.97 113 ILE C O 1
ATOM 13521 N N . PHE C 1 114 ? -1.481 75.484 23.080 1.00 26.35 114 PHE C N 1
ATOM 13522 C CA . PHE C 1 114 ? -2.759 75.476 23.773 1.00 24.69 114 PHE C CA 1
ATOM 13523 C C . PHE C 1 114 ? -3.403 76.852 23.665 1.00 24.81 114 PHE C C 1
ATOM 13524 O O . PHE C 1 114 ? -2.735 77.879 23.821 1.00 32.56 114 PHE C O 1
ATOM 13541 N N . PHE C 1 115 ? -4.701 76.864 23.371 1.00 24.61 115 PHE C N 1
ATOM 13542 C CA . PHE C 1 115 ? -5.502 78.084 23.316 1.00 24.73 115 PHE C CA 1
ATOM 13543 C C . PHE C 1 115 ? -6.587 77.990 24.379 1.00 32.41 115 PHE C C 1
ATOM 13544 O O . PHE C 1 115 ? -7.499 77.164 24.265 1.00 35.81 115 PHE C O 1
ATOM 13561 N N . ASP C 1 116 ? -6.492 78.830 25.414 1.00 43.08 116 ASP C N 1
ATOM 13562 C CA . ASP C 1 116 ? -7.479 78.835 26.498 1.00 34.72 116 ASP C CA 1
ATOM 13563 C C . ASP C 1 116 ? -7.606 77.452 27.131 1.00 30.92 116 ASP C C 1
ATOM 13564 O O . ASP C 1 116 ? -8.703 76.925 27.319 1.00 36.01 116 ASP C O 1
ATOM 13573 N N . ASP C 1 117 ? -6.457 76.856 27.452 1.00 30.61 117 ASP C N 1
ATOM 13574 C CA . ASP C 1 117 ? -6.383 75.568 28.139 1.00 41.35 117 ASP C CA 1
ATOM 13575 C C . ASP C 1 117 ? -6.863 74.407 27.280 1.00 40.16 117 ASP C C 1
ATOM 13576 O O . ASP C 1 117 ? -7.200 73.345 27.810 1.00 39.68 117 ASP C O 1
ATOM 13585 N N . ARG C 1 118 ? -6.901 74.578 25.962 1.00 47.74 118 ARG C N 1
ATOM 13586 C CA . ARG C 1 118 ? -7.277 73.507 25.048 1.00 44.64 118 ARG C CA 1
ATOM 13587 C C . ARG C 1 118 ? -6.238 73.428 23.941 1.00 34.26 118 ARG C C 1
ATOM 13588 O O . ARG C 1 118 ? -5.983 74.423 23.255 1.00 32.02 118 ARG C O 1
ATOM 13609 N N . CYS C 1 119 ? -5.643 72.250 23.766 1.00 34.21 119 CYS C N 1
ATOM 13610 C CA . CYS C 1 119 ? -4.640 72.077 22.725 1.00 27.95 119 CYS C CA 1
ATOM 13611 C C . CYS C 1 119 ? -5.270 72.276 21.354 1.00 25.59 119 CYS C C 1
ATOM 13612 O O . CYS C 1 119 ? -6.274 71.638 21.021 1.00 25.92 119 CYS C O 1
ATOM 13620 N N . ILE C 1 120 ? -4.677 73.162 20.560 1.00 26.56 120 ILE C N 1
ATOM 13621 C CA . ILE C 1 120 ? -5.164 73.426 19.213 1.00 23.20 120 ILE C CA 1
ATOM 13622 C C . ILE C 1 120 ? -4.168 73.030 18.133 1.00 23.96 120 ILE C C 1
ATOM 13623 O O . ILE C 1 120 ? -4.573 72.884 16.968 1.00 37.38 120 ILE C O 1
ATOM 13639 N N . VAL C 1 121 ? -2.891 72.841 18.456 1.00 25.11 121 VAL C N 1
ATOM 13640 C CA . VAL C 1 121 ? -1.891 72.417 17.480 1.00 28.04 121 VAL C CA 1
ATOM 13641 C C . VAL C 1 121 ? -1.027 71.323 18.091 1.00 25.08 121 VAL C C 1
ATOM 13642 O O . VAL C 1 121 ? -0.576 71.443 19.235 1.00 29.81 121 VAL C O 1
ATOM 13655 N N . TYR C 1 122 ? -0.805 70.257 17.324 1.00 23.06 122 TYR C N 1
ATOM 13656 C CA . TYR C 1 122 ? 0.074 69.157 17.691 1.00 23.47 122 TYR C CA 1
ATOM 13657 C C . TYR C 1 122 ? 1.214 69.110 16.683 1.00 28.71 122 TYR C C 1
ATOM 13658 O O . TYR C 1 122 ? 0.979 69.212 15.475 1.00 37.98 122 TYR C O 1
ATOM 13676 N N . PHE C 1 123 ? 2.441 68.940 17.159 1.00 25.98 123 PHE C N 1
ATOM 13677 C CA . PHE C 1 123 ? 3.600 68.801 16.284 1.00 26.09 123 PHE C CA 1
ATOM 13678 C C . PHE C 1 123 ? 4.059 67.350 16.306 1.00 37.43 123 PHE C C 1
ATOM 13679 O O . PHE C 1 123 ? 4.334 66.803 17.379 1.00 35.64 123 PHE C O 1
ATOM 13696 N N . ILE C 1 124 ? 4.131 66.728 15.127 1.00 34.62 124 ILE C N 1
ATOM 13697 C CA . ILE C 1 124 ? 4.498 65.323 15.027 1.00 26.30 124 ILE C CA 1
ATOM 13698 C C . ILE C 1 124 ? 5.459 65.153 13.858 1.00 29.44 124 ILE C C 1
ATOM 13699 O O . ILE C 1 124 ? 5.398 65.889 12.870 1.00 28.67 124 ILE C O 1
ATOM 13715 N N . ALA C 1 125 ? 6.324 64.147 13.956 1.00 28.89 125 ALA C N 1
ATOM 13716 C CA . ALA C 1 125 ? 7.284 63.825 12.909 1.00 26.57 125 ALA C CA 1
ATOM 13717 C C . ALA C 1 125 ? 6.976 62.445 12.349 1.00 37.18 125 ALA C C 1
ATOM 13718 O O . ALA C 1 125 ? 6.779 61.493 13.111 1.00 43.94 125 ALA C O 1
ATOM 13725 N N . LEU C 1 126 ? 6.924 62.341 11.019 1.00 32.58 126 LEU C N 1
ATOM 13726 C CA . LEU C 1 126 ? 6.585 61.067 10.391 1.00 33.98 126 LEU C CA 1
ATOM 13727 C C . LEU C 1 126 ? 7.565 59.969 10.786 1.00 31.45 126 LEU C C 1
ATOM 13728 O O . LEU C 1 126 ? 7.181 58.797 10.866 1.00 21.48 126 LEU C O 1
ATOM 13744 N N . SER C 1 127 ? 8.825 60.326 11.053 1.00 33.31 127 SER C N 1
ATOM 13745 C CA . SER C 1 127 ? 9.791 59.330 11.505 1.00 35.92 127 SER C CA 1
ATOM 13746 C C . SER C 1 127 ? 9.340 58.691 12.811 1.00 44.99 127 SER C C 1
ATOM 13747 O O . SER C 1 127 ? 9.548 57.492 13.030 1.00 50.62 127 SER C O 1
ATOM 13755 N N . ARG C 1 128 ? 8.737 59.481 13.695 1.00 44.94 128 ARG C N 1
ATOM 13756 C CA . ARG C 1 128 ? 8.250 58.997 14.977 1.00 44.26 128 ARG C CA 1
ATOM 13757 C C . ARG C 1 128 ? 6.778 58.613 14.923 1.00 52.67 128 ARG C C 1
ATOM 13758 O O . ARG C 1 128 ? 6.204 58.259 15.958 1.00 50.27 128 ARG C O 1
ATOM 13779 N N . ALA C 1 129 ? 6.157 58.681 13.741 1.00 48.83 129 ALA C N 1
ATOM 13780 C CA . ALA C 1 129 ? 4.728 58.409 13.628 1.00 44.41 129 ALA C CA 1
ATOM 13781 C C . ALA C 1 129 ? 4.397 56.955 13.937 1.00 42.78 129 ALA C C 1
ATOM 13782 O O . ALA C 1 129 ? 3.351 56.664 14.526 1.00 50.65 129 ALA C O 1
ATOM 13789 N N . GLY C 1 130 ? 5.266 56.027 13.536 1.00 45.09 130 GLY C N 1
ATOM 13790 C CA . GLY C 1 130 ? 4.967 54.617 13.729 1.00 49.07 130 GLY C CA 1
ATOM 13791 C C . GLY C 1 130 ? 4.722 54.261 15.181 1.00 57.36 130 GLY C C 1
ATOM 13792 O O . GLY C 1 130 ? 3.824 53.477 15.499 1.00 80.84 130 GLY C O 1
ATOM 13796 N N . HIS C 1 131 ? 5.520 54.830 16.083 1.00 54.54 131 HIS C N 1
ATOM 13797 C CA . HIS C 1 131 ? 5.403 54.501 17.495 1.00 52.24 131 HIS C CA 1
ATOM 13798 C C . HIS C 1 131 ? 4.134 55.082 18.104 1.00 71.27 131 HIS C C 1
ATOM 13799 O O . HIS C 1 131 ? 3.665 54.578 19.129 1.00 76.92 131 HIS C O 1
ATOM 13813 N N . VAL C 1 132 ? 3.573 56.130 17.495 1.00 78.77 132 VAL C N 1
ATOM 13814 C CA . VAL C 1 132 ? 2.381 56.786 18.015 1.00 75.96 132 VAL C CA 1
ATOM 13815 C C . VAL C 1 132 ? 1.140 56.257 17.310 1.00 72.35 132 VAL C C 1
ATOM 13816 O O . VAL C 1 132 ? 0.146 56.979 17.163 1.00 70.27 132 VAL C O 1
ATOM 13829 N N . LYS C 1 133 ? 1.152 54.984 16.921 1.00 66.72 133 LYS C N 1
ATOM 13830 C CA . LYS C 1 133 ? -0.006 54.465 16.209 1.00 78.73 133 LYS C CA 1
ATOM 13831 C C . LYS C 1 133 ? -1.198 54.318 17.139 1.00 69.43 133 LYS C C 1
ATOM 13832 O O . LYS C 1 133 ? -2.341 54.338 16.669 1.00 60.43 133 LYS C O 1
ATOM 13836 N N . SER C 1 134 ? -0.957 54.248 18.442 1.00 77.46 134 SER C N 1
ATOM 13837 C CA . SER C 1 134 ? -2.016 54.178 19.433 1.00 70.08 134 SER C CA 1
ATOM 13838 C C . SER C 1 134 ? -2.382 55.539 20.013 1.00 63.35 134 SER C C 1
ATOM 13839 O O . SER C 1 134 ? -3.327 55.620 20.804 1.00 63.82 134 SER C O 1
ATOM 13847 N N . ASN C 1 135 ? -1.673 56.605 19.645 1.00 64.50 135 ASN C N 1
ATOM 13848 C CA . ASN C 1 135 ? -1.952 57.916 20.219 1.00 59.34 135 ASN C CA 1
ATOM 13849 C C . ASN C 1 135 ? -3.352 58.386 19.843 1.00 59.37 135 ASN C C 1
ATOM 13850 O O . ASN C 1 135 ? -3.896 58.026 18.795 1.00 67.52 135 ASN C O 1
ATOM 13861 N N . ASN C 1 136 ? -3.934 59.208 20.714 1.00 57.50 136 ASN C N 1
ATOM 13862 C CA . ASN C 1 136 ? -5.288 59.718 20.544 1.00 64.17 136 ASN C CA 1
ATOM 13863 C C . ASN C 1 136 ? -5.253 61.230 20.370 1.00 56.58 136 ASN C C 1
ATOM 13864 O O . ASN C 1 136 ? -4.645 61.940 21.177 1.00 57.88 136 ASN C O 1
ATOM 13875 N N . TYR C 1 137 ? -5.913 61.709 19.320 1.00 48.30 137 TYR C N 1
ATOM 13876 C CA . TYR C 1 137 ? -6.055 63.136 19.019 1.00 41.04 137 TYR C CA 1
ATOM 13877 C C . TYR C 1 137 ? -7.541 63.435 18.880 1.00 52.54 137 TYR C C 1
ATOM 13878 O O . TYR C 1 137 ? -8.126 63.198 17.808 1.00 62.36 137 TYR C O 1
ATOM 13896 N N . PRO C 1 138 ? -8.201 63.928 19.931 1.00 45.06 138 PRO C N 1
ATOM 13897 C CA . PRO C 1 138 ? -9.677 63.895 19.933 1.00 59.06 138 PRO C CA 1
ATOM 13898 C C . PRO C 1 138 ? -10.359 64.621 18.779 1.00 56.48 138 PRO C C 1
ATOM 13899 O O . PRO C 1 138 ? -11.193 64.005 18.100 1.00 56.72 138 PRO C O 1
ATOM 13910 N N . ASP C 1 139 ? -10.084 65.903 18.552 1.00 33.01 139 ASP C N 1
ATOM 13911 C CA . ASP C 1 139 ? -10.894 66.710 17.630 1.00 32.86 139 ASP C CA 1
ATOM 13912 C C . ASP C 1 139 ? -10.060 67.397 16.550 1.00 31.11 139 ASP C C 1
ATOM 13913 O O . ASP C 1 139 ? -10.129 68.616 16.361 1.00 33.94 139 ASP C O 1
ATOM 13922 N N . VAL C 1 140 ? -9.200 66.646 15.865 1.00 40.00 140 VAL C N 1
ATOM 13923 C CA . VAL C 1 140 ? -8.356 67.212 14.811 1.00 35.07 140 VAL C CA 1
ATOM 13924 C C . VAL C 1 140 ? -9.155 67.353 13.516 1.00 33.10 140 VAL C C 1
ATOM 13925 O O . VAL C 1 140 ? -9.719 66.377 13.014 1.00 28.35 140 VAL C O 1
ATOM 13938 N N . LYS C 1 141 ? -9.186 68.574 12.965 1.00 30.01 141 LYS C N 1
ATOM 13939 C CA . LYS C 1 141 ? -9.861 68.847 11.702 1.00 25.81 141 LYS C CA 1
ATOM 13940 C C . LYS C 1 141 ? -8.898 69.205 10.577 1.00 27.65 141 LYS C C 1
ATOM 13941 O O . LYS C 1 141 ? -9.273 69.088 9.407 1.00 41.03 141 LYS C O 1
ATOM 13960 N N . TYR C 1 142 ? -7.676 69.634 10.895 1.00 28.82 142 TYR C N 1
ATOM 13961 C CA . TYR C 1 142 ? -6.702 70.061 9.899 1.00 28.72 142 TYR C CA 1
ATOM 13962 C C . TYR C 1 142 ? -5.401 69.300 10.106 1.00 24.03 142 TYR C C 1
ATOM 13963 O O . TYR C 1 142 ? -4.932 69.160 11.240 1.00 26.84 142 TYR C O 1
ATOM 13981 N N . LEU C 1 143 ? -4.820 68.813 9.011 1.00 30.14 143 LEU C N 1
ATOM 13982 C CA . LEU C 1 143 ? -3.497 68.198 9.017 1.00 20.09 143 LEU C CA 1
ATOM 13983 C C . LEU C 1 143 ? -2.667 68.854 7.926 1.00 20.98 143 LEU C C 1
ATOM 13984 O O . LEU C 1 143 ? -3.064 68.842 6.756 1.00 30.63 143 LEU C O 1
ATOM 14000 N N . VAL C 1 144 ? -1.530 69.431 8.304 1.00 23.63 144 VAL C N 1
ATOM 14001 C CA . VAL C 1 144 ? -0.651 70.131 7.373 1.00 30.99 144 VAL C CA 1
ATOM 14002 C C . VAL C 1 144 ? 0.697 69.425 7.336 1.00 28.57 144 VAL C C 1
ATOM 14003 O O . VAL C 1 144 ? 1.378 69.315 8.364 1.00 26.76 144 VAL C O 1
ATOM 14016 N N . PHE C 1 145 ? 1.077 68.954 6.153 1.00 21.52 145 PHE C N 1
ATOM 14017 C CA . PHE C 1 145 ? 2.353 68.286 5.901 1.00 20.66 145 PHE C CA 1
ATOM 14018 C C . PHE C 1 145 ? 3.233 69.279 5.143 1.00 26.67 145 PHE C C 1
ATOM 14019 O O . PHE C 1 145 ? 3.177 69.367 3.915 1.00 33.38 145 PHE C O 1
ATOM 14036 N N . ASP C 1 146 ? 4.048 70.027 5.882 1.00 31.36 146 ASP C N 1
ATOM 14037 C CA . ASP C 1 146 ? 4.892 71.041 5.269 1.00 42.96 146 ASP C CA 1
ATOM 14038 C C . ASP C 1 146 ? 6.167 70.415 4.716 1.00 33.00 146 ASP C C 1
ATOM 14039 O O . ASP C 1 146 ? 6.651 69.391 5.210 1.00 22.75 146 ASP C O 1
ATOM 14048 N N . GLU C 1 147 ? 6.704 71.043 3.671 1.00 33.81 147 GLU C N 1
ATOM 14049 C CA . GLU C 1 147 ? 7.913 70.566 3.005 1.00 36.62 147 GLU C CA 1
ATOM 14050 C C . GLU C 1 147 ? 7.738 69.104 2.602 1.00 31.65 147 GLU C C 1
ATOM 14051 O O . GLU C 1 147 ? 8.630 68.271 2.780 1.00 33.94 147 GLU C O 1
ATOM 14063 N N . VAL C 1 148 ? 6.567 68.794 2.043 1.00 31.18 148 VAL C N 1
ATOM 14064 C CA . VAL C 1 148 ? 6.218 67.404 1.767 1.00 33.25 148 VAL C CA 1
ATOM 14065 C C . VAL C 1 148 ? 7.222 66.772 0.813 1.00 26.31 148 VAL C C 1
ATOM 14066 O O . VAL C 1 148 ? 7.563 65.592 0.947 1.00 23.11 148 VAL C O 1
ATOM 14079 N N . ILE C 1 149 ? 7.716 67.534 -0.159 1.00 36.48 149 ILE C N 1
ATOM 14080 C CA . ILE C 1 149 ? 8.695 67.024 -1.113 1.00 40.79 149 ILE C CA 1
ATOM 14081 C C . ILE C 1 149 ? 10.069 67.564 -0.745 1.00 37.33 149 ILE C C 1
ATOM 14082 O O . ILE C 1 149 ? 10.254 68.780 -0.605 1.00 37.85 149 ILE C O 1
ATOM 14098 N N . ILE C 1 150 ? 11.039 66.658 -0.607 1.00 38.07 150 ILE C N 1
ATOM 14099 C CA . ILE C 1 150 ? 12.377 67.056 -0.196 1.00 29.80 150 ILE C CA 1
ATOM 14100 C C . ILE C 1 150 ? 12.990 67.953 -1.262 1.00 35.89 150 ILE C C 1
ATOM 14101 O O . ILE C 1 150 ? 12.838 67.717 -2.468 1.00 45.17 150 ILE C O 1
ATOM 14117 N N . ASP C 1 151 ? 13.693 68.993 -0.819 1.00 44.44 151 ASP C N 1
ATOM 14118 C CA . ASP C 1 151 ? 14.444 69.881 -1.703 1.00 52.70 151 ASP C CA 1
ATOM 14119 C C . ASP C 1 151 ? 15.913 69.481 -1.620 1.00 66.30 151 ASP C C 1
ATOM 14120 O O . ASP C 1 151 ? 16.543 69.627 -0.568 1.00 78.72 151 ASP C O 1
ATOM 14129 N N . ARG C 1 152 ? 16.463 68.987 -2.730 1.00 73.47 152 ARG C N 1
ATOM 14130 C CA . ARG C 1 152 ? 17.858 68.559 -2.719 1.00 84.41 152 ARG C CA 1
ATOM 14131 C C . ARG C 1 152 ? 18.810 69.744 -2.641 1.00 85.65 152 ARG C C 1
ATOM 14132 O O . ARG C 1 152 ? 19.878 69.637 -2.028 1.00 88.03 152 ARG C O 1
ATOM 14153 N N . SER C 1 153 ? 18.445 70.877 -3.244 1.00 96.54 153 SER C N 1
ATOM 14154 C CA . SER C 1 153 ? 19.301 72.057 -3.186 1.00 100.27 153 SER C CA 1
ATOM 14155 C C . SER C 1 153 ? 19.473 72.533 -1.748 1.00 91.41 153 SER C C 1
ATOM 14156 O O . SER C 1 153 ? 20.601 72.721 -1.276 1.00 93.16 153 SER C O 1
ATOM 14164 N N . ILE C 1 154 ? 18.361 72.748 -1.036 1.00 87.93 154 ILE C N 1
ATOM 14165 C CA . ILE C 1 154 ? 18.457 73.208 0.347 1.00 81.49 154 ILE C CA 1
ATOM 14166 C C . ILE C 1 154 ? 19.019 72.116 1.251 1.00 84.07 154 ILE C C 1
ATOM 14167 O O . ILE C 1 154 ? 19.844 72.390 2.131 1.00 87.25 154 ILE C O 1
ATOM 14200 N N . PRO C 1 156 ? 21.085 68.520 1.151 1.00 106.24 156 PRO C N 1
ATOM 14201 C CA . PRO C 1 156 ? 21.833 67.707 0.178 1.00 112.73 156 PRO C CA 1
ATOM 14202 C C . PRO C 1 156 ? 21.466 66.237 0.196 1.00 115.60 156 PRO C C 1
ATOM 14203 O O . PRO C 1 156 ? 21.304 65.635 -0.874 1.00 101.52 156 PRO C O 1
ATOM 14214 N N . ASN C 1 157 ? 21.350 65.624 1.391 1.00 124.24 157 ASN C N 1
ATOM 14215 C CA . ASN C 1 157 ? 21.171 64.185 1.496 1.00 123.06 157 ASN C CA 1
ATOM 14216 C C . ASN C 1 157 ? 20.084 63.883 2.537 1.00 109.98 157 ASN C C 1
ATOM 14217 O O . ASN C 1 157 ? 20.345 63.414 3.646 1.00 104.00 157 ASN C O 1
ATOM 14228 N N . ALA C 1 158 ? 18.834 64.155 2.171 1.00 106.61 158 ALA C N 1
ATOM 14229 C CA . ALA C 1 158 ? 17.668 63.774 2.958 1.00 79.76 158 ALA C CA 1
ATOM 14230 C C . ALA C 1 158 ? 16.941 62.641 2.247 1.00 66.21 158 ALA C C 1
ATOM 14231 O O . ALA C 1 158 ? 16.668 62.733 1.045 1.00 70.34 158 ALA C O 1
ATOM 14238 N N . ARG C 1 159 ? 16.626 61.583 2.986 1.00 55.66 159 ARG C N 1
ATOM 14239 C CA . ARG C 1 159 ? 16.018 60.386 2.424 1.00 55.12 159 ARG C CA 1
ATOM 14240 C C . ARG C 1 159 ? 14.592 60.224 2.933 1.00 51.72 159 ARG C C 1
ATOM 14241 O O . ARG C 1 159 ? 14.313 60.442 4.116 1.00 50.82 159 ARG C O 1
ATOM 14248 N N . TYR C 1 160 ? 13.692 59.846 2.029 1.00 42.27 160 TYR C N 1
ATOM 14249 C CA . TYR C 1 160 ? 12.317 59.565 2.408 1.00 33.45 160 TYR C CA 1
ATOM 14250 C C . TYR C 1 160 ? 12.254 58.345 3.324 1.00 32.75 160 TYR C C 1
ATOM 14251 O O . TYR C 1 160 ? 13.145 57.490 3.335 1.00 33.30 160 TYR C O 1
ATOM 14269 N N . ILE C 1 161 ? 11.181 58.280 4.111 1.00 23.87 161 ILE C N 1
ATOM 14270 C CA . ILE C 1 161 ? 11.013 57.186 5.056 1.00 24.86 161 ILE C CA 1
ATOM 14271 C C . ILE C 1 161 ? 10.637 55.912 4.307 1.00 20.89 161 ILE C C 1
ATOM 14272 O O . ILE C 1 161 ? 9.978 55.946 3.259 1.00 25.86 161 ILE C O 1
ATOM 14288 N N . ARG C 1 162 ? 11.062 54.774 4.851 1.00 19.66 162 ARG C N 1
ATOM 14289 C CA . ARG C 1 162 ? 10.726 53.484 4.262 1.00 25.85 162 ARG C CA 1
ATOM 14290 C C . ARG C 1 162 ? 9.216 53.290 4.260 1.00 36.09 162 ARG C C 1
ATOM 14291 O O . ARG C 1 162 ? 8.561 53.412 5.300 1.00 41.75 162 ARG C O 1
ATOM 14312 N N . ASN C 1 163 ? 8.663 52.984 3.086 1.00 28.17 163 ASN C N 1
ATOM 14313 C CA . ASN C 1 163 ? 7.218 52.840 2.920 1.00 23.51 163 ASN C CA 1
ATOM 14314 C C . ASN C 1 163 ? 6.508 54.076 3.469 1.00 28.34 163 ASN C C 1
ATOM 14315 O O . ASN C 1 163 ? 5.537 53.992 4.224 1.00 31.15 163 ASN C O 1
ATOM 14326 N N . GLU C 1 164 ? 7.013 55.246 3.064 1.00 28.00 164 GLU C N 1
ATOM 14327 C CA . GLU C 1 164 ? 6.568 56.505 3.653 1.00 24.16 164 GLU C CA 1
ATOM 14328 C C . GLU C 1 164 ? 5.061 56.689 3.533 1.00 22.76 164 GLU C C 1
ATOM 14329 O O . GLU C 1 164 ? 4.406 57.108 4.494 1.00 33.26 164 GLU C O 1
ATOM 14341 N N . PHE C 1 165 ? 4.492 56.398 2.362 1.00 31.86 165 PHE C N 1
ATOM 14342 C CA . PHE C 1 165 ? 3.070 56.663 2.169 1.00 23.91 165 PHE C CA 1
ATOM 14343 C C . PHE C 1 165 ? 2.213 55.794 3.082 1.00 23.31 165 PHE C C 1
ATOM 14344 O O . PHE C 1 165 ? 1.176 56.246 3.580 1.00 28.09 165 PHE C O 1
ATOM 14361 N N . THR C 1 166 ? 2.619 54.542 3.306 1.00 24.18 166 THR C N 1
ATOM 14362 C CA . THR C 1 166 ? 1.881 53.699 4.240 1.00 30.63 166 THR C CA 1
ATOM 14363 C C . THR C 1 166 ? 1.945 54.270 5.651 1.00 33.04 166 THR C C 1
ATOM 14364 O O . THR C 1 166 ? 0.945 54.262 6.380 1.00 30.98 166 THR C O 1
ATOM 14375 N N . VAL C 1 167 ? 3.111 54.784 6.050 1.00 34.77 167 VAL C N 1
ATOM 14376 C CA . VAL C 1 167 ? 3.237 55.414 7.361 1.00 34.88 167 VAL C CA 1
ATOM 14377 C C . VAL C 1 167 ? 2.356 56.653 7.440 1.00 28.68 167 VAL C C 1
ATOM 14378 O O . VAL C 1 167 ? 1.743 56.934 8.477 1.00 31.23 167 VAL C O 1
ATOM 14391 N N . LEU C 1 168 ? 2.289 57.420 6.351 1.00 26.30 168 LEU C N 1
ATOM 14392 C CA . LEU C 1 168 ? 1.428 58.597 6.326 1.00 22.52 168 LEU C CA 1
ATOM 14393 C C . LEU C 1 168 ? -0.037 58.197 6.444 1.00 27.61 168 LEU C C 1
ATOM 14394 O O . LEU C 1 168 ? -0.787 58.772 7.240 1.00 30.26 168 LEU C O 1
ATOM 14410 N N . LEU C 1 169 ? -0.464 57.209 5.655 1.00 34.00 169 LEU C N 1
ATOM 14411 C CA . LEU C 1 169 ? -1.863 56.793 5.696 1.00 32.79 169 LEU C CA 1
ATOM 14412 C C . LEU C 1 169 ? -2.243 56.279 7.079 1.00 25.99 169 LEU C C 1
ATOM 14413 O O . LEU C 1 169 ? -3.352 56.536 7.561 1.00 42.16 169 LEU C O 1
ATOM 14429 N N . ASN C 1 170 ? -1.338 55.548 7.734 1.00 25.20 170 ASN C N 1
ATOM 14430 C CA . ASN C 1 170 ? -1.607 55.112 9.100 1.00 31.96 170 ASN C CA 1
ATOM 14431 C C . ASN C 1 170 ? -1.790 56.308 10.024 1.00 29.99 170 ASN C C 1
ATOM 14432 O O . ASN C 1 170 ? -2.663 56.298 10.901 1.00 46.70 170 ASN C O 1
ATOM 14443 N N . LEU C 1 171 ? -0.977 57.352 9.842 1.00 26.72 171 LEU C N 1
ATOM 14444 C CA . LEU C 1 171 ? -1.126 58.545 10.667 1.00 30.27 171 LEU C CA 1
ATOM 14445 C C . LEU C 1 171 ? -2.454 59.238 10.389 1.00 27.27 171 LEU C C 1
ATOM 14446 O O . LEU C 1 171 ? -3.099 59.749 11.311 1.00 36.31 171 LEU C O 1
ATOM 14462 N N . ILE C 1 172 ? -2.883 59.259 9.126 1.00 28.67 172 ILE C N 1
ATOM 14463 C CA . ILE C 1 172 ? -4.186 59.832 8.809 1.00 24.32 172 ILE C CA 1
ATOM 14464 C C . ILE C 1 172 ? -5.274 59.087 9.570 1.00 30.66 172 ILE C C 1
ATOM 14465 O O . ILE C 1 172 ? -6.180 59.698 10.149 1.00 38.07 172 ILE C O 1
ATOM 14481 N N . GLU C 1 173 ? -5.189 57.755 9.599 1.00 36.22 173 GLU C N 1
ATOM 14482 C CA . GLU C 1 173 ? -6.180 56.966 10.320 1.00 40.30 173 GLU C CA 1
ATOM 14483 C C . GLU C 1 173 ? -6.104 57.231 11.820 1.00 35.64 173 GLU C C 1
ATOM 14484 O O . GLU C 1 173 ? -7.135 57.347 12.492 1.00 41.82 173 GLU C O 1
ATOM 14496 N N . THR C 1 174 ? -4.889 57.302 12.369 1.00 37.94 174 THR C N 1
ATOM 14497 C CA . THR C 1 174 ? -4.739 57.557 13.798 1.00 38.09 174 THR C CA 1
ATOM 14498 C C . THR C 1 174 ? -5.200 58.965 14.152 1.00 45.69 174 THR C C 1
ATOM 14499 O O . THR C 1 174 ? -5.945 59.163 15.119 1.00 43.85 174 THR C O 1
ATOM 14510 N N . ILE C 1 175 ? -4.769 59.959 13.371 1.00 50.09 175 ILE C N 1
ATOM 14511 C CA . ILE C 1 175 ? -5.165 61.332 13.656 1.00 39.67 175 ILE C CA 1
ATOM 14512 C C . ILE C 1 175 ? -6.641 61.523 13.343 1.00 39.73 175 ILE C C 1
ATOM 14513 O O . ILE C 1 175 ? -7.330 62.291 14.026 1.00 44.96 175 ILE C O 1
ATOM 14529 N N . LYS C 1 176 ? -7.152 60.835 12.326 1.00 42.91 176 LYS C N 1
ATOM 14530 C CA . LYS C 1 176 ? -8.532 60.982 11.874 1.00 49.89 176 LYS C CA 1
ATOM 14531 C C . LYS C 1 176 ? -9.246 59.656 12.087 1.00 53.23 176 LYS C C 1
ATOM 14532 O O . LYS C 1 176 ? -8.921 58.656 11.438 1.00 75.49 176 LYS C O 1
ATOM 14551 N N . ARG C 1 177 ? -10.231 59.652 12.980 1.00 39.21 177 ARG C N 1
ATOM 14552 C CA . ARG C 1 177 ? -10.985 58.447 13.309 1.00 40.29 177 ARG C CA 1
ATOM 14553 C C . ARG C 1 177 ? -12.469 58.763 13.190 1.00 55.18 177 ARG C C 1
ATOM 14554 O O . ARG C 1 177 ? -13.009 59.542 13.983 1.00 69.12 177 ARG C O 1
ATOM 14575 N N . LYS C 1 178 ? -13.118 58.173 12.187 1.00 47.31 178 LYS C N 1
ATOM 14576 C CA . LYS C 1 178 ? -14.557 58.325 11.989 1.00 63.25 178 LYS C CA 1
ATOM 14577 C C . LYS C 1 178 ? -14.966 59.794 11.919 1.00 56.92 178 LYS C C 1
ATOM 14578 O O . LYS C 1 178 ? -16.051 60.174 12.363 1.00 57.68 178 LYS C O 1
ATOM 14582 N N . ARG C 1 179 ? -14.105 60.629 11.349 1.00 35.08 179 ARG C N 1
ATOM 14583 C CA . ARG C 1 179 ? -14.362 62.059 11.208 1.00 43.12 179 ARG C CA 1
ATOM 14584 C C . ARG C 1 179 ? -14.573 62.333 9.724 1.00 44.83 179 ARG C C 1
ATOM 14585 O O . ARG C 1 179 ? -13.642 62.192 8.929 1.00 53.04 179 ARG C O 1
ATOM 14606 N N . GLU C 1 180 ? -15.793 62.701 9.336 1.00 48.96 180 GLU C N 1
ATOM 14607 C CA . GLU C 1 180 ? -15.987 63.081 7.940 1.00 44.13 180 GLU C CA 1
ATOM 14608 C C . GLU C 1 180 ? -15.374 64.445 7.649 1.00 46.12 180 GLU C C 1
ATOM 14609 O O . GLU C 1 180 ? -14.852 64.667 6.550 1.00 50.66 180 GLU C O 1
ATOM 14621 N N . ASP C 1 181 ? -15.400 65.352 8.623 1.00 44.90 181 ASP C N 1
ATOM 14622 C CA . ASP C 1 181 ? -14.922 66.721 8.439 1.00 48.68 181 ASP C CA 1
ATOM 14623 C C . ASP C 1 181 ? -13.436 66.760 8.777 1.00 46.54 181 ASP C C 1
ATOM 14624 O O . ASP C 1 181 ? -13.038 66.998 9.918 1.00 44.66 181 ASP C O 1
ATOM 14633 N N . PHE C 1 182 ? -12.604 66.529 7.765 1.00 50.15 182 PHE C N 1
ATOM 14634 C CA . PHE C 1 182 ? -11.157 66.540 7.918 1.00 36.12 182 PHE C CA 1
ATOM 14635 C C . PHE C 1 182 ? -10.535 67.148 6.672 1.00 27.55 182 PHE C C 1
ATOM 14636 O O . PHE C 1 182 ? -11.055 66.998 5.564 1.00 34.43 182 PHE C O 1
ATOM 14653 N N . TYR C 1 183 ? -9.420 67.841 6.863 1.00 27.38 183 TYR C N 1
ATOM 14654 C CA . TYR C 1 183 ? -8.705 68.476 5.768 1.00 27.26 183 TYR C CA 1
ATOM 14655 C C . TYR C 1 183 ? -7.225 68.154 5.885 1.00 28.16 183 TYR C C 1
ATOM 14656 O O . TYR C 1 183 ? -6.658 68.166 6.982 1.00 34.22 183 TYR C O 1
ATOM 14674 N N . LEU C 1 184 ? -6.606 67.864 4.746 1.00 31.84 184 LEU C N 1
ATOM 14675 C CA . LEU C 1 184 ? -5.179 67.587 4.660 1.00 36.82 184 LEU C CA 1
ATOM 14676 C C . LEU C 1 184 ? -4.559 68.558 3.669 1.00 30.96 184 LEU C C 1
ATOM 14677 O O . LEU C 1 184 ? -5.033 68.681 2.534 1.00 31.77 184 LEU C O 1
ATOM 14693 N N . PHE C 1 185 ? -3.498 69.237 4.095 1.00 28.51 185 PHE C N 1
ATOM 14694 C CA . PHE C 1 185 ? -2.792 70.195 3.257 1.00 32.62 185 PHE C CA 1
ATOM 14695 C C . PHE C 1 185 ? -1.360 69.715 3.083 1.00 39.93 185 PHE C C 1
ATOM 14696 O O . PHE C 1 185 ? -0.623 69.576 4.065 1.00 34.46 185 PHE C O 1
ATOM 14730 N N . LEU C 1 187 ? 2.070 70.806 1.484 1.00 24.03 187 LEU C N 1
ATOM 14731 C CA . LEU C 1 187 ? 2.762 71.993 1.005 1.00 24.59 187 LEU C CA 1
ATOM 14732 C C . LEU C 1 187 ? 4.183 71.624 0.613 1.00 27.11 187 LEU C C 1
ATOM 14733 O O . LEU C 1 187 ? 4.921 71.039 1.413 1.00 31.30 187 LEU C O 1
ATOM 14749 N N . SER C 1 188 ? 4.559 71.963 -0.618 1.00 25.10 188 SER C N 1
ATOM 14750 C CA . SER C 1 188 ? 5.884 71.674 -1.143 1.00 25.12 188 SER C CA 1
ATOM 14751 C C . SER C 1 188 ? 6.450 72.927 -1.789 1.00 30.59 188 SER C C 1
ATOM 14752 O O . SER C 1 188 ? 5.777 73.566 -2.603 1.00 32.36 188 SER C O 1
ATOM 14760 N N . ASN C 1 189 ? 7.685 73.272 -1.428 1.00 39.54 189 ASN C N 1
ATOM 14761 C CA . ASN C 1 189 ? 8.387 74.359 -2.095 1.00 46.21 189 ASN C CA 1
ATOM 14762 C C . ASN C 1 189 ? 8.883 73.928 -3.466 1.00 35.80 189 ASN C C 1
ATOM 14763 O O . ASN C 1 189 ? 8.981 74.755 -4.379 1.00 38.35 189 ASN C O 1
ATOM 14774 N N . VAL C 1 190 ? 9.183 72.643 -3.622 1.00 32.39 190 VAL C N 1
ATOM 14775 C CA . VAL C 1 190 ? 9.705 72.083 -4.857 1.00 30.14 190 VAL C CA 1
ATOM 14776 C C . VAL C 1 190 ? 8.751 71.017 -5.368 1.00 31.50 190 VAL C C 1
ATOM 14777 O O . VAL C 1 190 ? 8.190 70.242 -4.585 1.00 30.40 190 VAL C O 1
ATOM 14790 N N . GLY C 1 191 ? 8.580 70.976 -6.686 1.00 33.79 191 GLY C N 1
ATOM 14791 C CA . GLY C 1 191 ? 7.752 69.967 -7.307 1.00 29.07 191 GLY C CA 1
ATOM 14792 C C . GLY C 1 191 ? 8.542 69.146 -8.304 1.00 23.90 191 GLY C C 1
ATOM 14793 O O . GLY C 1 191 ? 9.053 69.678 -9.294 1.00 28.70 191 GLY C O 1
ATOM 14797 N N . GLU C 1 192 ? 8.648 67.845 -8.055 1.00 31.73 192 GLU C N 1
ATOM 14798 C CA . GLU C 1 192 ? 9.389 66.964 -8.943 1.00 31.38 192 GLU C CA 1
ATOM 14799 C C . GLU C 1 192 ? 8.783 65.573 -8.848 1.00 34.25 192 GLU C C 1
ATOM 14800 O O . GLU C 1 192 ? 8.060 65.250 -7.900 1.00 31.52 192 GLU C O 1
ATOM 14812 N N . ASN C 1 193 ? 9.091 64.747 -9.841 1.00 31.87 193 ASN C N 1
ATOM 14813 C CA . ASN C 1 193 ? 8.648 63.366 -9.839 1.00 25.11 193 ASN C CA 1
ATOM 14814 C C . ASN C 1 193 ? 9.652 62.509 -9.072 1.00 26.76 193 ASN C C 1
ATOM 14815 O O . ASN C 1 193 ? 10.660 62.998 -8.554 1.00 30.74 193 ASN C O 1
ATOM 14826 N N . PHE C 1 194 ? 9.358 61.212 -8.984 1.00 29.03 194 PHE C N 1
ATOM 14827 C CA . PHE C 1 194 ? 10.202 60.240 -8.299 1.00 29.50 194 PHE C CA 1
ATOM 14828 C C . PHE C 1 194 ? 10.207 60.438 -6.785 1.00 26.80 194 PHE C C 1
ATOM 14829 O O . PHE C 1 194 ? 11.228 60.219 -6.132 1.00 36.31 194 PHE C O 1
ATOM 14846 N N . ASN C 1 195 ? 9.080 60.851 -6.211 1.00 28.03 195 ASN C N 1
ATOM 14847 C CA . ASN C 1 195 ? 8.952 60.902 -4.763 1.00 29.52 195 ASN C CA 1
ATOM 14848 C C . ASN C 1 195 ? 7.781 60.032 -4.318 1.00 26.09 195 ASN C C 1
ATOM 14849 O O . ASN C 1 195 ? 6.792 59.891 -5.048 1.00 22.31 195 ASN C O 1
ATOM 14860 N N . PRO C 1 196 ? 7.868 59.419 -3.133 1.00 25.03 196 PRO C N 1
ATOM 14861 C CA . PRO C 1 196 ? 6.782 58.524 -2.698 1.00 27.80 196 PRO C CA 1
ATOM 14862 C C . PRO C 1 196 ? 5.448 59.230 -2.555 1.00 27.71 196 PRO C C 1
ATOM 14863 O O . PRO C 1 196 ? 4.403 58.623 -2.827 1.00 33.58 196 PRO C O 1
ATOM 14874 N N . ILE C 1 197 ? 5.451 60.497 -2.134 1.00 20.90 197 ILE C N 1
ATOM 14875 C CA . ILE C 1 197 ? 4.195 61.218 -1.962 1.00 19.07 197 ILE C CA 1
ATOM 14876 C C . ILE C 1 197 ? 3.444 61.280 -3.284 1.00 21.91 197 ILE C C 1
ATOM 14877 O O . ILE C 1 197 ? 2.230 61.050 -3.341 1.00 25.23 197 ILE C O 1
ATOM 14893 N N . PHE C 1 198 ? 4.156 61.596 -4.367 1.00 28.74 198 PHE C N 1
ATOM 14894 C CA . PHE C 1 198 ? 3.528 61.639 -5.681 1.00 21.11 198 PHE C CA 1
ATOM 14895 C C . PHE C 1 198 ? 3.064 60.255 -6.113 1.00 26.08 198 PHE C C 1
ATOM 14896 O O . PHE C 1 198 ? 2.014 60.115 -6.751 1.00 32.60 198 PHE C O 1
ATOM 14913 N N . ALA C 1 199 ? 3.831 59.218 -5.772 1.00 20.70 199 ALA C N 1
ATOM 14914 C CA . ALA C 1 199 ? 3.453 57.868 -6.170 1.00 31.04 199 ALA C CA 1
ATOM 14915 C C . ALA C 1 199 ? 2.197 57.421 -5.434 1.00 36.12 199 ALA C C 1
ATOM 14916 O O . ALA C 1 199 ? 1.282 56.854 -6.043 1.00 31.17 199 ALA C O 1
ATOM 14923 N N . GLY C 1 200 ? 2.135 57.669 -4.124 1.00 34.26 200 GLY C N 1
ATOM 14924 C CA . GLY C 1 200 ? 0.951 57.296 -3.370 1.00 33.13 200 GLY C CA 1
ATOM 14925 C C . GLY C 1 200 ? -0.302 57.989 -3.867 1.00 27.39 200 GLY C C 1
ATOM 14926 O O . GLY C 1 200 ? -1.364 57.370 -3.974 1.00 31.44 200 GLY C O 1
ATOM 14930 N N . LEU C 1 201 ? -0.198 59.284 -4.176 1.00 29.57 201 LEU C N 1
ATOM 14931 C CA . LEU C 1 201 ? -1.351 60.011 -4.695 1.00 33.23 201 LEU C CA 1
ATOM 14932 C C . LEU C 1 201 ? -1.783 59.499 -6.063 1.00 35.81 201 LEU C C 1
ATOM 14933 O O . LEU C 1 201 ? -2.978 59.506 -6.380 1.00 34.31 201 LEU C O 1
ATOM 14949 N N . GLY C 1 202 ? -0.837 59.050 -6.878 1.00 32.77 202 GLY C N 1
ATOM 14950 C CA . GLY C 1 202 ? -1.123 58.703 -8.249 1.00 34.33 202 GLY C CA 1
ATOM 14951 C C . GLY C 1 202 ? -0.948 59.841 -9.222 1.00 33.11 202 GLY C C 1
ATOM 14952 O O . GLY C 1 202 ? -1.403 59.733 -10.368 1.00 33.46 202 GLY C O 1
ATOM 14956 N N . TYR C 1 203 ? -0.308 60.927 -8.803 1.00 33.53 203 TYR C N 1
ATOM 14957 C CA . TYR C 1 203 ? -0.138 62.105 -9.636 1.00 33.40 203 TYR C CA 1
ATOM 14958 C C . TYR C 1 203 ? 1.208 62.055 -10.346 1.00 27.85 203 TYR C C 1
ATOM 14959 O O . TYR C 1 203 ? 2.245 61.828 -9.715 1.00 23.44 203 TYR C O 1
ATOM 14977 N N . TYR C 1 204 ? 1.182 62.255 -11.658 1.00 38.28 204 TYR C N 1
ATOM 14978 C CA . TYR C 1 204 ? 2.387 62.392 -12.467 1.00 34.13 204 TYR C CA 1
ATOM 14979 C C . TYR C 1 204 ? 2.558 63.864 -12.822 1.00 37.24 204 TYR C C 1
ATOM 14980 O O . TYR C 1 204 ? 1.669 64.466 -13.434 1.00 42.24 204 TYR C O 1
ATOM 14998 N N . LEU C 1 205 ? 3.692 64.441 -12.430 1.00 36.05 205 LEU C N 1
ATOM 14999 C CA . LEU C 1 205 ? 3.923 65.865 -12.626 1.00 33.24 205 LEU C CA 1
ATOM 15000 C C . LEU C 1 205 ? 4.420 66.114 -14.043 1.00 44.93 205 LEU C C 1
ATOM 15001 O O . LEU C 1 205 ? 5.404 65.510 -14.484 1.00 47.04 205 LEU C O 1
ATOM 15017 N N . THR C 1 206 ? 3.732 67.002 -14.755 1.00 48.61 206 THR C N 1
ATOM 15018 C CA . THR C 1 206 ? 4.076 67.344 -16.125 1.00 51.39 206 THR C CA 1
ATOM 15019 C C . THR C 1 206 ? 4.005 68.854 -16.293 1.00 51.01 206 THR C C 1
ATOM 15020 O O . THR C 1 206 ? 3.196 69.527 -15.650 1.00 47.59 206 THR C O 1
ATOM 15031 N N . HIS C 1 207 ? 4.865 69.380 -17.170 1.00 50.36 207 HIS C N 1
ATOM 15032 C CA . HIS C 1 207 ? 4.889 70.820 -17.398 1.00 40.77 207 HIS C CA 1
ATOM 15033 C C . HIS C 1 207 ? 3.541 71.319 -17.900 1.00 43.98 207 HIS C C 1
ATOM 15034 O O . HIS C 1 207 ? 3.161 72.465 -17.632 1.00 41.54 207 HIS C O 1
ATOM 15048 N N . GLU C 1 208 ? 2.809 70.473 -18.629 1.00 53.23 208 GLU C N 1
ATOM 15049 C CA . GLU C 1 208 ? 1.501 70.865 -19.141 1.00 57.00 208 GLU C CA 1
ATOM 15050 C C . GLU C 1 208 ? 0.545 71.187 -18.001 1.00 52.88 208 GLU C C 1
ATOM 15051 O O . GLU C 1 208 ? -0.244 72.135 -18.088 1.00 49.25 208 GLU C O 1
ATOM 15063 N N . ASP C 1 209 ? 0.598 70.398 -16.925 1.00 52.50 209 ASP C N 1
ATOM 15064 C CA . ASP C 1 209 ? -0.259 70.651 -15.772 1.00 51.45 209 ASP C CA 1
ATOM 15065 C C . ASP C 1 209 ? 0.111 71.958 -15.084 1.00 50.50 209 ASP C C 1
ATOM 15066 O O . ASP C 1 209 ? -0.769 72.703 -14.636 1.00 49.71 209 ASP C O 1
ATOM 15075 N N . ILE C 1 210 ? 1.408 72.256 -14.997 1.00 50.45 210 ILE C N 1
ATOM 15076 C CA . ILE C 1 210 ? 1.847 73.467 -14.312 1.00 51.50 210 ILE C CA 1
ATOM 15077 C C . ILE C 1 210 ? 1.304 74.706 -15.013 1.00 60.93 210 ILE C C 1
ATOM 15078 O O . ILE C 1 210 ? 0.894 75.674 -14.361 1.00 60.24 210 ILE C O 1
ATOM 15094 N N . LYS C 1 211 ? 1.295 74.703 -16.348 1.00 63.39 211 LYS C N 1
ATOM 15095 C CA . LYS C 1 211 ? 0.791 75.866 -17.072 1.00 63.56 211 LYS C CA 1
ATOM 15096 C C . LYS C 1 211 ? -0.662 76.151 -16.714 1.00 53.49 211 LYS C C 1
ATOM 15097 O O . LYS C 1 211 ? -1.057 77.315 -16.575 1.00 51.32 211 LYS C O 1
ATOM 15116 N N . LYS C 1 212 ? -1.480 75.105 -16.580 1.00 49.79 212 LYS C N 1
ATOM 15117 C CA . LYS C 1 212 ? -2.871 75.307 -16.188 1.00 55.50 212 LYS C CA 1
ATOM 15118 C C . LYS C 1 212 ? -2.962 75.928 -14.800 1.00 59.01 212 LYS C C 1
ATOM 15119 O O . LYS C 1 212 ? -3.814 76.789 -14.550 1.00 60.00 212 LYS C O 1
ATOM 15138 N N . GLY C 1 213 ? -2.094 75.501 -13.883 1.00 56.95 213 GLY C N 1
ATOM 15139 C CA . GLY C 1 213 ? -2.045 76.039 -12.547 1.00 54.50 213 GLY C CA 1
ATOM 15140 C C . GLY C 1 213 ? -2.996 75.401 -11.556 1.00 48.04 213 GLY C C 1
ATOM 15141 O O . GLY C 1 213 ? -2.838 75.605 -10.349 1.00 45.85 213 GLY C O 1
ATOM 15145 N N . PHE C 1 214 ? -3.978 74.638 -12.027 1.00 49.72 214 PHE C N 1
ATOM 15146 C CA . PHE C 1 214 ? -4.970 74.006 -11.168 1.00 55.58 214 PHE C CA 1
ATOM 15147 C C . PHE C 1 214 ? -5.296 72.640 -11.752 1.00 42.92 214 PHE C C 1
ATOM 15148 O O . PHE C 1 214 ? -5.484 72.510 -12.964 1.00 59.65 214 PHE C O 1
ATOM 15165 N N . VAL C 1 215 ? -5.350 71.622 -10.895 1.00 52.57 215 VAL C N 1
ATOM 15166 C CA . VAL C 1 215 ? -5.639 70.255 -11.321 1.00 49.11 215 VAL C CA 1
ATOM 15167 C C . VAL C 1 215 ? -6.554 69.603 -10.294 1.00 51.78 215 VAL C C 1
ATOM 15168 O O . VAL C 1 215 ? -6.278 69.649 -9.091 1.00 58.25 215 VAL C O 1
ATOM 15181 N N . LYS C 1 216 ? -7.636 68.993 -10.767 1.00 48.58 216 LYS C N 1
ATOM 15182 C CA . LYS C 1 216 ? -8.608 68.325 -9.914 1.00 57.42 216 LYS C CA 1
ATOM 15183 C C . LYS C 1 216 ? -8.598 66.828 -10.197 1.00 47.43 216 LYS C C 1
ATOM 15184 O O . LYS C 1 216 ? -8.496 66.408 -11.353 1.00 49.77 216 LYS C O 1
ATOM 15203 N N . ARG C 1 217 ? -8.690 66.030 -9.135 1.00 41.61 217 ARG C N 1
ATOM 15204 C CA . ARG C 1 217 ? -8.704 64.580 -9.243 1.00 34.99 217 ARG C CA 1
ATOM 15205 C C . ARG C 1 217 ? -9.830 64.024 -8.378 1.00 41.79 217 ARG C C 1
ATOM 15206 O O . ARG C 1 217 ? -10.508 64.756 -7.651 1.00 39.42 217 ARG C O 1
ATOM 15227 N N . GLU C 1 218 ? -10.034 62.708 -8.477 1.00 37.86 218 GLU C N 1
ATOM 15228 C CA . GLU C 1 218 ? -11.159 62.076 -7.795 1.00 51.51 218 GLU C CA 1
ATOM 15229 C C . GLU C 1 218 ? -11.080 62.271 -6.285 1.00 52.33 218 GLU C C 1
ATOM 15230 O O . GLU C 1 218 ? -12.076 62.620 -5.641 1.00 60.58 218 GLU C O 1
ATOM 15242 N N . ASP C 1 219 ? -9.904 62.045 -5.699 1.00 39.37 219 ASP C N 1
ATOM 15243 C CA . ASP C 1 219 ? -9.755 62.066 -4.252 1.00 42.27 219 ASP C CA 1
ATOM 15244 C C . ASP C 1 219 ? -8.975 63.264 -3.730 1.00 44.19 219 ASP C C 1
ATOM 15245 O O . ASP C 1 219 ? -8.885 63.435 -2.509 1.00 36.76 219 ASP C O 1
ATOM 15254 N N . TYR C 1 220 ? -8.407 64.089 -4.602 1.00 39.27 220 TYR C N 1
ATOM 15255 C CA . TYR C 1 220 ? -7.583 65.196 -4.141 1.00 37.51 220 TYR C CA 1
ATOM 15256 C C . TYR C 1 220 ? -7.512 66.256 -5.230 1.00 29.98 220 TYR C C 1
ATOM 15257 O O . TYR C 1 220 ? -7.859 66.020 -6.389 1.00 31.64 220 TYR C O 1
ATOM 15275 N N . CYS C 1 221 ? -7.044 67.437 -4.832 1.00 38.10 221 CYS C N 1
ATOM 15276 C CA . CYS C 1 221 ? -6.891 68.580 -5.717 1.00 36.78 221 CYS C CA 1
ATOM 15277 C C . CYS C 1 221 ? -5.459 69.086 -5.634 1.00 39.73 221 CYS C C 1
ATOM 15278 O O . CYS C 1 221 ? -4.885 69.171 -4.545 1.00 39.63 221 CYS C O 1
ATOM 15286 N N . VAL C 1 222 ? -4.879 69.410 -6.786 1.00 35.48 222 VAL C N 1
ATOM 15287 C CA . VAL C 1 222 ? -3.506 69.891 -6.871 1.00 31.93 222 VAL C CA 1
ATOM 15288 C C . VAL C 1 222 ? -3.523 71.313 -7.409 1.00 35.88 222 VAL C C 1
ATOM 15289 O O . VAL C 1 222 ? -4.164 71.587 -8.431 1.00 52.59 222 VAL C O 1
ATOM 15302 N N . GLN C 1 223 ? -2.824 72.215 -6.723 1.00 39.19 223 GLN C N 1
ATOM 15303 C CA . GLN C 1 223 ? -2.692 73.593 -7.168 1.00 52.25 223 GLN C CA 1
ATOM 15304 C C . GLN C 1 223 ? -1.220 73.980 -7.213 1.00 44.27 223 GLN C C 1
ATOM 15305 O O . GLN C 1 223 ? -0.437 73.587 -6.344 1.00 43.58 223 GLN C O 1
ATOM 15319 N N . PHE C 1 224 ? -0.853 74.760 -8.225 1.00 48.63 224 PHE C N 1
ATOM 15320 C CA . PHE C 1 224 ? 0.508 75.240 -8.412 1.00 44.53 224 PHE C CA 1
ATOM 15321 C C . PHE C 1 224 ? 0.544 76.746 -8.201 1.00 52.72 224 PHE C C 1
ATOM 15322 O O . PHE C 1 224 ? -0.271 77.476 -8.775 1.00 52.37 224 PHE C O 1
ATOM 15339 N N . VAL C 1 225 ? 1.477 77.207 -7.373 1.00 60.08 225 VAL C N 1
ATOM 15340 C CA . VAL C 1 225 ? 1.617 78.624 -7.061 1.00 58.75 225 VAL C CA 1
ATOM 15341 C C . VAL C 1 225 ? 2.813 79.151 -7.840 1.00 62.27 225 VAL C C 1
ATOM 15342 O O . VAL C 1 225 ? 3.945 78.691 -7.642 1.00 57.23 225 VAL C O 1
ATOM 15355 N N . GLU C 1 226 ? 2.560 80.106 -8.734 1.00 85.64 226 GLU C N 1
ATOM 15356 C CA . GLU C 1 226 ? 3.614 80.736 -9.517 1.00 102.62 226 GLU C CA 1
ATOM 15357 C C . GLU C 1 226 ? 4.090 81.995 -8.809 1.00 107.81 226 GLU C C 1
ATOM 15358 O O . GLU C 1 226 ? 3.276 82.844 -8.431 1.00 103.46 226 GLU C O 1
ATOM 15370 N N . ASN C 1 227 ? 5.402 82.113 -8.619 1.00 112.65 227 ASN C N 1
ATOM 15371 C CA . ASN C 1 227 ? 5.917 83.313 -7.981 1.00 115.39 227 ASN C CA 1
ATOM 15372 C C . ASN C 1 227 ? 5.602 84.520 -8.852 1.00 129.41 227 ASN C C 1
ATOM 15373 O O . ASN C 1 227 ? 5.862 84.515 -10.057 1.00 136.00 227 ASN C O 1
ATOM 15384 N N . LYS C 1 228 ? 5.019 85.548 -8.249 1.00 126.17 228 LYS C N 1
ATOM 15385 C CA . LYS C 1 228 ? 4.670 86.733 -9.019 1.00 125.86 228 LYS C CA 1
ATOM 15386 C C . LYS C 1 228 ? 5.954 87.356 -9.553 1.00 142.50 228 LYS C C 1
ATOM 15387 O O . LYS C 1 228 ? 6.926 87.521 -8.807 1.00 145.68 228 LYS C O 1
ATOM 15391 N N . GLN C 1 229 ? 5.969 87.715 -10.837 1.00 143.93 229 GLN C N 1
ATOM 15392 C CA . GLN C 1 229 ? 7.141 88.401 -11.378 1.00 141.01 229 GLN C CA 1
ATOM 15393 C C . GLN C 1 229 ? 6.978 89.839 -10.900 1.00 137.75 229 GLN C C 1
ATOM 15394 O O . GLN C 1 229 ? 6.602 90.751 -11.642 1.00 134.02 229 GLN C O 1
ATOM 15408 N N . GLU C 1 230 ? 7.408 90.058 -9.664 1.00 127.10 230 GLU C N 1
ATOM 15409 C CA . GLU C 1 230 ? 7.295 91.339 -8.996 1.00 113.17 230 GLU C CA 1
ATOM 15410 C C . GLU C 1 230 ? 8.630 92.037 -9.152 1.00 108.18 230 GLU C C 1
ATOM 15411 O O . GLU C 1 230 ? 9.683 91.396 -9.172 1.00 108.12 230 GLU C O 1
ATOM 15423 N N . GLU C 1 231 ? 8.585 93.351 -9.324 1.00 96.76 231 GLU C N 1
ATOM 15424 C CA . GLU C 1 231 ? 9.833 94.080 -9.475 1.00 98.94 231 GLU C CA 1
ATOM 15425 C C . GLU C 1 231 ? 10.649 93.998 -8.188 1.00 91.85 231 GLU C C 1
ATOM 15426 O O . GLU C 1 231 ? 10.109 93.886 -7.084 1.00 84.32 231 GLU C O 1
ATOM 15438 N N . LEU C 1 232 ? 11.967 94.028 -8.346 1.00 77.14 232 LEU C N 1
ATOM 15439 C CA . LEU C 1 232 ? 12.898 93.950 -7.229 1.00 68.94 232 LEU C CA 1
ATOM 15440 C C . LEU C 1 232 ? 13.396 95.357 -6.919 1.00 76.34 232 LEU C C 1
ATOM 15441 O O . LEU C 1 232 ? 13.961 96.026 -7.791 1.00 80.74 232 LEU C O 1
ATOM 15457 N N . ASN C 1 233 ? 13.181 95.804 -5.685 1.00 63.45 233 ASN C N 1
ATOM 15458 C CA . ASN C 1 233 ? 13.622 97.131 -5.278 1.00 60.94 233 ASN C CA 1
ATOM 15459 C C . ASN C 1 233 ? 15.143 97.161 -5.204 1.00 61.91 233 ASN C C 1
ATOM 15460 O O . ASN C 1 233 ? 15.750 96.403 -4.441 1.00 69.34 233 ASN C O 1
ATOM 15488 N N . THR C 1 235 ? 16.880 99.997 -4.512 1.00 64.28 235 THR C N 1
ATOM 15489 C CA . THR C 1 235 ? 17.345 100.911 -3.475 1.00 63.34 235 THR C CA 1
ATOM 15490 C C . THR C 1 235 ? 17.849 100.144 -2.257 1.00 58.62 235 THR C C 1
ATOM 15491 O O . THR C 1 235 ? 18.802 100.581 -1.601 1.00 66.15 235 THR C O 1
ATOM 15502 N N . ASP C 1 236 ? 17.233 99.011 -1.955 1.00 54.11 236 ASP C N 1
ATOM 15503 C CA . ASP C 1 236 ? 17.688 98.167 -0.856 1.00 58.12 236 ASP C CA 1
ATOM 15504 C C . ASP C 1 236 ? 18.959 97.431 -1.266 1.00 54.20 236 ASP C C 1
ATOM 15505 O O . ASP C 1 236 ? 18.971 96.760 -2.304 1.00 59.01 236 ASP C O 1
ATOM 15514 N N . PRO C 1 237 ? 20.043 97.527 -0.488 1.00 47.73 237 PRO C N 1
ATOM 15515 C CA . PRO C 1 237 ? 21.264 96.806 -0.884 1.00 44.53 237 PRO C CA 1
ATOM 15516 C C . PRO C 1 237 ? 21.117 95.296 -0.829 1.00 46.44 237 PRO C C 1
ATOM 15517 O O . PRO C 1 237 ? 21.673 94.596 -1.685 1.00 46.54 237 PRO C O 1
ATOM 15528 N N . PHE C 1 238 ? 20.383 94.773 0.156 1.00 61.64 238 PHE C N 1
ATOM 15529 C CA . PHE C 1 238 ? 20.250 93.325 0.295 1.00 51.77 238 PHE C CA 1
ATOM 15530 C C . PHE C 1 238 ? 19.660 92.694 -0.958 1.00 51.02 238 PHE C C 1
ATOM 15531 O O . PHE C 1 238 ? 20.073 91.603 -1.368 1.00 47.28 238 PHE C O 1
ATOM 15548 N N . VAL C 1 239 ? 18.690 93.362 -1.581 1.00 58.16 239 VAL C N 1
ATOM 15549 C CA . VAL C 1 239 ? 18.105 92.831 -2.806 1.00 51.96 239 VAL C CA 1
ATOM 15550 C C . VAL C 1 239 ? 19.141 92.813 -3.922 1.00 51.60 239 VAL C C 1
ATOM 15551 O O . VAL C 1 239 ? 19.235 91.846 -4.687 1.00 54.49 239 VAL C O 1
ATOM 15564 N N . ARG C 1 240 ? 19.940 93.876 -4.028 1.00 46.83 240 ARG C N 1
ATOM 15565 C CA . ARG C 1 240 ? 20.967 93.922 -5.063 1.00 47.82 240 ARG C CA 1
ATOM 15566 C C . ARG C 1 240 ? 21.995 92.815 -4.867 1.00 38.07 240 ARG C C 1
ATOM 15567 O O . ARG C 1 240 ? 22.448 92.199 -5.838 1.00 48.27 240 ARG C O 1
ATOM 15588 N N . LEU C 1 241 ? 22.380 92.551 -3.616 1.00 40.32 241 LEU C N 1
ATOM 15589 C CA . LEU C 1 241 ? 23.355 91.497 -3.356 1.00 41.76 241 LEU C CA 1
ATOM 15590 C C . LEU C 1 241 ? 22.828 90.139 -3.801 1.00 46.99 241 LEU C C 1
ATOM 15591 O O . LEU C 1 241 ? 23.566 89.340 -4.390 1.00 52.22 241 LEU C O 1
ATOM 15607 N N . GLY C 1 242 ? 21.552 89.859 -3.531 1.00 48.73 242 GLY C N 1
ATOM 15608 C CA . GLY C 1 242 ? 20.984 88.588 -3.946 1.00 54.62 242 GLY C CA 1
ATOM 15609 C C . GLY C 1 242 ? 20.936 88.428 -5.454 1.00 54.58 242 GLY C C 1
ATOM 15610 O O . GLY C 1 242 ? 21.230 87.353 -5.983 1.00 46.90 242 GLY C O 1
ATOM 15614 N N . ALA C 1 243 ? 20.574 89.497 -6.166 1.00 53.80 243 ALA C N 1
ATOM 15615 C CA . ALA C 1 243 ? 20.496 89.421 -7.621 1.00 46.16 243 ALA C CA 1
ATOM 15616 C C . ALA C 1 243 ? 21.853 89.101 -8.233 1.00 46.65 243 ALA C C 1
ATOM 15617 O O . ALA C 1 243 ? 21.934 88.390 -9.242 1.00 59.06 243 ALA C O 1
ATOM 15624 N N . LYS C 1 244 ? 22.933 89.626 -7.647 1.00 40.37 244 LYS C N 1
ATOM 15625 C CA . LYS C 1 244 ? 24.252 89.340 -8.196 1.00 36.58 244 LYS C CA 1
ATOM 15626 C C . LYS C 1 244 ? 24.612 87.864 -8.058 1.00 43.15 244 LYS C C 1
ATOM 15627 O O . LYS C 1 244 ? 25.329 87.323 -8.908 1.00 46.39 244 LYS C O 1
ATOM 15646 N N . ASN C 1 245 ? 24.130 87.200 -7.010 1.00 46.03 245 ASN C N 1
ATOM 15647 C CA . ASN C 1 245 ? 24.377 85.774 -6.819 1.00 51.54 245 ASN C CA 1
ATOM 15648 C C . ASN C 1 245 ? 23.357 84.968 -7.613 1.00 48.37 245 ASN C C 1
ATOM 15649 O O . ASN C 1 245 ? 22.168 84.951 -7.276 1.00 38.77 245 ASN C O 1
ATOM 15660 N N . ARG C 1 246 ? 23.819 84.301 -8.674 1.00 53.35 246 ARG C N 1
ATOM 15661 C CA . ARG C 1 246 ? 22.904 83.556 -9.533 1.00 47.51 246 ARG C CA 1
ATOM 15662 C C . ARG C 1 246 ? 22.297 82.357 -8.811 1.00 44.55 246 ARG C C 1
ATOM 15663 O O . ARG C 1 246 ? 21.107 82.070 -8.978 1.00 49.10 246 ARG C O 1
ATOM 15684 N N . ASP C 1 247 ? 23.092 81.637 -8.015 1.00 51.13 247 ASP C N 1
ATOM 15685 C CA . ASP C 1 247 ? 22.574 80.439 -7.359 1.00 48.89 247 ASP C CA 1
ATOM 15686 C C . ASP C 1 247 ? 21.383 80.778 -6.470 1.00 45.76 247 ASP C C 1
ATOM 15687 O O . ASP C 1 247 ? 20.358 80.086 -6.490 1.00 53.97 247 ASP C O 1
ATOM 15696 N N . PHE C 1 248 ? 21.501 81.845 -5.677 1.00 50.55 248 PHE C N 1
ATOM 15697 C CA . PHE C 1 248 ? 20.383 82.265 -4.840 1.00 46.74 248 PHE C CA 1
ATOM 15698 C C . PHE C 1 248 ? 19.207 82.740 -5.685 1.00 39.06 248 PHE C C 1
ATOM 15699 O O . PHE C 1 248 ? 18.053 82.398 -5.402 1.00 44.47 248 PHE C O 1
ATOM 15716 N N . SER C 1 249 ? 19.481 83.521 -6.734 1.00 43.05 249 SER C N 1
ATOM 15717 C CA . SER C 1 249 ? 18.404 84.051 -7.565 1.00 45.51 249 SER C CA 1
ATOM 15718 C C . SER C 1 249 ? 17.632 82.934 -8.255 1.00 57.61 249 SER C C 1
ATOM 15719 O O . SER C 1 249 ? 16.400 82.991 -8.353 1.00 64.08 249 SER C O 1
ATOM 15727 N N . ASN C 1 250 ? 18.337 81.915 -8.750 1.00 56.32 250 ASN C N 1
ATOM 15728 C CA . ASN C 1 250 ? 17.649 80.795 -9.381 1.00 53.68 250 ASN C CA 1
ATOM 15729 C C . ASN C 1 250 ? 16.753 80.070 -8.388 1.00 56.46 250 ASN C C 1
ATOM 15730 O O . ASN C 1 250 ? 15.684 79.572 -8.763 1.00 67.91 250 ASN C O 1
ATOM 15741 N N . SER C 1 251 ? 17.185 79.987 -7.128 1.00 60.52 251 SER C N 1
ATOM 15742 C CA . SER C 1 251 ? 16.400 79.289 -6.116 1.00 64.58 251 SER C CA 1
ATOM 15743 C C . SER C 1 251 ? 14.985 79.828 -6.023 1.00 61.47 251 SER C C 1
ATOM 15744 O O . SER C 1 251 ? 14.041 79.077 -5.734 1.00 59.94 251 SER C O 1
ATOM 15752 N N . LYS C 1 252 ? 14.825 81.136 -6.215 1.00 64.92 252 LYS C N 1
ATOM 15753 C CA . LYS C 1 252 ? 13.505 81.727 -6.058 1.00 65.41 252 LYS C CA 1
ATOM 15754 C C . LYS C 1 252 ? 12.517 81.101 -7.047 1.00 70.11 252 LYS C C 1
ATOM 15755 O O . LYS C 1 252 ? 11.345 80.896 -6.729 1.00 83.44 252 LYS C O 1
ATOM 15774 N N . THR C 1 253 ? 12.963 80.853 -8.275 1.00 74.25 253 THR C N 1
ATOM 15775 C CA . THR C 1 253 ? 12.139 80.295 -9.337 1.00 76.94 253 THR C CA 1
ATOM 15776 C C . THR C 1 253 ? 12.458 78.830 -9.632 1.00 66.26 253 THR C C 1
ATOM 15777 O O . THR C 1 253 ? 12.116 78.334 -10.714 1.00 58.82 253 THR C O 1
ATOM 15788 N N . ASN C 1 254 ? 13.162 78.152 -8.728 1.00 68.86 254 ASN C N 1
ATOM 15789 C CA . ASN C 1 254 ? 13.609 76.785 -8.952 1.00 75.50 254 ASN C CA 1
ATOM 15790 C C . ASN C 1 254 ? 12.589 75.750 -8.497 1.00 66.84 254 ASN C C 1
ATOM 15791 O O . ASN C 1 254 ? 12.929 74.566 -8.396 1.00 67.70 254 ASN C O 1
ATOM 15802 N N . ALA C 1 255 ? 11.352 76.165 -8.216 1.00 61.45 255 ALA C N 1
ATOM 15803 C CA . ALA C 1 255 ? 10.348 75.207 -7.767 1.00 54.82 255 ALA C CA 1
ATOM 15804 C C . ALA C 1 255 ? 10.128 74.126 -8.816 1.00 39.70 255 ALA C C 1
ATOM 15805 O O . ALA C 1 255 ? 9.990 72.943 -8.484 1.00 42.68 255 ALA C O 1
ATOM 15812 N N . PHE C 1 256 ? 10.108 74.513 -10.090 1.00 49.14 256 PHE C N 1
ATOM 15813 C CA . PHE C 1 256 ? 9.897 73.590 -11.196 1.00 45.95 256 PHE C CA 1
ATOM 15814 C C . PHE C 1 256 ? 11.104 73.565 -12.127 1.00 52.76 256 PHE C C 1
ATOM 15815 O O . PHE C 1 256 ? 10.971 73.303 -13.324 1.00 51.60 256 PHE C O 1
ATOM 15832 N N . GLU C 1 257 ? 12.290 73.842 -11.580 1.00 55.64 257 GLU C N 1
ATOM 15833 C CA . GLU C 1 257 ? 13.505 73.831 -12.388 1.00 54.52 257 GLU C CA 1
ATOM 15834 C C . GLU C 1 257 ? 13.684 72.482 -13.073 1.00 53.17 257 GLU C C 1
ATOM 15835 O O . GLU C 1 257 ? 13.962 72.411 -14.276 1.00 60.92 257 GLU C O 1
ATOM 15847 N N . ASN C 1 258 ? 13.523 71.397 -12.319 1.00 52.09 258 ASN C N 1
ATOM 15848 C CA . ASN C 1 258 ? 13.609 70.047 -12.861 1.00 44.42 258 ASN C CA 1
ATOM 15849 C C . ASN C 1 258 ? 12.481 69.227 -12.255 1.00 53.08 258 ASN C C 1
ATOM 15850 O O . ASN C 1 258 ? 12.398 69.098 -11.029 1.00 61.64 258 ASN C O 1
ATOM 15861 N N . ILE C 1 259 ? 11.613 68.681 -13.107 1.00 39.76 259 ILE C N 1
ATOM 15862 C CA . ILE C 1 259 ? 10.497 67.859 -12.652 1.00 37.44 259 ILE C CA 1
ATOM 15863 C C . ILE C 1 259 ? 10.793 66.368 -12.782 1.00 38.17 259 ILE C C 1
ATOM 15864 O O . ILE C 1 259 ? 9.896 65.542 -12.584 1.00 34.38 259 ILE C O 1
ATOM 15880 N N . ARG C 1 260 ? 12.030 66.004 -13.118 1.00 41.82 260 ARG C N 1
ATOM 15881 C CA . ARG C 1 260 ? 12.470 64.610 -13.130 1.00 38.27 260 ARG C CA 1
ATOM 15882 C C . ARG C 1 260 ? 11.582 63.754 -14.034 1.00 43.43 260 ARG C C 1
ATOM 15883 O O . ARG C 1 260 ? 11.094 62.693 -13.640 1.00 46.77 260 ARG C O 1
ATOM 15904 N N . THR C 1 261 ? 11.388 64.213 -15.262 1.00 41.99 261 THR C N 1
ATOM 15905 C CA . THR C 1 261 ? 10.571 63.463 -16.217 1.00 47.72 261 THR C CA 1
ATOM 15906 C C . THR C 1 261 ? 11.281 62.160 -16.587 1.00 42.27 261 THR C C 1
ATOM 15907 O O . THR C 1 261 ? 12.488 62.175 -16.849 1.00 37.12 261 THR C O 1
ATOM 15918 N N . PRO C 1 262 ? 10.580 61.029 -16.617 1.00 37.62 262 PRO C N 1
ATOM 15919 C CA . PRO C 1 262 ? 11.226 59.761 -16.978 1.00 35.49 262 PRO C CA 1
ATOM 15920 C C . PRO C 1 262 ? 11.155 59.456 -18.469 1.00 43.34 262 PRO C C 1
ATOM 15921 O O . PRO C 1 262 ? 10.350 60.012 -19.219 1.00 47.31 262 PRO C O 1
ATOM 15932 N N . TYR C 1 263 ? 12.022 58.534 -18.885 1.00 36.16 263 TYR C N 1
ATOM 15933 C CA . TYR C 1 263 ? 12.077 58.091 -20.273 1.00 36.18 263 TYR C CA 1
ATOM 15934 C C . TYR C 1 263 ? 10.998 57.054 -20.566 1.00 39.20 263 TYR C C 1
ATOM 15935 O O . TYR C 1 263 ? 10.742 56.161 -19.752 1.00 40.62 263 TYR C O 1
ATOM 15953 N N . PHE C 1 264 ? 10.361 57.184 -21.742 1.00 45.71 264 PHE C N 1
ATOM 15954 C CA . PHE C 1 264 ? 9.257 56.314 -22.138 1.00 45.87 264 PHE C CA 1
ATOM 15955 C C . PHE C 1 264 ? 9.490 55.714 -23.519 1.00 56.01 264 PHE C C 1
ATOM 15956 O O . PHE C 1 264 ? 9.638 56.455 -24.498 1.00 61.78 264 PHE C O 1
ATOM 15973 N N . LYS C 1 265 ? 9.364 54.387 -23.609 1.00 50.51 265 LYS C N 1
ATOM 15974 C CA . LYS C 1 265 ? 9.440 53.651 -24.863 1.00 59.39 265 LYS C CA 1
ATOM 15975 C C . LYS C 1 265 ? 8.854 52.267 -24.632 1.00 53.40 265 LYS C C 1
ATOM 15976 O O . LYS C 1 265 ? 8.844 51.764 -23.508 1.00 55.60 265 LYS C O 1
ATOM 15995 N N . HIS C 1 266 ? 8.443 51.629 -25.720 1.00 46.24 266 HIS C N 1
ATOM 15996 C CA . HIS C 1 266 ? 7.756 50.344 -25.674 1.00 56.19 266 HIS C CA 1
ATOM 15997 C C . HIS C 1 266 ? 8.614 49.250 -26.301 1.00 54.25 266 HIS C C 1
ATOM 15998 O O . HIS C 1 266 ? 9.192 49.444 -27.374 1.00 58.81 266 HIS C O 1
ATOM 16012 N N . TYR C 1 267 ? 8.688 48.097 -25.626 1.00 52.08 267 TYR C N 1
ATOM 16013 C CA . TYR C 1 267 ? 9.436 46.931 -26.093 1.00 47.72 267 TYR C CA 1
ATOM 16014 C C . TYR C 1 267 ? 8.498 45.733 -26.179 1.00 49.06 267 TYR C C 1
ATOM 16015 O O . TYR C 1 267 ? 7.855 45.366 -25.187 1.00 59.10 267 TYR C O 1
ATOM 16033 N N . GLY C 1 268 ? 8.429 45.122 -27.365 1.00 56.44 268 GLY C N 1
ATOM 16034 C CA . GLY C 1 268 ? 7.481 44.041 -27.579 1.00 51.59 268 GLY C CA 1
ATOM 16035 C C . GLY C 1 268 ? 7.852 42.755 -26.866 1.00 50.94 268 GLY C C 1
ATOM 16036 O O . GLY C 1 268 ? 6.980 42.051 -26.351 1.00 62.79 268 GLY C O 1
ATOM 16040 N N . LYS C 1 269 ? 9.142 42.427 -26.826 1.00 52.05 269 LYS C N 1
ATOM 16041 C CA . LYS C 1 269 ? 9.568 41.127 -26.324 1.00 53.51 269 LYS C CA 1
ATOM 16042 C C . LYS C 1 269 ? 9.179 40.936 -24.858 1.00 47.41 269 LYS C C 1
ATOM 16043 O O . LYS C 1 269 ? 8.947 41.888 -24.107 1.00 45.35 269 LYS C O 1
ATOM 16062 N N . LYS C 1 270 ? 9.135 39.669 -24.457 1.00 48.80 270 LYS C N 1
ATOM 16063 C CA . LYS C 1 270 ? 8.677 39.292 -23.134 1.00 50.46 270 LYS C CA 1
ATOM 16064 C C . LYS C 1 270 ? 9.667 39.737 -22.058 1.00 47.60 270 LYS C C 1
ATOM 16065 O O . LYS C 1 270 ? 10.872 39.831 -22.308 1.00 52.89 270 LYS C O 1
ATOM 16084 N N . PRO C 1 271 ? 9.180 40.017 -20.851 1.00 41.31 271 PRO C N 1
ATOM 16085 C CA . PRO C 1 271 ? 10.068 40.473 -19.778 1.00 45.88 271 PRO C CA 1
ATOM 16086 C C . PRO C 1 271 ? 10.885 39.326 -19.198 1.00 41.74 271 PRO C C 1
ATOM 16087 O O . PRO C 1 271 ? 10.517 38.151 -19.278 1.00 35.14 271 PRO C O 1
ATOM 16098 N N . LYS C 1 272 ? 12.012 39.696 -18.587 1.00 40.69 272 LYS C N 1
ATOM 16099 C CA . LYS C 1 272 ? 12.883 38.696 -17.977 1.00 46.37 272 LYS C CA 1
ATOM 16100 C C . LYS C 1 272 ? 12.254 38.110 -16.718 1.00 34.74 272 LYS C C 1
ATOM 16101 O O . LYS C 1 272 ? 12.368 36.905 -16.464 1.00 35.39 272 LYS C O 1
ATOM 16120 N N . LEU C 1 273 ? 11.587 38.941 -15.918 1.00 38.20 273 LEU C N 1
ATOM 16121 C CA . LEU C 1 273 ? 11.006 38.491 -14.661 1.00 38.71 273 LEU C CA 1
ATOM 16122 C C . LEU C 1 273 ? 9.722 39.261 -14.389 1.00 36.47 273 LEU C C 1
ATOM 16123 O O . LEU C 1 273 ? 9.485 40.332 -14.954 1.00 35.66 273 LEU C O 1
ATOM 16139 N N . LEU C 1 274 ? 8.892 38.696 -13.512 1.00 36.64 274 LEU C N 1
ATOM 16140 C CA . LEU C 1 274 ? 7.600 39.269 -13.168 1.00 36.67 274 LEU C CA 1
ATOM 16141 C C . LEU C 1 274 ? 7.410 39.300 -11.659 1.00 38.95 274 LEU C C 1
ATOM 16142 O O . LEU C 1 274 ? 7.868 38.402 -10.946 1.00 39.20 274 LEU C O 1
ATOM 16158 N N . VAL C 1 275 ? 6.735 40.341 -11.178 1.00 33.82 275 VAL C N 1
ATOM 16159 C CA . VAL C 1 275 ? 6.313 40.444 -9.786 1.00 42.66 275 VAL C CA 1
ATOM 16160 C C . VAL C 1 275 ? 4.826 40.778 -9.773 1.00 37.80 275 VAL C C 1
ATOM 16161 O O . VAL C 1 275 ? 4.384 41.693 -10.478 1.00 35.61 275 VAL C O 1
ATOM 16174 N N . LYS C 1 276 ? 4.058 40.035 -8.979 1.00 38.10 276 LYS C N 1
ATOM 16175 C CA . LYS C 1 276 ? 2.609 40.201 -8.907 1.00 47.16 276 LYS C CA 1
ATOM 16176 C C . LYS C 1 276 ? 2.287 41.275 -7.876 1.00 37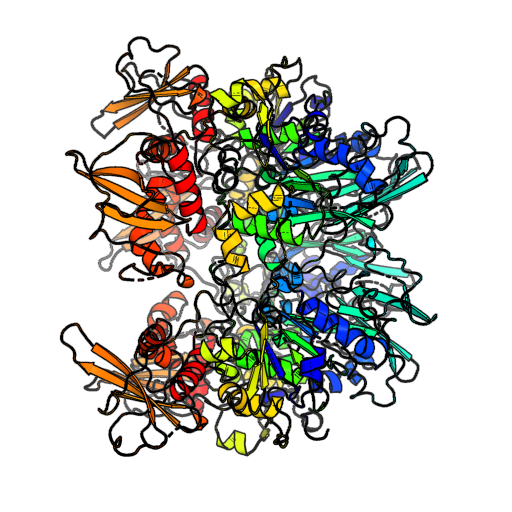.40 276 LYS C C 1
ATOM 16177 O O . LYS C 1 276 ? 2.531 41.088 -6.680 1.00 52.89 276 LYS C O 1
ATOM 16196 N N . TYR C 1 277 ? 1.737 42.400 -8.335 1.00 33.42 277 TYR C N 1
ATOM 16197 C CA . TYR C 1 277 ? 1.414 43.503 -7.439 1.00 36.84 277 TYR C CA 1
ATOM 16198 C C . TYR C 1 277 ? 0.102 44.162 -7.836 1.00 42.21 277 TYR C C 1
ATOM 16199 O O . TYR C 1 277 ? -0.073 44.566 -8.989 1.00 39.07 277 TYR C O 1
ATOM 16217 N N . ASP C 1 278 ? -0.810 44.268 -6.874 1.00 49.97 278 ASP C N 1
ATOM 16218 C CA . ASP C 1 278 ? -2.037 45.049 -7.010 1.00 58.08 278 ASP C CA 1
ATOM 16219 C C . ASP C 1 278 ? -2.837 44.632 -8.243 1.00 60.52 278 ASP C C 1
ATOM 16220 O O . ASP C 1 278 ? -3.100 45.423 -9.150 1.00 66.33 278 ASP C O 1
ATOM 16229 N N . ARG C 1 279 ? -3.242 43.364 -8.254 1.00 51.12 279 ARG C N 1
ATOM 16230 C CA . ARG C 1 279 ? -4.097 42.811 -9.299 1.00 53.25 279 ARG C CA 1
ATOM 16231 C C . ARG C 1 279 ? -3.442 42.844 -10.674 1.00 57.38 279 ARG C C 1
ATOM 16232 O O . ARG C 1 279 ? -4.131 42.762 -11.699 1.00 68.89 279 ARG C O 1
ATOM 16253 N N . GLN C 1 280 ? -2.124 42.980 -10.725 1.00 53.81 280 GLN C N 1
ATOM 16254 C CA . GLN C 1 280 ? -1.421 43.090 -11.992 1.00 37.78 280 GLN C CA 1
ATOM 16255 C C . GLN C 1 280 ? -0.065 42.418 -11.849 1.00 35.33 280 GLN C C 1
ATOM 16256 O O . GLN C 1 280 ? 0.333 41.993 -10.762 1.00 46.79 280 GLN C O 1
ATOM 16270 N N . TYR C 1 281 ? 0.641 42.317 -12.967 1.00 32.60 281 TYR C N 1
ATOM 16271 C CA . TYR C 1 281 ? 1.989 41.771 -13.000 1.00 36.15 281 TYR C CA 1
ATOM 16272 C C . TYR C 1 281 ? 2.921 42.829 -13.566 1.00 35.97 281 TYR C C 1
ATOM 16273 O O . TYR C 1 281 ? 2.678 43.361 -14.654 1.00 44.87 281 TYR C O 1
ATOM 16291 N N . LEU C 1 282 ? 3.974 43.138 -12.820 1.00 32.74 282 LEU C N 1
ATOM 16292 C CA . LEU C 1 282 ? 4.986 44.094 -13.241 1.00 31.78 282 LEU C CA 1
ATOM 16293 C C . LEU C 1 282 ? 6.163 43.312 -13.803 1.00 29.57 282 LEU C C 1
ATOM 16294 O O . LEU C 1 282 ? 6.632 42.357 -13.176 1.00 29.76 282 LEU C O 1
ATOM 16310 N N . GLY C 1 283 ? 6.634 43.712 -14.976 1.00 34.13 283 GLY C N 1
ATOM 16311 C CA . GLY C 1 283 ? 7.701 42.998 -15.643 1.00 33.47 283 GLY C CA 1
ATOM 16312 C C . GLY C 1 283 ? 8.851 43.915 -15.996 1.00 30.75 283 GLY C C 1
ATOM 16313 O O . GLY C 1 283 ? 8.669 45.095 -16.292 1.00 33.97 283 GLY C O 1
ATOM 16317 N N . ILE C 1 284 ? 10.053 43.346 -15.951 1.00 30.06 284 ILE C N 1
ATOM 16318 C CA . ILE C 1 284 ? 11.278 44.023 -16.352 1.00 27.86 284 ILE C CA 1
ATOM 16319 C C . ILE C 1 284 ? 11.833 43.288 -17.561 1.00 28.19 284 ILE C C 1
ATOM 16320 O O . ILE C 1 284 ? 12.014 42.066 -17.519 1.00 28.13 284 ILE C O 1
ATOM 16336 N N . ALA C 1 285 ? 12.083 44.027 -18.640 1.00 31.71 285 ALA C N 1
ATOM 16337 C CA . ALA C 1 285 ? 12.583 43.465 -19.886 1.00 35.91 285 ALA C CA 1
ATOM 16338 C C . ALA C 1 285 ? 13.976 44.004 -20.166 1.00 35.00 285 ALA C C 1
ATOM 16339 O O . ALA C 1 285 ? 14.207 45.213 -20.063 1.00 40.34 285 ALA C O 1
ATOM 16346 N N . GLU C 1 286 ? 14.898 43.107 -20.510 1.00 28.70 286 GLU C N 1
ATOM 16347 C CA . GLU C 1 286 ? 16.264 43.467 -20.864 1.00 31.48 286 GLU C CA 1
ATOM 16348 C C . GLU C 1 286 ? 16.485 43.191 -22.346 1.00 41.58 286 GLU C C 1
ATOM 16349 O O . GLU C 1 286 ? 16.239 42.074 -22.813 1.00 43.16 286 GLU C O 1
ATOM 16361 N N . ARG C 1 287 ? 16.941 44.205 -23.082 1.00 41.93 287 ARG C N 1
ATOM 16362 C CA . ARG C 1 287 ? 17.216 44.094 -24.513 1.00 43.37 287 ARG C CA 1
ATOM 16363 C C . ARG C 1 287 ? 18.720 44.294 -24.692 1.00 40.18 287 ARG C C 1
ATOM 16364 O O . ARG C 1 287 ? 19.267 45.306 -24.241 1.00 38.82 287 ARG C O 1
ATOM 16385 N N . LYS C 1 288 ? 19.389 43.327 -25.322 1.00 48.66 288 LYS C N 1
ATOM 16386 C CA . LYS C 1 288 ? 20.836 43.390 -25.516 1.00 44.95 288 LYS C CA 1
ATOM 16387 C C . LYS C 1 288 ? 21.218 44.371 -26.622 1.00 48.52 288 LYS C C 1
ATOM 16388 O O . LYS C 1 288 ? 20.668 44.322 -27.725 1.00 52.59 288 LYS C O 1
ATOM 16407 N N . ILE C 1 289 ? 22.149 45.275 -26.314 1.00 43.56 289 ILE C N 1
ATOM 16408 C CA . ILE C 1 289 ? 22.663 46.243 -27.279 1.00 44.08 289 ILE C CA 1
ATOM 16409 C C . ILE C 1 289 ? 24.186 46.194 -27.237 1.00 51.35 289 ILE C C 1
ATOM 16410 O O . ILE C 1 289 ? 24.774 45.767 -26.230 1.00 52.95 289 ILE C O 1
ATOM 16426 N N . PRO C 1 290 ? 24.859 46.598 -28.324 1.00 54.14 290 PRO C N 1
ATOM 16427 C CA . PRO C 1 290 ? 26.325 46.419 -28.358 1.00 49.34 290 PRO C CA 1
ATOM 16428 C C . PRO C 1 290 ? 27.076 47.155 -27.259 1.00 53.19 290 PRO C C 1
ATOM 16429 O O . PRO C 1 290 ? 28.000 46.591 -26.659 1.00 40.09 290 PRO C O 1
ATOM 16440 N N . SER C 1 291 ? 26.694 48.401 -26.973 1.00 63.43 291 SER C N 1
ATOM 16441 C CA . SER C 1 291 ? 27.406 49.188 -25.970 1.00 62.90 291 SER C CA 1
ATOM 16442 C C . SER C 1 291 ? 27.282 48.569 -24.587 1.00 44.24 291 SER C C 1
ATOM 16443 O O . SER C 1 291 ? 28.224 48.624 -23.787 1.00 56.04 291 SER C O 1
ATOM 16451 N N . GLY C 1 292 ? 26.131 47.978 -24.290 1.00 47.09 292 GLY C N 1
ATOM 16452 C CA . GLY C 1 292 ? 25.872 47.408 -22.986 1.00 42.13 292 GLY C CA 1
ATOM 16453 C C . GLY C 1 292 ? 24.526 46.718 -22.949 1.00 43.77 292 GLY C C 1
ATOM 16454 O O . GLY C 1 292 ? 24.345 45.693 -23.612 1.00 37.92 292 GLY C O 1
ATOM 16458 N N . LEU C 1 293 ? 23.585 47.237 -22.161 1.00 55.85 293 LEU C N 1
ATOM 16459 C CA . LEU C 1 293 ? 22.266 46.630 -22.044 1.00 42.70 293 LEU C CA 1
ATOM 16460 C C . LEU C 1 293 ? 21.201 47.718 -21.977 1.00 35.26 293 LEU C C 1
ATOM 16461 O O . LEU C 1 293 ? 21.482 48.835 -21.546 1.00 41.11 293 LEU C O 1
ATOM 16477 N N . GLU C 1 294 ? 19.984 47.399 -22.432 1.00 33.36 294 GLU C N 1
ATOM 16478 C CA . GLU C 1 294 ? 18.839 48.309 -22.374 1.00 37.73 294 GLU C CA 1
ATOM 16479 C C . GLU C 1 294 ? 17.729 47.732 -21.496 1.00 45.77 294 GLU C C 1
ATOM 16480 O O . GLU C 1 294 ? 17.489 46.521 -21.520 1.00 47.47 294 GLU C O 1
ATOM 16492 N N . TYR C 1 295 ? 17.102 48.583 -20.673 1.00 51.69 295 TYR C N 1
ATOM 16493 C CA . TYR C 1 295 ? 16.068 48.172 -19.724 1.00 40.90 295 TYR C CA 1
ATOM 16494 C C . TYR C 1 295 ? 14.702 48.771 -20.045 1.00 32.49 295 TYR C C 1
ATOM 16495 O O . TYR C 1 295 ? 14.597 49.960 -20.361 1.00 34.55 295 TYR C O 1
ATOM 16513 N N . TYR C 1 296 ? 13.654 47.945 -19.933 1.00 30.23 296 TYR C N 1
ATOM 16514 C CA . TYR C 1 296 ? 12.272 48.385 -20.100 1.00 30.37 296 TYR C CA 1
ATOM 16515 C C . TYR C 1 296 ? 11.413 47.901 -18.945 1.00 30.68 296 TYR C C 1
ATOM 16516 O O . TYR C 1 296 ? 11.444 46.713 -18.612 1.00 37.28 296 TYR C O 1
ATOM 16534 N N . TYR C 1 297 ? 10.630 48.805 -18.361 1.00 32.97 297 TYR C N 1
ATOM 16535 C CA . TYR C 1 297 ? 9.721 48.488 -17.264 1.00 29.53 297 TYR C CA 1
ATOM 16536 C C . TYR C 1 297 ? 8.290 48.477 -17.789 1.00 34.96 297 TYR C C 1
ATOM 16537 O O . TYR C 1 297 ? 7.808 49.494 -18.300 1.00 33.91 297 TYR C O 1
ATOM 16555 N N . GLN C 1 298 ? 7.610 47.337 -17.646 1.00 39.71 298 GLN C N 1
ATOM 16556 C CA . GLN C 1 298 ? 6.299 47.128 -18.244 1.00 37.09 298 GLN C CA 1
ATOM 16557 C C . GLN C 1 298 ? 5.326 46.577 -17.210 1.00 38.74 298 GLN C C 1
ATOM 16558 O O . GLN C 1 298 ? 5.722 46.054 -16.163 1.00 32.35 298 GLN C O 1
ATOM 16572 N N . VAL C 1 299 ? 4.036 46.696 -17.529 1.00 44.01 299 VAL C N 1
ATOM 16573 C CA . VAL C 1 299 ? 2.952 46.183 -16.699 1.00 37.52 299 VAL C CA 1
ATOM 16574 C C . VAL C 1 299 ? 2.071 45.289 -17.559 1.00 34.91 299 VAL C C 1
ATOM 16575 O O . VAL C 1 299 ? 1.675 45.681 -18.663 1.00 44.02 299 VAL C O 1
ATOM 16588 N N . TYR C 1 300 ? 1.763 44.095 -17.057 1.00 41.59 300 TYR C N 1
ATOM 16589 C CA . TYR C 1 300 ? 0.912 43.136 -17.749 1.00 41.31 300 TYR C CA 1
ATOM 16590 C C . TYR C 1 300 ? -0.310 42.844 -16.892 1.00 43.95 300 TYR C C 1
ATOM 16591 O O . TYR C 1 300 ? -0.179 42.462 -15.723 1.00 42.60 300 TYR C O 1
ATOM 16609 N N . LYS C 1 301 ? -1.497 43.022 -17.477 1.00 40.71 301 LYS C N 1
ATOM 16610 C CA . LYS C 1 301 ? -2.731 42.803 -16.730 1.00 48.05 301 LYS C CA 1
ATOM 16611 C C . LYS C 1 301 ? -2.938 41.329 -16.401 1.00 46.38 301 LYS C C 1
ATOM 16612 O O . LYS C 1 301 ? -3.430 40.996 -15.316 1.00 44.29 301 LYS C O 1
ATOM 16631 N N . THR C 1 302 ? -2.575 40.432 -17.319 1.00 52.96 302 THR C N 1
ATOM 16632 C CA . THR C 1 302 ? -2.791 39.006 -17.120 1.00 51.03 302 THR C CA 1
ATOM 16633 C C . THR C 1 302 ? -1.554 38.222 -17.538 1.00 49.02 302 THR C C 1
ATOM 16634 O O . THR C 1 302 ? -0.734 38.688 -18.335 1.00 42.79 302 THR C O 1
ATOM 16645 N N . LEU C 1 303 ? -1.432 37.014 -16.983 1.00 48.55 303 LEU C N 1
ATOM 16646 C CA . LEU C 1 303 ? -0.326 36.111 -17.304 1.00 44.30 303 LEU C CA 1
ATOM 16647 C C . LEU C 1 303 ? -0.682 35.287 -18.542 1.00 47.75 303 LEU C C 1
ATOM 16648 O O . LEU C 1 303 ? -0.865 34.069 -18.497 1.00 55.47 303 LEU C O 1
ATOM 16664 N N . ASP C 1 304 ? -0.765 35.982 -19.671 1.00 55.86 304 ASP C N 1
ATOM 16665 C CA . ASP C 1 304 ? -1.082 35.368 -20.953 1.00 53.49 304 ASP C CA 1
ATOM 16666 C C . ASP C 1 304 ? 0.169 35.392 -21.819 1.00 56.96 304 ASP C C 1
ATOM 16667 O O . ASP C 1 304 ? 0.702 36.466 -22.113 1.00 57.51 304 ASP C O 1
ATOM 16676 N N . GLY C 1 305 ? 0.619 34.216 -22.242 1.00 62.21 305 GLY C N 1
ATOM 16677 C CA . GLY C 1 305 ? 1.857 34.116 -22.980 1.00 62.00 305 GLY C CA 1
ATOM 16678 C C . GLY C 1 305 ? 3.101 34.220 -22.132 1.00 57.94 305 GLY C C 1
ATOM 16679 O O . GLY C 1 305 ? 4.201 34.357 -22.682 1.00 68.04 305 GLY C O 1
ATOM 16683 N N . LEU C 1 306 ? 2.962 34.147 -20.813 1.00 49.65 306 LEU C N 1
ATOM 16684 C CA . LEU C 1 306 ? 4.066 34.255 -19.870 1.00 39.88 306 LEU C CA 1
ATOM 16685 C C . LEU C 1 306 ? 4.097 33.038 -18.952 1.00 48.56 306 LEU C C 1
ATOM 16686 O O . LEU C 1 306 ? 4.347 33.147 -17.751 1.00 58.81 306 LEU C O 1
ATOM 16702 N N . GLU C 1 307 ? 3.848 31.858 -19.526 1.00 54.17 307 GLU C N 1
ATOM 16703 C CA . GLU C 1 307 ? 3.639 30.664 -18.715 1.00 61.35 307 GLU C CA 1
ATOM 16704 C C . GLU C 1 307 ? 4.869 30.340 -17.871 1.00 55.46 307 GLU C C 1
ATOM 16705 O O . GLU C 1 307 ? 4.755 30.036 -16.677 1.00 56.71 307 GLU C O 1
ATOM 16717 N N . ASN C 1 308 ? 6.056 30.395 -18.472 1.00 37.02 308 ASN C N 1
ATOM 16718 C CA . ASN C 1 308 ? 7.274 29.947 -17.812 1.00 40.08 308 ASN C CA 1
ATOM 16719 C C . ASN C 1 308 ? 8.100 31.076 -17.212 1.00 41.33 308 ASN C C 1
ATOM 16720 O O . ASN C 1 308 ? 9.164 30.806 -16.644 1.00 35.51 308 ASN C O 1
ATOM 16731 N N . ILE C 1 309 ? 7.652 32.326 -17.320 1.00 44.22 309 ILE C N 1
ATOM 16732 C CA . ILE C 1 309 ? 8.391 33.424 -16.712 1.00 38.46 309 ILE C CA 1
ATOM 16733 C C . ILE C 1 309 ? 8.183 33.390 -15.204 1.00 38.26 309 ILE C C 1
ATOM 16734 O O . ILE C 1 309 ? 7.058 33.207 -14.716 1.00 37.36 309 ILE C O 1
ATOM 16750 N N . THR C 1 310 ? 9.272 33.560 -14.455 1.00 38.96 310 THR C N 1
ATOM 16751 C CA . THR C 1 310 ? 9.198 33.488 -13.003 1.00 40.95 310 THR C CA 1
ATOM 16752 C C . THR C 1 310 ? 8.407 34.666 -12.448 1.00 32.96 310 THR C C 1
ATOM 16753 O O . THR C 1 310 ? 8.499 35.790 -12.947 1.00 33.09 310 THR C O 1
ATOM 16764 N N . VAL C 1 311 ? 7.634 34.403 -11.398 1.00 39.81 311 VAL C N 1
ATOM 16765 C CA . VAL C 1 311 ? 6.794 35.409 -10.760 1.00 42.29 311 VAL C CA 1
ATOM 16766 C C . VAL C 1 311 ? 7.201 35.531 -9.300 1.00 43.05 311 VAL C C 1
ATOM 16767 O O . VAL C 1 311 ? 7.336 34.522 -8.599 1.00 46.88 311 VAL C O 1
ATOM 16780 N N . PHE C 1 312 ? 7.391 36.765 -8.846 1.00 48.22 312 PHE C N 1
ATOM 16781 C CA . PHE C 1 312 ? 7.725 37.065 -7.461 1.00 45.88 312 PHE C CA 1
ATOM 16782 C C . PHE C 1 312 ? 6.498 37.669 -6.795 1.00 48.31 312 PHE C C 1
ATOM 16783 O O . PHE C 1 312 ? 5.867 38.570 -7.355 1.00 59.37 312 PHE C O 1
ATOM 16800 N N . ASN C 1 313 ? 6.153 37.170 -5.612 1.00 48.96 313 ASN C N 1
ATOM 16801 C CA . ASN C 1 313 ? 4.972 37.631 -4.892 1.00 49.05 313 ASN C CA 1
ATOM 16802 C C . ASN C 1 313 ? 5.410 38.241 -3.570 1.00 51.80 313 ASN C C 1
ATOM 16803 O O . ASN C 1 313 ? 6.051 37.571 -2.752 1.00 57.84 313 ASN C O 1
ATOM 16814 N N . ASN C 1 314 ? 5.059 39.512 -3.366 1.00 57.81 314 ASN C N 1
ATOM 16815 C CA . ASN C 1 314 ? 5.415 40.196 -2.129 1.00 62.06 314 ASN C CA 1
ATOM 16816 C C . ASN C 1 314 ? 4.636 39.641 -0.943 1.00 65.66 314 ASN C C 1
ATOM 16817 O O . ASN C 1 314 ? 5.177 39.525 0.163 1.00 67.89 314 ASN C O 1
ATOM 16828 N N . ASN C 1 315 ? 3.371 39.290 -1.153 1.00 65.41 315 ASN C N 1
ATOM 16829 C CA . ASN C 1 315 ? 2.471 38.886 -0.080 1.00 57.30 315 ASN C CA 1
ATOM 16830 C C . ASN C 1 315 ? 2.444 37.366 0.021 1.00 51.82 315 ASN C C 1
ATOM 16831 O O . ASN C 1 315 ? 2.091 36.682 -0.944 1.00 53.83 315 ASN C O 1
ATOM 16842 N N . PHE C 1 316 ? 2.813 36.844 1.192 1.00 58.92 316 PHE C N 1
ATOM 16843 C CA . PHE C 1 316 ? 2.766 35.401 1.408 1.00 57.74 316 PHE C CA 1
ATOM 16844 C C . PHE C 1 316 ? 1.336 34.875 1.369 1.00 54.99 316 PHE C C 1
ATOM 16845 O O . PHE C 1 316 ? 1.105 33.743 0.929 1.00 64.19 316 PHE C O 1
ATOM 16862 N N . ASP C 1 317 ? 0.367 35.675 1.824 1.00 61.62 317 ASP C N 1
ATOM 16863 C CA . ASP C 1 317 ? -1.012 35.201 1.908 1.00 65.08 317 ASP C CA 1
ATOM 16864 C C . ASP C 1 317 ? -1.551 34.822 0.533 1.00 64.52 317 ASP C C 1
ATOM 16865 O O . ASP C 1 317 ? -2.252 33.813 0.391 1.00 65.29 317 ASP C O 1
ATOM 16874 N N . THR C 1 318 ? -1.240 35.617 -0.490 1.00 61.05 318 THR C N 1
ATOM 16875 C CA . THR C 1 318 ? -1.703 35.351 -1.847 1.00 56.80 318 THR C CA 1
ATOM 16876 C C . THR C 1 318 ? -0.705 34.535 -2.661 1.00 55.09 318 THR C C 1
ATOM 16877 O O . THR C 1 318 ? -0.944 34.292 -3.849 1.00 60.65 318 THR C O 1
ATOM 16888 N N . LEU C 1 319 ? 0.394 34.096 -2.050 1.00 59.45 319 LEU C N 1
ATOM 16889 C CA . LEU C 1 319 ? 1.388 33.300 -2.757 1.00 64.43 319 LEU C CA 1
ATOM 16890 C C . LEU C 1 319 ? 0.781 31.970 -3.182 1.00 77.07 319 LEU C C 1
ATOM 16891 O O . LEU C 1 319 ? 0.060 31.324 -2.414 1.00 81.68 319 LEU C O 1
ATOM 16924 N N . GLU C 1 321 ? 1.192 28.454 -6.350 1.00 91.06 321 GLU C N 1
ATOM 16925 C CA . GLU C 1 321 ? 1.785 27.757 -7.500 1.00 85.24 321 GLU C CA 1
ATOM 16926 C C . GLU C 1 321 ? 3.304 27.898 -7.420 1.00 83.78 321 GLU C C 1
ATOM 16927 O O . GLU C 1 321 ? 3.875 27.649 -6.347 1.00 75.24 321 GLU C O 1
ATOM 16939 N N . ASP C 1 322 ? 3.986 28.275 -8.503 1.00 78.40 322 ASP C N 1
ATOM 16940 C CA . ASP C 1 322 ? 5.440 28.282 -8.541 1.00 76.85 322 ASP C CA 1
ATOM 16941 C C . ASP C 1 322 ? 6.029 29.666 -8.294 1.00 65.73 322 ASP C C 1
ATOM 16942 O O . ASP C 1 322 ? 7.230 29.863 -8.502 1.00 65.50 322 ASP C O 1
ATOM 16951 N N . GLU C 1 323 ? 5.217 30.626 -7.864 1.00 68.21 323 GLU C N 1
ATOM 16952 C CA . GLU C 1 323 ? 5.729 31.964 -7.613 1.00 58.58 323 GLU C CA 1
ATOM 16953 C C . GLU C 1 323 ? 6.767 31.925 -6.496 1.00 53.96 323 GLU C C 1
ATOM 16954 O O . GLU C 1 323 ? 6.696 31.106 -5.574 1.00 56.02 323 GLU C O 1
ATOM 16966 N N . VAL C 1 324 ? 7.746 32.816 -6.594 1.00 53.60 324 VAL C N 1
ATOM 16967 C CA . VAL C 1 324 ? 8.835 32.892 -5.629 1.00 55.11 324 VAL C CA 1
ATOM 16968 C C . VAL C 1 324 ? 8.473 33.912 -4.560 1.00 52.19 324 VAL C C 1
ATOM 16969 O O . VAL C 1 324 ? 8.092 35.046 -4.872 1.00 49.11 324 VAL C O 1
ATOM 16982 N N . PHE C 1 325 ? 8.590 33.507 -3.297 1.00 57.13 325 PHE C N 1
ATOM 16983 C CA . PHE C 1 325 ? 8.304 34.411 -2.192 1.00 50.11 325 PHE C CA 1
ATOM 16984 C C . PHE C 1 325 ? 9.327 35.539 -2.160 1.00 57.93 325 PHE C C 1
ATOM 16985 O O . PHE C 1 325 ? 10.533 35.303 -2.272 1.00 63.04 325 PHE C O 1
ATOM 17002 N N . LEU C 1 326 ? 8.841 36.766 -2.006 1.00 62.69 326 LEU C N 1
ATOM 17003 C CA . LEU C 1 326 ? 9.693 37.946 -1.944 1.00 71.31 326 LEU C CA 1
ATOM 17004 C C . LEU C 1 326 ? 9.926 38.301 -0.481 1.00 87.99 326 LEU C C 1
ATOM 17005 O O . LEU C 1 326 ? 8.983 38.638 0.244 1.00 86.11 326 LEU C O 1
ATOM 17021 N N . GLU C 1 327 ? 11.180 38.209 -0.054 1.00 88.94 327 GLU C N 1
ATOM 17022 C CA . GLU C 1 327 ? 11.609 38.535 1.295 1.00 82.46 327 GLU C CA 1
ATOM 17023 C C . GLU C 1 327 ? 12.694 39.601 1.214 1.00 81.89 327 GLU C C 1
ATOM 17024 O O . GLU C 1 327 ? 13.219 39.904 0.138 1.00 81.19 327 GLU C O 1
ATOM 17036 N N . GLU C 1 328 ? 13.026 40.182 2.369 1.00 77.86 328 GLU C N 1
ATOM 17037 C CA . GLU C 1 328 ? 14.017 41.253 2.386 1.00 79.58 328 GLU C CA 1
ATOM 17038 C C . GLU C 1 328 ? 15.321 40.796 1.741 1.00 77.06 328 GLU C C 1
ATOM 17039 O O . GLU C 1 328 ? 15.961 41.557 1.005 1.00 86.85 328 GLU C O 1
ATOM 17051 N N . THR C 1 329 ? 15.726 39.548 2.001 1.00 79.08 329 THR C N 1
ATOM 17052 C CA . THR C 1 329 ? 16.956 39.031 1.412 1.00 85.24 329 THR C CA 1
ATOM 17053 C C . THR C 1 329 ? 16.799 38.810 -0.089 1.00 83.17 329 THR C C 1
ATOM 17054 O O . THR C 1 329 ? 17.704 39.131 -0.868 1.00 92.04 329 THR C O 1
ATOM 17065 N N . GLN C 1 330 ? 15.660 38.256 -0.513 1.00 84.24 330 GLN C N 1
ATOM 17066 C CA . GLN C 1 330 ? 15.462 37.973 -1.931 1.00 80.78 330 GLN C CA 1
ATOM 17067 C C . GLN C 1 330 ? 15.377 39.254 -2.753 1.00 73.98 330 GLN C C 1
ATOM 17068 O O . GLN C 1 330 ? 15.973 39.341 -3.832 1.00 75.41 330 GLN C O 1
ATOM 17082 N N . LEU C 1 331 ? 14.643 40.260 -2.267 1.00 69.91 331 LEU C N 1
ATOM 17083 C CA . LEU C 1 331 ? 14.494 41.485 -3.047 1.00 69.30 331 LEU C CA 1
ATOM 17084 C C . LEU C 1 331 ? 15.823 42.220 -3.172 1.00 67.02 331 LEU C C 1
ATOM 17085 O O . LEU C 1 331 ? 16.114 42.813 -4.217 1.00 76.20 331 LEU C O 1
ATOM 17101 N N . LYS C 1 332 ? 16.645 42.188 -2.122 1.00 63.85 332 LYS C N 1
ATOM 17102 C CA . LYS C 1 332 ? 17.962 42.811 -2.199 1.00 71.26 332 LYS C CA 1
ATOM 17103 C C . LYS C 1 332 ? 18.838 42.115 -3.234 1.00 71.61 332 LYS C C 1
ATOM 17104 O O . LYS C 1 332 ? 19.568 42.771 -3.984 1.00 78.37 332 LYS C O 1
ATOM 17123 N N . LYS C 1 333 ? 18.782 40.784 -3.288 1.00 66.81 333 LYS C N 1
ATOM 17124 C CA . LYS C 1 333 ? 19.637 40.045 -4.212 1.00 72.54 333 LYS C CA 1
ATOM 17125 C C . LYS C 1 333 ? 19.293 40.367 -5.661 1.00 80.46 333 LYS C C 1
ATOM 17126 O O . LYS C 1 333 ? 20.191 40.554 -6.491 1.00 85.69 333 LYS C O 1
ATOM 17145 N N . LYS C 1 334 ? 18.003 40.425 -5.988 1.00 81.72 334 LYS C N 1
ATOM 17146 C CA . LYS C 1 334 ? 17.564 40.612 -7.365 1.00 77.64 334 LYS C CA 1
ATOM 17147 C C . LYS C 1 334 ? 17.075 42.024 -7.661 1.00 76.26 334 LYS C C 1
ATOM 17148 O O . LYS C 1 334 ? 17.433 42.589 -8.699 1.00 70.76 334 LYS C O 1
ATOM 17167 N N . PHE C 1 335 ? 16.255 42.603 -6.786 1.00 67.69 335 PHE C N 1
ATOM 17168 C CA . PHE C 1 335 ? 15.621 43.888 -7.049 1.00 59.02 335 PHE C CA 1
ATOM 17169 C C . PHE C 1 335 ? 16.417 45.093 -6.562 1.00 49.22 335 PHE C C 1
ATOM 17170 O O . PHE C 1 335 ? 15.978 46.228 -6.780 1.00 46.06 335 PHE C O 1
ATOM 17187 N N . LYS C 1 336 ? 17.554 44.896 -5.895 1.00 49.60 336 LYS C N 1
ATOM 17188 C CA . LYS C 1 336 ? 18.323 46.049 -5.436 1.00 48.44 336 LYS C CA 1
ATOM 17189 C C . LYS C 1 336 ? 18.848 46.859 -6.617 1.00 49.81 336 LYS C C 1
ATOM 17190 O O . LYS C 1 336 ? 18.715 48.088 -6.649 1.00 41.31 336 LYS C O 1
ATOM 17209 N N . THR C 1 337 ? 19.442 46.183 -7.604 1.00 54.91 337 THR C N 1
ATOM 17210 C CA . THR C 1 337 ? 19.957 46.886 -8.775 1.00 49.29 337 THR C CA 1
ATOM 17211 C C . THR C 1 337 ? 18.832 47.518 -9.586 1.00 42.82 337 THR C C 1
ATOM 17212 O O . THR C 1 337 ? 18.971 48.643 -10.080 1.00 41.87 337 THR C O 1
ATOM 17223 N N . TYR C 1 338 ? 17.709 46.811 -9.734 1.00 44.84 338 TYR C N 1
ATOM 17224 C CA . TYR C 1 338 ? 16.597 47.345 -10.513 1.00 43.32 338 TYR C CA 1
ATOM 17225 C C . TYR C 1 338 ? 16.015 48.600 -9.872 1.00 44.28 338 TYR C C 1
ATOM 17226 O O . TYR C 1 338 ? 15.654 49.551 -10.575 1.00 43.58 338 TYR C O 1
ATOM 17244 N N . PHE C 1 339 ? 15.901 48.618 -8.543 1.00 41.40 339 PHE C N 1
ATOM 17245 C CA . PHE C 1 339 ? 15.422 49.822 -7.872 1.00 38.65 339 PHE C CA 1
ATOM 17246 C C . PHE C 1 339 ? 16.369 50.992 -8.115 1.00 33.62 339 PHE C C 1
ATOM 17247 O O . PHE C 1 339 ? 15.928 52.123 -8.354 1.00 36.42 339 PHE C O 1
ATOM 17264 N N . GLU C 1 340 ? 17.679 50.740 -8.067 1.00 36.95 340 GLU C N 1
ATOM 17265 C CA . GLU C 1 340 ? 18.631 51.808 -8.340 1.00 38.97 340 GLU C CA 1
ATOM 17266 C C . GLU C 1 340 ? 18.467 52.319 -9.763 1.00 38.45 340 GLU C C 1
ATOM 17267 O O . GLU C 1 340 ? 18.488 53.531 -10.008 1.00 39.34 340 GLU C O 1
ATOM 17279 N N . LEU C 1 341 ? 18.288 51.404 -10.716 1.00 41.00 341 LEU C N 1
ATOM 17280 C CA . LEU C 1 341 ? 18.071 51.819 -12.094 1.00 43.57 341 LEU C CA 1
ATOM 17281 C C . LEU C 1 341 ? 16.804 52.653 -12.224 1.00 39.22 341 LEU C C 1
ATOM 17282 O O . LEU C 1 341 ? 16.753 53.592 -13.025 1.00 35.83 341 LEU C O 1
ATOM 17298 N N . PHE C 1 342 ? 15.761 52.317 -11.461 1.00 41.54 342 PHE C N 1
ATOM 17299 C CA . PHE C 1 342 ? 14.534 53.100 -11.530 1.00 36.85 342 PHE C CA 1
ATOM 17300 C C . PHE C 1 342 ? 14.727 54.472 -10.894 1.00 46.29 342 PHE C C 1
ATOM 17301 O O . PHE C 1 342 ? 14.307 55.491 -11.455 1.00 47.48 342 PHE C O 1
ATOM 17318 N N . GLN C 1 343 ? 15.355 54.521 -9.715 1.00 45.30 343 GLN C N 1
ATOM 17319 C CA . GLN C 1 343 ? 15.522 55.801 -9.033 1.00 39.76 343 GLN C CA 1
ATOM 17320 C C . GLN C 1 343 ? 16.281 56.782 -9.916 1.00 47.24 343 GLN C C 1
ATOM 17321 O O . GLN C 1 343 ? 15.902 57.951 -10.044 1.00 48.19 343 GLN C O 1
ATOM 17335 N N . GLN C 1 344 ? 17.374 56.329 -10.516 1.00 46.69 344 GLN C N 1
ATOM 17336 C CA . GLN C 1 344 ? 18.036 57.109 -11.549 1.00 47.82 344 GLN C CA 1
ATOM 17337 C C . GLN C 1 344 ? 17.249 56.940 -12.839 1.00 54.74 344 GLN C C 1
ATOM 17338 O O . GLN C 1 344 ? 16.589 55.923 -13.056 1.00 65.05 344 GLN C O 1
ATOM 17352 N N . ASN C 1 345 ? 17.276 57.963 -13.684 1.00 50.72 345 ASN C N 1
ATOM 17353 C CA . ASN C 1 345 ? 16.458 57.944 -14.894 1.00 42.54 345 ASN C CA 1
ATOM 17354 C C . ASN C 1 345 ? 17.139 57.086 -15.965 1.00 52.18 345 ASN C C 1
ATOM 17355 O O . ASN C 1 345 ? 17.526 57.548 -17.037 1.00 71.15 345 ASN C O 1
ATOM 17383 N N . VAL C 1 347 ? 15.926 53.815 -17.075 1.00 39.16 347 VAL C N 1
ATOM 17384 C CA . VAL C 1 347 ? 15.095 52.761 -17.644 1.00 31.98 347 VAL C CA 1
ATOM 17385 C C . VAL C 1 347 ? 13.947 53.376 -18.432 1.00 29.98 347 VAL C C 1
ATOM 17386 O O . VAL C 1 347 ? 13.549 54.522 -18.210 1.00 33.24 347 VAL C O 1
ATOM 17399 N N . TYR C 1 348 ? 13.417 52.586 -19.363 1.00 29.39 348 TYR C N 1
ATOM 17400 C CA . TYR C 1 348 ? 12.311 52.991 -20.220 1.00 30.68 348 TYR C CA 1
ATOM 17401 C C . TYR C 1 348 ? 10.992 52.498 -19.644 1.00 30.41 348 TYR C C 1
ATOM 17402 O O . TYR C 1 348 ? 10.871 51.327 -19.269 1.00 39.89 348 TYR C O 1
ATOM 17420 N N . HIS C 1 349 ? 10.006 53.388 -19.587 1.00 34.29 349 HIS C N 1
ATOM 17421 C CA . HIS C 1 349 ? 8.679 53.071 -19.080 1.00 39.44 349 HIS C CA 1
ATOM 17422 C C . HIS C 1 349 ? 7.666 53.046 -20.216 1.00 33.76 349 HIS C C 1
ATOM 17423 O O . HIS C 1 349 ? 7.694 53.898 -21.109 1.00 39.53 349 HIS C O 1
ATOM 17437 N N . GLU C 1 350 ? 6.771 52.058 -20.172 1.00 42.56 350 GLU C N 1
ATOM 17438 C CA . GLU C 1 350 ? 5.798 51.884 -21.246 1.00 41.26 350 GLU C CA 1
ATOM 17439 C C . GLU C 1 350 ? 4.944 53.133 -21.423 1.00 40.82 350 GLU C C 1
ATOM 17440 O O . GLU C 1 350 ? 4.707 53.575 -22.553 1.00 61.89 350 GLU C O 1
ATOM 17452 N N . SER C 1 351 ? 4.471 53.711 -20.325 1.00 44.15 351 SER C N 1
ATOM 17453 C CA . SER C 1 351 ? 3.647 54.911 -20.379 1.00 50.20 351 SER C CA 1
ATOM 17454 C C . SER C 1 351 ? 3.683 55.571 -19.010 1.00 49.70 351 SER C C 1
ATOM 17455 O O . SER C 1 351 ? 4.123 54.958 -18.027 1.00 53.78 351 SER C O 1
ATOM 17463 N N . PRO C 1 352 ? 3.231 56.823 -18.908 1.00 45.35 352 PRO C N 1
ATOM 17464 C CA . PRO C 1 352 ? 3.179 57.459 -17.582 1.00 45.53 352 PRO C CA 1
ATOM 17465 C C . PRO C 1 352 ? 2.318 56.694 -16.602 1.00 53.22 352 PRO C C 1
ATOM 17466 O O . PRO C 1 352 ? 2.639 56.649 -15.407 1.00 56.43 352 PRO C O 1
ATOM 17477 N N . GLU C 1 353 ? 1.235 56.076 -17.075 1.00 60.06 353 GLU C N 1
ATOM 17478 C CA . GLU C 1 353 ? 0.405 55.269 -16.189 1.00 54.68 353 GLU C CA 1
ATOM 17479 C C . GLU C 1 353 ? 1.209 54.121 -15.597 1.00 40.00 353 GLU C C 1
ATOM 17480 O O . GLU C 1 353 ? 1.138 53.863 -14.391 1.00 35.67 353 GLU C O 1
ATOM 17492 N N . THR C 1 354 ? 1.994 53.431 -16.427 1.00 42.89 354 THR C N 1
ATOM 17493 C CA . THR C 1 354 ? 2.827 52.348 -15.919 1.00 38.28 354 THR C CA 1
ATOM 17494 C C . THR C 1 354 ? 3.878 52.876 -14.952 1.00 42.37 354 THR C C 1
ATOM 17495 O O . THR C 1 354 ? 4.193 52.227 -13.948 1.00 46.27 354 THR C O 1
ATOM 17506 N N . PHE C 1 355 ? 4.432 54.056 -15.241 1.00 43.41 355 PHE C N 1
ATOM 17507 C CA . PHE C 1 355 ? 5.455 54.622 -14.371 1.00 40.32 355 PHE C CA 1
ATOM 17508 C C . PHE C 1 355 ? 4.933 54.802 -12.952 1.00 34.46 355 PHE C C 1
ATOM 17509 O O . PHE C 1 355 ? 5.660 54.565 -11.980 1.00 39.41 355 PHE C O 1
ATOM 17526 N N . LEU C 1 356 ? 3.673 55.219 -12.814 1.00 40.83 356 LEU C N 1
ATOM 17527 C CA . LEU C 1 356 ? 3.107 55.406 -11.483 1.00 26.39 356 LEU C CA 1
ATOM 17528 C C . LEU C 1 356 ? 2.895 54.068 -10.786 1.00 30.38 356 LEU C C 1
ATOM 17529 O O . LEU C 1 356 ? 3.086 53.959 -9.569 1.00 34.00 356 LEU C O 1
ATOM 17545 N N . GLU C 1 357 ? 2.500 53.037 -11.539 1.00 36.31 357 GLU C N 1
ATOM 17546 C CA . GLU C 1 357 ? 2.352 51.713 -10.947 1.00 34.74 357 GLU C CA 1
ATOM 17547 C C . GLU C 1 357 ? 3.691 51.205 -10.429 1.00 35.17 357 GLU C C 1
ATOM 17548 O O . GLU C 1 357 ? 3.776 50.662 -9.321 1.00 32.65 357 GLU C O 1
ATOM 17560 N N . TRP C 1 358 ? 4.750 51.375 -11.223 1.00 32.52 358 TRP C N 1
ATOM 17561 C CA . TRP C 1 358 ? 6.076 50.943 -10.798 1.00 32.61 358 TRP C CA 1
ATOM 17562 C C . TRP C 1 358 ? 6.567 51.737 -9.597 1.00 33.57 358 TRP C C 1
ATOM 17563 O O . TRP C 1 358 ? 7.237 51.187 -8.716 1.00 36.85 358 TRP C O 1
ATOM 17584 N N . SER C 1 359 ? 6.228 53.024 -9.529 1.00 30.22 359 SER C N 1
ATOM 17585 C CA . SER C 1 359 ? 6.723 53.846 -8.432 1.00 31.47 359 SER C CA 1
ATOM 17586 C C . SER C 1 359 ? 6.145 53.383 -7.102 1.00 33.89 359 SER C C 1
ATOM 17587 O O . SER C 1 359 ? 6.862 53.305 -6.098 1.00 35.29 359 SER C O 1
ATOM 17595 N N . LYS C 1 360 ? 4.851 53.057 -7.079 1.00 29.34 360 LYS C N 1
ATOM 17596 C CA . LYS C 1 360 ? 4.247 52.553 -5.852 1.00 24.95 360 LYS C CA 1
ATOM 17597 C C . LYS C 1 360 ? 4.952 51.289 -5.379 1.00 30.97 360 LYS C C 1
ATOM 17598 O O . LYS C 1 360 ? 5.246 51.140 -4.187 1.00 37.41 360 LYS C O 1
ATOM 17617 N N . PHE C 1 361 ? 5.236 50.371 -6.304 1.00 42.09 361 PHE C N 1
ATOM 17618 C CA . PHE C 1 361 ? 5.892 49.123 -5.933 1.00 35.65 361 PHE C CA 1
ATOM 17619 C C . PHE C 1 361 ? 7.305 49.380 -5.429 1.00 36.26 361 PHE C C 1
ATOM 17620 O O . PHE C 1 361 ? 7.716 48.839 -4.396 1.00 45.97 361 PHE C O 1
ATOM 17637 N N . VAL C 1 362 ? 8.065 50.206 -6.149 1.00 40.13 362 VAL C N 1
ATOM 17638 C CA . VAL C 1 362 ? 9.450 50.457 -5.765 1.00 40.15 362 VAL C CA 1
ATOM 17639 C C . VAL C 1 362 ? 9.505 51.039 -4.357 1.00 37.56 362 VAL C C 1
ATOM 17640 O O . VAL C 1 362 ? 10.208 50.524 -3.482 1.00 43.57 362 VAL C O 1
ATOM 17653 N N . TYR C 1 363 ? 8.729 52.095 -4.107 1.00 41.40 363 TYR C N 1
ATOM 17654 C CA . TYR C 1 363 ? 8.812 52.784 -2.823 1.00 40.92 363 TYR C CA 1
ATOM 17655 C C . TYR C 1 363 ? 8.268 51.939 -1.680 1.00 40.37 363 TYR C C 1
ATOM 17656 O O . TYR C 1 363 ? 8.754 52.046 -0.548 1.00 43.97 363 TYR C O 1
ATOM 17674 N N . ALA C 1 364 ? 7.273 51.094 -1.947 1.00 32.30 364 ALA C N 1
ATOM 17675 C CA . ALA C 1 364 ? 6.740 50.242 -0.890 1.00 31.42 364 ALA C CA 1
ATOM 17676 C C . ALA C 1 364 ? 7.792 49.265 -0.381 1.00 36.53 364 ALA C C 1
ATOM 17677 O O . ALA C 1 364 ? 7.916 49.054 0.831 1.00 47.42 364 ALA C O 1
ATOM 17684 N N . LEU C 1 365 ? 8.563 48.666 -1.286 1.00 37.25 365 LEU C N 1
ATOM 17685 C CA . LEU C 1 365 ? 9.542 47.653 -0.918 1.00 53.42 365 LEU C CA 1
ATOM 17686 C C . LEU C 1 365 ? 10.980 48.161 -0.908 1.00 61.09 365 LEU C C 1
ATOM 17687 O O . LEU C 1 365 ? 11.883 47.399 -0.546 1.00 70.06 365 LEU C O 1
ATOM 17703 N N . LYS C 1 366 ? 11.223 49.409 -1.299 1.00 64.59 366 LYS C N 1
ATOM 17704 C CA . LYS C 1 366 ? 12.587 49.925 -1.326 1.00 69.49 366 LYS C CA 1
ATOM 17705 C C . LYS C 1 366 ? 13.191 49.918 0.073 1.00 72.69 366 LYS C C 1
ATOM 17706 O O . LYS C 1 366 ? 12.495 50.091 1.072 1.00 68.32 366 LYS C O 1
ATOM 17725 N N . LEU C 1 367 ? 14.502 49.692 0.140 1.00 78.82 367 LEU C N 1
ATOM 17726 C CA . LEU C 1 367 ? 15.229 49.703 1.400 1.00 69.63 367 LEU C CA 1
ATOM 17727 C C . LEU C 1 367 ? 16.393 50.681 1.313 1.00 87.67 367 LEU C C 1
ATOM 17728 O O . LEU C 1 367 ? 16.871 51.017 0.226 1.00 85.31 367 LEU C O 1
ATOM 17744 N N . GLU C 1 368 ? 16.847 51.131 2.479 1.00 108.68 368 GLU C N 1
ATOM 17745 C CA . GLU C 1 368 ? 18.022 51.992 2.571 1.00 118.45 368 GLU C CA 1
ATOM 17746 C C . GLU C 1 368 ? 18.723 51.798 3.915 1.00 99.48 368 GLU C C 1
ATOM 17747 O O . GLU C 1 368 ? 19.942 51.636 3.975 1.00 76.43 368 GLU C O 1
ATOM 17759 N N . PHE D 1 8 ? 37.934 100.894 21.397 1.00 91.16 8 PHE D N 1
ATOM 17760 C CA . PHE D 1 8 ? 38.835 101.482 20.412 1.00 102.77 8 PHE D CA 1
ATOM 17761 C C . PHE D 1 8 ? 38.192 101.523 19.027 1.00 102.83 8 PHE D C 1
ATOM 17762 O O . PHE D 1 8 ? 38.401 102.469 18.267 1.00 104.21 8 PHE D O 1
ATOM 17778 N N . TRP D 1 9 ? 37.414 100.492 18.705 1.00 83.76 9 TRP D N 1
ATOM 17779 C CA . TRP D 1 9 ? 36.663 100.424 17.461 1.00 91.60 9 TRP D CA 1
ATOM 17780 C C . TRP D 1 9 ? 35.178 100.323 17.780 1.00 84.55 9 TRP D C 1
ATOM 17781 O O . TRP D 1 9 ? 34.783 99.560 18.662 1.00 80.75 9 TRP D O 1
ATOM 17802 N N . THR D 1 10 ? 34.351 101.073 17.055 1.00 82.44 10 THR D N 1
ATOM 17803 C CA . THR D 1 10 ? 32.909 101.020 17.272 1.00 71.93 10 THR D CA 1
ATOM 17804 C C . THR D 1 10 ? 32.208 101.240 15.937 1.00 72.87 10 THR D C 1
ATOM 17805 O O . THR D 1 10 ? 32.772 101.882 15.045 1.00 71.52 10 THR D O 1
ATOM 17816 N N . PRO D 1 11 ? 30.986 100.710 15.771 1.00 63.78 11 PRO D N 1
ATOM 17817 C CA . PRO D 1 11 ? 30.289 100.866 14.485 1.00 63.74 11 PRO D CA 1
ATOM 17818 C C . PRO D 1 11 ? 29.449 102.129 14.392 1.00 66.61 11 PRO D C 1
ATOM 17819 O O . PRO D 1 11 ? 28.563 102.227 13.537 1.00 63.68 11 PRO D O 1
ATOM 17830 N N . LYS D 1 12 ? 29.713 103.099 15.269 1.00 80.05 12 LYS D N 1
ATOM 17831 C CA . LYS D 1 12 ? 28.953 104.346 15.240 1.00 76.87 12 LYS D CA 1
ATOM 17832 C C . LYS D 1 12 ? 29.163 105.085 13.925 1.00 80.75 12 LYS D C 1
ATOM 17833 O O . LYS D 1 12 ? 28.207 105.601 13.333 1.00 69.71 12 LYS D O 1
ATOM 17852 N N . ARG D 1 13 ? 30.409 105.149 13.452 1.00 85.24 13 ARG D N 1
ATOM 17853 C CA . ARG D 1 13 ? 30.684 105.832 12.193 1.00 97.93 13 ARG D CA 1
ATOM 17854 C C . ARG D 1 13 ? 29.988 105.140 11.028 1.00 91.52 13 ARG D C 1
ATOM 17855 O O . ARG D 1 13 ? 29.419 105.801 10.151 1.00 91.28 13 ARG D O 1
ATOM 17859 N N . LEU D 1 14 ? 30.015 103.806 11.008 1.00 83.48 14 LEU D N 1
ATOM 17860 C CA . LEU D 1 14 ? 29.431 103.073 9.892 1.00 66.77 14 LEU D CA 1
ATOM 17861 C C . LEU D 1 14 ? 27.916 103.239 9.848 1.00 70.34 14 LEU D C 1
ATOM 17862 O O . LEU D 1 14 ? 27.328 103.341 8.765 1.00 76.44 14 LEU D O 1
ATOM 17878 N N . LEU D 1 15 ? 27.264 103.269 11.014 1.00 69.68 15 LEU D N 1
ATOM 17879 C CA . LEU D 1 15 ? 25.808 103.373 11.038 1.00 66.39 15 LEU D CA 1
ATOM 17880 C C . LEU D 1 15 ? 25.329 104.714 10.502 1.00 81.22 15 LEU D C 1
ATOM 17881 O O . LEU D 1 15 ? 24.232 104.799 9.938 1.00 90.66 15 LEU D O 1
ATOM 17897 N N . GLU D 1 16 ? 26.127 105.771 10.671 1.00 81.73 16 GLU D N 1
ATOM 17898 C CA . GLU D 1 16 ? 25.771 107.056 10.082 1.00 94.99 16 GLU D CA 1
ATOM 17899 C C . GLU D 1 16 ? 25.709 106.971 8.562 1.00 93.52 16 GLU D C 1
ATOM 17900 O O . GLU D 1 16 ? 24.883 107.646 7.937 1.00 98.26 16 GLU D O 1
ATOM 17912 N N . THR D 1 17 ? 26.560 106.147 7.953 1.00 83.07 17 THR D N 1
ATOM 17913 C CA . THR D 1 17 ? 26.574 106.018 6.505 1.00 73.28 17 THR D CA 1
ATOM 17914 C C . THR D 1 17 ? 25.285 105.355 6.016 1.00 77.70 17 THR D C 1
ATOM 17915 O O . THR D 1 17 ? 24.609 104.621 6.744 1.00 83.45 17 THR D O 1
ATOM 17926 N N . ASP D 1 18 ? 24.951 105.625 4.751 1.00 77.47 18 ASP D N 1
ATOM 17927 C CA . ASP D 1 18 ? 23.721 105.093 4.173 1.00 85.69 18 ASP D CA 1
ATOM 17928 C C . ASP D 1 18 ? 23.752 103.573 4.044 1.00 77.25 18 ASP D C 1
ATOM 17929 O O . ASP D 1 18 ? 22.703 102.927 4.145 1.00 77.55 18 ASP D O 1
ATOM 17938 N N . ASP D 1 19 ? 24.926 102.987 3.816 1.00 62.64 19 ASP D N 1
ATOM 17939 C CA . ASP D 1 19 ? 25.001 101.553 3.570 1.00 70.09 19 ASP D CA 1
ATOM 17940 C C . ASP D 1 19 ? 24.416 100.779 4.745 1.00 59.55 19 ASP D C 1
ATOM 17941 O O . ASP D 1 19 ? 24.568 101.171 5.905 1.00 50.14 19 ASP D O 1
ATOM 17950 N N . ARG D 1 20 ? 23.733 99.676 4.436 1.00 59.70 20 ARG D N 1
ATOM 17951 C CA . ARG D 1 20 ? 23.142 98.815 5.450 1.00 53.21 20 ARG D CA 1
ATOM 17952 C C . ARG D 1 20 ? 23.907 97.511 5.641 1.00 47.52 20 ARG D C 1
ATOM 17953 O O . ARG D 1 20 ? 23.539 96.714 6.511 1.00 44.52 20 ARG D O 1
ATOM 17974 N N . ILE D 1 21 ? 24.949 97.266 4.848 1.00 47.54 21 ILE D N 1
ATOM 17975 C CA . ILE D 1 21 ? 25.763 96.059 4.940 1.00 38.78 21 ILE D CA 1
ATOM 17976 C C . ILE D 1 21 ? 27.207 96.474 5.184 1.00 38.52 21 ILE D C 1
ATOM 17977 O O . ILE D 1 21 ? 27.753 97.298 4.441 1.00 40.37 21 ILE D O 1
ATOM 17993 N N . PHE D 1 22 ? 27.825 95.904 6.218 1.00 39.06 22 PHE D N 1
ATOM 17994 C CA . PHE D 1 22 ? 29.198 96.228 6.582 1.00 35.32 22 PHE D CA 1
ATOM 17995 C C . PHE D 1 22 ? 30.007 94.960 6.802 1.00 33.08 22 PHE D C 1
ATOM 17996 O O . PHE D 1 22 ? 29.493 93.964 7.321 1.00 34.62 22 PHE D O 1
ATOM 18013 N N . LEU D 1 23 ? 31.277 95.010 6.405 1.00 33.01 23 LEU D N 1
ATOM 18014 C CA . LEU D 1 23 ? 32.235 93.933 6.627 1.00 36.01 23 LEU D CA 1
ATOM 18015 C C . LEU D 1 23 ? 33.412 94.485 7.419 1.00 34.55 23 LEU D C 1
ATOM 18016 O O . LEU D 1 23 ? 34.108 95.390 6.948 1.00 35.98 23 LEU D O 1
ATOM 18032 N N . VAL D 1 24 ? 33.629 93.946 8.617 1.00 29.56 24 VAL D N 1
ATOM 18033 C CA . VAL D 1 24 ? 34.699 94.386 9.506 1.00 29.53 24 VAL D CA 1
ATOM 18034 C C . VAL D 1 24 ? 35.694 93.245 9.650 1.00 28.18 24 VAL D C 1
ATOM 18035 O O . VAL D 1 24 ? 35.338 92.158 10.122 1.00 35.62 24 VAL D O 1
ATOM 18048 N N . VAL D 1 25 ? 36.940 93.489 9.249 1.00 33.90 25 VAL D N 1
ATOM 18049 C CA . VAL D 1 25 ? 37.991 92.480 9.270 1.00 44.49 25 VAL D CA 1
ATOM 18050 C C . VAL D 1 25 ? 39.159 92.997 10.096 1.00 38.87 25 VAL D C 1
ATOM 18051 O O . VAL D 1 25 ? 39.491 94.186 10.047 1.00 42.87 25 VAL D O 1
ATOM 18064 N N . GLY D 1 26 ? 39.785 92.096 10.844 1.00 36.65 26 GLY D N 1
ATOM 18065 C CA . GLY D 1 26 ? 40.911 92.447 11.680 1.00 49.99 26 GLY D CA 1
ATOM 18066 C C . GLY D 1 26 ? 40.481 92.934 13.046 1.00 56.28 26 GLY D C 1
ATOM 18067 O O . GLY D 1 26 ? 39.321 92.830 13.456 1.00 54.67 26 GLY D O 1
ATOM 18071 N N . GLY D 1 27 ? 41.455 93.479 13.767 1.00 68.96 27 GLY D N 1
ATOM 18072 C CA . GLY D 1 27 ? 41.189 94.015 15.091 1.00 73.73 27 GLY D CA 1
ATOM 18073 C C . GLY D 1 27 ? 40.694 92.995 16.091 1.00 70.32 27 GLY D C 1
ATOM 18074 O O . GLY D 1 27 ? 39.747 93.273 16.837 1.00 67.13 27 GLY D O 1
ATOM 18078 N N . ARG D 1 28 ? 41.306 91.813 16.123 1.00 70.74 28 ARG D N 1
ATOM 18079 C CA . ARG D 1 28 ? 40.912 90.812 17.105 1.00 62.59 28 ARG D CA 1
ATOM 18080 C C . ARG D 1 28 ? 41.189 91.324 18.513 1.00 70.37 28 ARG D C 1
ATOM 18081 O O . ARG D 1 28 ? 42.219 91.952 18.774 1.00 74.15 28 ARG D O 1
ATOM 18102 N N . GLY D 1 29 ? 40.266 91.039 19.427 1.00 75.68 29 GLY D N 1
ATOM 18103 C CA . GLY D 1 29 ? 40.378 91.529 20.783 1.00 65.24 29 GLY D CA 1
ATOM 18104 C C . GLY D 1 29 ? 40.054 92.994 20.940 1.00 62.65 29 GLY D C 1
ATOM 18105 O O . GLY D 1 29 ? 40.330 93.567 22.000 1.00 58.60 29 GLY D O 1
ATOM 18109 N N . VAL D 1 30 ? 39.484 93.618 19.910 1.00 66.81 30 VAL D N 1
ATOM 18110 C CA . VAL D 1 30 ? 39.071 95.014 19.948 1.00 57.65 30 VAL D CA 1
ATOM 18111 C C . VAL D 1 30 ? 37.596 95.147 20.311 1.00 58.57 30 VAL D C 1
ATOM 18112 O O . VAL D 1 30 ? 37.042 96.249 20.276 1.00 53.98 30 VAL D O 1
ATOM 18125 N N . GLY D 1 31 ? 36.951 94.043 20.678 1.00 56.44 31 GLY D N 1
ATOM 18126 C CA . GLY D 1 31 ? 35.549 94.047 21.035 1.00 55.97 31 GLY D CA 1
ATOM 18127 C C . GLY D 1 31 ? 34.634 94.475 19.909 1.00 59.63 31 GLY D C 1
ATOM 18128 O O . GLY D 1 31 ? 33.789 95.357 20.088 1.00 55.28 31 GLY D O 1
ATOM 18132 N N . LYS D 1 32 ? 34.800 93.856 18.738 1.00 53.77 32 LYS D N 1
ATOM 18133 C CA . LYS D 1 32 ? 33.892 94.121 17.626 1.00 49.68 32 LYS D CA 1
ATOM 18134 C C . LYS D 1 32 ? 32.475 93.685 17.969 1.00 50.41 32 LYS D C 1
ATOM 18135 O O . LYS D 1 32 ? 31.508 94.412 17.708 1.00 43.91 32 LYS D O 1
ATOM 18154 N N . THR D 1 33 ? 32.333 92.495 18.555 1.00 41.00 33 THR D N 1
ATOM 18155 C CA . THR D 1 33 ? 31.017 92.022 18.962 1.00 46.00 33 THR D CA 1
ATOM 18156 C C . THR D 1 33 ? 30.416 92.926 20.029 1.00 51.56 33 THR D C 1
ATOM 18157 O O . THR D 1 33 ? 29.223 93.248 19.983 1.00 51.57 33 THR D O 1
ATOM 18168 N N . PHE D 1 34 ? 31.232 93.350 20.995 1.00 51.19 34 PHE D N 1
ATOM 18169 C CA . PHE D 1 34 ? 30.750 94.213 22.068 1.00 42.12 34 PHE D CA 1
ATOM 18170 C C . PHE D 1 34 ? 30.175 95.517 21.532 1.00 43.29 34 PHE D C 1
ATOM 18171 O O . PHE D 1 34 ? 29.041 95.889 21.854 1.00 36.09 34 PHE D O 1
ATOM 18188 N N . ASN D 1 35 ? 30.942 96.223 20.706 1.00 43.57 35 ASN D N 1
ATOM 18189 C CA . ASN D 1 35 ? 30.510 97.537 20.242 1.00 44.85 35 ASN D CA 1
ATOM 18190 C C . ASN D 1 35 ? 29.301 97.437 19.322 1.00 53.20 35 ASN D C 1
ATOM 18191 O O . ASN D 1 35 ? 28.401 98.282 19.387 1.00 50.53 35 ASN D O 1
ATOM 18202 N N . VAL D 1 36 ? 29.252 96.419 18.461 1.00 56.35 36 VAL D N 1
ATOM 18203 C CA . VAL D 1 36 ? 28.076 96.258 17.612 1.00 38.47 36 VAL D CA 1
ATOM 18204 C C . VAL D 1 36 ? 26.848 95.989 18.472 1.00 42.12 36 VAL D C 1
ATOM 18205 O O . VAL D 1 36 ? 25.770 96.551 18.242 1.00 44.43 36 VAL D O 1
ATOM 18218 N N . THR D 1 37 ? 26.993 95.126 19.483 1.00 42.57 37 THR D N 1
ATOM 18219 C CA . THR D 1 37 ? 25.874 94.820 20.366 1.00 39.50 37 THR D CA 1
ATOM 18220 C C . THR D 1 37 ? 25.517 96.013 21.246 1.00 46.41 37 THR D C 1
ATOM 18221 O O . THR D 1 37 ? 24.336 96.268 21.508 1.00 44.60 37 THR D O 1
ATOM 18232 N N . GLY D 1 38 ? 26.525 96.761 21.704 1.00 52.18 38 GLY D N 1
ATOM 18233 C CA . GLY D 1 38 ? 26.260 97.870 22.606 1.00 47.29 38 GLY D CA 1
ATOM 18234 C C . GLY D 1 38 ? 25.526 99.016 21.938 1.00 49.23 38 GLY D C 1
ATOM 18235 O O . GLY D 1 38 ? 24.599 99.593 22.516 1.00 45.02 38 GLY D O 1
ATOM 18239 N N . GLU D 1 39 ? 25.939 99.375 20.721 1.00 38.95 39 GLU D N 1
ATOM 18240 C CA . GLU D 1 39 ? 25.273 100.456 20.007 1.00 47.90 39 GLU D CA 1
ATOM 18241 C C . GLU D 1 39 ? 23.828 100.101 19.693 1.00 51.18 39 GLU D C 1
ATOM 18242 O O . GLU D 1 39 ? 22.956 100.979 19.694 1.00 54.26 39 GLU D O 1
ATOM 18254 N N . ALA D 1 40 ? 23.559 98.823 19.433 1.00 45.87 40 ALA D N 1
ATOM 18255 C CA . ALA D 1 40 ? 22.204 98.398 19.112 1.00 51.14 40 ALA D CA 1
ATOM 18256 C C . ALA D 1 40 ? 21.280 98.465 20.322 1.00 51.32 40 ALA D C 1
ATOM 18257 O O . ALA D 1 40 ? 20.070 98.652 20.157 1.00 62.09 40 ALA D O 1
ATOM 18264 N N . LEU D 1 41 ? 21.826 98.328 21.536 1.00 47.80 41 LEU D N 1
ATOM 18265 C CA . LEU D 1 41 ? 20.995 98.171 22.727 1.00 46.87 41 LEU D CA 1
ATOM 18266 C C . LEU D 1 41 ? 19.859 99.190 22.767 1.00 50.12 41 LEU D C 1
ATOM 18267 O O . LEU D 1 41 ? 18.709 98.845 23.058 1.00 52.22 41 LEU D O 1
ATOM 18283 N N . ASP D 1 42 ? 20.171 100.461 22.506 1.00 57.03 42 ASP D N 1
ATOM 18284 C CA . ASP D 1 42 ? 19.143 101.493 22.571 1.00 58.33 42 ASP D CA 1
ATOM 18285 C C . ASP D 1 42 ? 17.958 101.126 21.684 1.00 62.15 42 ASP D C 1
ATOM 18286 O O . ASP D 1 42 ? 16.797 101.336 22.057 1.00 72.17 42 ASP D O 1
ATOM 18295 N N . ASP D 1 43 ? 18.232 100.572 20.500 1.00 61.29 43 ASP D N 1
ATOM 18296 C CA . ASP D 1 43 ? 17.154 100.143 19.616 1.00 67.35 43 ASP D CA 1
ATOM 18297 C C . ASP D 1 43 ? 16.439 98.916 20.170 1.00 56.18 43 ASP D C 1
ATOM 18298 O O . ASP D 1 43 ? 15.204 98.865 20.195 1.00 61.02 43 ASP D O 1
ATOM 18307 N N . LEU D 1 44 ? 17.195 97.916 20.630 1.00 43.75 44 LEU D N 1
ATOM 18308 C CA . LEU D 1 44 ? 16.554 96.694 21.103 1.00 52.85 44 LEU D CA 1
ATOM 18309 C C . LEU D 1 44 ? 15.716 96.969 22.347 1.00 59.22 44 LEU D C 1
ATOM 18310 O O . LEU D 1 44 ? 14.611 96.436 22.495 1.00 69.02 44 LEU D O 1
ATOM 18326 N N . PHE D 1 45 ? 16.230 97.804 23.252 1.00 63.91 45 PHE D N 1
ATOM 18327 C CA . PHE D 1 45 ? 15.547 98.046 24.516 1.00 64.94 45 PHE D CA 1
ATOM 18328 C C . PHE D 1 45 ? 14.267 98.851 24.317 1.00 64.00 45 PHE D C 1
ATOM 18329 O O . PHE D 1 45 ? 13.230 98.524 24.907 1.00 65.39 45 PHE D O 1
ATOM 18346 N N . PHE D 1 46 ? 14.308 99.903 23.490 1.00 57.75 46 PHE D N 1
ATOM 18347 C CA . PHE D 1 46 ? 13.193 100.836 23.412 1.00 73.95 46 PHE D CA 1
ATOM 18348 C C . PHE D 1 46 ? 12.577 101.001 22.027 1.00 72.26 46 PHE D C 1
ATOM 18349 O O . PHE D 1 46 ? 11.518 101.632 21.922 1.00 75.55 46 PHE D O 1
ATOM 18366 N N . ASN D 1 47 ? 13.187 100.471 20.967 1.00 59.13 47 ASN D N 1
ATOM 18367 C CA . ASN D 1 47 ? 12.643 100.613 19.621 1.00 57.92 47 ASN D CA 1
ATOM 18368 C C . ASN D 1 47 ? 11.962 99.348 19.107 1.00 55.40 47 ASN D C 1
ATOM 18369 O O . ASN D 1 47 ? 11.600 99.289 17.927 1.00 55.24 47 ASN D O 1
ATOM 18380 N N . ASN D 1 48 ? 11.774 98.342 19.958 1.00 56.02 48 ASN D N 1
ATOM 18381 C CA . ASN D 1 48 ? 10.993 97.156 19.607 1.00 56.51 48 ASN D CA 1
ATOM 18382 C C . ASN D 1 48 ? 11.582 96.421 18.405 1.00 66.92 48 ASN D C 1
ATOM 18383 O O . ASN D 1 48 ? 10.856 95.926 17.541 1.00 65.15 48 ASN D O 1
ATOM 18394 N N . VAL D 1 49 ? 12.906 96.331 18.352 1.00 59.86 49 VAL D N 1
ATOM 18395 C CA . VAL D 1 49 ? 13.590 95.610 17.288 1.00 56.13 49 VAL D CA 1
ATOM 18396 C C . VAL D 1 49 ? 14.490 94.557 17.918 1.00 61.25 49 VAL D C 1
ATOM 18397 O O . VAL D 1 49 ? 15.154 94.813 18.929 1.00 60.58 49 VAL D O 1
ATOM 18410 N N . SER D 1 50 ? 14.541 93.388 17.295 1.00 59.33 50 SER D N 1
ATOM 18411 C CA . SER D 1 50 ? 15.330 92.271 17.789 1.00 48.63 50 SER D CA 1
ATOM 18412 C C . SER D 1 50 ? 16.654 92.191 17.038 1.00 48.09 50 SER D C 1
ATOM 18413 O O . SER D 1 50 ? 16.891 92.897 16.056 1.00 40.60 50 SER D O 1
ATOM 18438 N N . VAL D 1 52 ? 19.819 89.177 15.773 1.00 31.51 52 VAL D N 1
ATOM 18439 C CA . VAL D 1 52 ? 20.155 87.776 15.553 1.00 38.10 52 VAL D CA 1
ATOM 18440 C C . VAL D 1 52 ? 21.670 87.645 15.522 1.00 34.95 52 VAL D C 1
ATOM 18441 O O . VAL D 1 52 ? 22.345 88.350 14.763 1.00 31.56 52 VAL D O 1
ATOM 18454 N N . TYR D 1 53 ? 22.197 86.741 16.341 1.00 33.63 53 TYR D N 1
ATOM 18455 C CA . TYR D 1 53 ? 23.620 86.432 16.371 1.00 32.19 53 TYR D CA 1
ATOM 18456 C C . TYR D 1 53 ? 23.841 85.131 15.613 1.00 31.65 53 TYR D C 1
ATOM 18457 O O . TYR D 1 53 ? 23.278 84.094 15.979 1.00 31.14 53 TYR D O 1
ATOM 18475 N N . LEU D 1 54 ? 24.654 85.188 14.562 1.00 35.20 54 LEU D N 1
ATOM 18476 C CA . LEU D 1 54 ? 24.829 84.071 13.648 1.00 33.46 54 LEU D CA 1
ATOM 18477 C C . LEU D 1 54 ? 26.232 83.493 13.756 1.00 33.47 54 LEU D C 1
ATOM 18478 O O . LEU D 1 54 ? 27.211 84.226 13.934 1.00 34.97 54 LEU D O 1
ATOM 18494 N N . ARG D 1 55 ? 26.316 82.170 13.638 1.00 29.73 55 ARG D N 1
ATOM 18495 C CA . ARG D 1 55 ? 27.574 81.443 13.649 1.00 33.15 55 ARG D CA 1
ATOM 18496 C C . ARG D 1 55 ? 27.489 80.347 12.598 1.00 44.06 55 ARG D C 1
ATOM 18497 O O . ARG D 1 55 ? 26.404 79.840 12.299 1.00 49.05 55 ARG D O 1
ATOM 18518 N N . ARG D 1 56 ? 28.643 79.978 12.042 1.00 37.23 56 ARG D N 1
ATOM 18519 C CA . ARG D 1 56 ? 28.639 79.001 10.961 1.00 37.88 56 ARG D CA 1
ATOM 18520 C C . ARG D 1 56 ? 28.157 77.639 11.447 1.00 41.19 56 ARG D C 1
ATOM 18521 O O . ARG D 1 56 ? 27.362 76.980 10.767 1.00 44.08 56 ARG D O 1
ATOM 18542 N N . LEU D 1 57 ? 28.625 77.200 12.613 1.00 48.99 57 LEU D N 1
ATOM 18543 C CA . LEU D 1 57 ? 28.350 75.861 13.105 1.00 57.39 57 LEU D CA 1
ATOM 18544 C C . LEU D 1 57 ? 27.637 75.916 14.448 1.00 59.15 57 LEU D C 1
ATOM 18545 O O . LEU D 1 57 ? 27.810 76.858 15.229 1.00 68.94 57 LEU D O 1
ATOM 18561 N N . GLY D 1 58 ? 26.818 74.895 14.699 1.00 44.43 58 GLY D N 1
ATOM 18562 C CA . GLY D 1 58 ? 26.151 74.808 15.982 1.00 59.19 58 GLY D CA 1
ATOM 18563 C C . GLY D 1 58 ? 27.136 74.777 17.123 1.00 63.58 58 GLY D C 1
ATOM 18564 O O . GLY D 1 58 ? 26.881 75.314 18.205 1.00 68.70 58 GLY D O 1
ATOM 18568 N N . VAL D 1 59 ? 28.271 74.126 16.891 1.00 68.44 59 VAL D N 1
ATOM 18569 C CA . VAL D 1 59 ? 29.300 74.001 17.914 1.00 72.39 59 VAL D CA 1
ATOM 18570 C C . VAL D 1 59 ? 29.727 75.382 18.418 1.00 67.68 59 VAL D C 1
ATOM 185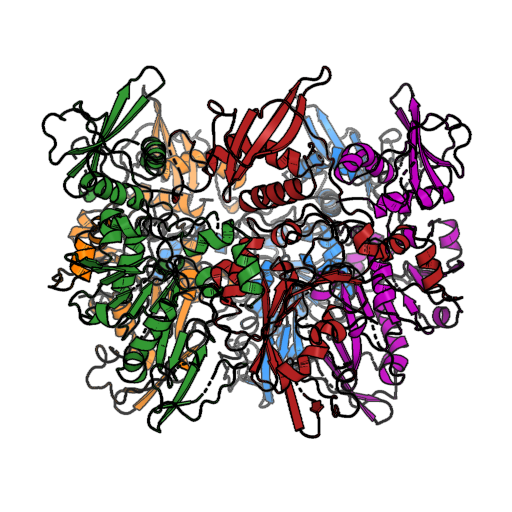71 O O . VAL D 1 59 ? 30.050 75.560 19.594 1.00 71.16 59 VAL D O 1
ATOM 18584 N N . GLU D 1 60 ? 29.767 76.368 17.523 1.00 66.83 60 GLU D N 1
ATOM 18585 C CA . GLU D 1 60 ? 30.153 77.733 17.879 1.00 63.41 60 GLU D CA 1
ATOM 18586 C C . GLU D 1 60 ? 29.176 78.350 18.886 1.00 60.68 60 GLU D C 1
ATOM 18587 O O . GLU D 1 60 ? 29.572 79.160 19.736 1.00 69.62 60 GLU D O 1
ATOM 18599 N N . ILE D 1 61 ? 27.887 78.035 18.765 1.00 58.81 61 ILE D N 1
ATOM 18600 C CA . ILE D 1 61 ? 26.863 78.581 19.655 1.00 62.03 61 ILE D CA 1
ATOM 18601 C C . ILE D 1 61 ? 26.694 77.725 20.900 1.00 66.77 61 ILE D C 1
ATOM 18602 O O . ILE D 1 61 ? 26.491 78.252 21.996 1.00 56.33 61 ILE D O 1
ATOM 18618 N N . ASP D 1 62 ? 26.762 76.402 20.752 1.00 70.05 62 ASP D N 1
ATOM 18619 C CA . ASP D 1 62 ? 26.581 75.525 21.904 1.00 55.72 62 ASP D CA 1
ATOM 18620 C C . ASP D 1 62 ? 27.611 75.815 22.988 1.00 66.91 62 ASP D C 1
ATOM 18621 O O . ASP D 1 62 ? 27.274 75.850 24.178 1.00 75.54 62 ASP D O 1
ATOM 18630 N N . GLU D 1 63 ? 28.869 76.033 22.600 1.00 56.33 63 GLU D N 1
ATOM 18631 C CA . GLU D 1 63 ? 29.894 76.389 23.572 1.00 58.53 63 GLU D CA 1
ATOM 18632 C C . GLU D 1 63 ? 29.791 77.838 24.029 1.00 66.97 63 GLU D C 1
ATOM 18633 O O . GLU D 1 63 ? 30.406 78.200 25.039 1.00 69.19 63 GLU D O 1
ATOM 18645 N N . LEU D 1 64 ? 29.041 78.672 23.313 1.00 69.33 64 LEU D N 1
ATOM 18646 C CA . LEU D 1 64 ? 28.941 80.080 23.671 1.00 61.37 64 LEU D CA 1
ATOM 18647 C C . LEU D 1 64 ? 28.181 80.248 24.980 1.00 74.09 64 LEU D C 1
ATOM 18648 O O . LEU D 1 64 ? 27.222 79.526 25.260 1.00 79.80 64 LEU D O 1
ATOM 18664 N N . GLU D 1 65 ? 28.619 81.212 25.784 1.00 72.69 65 GLU D N 1
ATOM 18665 C CA . GLU D 1 65 ? 27.967 81.549 27.051 1.00 83.28 65 GLU D CA 1
ATOM 18666 C C . GLU D 1 65 ? 26.970 82.672 26.786 1.00 80.22 65 GLU D C 1
ATOM 18667 O O . GLU D 1 65 ? 27.334 83.850 26.768 1.00 76.31 65 GLU D O 1
ATOM 18679 N N . LYS D 1 66 ? 25.695 82.304 26.595 1.00 73.25 66 LYS D N 1
ATOM 18680 C CA . LYS D 1 66 ? 24.685 83.283 26.199 1.00 66.02 66 LYS D CA 1
ATOM 18681 C C . LYS D 1 66 ? 24.448 84.315 27.307 1.00 59.94 66 LYS D C 1
ATOM 18682 O O . LYS D 1 66 ? 24.257 85.502 27.027 1.00 62.67 66 LYS D O 1
ATOM 18701 N N . ASN D 1 67 ? 24.460 83.885 28.575 1.00 72.69 67 ASN D N 1
ATOM 18702 C CA . ASN D 1 67 ? 24.172 84.803 29.672 1.00 70.49 67 ASN D CA 1
ATOM 18703 C C . ASN D 1 67 ? 25.188 85.935 29.723 1.00 74.66 67 ASN D C 1
ATOM 18704 O O . ASN D 1 67 ? 24.841 87.070 30.090 1.00 77.77 67 ASN D O 1
ATOM 18715 N N . ASN D 1 68 ? 26.443 85.656 29.363 1.00 84.07 68 ASN D N 1
ATOM 18716 C CA . ASN D 1 68 ? 27.459 86.696 29.376 1.00 82.80 68 ASN D CA 1
ATOM 18717 C C . ASN D 1 68 ? 27.535 87.416 28.046 1.00 66.37 68 ASN D C 1
ATOM 18718 O O . ASN D 1 68 ? 28.446 88.219 27.838 1.00 63.91 68 ASN D O 1
ATOM 18729 N N . PHE D 1 69 ? 26.561 87.185 27.160 1.00 73.06 69 PHE D N 1
ATOM 18730 C CA . PHE D 1 69 ? 26.501 87.954 25.923 1.00 67.18 69 PHE D CA 1
ATOM 18731 C C . PHE D 1 69 ? 26.319 89.433 26.229 1.00 63.74 69 PHE D C 1
ATOM 18732 O O . PHE D 1 69 ? 26.945 90.291 25.595 1.00 61.04 69 PHE D O 1
ATOM 18749 N N . ILE D 1 70 ? 25.472 89.747 27.205 1.00 66.53 70 ILE D N 1
ATOM 18750 C CA . ILE D 1 70 ? 25.326 91.095 27.738 1.00 67.82 70 ILE D CA 1
ATOM 18751 C C . ILE D 1 70 ? 25.841 91.094 29.171 1.00 77.44 70 ILE D C 1
ATOM 18752 O O . ILE D 1 70 ? 25.437 90.255 29.985 1.00 76.18 70 ILE D O 1
ATOM 18768 N N . THR D 1 71 ? 26.740 92.028 29.470 1.00 72.11 71 THR D N 1
ATOM 18769 C CA . THR D 1 71 ? 27.452 92.094 30.735 1.00 69.02 71 THR D CA 1
ATOM 18770 C C . THR D 1 71 ? 27.098 93.377 31.470 1.00 81.13 71 THR D C 1
ATOM 18771 O O . THR D 1 71 ? 26.638 94.354 30.874 1.00 79.08 71 THR D O 1
ATOM 18782 N N . GLU D 1 72 ? 27.301 93.356 32.789 1.00 72.06 72 GLU D N 1
ATOM 18783 C CA . GLU D 1 72 ? 27.090 94.564 33.579 1.00 69.74 72 GLU D CA 1
ATOM 18784 C C . GLU D 1 72 ? 27.985 95.693 33.087 1.00 64.77 72 GLU D C 1
ATOM 18785 O O . GLU D 1 72 ? 27.535 96.836 32.945 1.00 62.11 72 GLU D O 1
ATOM 18797 N N . GLU D 1 73 ? 29.255 95.385 32.814 1.00 67.85 73 GLU D N 1
ATOM 18798 C CA . GLU D 1 73 ? 30.166 96.388 32.276 1.00 86.83 73 GLU D CA 1
ATOM 18799 C C . GLU D 1 73 ? 29.619 96.989 30.987 1.00 80.19 73 GLU D C 1
ATOM 18800 O O . GLU D 1 73 ? 29.728 98.199 30.760 1.00 81.39 73 GLU D O 1
ATOM 18829 N N . LEU D 1 75 ? 26.446 97.369 29.927 1.00 89.72 75 LEU D N 1
ATOM 18830 C CA . LEU D 1 75 ? 25.366 98.316 30.182 1.00 81.43 75 LEU D CA 1
ATOM 18831 C C . LEU D 1 75 ? 25.899 99.641 30.712 1.00 76.43 75 LEU D C 1
ATOM 18832 O O . LEU D 1 75 ? 25.412 100.712 30.330 1.00 73.08 75 LEU D O 1
ATOM 18848 N N . ARG D 1 76 ? 26.901 99.591 31.591 1.00 73.42 76 ARG D N 1
ATOM 18849 C CA . ARG D 1 76 ? 27.416 100.818 32.187 1.00 89.93 76 ARG D CA 1
ATOM 18850 C C . ARG D 1 76 ? 28.088 101.703 31.145 1.00 85.98 76 ARG D C 1
ATOM 18851 O O . ARG D 1 76 ? 27.900 102.925 31.146 1.00 85.94 76 ARG D O 1
ATOM 18855 N N . VAL D 1 77 ? 28.869 101.106 30.243 1.00 80.34 77 VAL D N 1
ATOM 18856 C CA . VAL D 1 77 ? 29.633 101.900 29.284 1.00 79.39 77 VAL D CA 1
ATOM 18857 C C . VAL D 1 77 ? 28.692 102.671 28.365 1.00 74.75 77 VAL D C 1
ATOM 18858 O O . VAL D 1 77 ? 28.861 103.876 28.143 1.00 72.92 77 VAL D O 1
ATOM 18871 N N . TYR D 1 78 ? 27.684 101.990 27.818 1.00 73.71 78 TYR D N 1
ATOM 18872 C CA . TYR D 1 78 ? 26.818 102.623 26.830 1.00 73.22 78 TYR D CA 1
ATOM 18873 C C . TYR D 1 78 ? 25.757 103.521 27.451 1.00 68.78 78 TYR D C 1
ATOM 18874 O O . TYR D 1 78 ? 25.402 104.539 26.848 1.00 73.83 78 TYR D O 1
ATOM 18892 N N . PHE D 1 79 ? 25.257 103.197 28.639 1.00 79.94 79 PHE D N 1
ATOM 18893 C CA . PHE D 1 79 ? 24.263 104.049 29.275 1.00 86.55 79 PHE D CA 1
ATOM 18894 C C . PHE D 1 79 ? 24.835 104.927 30.381 1.00 85.11 79 PHE D C 1
ATOM 18895 O O . PHE D 1 79 ? 24.148 105.852 30.827 1.00 89.82 79 PHE D O 1
ATOM 18912 N N . GLY D 1 80 ? 26.063 104.672 30.820 1.00 82.07 80 GLY D N 1
ATOM 18913 C CA . GLY D 1 80 ? 26.699 105.543 31.794 1.00 87.43 80 GLY D CA 1
ATOM 18914 C C . GLY D 1 80 ? 25.798 105.861 32.972 1.00 89.05 80 GLY D C 1
ATOM 18915 O O . GLY D 1 80 ? 25.207 104.975 33.602 1.00 90.73 80 GLY D O 1
ATOM 18919 N N . ASN D 1 81 ? 25.700 107.153 33.279 1.00 90.77 81 ASN D N 1
ATOM 18920 C CA . ASN D 1 81 ? 24.922 107.610 34.423 1.00 100.31 81 ASN D CA 1
ATOM 18921 C C . ASN D 1 81 ? 23.472 107.175 34.330 1.00 101.85 81 ASN D C 1
ATOM 18922 O O . ASN D 1 81 ? 22.832 106.930 35.358 1.00 98.77 81 ASN D O 1
ATOM 18933 N N . ARG D 1 82 ? 22.935 107.078 33.111 1.00 98.57 82 ARG D N 1
ATOM 18934 C CA . ARG D 1 82 ? 21.535 106.704 32.950 1.00 87.29 82 ARG D CA 1
ATOM 18935 C C . ARG D 1 82 ? 21.256 105.319 33.522 1.00 85.99 82 ARG D C 1
ATOM 18936 O O . ARG D 1 82 ? 20.134 105.031 33.947 1.00 83.52 82 ARG D O 1
ATOM 18957 N N . PHE D 1 83 ? 22.262 104.462 33.548 1.00 84.43 83 PHE D N 1
ATOM 18958 C CA . PHE D 1 83 ? 22.187 103.097 34.062 1.00 84.72 83 PHE D CA 1
ATOM 18959 C C . PHE D 1 83 ? 22.578 103.062 35.534 1.00 91.89 83 PHE D C 1
ATOM 18960 O O . PHE D 1 83 ? 23.468 103.802 35.975 1.00 96.16 83 PHE D O 1
ATOM 18977 N N . SER D 1 84 ? 21.821 102.287 36.311 1.00 101.84 84 SER D N 1
ATOM 18978 C CA . SER D 1 84 ? 22.013 102.238 37.751 1.00 110.09 84 SER D CA 1
ATOM 18979 C C . SER D 1 84 ? 21.359 100.965 38.284 1.00 103.43 84 SER D C 1
ATOM 18980 O O . SER D 1 84 ? 20.711 100.216 37.545 1.00 107.13 84 SER D O 1
ATOM 18988 N N . ASP D 1 85 ? 21.612 100.694 39.566 1.00 101.97 85 ASP D N 1
ATOM 18989 C CA . ASP D 1 85 ? 20.910 99.666 40.338 1.00 102.91 85 ASP D CA 1
ATOM 18990 C C . ASP D 1 85 ? 21.180 98.235 39.842 1.00 91.10 85 ASP D C 1
ATOM 1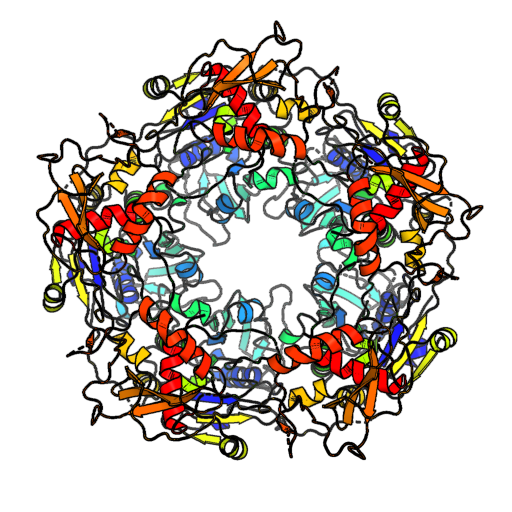8991 O O . ASP D 1 85 ? 20.364 97.337 40.079 1.00 90.32 85 ASP D O 1
ATOM 19000 N N . PHE D 1 86 ? 22.332 97.971 39.214 1.00 89.07 86 PHE D N 1
ATOM 19001 C CA . PHE D 1 86 ? 22.677 96.611 38.771 1.00 99.10 86 PHE D CA 1
ATOM 19002 C C . PHE D 1 86 ? 23.478 95.968 39.904 1.00 111.37 86 PHE D C 1
ATOM 19003 O O . PHE D 1 86 ? 24.710 96.022 39.928 1.00 129.76 86 PHE D O 1
ATOM 19020 N N . ASN D 1 87 ? 22.780 95.360 40.865 1.00 101.15 87 ASN D N 1
ATOM 19021 C CA . ASN D 1 87 ? 23.460 94.604 41.912 1.00 119.87 87 ASN D CA 1
ATOM 19022 C C . ASN D 1 87 ? 22.748 93.281 42.178 1.00 114.25 87 ASN D C 1
ATOM 19023 O O . ASN D 1 87 ? 22.933 92.690 43.249 1.00 117.98 87 ASN D O 1
ATOM 19034 N N . ALA D 1 88 ? 21.946 92.802 41.229 1.00 105.13 88 ALA D N 1
ATOM 19035 C CA . ALA D 1 88 ? 21.073 91.655 41.441 1.00 108.50 88 ALA D CA 1
ATOM 19036 C C . ALA D 1 88 ? 21.310 90.620 40.354 1.00 99.69 88 ALA D C 1
ATOM 19037 O O . ALA D 1 88 ? 21.183 90.924 39.164 1.00 99.75 88 ALA D O 1
ATOM 19044 N N . ASP D 1 89 ? 21.658 89.404 40.769 1.00 99.10 89 ASP D N 1
ATOM 19045 C CA . ASP D 1 89 ? 21.711 88.241 39.888 1.00 106.71 89 ASP D CA 1
ATOM 19046 C C . ASP D 1 89 ? 21.045 87.096 40.635 1.00 111.83 89 ASP D C 1
ATOM 19047 O O . ASP D 1 89 ? 21.500 86.722 41.720 1.00 122.08 89 ASP D O 1
ATOM 19056 N N . GLU D 1 90 ? 19.971 86.549 40.074 1.00 100.20 90 GLU D N 1
ATOM 19057 C CA . GLU D 1 90 ? 19.126 85.623 40.813 1.00 95.15 90 GLU D CA 1
ATOM 19058 C C . GLU D 1 90 ? 19.322 84.168 40.410 1.00 108.41 90 GLU D C 1
ATOM 19059 O O . GLU D 1 90 ? 18.494 83.323 40.765 1.00 111.33 90 GLU D O 1
ATOM 19071 N N . SER D 1 91 ? 20.390 83.853 39.676 1.00 109.72 91 SER D N 1
ATOM 19072 C CA . SER D 1 91 ? 20.622 82.492 39.200 1.00 93.27 91 SER D CA 1
ATOM 19073 C C . SER D 1 91 ? 19.524 82.052 38.238 1.00 87.49 91 SER D C 1
ATOM 19074 O O . SER D 1 91 ? 19.496 80.898 37.796 1.00 90.33 91 SER D O 1
ATOM 19082 N N . LYS D 1 92 ? 18.608 82.967 37.928 1.00 98.84 92 LYS D N 1
ATOM 19083 C CA . LYS D 1 92 ? 17.535 82.736 36.974 1.00 88.71 92 LYS D CA 1
ATOM 19084 C C . LYS D 1 92 ? 17.877 83.274 35.596 1.00 102.92 92 LYS D C 1
ATOM 19085 O O . LYS D 1 92 ? 16.996 83.360 34.732 1.00 108.79 92 LYS D O 1
ATOM 19104 N N . GLN D 1 93 ? 19.141 83.636 35.373 1.00 99.01 93 GLN D N 1
ATOM 19105 C CA . GLN D 1 93 ? 19.562 84.290 34.141 1.00 90.21 93 GLN D CA 1
ATOM 19106 C C . GLN D 1 93 ? 18.916 85.660 34.020 1.00 85.78 93 GLN D C 1
ATOM 19107 O O . GLN D 1 93 ? 18.611 86.114 32.918 1.00 78.53 93 GLN D O 1
ATOM 19121 N N . ILE D 1 94 ? 18.697 86.316 35.157 1.00 73.70 94 ILE D N 1
ATOM 19122 C CA . ILE D 1 94 ? 17.978 87.579 35.226 1.00 79.19 94 ILE D CA 1
ATOM 19123 C C . ILE D 1 94 ? 18.943 88.649 35.717 1.00 70.13 94 ILE D C 1
ATOM 19124 O O . ILE D 1 94 ? 19.639 88.454 36.721 1.00 70.22 94 ILE D O 1
ATOM 19157 N N . ARG D 1 96 ? 18.764 92.544 36.867 1.00 86.10 96 ARG D N 1
ATOM 19158 C CA . ARG D 1 96 ? 17.860 93.632 37.227 1.00 79.30 96 ARG D CA 1
ATOM 19159 C C . ARG D 1 96 ? 18.658 94.916 37.427 1.00 75.93 96 ARG D C 1
ATOM 19160 O O . ARG D 1 96 ? 19.573 94.958 38.259 1.00 92.40 96 ARG D O 1
ATOM 19181 N N . PHE D 1 97 ? 18.313 95.958 36.663 1.00 70.64 97 PHE D N 1
ATOM 19182 C CA . PHE D 1 97 ? 19.058 97.217 36.671 1.00 70.79 97 PHE D CA 1
ATOM 19183 C C . PHE D 1 97 ? 18.105 98.365 36.331 1.00 70.99 97 PHE D C 1
ATOM 19184 O O . PHE D 1 97 ? 16.898 98.169 36.142 1.00 71.58 97 PHE D O 1
ATOM 19201 N N . SER D 1 98 ? 18.648 99.589 36.319 1.00 84.80 98 SER D N 1
ATOM 19202 C CA . SER D 1 98 ? 17.858 100.797 36.095 1.00 91.91 98 SER D CA 1
ATOM 19203 C C . SER D 1 98 ? 18.419 101.616 34.942 1.00 83.08 98 SER D C 1
ATOM 19204 O O . SER D 1 98 ? 19.632 101.826 34.870 1.00 86.93 98 SER D O 1
ATOM 19212 N N . ILE D 1 99 ? 17.552 102.034 34.013 1.00 81.81 99 ILE D N 1
ATOM 19213 C CA . ILE D 1 99 ? 17.921 103.003 32.978 1.00 96.29 99 ILE D CA 1
ATOM 19214 C C . ILE D 1 99 ? 16.901 104.136 32.996 1.00 91.69 99 ILE D C 1
ATOM 19215 O O . ILE D 1 99 ? 15.698 103.897 32.809 1.00 92.45 99 ILE D O 1
ATOM 19231 N N . ASP D 1 100 ? 17.375 105.359 33.203 1.00 85.24 100 ASP D N 1
ATOM 19232 C CA . ASP D 1 100 ? 16.537 106.553 33.239 1.00 88.25 100 ASP D CA 1
ATOM 19233 C C . ASP D 1 100 ? 15.492 106.489 34.348 1.00 89.37 100 ASP D C 1
ATOM 19234 O O . ASP D 1 100 ? 14.443 107.138 34.257 1.00 88.71 100 ASP D O 1
ATOM 19243 N N . GLY D 1 101 ? 15.762 105.716 35.398 1.00 80.14 101 GLY D N 1
ATOM 19244 C CA . GLY D 1 101 ? 14.843 105.569 36.501 1.00 85.16 101 GLY D CA 1
ATOM 19245 C C . GLY D 1 101 ? 13.830 104.458 36.348 1.00 100.37 101 GLY D C 1
ATOM 19246 O O . GLY D 1 101 ? 13.140 104.134 37.323 1.00 108.69 101 GLY D O 1
ATOM 19250 N N . ALA D 1 102 ? 13.709 103.872 35.161 1.00 105.89 102 ALA D N 1
ATOM 19251 C CA . ALA D 1 102 ? 12.806 102.752 34.960 1.00 86.15 102 ALA D CA 1
ATOM 19252 C C . ALA D 1 102 ? 13.478 101.448 35.385 1.00 78.27 102 ALA D C 1
ATOM 19253 O O . ALA D 1 102 ? 14.706 101.337 35.438 1.00 74.35 102 ALA D O 1
ATOM 19260 N N . ILE D 1 103 ? 12.650 100.456 35.692 1.00 77.22 103 ILE D N 1
ATOM 19261 C CA . ILE D 1 103 ? 13.112 99.141 36.118 1.00 72.14 103 ILE D CA 1
ATOM 19262 C C . ILE D 1 103 ? 13.026 98.197 34.926 1.00 80.33 103 ILE D C 1
ATOM 19263 O O . ILE D 1 103 ? 11.938 97.961 34.385 1.00 74.36 103 ILE D O 1
ATOM 19279 N N . HIS D 1 104 ? 14.174 97.663 34.516 1.00 76.22 104 HIS D N 1
ATOM 19280 C CA . HIS D 1 104 ? 14.272 96.734 33.400 1.00 63.28 104 HIS D CA 1
ATOM 19281 C C . HIS D 1 104 ? 14.955 95.457 33.867 1.00 59.25 104 HIS D C 1
ATOM 19282 O O . HIS D 1 104 ? 15.867 95.499 34.700 1.00 54.56 104 HIS D O 1
ATOM 19296 N N . GLU D 1 105 ? 14.499 94.319 33.343 1.00 61.49 105 GLU D N 1
ATOM 19297 C CA . GLU D 1 105 ? 15.085 93.023 33.662 1.00 65.13 105 GLU D CA 1
ATOM 19298 C C . GLU D 1 105 ? 15.347 92.259 32.370 1.00 63.93 105 GLU D C 1
ATOM 19299 O O . GLU D 1 105 ? 14.471 92.176 31.501 1.00 53.78 105 GLU D O 1
ATOM 19311 N N . ILE D 1 106 ? 16.570 91.733 32.249 1.00 62.25 106 ILE D N 1
ATOM 19312 C CA . ILE D 1 106 ? 17.021 90.945 31.104 1.00 56.20 106 ILE D CA 1
ATOM 19313 C C . ILE D 1 106 ? 17.119 89.493 31.530 1.00 53.63 106 ILE D C 1
ATOM 19314 O O . ILE D 1 106 ? 17.932 89.165 32.401 1.00 59.02 106 ILE D O 1
ATOM 19330 N N . LYS D 1 107 ? 16.385 88.612 30.845 1.00 58.67 107 LYS D N 1
ATOM 19331 C CA . LYS D 1 107 ? 16.398 87.189 31.155 1.00 67.97 107 LYS D CA 1
ATOM 19332 C C . LYS D 1 107 ? 16.861 86.423 29.920 1.00 64.31 107 LYS D C 1
ATOM 19333 O O . LYS D 1 107 ? 16.306 86.593 28.829 1.00 66.39 107 LYS D O 1
ATOM 19352 N N . ALA D 1 108 ? 17.834 85.544 30.114 1.00 64.14 108 ALA D N 1
ATOM 19353 C CA . ALA D 1 108 ? 18.397 84.703 29.066 1.00 65.31 108 ALA D CA 1
ATOM 19354 C C . ALA D 1 108 ? 18.032 83.249 29.346 1.00 59.43 108 ALA D C 1
ATOM 19355 O O . ALA D 1 108 ? 18.447 82.693 30.365 1.00 66.71 108 ALA D O 1
ATOM 19362 N N . ILE D 1 109 ? 17.266 82.635 28.446 1.00 63.00 109 ILE D N 1
ATOM 19363 C CA . ILE D 1 109 ? 16.836 81.248 28.588 1.00 58.29 109 ILE D CA 1
ATOM 19364 C C . ILE D 1 109 ? 17.124 80.527 27.277 1.00 56.10 109 ILE D C 1
ATOM 19365 O O . ILE D 1 109 ? 16.673 80.965 26.212 1.00 56.16 109 ILE D O 1
ATOM 19381 N N . ARG D 1 110 ? 17.869 79.428 27.354 1.00 64.85 110 ARG D N 1
ATOM 19382 C CA . ARG D 1 110 ? 18.155 78.571 26.196 1.00 66.59 110 ARG D CA 1
ATOM 19383 C C . ARG D 1 110 ? 18.882 79.413 25.149 1.00 67.90 110 ARG D C 1
ATOM 19384 O O . ARG D 1 110 ? 19.882 80.065 25.487 1.00 57.16 110 ARG D O 1
ATOM 19405 N N . ASN D 1 111 ? 18.435 79.421 23.894 1.00 67.97 111 ASN D N 1
ATOM 19406 C CA . ASN D 1 111 ? 19.093 80.118 22.798 1.00 66.86 111 ASN D CA 1
ATOM 19407 C C . ASN D 1 111 ? 18.539 81.518 22.569 1.00 54.05 111 ASN D C 1
ATOM 19408 O O . ASN D 1 111 ? 18.731 82.082 21.487 1.00 51.13 111 ASN D O 1
ATOM 19419 N N . LYS D 1 112 ? 17.867 82.091 23.558 1.00 48.18 112 LYS D N 1
ATOM 19420 C CA . LYS D 1 112 ? 17.295 83.424 23.448 1.00 39.62 112 LYS D CA 1
ATOM 19421 C C . LYS D 1 112 ? 17.699 84.270 24.644 1.00 31.58 112 LYS D C 1
ATOM 19422 O O . LYS D 1 112 ? 17.966 83.753 25.732 1.00 43.05 112 LYS D O 1
ATOM 19441 N N . ILE D 1 113 ? 17.757 85.580 24.419 1.00 29.37 113 ILE D N 1
ATOM 19442 C CA . ILE D 1 113 ? 17.909 86.564 25.481 1.00 35.71 113 ILE D CA 1
ATOM 19443 C C . ILE D 1 113 ? 16.686 87.466 25.445 1.00 39.00 113 ILE D C 1
ATOM 19444 O O . ILE D 1 113 ? 16.312 87.972 24.380 1.00 32.81 113 ILE D O 1
ATOM 19460 N N . PHE D 1 114 ? 16.070 87.664 26.607 1.00 47.31 114 PHE D N 1
ATOM 19461 C CA . PHE D 1 114 ? 14.827 88.404 26.731 1.00 43.67 114 PHE D CA 1
ATOM 19462 C C . PHE D 1 114 ? 15.074 89.675 27.532 1.00 40.18 114 PHE D C 1
ATOM 19463 O O . PHE D 1 114 ? 15.759 89.648 28.559 1.00 51.00 114 PHE D O 1
ATOM 19480 N N . PHE D 1 115 ? 14.523 90.788 27.055 1.00 43.17 115 PHE D N 1
ATOM 19481 C CA . PHE D 1 115 ? 14.573 92.069 27.756 1.00 53.86 115 PHE D CA 1
ATOM 19482 C C . PHE D 1 115 ? 13.145 92.474 28.095 1.00 55.91 115 PHE D C 1
ATOM 19483 O O . PHE D 1 115 ? 12.356 92.787 27.197 1.00 45.45 115 PHE D O 1
ATOM 19500 N N . ASP D 1 116 ? 12.808 92.472 29.387 1.00 50.80 116 ASP D N 1
ATOM 19501 C CA . ASP D 1 116 ? 11.458 92.831 29.832 1.00 50.47 116 ASP D CA 1
ATOM 19502 C C . ASP D 1 116 ? 10.409 91.946 29.166 1.00 50.99 116 ASP D C 1
ATOM 19503 O O . ASP D 1 116 ? 9.406 92.422 28.632 1.00 48.41 116 ASP D O 1
ATOM 19512 N N . ASP D 1 117 ? 10.656 90.636 29.192 1.00 49.12 117 ASP D N 1
ATOM 19513 C CA . ASP D 1 117 ? 9.736 89.624 28.680 1.00 57.86 117 ASP D CA 1
ATOM 19514 C C . ASP D 1 117 ? 9.597 89.644 27.162 1.00 58.66 117 ASP D C 1
ATOM 19515 O O . ASP D 1 117 ? 8.624 89.108 26.626 1.00 62.24 117 ASP D O 1
ATOM 19524 N N . ARG D 1 118 ? 10.549 90.236 26.448 1.00 52.92 118 ARG D N 1
ATOM 19525 C CA . ARG D 1 118 ? 10.530 90.251 24.993 1.00 35.23 118 ARG D CA 1
ATOM 19526 C C . ARG D 1 118 ? 11.885 89.795 24.476 1.00 35.56 118 ARG D C 1
ATOM 19527 O O . ARG D 1 118 ? 12.917 90.356 24.857 1.00 48.31 118 ARG D O 1
ATOM 19548 N N . CYS D 1 119 ? 11.884 88.773 23.623 1.00 51.33 119 CYS D N 1
ATOM 19549 C CA . CYS D 1 119 ? 13.137 88.276 23.068 1.00 50.00 119 CYS D CA 1
ATOM 19550 C C . CYS D 1 119 ? 13.790 89.353 22.211 1.00 39.09 119 CYS D C 1
ATOM 19551 O O . CYS D 1 119 ? 13.176 89.881 21.279 1.00 30.53 119 CYS D O 1
ATOM 19559 N N . ILE D 1 120 ? 15.046 89.665 22.524 1.00 37.15 120 ILE D N 1
ATOM 19560 C CA . ILE D 1 120 ? 15.793 90.671 21.781 1.00 45.06 120 ILE D CA 1
ATOM 19561 C C . ILE D 1 120 ? 16.992 90.094 21.044 1.00 38.48 120 ILE D C 1
ATOM 19562 O O . ILE D 1 120 ? 17.517 90.761 20.137 1.00 43.59 120 ILE D O 1
ATOM 19578 N N . VAL D 1 121 ? 17.456 88.897 21.388 1.00 28.58 121 VAL D N 1
ATOM 19579 C CA . VAL D 1 121 ? 18.576 88.265 20.698 1.00 31.82 121 VAL D CA 1
ATOM 19580 C C . VAL D 1 121 ? 18.236 86.806 20.435 1.00 34.37 121 VAL D C 1
ATOM 19581 O O . VAL D 1 121 ? 17.747 86.103 21.327 1.00 30.93 121 VAL D O 1
ATOM 19594 N N . TYR D 1 122 ? 18.490 86.360 19.205 1.00 40.51 122 TYR D N 1
ATOM 19595 C CA . TYR D 1 122 ? 18.331 84.976 18.789 1.00 36.08 122 TYR D CA 1
ATOM 19596 C C . TYR D 1 122 ? 19.697 84.428 18.390 1.00 39.11 122 TYR D C 1
ATOM 19597 O O . TYR D 1 122 ? 20.459 85.101 17.688 1.00 39.38 122 TYR D O 1
ATOM 19615 N N . PHE D 1 123 ? 20.006 83.209 18.817 1.00 30.53 123 PHE D N 1
ATOM 19616 C CA . PHE D 1 123 ? 21.241 82.531 18.434 1.00 31.07 123 PHE D CA 1
ATOM 19617 C C . PHE D 1 123 ? 20.901 81.437 17.433 1.00 30.89 123 PHE D C 1
ATOM 19618 O O . PHE D 1 123 ? 20.071 80.568 17.721 1.00 29.10 123 PHE D O 1
ATOM 19635 N N . ILE D 1 124 ? 21.536 81.483 16.259 1.00 26.44 124 ILE D N 1
ATOM 19636 C CA . ILE D 1 124 ? 21.229 80.545 15.190 1.00 32.35 124 ILE D CA 1
ATOM 19637 C C . ILE D 1 124 ? 22.528 80.070 14.554 1.00 33.43 124 ILE D C 1
ATOM 19638 O O . ILE D 1 124 ? 23.532 80.787 14.536 1.00 31.70 124 ILE D O 1
ATOM 19654 N N . ALA D 1 125 ? 22.493 78.862 14.000 1.00 31.07 125 ALA D N 1
ATOM 19655 C CA . ALA D 1 125 ? 23.631 78.276 13.306 1.00 39.22 125 ALA D CA 1
ATOM 19656 C C . ALA D 1 125 ? 23.268 78.101 11.840 1.00 47.43 125 ALA D C 1
ATOM 19657 O O . ALA D 1 125 ? 22.192 77.584 11.520 1.00 58.34 125 ALA D O 1
ATOM 19664 N N . LEU D 1 126 ? 24.161 78.545 10.954 1.00 39.37 126 LEU D N 1
ATOM 19665 C CA . LEU D 1 126 ? 23.887 78.478 9.523 1.00 40.59 126 LEU D CA 1
ATOM 19666 C C . LEU D 1 126 ? 23.624 77.049 9.068 1.00 50.75 126 LEU D C 1
ATOM 19667 O O . LEU D 1 126 ? 22.867 76.832 8.115 1.00 57.50 126 LEU D O 1
ATOM 19683 N N . SER D 1 127 ? 24.224 76.065 9.742 1.00 49.18 127 SER D N 1
ATOM 19684 C CA . SER D 1 127 ? 23.980 74.670 9.391 1.00 60.22 127 SER D CA 1
ATOM 19685 C C . SER D 1 127 ? 22.508 74.307 9.536 1.00 59.63 127 SER D C 1
ATOM 19686 O O . SER D 1 127 ? 21.968 73.529 8.740 1.00 59.31 127 SER D O 1
ATOM 19694 N N . ARG D 1 128 ? 21.844 74.855 10.548 1.00 50.78 128 ARG D N 1
ATOM 19695 C CA . ARG D 1 128 ? 20.447 74.563 10.837 1.00 61.04 128 ARG D CA 1
ATOM 19696 C C . ARG D 1 128 ? 19.486 75.572 10.223 1.00 70.08 128 ARG D C 1
ATOM 19697 O O . ARG D 1 128 ? 18.281 75.497 10.485 1.00 83.59 128 ARG D O 1
ATOM 19718 N N . ALA D 1 129 ? 19.983 76.502 9.404 1.00 69.10 129 ALA D N 1
ATOM 19719 C CA . ALA D 1 129 ? 19.107 77.518 8.828 1.00 68.94 129 ALA D CA 1
ATOM 19720 C C . ALA D 1 129 ? 18.059 76.891 7.916 1.00 73.32 129 ALA D C 1
ATOM 19721 O O . ALA D 1 129 ? 16.921 77.367 7.844 1.00 90.46 129 ALA D O 1
ATOM 19728 N N . GLY D 1 130 ? 18.433 75.836 7.193 1.00 64.19 130 GLY D N 1
ATOM 19729 C CA . GLY D 1 130 ? 17.497 75.209 6.273 1.00 81.84 130 GLY D CA 1
ATOM 19730 C C . GLY D 1 130 ? 16.240 74.718 6.962 1.00 87.53 130 GLY D C 1
ATOM 19731 O O . GLY D 1 130 ? 15.137 74.823 6.417 1.00 91.86 130 GLY D O 1
ATOM 19735 N N . HIS D 1 131 ? 16.393 74.150 8.160 1.00 87.06 131 HIS D N 1
ATOM 19736 C CA . HIS D 1 131 ? 15.245 73.597 8.855 1.00 84.89 131 HIS D CA 1
ATOM 19737 C C . HIS D 1 131 ? 14.321 74.692 9.387 1.00 92.00 131 HIS D C 1
ATOM 19738 O O . HIS D 1 131 ? 13.138 74.428 9.636 1.00 86.34 131 HIS D O 1
ATOM 19752 N N . VAL D 1 132 ? 14.838 75.911 9.569 1.00 77.40 132 VAL D N 1
ATOM 19753 C CA . VAL D 1 132 ? 14.059 77.010 10.123 1.00 70.29 132 VAL D CA 1
ATOM 19754 C C . VAL D 1 132 ? 13.495 77.895 9.020 1.00 69.29 132 VAL D C 1
ATOM 19755 O O . VAL D 1 132 ? 13.286 79.097 9.226 1.00 71.21 132 VAL D O 1
ATOM 19768 N N . LYS D 1 133 ? 13.175 77.309 7.869 1.00 81.73 133 LYS D N 1
ATOM 19769 C CA . LYS D 1 133 ? 12.658 78.137 6.789 1.00 76.60 133 LYS D CA 1
ATOM 19770 C C . LYS D 1 133 ? 11.271 78.657 7.132 1.00 75.40 133 LYS D C 1
ATOM 19771 O O . LYS D 1 133 ? 10.893 79.754 6.706 1.00 62.34 133 LYS D O 1
ATOM 19790 N N . SER D 1 134 ? 10.521 77.902 7.928 1.00 79.98 134 SER D N 1
ATOM 19791 C CA . SER D 1 134 ? 9.193 78.303 8.359 1.00 73.86 134 SER D CA 1
ATOM 19792 C C . SER D 1 134 ? 9.201 79.077 9.669 1.00 78.69 134 SER D C 1
ATOM 19793 O O . SER D 1 134 ? 8.145 79.566 10.084 1.00 84.59 134 SER D O 1
ATOM 19801 N N . ASN D 1 135 ? 10.353 79.204 10.326 1.00 77.61 135 ASN D N 1
ATOM 19802 C CA . ASN D 1 135 ? 10.411 79.919 11.594 1.00 68.55 135 ASN D CA 1
ATOM 19803 C C . ASN D 1 135 ? 10.079 81.393 11.395 1.00 64.70 135 ASN D C 1
ATOM 19804 O O . ASN D 1 135 ? 10.340 81.978 10.340 1.00 72.68 135 ASN D O 1
ATOM 19815 N N . ASN D 1 136 ? 9.498 81.994 12.429 1.00 49.89 136 ASN D N 1
ATOM 19816 C CA . ASN D 1 136 ? 9.053 83.380 12.395 1.00 60.60 136 ASN D CA 1
ATOM 19817 C C . ASN D 1 136 ? 9.868 84.209 13.379 1.00 64.11 136 ASN D C 1
ATOM 19818 O O . ASN D 1 136 ? 9.980 83.854 14.556 1.00 62.14 136 ASN D O 1
ATOM 19829 N N . TYR D 1 137 ? 10.434 85.310 12.888 1.00 71.78 137 TYR D N 1
ATOM 19830 C CA . TYR D 1 137 ? 11.205 86.263 13.691 1.00 61.35 137 TYR D CA 1
ATOM 19831 C C . TYR D 1 137 ? 10.578 87.640 13.525 1.00 72.72 137 TYR D C 1
ATOM 19832 O O . TYR D 1 137 ? 10.870 88.341 12.540 1.00 74.06 137 TYR D O 1
ATOM 19850 N N . PRO D 1 138 ? 9.693 88.062 14.433 1.00 64.89 138 PRO D N 1
ATOM 19851 C CA . PRO D 1 138 ? 8.844 89.228 14.119 1.00 80.00 138 PRO D CA 1
ATOM 19852 C C . PRO D 1 138 ? 9.589 90.521 13.804 1.00 80.68 138 PRO D C 1
ATOM 19853 O O . PRO D 1 138 ? 9.326 91.116 12.750 1.00 86.77 138 PRO D O 1
ATOM 19864 N N . ASP D 1 139 ? 10.468 91.005 14.680 1.00 53.01 139 ASP D N 1
ATOM 19865 C CA . ASP D 1 139 ? 11.007 92.365 14.553 1.00 52.71 139 ASP D CA 1
ATOM 19866 C C . ASP D 1 139 ? 12.534 92.414 14.558 1.00 47.76 139 ASP D C 1
ATOM 19867 O O . ASP D 1 139 ? 13.150 93.134 15.352 1.00 44.97 139 ASP D O 1
ATOM 19876 N N . VAL D 1 140 ? 13.188 91.605 13.728 1.00 58.88 140 VAL D N 1
ATOM 19877 C CA . VAL D 1 140 ? 14.651 91.606 13.665 1.00 50.41 140 VAL D CA 1
ATOM 19878 C C . VAL D 1 140 ? 15.137 92.770 12.801 1.00 40.49 140 VAL D C 1
ATOM 19879 O O . VAL D 1 140 ? 14.758 92.889 11.633 1.00 40.88 140 VAL D O 1
ATOM 19892 N N . LYS D 1 141 ? 15.995 93.622 13.376 1.00 42.57 141 LYS D N 1
ATOM 19893 C CA . LYS D 1 141 ? 16.590 94.741 12.656 1.00 42.19 141 LYS D CA 1
ATOM 19894 C C . LYS D 1 141 ? 18.090 94.581 12.449 1.00 39.99 141 LYS D C 1
ATOM 19895 O O . LYS D 1 141 ? 18.647 95.226 11.554 1.00 43.91 141 LYS D O 1
ATOM 19914 N N . TYR D 1 142 ? 18.750 93.741 13.247 1.00 35.31 142 TYR D N 1
ATOM 19915 C CA . TYR D 1 142 ? 20.194 93.568 13.199 1.00 35.67 142 TYR D CA 1
ATOM 19916 C C . TYR D 1 142 ? 20.519 92.092 13.031 1.00 33.64 142 TYR D C 1
ATOM 19917 O O . TYR D 1 142 ? 19.931 91.243 13.708 1.00 44.07 142 TYR D O 1
ATOM 19935 N N . LEU D 1 143 ? 21.458 91.793 12.137 1.00 31.28 143 LEU D N 1
ATOM 19936 C CA . LEU D 1 143 ? 21.997 90.448 11.974 1.00 32.21 143 LEU D CA 1
ATOM 19937 C C . LEU D 1 143 ? 23.513 90.546 12.033 1.00 33.44 143 LEU D C 1
ATOM 19938 O O . LEU D 1 143 ? 24.120 91.273 11.239 1.00 36.98 143 LEU D O 1
ATOM 19954 N N . VAL D 1 144 ? 24.122 89.825 12.969 1.00 28.87 144 VAL D N 1
ATOM 19955 C CA . VAL D 1 144 ? 25.565 89.852 13.171 1.00 29.47 144 VAL D CA 1
ATOM 19956 C C . VAL D 1 144 ? 26.113 88.459 12.898 1.00 30.84 144 VAL D C 1
ATOM 19957 O O . VAL D 1 144 ? 25.737 87.492 13.572 1.00 34.75 144 VAL D O 1
ATOM 19970 N N . PHE D 1 145 ? 27.000 88.360 11.914 1.00 29.50 145 PHE D N 1
ATOM 19971 C CA . PHE D 1 145 ? 27.671 87.117 11.538 1.00 30.68 145 PHE D CA 1
ATOM 19972 C C . PHE D 1 145 ? 29.101 87.237 12.064 1.00 32.01 145 PHE D C 1
ATOM 19973 O O . PHE D 1 145 ? 29.981 87.772 11.389 1.00 39.60 145 PHE D O 1
ATOM 19990 N N . ASP D 1 146 ? 29.325 86.746 13.279 1.00 30.77 146 ASP D N 1
ATOM 19991 C CA . ASP D 1 146 ? 30.639 86.859 13.896 1.00 39.73 146 ASP D CA 1
ATOM 19992 C C . ASP D 1 146 ? 31.545 85.726 13.426 1.00 42.88 146 ASP D C 1
ATOM 19993 O O . ASP D 1 146 ? 31.087 84.621 13.118 1.00 32.58 146 ASP D O 1
ATOM 20002 N N . GLU D 1 147 ? 32.847 86.017 13.377 1.00 46.47 147 GLU D N 1
ATOM 20003 C CA . GLU D 1 147 ? 33.850 85.050 12.928 1.00 34.59 147 GLU D CA 1
ATOM 20004 C C . GLU D 1 147 ? 33.466 84.495 11.561 1.00 29.24 147 GLU D C 1
ATOM 20005 O O . GLU D 1 147 ? 33.541 83.290 11.307 1.00 29.12 147 GLU D O 1
ATOM 20017 N N . VAL D 1 148 ? 33.052 85.397 10.670 1.00 35.69 148 VAL D N 1
ATOM 20018 C CA . VAL D 1 148 ? 32.510 84.996 9.376 1.00 30.00 148 VAL D CA 1
ATOM 20019 C C . VAL D 1 148 ? 33.539 84.208 8.576 1.00 31.67 148 VAL D C 1
ATOM 20020 O O . VAL D 1 148 ? 33.188 83.278 7.842 1.00 29.70 148 VAL D O 1
ATOM 20033 N N . ILE D 1 149 ? 34.817 84.564 8.693 1.00 39.76 149 ILE D N 1
ATOM 20034 C CA . ILE D 1 149 ? 35.886 83.886 7.966 1.00 37.54 149 ILE D CA 1
ATOM 20035 C C . ILE D 1 149 ? 36.633 82.956 8.911 1.00 40.21 149 ILE D C 1
ATOM 20036 O O . ILE D 1 149 ? 37.050 83.367 10.002 1.00 55.05 149 ILE D O 1
ATOM 20052 N N . ILE D 1 150 ? 36.816 81.704 8.482 1.00 41.21 150 ILE D N 1
ATOM 20053 C CA . ILE D 1 150 ? 37.455 80.709 9.331 1.00 45.46 150 ILE D CA 1
ATOM 20054 C C . ILE D 1 150 ? 38.882 81.125 9.653 1.00 47.45 150 ILE D C 1
ATOM 20055 O O . ILE D 1 150 ? 39.620 81.623 8.793 1.00 45.59 150 ILE D O 1
ATOM 20071 N N . ASP D 1 151 ? 39.276 80.915 10.910 1.00 60.51 151 ASP D N 1
ATOM 20072 C CA . ASP D 1 151 ? 40.648 81.116 11.368 1.00 71.02 151 ASP D CA 1
ATOM 20073 C C . ASP D 1 151 ? 41.294 79.739 11.484 1.00 77.06 151 ASP D C 1
ATOM 20074 O O . ASP D 1 151 ? 40.885 78.923 12.316 1.00 82.65 151 ASP D O 1
ATOM 20083 N N . ARG D 1 152 ? 42.312 79.483 10.660 1.00 75.16 152 ARG D N 1
ATOM 20084 C CA . ARG D 1 152 ? 42.925 78.159 10.649 1.00 78.86 152 ARG D CA 1
ATOM 20085 C C . ARG D 1 152 ? 43.757 77.919 11.905 1.00 80.47 152 ARG D C 1
ATOM 20086 O O . ARG D 1 152 ? 43.799 76.795 12.420 1.00 85.56 152 ARG D O 1
ATOM 20107 N N . SER D 1 153 ? 44.424 78.958 12.412 1.00 80.07 153 SER D N 1
ATOM 20108 C CA . SER D 1 153 ? 45.244 78.800 13.610 1.00 93.70 153 SER D CA 1
ATOM 20109 C C . SER D 1 153 ? 44.386 78.413 14.811 1.00 97.45 153 SER D C 1
ATOM 20110 O O . SER D 1 153 ? 44.663 77.424 15.499 1.00 109.37 153 SER D O 1
ATOM 20118 N N . ILE D 1 154 ? 43.341 79.194 15.078 1.00 87.99 154 ILE D N 1
ATOM 20119 C CA . ILE D 1 154 ? 42.463 78.934 16.214 1.00 75.49 154 ILE D CA 1
ATOM 20120 C C . ILE D 1 154 ? 41.661 77.659 15.989 1.00 77.92 154 ILE D C 1
ATOM 20121 O O . ILE D 1 154 ? 41.528 76.826 16.893 1.00 78.80 154 ILE D O 1
ATOM 20154 N N . PRO D 1 156 ? 41.571 74.268 13.746 1.00 100.96 156 PRO D N 1
ATOM 20155 C CA . PRO D 1 156 ? 42.462 73.531 12.837 1.00 116.82 156 PRO D CA 1
ATOM 20156 C C . PRO D 1 156 ? 41.783 73.067 11.557 1.00 110.06 156 PRO D C 1
ATOM 20157 O O . PRO D 1 156 ? 42.334 73.258 10.465 1.00 93.54 156 PRO D O 1
ATOM 20168 N N . ASN D 1 157 ? 40.585 72.443 11.671 1.00 107.89 157 ASN D N 1
ATOM 20169 C CA . ASN D 1 157 ? 39.905 71.881 10.500 1.00 99.82 157 ASN D CA 1
ATOM 20170 C C . ASN D 1 157 ? 38.411 72.225 10.591 1.00 89.70 157 ASN D C 1
ATOM 20171 O O . ASN D 1 157 ? 37.572 71.387 10.935 1.00 89.49 157 ASN D O 1
ATOM 20182 N N . ALA D 1 158 ? 38.079 73.475 10.289 1.00 84.82 158 ALA D N 1
ATOM 20183 C CA . ALA D 1 158 ? 36.699 73.918 10.141 1.00 81.42 158 ALA D CA 1
ATOM 20184 C C . ALA D 1 158 ? 36.419 74.107 8.657 1.00 76.15 158 ALA D C 1
ATOM 20185 O O . ALA D 1 158 ? 37.228 74.711 7.944 1.00 70.72 158 ALA D O 1
ATOM 20192 N N . ARG D 1 159 ? 35.288 73.583 8.192 1.00 68.40 159 ARG D N 1
ATOM 20193 C CA . ARG D 1 159 ? 34.942 73.585 6.777 1.00 66.27 159 ARG D CA 1
ATOM 20194 C C . ARG D 1 159 ? 33.672 74.388 6.548 1.00 53.09 159 ARG D C 1
ATOM 20195 O O . ARG D 1 159 ? 32.712 74.288 7.319 1.00 50.47 159 ARG D O 1
ATOM 20216 N N . TYR D 1 160 ? 33.677 75.190 5.486 1.00 48.32 160 TYR D N 1
ATOM 20217 C CA . TYR D 1 160 ? 32.514 75.992 5.143 1.00 42.99 160 TYR D CA 1
ATOM 20218 C C . TYR D 1 160 ? 31.353 75.102 4.704 1.00 42.09 160 TYR D C 1
ATOM 20219 O O . TYR D 1 160 ? 31.535 73.977 4.229 1.00 43.82 160 TYR D O 1
ATOM 20237 N N . ILE D 1 161 ? 30.140 75.632 4.863 1.00 38.81 161 ILE D N 1
ATOM 20238 C CA . ILE D 1 161 ? 28.944 74.882 4.505 1.00 38.45 161 ILE D CA 1
ATOM 20239 C C . ILE D 1 161 ? 28.800 74.835 2.988 1.00 37.69 161 ILE D C 1
ATOM 20240 O O . ILE D 1 161 ? 29.206 75.758 2.269 1.00 43.31 161 ILE D O 1
ATOM 20256 N N . ARG D 1 162 ? 28.219 73.745 2.494 1.00 31.85 162 ARG D N 1
ATOM 20257 C CA . ARG D 1 162 ? 27.978 73.614 1.063 1.00 36.19 162 ARG D CA 1
ATOM 20258 C C . ARG D 1 162 ? 27.028 74.708 0.592 1.00 37.37 162 ARG D C 1
ATOM 20259 O O . ARG D 1 162 ? 25.946 74.892 1.157 1.00 52.95 162 ARG D O 1
ATOM 20263 N N . ASN D 1 163 ? 27.436 75.434 -0.448 1.00 47.22 163 ASN D N 1
ATOM 20264 C CA . ASN D 1 163 ? 26.658 76.556 -0.970 1.00 46.50 163 ASN D CA 1
ATOM 20265 C C . ASN D 1 163 ? 26.325 77.540 0.151 1.00 39.14 163 ASN D C 1
ATOM 20266 O O . ASN D 1 163 ? 25.189 77.991 0.308 1.00 32.67 163 ASN D O 1
ATOM 20277 N N . GLU D 1 164 ? 27.353 77.878 0.934 1.00 35.48 164 GLU D N 1
ATOM 20278 C CA . GLU D 1 164 ? 27.151 78.664 2.148 1.00 29.10 164 GLU D CA 1
ATOM 20279 C C . GLU D 1 164 ? 26.485 80.003 1.854 1.00 30.44 164 GLU D C 1
ATOM 20280 O O . GLU D 1 164 ? 25.572 80.423 2.575 1.00 30.45 164 GLU D O 1
ATOM 20292 N N . PHE D 1 165 ? 26.944 80.708 0.818 1.00 35.28 165 PHE D N 1
ATOM 20293 C CA . PHE D 1 165 ? 26.406 82.043 0.573 1.00 25.47 165 PHE D CA 1
ATOM 20294 C C . PHE D 1 165 ? 24.930 81.984 0.199 1.00 28.80 165 PHE D C 1
ATOM 20295 O O . PHE D 1 165 ? 24.151 82.861 0.592 1.00 31.44 165 PHE D O 1
ATOM 20312 N N . THR D 1 166 ? 24.526 80.970 -0.568 1.00 31.36 166 THR D N 1
ATOM 20313 C CA . THR D 1 166 ? 23.107 80.808 -0.864 1.00 31.35 166 THR D CA 1
ATOM 20314 C C . THR D 1 166 ? 22.323 80.530 0.411 1.00 32.48 166 THR D C 1
ATOM 20315 O O . THR D 1 166 ? 21.212 81.042 0.594 1.00 37.12 166 THR D O 1
ATOM 20326 N N . VAL D 1 167 ? 22.890 79.721 1.307 1.00 32.58 167 VAL D N 1
ATOM 20327 C CA . VAL D 1 167 ? 22.249 79.470 2.593 1.00 25.50 167 VAL D CA 1
ATOM 20328 C C . VAL D 1 167 ? 22.168 80.759 3.398 1.00 30.44 167 VAL D C 1
ATOM 20329 O O . VAL D 1 167 ? 21.158 81.035 4.058 1.00 33.39 167 VAL D O 1
ATOM 20342 N N . LEU D 1 168 ? 23.227 81.571 3.352 1.00 27.59 168 LEU D N 1
ATOM 20343 C CA . LEU D 1 168 ? 23.212 82.849 4.055 1.00 24.20 168 LEU D CA 1
ATOM 20344 C C . LEU D 1 168 ? 22.158 83.779 3.468 1.00 28.63 168 LEU D C 1
ATOM 20345 O O . LEU D 1 168 ? 21.356 84.367 4.201 1.00 39.96 168 LEU D O 1
ATOM 20361 N N . LEU D 1 169 ? 22.134 83.913 2.140 1.00 23.73 169 LEU D N 1
ATOM 20362 C CA . LEU D 1 169 ? 21.170 84.813 1.514 1.00 26.34 169 LEU D CA 1
ATOM 20363 C C . LEU D 1 169 ? 19.740 84.383 1.817 1.00 28.96 169 LEU D C 1
ATOM 20364 O O . LEU D 1 169 ? 18.863 85.227 2.039 1.00 27.32 169 LEU D O 1
ATOM 20380 N N . ASN D 1 170 ? 19.482 83.074 1.823 1.00 32.84 170 ASN D N 1
ATOM 20381 C CA . ASN D 1 170 ? 18.162 82.586 2.208 1.00 37.13 170 ASN D CA 1
ATOM 20382 C C . ASN D 1 170 ? 17.839 82.965 3.648 1.00 38.55 170 ASN D C 1
ATOM 20383 O O . ASN D 1 170 ? 16.698 83.326 3.962 1.00 49.61 170 ASN D O 1
ATOM 20394 N N . LEU D 1 171 ? 18.830 82.884 4.540 1.00 33.13 171 LEU D N 1
ATOM 20395 C CA . LEU D 1 171 ? 18.601 83.266 5.930 1.00 40.39 171 LEU D CA 1
ATOM 20396 C C . LEU D 1 171 ? 18.323 84.759 6.052 1.00 36.16 171 LEU D C 1
ATOM 20397 O O . LEU D 1 171 ? 17.488 85.176 6.865 1.00 36.52 171 LEU D O 1
ATOM 20413 N N . ILE D 1 172 ? 19.010 85.581 5.255 1.00 37.97 172 ILE D N 1
ATOM 20414 C CA . ILE D 1 172 ? 18.726 87.012 5.258 1.00 26.48 172 ILE D CA 1
ATOM 20415 C C . ILE D 1 172 ? 17.267 87.242 4.895 1.00 35.30 172 ILE D C 1
ATOM 20416 O O . ILE D 1 172 ? 16.572 88.060 5.510 1.00 31.38 172 ILE D O 1
ATOM 20432 N N . GLU D 1 173 ? 16.781 86.512 3.891 1.00 44.90 173 GLU D N 1
ATOM 20433 C CA . GLU D 1 173 ? 15.399 86.654 3.462 1.00 43.08 173 GLU D CA 1
ATOM 20434 C C . GLU D 1 173 ? 14.427 86.201 4.546 1.00 44.54 173 GLU D C 1
ATOM 20435 O O . GLU D 1 173 ? 13.409 86.860 4.791 1.00 45.82 173 GLU D O 1
ATOM 20447 N N . THR D 1 174 ? 14.717 85.073 5.200 1.00 44.38 174 THR D N 1
ATOM 20448 C CA . THR D 1 174 ? 13.828 84.576 6.245 1.00 45.98 174 THR D CA 1
ATOM 20449 C C . THR D 1 174 ? 13.812 85.519 7.441 1.00 48.87 174 THR D C 1
ATOM 20450 O O . THR D 1 174 ? 12.746 85.851 7.972 1.00 51.96 174 THR D O 1
ATOM 20461 N N . ILE D 1 175 ? 14.992 85.961 7.880 1.00 48.42 175 ILE D N 1
ATOM 20462 C CA . ILE D 1 175 ? 15.070 86.847 9.036 1.00 46.39 175 ILE D CA 1
ATOM 20463 C C . ILE D 1 175 ? 14.547 88.233 8.685 1.00 39.05 175 ILE D C 1
ATOM 20464 O O . ILE D 1 175 ? 13.955 88.914 9.530 1.00 47.08 175 ILE D O 1
ATOM 20480 N N . LYS D 1 176 ? 14.751 88.671 7.446 1.00 48.22 176 LYS D N 1
ATOM 20481 C CA . LYS D 1 176 ? 14.375 90.005 6.989 1.00 44.64 176 LYS D CA 1
ATOM 20482 C C . LYS D 1 176 ? 13.301 89.863 5.921 1.00 63.56 176 LYS D C 1
ATOM 20483 O O . LYS D 1 176 ? 13.575 89.375 4.820 1.00 71.49 176 LYS D O 1
ATOM 20502 N N . ARG D 1 177 ? 12.085 90.298 6.241 1.00 66.84 177 ARG D N 1
ATOM 20503 C CA . ARG D 1 177 ? 10.956 90.224 5.322 1.00 79.09 177 ARG D CA 1
ATOM 20504 C C . ARG D 1 177 ? 10.277 91.582 5.268 1.00 93.14 177 ARG D C 1
ATOM 20505 O O . ARG D 1 177 ? 9.795 92.078 6.290 1.00 112.73 177 ARG D O 1
ATOM 20526 N N . LYS D 1 178 ? 10.239 92.177 4.077 1.00 88.91 178 LYS D N 1
ATOM 20527 C CA . LYS D 1 178 ? 9.575 93.461 3.858 1.00 100.63 178 LYS D CA 1
ATOM 20528 C C . LYS D 1 178 ? 10.055 94.528 4.840 1.00 98.31 178 LYS D C 1
ATOM 20529 O O . LYS D 1 178 ? 9.291 95.411 5.242 1.00 104.92 178 LYS D O 1
ATOM 20548 N N . ARG D 1 179 ? 11.325 94.466 5.236 1.00 78.95 179 ARG D N 1
ATOM 20549 C CA . ARG D 1 179 ? 11.901 95.435 6.161 1.00 73.30 179 ARG D CA 1
ATOM 20550 C C . ARG D 1 179 ? 12.954 96.261 5.430 1.00 70.32 179 ARG D C 1
ATOM 20551 O O . ARG D 1 179 ? 14.004 95.736 5.045 1.00 68.76 179 ARG D O 1
ATOM 20572 N N . GLU D 1 180 ? 12.679 97.554 5.248 1.00 78.67 180 GLU D N 1
ATOM 20573 C CA . GLU D 1 180 ? 13.699 98.448 4.708 1.00 76.77 180 GLU D CA 1
ATOM 20574 C C . GLU D 1 180 ? 14.793 98.707 5.737 1.00 70.51 180 GLU D C 1
ATOM 20575 O O . GLU D 1 180 ? 15.977 98.792 5.389 1.00 77.62 180 GLU D O 1
ATOM 20587 N N . ASP D 1 181 ? 14.418 98.830 7.009 1.00 71.29 181 ASP D N 1
ATOM 20588 C CA . ASP D 1 181 ? 15.358 99.175 8.076 1.00 67.36 181 ASP D CA 1
ATOM 20589 C C . ASP D 1 181 ? 15.946 97.883 8.630 1.00 61.54 181 ASP D C 1
ATOM 20590 O O . ASP D 1 181 ? 15.432 97.293 9.581 1.00 64.89 181 ASP D O 1
ATOM 20599 N N . PHE D 1 182 ? 17.049 97.444 8.028 1.00 59.04 182 PHE D N 1
ATOM 20600 C CA . PHE D 1 182 ? 17.742 96.231 8.435 1.00 50.11 182 PHE D CA 1
ATOM 20601 C C . PHE D 1 182 ? 19.238 96.465 8.307 1.00 49.31 182 PHE D C 1
ATOM 20602 O O . PHE D 1 182 ? 19.692 97.187 7.415 1.00 53.13 182 PHE D O 1
ATOM 20619 N N . TYR D 1 183 ? 20.004 95.847 9.201 1.00 38.87 183 TYR D N 1
ATOM 20620 C CA . TYR D 1 183 ? 21.452 95.988 9.199 1.00 43.24 183 TYR D CA 1
ATOM 20621 C C . TYR D 1 183 ? 22.104 94.621 9.337 1.00 39.56 183 TYR D C 1
ATOM 20622 O O . TYR D 1 183 ? 21.653 93.781 10.121 1.00 29.75 183 TYR D O 1
ATOM 20640 N N . LEU D 1 184 ? 23.168 94.409 8.567 1.00 40.81 184 LEU D N 1
ATOM 20641 C CA . LEU D 1 184 ? 23.947 93.180 8.599 1.00 38.97 184 LEU D CA 1
ATOM 20642 C C . LEU D 1 184 ? 25.400 93.514 8.893 1.00 41.75 184 LEU D C 1
ATOM 20643 O O . LEU D 1 184 ? 25.999 94.354 8.213 1.00 34.52 184 LEU D O 1
ATOM 20659 N N . PHE D 1 185 ? 25.967 92.845 9.895 1.00 38.15 185 PHE D N 1
ATOM 20660 C CA . PHE D 1 185 ? 27.357 93.038 10.288 1.00 42.31 185 PHE D CA 1
ATOM 20661 C C . PHE D 1 185 ? 28.100 91.719 10.136 1.00 31.85 185 PHE D C 1
ATOM 20662 O O . PHE D 1 185 ? 27.730 90.717 10.757 1.00 37.25 185 PHE D O 1
ATOM 20696 N N . LEU D 1 187 ? 31.649 90.104 10.851 1.00 32.60 187 LEU D N 1
ATOM 20697 C CA . LEU D 1 187 ? 32.852 90.314 11.643 1.00 26.68 187 LEU D CA 1
ATOM 20698 C C . LEU D 1 187 ? 33.796 89.137 11.447 1.00 29.15 187 LEU D C 1
ATOM 20699 O O . LEU D 1 187 ? 33.404 87.982 11.644 1.00 31.16 187 LEU D O 1
ATOM 20715 N N . SER D 1 188 ? 35.036 89.436 11.066 1.00 31.28 188 SER D N 1
ATOM 20716 C CA . SER D 1 188 ? 36.057 88.428 10.821 1.00 33.13 188 SER D CA 1
ATOM 20717 C C . SER D 1 188 ? 37.326 88.833 11.554 1.00 30.03 188 SER D C 1
ATOM 20718 O O . SER D 1 188 ? 37.749 89.990 11.474 1.00 35.21 188 SER D O 1
ATOM 20726 N N . ASN D 1 189 ? 37.919 87.890 12.284 1.00 32.92 189 ASN D N 1
ATOM 20727 C CA . ASN D 1 189 ? 39.207 88.157 12.911 1.00 46.87 189 ASN D CA 1
ATOM 20728 C C . ASN D 1 189 ? 40.347 88.121 11.903 1.00 50.80 189 ASN D C 1
ATOM 20729 O O . ASN D 1 189 ? 41.312 88.883 12.041 1.00 47.55 189 ASN D O 1
ATOM 20740 N N . VAL D 1 190 ? 40.245 87.266 10.889 1.00 51.73 190 VAL D N 1
ATOM 20741 C CA . VAL D 1 190 ? 41.263 87.121 9.857 1.00 46.32 190 VAL D CA 1
ATOM 20742 C C . VAL D 1 190 ? 40.620 87.350 8.497 1.00 34.22 190 VAL D C 1
ATOM 20743 O O . VAL D 1 190 ? 39.472 86.954 8.267 1.00 30.57 190 VAL D O 1
ATOM 20756 N N . GLY D 1 191 ? 41.371 87.979 7.596 1.00 41.84 191 GLY D N 1
ATOM 20757 C CA . GLY D 1 191 ? 40.898 88.226 6.250 1.00 44.25 191 GLY D CA 1
ATOM 20758 C C . GLY D 1 191 ? 41.771 87.575 5.197 1.00 39.97 191 GLY D C 1
ATOM 20759 O O . GLY D 1 191 ? 42.970 87.858 5.108 1.00 36.29 191 GLY D O 1
ATOM 20763 N N . GLU D 1 192 ? 41.181 86.692 4.395 1.00 35.82 192 GLU D N 1
ATOM 20764 C CA . GLU D 1 192 ? 41.928 85.994 3.361 1.00 32.22 192 GLU D CA 1
ATOM 20765 C C . GLU D 1 192 ? 40.986 85.684 2.208 1.00 33.61 192 GLU D C 1
ATOM 20766 O O . GLU D 1 192 ? 39.761 85.735 2.348 1.00 32.71 192 GLU D O 1
ATOM 20778 N N . ASN D 1 193 ? 41.576 85.364 1.059 1.00 35.52 193 ASN D N 1
ATOM 20779 C CA . ASN D 1 193 ? 40.807 84.986 -0.113 1.00 37.51 193 ASN D CA 1
ATOM 20780 C C . ASN D 1 193 ? 40.500 83.490 -0.086 1.00 37.55 193 ASN D C 1
ATOM 20781 O O . ASN D 1 193 ? 40.901 82.759 0.824 1.00 41.27 193 ASN D O 1
ATOM 20792 N N . PHE D 1 194 ? 39.774 83.034 -1.107 1.00 32.68 194 PHE D N 1
ATOM 20793 C CA . PHE D 1 194 ? 39.378 81.638 -1.259 1.00 33.59 194 PHE D CA 1
ATOM 20794 C C . PHE D 1 194 ? 38.344 81.214 -0.219 1.00 46.46 194 PHE D C 1
ATOM 20795 O O . PHE D 1 194 ? 38.340 80.066 0.229 1.00 52.19 194 PHE D O 1
ATOM 20812 N N . ASN D 1 195 ? 37.459 82.123 0.174 1.00 47.95 195 ASN D N 1
ATOM 20813 C CA . ASN D 1 195 ? 36.343 81.768 1.033 1.00 31.21 195 ASN D CA 1
ATOM 20814 C C . ASN D 1 195 ? 35.028 82.141 0.358 1.00 25.41 195 ASN D C 1
ATOM 20815 O O . ASN D 1 195 ? 34.960 83.141 -0.365 1.00 29.24 195 ASN D O 1
ATOM 20826 N N . PRO D 1 196 ? 33.964 81.368 0.582 1.00 31.71 196 PRO D N 1
ATOM 20827 C CA . PRO D 1 196 ? 32.695 81.665 -0.105 1.00 33.47 196 PRO D CA 1
ATOM 20828 C C . PRO D 1 196 ? 32.128 83.029 0.239 1.00 32.68 196 PRO D C 1
ATOM 20829 O O . PRO D 1 196 ? 31.508 83.668 -0.622 1.00 38.68 196 PRO D O 1
ATOM 20840 N N . ILE D 1 197 ? 32.315 83.495 1.474 1.00 30.15 197 ILE D N 1
ATOM 20841 C CA . ILE D 1 197 ? 31.758 84.785 1.873 1.00 33.66 197 ILE D CA 1
ATOM 20842 C C . ILE D 1 197 ? 32.326 85.898 0.999 1.00 33.86 197 ILE D C 1
ATOM 20843 O O . ILE D 1 197 ? 31.597 86.777 0.522 1.00 37.53 197 ILE D O 1
ATOM 20859 N N . PHE D 1 198 ? 33.644 85.885 0.784 1.00 30.95 198 PHE D N 1
ATOM 20860 C CA . PHE D 1 198 ? 34.260 86.890 -0.075 1.00 24.27 198 PHE D CA 1
ATOM 20861 C C . PHE D 1 198 ? 33.799 86.736 -1.519 1.00 34.65 198 PHE D C 1
ATOM 20862 O O . PHE D 1 198 ? 33.611 87.731 -2.229 1.00 45.62 198 PHE D O 1
ATOM 20879 N N . ALA D 1 199 ? 33.613 85.495 -1.970 1.00 30.97 199 ALA D N 1
ATOM 20880 C CA . ALA D 1 199 ? 33.180 85.271 -3.344 1.00 24.18 199 ALA D CA 1
ATOM 20881 C C . ALA D 1 199 ? 31.749 85.750 -3.544 1.00 29.68 199 ALA D C 1
ATOM 20882 O O . ALA D 1 199 ? 31.444 86.418 -4.539 1.00 34.90 199 ALA D O 1
ATOM 20889 N N . GLY D 1 200 ? 30.857 85.423 -2.608 1.00 31.11 200 GLY D N 1
ATOM 20890 C CA . GLY D 1 200 ? 29.483 85.879 -2.730 1.00 37.85 200 GLY D CA 1
ATOM 20891 C C . GLY D 1 200 ? 29.374 87.391 -2.757 1.00 39.21 200 GLY D C 1
ATOM 20892 O O . GLY D 1 200 ? 28.613 87.955 -3.548 1.00 41.66 200 GLY D O 1
ATOM 20896 N N . LEU D 1 201 ? 30.135 88.069 -1.894 1.00 33.00 201 LEU D N 1
ATOM 20897 C CA . LEU D 1 201 ? 30.123 89.526 -1.891 1.00 33.85 201 LEU D CA 1
ATOM 20898 C C . LEU D 1 201 ? 30.686 90.098 -3.184 1.00 30.80 201 LEU D C 1
ATOM 20899 O O . LEU D 1 201 ? 30.258 91.170 -3.627 1.00 36.65 201 LEU D O 1
ATOM 20915 N N . GLY D 1 202 ? 31.640 89.409 -3.795 1.00 33.69 202 GLY D N 1
ATOM 20916 C CA . GLY D 1 202 ? 32.344 89.942 -4.935 1.00 33.99 202 GLY D CA 1
ATOM 20917 C C . GLY D 1 202 ? 33.591 90.711 -4.581 1.00 34.20 202 GLY D C 1
ATOM 20918 O O . GLY D 1 202 ? 34.131 91.417 -5.442 1.00 34.28 202 GLY D O 1
ATOM 20922 N N . TYR D 1 203 ? 34.062 90.597 -3.344 1.00 41.80 203 TYR D N 1
ATOM 20923 C CA . TYR D 1 203 ? 35.221 91.341 -2.884 1.00 42.93 203 TYR D CA 1
ATOM 20924 C C . TYR D 1 203 ? 36.480 90.499 -3.032 1.00 41.77 203 TYR D C 1
ATOM 20925 O O . TYR D 1 203 ? 36.528 89.353 -2.575 1.00 37.80 203 TYR D O 1
ATOM 20943 N N . TYR D 1 204 ? 37.492 91.073 -3.671 1.00 41.48 204 TYR D N 1
ATOM 20944 C CA . TYR D 1 204 ? 38.820 90.479 -3.773 1.00 35.25 204 TYR D CA 1
ATOM 20945 C C . TYR D 1 204 ? 39.740 91.223 -2.809 1.00 33.31 204 TYR D C 1
ATOM 20946 O O . TYR D 1 204 ? 39.874 92.448 -2.897 1.00 34.36 204 TYR D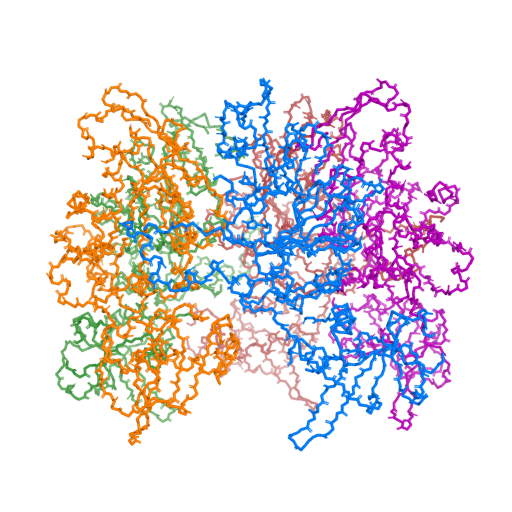 O 1
ATOM 20964 N N . LEU D 1 205 ? 40.347 90.489 -1.877 1.00 25.12 205 LEU D N 1
ATOM 20965 C CA . LEU D 1 205 ? 41.161 91.112 -0.841 1.00 33.09 205 LEU D CA 1
ATOM 20966 C C . LEU D 1 205 ? 42.559 91.384 -1.381 1.00 40.30 205 LEU D C 1
ATOM 20967 O O . LEU D 1 205 ? 43.238 90.473 -1.869 1.00 48.81 205 LEU D O 1
ATOM 20983 N N . THR D 1 206 ? 42.988 92.641 -1.282 1.00 50.66 206 THR D N 1
ATOM 20984 C CA . THR D 1 206 ? 44.288 93.070 -1.771 1.00 43.89 206 THR D CA 1
ATOM 20985 C C . THR D 1 206 ? 44.941 93.957 -0.723 1.00 43.50 206 THR D C 1
ATOM 20986 O O . THR D 1 206 ? 44.263 94.682 0.009 1.00 35.96 206 THR D O 1
ATOM 20997 N N . HIS D 1 207 ? 46.273 93.893 -0.661 1.00 54.06 207 HIS D N 1
ATOM 20998 C CA . HIS D 1 207 ? 46.997 94.688 0.324 1.00 47.18 207 HIS D CA 1
ATOM 20999 C C . HIS D 1 207 ? 46.751 96.178 0.129 1.00 41.27 207 HIS D C 1
ATOM 21000 O O . HIS D 1 207 ? 46.716 96.933 1.107 1.00 35.84 207 HIS D O 1
ATOM 21014 N N . GLU D 1 208 ? 46.573 96.618 -1.118 1.00 44.26 208 GLU D N 1
ATOM 21015 C CA . GLU D 1 208 ? 46.303 98.030 -1.367 1.00 50.35 208 GLU D CA 1
ATOM 21016 C C . GLU D 1 208 ? 45.041 98.483 -0.645 1.00 55.33 208 GLU D C 1
ATOM 21017 O O . GLU D 1 208 ? 44.995 99.587 -0.089 1.00 58.88 208 GLU D O 1
ATOM 21029 N N . ASP D 1 209 ? 44.007 97.638 -0.635 1.00 61.41 209 ASP D N 1
ATOM 21030 C CA . ASP D 1 209 ? 42.770 97.994 0.052 1.00 46.37 209 ASP D CA 1
ATOM 21031 C C . ASP D 1 209 ? 42.964 98.045 1.563 1.00 45.07 209 ASP D C 1
ATOM 21032 O O . ASP D 1 209 ? 42.396 98.913 2.236 1.00 48.05 209 ASP D O 1
ATOM 21041 N N . ILE D 1 210 ? 43.754 97.121 2.116 1.00 55.92 210 ILE D N 1
ATOM 21042 C CA . ILE D 1 210 ? 43.945 97.091 3.564 1.00 47.16 210 ILE D CA 1
ATOM 21043 C C . ILE D 1 210 ? 44.610 98.375 4.042 1.00 50.14 210 ILE D C 1
ATOM 21044 O O . ILE D 1 210 ? 44.223 98.949 5.067 1.00 46.22 210 ILE D O 1
ATOM 21060 N N . LYS D 1 211 ? 45.629 98.839 3.317 1.00 48.80 211 LYS D N 1
ATOM 21061 C CA . LYS D 1 211 ? 46.294 100.078 3.704 1.00 42.75 211 LYS D CA 1
ATOM 21062 C C . LYS D 1 211 ? 45.324 101.250 3.656 1.00 54.23 211 LYS D C 1
ATOM 21063 O O . LYS D 1 211 ? 45.360 102.135 4.520 1.00 71.74 211 LYS D O 1
ATOM 21082 N N . LYS D 1 212 ? 44.456 101.282 2.643 1.00 42.95 212 LYS D N 1
ATOM 21083 C CA . LYS D 1 212 ? 43.479 102.362 2.543 1.00 53.00 212 LYS D CA 1
ATOM 21084 C C . LYS D 1 212 ? 42.549 102.376 3.747 1.00 50.35 212 LYS D C 1
ATOM 21085 O O . LYS D 1 212 ? 42.199 103.448 4.256 1.00 59.20 212 LYS D O 1
ATOM 21104 N N . GLY D 1 213 ? 42.145 101.198 4.222 1.00 56.88 213 GLY D N 1
ATOM 21105 C CA . GLY D 1 213 ? 41.331 101.070 5.404 1.00 59.65 213 GLY D CA 1
ATOM 21106 C C . GLY D 1 213 ? 39.837 101.196 5.184 1.00 56.42 213 GLY D C 1
ATOM 21107 O O . GLY D 1 213 ? 39.059 100.818 6.066 1.00 59.08 213 GLY D O 1
ATOM 21111 N N . PHE D 1 214 ? 39.414 101.705 4.035 1.00 56.24 214 PHE D N 1
ATOM 21112 C CA . PHE D 1 214 ? 38.004 101.906 3.746 1.00 55.34 214 PHE D CA 1
ATOM 21113 C C . PHE D 1 214 ? 37.763 101.571 2.285 1.00 63.84 214 PHE D C 1
ATOM 21114 O O . PHE D 1 214 ? 38.532 101.980 1.411 1.00 74.59 214 PHE D O 1
ATOM 21131 N N . VAL D 1 215 ? 36.701 100.815 2.030 1.00 58.98 215 VAL D N 1
ATOM 21132 C CA . VAL D 1 215 ? 36.326 100.412 0.680 1.00 50.88 215 VAL D CA 1
ATOM 21133 C C . VAL D 1 215 ? 34.813 100.505 0.577 1.00 50.71 215 VAL D C 1
ATOM 21134 O O . VAL D 1 215 ? 34.094 99.955 1.416 1.00 51.48 215 VAL D O 1
ATOM 21147 N N . LYS D 1 216 ? 34.328 101.180 -0.458 1.00 52.26 216 LYS D N 1
ATOM 21148 C CA . LYS D 1 216 ? 32.902 101.363 -0.674 1.00 53.14 216 LYS D CA 1
ATOM 21149 C C . LYS D 1 216 ? 32.489 100.610 -1.928 1.00 45.37 216 LYS D C 1
ATOM 21150 O O . LYS D 1 216 ? 33.185 100.651 -2.947 1.00 47.01 216 LYS D O 1
ATOM 21154 N N . ARG D 1 217 ? 31.355 99.923 -1.846 1.00 40.78 217 ARG D N 1
ATOM 21155 C CA . ARG D 1 217 ? 30.836 99.153 -2.960 1.00 41.23 217 ARG D CA 1
ATOM 21156 C C . ARG D 1 217 ? 29.355 99.462 -3.126 1.00 49.49 217 ARG D C 1
ATOM 21157 O O . ARG D 1 217 ? 28.742 100.154 -2.309 1.00 55.22 217 ARG D O 1
ATOM 21178 N N . GLU D 1 218 ? 28.782 98.940 -4.209 1.00 51.42 218 GLU D N 1
ATOM 21179 C CA . GLU D 1 218 ? 27.395 99.252 -4.529 1.00 43.37 218 GLU D CA 1
ATOM 21180 C C . GLU D 1 218 ? 26.463 98.805 -3.411 1.00 48.95 218 GLU D C 1
ATOM 21181 O O . GLU D 1 218 ? 25.568 99.551 -2.998 1.00 65.84 218 GLU D O 1
ATOM 21193 N N . ASP D 1 219 ? 26.658 97.585 -2.910 1.00 47.17 219 ASP D N 1
ATOM 21194 C CA . ASP D 1 219 ? 25.738 96.997 -1.950 1.00 45.54 219 ASP D CA 1
ATOM 21195 C C . ASP D 1 219 ? 26.301 96.847 -0.543 1.00 38.26 219 ASP D C 1
ATOM 21196 O O . ASP D 1 219 ? 25.550 96.458 0.359 1.00 37.81 219 ASP D O 1
ATOM 21205 N N . TYR D 1 220 ? 27.579 97.134 -0.319 1.00 37.70 220 TYR D N 1
ATOM 21206 C CA . TYR D 1 220 ? 28.144 96.918 1.006 1.00 41.26 220 TYR D CA 1
ATOM 21207 C C . TYR D 1 220 ? 29.383 97.782 1.189 1.00 39.47 220 TYR D C 1
ATOM 21208 O O . TYR D 1 220 ? 29.939 98.327 0.232 1.00 47.22 220 TYR D O 1
ATOM 21226 N N . CYS D 1 221 ? 29.807 97.891 2.446 1.00 39.43 221 CYS D N 1
ATOM 21227 C CA . CYS D 1 221 ? 30.969 98.669 2.845 1.00 42.75 221 CYS D CA 1
ATOM 21228 C C . CYS D 1 221 ? 31.929 97.778 3.618 1.00 41.65 221 CYS D C 1
ATOM 21229 O O . CYS D 1 221 ? 31.511 97.020 4.499 1.00 42.49 221 CYS D O 1
ATOM 21237 N N . VAL D 1 222 ? 33.216 97.881 3.301 1.00 42.22 222 VAL D N 1
ATOM 21238 C CA . VAL D 1 222 ? 34.251 97.080 3.942 1.00 39.39 222 VAL D CA 1
ATOM 21239 C C . VAL D 1 222 ? 35.185 98.018 4.692 1.00 44.31 222 VAL D C 1
ATOM 21240 O O . VAL D 1 222 ? 35.676 98.999 4.122 1.00 58.97 222 VAL D O 1
ATOM 21253 N N . GLN D 1 223 ? 35.429 97.717 5.965 1.00 43.20 223 GLN D N 1
ATOM 21254 C CA . GLN D 1 223 ? 36.357 98.484 6.785 1.00 47.82 223 GLN D CA 1
ATOM 21255 C C . GLN D 1 223 ? 37.329 97.505 7.431 1.00 40.25 223 GLN D C 1
ATOM 21256 O O . GLN D 1 223 ? 36.935 96.407 7.835 1.00 32.68 223 GLN D O 1
ATOM 21270 N N . PHE D 1 224 ? 38.594 97.901 7.527 1.00 45.53 224 PHE D N 1
ATOM 21271 C CA . PHE D 1 224 ? 39.634 97.061 8.103 1.00 45.11 224 PHE D CA 1
ATOM 21272 C C . PHE D 1 224 ? 40.127 97.645 9.417 1.00 56.38 224 PHE D C 1
ATOM 21273 O O . PHE D 1 224 ? 40.462 98.832 9.490 1.00 52.04 224 PHE D O 1
ATOM 21290 N N . VAL D 1 225 ? 40.167 96.806 10.448 1.00 56.92 225 VAL D N 1
ATOM 21291 C CA . VAL D 1 225 ? 40.594 97.207 11.782 1.00 58.38 225 VAL D CA 1
ATOM 21292 C C . VAL D 1 225 ? 42.000 96.668 12.007 1.00 69.98 225 VAL D C 1
ATOM 21293 O O . VAL D 1 225 ? 42.226 95.452 11.961 1.00 60.21 225 VAL D O 1
ATOM 21306 N N . GLU D 1 226 ? 42.945 97.573 12.238 1.00 93.69 226 GLU D N 1
ATOM 21307 C CA . GLU D 1 226 ? 44.326 97.213 12.526 1.00 93.68 226 GLU D CA 1
ATOM 21308 C C . GLU D 1 226 ? 44.509 97.099 14.032 1.00 98.88 226 GLU D C 1
ATOM 21309 O O . GLU D 1 226 ? 44.082 97.987 14.779 1.00 103.25 226 GLU D O 1
ATOM 21321 N N . ASN D 1 227 ? 45.125 96.007 14.483 1.00 111.36 227 ASN D N 1
ATOM 21322 C CA . ASN D 1 227 ? 45.357 95.880 15.914 1.00 114.76 227 ASN D CA 1
ATOM 21323 C C . ASN D 1 227 ? 46.210 97.062 16.358 1.00 125.34 227 ASN D C 1
ATOM 21324 O O . ASN D 1 227 ? 47.243 97.365 15.751 1.00 126.06 227 ASN D O 1
ATOM 21335 N N . LYS D 1 228 ? 45.766 97.732 17.416 1.00 133.44 228 LYS D N 1
ATOM 21336 C CA . LYS D 1 228 ? 46.405 98.968 17.840 1.00 133.86 228 LYS D CA 1
ATOM 21337 C C . LYS D 1 228 ? 47.857 98.732 18.221 1.00 135.51 228 LYS D C 1
ATOM 21338 O O . LYS D 1 228 ? 48.189 97.780 18.935 1.00 122.08 228 LYS D O 1
ATOM 21357 N N . GLN D 1 229 ? 48.723 99.623 17.750 1.00 144.92 229 GLN D N 1
ATOM 21358 C CA . GLN D 1 229 ? 50.128 99.554 18.104 1.00 137.93 229 GLN D CA 1
ATOM 21359 C C . GLN D 1 229 ? 50.296 100.158 19.496 1.00 128.08 229 GLN D C 1
ATOM 21360 O O . GLN D 1 229 ? 49.650 101.159 19.847 1.00 124.40 229 GLN D O 1
ATOM 21374 N N . GLU D 1 230 ? 51.103 99.484 20.311 1.00 126.19 230 GLU D N 1
ATOM 21375 C CA . GLU D 1 230 ? 51.344 99.867 21.687 1.00 136.29 230 GLU D CA 1
ATOM 21376 C C . GLU D 1 230 ? 52.786 99.603 22.077 1.00 123.75 230 GLU D C 1
ATOM 21377 O O . GLU D 1 230 ? 53.398 98.637 21.610 1.00 102.13 230 GLU D O 1
ATOM 21389 N N . GLU D 1 231 ? 53.362 100.515 22.865 1.00 123.22 231 GLU D N 1
ATOM 21390 C CA . GLU D 1 231 ? 54.659 100.198 23.450 1.00 118.08 231 GLU D CA 1
ATOM 21391 C C . GLU D 1 231 ? 54.467 99.112 24.492 1.00 109.12 231 GLU D C 1
ATOM 21392 O O . GLU D 1 231 ? 53.468 99.102 25.214 1.00 101.09 231 GLU D O 1
ATOM 21404 N N . LEU D 1 232 ? 55.439 98.230 24.615 1.00 97.87 232 LEU D N 1
ATOM 21405 C CA . LEU D 1 232 ? 55.306 97.110 25.534 1.00 93.56 232 LEU D CA 1
ATOM 21406 C C . LEU D 1 232 ? 56.068 97.414 26.815 1.00 92.43 232 LEU D C 1
ATOM 21407 O O . LEU D 1 232 ? 57.287 97.615 26.786 1.00 94.04 232 LEU D O 1
ATOM 21423 N N . ASN D 1 233 ? 55.348 97.459 27.933 1.00 92.32 233 ASN D N 1
ATOM 21424 C CA . ASN D 1 233 ? 55.990 97.670 29.221 1.00 92.21 233 ASN D CA 1
ATOM 21425 C C . ASN D 1 233 ? 56.737 96.399 29.598 1.00 92.20 233 ASN D C 1
ATOM 21426 O O . ASN D 1 233 ? 56.122 95.343 29.778 1.00 92.19 233 ASN D O 1
ATOM 21454 N N . THR D 1 235 ? 58.820 96.210 32.264 1.00 54.03 235 THR D N 1
ATOM 21455 C CA . THR D 1 235 ? 58.888 96.056 33.714 1.00 59.29 235 THR D CA 1
ATOM 21456 C C . THR D 1 235 ? 57.928 94.971 34.186 1.00 68.69 235 THR D C 1
ATOM 21457 O O . THR D 1 235 ? 58.223 94.249 35.146 1.00 75.93 235 THR D O 1
ATOM 21468 N N . ASP D 1 236 ? 56.788 94.836 33.519 1.00 62.48 236 ASP D N 1
ATOM 21469 C CA . ASP D 1 236 ? 55.837 93.778 33.842 1.00 67.97 236 ASP D CA 1
ATOM 21470 C C . ASP D 1 236 ? 56.386 92.443 33.351 1.00 56.02 236 ASP D C 1
ATOM 21471 O O . ASP D 1 236 ? 56.759 92.329 32.177 1.00 46.37 236 ASP D O 1
ATOM 21480 N N . PRO D 1 237 ? 56.464 91.419 34.207 1.00 48.19 237 PRO D N 1
ATOM 21481 C CA . PRO D 1 237 ? 57.013 90.138 33.728 1.00 47.97 237 PRO D CA 1
ATOM 21482 C C . PRO D 1 237 ? 56.151 89.481 32.666 1.00 54.80 237 PRO D C 1
ATOM 21483 O O . PRO D 1 237 ? 56.687 88.856 31.742 1.00 49.18 237 PRO D O 1
ATOM 21494 N N . PHE D 1 238 ? 54.826 89.595 32.775 1.00 52.78 238 PHE D N 1
ATOM 21495 C CA . PHE D 1 238 ? 53.947 88.951 31.804 1.00 40.53 238 PHE D CA 1
ATOM 21496 C C . PHE D 1 238 ? 54.239 89.435 30.390 1.00 43.96 238 PHE D C 1
ATOM 21497 O O . PHE D 1 238 ? 54.213 88.646 29.438 1.00 39.98 238 PHE D O 1
ATOM 21514 N N . VAL D 1 239 ? 54.527 90.728 30.233 1.00 52.08 239 VAL D N 1
ATOM 21515 C CA . VAL D 1 239 ? 54.862 91.255 28.915 1.00 45.33 239 VAL D CA 1
ATOM 21516 C C . VAL D 1 239 ? 56.180 90.668 28.427 1.00 47.65 239 VAL D C 1
ATOM 21517 O O . VAL D 1 239 ? 56.322 90.321 27.248 1.00 45.38 239 VAL D O 1
ATOM 21530 N N . ARG D 1 240 ? 57.171 90.565 29.316 1.00 50.31 240 ARG D N 1
ATOM 21531 C CA . ARG D 1 240 ? 58.450 89.983 28.925 1.00 45.19 240 ARG D CA 1
ATOM 21532 C C . ARG D 1 240 ? 58.283 88.522 28.525 1.00 43.69 240 ARG D C 1
ATOM 21533 O O . ARG D 1 240 ? 58.897 88.060 27.557 1.00 57.16 240 ARG D O 1
ATOM 21554 N N . LEU D 1 241 ? 57.454 87.778 29.262 1.00 45.29 241 LEU D N 1
ATOM 21555 C CA . LEU D 1 241 ? 57.230 86.375 28.931 1.00 45.48 241 LEU D CA 1
ATOM 21556 C C . LEU D 1 241 ? 56.612 86.235 27.546 1.00 46.72 241 LEU D C 1
ATOM 21557 O O . LEU D 1 241 ? 56.997 85.351 26.771 1.00 47.74 241 LEU D O 1
ATOM 21573 N N . GLY D 1 242 ? 55.653 87.102 27.217 1.00 49.96 242 GLY D N 1
ATOM 21574 C CA . GLY D 1 242 ? 55.033 87.041 25.905 1.00 48.61 242 GLY D CA 1
ATOM 21575 C C . GLY D 1 242 ? 56.001 87.343 24.778 1.00 43.68 242 GLY D C 1
ATOM 21576 O O . GLY D 1 242 ? 55.967 86.698 23.727 1.00 51.53 242 GLY D O 1
ATOM 21580 N N . ALA D 1 243 ? 56.878 88.328 24.979 1.00 39.73 243 ALA D N 1
ATOM 21581 C CA . ALA D 1 243 ? 57.831 88.684 23.934 1.00 43.32 243 ALA D CA 1
ATOM 21582 C C . ALA D 1 243 ? 58.752 87.516 23.601 1.00 43.35 243 ALA D C 1
ATOM 21583 O O . ALA D 1 243 ? 59.110 87.311 22.436 1.00 48.88 243 ALA D O 1
ATOM 21590 N N . LYS D 1 244 ? 59.140 86.734 24.610 1.00 40.68 244 LYS D N 1
ATOM 21591 C CA . LYS D 1 244 ? 60.021 85.595 24.365 1.00 53.09 244 LYS D CA 1
ATOM 21592 C C . LYS D 1 244 ? 59.346 84.527 23.518 1.00 46.51 244 LYS D C 1
ATOM 21593 O O . LYS D 1 244 ? 60.022 83.847 22.739 1.00 56.83 244 LYS D O 1
ATOM 21612 N N . ASN D 1 245 ? 58.031 84.368 23.639 1.00 42.39 245 ASN D N 1
ATOM 21613 C CA . ASN D 1 245 ? 57.298 83.424 22.803 1.00 47.58 245 ASN D CA 1
ATOM 21614 C C . ASN D 1 245 ? 56.957 84.104 21.482 1.00 51.60 245 ASN D C 1
ATOM 21615 O O . ASN D 1 245 ? 56.102 84.995 21.437 1.00 43.93 245 ASN D O 1
ATOM 21626 N N . ARG D 1 246 ? 57.624 83.686 20.403 1.00 51.11 246 ARG D N 1
ATOM 21627 C CA . ARG D 1 246 ? 57.417 84.340 19.115 1.00 53.07 246 ARG D CA 1
ATOM 21628 C C . ARG D 1 246 ? 56.011 84.085 18.579 1.00 55.30 246 ARG D C 1
ATOM 21629 O O . ARG D 1 246 ? 55.394 84.983 17.996 1.00 59.78 246 ARG D O 1
ATOM 21650 N N . ASP D 1 247 ? 55.491 82.868 18.758 1.00 59.51 247 ASP D N 1
ATOM 21651 C CA . ASP D 1 247 ? 54.178 82.545 18.207 1.00 65.97 247 ASP D CA 1
ATOM 21652 C C . ASP D 1 247 ? 53.102 83.480 18.749 1.00 53.35 247 ASP D C 1
ATOM 21653 O O . ASP D 1 247 ? 52.257 83.972 17.991 1.00 61.12 247 ASP D O 1
ATOM 21662 N N . PHE D 1 248 ? 53.115 83.740 20.058 1.00 56.76 248 PHE D N 1
ATOM 21663 C CA . PHE D 1 248 ? 52.126 84.647 20.633 1.00 60.35 248 PHE D CA 1
ATOM 21664 C C . PHE D 1 248 ? 52.289 86.061 20.089 1.00 56.08 248 PHE D C 1
ATOM 21665 O O . PHE D 1 248 ? 51.300 86.724 19.755 1.00 57.23 248 PHE D O 1
ATOM 21682 N N . SER D 1 249 ? 53.530 86.543 19.993 1.00 56.88 249 SER D N 1
ATOM 21683 C CA . SER D 1 249 ? 53.752 87.897 19.494 1.00 56.94 249 SER D CA 1
ATOM 21684 C C . SER D 1 249 ? 53.299 88.026 18.045 1.00 58.30 249 SER D C 1
ATOM 21685 O O . SER D 1 249 ? 52.682 89.028 17.664 1.00 64.29 249 SER D O 1
ATOM 21693 N N . ASN D 1 250 ? 53.598 87.020 17.221 1.00 64.99 250 ASN D N 1
ATOM 21694 C CA . ASN D 1 250 ? 53.163 87.042 15.830 1.00 70.04 250 ASN D CA 1
ATOM 21695 C C . ASN D 1 250 ? 51.644 87.025 15.714 1.00 73.61 250 ASN D C 1
ATOM 21696 O O . ASN D 1 250 ? 51.085 87.616 14.784 1.00 86.23 250 ASN D O 1
ATOM 21707 N N . SER D 1 251 ? 50.957 86.368 16.653 1.00 65.26 251 SER D N 1
ATOM 21708 C CA . SER D 1 251 ? 49.512 86.178 16.542 1.00 57.48 251 SER D CA 1
ATOM 21709 C C . SER D 1 251 ? 48.759 87.511 16.498 1.00 69.17 251 SER D C 1
ATOM 21710 O O . SER D 1 251 ? 47.780 87.630 15.755 1.00 78.21 251 SER D O 1
ATOM 21718 N N . LYS D 1 252 ? 49.188 88.524 17.263 1.00 72.45 252 LYS D N 1
ATOM 21719 C CA . LYS D 1 252 ? 48.457 89.791 17.279 1.00 79.41 252 LYS D CA 1
ATOM 21720 C C . LYS D 1 252 ? 48.377 90.432 15.902 1.00 86.24 252 LYS D C 1
ATOM 21721 O O . LYS D 1 252 ? 47.330 90.990 15.536 1.00 108.85 252 LYS D O 1
ATOM 21740 N N . THR D 1 253 ? 49.449 90.345 15.106 1.00 79.32 253 THR D N 1
ATOM 21741 C CA . THR D 1 253 ? 49.448 90.980 13.792 1.00 80.25 253 THR D CA 1
ATOM 21742 C C . THR D 1 253 ? 49.227 89.970 12.670 1.00 76.26 253 THR D C 1
ATOM 21743 O O . THR D 1 253 ? 49.506 90.270 11.506 1.00 64.02 253 THR D O 1
ATOM 21754 N N . ASN D 1 254 ? 48.682 88.796 12.985 1.00 78.66 254 ASN D N 1
ATOM 21755 C CA . ASN D 1 254 ? 48.481 87.757 11.983 1.00 76.20 254 ASN D CA 1
ATOM 21756 C C . ASN D 1 254 ? 47.119 87.843 11.300 1.00 71.85 254 ASN D C 1
ATOM 21757 O O . ASN D 1 254 ? 46.730 86.899 10.603 1.00 69.06 254 ASN D O 1
ATOM 21768 N N . ALA D 1 255 ? 46.385 88.943 11.484 1.00 75.35 255 ALA D N 1
ATOM 21769 C CA . ALA D 1 255 ? 45.074 89.066 10.853 1.00 61.32 255 ALA D CA 1
ATOM 21770 C C . ALA D 1 255 ? 45.188 89.015 9.334 1.00 59.55 255 ALA D C 1
ATOM 21771 O O . ALA D 1 255 ? 44.360 88.392 8.660 1.00 50.72 255 ALA D O 1
ATOM 21778 N N . PHE D 1 256 ? 46.211 89.666 8.780 1.00 71.24 256 PHE D N 1
ATOM 21779 C CA . PHE D 1 256 ? 46.441 89.730 7.342 1.00 55.94 256 PHE D CA 1
ATOM 21780 C C . PHE D 1 256 ? 47.777 89.095 6.972 1.00 58.69 256 PHE D C 1
ATOM 21781 O O . PHE D 1 256 ? 48.410 89.485 5.989 1.00 68.41 256 PHE D O 1
ATOM 21798 N N . GLU D 1 257 ? 48.213 88.112 7.763 1.00 57.11 257 GLU D N 1
ATOM 21799 C CA . GLU D 1 257 ? 49.486 87.448 7.501 1.00 61.71 257 GLU D CA 1
ATOM 21800 C C . GLU D 1 257 ? 49.525 86.880 6.089 1.00 73.57 257 GLU D C 1
ATOM 21801 O O . GLU D 1 257 ? 50.505 87.064 5.358 1.00 76.93 257 GLU D O 1
ATOM 21813 N N . ASN D 1 258 ? 48.462 86.186 5.687 1.00 75.08 258 ASN D N 1
ATOM 21814 C CA . ASN D 1 258 ? 48.364 85.630 4.345 1.00 58.49 258 ASN D CA 1
ATOM 21815 C C . ASN D 1 258 ? 46.963 85.887 3.816 1.00 57.07 258 ASN D C 1
ATOM 21816 O O . ASN D 1 258 ? 45.978 85.461 4.427 1.00 66.12 258 ASN D O 1
ATOM 21827 N N . ILE D 1 259 ? 46.878 86.587 2.685 1.00 46.56 259 ILE D N 1
ATOM 21828 C CA . ILE D 1 259 ? 45.604 86.884 2.045 1.00 35.99 259 ILE D CA 1
ATOM 21829 C C . ILE D 1 259 ? 45.309 85.923 0.899 1.00 32.58 259 ILE D C 1
ATOM 21830 O O . ILE D 1 259 ? 44.350 86.130 0.150 1.00 30.73 259 ILE D O 1
ATOM 21846 N N . ARG D 1 260 ? 46.126 84.881 0.739 1.00 38.82 260 ARG D N 1
ATOM 21847 C CA . ARG D 1 260 ? 45.863 83.802 -0.213 1.00 47.31 260 ARG D CA 1
ATOM 21848 C C . ARG D 1 260 ? 45.680 84.340 -1.631 1.00 46.45 260 ARG D C 1
ATOM 21849 O O . ARG D 1 260 ? 44.705 84.031 -2.318 1.00 51.07 260 ARG D O 1
ATOM 21870 N N . THR D 1 261 ? 46.635 85.141 -2.072 1.00 38.75 261 THR D N 1
ATOM 21871 C CA . THR D 1 261 ? 46.570 85.701 -3.418 1.00 36.84 261 THR D CA 1
ATOM 21872 C C . THR D 1 261 ? 46.740 84.589 -4.453 1.00 37.55 261 THR D C 1
ATOM 21873 O O . THR D 1 261 ? 47.628 83.745 -4.300 1.00 49.00 261 THR D O 1
ATOM 21884 N N . PRO D 1 262 ? 45.923 84.554 -5.503 1.00 35.45 262 PRO D N 1
ATOM 21885 C CA . PRO D 1 262 ? 46.084 83.526 -6.538 1.00 31.67 262 PRO D CA 1
ATOM 21886 C C . PRO D 1 262 ? 46.992 83.977 -7.676 1.00 34.22 262 PRO D C 1
ATOM 21887 O O . PRO D 1 262 ? 47.262 85.164 -7.873 1.00 33.02 262 PRO D O 1
ATOM 21898 N N . TYR D 1 263 ? 47.454 82.988 -8.438 1.00 36.14 263 TYR D N 1
ATOM 21899 C CA . TYR D 1 263 ? 48.293 83.242 -9.600 1.00 40.75 263 TYR D CA 1
ATOM 21900 C C . TYR D 1 263 ? 47.434 83.666 -10.785 1.00 44.91 263 TYR D C 1
ATOM 21901 O O . TYR D 1 263 ? 46.356 83.108 -11.016 1.00 44.74 263 TYR D O 1
ATOM 21919 N N . PHE D 1 264 ? 47.929 84.636 -11.556 1.00 45.38 264 PHE D N 1
ATOM 21920 C CA . PHE D 1 264 ? 47.187 85.180 -12.686 1.00 46.07 264 PHE D CA 1
ATOM 21921 C C . PHE D 1 264 ? 48.032 85.116 -13.950 1.00 47.07 264 PHE D C 1
ATOM 21922 O O . PHE D 1 264 ? 49.181 85.568 -13.957 1.00 45.93 264 PHE D O 1
ATOM 21939 N N . LYS D 1 265 ? 47.467 84.551 -15.014 1.00 46.27 265 LYS D N 1
ATOM 21940 C CA . LYS D 1 265 ? 48.129 84.532 -16.311 1.00 45.84 265 LYS D CA 1
ATOM 21941 C C . LYS D 1 265 ? 47.072 84.282 -17.381 1.00 48.41 265 LYS D C 1
ATOM 21942 O O . LYS D 1 265 ? 45.993 83.749 -17.101 1.00 47.87 265 LYS D O 1
ATOM 21961 N N . HIS D 1 266 ? 47.384 84.700 -18.607 1.00 54.03 266 HIS D N 1
ATOM 21962 C CA . HIS D 1 266 ? 46.468 84.583 -19.736 1.00 62.67 266 HIS D CA 1
ATOM 21963 C C . HIS D 1 266 ? 47.042 83.612 -20.758 1.00 45.83 266 HIS D C 1
ATOM 21964 O O . HIS D 1 266 ? 48.228 83.689 -21.094 1.00 41.64 266 HIS D O 1
ATOM 21978 N N . TYR D 1 267 ? 46.195 82.715 -21.262 1.00 60.45 267 TYR D N 1
ATOM 21979 C CA . TYR D 1 267 ? 46.586 81.710 -22.244 1.00 51.48 267 TYR D CA 1
ATOM 21980 C C . TYR D 1 267 ? 45.680 81.826 -23.462 1.00 58.53 267 TYR D C 1
ATOM 21981 O O . TYR D 1 267 ? 44.451 81.771 -23.339 1.00 54.00 267 TYR D O 1
ATOM 21999 N N . GLY D 1 268 ? 46.293 81.978 -24.637 1.00 61.63 268 GLY D N 1
ATOM 22000 C CA . GLY D 1 268 ? 45.520 82.213 -25.846 1.00 55.70 268 GLY D CA 1
ATOM 22001 C C . GLY D 1 268 ? 44.739 81.002 -26.321 1.00 57.67 268 GLY D C 1
ATOM 22002 O O . GLY D 1 268 ? 43.622 81.138 -26.829 1.00 56.10 268 GLY D O 1
ATOM 22006 N N . LYS D 1 269 ? 45.309 79.806 -26.171 1.00 57.13 269 LYS D N 1
ATOM 22007 C CA . LYS D 1 269 ? 44.715 78.626 -26.781 1.00 52.60 269 LYS D CA 1
ATOM 22008 C C . LYS D 1 269 ? 43.294 78.390 -26.268 1.00 44.58 269 LYS D C 1
ATOM 22009 O O . LYS D 1 269 ? 42.903 78.833 -25.184 1.00 42.03 269 LYS D O 1
ATOM 22028 N N . LYS D 1 270 ? 42.530 77.657 -27.070 1.00 41.19 270 LYS D N 1
ATOM 22029 C CA . LYS D 1 270 ? 41.128 77.402 -26.793 1.00 36.56 270 LYS D CA 1
ATOM 22030 C C . LYS D 1 270 ? 40.974 76.485 -25.583 1.00 40.42 270 LYS D C 1
ATOM 22031 O O . LYS D 1 270 ? 41.834 75.640 -25.321 1.00 46.32 270 LYS D O 1
ATOM 22050 N N . PRO D 1 271 ? 39.888 76.631 -24.828 1.00 34.89 271 PRO D N 1
ATOM 22051 C CA . PRO D 1 271 ? 39.724 75.827 -23.614 1.00 34.38 271 PRO D CA 1
ATOM 22052 C C . PRO D 1 271 ? 39.344 74.391 -23.928 1.00 35.12 271 PRO D C 1
ATOM 22053 O O . PRO D 1 271 ? 38.763 74.082 -24.971 1.00 32.19 271 PRO D O 1
ATOM 22064 N N . LYS D 1 272 ? 39.679 73.503 -22.989 1.00 49.83 272 LYS D N 1
ATOM 22065 C CA . LYS D 1 272 ? 39.324 72.097 -23.154 1.00 33.79 272 LYS D CA 1
ATOM 22066 C C . LYS D 1 272 ? 37.824 71.886 -22.984 1.00 31.47 272 LYS D C 1
ATOM 22067 O O . LYS D 1 272 ? 37.214 71.102 -23.721 1.00 45.01 272 LYS D O 1
ATOM 22086 N N . LEU D 1 273 ? 37.214 72.574 -22.021 1.00 39.47 273 LEU D N 1
ATOM 22087 C CA . LEU D 1 273 ? 35.792 72.412 -21.756 1.00 48.87 273 LEU D CA 1
ATOM 22088 C C . LEU D 1 273 ? 35.199 73.741 -21.311 1.00 51.13 273 LEU D C 1
ATOM 22089 O O . LEU D 1 273 ? 35.907 74.643 -20.859 1.00 47.66 273 LEU D O 1
ATOM 22105 N N . LEU D 1 274 ? 33.879 73.844 -21.441 1.00 41.46 274 LEU D N 1
ATOM 22106 C CA . LEU D 1 274 ? 33.140 75.047 -21.090 1.00 40.67 274 LEU D CA 1
ATOM 22107 C C . LEU D 1 274 ? 31.930 74.664 -20.253 1.00 51.66 274 LEU D C 1
ATOM 22108 O O . LEU D 1 274 ? 31.326 73.608 -20.466 1.00 56.71 274 LEU D O 1
ATOM 22124 N N . VAL D 1 275 ? 31.584 75.519 -19.294 1.00 49.72 275 VAL D N 1
ATOM 22125 C CA . VAL D 1 275 ? 30.362 75.379 -18.510 1.00 43.77 275 VAL D CA 1
ATOM 22126 C C . VAL D 1 275 ? 29.629 76.713 -18.543 1.00 41.70 275 VAL D C 1
ATOM 22127 O O . VAL D 1 275 ? 30.235 77.765 -18.308 1.00 43.43 275 VAL D O 1
ATOM 22140 N N . LYS D 1 276 ? 28.333 76.673 -18.854 1.00 47.39 276 LYS D N 1
ATOM 22141 C CA . LYS D 1 276 ? 27.521 77.882 -18.944 1.00 40.59 276 LYS D CA 1
ATOM 22142 C C . LYS D 1 276 ? 26.965 78.191 -17.558 1.00 41.68 276 LYS D C 1
ATOM 22143 O O . LYS D 1 276 ? 26.154 77.428 -17.021 1.00 36.21 276 LYS D O 1
ATOM 22162 N N . TYR D 1 277 ? 27.391 79.314 -16.981 1.00 43.36 277 TYR D N 1
ATOM 22163 C CA . TYR D 1 277 ? 26.952 79.707 -15.650 1.00 43.24 277 TYR D CA 1
ATOM 22164 C C . TYR D 1 277 ? 26.706 81.206 -15.618 1.00 42.85 277 TYR D C 1
ATOM 22165 O O . TYR D 1 277 ? 27.586 81.992 -15.983 1.00 41.10 277 TYR D O 1
ATOM 22183 N N . ASP D 1 278 ? 25.508 81.593 -15.182 1.00 47.62 278 ASP D N 1
ATOM 22184 C CA . ASP D 1 278 ? 25.170 82.989 -14.912 1.00 53.18 278 ASP D CA 1
ATOM 22185 C C . ASP D 1 278 ? 25.430 83.872 -16.134 1.00 55.50 278 ASP D C 1
ATOM 22186 O O . ASP D 1 278 ? 26.183 84.847 -16.085 1.00 48.25 278 ASP D O 1
ATOM 22195 N N . ARG D 1 279 ? 24.780 83.512 -17.240 1.00 59.80 279 ARG D N 1
ATOM 22196 C CA . ARG D 1 279 ? 24.808 84.294 -18.477 1.00 67.94 279 ARG D CA 1
ATOM 22197 C C . ARG D 1 279 ? 26.205 84.391 -19.083 1.00 63.90 279 ARG D C 1
ATOM 22198 O O . ARG D 1 279 ? 26.486 85.308 -19.862 1.00 53.80 279 ARG D O 1
ATOM 22219 N N . GLN D 1 280 ? 27.087 83.457 -18.748 1.00 57.02 280 GLN D N 1
ATOM 22220 C CA . GLN D 1 280 ? 28.449 83.475 -19.254 1.00 43.56 280 GLN D CA 1
ATOM 22221 C C . GLN D 1 280 ? 28.911 82.038 -19.435 1.00 43.95 280 GLN D C 1
ATOM 22222 O O . GLN D 1 280 ? 28.223 81.089 -19.050 1.00 43.61 280 GLN D O 1
ATOM 22236 N N . TYR D 1 281 ? 30.094 81.884 -20.018 1.00 36.86 281 TYR D N 1
ATOM 22237 C CA . TYR D 1 281 ? 30.715 80.581 -20.204 1.00 44.82 281 TYR D CA 1
ATOM 22238 C C . TYR D 1 281 ? 32.062 80.577 -19.500 1.00 34.46 281 TYR D C 1
ATOM 22239 O O . TYR D 1 281 ? 32.894 81.458 -19.738 1.00 39.55 281 TYR D O 1
ATOM 22257 N N . LEU D 1 282 ? 32.261 79.603 -18.620 1.00 36.07 282 LEU D N 1
ATOM 22258 C CA . LEU D 1 282 ? 33.518 79.424 -17.90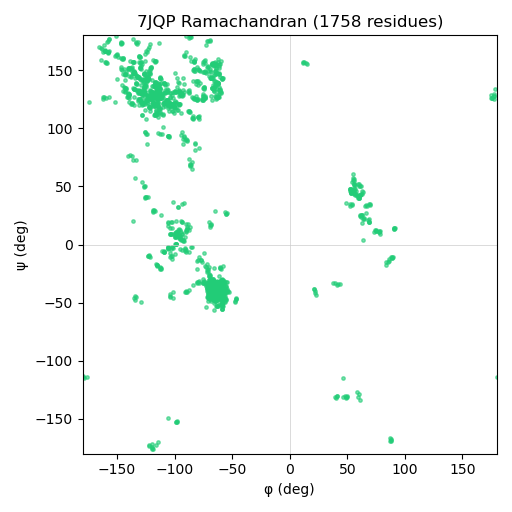9 1.00 31.23 282 LEU D CA 1
ATOM 22259 C C . LEU D 1 282 ? 34.305 78.322 -18.606 1.00 35.24 282 LEU D C 1
ATOM 22260 O O . LEU D 1 282 ? 33.751 77.261 -18.907 1.00 39.19 282 LEU D O 1
ATOM 22276 N N . GLY D 1 283 ? 35.581 78.575 -18.865 1.00 34.72 283 GLY D N 1
ATOM 22277 C CA . GLY D 1 283 ? 36.406 77.626 -19.584 1.00 38.57 283 GLY D CA 1
ATOM 22278 C C . GLY D 1 283 ? 37.673 77.289 -18.828 1.00 30.61 283 GLY D C 1
ATOM 22279 O O . GLY D 1 283 ? 38.243 78.117 -18.120 1.00 30.49 283 GLY D O 1
ATOM 22283 N N . ILE D 1 284 ? 38.105 76.040 -18.991 1.00 32.85 284 ILE D N 1
ATOM 22284 C CA . ILE D 1 284 ? 39.360 75.542 -18.443 1.00 35.16 284 ILE D CA 1
ATOM 22285 C C . ILE D 1 284 ? 40.257 75.169 -19.614 1.00 34.65 284 ILE D C 1
ATOM 22286 O O . ILE D 1 284 ? 39.846 74.405 -20.494 1.00 34.76 284 ILE D O 1
ATOM 22302 N N . ALA D 1 285 ? 41.471 75.712 -19.630 1.00 34.88 285 ALA D N 1
ATOM 22303 C CA . ALA D 1 285 ? 42.428 75.464 -20.701 1.00 36.55 285 ALA D CA 1
ATOM 22304 C C . ALA D 1 285 ? 43.612 74.692 -20.138 1.00 40.31 285 ALA D C 1
ATOM 22305 O O . ALA D 1 285 ? 44.164 75.066 -19.098 1.00 39.93 285 ALA D O 1
ATOM 22312 N N . GLU D 1 286 ? 43.993 73.619 -20.824 1.00 34.20 286 GLU D N 1
ATOM 22313 C CA . GLU D 1 286 ? 45.116 72.780 -20.427 1.00 36.36 286 GLU D CA 1
ATOM 22314 C C . GLU D 1 286 ? 46.234 72.909 -21.450 1.00 38.13 286 GLU D C 1
ATOM 22315 O O . GLU D 1 286 ? 46.013 72.715 -22.650 1.00 49.13 286 GLU D O 1
ATOM 22327 N N . ARG D 1 287 ? 47.428 73.245 -20.971 1.00 47.45 287 ARG D N 1
ATOM 22328 C CA . ARG D 1 287 ? 48.613 73.421 -21.802 1.00 41.35 287 ARG D CA 1
ATOM 22329 C C . ARG D 1 287 ? 49.669 72.387 -21.453 1.00 35.14 287 ARG D C 1
ATOM 22330 O O . ARG D 1 287 ? 50.125 72.318 -20.308 1.00 30.19 287 ARG D O 1
ATOM 22351 N N . LYS D 1 288 ? 50.061 71.596 -22.452 1.00 46.84 288 LYS D N 1
ATOM 22352 C CA . LYS D 1 288 ? 51.060 70.556 -22.262 1.00 46.05 288 LYS D CA 1
ATOM 22353 C C . LYS D 1 288 ? 52.448 71.178 -22.165 1.00 46.34 288 LYS D C 1
ATOM 22354 O O . LYS D 1 288 ? 52.850 71.967 -23.026 1.00 44.86 288 LYS D O 1
ATOM 22373 N N . ILE D 1 289 ? 53.166 70.824 -21.107 1.00 48.63 289 ILE D N 1
ATOM 22374 C CA . ILE D 1 289 ? 54.542 71.260 -20.880 1.00 41.61 289 ILE D CA 1
ATOM 22375 C C . ILE D 1 289 ? 55.358 70.012 -20.581 1.00 39.50 289 ILE D C 1
ATOM 22376 O O . ILE D 1 289 ? 54.799 68.982 -20.174 1.00 52.71 289 ILE D O 1
ATOM 22392 N N . PRO D 1 290 ? 56.678 70.055 -20.790 1.00 36.53 290 PRO D N 1
ATOM 22393 C CA . PRO D 1 290 ? 57.453 68.811 -20.624 1.00 34.86 290 PRO D CA 1
ATOM 22394 C C . PRO D 1 290 ? 57.276 68.188 -19.252 1.00 44.96 290 PRO D C 1
ATOM 22395 O O . PRO D 1 290 ? 57.161 66.961 -19.138 1.00 32.50 290 PRO D O 1
ATOM 22406 N N . SER D 1 291 ? 57.226 69.007 -18.201 1.00 54.08 291 SER D N 1
ATOM 22407 C CA . SER D 1 291 ? 57.077 68.463 -16.857 1.00 48.09 291 SER D CA 1
ATOM 22408 C C . SER D 1 291 ? 55.742 67.747 -16.699 1.00 37.39 291 SER D C 1
ATOM 22409 O O . SER D 1 291 ? 55.666 66.691 -16.060 1.00 40.98 291 SER D O 1
ATOM 22417 N N . GLY D 1 292 ? 54.681 68.298 -17.280 1.00 40.23 292 GLY D N 1
ATOM 22418 C CA . GLY D 1 292 ? 53.360 67.720 -17.140 1.00 33.72 292 GLY D CA 1
ATOM 22419 C C . GLY D 1 292 ? 52.295 68.502 -17.879 1.00 44.07 292 GLY D C 1
ATOM 22420 O O . GLY D 1 292 ? 52.303 68.574 -19.109 1.00 49.47 292 GLY D O 1
ATOM 22424 N N . LEU D 1 293 ? 51.375 69.102 -17.126 1.00 41.48 293 LEU D N 1
ATOM 22425 C CA . LEU D 1 293 ? 50.275 69.882 -17.681 1.00 44.41 293 LEU D CA 1
ATOM 22426 C C . LEU D 1 293 ? 50.111 71.170 -16.891 1.00 43.79 293 LEU D C 1
ATOM 22427 O O . LEU D 1 293 ? 50.369 71.214 -15.686 1.00 46.53 293 LEU D O 1
ATOM 22443 N N . GLU D 1 294 ? 49.687 72.221 -17.595 1.00 44.77 294 GLU D N 1
ATOM 22444 C CA . GLU D 1 294 ? 49.437 73.541 -17.024 1.00 41.62 294 GLU D CA 1
ATOM 22445 C C . GLU D 1 294 ? 47.966 73.900 -17.166 1.00 46.11 294 GLU D C 1
ATOM 22446 O O . GLU D 1 294 ? 47.341 73.570 -18.179 1.00 49.94 294 GLU D O 1
ATOM 22458 N N . TYR D 1 295 ? 47.400 74.517 -16.130 1.00 36.45 295 TYR D N 1
ATOM 22459 C CA . TYR D 1 295 ? 45.977 74.831 -16.085 1.00 35.02 295 TYR D CA 1
ATOM 22460 C C . TYR D 1 295 ? 45.738 76.334 -16.130 1.00 37.80 295 TYR D C 1
ATOM 22461 O O . TYR D 1 295 ? 46.388 77.092 -15.404 1.00 42.02 295 TYR D O 1
ATOM 22479 N N . TYR D 1 296 ? 44.785 76.754 -16.966 1.00 41.29 296 TYR D N 1
ATOM 22480 C CA . TYR D 1 296 ? 44.336 78.139 -17.030 1.00 38.35 296 TYR D CA 1
ATOM 22481 C C . TYR D 1 296 ? 42.818 78.167 -16.939 1.00 33.34 296 TYR D C 1
ATOM 22482 O O . TYR D 1 296 ? 42.136 77.445 -17.673 1.00 37.99 296 TYR D O 1
ATOM 22500 N N . TYR D 1 297 ? 42.295 79.010 -16.054 1.00 29.69 297 TYR D N 1
ATOM 22501 C CA . TYR D 1 297 ? 40.859 79.162 -15.855 1.00 29.84 297 TYR D CA 1
ATOM 22502 C C . TYR D 1 297 ? 40.420 80.465 -16.509 1.00 30.60 297 TYR D C 1
ATOM 22503 O O . TYR D 1 297 ? 40.928 81.538 -16.162 1.00 44.45 297 TYR D O 1
ATOM 22521 N N . GLN D 1 298 ? 39.484 80.373 -17.453 1.00 39.21 298 GLN D N 1
ATOM 22522 C CA . GLN D 1 298 ? 39.107 81.513 -18.271 1.00 32.57 298 GLN D CA 1
ATOM 22523 C C . GLN D 1 298 ? 37.594 81.679 -18.300 1.00 35.12 298 GLN D C 1
ATOM 22524 O O . GLN D 1 298 ? 36.833 80.758 -17.988 1.00 39.01 298 GLN D O 1
ATOM 22538 N N . VAL D 1 299 ? 37.174 82.881 -18.691 1.00 37.92 299 VAL D N 1
ATOM 22539 C CA . VAL D 1 299 ? 35.770 83.235 -18.860 1.00 38.81 299 VAL D CA 1
ATOM 22540 C C . VAL D 1 299 ? 35.605 83.802 -20.263 1.00 39.13 299 VAL D C 1
ATOM 22541 O O . VAL D 1 299 ? 36.391 84.658 -20.686 1.00 40.28 299 VAL D O 1
ATOM 22554 N N . TYR D 1 300 ? 34.591 83.326 -20.983 1.00 34.28 300 TYR D N 1
ATOM 22555 C CA . TYR D 1 300 ? 34.302 83.784 -22.335 1.00 33.76 300 TYR D CA 1
ATOM 22556 C C . TYR D 1 300 ? 32.923 84.423 -22.375 1.00 39.55 300 TYR D C 1
ATOM 22557 O O . TYR D 1 300 ? 31.932 83.812 -21.956 1.00 36.84 300 TYR D O 1
ATOM 22575 N N . LYS D 1 301 ? 32.868 85.652 -22.892 1.00 45.41 301 LYS D N 1
ATOM 22576 C CA . LYS D 1 301 ? 31.608 86.382 -22.948 1.00 48.77 301 LYS D CA 1
ATOM 22577 C C . LYS D 1 301 ? 30.628 85.720 -23.908 1.00 45.05 301 LYS D C 1
ATOM 22578 O O . LYS D 1 301 ? 29.425 85.652 -23.629 1.00 43.04 301 LYS D O 1
ATOM 22597 N N . THR D 1 302 ? 31.122 85.222 -25.038 1.00 39.19 302 THR D N 1
ATOM 22598 C CA . THR D 1 302 ? 30.279 84.619 -26.059 1.00 42.97 302 THR D CA 1
ATOM 22599 C C . THR D 1 302 ? 30.950 83.365 -26.602 1.00 42.12 302 THR D C 1
ATOM 22600 O O . THR D 1 302 ? 32.166 83.189 -26.493 1.00 39.77 302 THR D O 1
ATOM 22611 N N . LEU D 1 303 ? 30.134 82.485 -27.184 1.00 41.99 303 LEU D N 1
ATOM 22612 C CA . LEU D 1 303 ? 30.635 81.253 -27.794 1.00 49.49 303 LEU D CA 1
ATOM 22613 C C . LEU D 1 303 ? 31.073 81.537 -29.231 1.00 62.43 303 LEU D C 1
ATOM 22614 O O . LEU D 1 303 ? 30.473 81.084 -30.210 1.00 62.22 303 LEU D O 1
ATOM 22630 N N . ASP D 1 304 ? 32.154 82.304 -29.341 1.00 57.25 304 ASP D N 1
ATOM 22631 C CA . ASP D 1 304 ? 32.734 82.655 -30.630 1.00 45.42 304 ASP D CA 1
ATOM 22632 C C . ASP D 1 304 ? 34.060 81.919 -30.776 1.00 49.21 304 ASP D C 1
ATOM 22633 O O . ASP D 1 304 ? 34.967 82.099 -29.958 1.00 54.68 304 ASP D O 1
ATOM 22642 N N . GLY D 1 305 ? 34.174 81.110 -31.825 1.00 54.86 305 GLY D N 1
ATOM 22643 C CA . GLY D 1 305 ? 35.342 80.279 -32.016 1.00 54.63 305 GLY D CA 1
ATOM 22644 C C . GLY D 1 305 ? 35.384 79.042 -31.155 1.00 58.17 305 GLY D C 1
ATOM 22645 O O . GLY D 1 305 ? 36.425 78.377 -31.102 1.00 76.19 305 GLY D O 1
ATOM 22649 N N . LEU D 1 306 ? 34.285 78.709 -30.485 1.00 55.12 306 LEU D N 1
ATOM 22650 C CA . LEU D 1 306 ? 34.185 77.545 -29.615 1.00 53.92 306 LEU D CA 1
ATOM 22651 C C . LEU D 1 306 ? 33.004 76.684 -30.038 1.00 61.64 306 LEU D C 1
ATOM 22652 O O . LEU D 1 306 ? 32.269 76.142 -29.205 1.00 62.96 306 LEU D O 1
ATOM 22668 N N . GLU D 1 307 ? 32.813 76.547 -31.352 1.00 58.77 307 GLU D N 1
ATOM 22669 C CA . GLU D 1 307 ? 31.600 75.926 -31.872 1.00 62.87 307 GLU D CA 1
ATOM 22670 C C . GLU D 1 307 ? 31.468 74.475 -31.421 1.00 69.89 307 GLU D C 1
ATOM 22671 O O . GLU D 1 307 ? 30.382 74.042 -31.019 1.00 81.79 307 GLU D O 1
ATOM 22683 N N . ASN D 1 308 ? 32.553 73.704 -31.489 1.00 52.90 308 ASN D N 1
ATOM 22684 C CA . ASN D 1 308 ? 32.491 72.271 -31.233 1.00 62.54 308 ASN D CA 1
ATOM 22685 C C . ASN D 1 308 ? 32.921 71.878 -29.826 1.00 56.46 308 ASN D C 1
ATOM 22686 O O . ASN D 1 308 ? 32.925 70.684 -29.509 1.00 41.77 308 ASN D O 1
ATOM 22697 N N . ILE D 1 309 ? 33.289 72.837 -28.977 1.00 53.95 309 ILE D N 1
ATOM 22698 C CA . ILE D 1 309 ? 33.662 72.505 -27.609 1.00 48.47 309 ILE D CA 1
ATOM 22699 C C . ILE D 1 309 ? 32.408 72.176 -26.809 1.00 50.30 309 ILE D C 1
ATOM 22700 O O . ILE D 1 309 ? 31.388 72.875 -26.899 1.00 57.59 309 ILE D O 1
ATOM 22716 N N . THR D 1 310 ? 32.474 71.100 -26.027 1.00 50.38 310 THR D N 1
ATOM 22717 C CA . THR D 1 310 ? 31.318 70.673 -25.251 1.00 57.91 310 THR D CA 1
ATOM 22718 C C . THR D 1 310 ? 31.018 71.692 -24.158 1.00 52.59 310 THR D C 1
ATOM 22719 O O . THR D 1 310 ? 31.927 72.288 -23.573 1.00 42.47 310 THR D O 1
ATOM 22730 N N . VAL D 1 311 ? 29.731 71.896 -23.888 1.00 56.20 311 VAL D N 1
ATOM 22731 C CA . VAL D 1 311 ? 29.268 72.852 -22.891 1.00 51.55 311 VAL D CA 1
ATOM 22732 C C . VAL D 1 311 ? 28.454 72.106 -21.844 1.00 39.10 311 VAL D C 1
ATOM 22733 O O . VAL D 1 311 ? 27.571 71.311 -22.187 1.00 58.79 311 VAL D O 1
ATOM 22746 N N . PHE D 1 312 ? 28.751 72.362 -20.575 1.00 39.35 312 PHE D N 1
ATOM 22747 C CA . PHE D 1 312 ? 28.036 71.771 -19.453 1.00 50.86 312 PHE D CA 1
ATOM 22748 C C . PHE D 1 312 ? 27.158 72.841 -18.820 1.00 51.40 312 PHE D C 1
ATOM 22749 O O . PHE D 1 312 ? 27.625 73.955 -18.561 1.00 49.23 312 PHE D O 1
ATOM 22766 N N . ASN D 1 313 ? 25.890 72.514 -18.581 1.00 47.40 313 ASN D N 1
ATOM 22767 C CA . ASN D 1 313 ? 24.940 73.459 -18.004 1.00 49.79 313 ASN D CA 1
ATOM 22768 C C . ASN D 1 313 ? 24.439 72.911 -16.678 1.00 52.91 313 ASN D C 1
ATOM 22769 O O . ASN D 1 313 ? 23.886 71.807 -16.622 1.00 55.85 313 ASN D O 1
ATOM 22780 N N . ASN D 1 314 ? 24.641 73.689 -15.612 1.00 61.02 314 ASN D N 1
ATOM 22781 C CA . ASN D 1 314 ? 24.204 73.273 -14.285 1.00 68.77 314 ASN D CA 1
ATOM 22782 C C . ASN D 1 314 ? 22.685 73.277 -14.171 1.00 56.91 314 ASN D C 1
ATOM 22783 O O . ASN D 1 314 ? 22.105 72.404 -13.516 1.00 52.05 314 ASN D O 1
ATOM 22794 N N . ASN D 1 315 ? 22.025 74.245 -14.801 1.00 59.82 315 ASN D N 1
ATOM 22795 C CA . ASN D 1 315 ? 20.591 74.451 -14.641 1.00 65.51 315 ASN D CA 1
ATOM 22796 C C . ASN D 1 315 ? 19.842 73.757 -15.772 1.00 53.95 315 ASN D C 1
ATOM 22797 O O . ASN D 1 315 ? 20.043 74.078 -16.946 1.00 60.76 315 ASN D O 1
ATOM 22808 N N . PHE D 1 316 ? 18.963 72.822 -15.411 1.00 49.92 316 PHE D N 1
ATOM 22809 C CA . PHE D 1 316 ? 18.162 72.136 -16.418 1.00 50.32 316 PHE D CA 1
ATOM 22810 C C . PHE D 1 316 ? 17.211 73.095 -17.124 1.00 54.20 316 PHE D C 1
ATOM 22811 O O . PHE D 1 316 ? 16.930 72.923 -18.315 1.00 65.10 316 PHE D O 1
ATOM 22828 N N . ASP D 1 317 ? 16.711 74.107 -16.411 1.00 61.56 317 ASP D N 1
ATOM 22829 C CA . ASP D 1 317 ? 15.719 75.003 -16.996 1.00 71.60 317 ASP D CA 1
ATOM 22830 C C . ASP D 1 317 ? 16.277 75.731 -18.213 1.00 74.25 317 ASP D C 1
ATOM 22831 O O . ASP D 1 317 ? 15.579 75.895 -19.220 1.00 84.10 317 ASP D O 1
ATOM 22840 N N . THR D 1 318 ? 17.528 76.181 -18.141 1.00 72.75 318 THR D N 1
ATOM 22841 C CA . THR D 1 318 ? 18.157 76.895 -19.245 1.00 72.90 318 THR D CA 1
ATOM 22842 C C . THR D 1 318 ? 18.944 75.975 -20.173 1.00 68.29 318 THR D C 1
ATOM 22843 O O . THR D 1 318 ? 19.571 76.461 -21.120 1.00 57.83 318 THR D O 1
ATOM 22854 N N . LEU D 1 319 ? 18.912 74.664 -19.935 1.00 75.93 319 LEU D N 1
ATOM 22855 C CA . LEU D 1 319 ? 19.628 73.719 -20.783 1.00 71.80 319 LEU D CA 1
ATOM 22856 C C . LEU D 1 319 ? 19.033 73.720 -22.185 1.00 62.00 319 LEU D C 1
ATOM 22857 O O . LEU D 1 319 ? 17.812 73.722 -22.362 1.00 61.58 319 LEU D O 1
ATOM 22890 N N . GLU D 1 321 ? 20.078 72.781 -26.727 1.00 97.35 321 GLU D N 1
ATOM 22891 C CA . GLU D 1 321 ? 20.958 72.383 -27.835 1.00 109.16 321 GLU D CA 1
ATOM 22892 C C . GLU D 1 321 ? 21.828 71.217 -27.380 1.00 99.94 321 GLU D C 1
ATOM 22893 O O . GLU D 1 321 ? 21.284 70.231 -26.847 1.00 92.61 321 GLU D O 1
ATOM 22905 N N . ASP D 1 322 ? 23.148 71.272 -27.571 1.00 89.26 322 ASP D N 1
ATOM 22906 C CA . ASP D 1 322 ? 24.060 70.164 -27.327 1.00 87.59 322 ASP D CA 1
ATOM 22907 C C . ASP D 1 322 ? 24.731 70.231 -25.963 1.00 79.14 322 ASP D C 1
ATOM 22908 O O . ASP D 1 322 ? 25.661 69.457 -25.702 1.00 71.01 322 ASP D O 1
ATOM 22917 N N . GLU D 1 323 ? 24.296 71.137 -25.093 1.00 81.11 323 GLU D N 1
ATOM 22918 C CA . GLU D 1 323 ? 24.896 71.241 -23.774 1.00 73.25 323 GLU D CA 1
ATOM 22919 C C . GLU D 1 323 ? 24.635 69.968 -22.975 1.00 58.46 323 GLU D C 1
ATOM 22920 O O . GLU D 1 323 ? 23.591 69.321 -23.110 1.00 67.47 323 GLU D O 1
ATOM 22932 N N . VAL D 1 324 ? 25.600 69.614 -22.136 1.00 58.49 324 VAL D N 1
ATOM 22933 C CA . VAL D 1 324 ? 25.522 68.419 -21.307 1.00 62.32 324 VAL D CA 1
ATOM 22934 C C . VAL D 1 324 ? 24.966 68.809 -19.947 1.00 63.52 324 VAL D C 1
ATOM 22935 O O . VAL D 1 324 ? 25.459 69.748 -19.312 1.00 65.79 324 VAL D O 1
ATOM 22948 N N . PHE D 1 325 ? 23.944 68.088 -19.494 1.00 64.44 325 PHE D N 1
ATOM 22949 C CA . PHE D 1 325 ? 23.376 68.369 -18.184 1.00 68.53 325 PHE D CA 1
ATOM 22950 C C . PHE D 1 325 ? 24.404 68.060 -17.102 1.00 70.14 325 PHE D C 1
ATOM 22951 O O . PHE D 1 325 ? 25.037 67.001 -17.114 1.00 68.45 325 PHE D O 1
ATOM 22968 N N . LEU D 1 326 ? 24.573 68.993 -16.170 1.00 70.46 326 LEU D N 1
ATOM 22969 C CA . LEU D 1 326 ? 25.498 68.833 -15.056 1.00 72.71 326 LEU D CA 1
ATOM 22970 C C . LEU D 1 326 ? 24.709 68.378 -13.836 1.00 83.01 326 LEU D C 1
ATOM 22971 O O . LEU D 1 326 ? 23.839 69.106 -13.343 1.00 86.61 326 LEU D O 1
ATOM 22987 N N . GLU D 1 327 ? 25.002 67.172 -13.368 1.00 86.29 327 GLU D N 1
ATOM 22988 C CA . GLU D 1 327 ? 24.395 66.608 -12.176 1.00 78.37 327 GLU D CA 1
ATOM 22989 C C . GLU D 1 327 ? 25.496 66.264 -11.181 1.00 74.89 327 GLU D C 1
ATOM 22990 O O . GLU D 1 327 ? 26.687 66.296 -11.502 1.00 77.70 327 GLU D O 1
ATOM 23002 N N . GLU D 1 328 ? 25.082 65.936 -9.955 1.00 79.25 328 GLU D N 1
ATOM 23003 C CA . GLU D 1 328 ? 26.056 65.665 -8.903 1.00 89.83 328 GLU D CA 1
ATOM 23004 C C . GLU D 1 328 ? 27.041 64.585 -9.337 1.00 86.02 328 GLU D C 1
ATOM 23005 O O . GLU D 1 328 ? 28.237 64.665 -9.033 1.00 89.95 328 GLU D O 1
ATOM 23017 N N . THR D 1 329 ? 26.556 63.568 -10.055 1.00 86.39 329 THR D N 1
ATOM 23018 C CA . THR D 1 329 ? 27.448 62.515 -10.525 1.00 94.16 329 THR D CA 1
ATOM 23019 C C . THR D 1 329 ? 28.402 63.039 -11.591 1.00 85.35 329 THR D C 1
ATOM 23020 O O . THR D 1 329 ? 29.601 62.733 -11.568 1.00 82.20 329 THR D O 1
ATOM 23031 N N . GLN D 1 330 ? 27.890 63.832 -12.536 1.00 81.73 330 GLN D N 1
ATOM 23032 C CA . GLN D 1 330 ? 28.743 64.332 -13.608 1.00 89.60 330 GLN D CA 1
ATOM 23033 C C . GLN D 1 330 ? 29.787 65.309 -13.081 1.00 82.56 330 GLN D C 1
ATOM 23034 O O . GLN D 1 330 ? 30.961 65.228 -13.459 1.00 84.19 330 GLN D O 1
ATOM 23048 N N . LEU D 1 331 ? 29.386 66.237 -12.208 1.00 83.85 331 LEU D N 1
ATOM 23049 C CA . LEU D 1 331 ? 30.335 67.237 -11.728 1.00 81.45 331 LEU D CA 1
ATOM 23050 C C . LEU D 1 331 ? 31.434 66.597 -10.889 1.00 75.84 331 LEU D C 1
ATOM 23051 O O . LEU D 1 331 ? 32.604 66.987 -10.987 1.00 85.12 331 LEU D O 1
ATOM 23067 N N . LYS D 1 332 ? 31.084 65.613 -10.060 1.00 77.45 332 LYS D N 1
ATOM 23068 C CA . LYS D 1 332 ? 32.101 64.917 -9.279 1.00 84.13 332 LYS D CA 1
ATOM 23069 C C . LYS D 1 332 ? 33.080 64.190 -10.190 1.00 79.27 332 LYS D C 1
ATOM 23070 O O . LYS D 1 332 ? 34.293 64.202 -9.952 1.00 78.45 332 LYS D O 1
ATOM 23089 N N . LYS D 1 333 ? 32.567 63.547 -11.239 1.00 76.30 333 LYS D N 1
ATOM 23090 C CA . LYS D 1 333 ? 33.419 62.771 -12.134 1.00 93.72 333 LYS D CA 1
ATOM 23091 C C . LYS D 1 333 ? 34.430 63.660 -12.844 1.00 84.77 333 LYS D C 1
ATOM 23092 O O . LYS D 1 333 ? 35.600 63.285 -12.986 1.00 89.43 333 LYS D O 1
ATOM 23111 N N . LYS D 1 334 ? 34.000 64.831 -13.311 1.00 79.66 334 LYS D N 1
ATOM 23112 C CA . LYS D 1 334 ? 34.864 65.710 -14.089 1.00 80.93 334 LYS D CA 1
ATOM 23113 C C . LYS D 1 334 ? 35.386 66.907 -13.301 1.00 72.97 334 LYS D C 1
ATOM 23114 O O . LYS D 1 334 ? 36.574 67.231 -13.404 1.00 71.58 334 LYS D O 1
ATOM 23121 N N . PHE D 1 335 ? 34.538 67.584 -12.530 1.00 62.28 335 PHE D N 1
ATOM 23122 C CA . PHE D 1 335 ? 34.937 68.817 -11.863 1.00 38.59 335 PHE D CA 1
ATOM 23123 C C . PHE D 1 335 ? 35.515 68.627 -10.466 1.00 43.97 335 PHE D C 1
ATOM 23124 O O . PHE D 1 335 ? 35.937 69.617 -9.857 1.00 49.80 335 PHE D O 1
ATOM 23141 N N . LYS D 1 336 ? 35.540 67.408 -9.923 1.00 54.92 336 LYS D N 1
ATOM 23142 C CA . LYS D 1 336 ? 36.088 67.251 -8.579 1.00 60.96 336 LYS D CA 1
ATOM 23143 C C . LYS D 1 336 ? 37.577 67.587 -8.560 1.00 57.86 336 LYS D C 1
ATOM 23144 O O . LYS D 1 336 ? 38.047 68.331 -7.691 1.00 48.77 336 LYS D O 1
ATOM 23163 N N . THR D 1 337 ? 38.337 67.047 -9.516 1.00 58.08 337 THR D N 1
ATOM 23164 C CA . THR D 1 337 ? 39.765 67.346 -9.570 1.00 57.12 337 THR D CA 1
ATOM 23165 C C . THR D 1 337 ? 40.005 68.820 -9.868 1.00 48.09 337 THR D C 1
ATOM 23166 O O . THR D 1 337 ? 40.908 69.437 -9.290 1.00 44.10 337 THR D O 1
ATOM 23177 N N . TYR D 1 338 ? 39.208 69.403 -10.767 1.00 51.89 338 TYR D N 1
ATOM 23178 C CA . TYR D 1 338 ? 39.373 70.816 -11.088 1.00 40.15 338 TYR D CA 1
ATOM 23179 C C . TYR D 1 338 ? 39.086 71.690 -9.874 1.00 41.88 338 TYR D C 1
ATOM 23180 O O . TYR D 1 338 ? 39.795 72.672 -9.623 1.00 44.73 338 TYR D O 1
ATOM 23198 N N . PHE D 1 339 ? 38.050 71.347 -9.104 1.00 39.92 339 PHE D N 1
ATOM 23199 C CA . PHE D 1 339 ? 37.759 72.098 -7.887 1.00 38.66 339 PHE D CA 1
ATOM 23200 C C . PHE D 1 339 ? 38.913 72.000 -6.896 1.00 42.30 339 PHE D C 1
ATOM 23201 O O . PHE D 1 339 ? 39.284 72.995 -6.261 1.00 44.08 339 PHE D O 1
ATOM 23218 N N . GLU D 1 340 ? 39.496 70.807 -6.748 1.00 44.71 340 GLU D N 1
ATOM 23219 C CA . GLU D 1 340 ? 40.648 70.666 -5.865 1.00 44.41 340 GLU D CA 1
ATOM 23220 C C . GLU D 1 340 ? 41.815 71.500 -6.374 1.00 39.85 340 GLU D C 1
ATOM 23221 O O . GLU D 1 340 ? 42.525 72.139 -5.587 1.00 37.01 340 GLU D O 1
ATOM 23233 N N . LEU D 1 341 ? 42.031 71.501 -7.690 1.00 48.42 341 LEU D N 1
ATOM 23234 C CA . LEU D 1 341 ? 43.078 72.338 -8.261 1.00 38.95 341 LEU D CA 1
ATOM 23235 C C . LEU D 1 341 ? 42.813 73.810 -7.979 1.00 31.60 341 LEU D C 1
ATOM 23236 O O . LEU D 1 341 ? 43.750 74.587 -7.767 1.00 30.34 341 LEU D O 1
ATOM 23252 N N . PHE D 1 342 ? 41.541 74.216 -7.988 1.00 35.73 342 PHE D N 1
ATOM 23253 C CA . PHE D 1 342 ? 41.216 75.608 -7.698 1.00 40.33 342 PHE D CA 1
ATOM 23254 C C . PHE D 1 342 ? 41.474 75.933 -6.231 1.00 39.62 342 PHE D C 1
ATOM 23255 O O . PHE D 1 342 ? 42.041 76.986 -5.916 1.00 38.09 342 PHE D O 1
ATOM 23272 N N . GLN D 1 343 ? 41.058 75.045 -5.320 1.00 45.08 343 GLN D N 1
ATOM 23273 C CA . GLN D 1 343 ? 41.234 75.308 -3.894 1.00 39.32 343 GLN D CA 1
ATOM 23274 C C . GLN D 1 343 ? 42.703 75.499 -3.554 1.00 39.33 343 GLN D C 1
ATOM 23275 O O . GLN D 1 343 ? 43.075 76.444 -2.849 1.00 59.50 343 GLN D O 1
ATOM 23289 N N . GLN D 1 344 ? 43.555 74.609 -4.045 1.00 34.85 344 GLN D N 1
ATOM 23290 C CA . GLN D 1 344 ? 44.987 74.825 -3.948 1.00 40.11 344 GLN D CA 1
ATOM 23291 C C . GLN D 1 344 ? 45.386 75.819 -5.027 1.00 34.80 344 GLN D C 1
ATOM 23292 O O . GLN D 1 344 ? 44.751 75.913 -6.078 1.00 44.77 344 GLN D O 1
ATOM 23306 N N . ASN D 1 345 ? 46.422 76.599 -4.748 1.00 29.95 345 ASN D N 1
ATOM 23307 C CA . ASN D 1 345 ? 46.820 77.666 -5.662 1.00 29.85 345 ASN D CA 1
ATOM 23308 C C . ASN D 1 345 ? 47.624 77.073 -6.822 1.00 38.17 345 ASN D C 1
ATOM 23309 O O . ASN D 1 345 ? 48.801 77.366 -7.029 1.00 45.90 345 ASN D O 1
ATOM 23337 N N . VAL D 1 347 ? 46.393 76.831 -10.260 1.00 40.24 347 VAL D N 1
ATOM 23338 C CA . VAL D 1 347 ? 45.897 77.178 -11.587 1.00 39.86 347 VAL D CA 1
ATOM 23339 C C . VAL D 1 347 ? 46.052 78.675 -11.821 1.00 38.51 347 VAL D C 1
ATOM 23340 O O . VAL D 1 347 ? 46.109 79.475 -10.885 1.00 31.95 347 VAL D O 1
ATOM 23353 N N . TYR D 1 348 ? 46.109 79.044 -13.100 1.00 39.43 348 TYR D N 1
ATOM 23354 C CA . TYR D 1 348 ? 46.254 80.432 -13.522 1.00 37.44 348 TYR D CA 1
ATOM 23355 C C . TYR D 1 348 ? 44.890 81.028 -13.847 1.00 38.84 348 TYR D C 1
ATOM 23356 O O . TYR D 1 348 ? 44.098 80.420 -14.575 1.00 37.70 348 TYR D O 1
ATOM 23374 N N . HIS D 1 349 ? 44.630 82.220 -13.316 1.00 45.49 349 HIS D N 1
ATOM 23375 C CA . HIS D 1 349 ? 43.383 82.941 -13.532 1.00 37.12 349 HIS D CA 1
ATOM 23376 C C . HIS D 1 349 ? 43.629 84.154 -14.420 1.00 37.03 349 HIS D C 1
ATOM 23377 O O . HIS D 1 349 ? 44.632 84.857 -14.264 1.00 33.89 349 HIS D O 1
ATOM 23391 N N . GLU D 1 350 ? 42.705 84.397 -15.353 1.00 41.20 350 GLU D N 1
ATOM 23392 C CA . GLU D 1 350 ? 42.893 85.486 -16.308 1.00 43.34 350 GLU D CA 1
ATOM 23393 C C . GLU D 1 350 ? 43.048 86.826 -15.600 1.00 34.11 350 GLU D C 1
ATOM 23394 O O . GLU D 1 350 ? 43.932 87.621 -15.942 1.00 37.24 350 GLU D O 1
ATOM 23406 N N . SER D 1 351 ? 42.202 87.095 -14.614 1.00 36.74 351 SER D N 1
ATOM 23407 C CA . SER D 1 351 ? 42.244 88.349 -13.875 1.00 36.33 351 SER D CA 1
ATOM 23408 C C . SER D 1 351 ? 41.509 88.146 -12.561 1.00 36.85 351 SER D C 1
ATOM 23409 O O . SER D 1 351 ? 40.806 87.141 -12.382 1.00 37.51 351 SER D O 1
ATOM 23417 N N . PRO D 1 352 ? 41.652 89.076 -11.615 1.00 45.40 352 PRO D N 1
ATOM 23418 C CA . PRO D 1 352 ? 40.886 88.950 -10.365 1.00 40.61 352 PRO D CA 1
ATOM 23419 C C . PRO D 1 352 ? 39.390 88.909 -10.595 1.00 42.30 352 PRO D C 1
ATOM 23420 O O . PRO D 1 352 ? 38.677 88.209 -9.865 1.00 39.78 352 PRO D O 1
ATOM 23431 N N . GLU D 1 353 ? 38.891 89.632 -11.600 1.00 50.36 353 GLU D N 1
ATOM 23432 C CA . GLU D 1 353 ? 37.467 89.577 -11.910 1.00 48.55 353 GLU D CA 1
ATOM 23433 C C . GLU D 1 353 ? 37.055 88.161 -12.292 1.00 44.66 353 GLU D C 1
ATOM 23434 O O . GLU D 1 353 ? 36.043 87.643 -11.809 1.00 48.09 353 GLU D O 1
ATOM 23446 N N . THR D 1 354 ? 37.842 87.510 -13.154 1.00 47.22 354 THR D N 1
ATOM 23447 C CA . THR D 1 354 ? 37.534 86.132 -13.526 1.00 40.09 354 THR D CA 1
ATOM 23448 C C . THR D 1 354 ? 37.655 85.206 -12.323 1.00 39.75 354 THR D C 1
ATOM 23449 O O . THR D 1 354 ? 36.861 84.271 -12.162 1.00 45.22 354 THR D O 1
ATOM 23460 N N . PHE D 1 355 ? 38.647 85.452 -11.464 1.00 36.27 355 PHE D N 1
ATOM 23461 C CA . PHE D 1 355 ? 38.827 84.618 -10.282 1.00 35.34 355 PHE D CA 1
ATOM 23462 C C . PHE D 1 355 ? 37.578 84.632 -9.413 1.00 35.75 355 PHE D C 1
ATOM 23463 O O . PHE D 1 355 ? 37.193 83.601 -8.848 1.00 38.27 355 PHE D O 1
ATOM 23480 N N . LEU D 1 356 ? 36.929 85.794 -9.298 1.00 43.20 356 LEU D N 1
ATOM 23481 C CA . LEU D 1 356 ? 35.723 85.886 -8.484 1.00 40.12 356 LEU D CA 1
ATOM 23482 C C . LEU D 1 356 ? 34.559 85.148 -9.134 1.00 40.63 356 LEU D C 1
ATOM 23483 O O . LEU D 1 356 ? 33.748 84.525 -8.437 1.00 31.95 356 LEU D O 1
ATOM 23499 N N . GLU D 1 357 ? 34.459 85.201 -10.466 1.00 44.12 357 GLU D N 1
ATOM 23500 C CA . GLU D 1 357 ? 33.413 84.448 -11.149 1.00 39.00 357 GLU D CA 1
ATOM 23501 C C . GLU D 1 357 ? 33.593 82.952 -10.923 1.00 42.70 357 GLU D C 1
ATOM 23502 O O . GLU D 1 357 ? 32.624 82.232 -10.653 1.00 43.14 357 GLU D O 1
ATOM 23514 N N . TRP D 1 358 ? 34.831 82.467 -11.040 1.00 39.77 358 TRP D N 1
ATOM 23515 C CA . TRP D 1 358 ? 35.103 81.055 -10.799 1.00 36.25 358 TRP D CA 1
ATOM 23516 C C . TRP D 1 358 ? 34.848 80.678 -9.347 1.00 37.04 358 TRP D C 1
ATOM 23517 O O . TRP D 1 358 ? 34.383 79.568 -9.071 1.00 40.34 358 TRP D O 1
ATOM 23538 N N . SER D 1 359 ? 35.123 81.588 -8.410 1.00 32.33 359 SER D N 1
ATOM 23539 C CA . SER D 1 359 ? 34.937 81.259 -7.003 1.00 31.46 359 SER D CA 1
ATOM 23540 C C . SER D 1 359 ? 33.465 81.040 -6.689 1.00 33.12 359 SER D C 1
ATOM 23541 O O . SER D 1 359 ? 33.110 80.107 -5.959 1.00 45.63 359 SER D O 1
ATOM 23549 N N . LYS D 1 360 ? 32.592 81.887 -7.238 1.00 38.28 360 LYS D N 1
ATOM 23550 C CA . LYS D 1 360 ? 31.161 81.697 -7.038 1.00 32.62 360 LYS D CA 1
ATOM 23551 C C . LYS D 1 360 ? 30.718 80.334 -7.553 1.00 32.16 360 LYS D C 1
ATOM 23552 O O . LYS D 1 360 ? 29.945 79.629 -6.893 1.00 40.10 360 LYS D O 1
ATOM 23571 N N . PHE D 1 361 ? 31.199 79.950 -8.736 1.00 34.33 361 PHE D N 1
ATOM 23572 C CA . PHE D 1 361 ? 30.801 78.679 -9.329 1.00 40.96 361 PHE D CA 1
ATOM 23573 C C . PHE D 1 361 ? 31.306 77.501 -8.506 1.00 35.80 361 PHE D C 1
ATOM 23574 O O . PHE D 1 361 ? 30.554 76.562 -8.224 1.00 44.84 361 PHE D O 1
ATOM 23591 N N . VAL D 1 362 ? 32.582 77.530 -8.115 1.00 36.86 362 VAL D N 1
ATOM 23592 C CA . VAL D 1 362 ? 33.152 76.410 -7.373 1.00 34.91 362 VAL D CA 1
ATOM 23593 C C . VAL D 1 362 ? 32.386 76.202 -6.072 1.00 38.77 362 VAL D C 1
ATOM 23594 O O . VAL D 1 362 ? 31.929 75.096 -5.770 1.00 53.22 362 VAL D O 1
ATOM 23607 N N . TYR D 1 363 ? 32.216 77.273 -5.294 1.00 36.45 363 TYR D N 1
ATOM 23608 C CA . TYR D 1 363 ? 31.589 77.148 -3.983 1.00 40.24 363 TYR D CA 1
ATOM 23609 C C . TYR D 1 363 ? 30.105 76.829 -4.092 1.00 53.16 363 TYR D C 1
ATOM 23610 O O . TYR D 1 363 ? 29.558 76.135 -3.227 1.00 45.02 363 TYR D O 1
ATOM 23628 N N . ALA D 1 364 ? 29.440 77.319 -5.140 1.00 46.34 364 ALA D N 1
ATOM 23629 C CA . ALA D 1 364 ? 28.031 77.000 -5.330 1.00 38.64 364 ALA D CA 1
ATOM 23630 C C . ALA D 1 364 ? 27.832 75.507 -5.556 1.00 45.15 364 ALA D C 1
ATOM 23631 O O . ALA D 1 364 ? 26.891 74.913 -5.011 1.00 57.37 364 ALA D O 1
ATOM 23638 N N . LEU D 1 365 ? 28.709 74.878 -6.347 1.00 50.71 365 LEU D N 1
ATOM 23639 C CA . LEU D 1 365 ? 28.553 73.471 -6.698 1.00 63.65 365 LEU D CA 1
ATOM 23640 C C . LEU D 1 365 ? 29.491 72.543 -5.938 1.00 66.79 365 LEU D C 1
ATOM 23641 O O . LEU D 1 365 ? 29.339 71.321 -6.042 1.00 66.09 365 LEU D O 1
ATOM 23657 N N . LYS D 1 366 ? 30.432 73.072 -5.167 1.00 59.12 366 LYS D N 1
ATOM 23658 C CA . LYS D 1 366 ? 31.355 72.223 -4.435 1.00 68.92 366 LYS D CA 1
ATOM 23659 C C . LYS D 1 366 ? 30.597 71.395 -3.404 1.00 79.13 366 LYS D C 1
ATOM 23660 O O . LYS D 1 366 ? 29.581 71.825 -2.848 1.00 81.21 366 LYS D O 1
ATOM 23679 N N . LEU D 1 367 ? 31.133 70.211 -3.122 1.00 79.50 367 LEU D N 1
ATOM 23680 C CA . LEU D 1 367 ? 30.563 69.260 -2.172 1.00 97.48 367 LEU D CA 1
ATOM 23681 C C . LEU D 1 367 ? 31.650 68.920 -1.149 1.00 107.56 367 LEU D C 1
ATOM 23682 O O . LEU D 1 367 ? 32.483 68.047 -1.396 1.00 99.45 367 LEU D O 1
ATOM 23698 N N . GLU D 1 368 ? 31.637 69.623 -0.016 1.00 109.23 368 GLU D N 1
ATOM 23699 C CA . GLU D 1 368 ? 32.599 69.441 1.072 1.00 103.59 368 GLU D CA 1
ATOM 23700 C C . GLU D 1 368 ? 34.009 69.917 0.722 1.00 92.46 368 GLU D C 1
ATOM 23701 O O . GLU D 1 368 ? 34.663 70.596 1.522 1.00 90.80 368 GLU D O 1
ATOM 23713 N N . PHE E 1 8 ? 51.875 73.230 56.261 1.00 75.92 8 PHE E N 1
ATOM 23714 C CA . PHE E 1 8 ? 53.051 72.612 55.660 1.00 75.53 8 PHE E CA 1
ATOM 23715 C C . PHE E 1 8 ? 53.546 73.432 54.474 1.00 78.90 8 PHE E C 1
ATOM 23716 O O . PHE E 1 8 ? 54.751 73.562 54.256 1.00 81.83 8 PHE E O 1
ATOM 23732 N N . TRP E 1 9 ? 52.607 73.969 53.698 1.00 74.74 9 TRP E N 1
ATOM 23733 C CA . TRP E 1 9 ? 52.943 74.812 52.561 1.00 68.44 9 TRP E CA 1
ATOM 23734 C C . TRP E 1 9 ? 51.877 75.885 52.408 1.00 63.79 9 TRP E C 1
ATOM 23735 O O . TRP E 1 9 ? 50.680 75.603 52.508 1.00 61.21 9 TRP E O 1
ATOM 23756 N N . THR E 1 10 ? 52.322 77.109 52.146 1.00 54.09 10 THR E N 1
ATOM 23757 C CA . THR E 1 10 ? 51.455 78.260 51.946 1.00 47.76 10 THR E CA 1
ATOM 23758 C C . THR E 1 10 ? 52.086 79.158 50.913 1.00 44.29 10 THR E C 1
ATOM 23759 O O . THR E 1 10 ? 53.319 79.211 50.787 1.00 50.73 10 THR E O 1
ATOM 23770 N N . PRO E 1 11 ? 51.285 79.902 50.136 1.00 35.56 11 PRO E N 1
ATOM 23771 C CA . PRO E 1 11 ? 51.843 80.815 49.140 1.00 39.39 11 PRO E CA 1
ATOM 23772 C C . PRO E 1 11 ? 52.159 82.202 49.684 1.00 47.57 11 PRO E C 1
ATOM 23773 O O . PRO E 1 11 ? 52.394 83.117 48.891 1.00 45.38 11 PRO E O 1
ATOM 23784 N N . LYS E 1 12 ? 52.152 82.365 51.010 1.00 44.62 12 LYS E N 1
ATOM 23785 C CA . LYS E 1 12 ? 52.524 83.642 51.602 1.00 40.54 12 LYS E CA 1
ATOM 23786 C C . LYS E 1 12 ? 53.967 83.993 51.275 1.00 43.34 12 LYS E C 1
ATOM 23787 O O . LYS E 1 12 ? 54.277 85.144 50.947 1.00 57.58 12 LYS E O 1
ATOM 23806 N N . ARG E 1 13 ? 54.867 83.012 51.366 1.00 36.55 13 ARG E N 1
ATOM 23807 C CA . ARG E 1 13 ? 56.270 83.277 51.076 1.00 37.10 13 ARG E CA 1
ATOM 23808 C C . ARG E 1 13 ? 56.451 83.714 49.628 1.00 35.55 13 ARG E C 1
ATOM 23809 O O . ARG E 1 13 ? 57.194 84.661 49.344 1.00 41.57 13 ARG E O 1
ATOM 23830 N N . LEU E 1 14 ? 55.769 83.041 48.697 1.00 37.22 14 LEU E N 1
ATOM 23831 C CA . LEU E 1 14 ? 55.918 83.386 47.289 1.00 38.19 14 LEU E CA 1
ATOM 23832 C C . LEU E 1 14 ? 55.332 84.762 46.995 1.00 35.42 14 LEU E C 1
ATOM 23833 O O . LEU E 1 14 ? 55.890 85.524 46.197 1.00 35.39 14 LEU E O 1
ATOM 23849 N N . LEU E 1 15 ? 54.203 85.096 47.626 1.00 35.45 15 LEU E N 1
ATOM 23850 C CA . LEU E 1 15 ? 53.571 86.386 47.372 1.00 35.43 15 LEU E CA 1
ATOM 23851 C C . LEU E 1 15 ? 54.433 87.531 47.882 1.00 40.84 15 LEU E C 1
ATOM 23852 O O . LEU E 1 15 ? 54.394 88.635 47.326 1.00 45.81 15 LEU E O 1
ATOM 23868 N N . GLU E 1 16 ? 55.210 87.287 48.940 1.00 38.94 16 GLU E N 1
ATOM 23869 C CA . GLU E 1 16 ? 56.127 88.300 49.444 1.00 35.54 16 GLU E CA 1
ATOM 23870 C C . GLU E 1 16 ? 57.211 88.626 48.429 1.00 39.95 16 GLU E C 1
ATOM 23871 O O . GLU E 1 16 ? 57.635 89.785 48.332 1.00 45.75 16 GLU E O 1
ATOM 23883 N N . THR E 1 17 ? 57.656 87.637 47.659 1.00 35.46 17 THR E N 1
ATOM 23884 C CA . THR E 1 17 ? 58.682 87.875 46.659 1.00 35.42 17 THR E CA 1
ATOM 23885 C C . THR E 1 17 ? 58.146 88.783 45.552 1.00 36.67 17 THR E C 1
ATOM 23886 O O . THR E 1 17 ? 56.938 88.881 45.313 1.00 40.68 17 THR E O 1
ATOM 23897 N N . ASP E 1 18 ? 59.075 89.458 44.872 1.00 36.39 18 ASP E N 1
ATOM 23898 C CA . ASP E 1 18 ? 58.691 90.395 43.823 1.00 52.10 18 ASP E CA 1
ATOM 23899 C C . ASP E 1 18 ? 58.053 89.702 42.625 1.00 57.33 18 ASP E C 1
ATOM 23900 O O . ASP E 1 18 ? 57.190 90.292 41.964 1.00 65.57 18 ASP E O 1
ATOM 23909 N N . ASP E 1 19 ? 58.467 88.477 42.314 1.00 41.46 19 ASP E N 1
ATOM 23910 C CA . ASP E 1 19 ? 57.971 87.814 41.116 1.00 48.08 19 ASP E CA 1
ATOM 23911 C C . ASP E 1 19 ? 56.453 87.688 41.174 1.00 52.09 19 ASP E C 1
ATOM 23912 O O . ASP E 1 19 ? 55.874 87.445 42.236 1.00 46.07 19 ASP E O 1
ATOM 23921 N N . ARG E 1 20 ? 55.807 87.860 40.021 1.00 47.24 20 ARG E N 1
ATOM 23922 C CA . ARG E 1 20 ? 54.361 87.731 39.919 1.00 37.75 20 ARG E CA 1
ATOM 23923 C C . ARG E 1 20 ? 53.930 86.442 39.232 1.00 39.32 20 ARG E C 1
ATOM 23924 O O . ARG E 1 20 ? 52.726 86.187 39.120 1.00 44.09 20 ARG E O 1
ATOM 23945 N N . ILE E 1 21 ? 54.873 85.632 38.758 1.00 38.97 21 ILE E N 1
ATOM 23946 C CA . ILE E 1 21 ? 54.581 84.365 38.097 1.00 34.28 21 ILE E CA 1
ATOM 23947 C C . ILE E 1 21 ? 55.278 83.260 38.877 1.00 36.94 21 ILE E C 1
ATOM 23948 O O . ILE E 1 21 ? 56.490 83.335 39.114 1.00 41.51 21 ILE E O 1
ATOM 23964 N N . PHE E 1 22 ? 54.521 82.236 39.265 1.00 33.95 22 PHE E N 1
ATOM 23965 C CA . PHE E 1 22 ? 55.054 81.137 40.056 1.00 34.24 22 PHE E CA 1
ATOM 23966 C C . PHE E 1 22 ? 54.664 79.800 39.448 1.00 31.53 22 PHE E C 1
ATOM 23967 O O . PHE E 1 22 ? 53.556 79.638 38.929 1.00 31.47 22 PHE E O 1
ATOM 23984 N N . LEU E 1 23 ? 55.582 78.842 39.534 1.00 38.08 23 LEU E N 1
ATOM 23985 C CA . LEU E 1 23 ? 55.358 77.463 39.116 1.00 33.56 23 LEU E CA 1
ATOM 23986 C C . LEU E 1 23 ? 55.599 76.572 40.324 1.00 35.20 23 LEU E C 1
ATOM 23987 O O . LEU E 1 23 ? 56.707 76.554 40.871 1.00 43.28 23 LEU E O 1
ATOM 24003 N N . VAL E 1 24 ? 54.564 75.853 40.749 1.00 30.43 24 VAL E N 1
ATOM 24004 C CA . VAL E 1 24 ? 54.626 74.994 41.926 1.00 32.14 24 VAL E CA 1
ATOM 24005 C C . VAL E 1 24 ? 54.473 73.547 41.482 1.00 29.84 24 VAL E C 1
ATOM 24006 O O . VAL E 1 24 ? 53.450 73.172 40.897 1.00 37.14 24 VAL E O 1
ATOM 24019 N N . VAL E 1 25 ? 55.490 72.738 41.766 1.00 29.91 25 VAL E N 1
ATOM 24020 C CA . VAL E 1 25 ? 55.534 71.337 41.369 1.00 40.92 25 VAL E CA 1
ATOM 24021 C C . VAL E 1 25 ? 55.715 70.488 42.617 1.00 42.87 25 VAL E C 1
ATOM 24022 O O . VAL E 1 25 ? 56.437 70.877 43.541 1.00 56.58 25 VAL E O 1
ATOM 24035 N N . GLY E 1 26 ? 55.067 69.332 42.640 1.00 34.81 26 GLY E N 1
ATOM 24036 C CA . GLY E 1 26 ? 55.180 68.449 43.780 1.00 51.12 26 GLY E CA 1
ATOM 24037 C C . GLY E 1 26 ? 54.168 68.764 44.860 1.00 49.79 26 GLY E C 1
ATOM 24038 O O . GLY E 1 26 ? 53.200 69.506 44.673 1.00 49.13 26 GLY E O 1
ATOM 24042 N N . GLY E 1 27 ? 54.412 68.178 46.026 1.00 71.15 27 GLY E N 1
ATOM 24043 C CA . GLY E 1 27 ? 53.520 68.390 47.153 1.00 75.05 27 GLY E CA 1
ATOM 24044 C C . GLY E 1 27 ? 52.124 67.858 46.928 1.00 69.41 27 GLY E C 1
ATOM 24045 O O . GLY E 1 27 ? 51.142 68.546 47.232 1.00 60.71 27 GLY E O 1
ATOM 24049 N N . ARG E 1 28 ? 52.012 66.643 46.394 1.00 77.63 28 ARG E N 1
ATOM 24050 C CA . ARG E 1 28 ? 50.703 66.042 46.193 1.00 70.99 28 ARG E CA 1
ATOM 24051 C C . ARG E 1 28 ? 50.006 65.847 47.533 1.00 79.80 28 ARG E C 1
ATOM 24052 O O . ARG E 1 28 ? 50.622 65.434 48.520 1.00 70.36 28 ARG E O 1
ATOM 24073 N N . GLY E 1 29 ? 48.708 66.140 47.561 1.00 74.98 29 GLY E N 1
ATOM 24074 C CA . GLY E 1 29 ? 47.951 66.014 48.788 1.00 71.46 29 GLY E CA 1
ATOM 24075 C C . GLY E 1 29 ? 48.201 67.088 49.818 1.00 74.07 29 GLY E C 1
ATOM 24076 O O . GLY E 1 29 ? 47.790 66.927 50.969 1.00 79.63 29 GLY E O 1
ATOM 24080 N N . VAL E 1 30 ? 48.878 68.174 49.449 1.00 74.75 30 VAL E N 1
ATOM 24081 C CA . VAL E 1 30 ? 49.127 69.281 50.365 1.00 64.78 30 VAL E CA 1
ATOM 24082 C C . VAL E 1 30 ? 48.085 70.385 50.211 1.00 63.61 30 VAL E C 1
ATOM 24083 O O . VAL E 1 30 ? 48.186 71.426 50.867 1.00 67.98 30 VAL E O 1
ATOM 24096 N N . GLY E 1 31 ? 47.075 70.174 49.373 1.00 63.83 31 GLY E N 1
ATOM 24097 C CA . GLY E 1 31 ? 46.040 71.168 49.181 1.00 61.38 31 GLY E CA 1
ATOM 24098 C C . GLY E 1 31 ? 46.577 72.490 48.675 1.00 57.00 31 GLY E C 1
ATOM 24099 O O . GLY E 1 31 ? 46.289 73.540 49.258 1.00 62.04 31 GLY E O 1
ATOM 24103 N N . LYS E 1 32 ? 47.358 72.460 47.593 1.00 58.61 32 LYS E N 1
ATOM 24104 C CA . LYS E 1 32 ? 47.854 73.705 47.016 1.00 50.29 32 LYS E CA 1
ATOM 24105 C C . LYS E 1 32 ? 46.701 74.575 46.533 1.00 45.77 32 LYS E C 1
ATOM 24106 O O . LYS E 1 32 ? 46.658 75.781 46.805 1.00 45.19 32 LYS E O 1
ATOM 24125 N N . THR E 1 33 ? 45.748 73.979 45.817 1.00 45.29 33 THR E N 1
ATOM 24126 C CA . THR E 1 33 ? 44.592 74.747 45.376 1.00 41.24 33 THR E CA 1
ATOM 24127 C C . THR E 1 33 ? 43.789 75.239 46.572 1.00 48.03 33 THR E C 1
ATOM 24128 O O . THR E 1 33 ? 43.375 76.403 46.619 1.00 48.47 33 THR E O 1
ATOM 24139 N N . PHE E 1 34 ? 43.583 74.368 47.562 1.00 51.46 34 PHE E N 1
ATOM 24140 C CA . PHE E 1 34 ? 42.834 74.747 48.756 1.00 55.97 34 PHE E CA 1
ATOM 24141 C C . PHE E 1 34 ? 43.514 75.911 49.468 1.00 47.34 34 PHE E C 1
ATOM 24142 O O . PHE E 1 34 ? 42.883 76.935 49.757 1.00 43.19 34 PHE E O 1
ATOM 24159 N N . ASN E 1 35 ? 44.813 75.776 49.744 1.00 47.19 35 ASN E N 1
ATOM 24160 C CA . ASN E 1 35 ? 45.524 76.811 50.487 1.00 39.96 35 ASN E CA 1
ATOM 24161 C C . ASN E 1 35 ? 45.653 78.091 49.670 1.00 41.37 35 ASN E C 1
ATOM 24162 O O . ASN E 1 35 ? 45.548 79.195 50.218 1.00 41.17 35 ASN E O 1
ATOM 24173 N N . VAL E 1 36 ? 45.895 77.968 48.363 1.00 49.74 36 VAL E N 1
ATOM 24174 C CA . VAL E 1 36 ? 46.001 79.156 47.521 1.00 44.12 36 VAL E CA 1
ATOM 24175 C C . VAL E 1 36 ? 44.679 79.910 47.500 1.00 45.99 36 VAL E C 1
ATOM 24176 O O . VAL E 1 36 ? 44.651 81.145 47.569 1.00 57.44 36 VAL E O 1
ATOM 24189 N N . THR E 1 37 ? 43.563 79.184 47.408 1.00 39.62 37 THR E N 1
ATOM 24190 C CA . THR E 1 37 ? 42.263 79.845 47.399 1.00 46.36 37 THR E CA 1
ATOM 24191 C C . THR E 1 37 ? 41.971 80.496 48.746 1.00 51.58 37 THR E C 1
ATOM 24192 O O . THR E 1 37 ? 41.385 81.584 48.804 1.00 57.79 37 THR E O 1
ATOM 24203 N N . GLY E 1 38 ? 42.388 79.856 49.840 1.00 45.26 38 GLY E N 1
ATOM 24204 C CA . GLY E 1 38 ? 42.094 80.399 51.155 1.00 35.75 38 GLY E CA 1
ATOM 24205 C C . GLY E 1 38 ? 42.827 81.697 51.427 1.00 42.24 38 GLY E C 1
ATOM 24206 O O . GLY E 1 38 ? 42.251 82.643 51.971 1.00 50.95 38 GLY E O 1
ATOM 24210 N N . GLU E 1 39 ? 44.108 81.759 51.059 1.00 45.87 39 GLU E N 1
ATOM 24211 C CA . GLU E 1 39 ? 44.874 82.979 51.280 1.00 52.30 39 GLU E CA 1
ATOM 24212 C C . GLU E 1 39 ? 44.318 84.140 50.473 1.00 50.25 39 GLU E C 1
ATOM 24213 O O . GLU E 1 39 ? 44.352 85.289 50.931 1.00 51.49 39 GLU E O 1
ATOM 24225 N N . ALA E 1 40 ? 43.790 83.861 49.283 1.00 38.78 40 ALA E N 1
ATOM 24226 C CA . ALA E 1 40 ? 43.253 84.925 48.447 1.00 41.97 40 ALA E CA 1
ATOM 24227 C C . ALA E 1 40 ? 41.973 85.516 49.029 1.00 44.43 40 ALA E C 1
ATOM 24228 O O . ALA E 1 40 ? 41.674 86.689 48.785 1.00 37.93 40 ALA E O 1
ATOM 24235 N N . LEU E 1 41 ? 41.223 84.734 49.814 1.00 42.81 41 LEU E N 1
ATOM 24236 C CA . LEU E 1 41 ? 39.874 85.127 50.216 1.00 47.51 41 LEU E CA 1
ATOM 24237 C C . LEU E 1 41 ? 39.806 86.567 50.723 1.00 48.65 41 LEU E C 1
ATOM 24238 O O . LEU E 1 41 ? 38.917 87.332 50.329 1.00 51.40 41 LEU E O 1
ATOM 24254 N N . ASP E 1 42 ? 40.716 86.951 51.626 1.00 39.11 42 ASP E N 1
ATOM 24255 C CA . ASP E 1 42 ? 40.655 88.302 52.182 1.00 43.91 42 ASP E CA 1
ATOM 24256 C C . ASP E 1 42 ? 40.659 89.349 51.074 1.00 50.22 42 ASP E C 1
ATOM 24257 O O . ASP E 1 42 ? 39.915 90.337 51.136 1.00 44.78 42 ASP E O 1
ATOM 24266 N N . ASP E 1 43 ? 41.468 89.143 50.035 1.00 49.14 43 ASP E N 1
ATOM 24267 C CA . ASP E 1 43 ? 41.472 90.094 48.928 1.00 49.88 43 ASP E CA 1
ATOM 24268 C C . ASP E 1 43 ? 40.154 90.045 48.167 1.00 42.56 43 ASP E C 1
ATOM 24269 O O . ASP E 1 43 ? 39.566 91.085 47.854 1.00 46.08 43 ASP E O 1
ATOM 24278 N N . LEU E 1 44 ? 39.668 88.841 47.868 1.00 45.68 44 LEU E N 1
ATOM 24279 C CA . LEU E 1 44 ? 38.438 88.729 47.097 1.00 38.78 44 LEU E CA 1
ATOM 24280 C C . LEU E 1 44 ? 37.252 89.274 47.887 1.00 43.95 44 LEU E C 1
ATOM 24281 O O . LEU E 1 44 ? 36.382 89.956 47.331 1.00 44.16 44 LEU E O 1
ATOM 24297 N N . PHE E 1 45 ? 37.207 88.991 49.192 1.00 36.41 45 PHE E N 1
ATOM 24298 C CA . PHE E 1 45 ? 36.062 89.395 49.997 1.00 39.12 45 PHE E CA 1
ATOM 24299 C C . PHE E 1 45 ? 36.020 90.909 50.186 1.00 45.33 45 PHE E C 1
ATOM 24300 O O . PHE E 1 45 ? 34.952 91.522 50.066 1.00 38.41 45 PHE E O 1
ATOM 24317 N N . PHE E 1 46 ? 37.164 91.535 50.481 1.00 48.64 46 PHE E N 1
ATOM 24318 C CA . PHE E 1 46 ? 37.166 92.931 50.887 1.00 40.73 46 PHE E CA 1
ATOM 24319 C C . PHE E 1 46 ? 38.022 93.859 50.031 1.00 45.49 46 PHE E C 1
ATOM 24320 O O . PHE E 1 46 ? 37.921 95.080 50.201 1.00 70.84 46 PHE E O 1
ATOM 24337 N N . ASN E 1 47 ? 38.852 93.342 49.126 1.00 41.85 47 ASN E N 1
ATOM 24338 C CA . ASN E 1 47 ? 39.706 94.191 48.303 1.00 40.63 47 ASN E CA 1
ATOM 24339 C C . ASN E 1 47 ? 39.209 94.351 46.869 1.00 46.95 47 ASN E C 1
ATOM 24340 O O . ASN E 1 47 ? 39.930 94.906 46.034 1.00 38.53 47 ASN E O 1
ATOM 24351 N N . ASN E 1 48 ? 38.002 93.881 46.563 1.00 50.97 48 ASN E N 1
ATOM 24352 C CA . ASN E 1 48 ? 37.373 94.132 45.266 1.00 47.24 48 ASN E CA 1
ATOM 24353 C C . ASN E 1 48 ? 38.204 93.582 44.110 1.00 45.80 48 ASN E C 1
ATOM 24354 O O . ASN E 1 48 ? 38.317 94.206 43.052 1.00 60.67 48 ASN E O 1
ATOM 24365 N N . VAL E 1 49 ? 38.781 92.401 44.298 1.00 45.58 49 VAL E N 1
ATOM 24366 C CA . VAL E 1 49 ? 39.551 91.738 43.255 1.00 42.67 49 VAL E CA 1
ATOM 24367 C C . VAL E 1 49 ? 38.974 90.348 43.032 1.00 47.07 49 VAL E C 1
ATOM 24368 O O . VAL E 1 49 ? 38.606 89.655 43.986 1.00 44.30 49 VAL E O 1
ATOM 24381 N N . SER E 1 50 ? 38.933 89.930 41.775 1.00 53.22 50 SER E N 1
ATOM 24382 C CA . SER E 1 50 ? 38.385 88.637 41.401 1.00 49.90 50 SER E CA 1
ATOM 24383 C C . SER E 1 50 ? 39.513 87.628 41.219 1.00 36.48 50 SER E C 1
ATOM 24384 O O . SER E 1 50 ? 40.698 87.968 41.225 1.00 34.81 50 SER E O 1
ATOM 24409 N N . VAL E 1 52 ? 40.510 83.815 38.942 1.00 37.00 52 VAL E N 1
ATOM 24410 C CA . VAL E 1 52 ? 40.177 82.917 37.844 1.00 33.20 52 VAL E CA 1
ATOM 24411 C C . VAL E 1 52 ? 40.837 81.571 38.102 1.00 35.37 52 VAL E C 1
ATOM 24412 O O . VAL E 1 52 ? 42.048 81.502 38.335 1.00 31.85 52 VAL E O 1
ATOM 24425 N N . TYR E 1 53 ? 40.038 80.509 38.072 1.00 39.68 53 TYR E N 1
ATOM 24426 C CA . TYR E 1 53 ? 40.525 79.141 38.192 1.00 32.73 53 TYR E CA 1
ATOM 24427 C C . TYR E 1 53 ? 40.525 78.519 36.801 1.00 32.09 53 TYR E C 1
ATOM 24428 O O . TYR E 1 53 ? 39.475 78.447 36.152 1.00 37.54 53 TYR E O 1
ATOM 24446 N N . LEU E 1 54 ? 41.695 78.088 36.340 1.00 40.61 54 LEU E N 1
ATOM 24447 C CA . LEU E 1 54 ? 41.870 77.619 34.974 1.00 30.91 54 LEU E CA 1
ATOM 24448 C C . LEU E 1 54 ? 42.167 76.125 34.956 1.00 30.56 54 LEU E C 1
ATOM 24449 O O . LEU E 1 54 ? 42.856 75.604 35.839 1.00 33.82 54 LEU E O 1
ATOM 24465 N N . ARG E 1 55 ? 41.638 75.447 33.943 1.00 33.53 55 ARG E N 1
ATOM 24466 C CA . ARG E 1 55 ? 41.860 74.027 33.727 1.00 30.38 55 ARG E CA 1
ATOM 24467 C C . ARG E 1 55 ? 42.044 73.792 32.236 1.00 30.83 55 ARG E C 1
ATOM 24468 O O . ARG E 1 55 ? 41.525 74.543 31.406 1.00 43.85 55 ARG E O 1
ATOM 24489 N N . ARG E 1 56 ? 42.795 72.744 31.899 1.00 29.90 56 ARG E N 1
ATOM 24490 C CA . ARG E 1 56 ? 43.093 72.490 30.494 1.00 29.90 56 ARG E CA 1
ATOM 24491 C C . ARG E 1 56 ? 41.839 72.117 29.711 1.00 35.31 56 ARG E C 1
ATOM 24492 O O . ARG E 1 56 ? 41.633 72.609 28.595 1.00 50.61 56 ARG E O 1
ATOM 24513 N N . LEU E 1 57 ? 40.986 71.262 30.271 1.00 30.25 57 LEU E N 1
ATOM 24514 C CA . LEU E 1 57 ? 39.842 70.721 29.550 1.00 45.86 57 LEU E CA 1
ATOM 24515 C C . LEU E 1 57 ? 38.539 71.081 30.250 1.00 43.48 57 LEU E C 1
ATOM 24516 O O . LEU E 1 57 ? 38.500 71.284 31.468 1.00 49.34 57 LEU E O 1
ATOM 24532 N N . GLY E 1 58 ? 37.467 71.157 29.456 1.00 33.30 58 GLY E N 1
ATOM 24533 C CA . GLY E 1 58 ? 36.184 71.562 30.006 1.00 41.14 58 GLY E CA 1
ATOM 24534 C C . GLY E 1 58 ? 35.651 70.624 31.075 1.00 53.43 58 GLY E C 1
ATOM 24535 O O . GLY E 1 58 ? 35.155 71.077 32.110 1.00 73.03 58 GLY E O 1
ATOM 24539 N N . VAL E 1 59 ? 35.768 69.308 30.858 1.00 46.68 59 VAL E N 1
ATOM 24540 C CA . VAL E 1 59 ? 35.259 68.366 31.853 1.00 52.48 59 VAL E CA 1
ATOM 24541 C C . VAL E 1 59 ? 35.982 68.550 33.177 1.00 48.76 59 VAL E C 1
ATOM 24542 O O . VAL E 1 59 ? 35.396 68.339 34.247 1.00 61.15 59 VAL E O 1
ATOM 24555 N N . GLU E 1 60 ? 37.264 68.928 33.140 1.00 38.64 60 GLU E N 1
ATOM 24556 C CA . GLU E 1 60 ? 37.959 69.193 34.395 1.00 38.60 60 GLU E CA 1
ATOM 24557 C C . GLU E 1 60 ? 37.177 70.216 35.202 1.00 46.38 60 GLU E C 1
ATOM 24558 O O . GLU E 1 60 ? 37.181 70.180 36.436 1.00 59.87 60 GLU E O 1
ATOM 24570 N N . ILE E 1 61 ? 36.500 71.131 34.513 1.00 40.35 61 ILE E N 1
ATOM 24571 C CA . ILE E 1 61 ? 35.634 72.113 35.149 1.00 42.92 61 ILE E CA 1
ATOM 24572 C C . ILE E 1 61 ? 34.202 71.607 35.256 1.00 42.60 61 ILE E C 1
ATOM 24573 O O . ILE E 1 61 ? 33.542 71.821 36.273 1.00 52.78 61 ILE E O 1
ATOM 24589 N N . ASP E 1 62 ? 33.687 70.945 34.219 1.00 46.93 62 ASP E N 1
ATOM 24590 C CA . ASP E 1 62 ? 32.320 70.440 34.293 1.00 49.91 62 ASP E CA 1
ATOM 24591 C C . ASP E 1 62 ? 32.170 69.453 35.445 1.00 47.24 62 ASP E C 1
ATOM 24592 O O . ASP E 1 62 ? 31.179 69.491 36.184 1.00 49.23 62 ASP E O 1
ATOM 24601 N N . GLU E 1 63 ? 33.147 68.563 35.612 1.00 37.49 63 GLU E N 1
ATOM 24602 C CA . GLU E 1 63 ? 33.148 67.636 36.734 1.00 41.94 63 GLU E CA 1
ATOM 24603 C C . GLU E 1 63 ? 33.584 68.294 38.035 1.00 42.77 63 GLU E C 1
ATOM 24604 O O . GLU E 1 63 ? 33.409 67.695 39.101 1.00 48.61 63 GLU E O 1
ATOM 24616 N N . LEU E 1 64 ? 34.148 69.496 37.973 1.00 41.73 64 LEU E N 1
ATOM 24617 C CA . LEU E 1 64 ? 34.555 70.200 39.181 1.00 42.41 64 LEU E CA 1
ATOM 24618 C C . LEU E 1 64 ? 33.329 70.578 39.999 1.00 38.02 64 LEU E C 1
ATOM 24619 O O . LEU E 1 64 ? 32.280 70.930 39.452 1.00 44.93 64 LEU E O 1
ATOM 24635 N N . GLU E 1 65 ? 33.465 70.503 41.321 1.00 35.44 65 GLU E N 1
ATOM 24636 C CA . GLU E 1 65 ? 32.387 70.881 42.234 1.00 41.24 65 GLU E CA 1
ATOM 24637 C C . GLU E 1 65 ? 32.579 72.348 42.593 1.00 37.71 65 GLU E C 1
ATOM 24638 O O . GLU E 1 65 ? 33.291 72.692 43.539 1.00 36.96 65 GLU E O 1
ATOM 24650 N N . LYS E 1 66 ? 31.926 73.226 41.823 1.00 37.47 66 LYS E N 1
ATOM 24651 C CA . LYS E 1 66 ? 32.075 74.657 42.055 1.00 30.63 66 LYS E CA 1
ATOM 24652 C C . LYS E 1 66 ? 31.539 75.042 43.429 1.00 35.59 66 LYS E C 1
ATOM 24653 O O . LYS E 1 66 ? 32.077 75.939 44.090 1.00 39.91 66 LYS E O 1
ATOM 24672 N N . ASN E 1 67 ? 30.459 74.385 43.866 1.00 42.78 67 ASN E N 1
ATOM 24673 C CA . ASN E 1 67 ? 29.837 74.748 45.133 1.00 37.55 67 ASN E CA 1
ATOM 24674 C C . ASN E 1 67 ? 30.825 74.589 46.282 1.00 38.07 67 ASN E C 1
ATOM 24675 O O . ASN E 1 67 ? 30.831 75.391 47.224 1.00 43.22 67 ASN E O 1
ATOM 24686 N N . ASN E 1 68 ? 31.660 73.551 46.229 1.00 38.30 68 ASN E N 1
ATOM 24687 C CA . ASN E 1 68 ? 32.612 73.277 47.294 1.00 36.00 68 ASN E CA 1
ATOM 24688 C C . ASN E 1 68 ? 33.996 73.849 47.014 1.00 37.55 68 ASN E C 1
ATOM 24689 O O . ASN E 1 68 ? 34.954 73.493 47.709 1.00 30.89 68 ASN E O 1
ATOM 24700 N N . PHE E 1 69 ? 34.126 74.724 46.016 1.00 36.88 69 PHE E N 1
ATOM 24701 C CA . PHE E 1 69 ? 35.410 75.381 45.794 1.00 35.29 69 PHE E CA 1
ATOM 24702 C C . PHE E 1 69 ? 35.826 76.165 47.031 1.00 35.20 69 PHE E C 1
ATOM 24703 O O . PHE E 1 69 ? 37.003 76.166 47.411 1.00 43.15 69 PHE E O 1
ATOM 24720 N N . ILE E 1 70 ? 34.870 76.832 47.673 1.00 37.74 70 ILE E N 1
ATOM 24721 C CA . ILE E 1 70 ? 35.056 77.464 48.974 1.00 31.28 70 ILE E CA 1
ATOM 24722 C C . ILE E 1 70 ? 34.222 76.685 49.980 1.00 36.66 70 ILE E C 1
ATOM 24723 O O . ILE E 1 70 ? 33.022 76.472 49.767 1.00 51.26 70 ILE E O 1
ATOM 24739 N N . THR E 1 71 ? 34.851 76.268 51.074 1.00 31.10 71 THR E N 1
ATOM 24740 C CA . THR E 1 71 ? 34.242 75.369 52.038 1.00 31.83 71 THR E CA 1
ATOM 24741 C C . THR E 1 71 ? 34.086 76.031 53.397 1.00 49.47 71 THR E C 1
ATOM 24742 O O . THR E 1 71 ? 34.780 76.993 53.731 1.00 57.44 71 THR E O 1
ATOM 24753 N N . GLU E 1 72 ? 33.145 75.495 54.178 1.00 46.87 72 GLU E N 1
ATOM 24754 C CA . GLU E 1 72 ? 32.957 75.964 55.546 1.00 34.73 72 GLU E CA 1
ATOM 24755 C C . GLU E 1 72 ? 34.235 75.794 56.354 1.00 56.89 72 GLU E C 1
ATOM 24756 O O . GLU E 1 72 ? 34.692 76.729 57.022 1.00 63.60 72 GLU E O 1
ATOM 24768 N N . GLU E 1 73 ? 34.824 74.596 56.307 1.00 56.03 73 GLU E N 1
ATOM 24769 C CA . GLU E 1 73 ? 36.085 74.358 57.000 1.00 63.38 73 GLU E CA 1
ATOM 24770 C C . GLU E 1 73 ? 37.138 75.374 56.579 1.00 47.83 73 GLU E C 1
ATOM 24771 O O . GLU E 1 73 ? 37.906 75.868 57.410 1.00 57.60 73 GLU E O 1
ATOM 24800 N N . LEU E 1 75 ? 36.643 78.455 55.475 1.00 36.15 75 LEU E N 1
ATOM 24801 C CA . LEU E 1 75 ? 36.341 79.735 56.107 1.00 39.24 75 LEU E CA 1
ATOM 24802 C C . LEU E 1 75 ? 36.767 79.740 57.570 1.00 41.62 75 LEU E C 1
ATOM 24803 O O . LEU E 1 75 ? 37.354 80.717 58.050 1.00 46.50 75 LEU E O 1
ATOM 24819 N N . ARG E 1 76 ? 36.486 78.655 58.295 1.00 48.43 76 ARG E N 1
ATOM 24820 C CA . ARG E 1 76 ? 36.872 78.585 59.701 1.00 54.71 76 ARG E CA 1
ATOM 24821 C C . ARG E 1 76 ? 38.384 78.673 59.853 1.00 42.09 76 ARG E C 1
ATOM 24822 O O . ARG E 1 76 ? 38.899 79.397 60.713 1.00 55.66 76 ARG E O 1
ATOM 24843 N N . VAL E 1 77 ? 39.112 77.926 59.027 1.00 35.24 77 VAL E N 1
ATOM 24844 C CA . VAL E 1 77 ? 40.563 77.854 59.164 1.00 41.21 77 VAL E CA 1
ATOM 24845 C C . VAL E 1 77 ? 41.185 79.226 58.926 1.00 41.31 77 VAL E C 1
ATOM 24846 O O . VAL E 1 77 ? 42.032 79.687 59.700 1.00 45.84 77 VAL E O 1
ATOM 24859 N N . TYR E 1 78 ? 40.776 79.898 57.852 1.00 34.47 78 TYR E N 1
ATOM 24860 C CA . TYR E 1 78 ? 41.407 81.159 57.479 1.00 37.60 78 TYR E CA 1
ATOM 24861 C C . TYR E 1 78 ? 40.888 82.346 58.279 1.00 40.51 78 TYR E C 1
ATOM 24862 O O . TYR E 1 78 ? 41.665 83.264 58.564 1.00 49.42 78 TYR E O 1
ATOM 24880 N N . PHE E 1 79 ? 39.615 82.347 58.673 1.00 39.05 79 PHE E N 1
ATOM 24881 C CA . PHE E 1 79 ? 39.069 83.443 59.462 1.00 42.82 79 PHE E CA 1
ATOM 24882 C C . PHE E 1 79 ? 38.911 83.122 60.944 1.00 44.27 79 PHE E C 1
ATOM 24883 O O . PHE E 1 79 ? 38.642 84.039 61.730 1.00 47.16 79 PHE E O 1
ATOM 24900 N N . GLY E 1 80 ? 39.070 81.865 61.345 1.00 39.15 80 GLY E N 1
ATOM 24901 C CA . GLY E 1 80 ? 39.035 81.527 62.760 1.00 51.71 80 GLY E CA 1
ATOM 24902 C C . GLY E 1 80 ? 37.848 82.122 63.493 1.00 55.36 80 GLY E C 1
ATOM 24903 O O . GLY E 1 80 ? 36.697 82.015 63.056 1.00 53.98 80 GLY E O 1
ATOM 24907 N N . ASN E 1 81 ? 38.133 82.761 64.633 1.00 61.04 81 ASN E N 1
ATOM 24908 C CA . ASN E 1 81 ? 37.076 83.300 65.487 1.00 65.57 81 ASN E CA 1
ATOM 24909 C C . ASN E 1 81 ? 36.187 84.289 64.744 1.00 60.70 81 ASN E C 1
ATOM 24910 O O . ASN E 1 81 ? 34.982 84.359 65.013 1.00 59.39 81 ASN E O 1
ATOM 24921 N N . ARG E 1 82 ? 36.747 85.049 63.800 1.00 50.07 82 ARG E N 1
ATOM 24922 C CA . ARG E 1 82 ? 35.949 86.045 63.095 1.00 47.99 82 ARG E CA 1
ATOM 24923 C C . ARG E 1 82 ? 34.791 85.411 62.336 1.00 47.17 82 ARG E C 1
ATOM 24924 O O . ARG E 1 82 ? 33.828 86.109 61.997 1.00 47.70 82 ARG E O 1
ATOM 24945 N N . PHE E 1 83 ? 34.872 84.112 62.052 1.00 54.13 83 PHE E N 1
ATOM 24946 C CA . PHE E 1 83 ? 33.836 83.398 61.318 1.00 57.77 83 PHE E CA 1
ATOM 24947 C C . PHE E 1 83 ? 32.796 82.883 62.303 1.00 57.27 83 PHE E C 1
ATOM 24948 O O . PHE E 1 83 ? 33.146 82.284 63.325 1.00 56.63 83 PHE E O 1
ATOM 24965 N N . SER E 1 84 ? 31.520 83.113 61.996 1.00 59.50 84 SER E N 1
ATOM 24966 C CA . SER E 1 84 ? 30.459 82.724 62.915 1.00 65.05 84 SER E CA 1
ATOM 24967 C C . SER E 1 84 ? 29.122 82.733 62.186 1.00 63.29 84 SER E C 1
ATOM 24968 O O . SER E 1 84 ? 29.001 83.240 61.067 1.00 62.10 84 SER E O 1
ATOM 24976 N N . ASP E 1 85 ? 28.108 82.170 62.856 1.00 56.45 85 ASP E N 1
ATOM 24977 C CA . ASP E 1 85 ? 26.730 82.208 62.365 1.00 62.40 85 ASP E CA 1
ATOM 24978 C C . ASP E 1 85 ? 26.606 81.570 60.984 1.00 55.93 85 ASP E C 1
ATOM 24979 O O . ASP E 1 85 ? 25.918 82.086 60.101 1.00 56.11 85 ASP E O 1
ATOM 24988 N N . PHE E 1 86 ? 27.271 80.433 60.799 1.00 50.66 86 PHE E N 1
ATOM 24989 C CA . PHE E 1 86 ? 27.234 79.738 59.522 1.00 51.36 86 PHE E CA 1
ATOM 24990 C C . PHE E 1 86 ? 25.915 79.002 59.320 1.00 41.11 86 PHE E C 1
ATOM 24991 O O . PHE E 1 86 ? 25.505 78.190 60.154 1.00 39.89 86 PHE E O 1
ATOM 25008 N N . ASN E 1 87 ? 25.256 79.296 58.200 1.00 44.86 87 ASN E N 1
ATOM 25009 C CA . ASN E 1 87 ? 24.058 78.597 57.749 1.00 50.88 87 ASN E CA 1
ATOM 25010 C C . ASN E 1 87 ? 24.117 78.529 56.230 1.00 53.04 87 ASN E C 1
ATOM 25011 O O . ASN E 1 87 ? 24.391 79.542 55.579 1.00 51.89 87 ASN E O 1
ATOM 25022 N N . ALA E 1 88 ? 23.868 77.347 55.664 1.00 47.81 88 ALA E N 1
ATOM 25023 C CA . ALA E 1 88 ? 24.012 77.157 54.228 1.00 46.19 88 ALA E CA 1
ATOM 25024 C C . ALA E 1 88 ? 22.886 76.303 53.668 1.00 50.25 88 ALA E C 1
ATOM 25025 O O . ALA E 1 88 ? 22.412 75.372 54.324 1.00 57.40 88 ALA E O 1
ATOM 25032 N N . ASP E 1 89 ? 22.473 76.628 52.442 1.00 52.57 89 ASP E N 1
ATOM 25033 C CA . ASP E 1 89 ? 21.469 75.876 51.692 1.00 47.66 89 ASP E CA 1
ATOM 25034 C C . ASP E 1 89 ? 22.171 75.243 50.494 1.00 52.13 89 ASP E C 1
ATOM 25035 O O . ASP E 1 89 ? 22.325 75.878 49.446 1.00 47.05 89 ASP E O 1
ATOM 25044 N N . GLU E 1 90 ? 22.593 73.986 50.649 1.00 44.47 90 GLU E N 1
ATOM 25045 C CA . GLU E 1 90 ? 23.354 73.332 49.590 1.00 48.66 90 GLU E CA 1
ATOM 25046 C C . GLU E 1 90 ? 22.507 73.098 48.345 1.00 52.90 90 GLU E C 1
ATOM 25047 O O . GLU E 1 90 ? 23.033 73.126 47.226 1.00 42.21 90 GLU E O 1
ATOM 25059 N N . SER E 1 91 ? 21.202 72.871 48.513 1.00 58.45 91 SER E N 1
ATOM 25060 C CA . SER E 1 91 ? 20.347 72.603 47.361 1.00 46.80 91 SER E CA 1
ATOM 25061 C C . SER E 1 91 ? 20.363 73.764 46.375 1.00 43.80 91 SER E C 1
ATOM 25062 O O . SER E 1 91 ? 20.377 73.553 45.157 1.00 43.37 91 SER E O 1
ATOM 25070 N N . LYS E 1 92 ? 20.361 74.997 46.878 1.00 48.71 92 LYS E N 1
ATOM 25071 C CA . LYS E 1 92 ? 20.414 76.179 46.030 1.00 49.82 92 LYS E CA 1
ATOM 25072 C C . LYS E 1 92 ? 21.814 76.770 45.943 1.00 44.80 92 LYS E C 1
ATOM 25073 O O . LYS E 1 92 ? 21.980 77.870 45.407 1.00 38.87 92 LYS E O 1
ATOM 25092 N N . GLN E 1 93 ? 22.823 76.061 46.449 1.00 42.88 93 GLN E N 1
ATOM 25093 C CA . GLN E 1 93 ? 24.221 76.468 46.318 1.00 47.81 93 GLN E CA 1
ATOM 25094 C C . GLN E 1 93 ? 24.457 77.860 46.902 1.00 49.89 93 GLN E C 1
ATOM 25095 O O . GLN E 1 93 ? 25.123 78.707 46.303 1.00 52.63 93 GLN E O 1
ATOM 25109 N N . ILE E 1 94 ? 23.918 78.089 48.097 1.00 54.95 94 ILE E N 1
ATOM 25110 C CA . ILE E 1 94 ? 24.048 79.371 48.781 1.00 56.48 94 ILE E CA 1
ATOM 25111 C C . ILE E 1 94 ? 24.707 79.140 50.135 1.00 50.92 94 ILE E C 1
ATOM 25112 O O . ILE E 1 94 ? 24.336 78.211 50.863 1.00 44.22 94 ILE E O 1
ATOM 25145 N N . ARG E 1 96 ? 25.668 81.208 53.732 1.00 38.70 96 ARG E N 1
ATOM 25146 C CA . ARG E 1 96 ? 25.418 82.396 54.538 1.00 50.46 96 ARG E CA 1
ATOM 25147 C C . ARG E 1 96 ? 26.216 82.306 55.830 1.00 55.50 96 ARG E C 1
ATOM 25148 O O . ARG E 1 96 ? 26.132 81.305 56.551 1.00 45.82 96 ARG E O 1
ATOM 25169 N N . PHE E 1 97 ? 26.983 83.354 56.117 1.00 42.32 97 PHE E N 1
ATOM 25170 C CA . PHE E 1 97 ? 27.860 83.370 57.278 1.00 41.17 97 PHE E CA 1
ATOM 25171 C C . PHE E 1 97 ? 28.147 84.819 57.640 1.00 52.06 97 PHE E C 1
ATOM 25172 O O . PHE E 1 97 ? 27.764 85.746 56.922 1.00 60.25 97 PHE E O 1
ATOM 25189 N N . SER E 1 98 ? 28.851 85.003 58.753 1.00 52.86 98 SER E N 1
ATOM 25190 C CA . SER E 1 98 ? 29.209 86.327 59.248 1.00 48.97 98 SER E CA 1
ATOM 25191 C C . SER E 1 98 ? 30.708 86.376 59.502 1.00 44.23 98 SER E C 1
ATOM 25192 O O . SER E 1 98 ? 31.264 85.473 60.136 1.00 38.30 98 SER E O 1
ATOM 25200 N N . ILE E 1 99 ? 31.350 87.442 59.030 1.00 47.19 99 ILE E N 1
ATOM 25201 C CA . ILE E 1 99 ? 32.758 87.711 59.297 1.00 49.30 99 ILE E CA 1
ATOM 25202 C C . ILE E 1 99 ? 32.846 89.085 59.946 1.00 49.74 99 ILE E C 1
ATOM 25203 O O . ILE E 1 99 ? 32.398 90.082 59.364 1.00 46.75 99 ILE E O 1
ATOM 25219 N N . ASP E 1 100 ? 33.421 89.137 61.147 1.00 45.31 100 ASP E N 1
ATOM 25220 C CA . ASP E 1 100 ? 33.589 90.379 61.896 1.00 45.45 100 ASP E CA 1
ATOM 25221 C C . ASP E 1 100 ? 32.250 91.016 62.250 1.00 48.89 100 ASP E C 1
ATOM 25222 O O . ASP E 1 100 ? 32.168 92.233 62.451 1.00 53.15 100 ASP E O 1
ATOM 25231 N N . GLY E 1 101 ? 31.195 90.208 62.332 1.00 46.84 101 GLY E N 1
ATOM 25232 C CA . GLY E 1 101 ? 29.870 90.694 62.639 1.00 49.78 101 GLY E CA 1
ATOM 25233 C C . GLY E 1 101 ? 29.055 91.117 61.439 1.00 48.92 101 GLY E C 1
ATOM 25234 O O . GLY E 1 101 ? 27.844 91.332 61.577 1.00 46.38 101 GLY E O 1
ATOM 25238 N N . ALA E 1 102 ? 29.674 91.242 60.270 1.00 50.38 102 ALA E N 1
ATOM 25239 C CA . ALA E 1 102 ? 28.946 91.573 59.058 1.00 50.67 102 ALA E CA 1
ATOM 25240 C C . ALA E 1 102 ? 28.333 90.311 58.461 1.00 55.57 102 ALA E C 1
ATOM 25241 O O . ALA E 1 102 ? 28.778 89.191 58.721 1.00 54.31 102 ALA E O 1
ATOM 25248 N N . ILE E 1 103 ? 27.295 90.502 57.655 1.00 61.26 103 ILE E N 1
ATOM 25249 C CA . ILE E 1 103 ? 26.591 89.402 57.008 1.00 57.62 103 ILE E CA 1
ATOM 25250 C C . ILE E 1 103 ? 27.075 89.303 55.567 1.00 57.18 103 ILE E C 1
ATOM 25251 O O . ILE E 1 103 ? 26.916 90.245 54.781 1.00 51.14 103 ILE E O 1
ATOM 25267 N N . HIS E 1 104 ? 27.666 88.162 55.226 1.00 50.55 104 HIS E N 1
ATOM 25268 C CA . HIS E 1 104 ? 28.167 87.884 53.888 1.00 50.58 104 HIS E CA 1
ATOM 25269 C C . HIS E 1 104 ? 27.531 86.596 53.384 1.00 57.46 104 HIS E C 1
ATOM 25270 O O . HIS E 1 104 ? 27.322 85.654 54.156 1.00 52.04 104 HIS E O 1
ATOM 25284 N N . GLU E 1 105 ? 27.218 86.556 52.090 1.00 54.28 105 GLU E N 1
ATOM 25285 C CA . GLU E 1 105 ? 26.638 85.372 51.468 1.00 53.10 105 GLU E CA 1
ATOM 25286 C C . GLU E 1 105 ? 27.403 85.052 50.192 1.00 46.98 105 GLU E C 1
ATOM 25287 O O . GLU E 1 105 ? 27.655 85.942 49.372 1.00 40.73 105 GLU E O 1
ATOM 25299 N N . ILE E 1 106 ? 27.775 83.783 50.035 1.00 50.94 106 ILE E N 1
ATOM 25300 C CA . ILE E 1 106 ? 28.495 83.297 48.862 1.00 49.76 106 ILE E CA 1
ATOM 25301 C C . ILE E 1 106 ? 27.533 82.467 48.023 1.00 48.68 106 ILE E C 1
ATOM 25302 O O . ILE E 1 106 ? 26.939 81.499 48.517 1.00 47.99 106 ILE E O 1
ATOM 25318 N N . LYS E 1 107 ? 27.374 82.853 46.757 1.00 51.53 107 LYS E N 1
ATOM 25319 C CA . LYS E 1 107 ? 26.509 82.157 45.816 1.00 40.46 107 LYS E CA 1
ATOM 25320 C C . LYS E 1 107 ? 27.366 81.627 44.676 1.00 45.35 107 LYS E C 1
ATOM 25321 O O . LYS E 1 107 ? 28.109 82.392 44.052 1.00 44.66 107 LYS E O 1
ATOM 25340 N N . ALA E 1 108 ? 27.262 80.328 44.398 1.00 42.48 108 ALA E N 1
ATOM 25341 C CA . ALA E 1 108 ? 27.972 79.708 43.284 1.00 35.83 108 ALA E CA 1
ATOM 25342 C C . ALA E 1 108 ? 26.941 79.270 42.253 1.00 39.08 108 ALA E C 1
ATOM 25343 O O . ALA E 1 108 ? 26.136 78.371 42.518 1.00 45.48 108 ALA E O 1
ATOM 25350 N N . ILE E 1 109 ? 26.970 79.897 41.080 1.00 44.49 109 ILE E N 1
ATOM 25351 C CA . ILE E 1 109 ? 26.053 79.573 39.992 1.00 51.71 109 ILE E CA 1
ATOM 25352 C C . ILE E 1 109 ? 26.850 79.498 38.698 1.00 56.36 109 ILE E C 1
ATOM 25353 O O . ILE E 1 109 ? 27.586 80.431 38.361 1.00 55.41 109 ILE E O 1
ATOM 25369 N N . ARG E 1 110 ? 26.716 78.385 37.983 1.00 46.76 110 ARG E N 1
ATOM 25370 C CA . ARG E 1 110 ? 27.356 78.189 36.675 1.00 38.55 110 ARG E CA 1
ATOM 25371 C C . ARG E 1 110 ? 28.869 78.276 36.861 1.00 41.03 110 ARG E C 1
ATOM 25372 O O . ARG E 1 110 ? 29.401 77.644 37.786 1.00 39.84 110 ARG E O 1
ATOM 25393 N N . ASN E 1 111 ? 29.587 79.014 36.018 1.00 50.50 111 ASN E N 1
ATOM 25394 C CA . ASN E 1 111 ? 31.038 79.118 36.059 1.00 46.28 111 ASN E CA 1
ATOM 25395 C C . ASN E 1 111 ? 31.514 80.303 36.879 1.00 33.25 111 ASN E C 1
ATOM 25396 O O . ASN E 1 111 ? 32.666 80.728 36.727 1.00 34.91 111 ASN E O 1
ATOM 25407 N N . LYS E 1 112 ? 30.660 80.835 37.750 1.00 45.20 112 LYS E N 1
ATOM 25408 C CA . LYS E 1 112 ? 30.999 81.973 38.583 1.00 40.30 112 LYS E CA 1
ATOM 25409 C C . LYS E 1 112 ? 30.664 81.675 40.036 1.00 41.60 112 LYS E C 1
ATOM 25410 O O . LYS E 1 112 ? 29.754 80.898 40.336 1.00 50.85 112 LYS E O 1
ATOM 25429 N N . ILE E 1 113 ? 31.419 82.298 40.936 1.00 39.40 113 ILE E N 1
ATOM 25430 C CA . ILE E 1 113 ? 31.102 82.329 42.357 1.00 37.77 113 ILE E CA 1
ATOM 25431 C C . ILE E 1 113 ? 30.952 83.788 42.759 1.00 46.49 113 ILE E C 1
ATOM 25432 O O . ILE E 1 113 ? 31.826 84.611 42.459 1.00 36.20 113 ILE E O 1
ATOM 25448 N N . PHE E 1 114 ? 29.860 84.100 43.449 1.00 52.10 114 PHE E N 1
ATOM 25449 C CA . PHE E 1 114 ? 29.527 85.462 43.840 1.00 44.56 114 PHE E CA 1
ATOM 25450 C C . PHE E 1 114 ? 29.623 85.602 45.351 1.00 45.62 114 PHE E C 1
ATOM 25451 O O . PHE E 1 114 ? 29.109 84.759 46.093 1.00 50.97 114 PHE E O 1
ATOM 25468 N N . PHE E 1 115 ? 30.274 86.674 45.795 1.00 44.25 115 PHE E N 1
ATOM 25469 C CA . PHE E 1 115 ? 30.389 87.028 47.206 1.00 48.11 115 PHE E CA 1
ATOM 25470 C C . PHE E 1 115 ? 29.687 88.370 47.372 1.00 47.66 115 PHE E C 1
ATOM 25471 O O . PHE E 1 115 ? 30.159 89.391 46.861 1.00 44.52 115 PHE E O 1
ATOM 25488 N N . ASP E 1 116 ? 28.550 88.362 48.068 1.00 51.22 116 ASP E N 1
ATOM 25489 C CA . ASP E 1 116 ? 27.739 89.564 48.266 1.00 48.54 116 ASP E CA 1
ATOM 25490 C C . ASP E 1 116 ? 27.380 90.189 46.918 1.00 54.10 116 ASP E C 1
ATOM 25491 O O . ASP E 1 116 ? 27.471 91.404 46.729 1.00 44.28 116 ASP E O 1
ATOM 25500 N N . ASP E 1 117 ? 26.969 89.340 45.970 1.00 55.06 117 ASP E N 1
ATOM 25501 C CA . ASP E 1 117 ? 26.486 89.744 44.651 1.00 61.95 117 ASP E CA 1
ATOM 25502 C C . ASP E 1 117 ? 27.587 90.330 43.778 1.00 57.77 117 ASP E C 1
ATOM 25503 O O . ASP E 1 117 ? 27.305 91.077 42.835 1.00 56.80 117 ASP E O 1
ATOM 25512 N N . ARG E 1 118 ? 28.842 90.013 44.089 1.00 55.20 118 ARG E N 1
ATOM 25513 C CA . ARG E 1 118 ? 29.999 90.426 43.304 1.00 49.15 118 ARG E CA 1
ATOM 25514 C C . ARG E 1 118 ? 30.795 89.168 42.999 1.00 42.75 118 ARG E C 1
ATOM 25515 O O . ARG E 1 118 ? 31.239 88.475 43.921 1.00 43.75 118 ARG E O 1
ATOM 25536 N N . CYS E 1 119 ? 30.977 88.875 41.714 1.00 48.49 119 CYS E N 1
ATOM 25537 C CA . CYS E 1 119 ? 31.699 87.673 41.321 1.00 49.12 119 CYS E CA 1
ATOM 25538 C C . CYS E 1 119 ? 33.152 87.762 41.764 1.00 40.81 119 CYS E C 1
ATOM 25539 O O . CYS E 1 119 ? 33.845 88.740 41.467 1.00 35.12 119 CYS E O 1
ATOM 25547 N N . ILE E 1 120 ? 33.615 86.734 42.469 1.00 43.22 120 ILE E N 1
ATOM 25548 C CA . ILE E 1 120 ? 34.988 86.699 42.948 1.00 34.52 120 ILE E CA 1
ATOM 25549 C C . ILE E 1 120 ? 35.811 85.576 42.335 1.00 38.53 120 ILE E C 1
ATOM 25550 O O . ILE E 1 120 ? 37.051 85.657 42.361 1.00 41.93 120 ILE E O 1
ATOM 25566 N N . VAL E 1 121 ? 35.193 84.549 41.756 1.00 39.13 121 VAL E N 1
ATOM 25567 C CA . VAL E 1 121 ? 35.921 83.458 41.113 1.00 37.26 121 VAL E CA 1
ATOM 25568 C C . VAL E 1 121 ? 35.260 83.148 39.776 1.00 38.17 121 VAL E C 1
ATOM 25569 O O . VAL E 1 121 ? 34.032 83.053 39.687 1.00 35.49 121 VAL E O 1
ATOM 25582 N N . TYR E 1 122 ? 36.079 83.004 38.737 1.00 42.49 122 TYR E N 1
ATOM 25583 C CA . TYR E 1 122 ? 35.643 82.620 37.404 1.00 38.59 122 TYR E CA 1
ATOM 25584 C C . TYR E 1 122 ? 36.293 81.288 37.047 1.00 43.67 122 TYR E C 1
ATOM 25585 O O . TYR E 1 122 ? 37.491 81.099 37.277 1.00 50.23 122 TYR E O 1
ATOM 25603 N N . PHE E 1 123 ? 35.519 80.372 36.478 1.00 47.16 123 PHE E N 1
ATOM 25604 C CA . PHE E 1 123 ? 36.032 79.087 36.022 1.00 35.17 123 PHE E CA 1
ATOM 25605 C C . PHE E 1 123 ? 36.094 79.079 34.502 1.00 37.69 123 PHE E C 1
ATOM 25606 O O . PHE E 1 123 ? 35.087 79.348 33.839 1.00 39.68 123 PHE E O 1
ATOM 25623 N N . ILE E 1 124 ? 37.275 78.796 33.951 1.00 36.48 124 ILE E N 1
ATOM 25624 C CA . ILE E 1 124 ? 37.453 78.807 32.506 1.00 41.39 124 ILE E CA 1
ATOM 25625 C C . ILE E 1 124 ? 38.286 77.600 32.098 1.00 35.50 124 ILE E C 1
ATOM 25626 O O . ILE E 1 124 ? 39.133 77.120 32.857 1.00 36.43 124 ILE E O 1
ATOM 25642 N N . ALA E 1 125 ? 38.060 77.128 30.876 1.00 39.07 125 ALA E N 1
ATOM 25643 C CA . ALA E 1 125 ? 38.803 76.015 30.303 1.00 43.80 125 ALA E CA 1
ATOM 25644 C C . ALA E 1 125 ? 39.583 76.531 29.105 1.00 44.37 125 ALA E C 1
ATOM 25645 O O . ALA E 1 125 ? 39.027 77.236 28.257 1.00 41.63 125 ALA E O 1
ATOM 25652 N N . LEU E 1 126 ? 40.871 76.191 29.043 1.00 40.18 126 LEU E N 1
ATOM 25653 C CA . LEU E 1 126 ? 41.707 76.695 27.959 1.00 34.93 126 LEU E CA 1
ATOM 25654 C C . LEU E 1 126 ? 41.145 76.296 26.601 1.00 36.44 126 LEU E C 1
ATOM 25655 O O . LEU E 1 126 ? 41.308 77.034 25.623 1.00 42.13 126 LEU E O 1
ATOM 25671 N N . SER E 1 127 ? 40.471 75.143 26.522 1.00 39.60 127 SER E N 1
ATOM 25672 C CA . SER E 1 127 ? 39.817 74.750 25.277 1.00 39.32 127 SER E CA 1
ATOM 25673 C C . SER E 1 127 ? 38.748 75.762 24.882 1.00 40.08 127 SER E C 1
ATOM 25674 O O . SER E 1 127 ? 38.559 76.052 23.694 1.00 43.14 127 SER E O 1
ATOM 25682 N N . ARG E 1 128 ? 38.038 76.303 25.868 1.00 36.81 128 ARG E N 1
ATOM 25683 C CA . ARG E 1 128 ? 36.979 77.280 25.666 1.00 43.08 128 ARG E CA 1
ATOM 25684 C C . ARG E 1 128 ? 37.487 78.712 25.779 1.00 47.36 128 ARG E C 1
ATOM 25685 O O . ARG E 1 128 ? 36.679 79.647 25.790 1.00 59.14 128 ARG E O 1
ATOM 25706 N N . ALA E 1 129 ? 38.807 78.901 25.856 1.00 41.90 129 ALA E N 1
ATOM 25707 C CA . ALA E 1 129 ? 39.365 80.235 26.047 1.00 51.30 129 ALA E CA 1
ATOM 25708 C C . ALA E 1 129 ? 39.012 81.169 24.898 1.00 53.49 129 ALA E C 1
ATOM 25709 O O . ALA E 1 129 ? 38.815 82.368 25.113 1.00 56.47 129 ALA E O 1
ATOM 25716 N N . GLY E 1 130 ? 38.930 80.646 23.676 1.00 39.36 130 GLY E N 1
ATOM 25717 C CA . GLY E 1 130 ? 38.645 81.501 22.535 1.00 42.47 130 GLY E CA 1
ATOM 25718 C C . GLY E 1 130 ? 37.364 82.295 22.707 1.00 64.73 130 GLY E C 1
ATOM 25719 O O . GLY E 1 130 ? 37.275 83.452 22.285 1.00 73.70 130 GLY E O 1
ATOM 25723 N N . HIS E 1 131 ? 36.353 81.681 23.327 1.00 70.45 131 HIS E N 1
ATOM 25724 C CA . HIS E 1 131 ? 35.046 82.306 23.458 1.00 61.36 131 HIS E CA 1
ATOM 25725 C C . HIS E 1 131 ? 35.040 83.492 24.421 1.00 70.21 131 HIS E C 1
ATOM 25726 O O . HIS E 1 131 ? 34.117 84.312 24.357 1.00 80.32 131 HIS E O 1
ATOM 25740 N N . VAL E 1 132 ? 36.035 83.615 25.310 1.00 71.64 132 VAL E N 1
ATOM 25741 C CA . VAL E 1 132 ? 36.001 84.657 26.333 1.00 80.49 132 VAL E CA 1
ATOM 25742 C C . VAL E 1 132 ? 36.731 85.905 25.858 1.00 72.86 132 VAL E C 1
ATOM 25743 O O . VAL E 1 132 ? 37.759 85.833 25.175 1.00 72.37 132 VAL E O 1
ATOM 25756 N N . LYS E 1 133 ? 36.185 87.059 26.234 1.00 78.36 133 LYS E N 1
ATOM 25757 C CA . LYS E 1 133 ? 36.738 88.371 25.936 1.00 88.18 133 LYS E CA 1
ATOM 25758 C C . LYS E 1 133 ? 37.183 89.026 27.238 1.00 97.61 133 LYS E C 1
ATOM 25759 O O . LYS E 1 133 ? 36.943 88.513 28.334 1.00 98.52 133 LYS E O 1
ATOM 25763 N N . SER E 1 134 ? 37.844 90.175 27.112 1.00 95.70 134 SER E N 1
ATOM 25764 C CA . SER E 1 134 ? 38.331 90.881 28.291 1.00 96.93 134 SER E CA 1
ATOM 25765 C C . SER E 1 134 ? 37.243 91.689 28.983 1.00 91.15 134 SER E C 1
ATOM 25766 O O . SER E 1 134 ? 37.444 92.125 30.122 1.00 90.97 134 SER E O 1
ATOM 25774 N N . ASN E 1 135 ? 36.106 91.899 28.321 1.00 95.75 135 ASN E N 1
ATOM 25775 C CA . ASN E 1 135 ? 35.057 92.727 28.899 1.00 91.27 135 ASN E CA 1
ATOM 25776 C C . ASN E 1 135 ? 34.442 92.072 30.126 1.00 86.17 135 ASN E C 1
ATOM 25777 O O . ASN E 1 135 ? 34.116 92.756 31.103 1.00 91.28 135 ASN E O 1
ATOM 25788 N N . ASN E 1 136 ? 34.291 90.748 30.101 1.00 89.38 136 ASN E N 1
ATOM 25789 C CA . ASN E 1 136 ? 33.563 90.053 31.152 1.00 88.96 136 ASN E CA 1
ATOM 25790 C C . ASN E 1 136 ? 34.343 89.938 32.456 1.00 85.94 136 ASN E C 1
ATOM 25791 O O . ASN E 1 136 ? 33.768 89.497 33.457 1.00 73.07 136 ASN E O 1
ATOM 25802 N N . TYR E 1 137 ? 35.618 90.328 32.487 1.00 80.94 137 TYR E N 1
ATOM 25803 C CA . TYR E 1 137 ? 36.456 90.154 33.675 1.00 74.72 137 TYR E CA 1
ATOM 25804 C C . TYR E 1 137 ? 37.034 91.488 34.121 1.00 75.16 137 TYR E C 1
ATOM 25805 O O . TYR E 1 137 ? 38.131 91.877 33.690 1.00 70.85 137 TYR E O 1
ATOM 25823 N N . PRO E 1 138 ? 36.307 92.249 34.932 1.00 66.26 138 PRO E N 1
ATOM 25824 C CA . PRO E 1 138 ? 36.746 93.617 35.239 1.00 61.59 138 PRO E CA 1
ATOM 25825 C C . PRO E 1 138 ? 38.048 93.696 36.027 1.00 63.39 138 PRO E C 1
ATOM 25826 O O . PRO E 1 138 ? 38.990 94.378 35.608 1.00 71.46 138 PRO E O 1
ATOM 25837 N N . ASP E 1 139 ? 38.095 93.034 37.189 1.00 60.18 139 ASP E N 1
ATOM 25838 C CA . ASP E 1 139 ? 39.162 93.230 38.177 1.00 73.72 139 ASP E CA 1
ATOM 25839 C C . ASP E 1 139 ? 39.806 91.912 38.630 1.00 64.45 139 ASP E C 1
ATOM 25840 O O . ASP E 1 139 ? 39.814 91.595 39.819 1.00 51.80 139 ASP E O 1
ATOM 25849 N N . VAL E 1 140 ? 40.278 91.103 37.686 1.00 59.38 140 VAL E N 1
ATOM 25850 C CA . VAL E 1 140 ? 40.919 89.836 38.040 1.00 48.14 140 VAL E CA 1
ATOM 25851 C C . VAL E 1 140 ? 42.363 90.083 38.473 1.00 46.71 140 VAL E C 1
ATOM 25852 O O . VAL E 1 140 ? 43.155 90.660 37.723 1.00 46.27 140 VAL E O 1
ATOM 25865 N N . LYS E 1 141 ? 42.709 89.617 39.680 1.00 41.04 141 LYS E N 1
ATOM 25866 C CA . LYS E 1 141 ? 44.051 89.752 40.231 1.00 40.82 141 LYS E CA 1
ATOM 25867 C C . LYS E 1 141 ? 44.793 88.430 40.374 1.00 44.58 141 LYS E C 1
ATOM 25868 O O . LYS E 1 141 ? 46.025 88.442 40.452 1.00 49.67 141 LYS E O 1
ATOM 25887 N N . TYR E 1 142 ? 44.085 87.301 40.408 1.00 42.63 142 TYR E N 1
ATOM 25888 C CA . TYR E 1 142 ? 44.699 85.995 40.605 1.00 34.47 142 TYR E CA 1
ATOM 25889 C C . TYR E 1 142 ? 44.271 85.059 39.484 1.00 31.56 142 TYR E C 1
ATOM 25890 O O . TYR E 1 142 ? 43.086 85.001 39.137 1.00 35.57 142 TYR E O 1
ATOM 25908 N N . LEU E 1 143 ? 45.231 84.321 38.932 1.00 27.62 143 LEU E N 1
ATOM 25909 C CA . LEU E 1 143 ? 44.965 83.270 37.956 1.00 37.05 143 LEU E CA 1
ATOM 25910 C C . LEU E 1 143 ? 45.676 82.005 38.409 1.00 35.37 143 LEU E C 1
ATOM 25911 O O . LEU E 1 143 ? 46.895 82.016 38.607 1.00 34.59 143 LEU E O 1
ATOM 25927 N N . VAL E 1 144 ? 44.919 80.926 38.591 1.00 31.83 144 VAL E N 1
ATOM 25928 C CA . VAL E 1 144 ? 45.463 79.649 39.040 1.00 30.62 144 VAL E CA 1
ATOM 25929 C C . VAL E 1 144 ? 45.221 78.612 37.952 1.00 30.95 144 VAL E C 1
ATOM 25930 O O . VAL E 1 144 ? 44.070 78.328 37.599 1.00 34.21 144 VAL E O 1
ATOM 25943 N N . PHE E 1 145 ? 46.303 78.048 37.429 1.00 26.28 145 PHE E N 1
ATOM 25944 C CA . PHE E 1 145 ? 46.274 77.003 36.408 1.00 26.39 145 PHE E CA 1
ATOM 25945 C C . PHE E 1 145 ? 46.637 75.704 37.126 1.00 29.19 145 PHE E C 1
ATOM 25946 O O . PHE E 1 145 ? 47.812 75.366 37.268 1.00 37.65 145 PHE E O 1
ATOM 25963 N N . ASP E 1 146 ? 45.622 74.975 37.578 1.00 26.19 146 ASP E N 1
ATOM 25964 C CA . ASP E 1 146 ? 45.866 73.758 38.337 1.00 26.05 146 ASP E CA 1
ATOM 25965 C C . ASP E 1 146 ? 46.147 72.592 37.397 1.00 32.34 146 ASP E C 1
ATOM 25966 O O . ASP E 1 146 ? 45.643 72.533 36.271 1.00 35.22 146 ASP E O 1
ATOM 25975 N N . GLU E 1 147 ? 46.964 71.655 37.878 1.00 38.13 147 GLU E N 1
ATOM 25976 C CA . GLU E 1 147 ? 47.351 70.475 37.109 1.00 39.04 147 GLU E CA 1
ATOM 25977 C C . GLU E 1 147 ? 47.920 70.890 35.753 1.00 36.67 147 GLU E C 1
ATOM 25978 O O . GLU E 1 147 ? 47.583 70.335 34.705 1.00 31.73 147 GLU E O 1
ATOM 25990 N N . VAL E 1 148 ? 48.797 71.897 35.789 1.00 35.44 148 VAL E N 1
ATOM 25991 C CA . VAL E 1 148 ? 49.311 72.492 34.559 1.00 32.16 148 VAL E CA 1
ATOM 25992 C C . VAL E 1 148 ? 50.051 71.458 33.720 1.00 28.46 148 VAL E C 1
ATOM 25993 O O . VAL E 1 148 ? 49.978 71.477 32.487 1.00 36.94 148 VAL E O 1
ATOM 26006 N N . ILE E 1 149 ? 50.783 70.553 34.359 1.00 32.84 149 ILE E N 1
ATOM 26007 C CA . ILE E 1 149 ? 51.526 69.507 33.658 1.00 37.52 149 ILE E CA 1
ATOM 26008 C C . ILE E 1 149 ? 50.770 68.198 33.823 1.00 32.40 149 ILE E C 1
ATOM 26009 O O . ILE E 1 149 ? 50.476 67.775 34.949 1.00 36.21 149 ILE E O 1
ATOM 26025 N N . ILE E 1 150 ? 50.467 67.552 32.695 1.00 41.87 150 ILE E N 1
ATOM 26026 C CA . ILE E 1 150 ? 49.636 66.357 32.713 1.00 46.25 150 ILE E CA 1
ATOM 26027 C C . ILE E 1 150 ? 50.336 65.227 33.453 1.00 44.23 150 ILE E C 1
ATOM 26028 O O . ILE E 1 150 ? 51.538 64.991 33.280 1.00 44.82 150 ILE E O 1
ATOM 26044 N N . ASP E 1 151 ? 49.568 64.502 34.265 1.00 58.90 151 ASP E N 1
ATOM 26045 C CA . ASP E 1 151 ? 50.041 63.307 34.954 1.00 63.92 151 ASP E CA 1
ATOM 26046 C C . ASP E 1 151 ? 49.522 62.088 34.198 1.00 76.65 151 ASP E C 1
ATOM 26047 O O . ASP E 1 151 ? 48.307 61.916 34.053 1.00 89.85 151 ASP E O 1
ATOM 26056 N N . ARG E 1 152 ? 50.440 61.248 33.718 1.00 76.52 152 ARG E N 1
ATOM 26057 C CA . ARG E 1 152 ? 50.054 60.085 32.929 1.00 83.32 152 ARG E CA 1
ATOM 26058 C C . ARG E 1 152 ? 49.600 58.916 33.792 1.00 90.56 152 ARG E C 1
ATOM 26059 O O . ARG E 1 152 ? 48.866 58.052 33.298 1.00 100.86 152 ARG E O 1
ATOM 26080 N N . SER E 1 153 ? 49.983 58.876 35.070 1.00 92.82 153 SER E N 1
ATOM 26081 C CA . SER E 1 153 ? 49.520 57.793 35.935 1.00 106.72 153 SER E CA 1
ATOM 26082 C C . SER E 1 153 ? 48.037 57.970 36.284 1.00 103.91 153 SER E C 1
ATOM 26083 O O . SER E 1 153 ? 47.230 57.070 36.035 1.00 96.28 153 SER E O 1
ATOM 26091 N N . ILE E 1 154 ? 47.638 59.143 36.808 1.00 107.38 154 ILE E N 1
ATOM 26092 C CA . ILE E 1 154 ? 46.232 59.361 37.160 1.00 103.07 154 ILE E CA 1
ATOM 26093 C C . ILE E 1 154 ? 45.394 59.462 35.890 1.00 105.04 154 ILE E C 1
ATOM 26094 O O . ILE E 1 154 ? 44.330 58.841 35.768 1.00 96.44 154 ILE E O 1
ATOM 26127 N N . PRO E 1 156 ? 45.398 58.601 32.045 1.00 107.24 156 PRO E N 1
ATOM 26128 C CA . PRO E 1 156 ? 46.181 57.797 31.102 1.00 108.09 156 PRO E CA 1
ATOM 26129 C C . PRO E 1 156 ? 46.490 58.518 29.796 1.00 104.17 156 PRO E C 1
ATOM 26130 O O . PRO E 1 156 ? 47.635 58.470 29.337 1.00 96.68 156 PRO E O 1
ATOM 26141 N N . ASN E 1 157 ? 45.490 59.184 29.173 1.00 99.72 157 ASN E N 1
ATOM 26142 C CA . ASN E 1 157 ? 45.703 59.779 27.846 1.00 104.08 157 ASN E CA 1
ATOM 26143 C C . ASN E 1 157 ? 45.051 61.164 27.753 1.00 89.31 157 ASN E C 1
ATOM 26144 O O . ASN E 1 157 ? 43.988 61.341 27.153 1.00 81.42 157 ASN E O 1
ATOM 26155 N N . ALA E 1 158 ? 45.702 62.155 28.357 1.00 92.29 158 ALA E N 1
ATOM 26156 C CA . ALA E 1 158 ? 45.325 63.556 28.215 1.00 73.55 158 ALA E CA 1
ATOM 26157 C C . ALA E 1 158 ? 46.339 64.255 27.320 1.00 62.40 158 ALA E C 1
ATOM 26158 O O . ALA E 1 158 ? 47.550 64.091 27.505 1.00 73.92 158 ALA E O 1
ATOM 26165 N N . ARG E 1 159 ? 45.848 65.033 26.359 1.00 54.61 159 ARG E N 1
ATOM 26166 C CA . ARG E 1 159 ? 46.691 65.704 25.380 1.00 56.16 159 ARG E CA 1
ATOM 26167 C C . ARG E 1 159 ? 46.660 67.212 25.594 1.00 47.76 159 ARG E C 1
ATOM 26168 O O . ARG E 1 159 ? 45.604 67.788 25.874 1.00 49.45 159 ARG E O 1
ATOM 26189 N N . TYR E 1 160 ? 47.826 67.842 25.460 1.00 48.29 160 TYR E N 1
ATOM 26190 C CA . TYR E 1 160 ? 47.916 69.292 25.540 1.00 38.94 160 TYR E CA 1
ATOM 26191 C C . TYR E 1 160 ? 47.203 69.925 24.350 1.00 40.32 160 TYR E C 1
ATOM 26192 O O . TYR E 1 160 ? 47.067 69.317 23.286 1.00 40.51 160 TYR E O 1
ATOM 26210 N N . ILE E 1 161 ? 46.740 71.162 24.537 1.00 41.66 161 ILE E N 1
ATOM 26211 C CA . ILE E 1 161 ? 46.040 71.850 23.460 1.00 45.17 161 ILE E CA 1
ATOM 26212 C C . ILE E 1 161 ? 47.048 72.313 22.412 1.00 48.38 161 ILE E C 1
ATOM 26213 O O . ILE E 1 161 ? 48.206 72.634 22.721 1.00 40.08 161 ILE E O 1
ATOM 26229 N N . ARG E 1 162 ? 46.607 72.350 21.158 1.00 47.59 162 ARG E N 1
ATOM 26230 C CA . ARG E 1 162 ? 47.463 72.826 20.080 1.00 39.49 162 ARG E CA 1
ATOM 26231 C C . ARG E 1 162 ? 47.845 74.279 20.331 1.00 40.46 162 ARG E C 1
ATOM 26232 O O . ARG E 1 162 ? 46.983 75.124 20.592 1.00 37.13 162 ARG E O 1
ATOM 26253 N N . ASN E 1 163 ? 49.143 74.568 20.263 1.00 48.04 163 ASN E N 1
ATOM 26254 C CA . ASN E 1 163 ? 49.652 75.908 20.541 1.00 45.19 163 ASN E CA 1
ATOM 26255 C C . ASN E 1 163 ? 49.167 76.381 21.909 1.00 44.03 163 ASN E C 1
ATOM 26256 O O . ASN E 1 163 ? 48.683 77.503 22.077 1.00 44.91 163 ASN E O 1
ATOM 26267 N N . GLU E 1 164 ? 49.308 75.497 22.901 1.00 42.98 164 GLU E N 1
ATOM 26268 C CA . GLU E 1 164 ? 48.729 75.748 24.217 1.00 40.20 164 GLU E CA 1
ATOM 26269 C C . GLU E 1 164 ? 49.255 77.043 24.826 1.00 27.96 164 GLU E C 1
ATOM 26270 O O . GLU E 1 164 ? 48.482 77.849 25.356 1.00 28.68 164 GLU E O 1
ATOM 26282 N N . PHE E 1 165 ? 50.570 77.267 24.759 1.00 31.33 165 PHE E N 1
ATOM 26283 C CA . PHE E 1 165 ? 51.130 78.432 25.435 1.00 28.94 165 PHE E CA 1
ATOM 26284 C C . PHE E 1 165 ? 50.615 79.727 24.819 1.00 37.88 165 PHE E C 1
ATOM 26285 O O . PHE E 1 165 ? 50.357 80.704 25.533 1.00 41.11 165 PHE E O 1
ATOM 26302 N N . THR E 1 166 ? 50.459 79.757 23.493 1.00 44.69 166 THR E N 1
ATOM 26303 C CA . THR E 1 166 ? 49.884 80.936 22.855 1.00 40.69 166 THR E CA 1
ATOM 26304 C C . THR E 1 166 ? 48.443 81.146 23.303 1.00 37.91 166 THR E C 1
ATOM 26305 O O . THR E 1 166 ? 48.016 82.282 23.540 1.00 47.47 166 THR E O 1
ATOM 26316 N N . VAL E 1 167 ? 47.680 80.059 23.429 1.00 39.15 167 VAL E N 1
ATOM 26317 C CA . VAL E 1 167 ? 46.313 80.175 23.928 1.00 39.92 167 VAL E CA 1
ATOM 26318 C C . VAL E 1 167 ? 46.322 80.679 25.364 1.00 40.77 167 VAL E C 1
ATOM 26319 O O . VAL E 1 167 ? 45.488 81.504 25.756 1.00 47.04 167 VAL E O 1
ATOM 26332 N N . LEU E 1 168 ? 47.263 80.187 26.172 1.00 42.18 168 LEU E N 1
ATOM 26333 C CA . LEU E 1 168 ? 47.369 80.652 27.550 1.00 36.57 168 LEU E CA 1
ATOM 26334 C C . LEU E 1 168 ? 47.753 82.124 27.596 1.00 32.46 168 LEU E C 1
ATOM 26335 O O . LEU E 1 168 ? 47.110 82.920 28.288 1.00 35.77 168 LEU E O 1
ATOM 26351 N N . LEU E 1 169 ? 48.786 82.511 26.843 1.00 31.18 169 LEU E N 1
ATOM 26352 C CA . LEU E 1 169 ? 49.228 83.901 26.871 1.00 35.59 169 LEU E CA 1
ATOM 26353 C C . LEU E 1 169 ? 48.125 84.837 26.398 1.00 31.95 169 LEU E C 1
ATOM 26354 O O . LEU E 1 169 ? 47.949 85.930 26.950 1.00 45.15 169 LEU E O 1
ATOM 26370 N N . ASN E 1 170 ? 47.366 84.428 25.380 1.00 35.95 170 ASN E N 1
ATOM 26371 C CA . ASN E 1 170 ? 46.229 85.235 24.952 1.00 43.25 170 ASN E CA 1
ATOM 26372 C C . ASN E 1 170 ? 45.212 85.374 26.077 1.00 50.74 170 ASN E C 1
ATOM 26373 O O . ASN E 1 170 ? 44.634 86.450 26.273 1.00 61.78 170 ASN E O 1
ATOM 26384 N N . LEU E 1 171 ? 44.979 84.295 26.829 1.00 47.62 171 LEU E N 1
ATOM 26385 C CA . LEU E 1 171 ? 44.053 84.371 27.953 1.00 39.02 171 LEU E CA 1
ATOM 26386 C C . LEU E 1 171 ? 44.594 85.286 29.045 1.00 35.54 171 LEU E C 1
ATOM 26387 O O . LEU E 1 171 ? 43.830 86.026 29.675 1.00 36.56 171 LEU E O 1
ATOM 26403 N N . ILE E 1 172 ? 45.908 85.251 29.283 1.00 41.82 172 ILE E N 1
ATOM 26404 C CA . ILE E 1 172 ? 46.505 86.165 30.253 1.00 35.39 172 ILE E CA 1
ATOM 26405 C C . ILE E 1 172 ? 46.245 87.604 29.834 1.00 36.68 172 ILE E C 1
ATOM 26406 O O . ILE E 1 172 ? 45.883 88.456 30.655 1.00 42.00 172 ILE E O 1
ATOM 26422 N N . GLU E 1 173 ? 46.416 87.895 28.542 1.00 33.51 173 GLU E N 1
ATOM 26423 C CA . GLU E 1 173 ? 46.168 89.242 28.047 1.00 47.41 173 GLU E CA 1
ATOM 26424 C C . GLU E 1 173 ? 44.696 89.605 28.193 1.00 52.69 173 GLU E C 1
ATOM 26425 O O . GLU E 1 173 ? 44.356 90.728 28.583 1.00 57.37 173 GLU E O 1
ATOM 26437 N N . THR E 1 174 ? 43.804 88.665 27.876 1.00 54.10 174 THR E N 1
ATOM 26438 C CA . THR E 1 174 ? 42.373 88.936 27.968 1.00 52.10 174 THR E CA 1
ATOM 26439 C C . THR E 1 174 ? 41.945 89.149 29.415 1.00 51.06 174 THR E C 1
ATOM 26440 O O . THR E 1 174 ? 41.232 90.110 29.725 1.00 59.12 174 THR E O 1
ATOM 26451 N N . ILE E 1 175 ? 42.388 88.274 30.320 1.00 55.38 175 ILE E N 1
ATOM 26452 C CA . ILE E 1 175 ? 41.989 88.391 31.719 1.00 45.33 175 ILE E CA 1
ATOM 26453 C C . ILE E 1 175 ? 42.652 89.600 32.364 1.00 48.19 175 ILE E C 1
ATOM 26454 O O . ILE E 1 175 ? 42.059 90.273 33.216 1.00 61.92 175 ILE E O 1
ATOM 26470 N N . LYS E 1 176 ? 43.882 89.898 31.960 1.00 56.78 176 LYS E N 1
ATOM 26471 C CA . LYS E 1 176 ? 44.696 90.964 32.536 1.00 54.96 176 LYS E CA 1
ATOM 26472 C C . LYS E 1 176 ? 44.950 92.013 31.465 1.00 74.42 176 LYS E C 1
ATOM 26473 O O . LYS E 1 176 ? 45.681 91.756 30.503 1.00 83.18 176 LYS E O 1
ATOM 26492 N N . ARG E 1 177 ? 44.362 93.196 31.630 1.00 78.24 177 ARG E N 1
ATOM 26493 C CA . ARG E 1 177 ? 44.562 94.293 30.691 1.00 88.64 177 ARG E CA 1
ATOM 26494 C C . ARG E 1 177 ? 45.042 95.517 31.455 1.00 95.58 177 ARG E C 1
ATOM 26495 O O . ARG E 1 177 ? 44.321 96.043 32.309 1.00 93.61 177 ARG E O 1
ATOM 26516 N N . LYS E 1 178 ? 46.264 95.954 31.162 1.00 90.86 178 LYS E N 1
ATOM 26517 C CA . LYS E 1 178 ? 46.826 97.161 31.763 1.00 99.62 178 LYS E CA 1
ATOM 26518 C C . LYS E 1 178 ? 46.721 97.123 33.284 1.00 96.07 178 LYS E C 1
ATOM 26519 O O . LYS E 1 178 ? 46.514 98.147 33.941 1.00 103.14 178 LYS E O 1
ATOM 26538 N N . ARG E 1 179 ? 46.863 95.927 33.852 1.00 80.45 179 ARG E N 1
ATOM 26539 C CA . ARG E 1 179 ? 46.795 95.723 35.295 1.00 72.86 179 ARG E CA 1
ATOM 26540 C C . ARG E 1 179 ? 48.191 95.366 35.790 1.00 69.19 179 ARG E C 1
ATOM 26541 O O . ARG E 1 179 ? 48.707 94.289 35.479 1.00 69.31 179 ARG E O 1
ATOM 26562 N N . GLU E 1 180 ? 48.805 96.270 36.556 1.00 66.21 180 GLU E N 1
ATOM 26563 C CA . GLU E 1 180 ? 50.109 95.966 37.132 1.00 76.82 180 GLU E CA 1
ATOM 26564 C C . GLU E 1 180 ? 50.001 94.919 38.234 1.00 60.57 180 GLU E C 1
ATOM 26565 O O . GLU E 1 180 ? 50.902 94.085 38.384 1.00 62.74 180 GLU E O 1
ATOM 26577 N N . ASP E 1 181 ? 48.909 94.932 38.993 1.00 53.86 181 ASP E N 1
ATOM 26578 C CA . ASP E 1 181 ? 48.743 94.045 40.142 1.00 60.00 181 ASP E CA 1
ATOM 26579 C C . ASP E 1 181 ? 48.050 92.771 39.673 1.00 55.61 181 ASP E C 1
ATOM 26580 O O . ASP E 1 181 ? 46.823 92.666 39.671 1.00 51.78 181 ASP E O 1
ATOM 26589 N N . PHE E 1 182 ? 48.852 91.787 39.267 1.00 54.99 182 PHE E N 1
ATOM 26590 C CA . PHE E 1 182 ? 48.345 90.502 38.809 1.00 51.86 182 PHE E CA 1
ATOM 26591 C C . PHE E 1 182 ? 49.283 89.400 39.276 1.00 47.46 182 PHE E C 1
ATOM 26592 O O . PHE E 1 182 ? 50.496 89.599 39.373 1.00 57.97 182 PHE E O 1
ATOM 26609 N N . TYR E 1 183 ? 48.711 88.235 39.568 1.00 45.64 183 TYR E N 1
ATOM 26610 C CA . TYR E 1 183 ? 49.472 87.079 40.020 1.00 39.87 183 TYR E CA 1
ATOM 26611 C C . TYR E 1 183 ? 49.026 85.847 39.246 1.00 40.19 183 TYR E C 1
ATOM 26612 O O . TYR E 1 183 ? 47.830 85.649 39.013 1.00 44.86 183 TYR E O 1
ATOM 26630 N N . LEU E 1 184 ? 49.993 85.018 38.858 1.00 38.31 184 LEU E N 1
ATOM 26631 C CA . LEU E 1 184 ? 49.733 83.771 38.152 1.00 37.83 184 LEU E CA 1
ATOM 26632 C C . LEU E 1 184 ? 50.339 82.612 38.929 1.00 36.99 184 LEU E C 1
ATOM 26633 O O . LEU E 1 184 ? 51.521 82.649 39.288 1.00 26.54 184 LEU E O 1
ATOM 26649 N N . PHE E 1 185 ? 49.529 81.587 39.182 1.00 37.34 185 PHE E N 1
ATOM 26650 C CA . PHE E 1 185 ? 49.958 80.390 39.894 1.00 38.44 185 PHE E CA 1
ATOM 26651 C C . PHE E 1 185 ? 49.781 79.188 38.977 1.00 29.49 185 PHE E C 1
ATOM 26652 O O . PHE E 1 185 ? 48.666 78.906 38.525 1.00 34.67 185 PHE E O 1
ATOM 26686 N N . LEU E 1 187 ? 50.154 75.220 39.056 1.00 28.17 187 LEU E N 1
ATOM 26687 C CA . LEU E 1 187 ? 50.255 74.120 40.006 1.00 30.77 187 LEU E CA 1
ATOM 26688 C C . LEU E 1 187 ? 50.316 72.798 39.256 1.00 22.08 187 LEU E C 1
ATOM 26689 O O . LEU E 1 187 ? 49.432 72.496 38.447 1.00 29.49 187 LEU E O 1
ATOM 26705 N N . SER E 1 188 ? 51.353 72.013 39.538 1.00 21.07 188 SER E N 1
ATOM 26706 C CA . SER E 1 188 ? 51.567 70.720 38.906 1.00 32.36 188 SER E CA 1
ATOM 26707 C C . SER E 1 188 ? 51.896 69.693 39.977 1.00 31.56 188 SER E C 1
ATOM 26708 O O . SER E 1 188 ? 52.736 69.948 40.845 1.00 31.72 188 SER E O 1
ATOM 26716 N N . ASN E 1 189 ? 51.232 68.540 39.925 1.00 40.56 189 ASN E N 1
ATOM 26717 C CA . ASN E 1 189 ? 51.602 67.454 40.824 1.00 42.58 189 ASN E CA 1
ATOM 26718 C C . ASN E 1 189 ? 52.892 66.777 40.384 1.00 31.39 189 ASN E C 1
ATOM 26719 O O . ASN E 1 189 ? 53.663 66.317 41.232 1.00 38.67 189 ASN E O 1
ATOM 26730 N N . VAL E 1 190 ? 53.142 66.715 39.079 1.00 33.18 190 VAL E N 1
ATOM 26731 C CA . VAL E 1 190 ? 54.334 66.091 38.521 1.00 35.00 190 VAL E CA 1
ATOM 26732 C C . VAL E 1 190 ? 55.063 67.100 37.645 1.00 32.51 190 VAL E C 1
ATOM 26733 O O . VAL E 1 190 ? 54.434 67.911 36.955 1.00 35.60 190 VAL E O 1
ATOM 26746 N N . GLY E 1 191 ? 56.392 67.032 37.662 1.00 35.91 191 GLY E N 1
ATOM 26747 C CA . GLY E 1 191 ? 57.230 67.904 36.864 1.00 36.15 191 GLY E CA 1
ATOM 26748 C C . GLY E 1 191 ? 58.086 67.140 35.875 1.00 40.69 191 GLY E C 1
ATOM 26749 O O . GLY E 1 191 ? 58.850 66.252 36.264 1.00 38.05 191 GLY E O 1
ATOM 26753 N N . GLU E 1 192 ? 57.955 67.462 34.590 1.00 46.47 192 GLU E N 1
ATOM 26754 C CA . GLU E 1 192 ? 58.694 66.772 33.543 1.00 39.61 192 GLU E CA 1
ATOM 26755 C C . GLU E 1 192 ? 58.980 67.724 32.392 1.00 39.37 192 GLU E C 1
ATOM 26756 O O . GLU E 1 192 ? 58.331 68.762 32.240 1.00 36.04 192 GLU E O 1
ATOM 26768 N N . ASN E 1 193 ? 59.961 67.346 31.571 1.00 41.26 193 ASN E N 1
ATOM 26769 C CA . ASN E 1 193 ? 60.312 68.110 30.386 1.00 42.74 193 ASN E CA 1
ATOM 26770 C C . ASN E 1 193 ? 59.446 67.652 29.213 1.00 48.96 193 ASN E C 1
ATOM 26771 O O . ASN E 1 193 ? 58.625 66.740 29.335 1.00 50.95 193 ASN E O 1
ATOM 26782 N N . PHE E 1 194 ? 59.620 68.297 28.056 1.00 36.49 194 PHE E N 1
ATOM 26783 C CA . PHE E 1 194 ? 58.889 67.942 26.842 1.00 34.34 194 PHE E CA 1
ATOM 26784 C C . PHE E 1 194 ? 57.395 68.229 26.970 1.00 36.75 194 PHE E C 1
ATOM 26785 O O . PHE E 1 194 ? 56.568 67.495 26.426 1.00 48.58 194 PHE E O 1
ATOM 26802 N N . ASN E 1 195 ? 57.033 69.286 27.700 1.00 39.88 195 ASN E N 1
ATOM 26803 C CA . ASN E 1 195 ? 55.657 69.753 27.778 1.00 33.58 195 ASN E CA 1
ATOM 26804 C C . ASN E 1 195 ? 55.594 71.211 27.329 1.00 29.58 195 ASN E C 1
ATOM 26805 O O . ASN E 1 195 ? 56.561 71.959 27.506 1.00 33.22 195 ASN E O 1
ATOM 26816 N N . PRO E 1 196 ? 54.473 71.646 26.746 1.00 33.20 196 PRO E N 1
ATOM 26817 C CA . PRO E 1 196 ? 54.433 73.014 26.194 1.00 32.73 196 PRO E CA 1
ATOM 26818 C C . PRO E 1 196 ? 54.620 74.117 27.223 1.00 30.68 196 PRO E C 1
ATOM 26819 O O . PRO E 1 196 ? 55.257 75.134 26.920 1.00 31.50 196 PRO E O 1
ATOM 26830 N N . ILE E 1 197 ? 54.070 73.956 28.429 1.00 35.58 197 ILE E N 1
ATOM 26831 C CA . ILE E 1 197 ? 54.170 75.004 29.443 1.00 32.27 197 ILE E CA 1
ATOM 26832 C C . ILE E 1 197 ? 55.625 75.238 29.846 1.00 30.60 197 ILE E C 1
ATOM 26833 O O . ILE E 1 197 ? 56.063 76.387 29.990 1.00 24.88 197 ILE E O 1
ATOM 26849 N N . PHE E 1 198 ? 56.397 74.161 30.037 1.00 33.85 198 PHE E N 1
ATOM 26850 C CA . PHE E 1 198 ? 57.806 74.323 30.390 1.00 23.44 198 PHE E CA 1
ATOM 26851 C C . PHE E 1 198 ? 58.572 75.045 29.284 1.00 34.70 198 PHE E C 1
ATOM 26852 O O . PHE E 1 198 ? 59.476 75.844 29.560 1.00 41.35 198 PHE E O 1
ATOM 26869 N N . ALA E 1 199 ? 58.232 74.764 28.023 1.00 41.30 199 ALA E N 1
ATOM 26870 C CA . ALA E 1 199 ? 58.947 75.369 26.904 1.00 27.28 199 ALA E CA 1
ATOM 26871 C C . ALA E 1 199 ? 58.643 76.856 26.784 1.00 25.87 199 ALA E C 1
ATOM 26872 O O . ALA E 1 199 ? 59.557 77.676 26.637 1.00 45.56 199 ALA E O 1
ATOM 26879 N N . GLY E 1 200 ? 57.364 77.228 26.853 1.00 34.32 200 GLY E N 1
ATOM 26880 C CA . GLY E 1 200 ? 57.015 78.637 26.766 1.00 46.33 200 GLY E CA 1
ATOM 26881 C C . GLY E 1 200 ? 57.662 79.453 27.866 1.00 39.60 200 GLY E C 1
ATOM 26882 O O . GLY E 1 200 ? 58.144 80.566 27.632 1.00 30.19 200 GLY E O 1
ATOM 26886 N N . LEU E 1 201 ? 57.683 78.909 29.082 1.00 34.27 201 LEU E N 1
ATOM 26887 C CA . LEU E 1 201 ? 58.358 79.586 30.180 1.00 33.77 201 LEU E CA 1
ATOM 26888 C C . LEU E 1 201 ? 59.852 79.693 29.915 1.00 33.99 201 LEU E C 1
ATOM 26889 O O . LEU E 1 201 ? 60.494 80.660 30.340 1.00 30.42 201 LEU E O 1
ATOM 26905 N N . GLY E 1 202 ? 60.417 78.713 29.217 1.00 32.89 202 GLY E N 1
ATOM 26906 C CA . GLY E 1 202 ? 61.844 78.639 29.020 1.00 34.32 202 GLY E CA 1
ATOM 26907 C C . GLY E 1 202 ? 62.583 77.846 30.066 1.00 31.21 202 GLY E C 1
ATOM 26908 O O . GLY E 1 202 ? 63.815 77.934 30.130 1.00 30.44 202 GLY E O 1
ATOM 26912 N N . TYR E 1 203 ? 61.877 77.065 30.880 1.00 29.31 203 TYR E N 1
ATOM 26913 C CA . TYR E 1 203 ? 62.501 76.348 31.979 1.00 31.33 203 TYR E CA 1
ATOM 26914 C C . TYR E 1 203 ? 62.891 74.941 31.546 1.00 32.45 203 TYR E C 1
ATOM 26915 O O . TYR E 1 203 ? 62.062 74.189 31.021 1.00 39.10 203 TYR E O 1
ATOM 26933 N N . TYR E 1 204 ? 64.153 74.593 31.785 1.00 33.76 204 TYR E N 1
ATOM 26934 C CA . TYR E 1 204 ? 64.656 73.242 31.589 1.00 43.71 204 TYR E CA 1
ATOM 26935 C C . TYR E 1 204 ? 64.764 72.601 32.966 1.00 40.65 204 TYR E C 1
ATOM 26936 O O . TYR E 1 204 ? 65.473 73.116 33.838 1.00 45.70 204 TYR E O 1
ATOM 26954 N N . LEU E 1 205 ? 64.051 71.500 33.169 1.00 33.58 205 LEU E N 1
ATOM 26955 C CA . LEU E 1 205 ? 63.998 70.852 34.472 1.00 33.36 205 LEU E CA 1
ATOM 26956 C C . LEU E 1 205 ? 65.186 69.917 34.647 1.00 43.54 205 LEU E C 1
ATOM 26957 O O . LEU E 1 205 ? 65.435 69.052 33.803 1.00 58.80 205 LEU E O 1
ATOM 26973 N N . THR E 1 206 ? 65.917 70.103 35.744 1.00 45.41 206 THR E N 1
ATOM 26974 C CA . THR E 1 206 ? 67.095 69.306 36.051 1.00 41.62 206 THR E CA 1
ATOM 26975 C C . THR E 1 206 ? 67.059 68.904 37.517 1.00 39.79 206 THR E C 1
ATOM 26976 O O . THR E 1 206 ? 66.534 69.632 38.362 1.00 51.12 206 THR E O 1
ATOM 26987 N N . HIS E 1 207 ? 67.618 67.727 37.811 1.00 49.00 207 HIS E N 1
ATOM 26988 C CA . HIS E 1 207 ? 67.622 67.247 39.188 1.00 45.32 207 HIS E CA 1
ATOM 26989 C C . HIS E 1 207 ? 68.374 68.195 40.114 1.00 47.50 207 HIS E C 1
ATOM 26990 O O . HIS E 1 207 ? 68.000 68.340 41.284 1.00 46.70 207 HIS E O 1
ATOM 27004 N N . GLU E 1 208 ? 69.429 68.848 39.617 1.00 46.53 208 GLU E N 1
ATOM 27005 C CA . GLU E 1 208 ? 70.183 69.769 40.463 1.00 43.87 208 GLU E CA 1
ATOM 27006 C C . GLU E 1 208 ? 69.306 70.925 40.928 1.00 48.89 208 GLU E C 1
ATOM 27007 O O . GLU E 1 208 ? 69.443 71.403 42.061 1.00 50.40 208 GLU E O 1
ATOM 27019 N N . ASP E 1 209 ? 68.398 71.390 40.063 1.00 55.05 209 ASP E N 1
ATOM 27020 C CA . ASP E 1 209 ? 67.458 72.432 40.461 1.00 44.19 209 ASP E CA 1
ATOM 27021 C C . ASP E 1 209 ? 66.498 71.924 41.528 1.00 36.58 209 ASP E C 1
ATOM 27022 O O . ASP E 1 209 ? 66.147 72.655 42.461 1.00 43.52 209 ASP E O 1
ATOM 27031 N N . ILE E 1 210 ? 66.063 70.670 41.402 1.00 31.25 210 ILE E N 1
ATOM 27032 C CA . ILE E 1 210 ? 65.115 70.107 42.356 1.00 39.36 210 ILE E CA 1
ATOM 27033 C C . ILE E 1 210 ? 65.718 70.070 43.754 1.00 44.94 210 ILE E C 1
ATOM 27034 O O . ILE E 1 210 ? 65.033 70.356 44.744 1.00 47.35 210 ILE E O 1
ATOM 27050 N N . LYS E 1 211 ? 67.009 69.745 43.865 1.00 48.51 211 LYS E N 1
ATOM 27051 C CA . LYS E 1 211 ? 67.624 69.654 45.187 1.00 38.81 211 LYS E CA 1
ATOM 27052 C C . LYS E 1 211 ? 67.585 71.014 45.889 1.00 37.67 211 LYS E C 1
ATOM 27053 O O . LYS E 1 211 ? 67.309 71.088 47.091 1.00 43.44 211 LYS E O 1
ATOM 27072 N N . LYS E 1 212 ? 67.828 72.107 45.151 1.00 36.50 212 LYS E N 1
ATOM 27073 C CA . LYS E 1 212 ? 67.767 73.429 45.766 1.00 49.29 212 LYS E CA 1
ATOM 27074 C C . LYS E 1 212 ? 66.356 73.735 46.258 1.00 50.47 212 LYS E C 1
ATOM 27075 O O . LYS E 1 212 ? 66.173 74.327 47.328 1.00 58.86 212 LYS E O 1
ATOM 27094 N N . GLY E 1 213 ? 65.340 73.313 45.504 1.00 45.99 213 GLY E N 1
ATOM 27095 C CA . GLY E 1 213 ? 63.966 73.531 45.894 1.00 49.85 213 GLY E CA 1
ATOM 27096 C C . GLY E 1 213 ? 63.393 74.862 45.477 1.00 43.92 213 GLY E C 1
ATOM 27097 O O . GLY E 1 213 ? 62.175 75.052 45.574 1.00 46.58 213 GLY E O 1
ATOM 27101 N N . PHE E 1 214 ? 64.231 75.798 45.038 1.00 52.15 214 PHE E N 1
ATOM 27102 C CA . PHE E 1 214 ? 63.813 77.137 44.644 1.00 56.37 214 PHE E CA 1
ATOM 27103 C C . PHE E 1 214 ? 64.639 77.545 43.435 1.00 57.28 214 PHE E C 1
ATOM 27104 O O . PHE E 1 214 ? 65.859 77.358 43.429 1.00 60.97 214 PHE E O 1
ATOM 27121 N N . VAL E 1 215 ? 63.984 78.094 42.417 1.00 53.79 215 VAL E N 1
ATOM 27122 C CA . VAL E 1 215 ? 64.657 78.528 41.198 1.00 42.84 215 VAL E CA 1
ATOM 27123 C C . VAL E 1 215 ? 64.034 79.845 40.762 1.00 47.25 215 VAL E C 1
ATOM 27124 O O . VAL E 1 215 ? 62.809 79.946 40.642 1.00 55.28 215 VAL E O 1
ATOM 27137 N N . LYS E 1 216 ? 64.871 80.847 40.512 1.00 44.47 216 LYS E N 1
ATOM 27138 C CA . LYS E 1 216 ? 64.409 82.167 40.107 1.00 48.89 216 LYS E CA 1
ATOM 27139 C C . LYS E 1 216 ? 64.892 82.489 38.701 1.00 51.07 216 LYS E C 1
ATOM 27140 O O . LYS E 1 216 ? 66.031 82.179 38.338 1.00 54.21 216 LYS E O 1
ATOM 27159 N N . ARG E 1 217 ? 64.009 83.107 37.920 1.00 40.23 217 ARG E N 1
ATOM 27160 C CA . ARG E 1 217 ? 64.280 83.512 36.552 1.00 35.64 217 ARG E CA 1
ATOM 27161 C C . ARG E 1 217 ? 63.843 84.962 36.383 1.00 39.36 217 ARG E C 1
ATOM 27162 O O . ARG E 1 217 ? 63.254 85.566 37.283 1.00 48.45 217 ARG E O 1
ATOM 27183 N N . GLU E 1 218 ? 64.137 85.522 35.209 1.00 44.17 218 GLU E N 1
ATOM 27184 C CA . GLU E 1 218 ? 63.867 86.937 34.977 1.00 49.29 218 GLU E CA 1
ATOM 27185 C C . GLU E 1 218 ? 62.385 87.256 35.144 1.00 42.47 218 GLU E C 1
ATOM 27186 O O . GLU E 1 218 ? 62.021 88.241 35.799 1.00 39.71 218 GLU E O 1
ATOM 27198 N N . ASP E 1 219 ? 61.512 86.429 34.564 1.00 50.40 219 ASP E N 1
ATOM 27199 C CA . ASP E 1 219 ? 60.087 86.721 34.530 1.00 42.62 219 ASP E CA 1
ATOM 27200 C C . ASP E 1 219 ? 59.243 85.828 35.425 1.00 29.96 219 ASP E C 1
ATOM 27201 O O . ASP E 1 219 ? 58.034 86.063 35.533 1.00 31.80 219 ASP E O 1
ATOM 27210 N N . TYR E 1 220 ? 59.822 84.817 36.061 1.00 25.77 220 TYR E N 1
ATOM 27211 C CA . TYR E 1 220 ? 59.006 83.899 36.840 1.00 36.39 220 TYR E CA 1
ATOM 27212 C C . TYR E 1 220 ? 59.863 83.209 37.890 1.00 43.84 220 TYR E C 1
ATOM 27213 O O . TYR E 1 220 ? 61.095 83.255 37.856 1.00 34.84 220 TYR E O 1
ATOM 27231 N N . CYS E 1 221 ? 59.174 82.573 38.832 1.00 47.62 221 CYS E N 1
ATOM 27232 C CA . CYS E 1 221 ? 59.782 81.859 39.940 1.00 44.68 221 CYS E CA 1
ATOM 27233 C C . CYS E 1 221 ? 59.279 80.424 39.960 1.00 43.26 221 CYS E C 1
ATOM 27234 O O . CYS E 1 221 ? 58.087 80.172 39.763 1.00 42.83 221 CYS E O 1
ATOM 27242 N N . VAL E 1 222 ? 60.191 79.486 40.188 1.00 42.45 222 VAL E N 1
ATOM 27243 C CA . VAL E 1 222 ? 59.865 78.067 40.246 1.00 44.95 222 VAL E CA 1
ATOM 27244 C C . VAL E 1 222 ? 60.166 77.578 41.654 1.00 46.51 222 VAL E C 1
ATOM 27245 O O . VAL E 1 222 ? 61.265 77.806 42.175 1.00 55.12 222 VAL E O 1
ATOM 27258 N N . GLN E 1 223 ? 59.191 76.911 42.265 1.00 37.00 223 GLN E N 1
ATOM 27259 C CA . GLN E 1 223 ? 59.348 76.320 43.584 1.00 40.06 223 GLN E CA 1
ATOM 27260 C C . GLN E 1 223 ? 58.945 74.856 43.512 1.00 41.01 223 GLN E C 1
ATOM 27261 O O . GLN E 1 223 ? 57.977 74.503 42.832 1.00 40.94 223 GLN E O 1
ATOM 27275 N N . PHE E 1 224 ? 59.678 74.006 44.223 1.00 43.37 224 PHE E N 1
ATOM 27276 C CA . PHE E 1 224 ? 59.401 72.579 44.254 1.00 37.22 224 PHE E CA 1
ATOM 27277 C C . PHE E 1 224 ? 58.918 72.190 45.642 1.00 43.43 224 PHE E C 1
ATOM 27278 O O . PHE E 1 224 ? 59.583 72.481 46.640 1.00 52.15 224 PHE E O 1
ATOM 27295 N N . VAL E 1 225 ? 57.764 71.533 45.697 1.00 83.55 225 VAL E N 1
ATOM 27296 C CA . VAL E 1 225 ? 57.153 71.095 46.945 1.00 83.59 225 VAL E CA 1
ATOM 27297 C C . VAL E 1 225 ? 57.355 69.590 47.035 1.00 83.61 225 VAL E C 1
ATOM 27298 O O . VAL E 1 225 ? 56.855 68.846 46.185 1.00 83.59 225 VAL E O 1
ATOM 27311 N N . GLU E 1 226 ? 58.079 69.133 48.052 1.00 83.65 226 GLU E N 1
ATOM 27312 C CA . GLU E 1 226 ? 58.278 67.700 48.235 1.00 96.63 226 GLU E CA 1
ATOM 27313 C C . GLU E 1 226 ? 57.195 67.172 49.168 1.00 105.27 226 GLU E C 1
ATOM 27314 O O . GLU E 1 226 ? 56.927 67.770 50.216 1.00 104.42 226 GLU E O 1
ATOM 27326 N N . ASN E 1 227 ? 56.567 66.065 48.784 1.00 102.80 227 ASN E N 1
ATOM 27327 C CA . ASN E 1 227 ? 55.538 65.478 49.628 1.00 103.39 227 ASN E CA 1
ATOM 27328 C C . ASN E 1 227 ? 56.130 65.086 50.976 1.00 121.68 227 ASN E C 1
ATOM 27329 O O . ASN E 1 227 ? 57.215 64.503 51.047 1.00 128.54 227 ASN E O 1
ATOM 27340 N N . LYS E 1 228 ? 55.423 65.432 52.048 1.00 120.91 228 LYS E N 1
ATOM 27341 C CA . LYS E 1 228 ? 55.938 65.206 53.391 1.00 126.45 228 LYS E CA 1
ATOM 27342 C C . LYS E 1 228 ? 56.185 63.725 53.644 1.00 128.53 228 LYS E C 1
ATOM 27343 O O . LYS E 1 228 ? 55.335 62.881 53.347 1.00 121.29 228 LYS E O 1
ATOM 27362 N N . GLN E 1 229 ? 57.371 63.412 54.173 1.00 129.95 229 GLN E N 1
ATOM 27363 C CA . GLN E 1 229 ? 57.709 62.051 54.592 1.00 131.28 229 GLN E CA 1
ATOM 27364 C C . GLN E 1 229 ? 57.203 61.808 56.014 1.00 137.65 229 GLN E C 1
ATOM 27365 O O . GLN E 1 229 ? 57.969 61.528 56.933 1.00 128.33 229 GLN E O 1
ATOM 27379 N N . GLU E 1 230 ? 55.893 61.834 56.176 1.00 140.07 230 GLU E N 1
ATOM 27380 C CA . GLU E 1 230 ? 55.313 61.610 57.492 1.00 123.99 230 GLU E CA 1
ATOM 27381 C C . GLU E 1 230 ? 54.858 60.153 57.513 1.00 120.40 230 GLU E C 1
ATOM 27382 O O . GLU E 1 230 ? 54.442 59.584 56.500 1.00 122.58 230 GLU E O 1
ATOM 27394 N N . GLU E 1 231 ? 54.940 59.560 58.687 1.00 114.17 231 GLU E N 1
ATOM 27395 C CA . GLU E 1 231 ? 54.652 58.149 58.861 1.00 107.64 231 GLU E CA 1
ATOM 27396 C C . GLU E 1 231 ? 53.196 57.859 58.480 1.00 103.35 231 GLU E C 1
ATOM 27397 O O . GLU E 1 231 ? 52.307 58.714 58.569 1.00 100.98 231 GLU E O 1
ATOM 27409 N N . LEU E 1 232 ? 52.962 56.627 58.034 1.00 90.53 232 LEU E N 1
ATOM 27410 C CA . LEU E 1 232 ? 51.649 56.180 57.593 1.00 90.45 232 LEU E CA 1
ATOM 27411 C C . LEU E 1 232 ? 50.989 55.409 58.730 1.00 89.25 232 LEU E C 1
ATOM 27412 O O . LEU E 1 232 ? 51.544 54.422 59.225 1.00 92.90 232 LEU E O 1
ATOM 27428 N N . ASN E 1 233 ? 49.814 55.873 59.143 1.00 70.56 233 ASN E N 1
ATOM 27429 C CA . ASN E 1 233 ? 49.071 55.228 60.217 1.00 70.66 233 ASN E CA 1
ATOM 27430 C C . ASN E 1 233 ? 48.563 53.874 59.746 1.00 65.45 233 ASN E C 1
ATOM 27431 O O . ASN E 1 233 ? 47.768 53.793 58.805 1.00 73.42 233 ASN E O 1
ATOM 27459 N N . THR E 1 235 ? 46.992 51.756 61.802 1.00 66.71 235 THR E N 1
ATOM 27460 C CA . THR E 1 235 ? 45.724 51.439 62.451 1.00 66.00 235 THR E CA 1
ATOM 27461 C C . THR E 1 235 ? 44.563 51.643 61.485 1.00 53.21 235 THR E C 1
ATOM 27462 O O . THR E 1 235 ? 43.576 50.900 61.519 1.00 45.85 235 THR E O 1
ATOM 27473 N N . ASP E 1 236 ? 44.664 52.642 60.616 1.00 54.72 236 ASP E N 1
ATOM 27474 C CA . ASP E 1 236 ? 43.649 52.881 59.595 1.00 61.14 236 ASP E CA 1
ATOM 27475 C C . ASP E 1 236 ? 43.793 51.851 58.481 1.00 58.87 236 ASP E C 1
ATOM 27476 O O . ASP E 1 236 ? 44.882 51.707 57.918 1.00 59.78 236 ASP E O 1
ATOM 27485 N N . PRO E 1 237 ? 42.730 51.114 58.139 1.00 49.81 237 PRO E N 1
ATOM 27486 C CA . PRO E 1 237 ? 42.873 50.123 57.059 1.00 45.05 237 PRO E CA 1
ATOM 27487 C C . PRO E 1 237 ? 43.114 50.746 55.697 1.00 44.76 237 PRO E C 1
ATOM 27488 O O . PRO E 1 237 ? 43.872 50.190 54.893 1.00 44.55 237 PRO E O 1
ATOM 27499 N N . PHE E 1 238 ? 42.480 51.886 55.408 1.00 44.73 238 PHE E N 1
ATOM 27500 C CA . PHE E 1 238 ? 42.622 52.499 54.091 1.00 47.36 238 PHE E CA 1
ATOM 27501 C C . PHE E 1 238 ? 44.075 52.827 53.779 1.00 49.35 238 PHE E C 1
ATOM 27502 O O . PHE E 1 238 ? 44.530 52.651 52.642 1.00 44.04 238 PHE E O 1
ATOM 27519 N N . VAL E 1 239 ? 44.822 53.304 54.774 1.00 52.40 239 VAL E N 1
ATOM 27520 C CA . VAL E 1 239 ? 46.230 53.609 54.552 1.00 44.27 239 VAL E CA 1
ATOM 27521 C C . VAL E 1 239 ? 47.011 52.333 54.266 1.00 44.18 239 VAL E C 1
ATOM 27522 O O . VAL E 1 239 ? 47.883 52.308 53.389 1.00 43.95 239 VAL E O 1
ATOM 27535 N N . ARG E 1 240 ? 46.715 51.255 54.995 1.00 44.64 240 ARG E N 1
ATOM 27536 C CA . ARG E 1 240 ? 47.421 50.001 54.758 1.00 47.25 240 ARG E CA 1
ATOM 27537 C C . ARG E 1 240 ? 47.160 49.480 53.349 1.00 49.39 240 ARG E C 1
ATOM 27538 O O . ARG E 1 240 ? 48.076 48.983 52.684 1.00 58.69 240 ARG E O 1
ATOM 27559 N N . LEU E 1 241 ? 45.915 49.587 52.875 1.00 49.90 241 LEU E N 1
ATOM 27560 C CA . LEU E 1 241 ? 45.595 49.101 51.536 1.00 43.95 241 LEU E CA 1
ATOM 27561 C C . LEU E 1 241 ? 46.373 49.861 50.469 1.00 46.30 241 LEU E C 1
ATOM 27562 O O . LEU E 1 241 ? 46.869 49.262 49.507 1.00 49.01 241 LEU E O 1
ATOM 27578 N N . GLY E 1 242 ? 46.484 51.183 50.618 1.00 44.73 242 GLY E N 1
ATOM 27579 C CA . GLY E 1 242 ? 47.232 51.962 49.646 1.00 43.28 242 GLY E CA 1
ATOM 27580 C C . GLY E 1 242 ? 48.703 51.595 49.616 1.00 45.54 242 GLY E C 1
ATOM 27581 O O . GLY E 1 242 ? 49.313 51.517 48.547 1.00 42.93 242 GLY E O 1
ATOM 27585 N N . ALA E 1 243 ? 49.293 51.367 50.790 1.00 48.60 243 ALA E N 1
ATOM 27586 C CA . ALA E 1 243 ? 50.701 50.991 50.840 1.00 46.16 243 ALA E CA 1
ATOM 27587 C C . ALA E 1 243 ? 50.942 49.670 50.121 1.00 43.14 243 ALA E C 1
ATOM 27588 O O . ALA E 1 243 ? 51.983 49.485 49.480 1.00 49.37 243 ALA E O 1
ATOM 27595 N N . LYS E 1 244 ? 49.990 48.737 50.213 1.00 43.24 244 LYS E N 1
ATOM 27596 C CA . LYS E 1 244 ? 50.177 47.453 49.549 1.00 43.12 244 LYS E CA 1
ATOM 27597 C C . LYS E 1 244 ? 50.198 47.595 48.030 1.00 46.64 244 LYS E C 1
ATOM 27598 O O . LYS E 1 244 ? 50.883 46.823 47.351 1.00 53.47 244 LYS E O 1
ATOM 27617 N N . ASN E 1 245 ? 49.462 48.552 47.478 1.00 43.46 245 ASN E N 1
ATOM 27618 C CA . ASN E 1 245 ? 49.470 48.812 46.042 1.00 42.49 245 ASN E CA 1
ATOM 27619 C C . ASN E 1 245 ? 50.639 49.739 45.726 1.00 42.33 245 ASN E C 1
ATOM 27620 O O . ASN E 1 245 ? 50.604 50.926 46.061 1.00 43.53 245 ASN E O 1
ATOM 27631 N N . ARG E 1 246 ? 51.671 49.199 45.074 1.00 42.14 246 ARG E N 1
ATOM 27632 C CA . ARG E 1 246 ? 52.871 49.992 44.830 1.00 52.29 246 ARG E CA 1
ATOM 27633 C C . ARG E 1 246 ? 52.609 51.109 43.827 1.00 45.65 246 ARG E C 1
ATOM 27634 O O . ARG E 1 246 ? 53.106 52.229 43.994 1.00 56.82 246 ARG E O 1
ATOM 27655 N N . ASP E 1 247 ? 51.838 50.827 42.773 1.00 46.19 247 ASP E N 1
ATOM 27656 C CA . ASP E 1 247 ? 51.610 51.841 41.748 1.00 52.54 247 ASP E CA 1
ATOM 27657 C C . ASP E 1 247 ? 51.009 53.093 42.373 1.00 51.07 247 ASP E C 1
ATOM 27658 O O . ASP E 1 247 ? 51.438 54.217 42.088 1.00 53.34 247 ASP E O 1
ATOM 27667 N N . PHE E 1 248 ? 50.008 52.914 43.235 1.00 52.15 248 PHE E N 1
ATOM 27668 C CA . PHE E 1 248 ? 49.444 54.053 43.948 1.00 42.03 248 PHE E CA 1
ATOM 27669 C C . PHE E 1 248 ? 50.467 54.653 44.904 1.00 42.13 248 PHE E C 1
ATOM 27670 O O . PHE E 1 248 ? 50.599 55.879 44.995 1.00 59.70 248 PHE E O 1
ATOM 27687 N N . SER E 1 249 ? 51.205 53.801 45.621 1.00 42.22 249 SER E N 1
ATOM 27688 C CA . SER E 1 249 ? 52.189 54.298 46.577 1.00 42.32 249 SER E CA 1
ATOM 27689 C C . SER E 1 249 ? 53.291 55.079 45.877 1.00 45.96 249 SER E C 1
ATOM 27690 O O . SER E 1 249 ? 53.727 56.128 46.366 1.00 52.61 249 SER E O 1
ATOM 27698 N N . ASN E 1 250 ? 53.759 54.582 44.730 1.00 55.79 250 ASN E N 1
ATOM 27699 C CA . ASN E 1 250 ? 54.781 55.305 43.984 1.00 55.66 250 ASN E CA 1
ATOM 27700 C C . ASN E 1 250 ? 54.266 56.660 43.520 1.00 56.14 250 ASN E C 1
ATOM 27701 O O . ASN E 1 250 ? 55.030 57.629 43.461 1.00 59.96 250 ASN E O 1
ATOM 27712 N N . SER E 1 251 ? 52.973 56.743 43.193 1.00 54.33 251 SER E N 1
ATOM 27713 C CA . SER E 1 251 ? 52.403 57.984 42.677 1.00 48.86 251 SER E CA 1
ATOM 27714 C C . SER E 1 251 ? 52.598 59.141 43.650 1.00 62.41 251 SER E C 1
ATOM 27715 O O . SER E 1 251 ? 52.788 60.287 43.228 1.00 67.45 251 SER E O 1
ATOM 27723 N N . LYS E 1 252 ? 52.516 58.874 44.955 1.00 66.68 252 LYS E N 1
ATOM 27724 C CA . LYS E 1 252 ? 52.650 59.949 45.934 1.00 74.00 252 LYS E CA 1
ATOM 27725 C C . LYS E 1 252 ? 53.981 60.673 45.787 1.00 76.01 252 LYS E C 1
ATOM 27726 O O . LYS E 1 252 ? 54.039 61.903 45.894 1.00 92.95 252 LYS E O 1
ATOM 27745 N N . THR E 1 253 ? 55.060 59.931 45.541 1.00 74.52 253 THR E N 1
ATOM 27746 C CA . THR E 1 253 ? 56.390 60.507 45.388 1.00 84.37 253 THR E CA 1
ATOM 27747 C C . THR E 1 253 ? 56.847 60.526 43.931 1.00 71.22 253 THR E C 1
ATOM 27748 O O . THR E 1 253 ? 58.047 60.643 43.662 1.00 64.60 253 THR E O 1
ATOM 27759 N N . ASN E 1 254 ? 55.913 60.408 42.987 1.00 71.97 254 ASN E N 1
ATOM 27760 C CA . ASN E 1 254 ? 56.238 60.326 41.570 1.00 71.02 254 ASN E CA 1
ATOM 27761 C C . ASN E 1 254 ? 56.320 61.692 40.901 1.00 64.89 254 ASN E C 1
ATOM 27762 O O . ASN E 1 254 ? 56.337 61.764 39.668 1.00 60.70 254 ASN E O 1
ATOM 27773 N N . ALA E 1 255 ? 56.365 62.773 41.682 1.00 54.52 255 ALA E N 1
ATOM 27774 C CA . ALA E 1 255 ? 56.424 64.103 41.086 1.00 44.41 255 ALA E CA 1
ATOM 27775 C C . ALA E 1 255 ? 57.660 64.252 40.212 1.00 41.48 255 ALA E C 1
ATOM 27776 O O . ALA E 1 255 ? 57.604 64.862 39.138 1.00 44.49 255 ALA E O 1
ATOM 27783 N N . PHE E 1 256 ? 58.788 63.705 40.658 1.00 48.12 256 PHE E N 1
ATOM 27784 C CA . PHE E 1 256 ? 60.050 63.789 39.937 1.00 44.72 256 PHE E CA 1
ATOM 27785 C C . PHE E 1 256 ? 60.566 62.405 39.565 1.00 49.23 256 PHE E C 1
ATOM 27786 O O . PHE E 1 256 ? 61.774 62.193 39.453 1.00 49.38 256 PHE E O 1
ATOM 27803 N N . GLU E 1 257 ? 59.652 61.451 39.377 1.00 58.29 257 GLU E N 1
ATOM 27804 C CA . GLU E 1 257 ? 60.054 60.092 39.030 1.00 58.50 257 GLU E CA 1
ATOM 27805 C C . GLU E 1 257 ? 60.896 60.079 37.759 1.00 64.65 257 GLU E C 1
ATOM 27806 O O . GLU E 1 257 ? 61.967 59.463 37.718 1.00 67.53 257 GLU E O 1
ATOM 27818 N N . ASN E 1 258 ? 60.425 60.752 36.709 1.00 62.32 258 ASN E N 1
ATOM 27819 C CA . ASN E 1 258 ? 61.172 60.891 35.462 1.00 47.15 258 ASN E CA 1
ATOM 27820 C C . ASN E 1 258 ? 60.988 62.311 34.948 1.00 45.52 258 ASN E C 1
ATOM 27821 O O . ASN E 1 258 ? 59.851 62.745 34.731 1.00 59.37 258 ASN E O 1
ATOM 27832 N N . ILE E 1 259 ? 62.094 63.032 34.751 1.00 39.40 259 ILE E N 1
ATOM 27833 C CA . ILE E 1 259 ? 62.033 64.406 34.263 1.00 40.90 259 ILE E CA 1
ATOM 27834 C C . ILE E 1 259 ? 62.270 64.492 32.756 1.00 49.64 259 ILE E C 1
ATOM 27835 O O . ILE E 1 259 ? 62.386 65.596 32.213 1.00 48.69 259 ILE E O 1
ATOM 27851 N N . ARG E 1 260 ? 62.347 63.354 32.069 1.00 54.22 260 ARG E N 1
ATOM 27852 C CA . ARG E 1 260 ? 62.444 63.324 30.610 1.00 49.69 260 ARG E CA 1
ATOM 27853 C C . ARG E 1 260 ? 63.632 64.154 30.118 1.00 46.17 260 ARG E C 1
ATOM 27854 O O . ARG E 1 260 ? 63.498 65.016 29.248 1.00 49.13 260 ARG E O 1
ATOM 27875 N N . THR E 1 261 ? 64.805 63.894 30.686 1.00 42.47 261 THR E N 1
ATOM 27876 C CA . THR E 1 261 ? 66.008 64.609 30.268 1.00 50.57 261 THR E CA 1
ATOM 27877 C C . THR E 1 261 ? 66.376 64.232 28.835 1.00 45.99 261 THR E C 1
ATOM 27878 O O . THR E 1 261 ? 66.304 63.052 28.469 1.00 47.78 261 THR E O 1
ATOM 27889 N N . PRO E 1 262 ? 66.765 65.192 27.994 1.00 46.62 262 PRO E N 1
ATOM 27890 C CA . PRO E 1 262 ? 67.118 64.870 26.611 1.00 41.85 262 PRO E CA 1
ATOM 27891 C C . PRO E 1 262 ? 68.576 64.459 26.429 1.00 41.52 262 PRO E C 1
ATOM 27892 O O . PRO E 1 262 ? 69.435 64.726 27.269 1.00 48.75 262 PRO E O 1
ATOM 27903 N N . TYR E 1 263 ? 68.834 63.793 25.301 1.00 36.77 263 TYR E N 1
ATOM 27904 C CA . TYR E 1 263 ? 70.198 63.445 24.911 1.00 37.62 263 TYR E CA 1
ATOM 27905 C C . TYR E 1 263 ? 70.873 64.650 24.259 1.00 38.40 263 TYR E C 1
ATOM 27906 O O . TYR E 1 263 ? 70.249 65.383 23.486 1.00 36.52 263 TYR E O 1
ATOM 27924 N N . PHE E 1 264 ? 72.157 64.846 24.565 1.00 36.82 264 PHE E N 1
ATOM 27925 C CA . PHE E 1 264 ? 72.909 66.005 24.093 1.00 34.75 264 PHE E CA 1
ATOM 27926 C C . PHE E 1 264 ? 74.199 65.569 23.410 1.00 37.80 264 PHE E C 1
ATOM 27927 O O . PHE E 1 264 ? 74.961 64.771 23.963 1.00 43.23 264 PHE E O 1
ATOM 27944 N N . LYS E 1 265 ? 74.435 66.091 22.206 1.00 39.91 265 LYS E N 1
ATOM 27945 C CA . LYS E 1 265 ? 75.658 65.821 21.457 1.00 42.38 265 LYS E CA 1
ATOM 27946 C C . LYS E 1 265 ? 75.830 66.920 20.410 1.00 45.38 265 LYS E C 1
ATOM 27947 O O . LYS E 1 265 ? 74.861 67.569 20.003 1.00 37.70 265 LYS E O 1
ATOM 27966 N N . HIS E 1 266 ? 77.077 67.127 19.982 1.00 53.20 266 HIS E N 1
ATOM 27967 C CA . HIS E 1 266 ? 77.416 68.140 18.988 1.00 58.72 266 HIS E CA 1
ATOM 27968 C C . HIS E 1 266 ? 77.944 67.471 17.725 1.00 61.83 266 HIS E C 1
ATOM 27969 O O . HIS E 1 266 ? 78.788 66.572 17.803 1.00 62.34 266 HIS E O 1
ATOM 27983 N N . TYR E 1 267 ? 77.466 67.925 16.565 1.00 63.09 267 TYR E N 1
ATOM 27984 C CA . TYR E 1 267 ? 77.892 67.408 15.267 1.00 56.41 267 TYR E CA 1
ATOM 27985 C C . TYR E 1 267 ? 78.390 68.575 14.425 1.00 60.30 267 TYR E C 1
ATOM 27986 O O . TYR E 1 267 ? 77.658 69.547 14.206 1.00 67.20 267 TYR E O 1
ATOM 28004 N N . GLY E 1 268 ? 79.628 68.469 13.939 1.00 62.46 268 GLY E N 1
ATOM 28005 C CA . GLY E 1 268 ? 80.230 69.583 13.224 1.00 67.35 268 GLY E CA 1
ATOM 28006 C C . GLY E 1 268 ? 79.625 69.826 11.854 1.00 63.66 268 GLY E C 1
ATOM 28007 O O . GLY E 1 268 ? 79.474 70.977 11.432 1.00 63.33 268 GLY E O 1
ATOM 28011 N N . LYS E 1 269 ? 79.280 68.757 11.136 1.00 64.13 269 LYS E N 1
ATOM 28012 C CA . LYS E 1 269 ? 78.856 68.915 9.751 1.00 60.72 269 LYS E CA 1
ATOM 28013 C C . LYS E 1 269 ? 77.600 69.780 9.668 1.00 52.47 269 LYS E C 1
ATOM 28014 O O . LYS E 1 269 ? 76.793 69.842 10.600 1.00 54.79 269 LYS E O 1
ATOM 28033 N N . LYS E 1 270 ? 77.430 70.429 8.520 1.00 55.55 270 LYS E N 1
ATOM 28034 C CA . LYS E 1 270 ? 76.316 71.342 8.317 1.00 53.71 270 LYS E CA 1
ATOM 28035 C C . LYS E 1 270 ? 74.992 70.592 8.202 1.00 47.75 270 LYS E C 1
ATOM 28036 O O . LYS E 1 270 ? 74.958 69.425 7.803 1.00 54.26 270 LYS E O 1
ATOM 28055 N N . PRO E 1 271 ? 73.889 71.247 8.557 1.00 42.72 271 PRO E N 1
ATOM 28056 C CA . PRO E 1 271 ? 72.593 70.561 8.592 1.00 45.30 271 PRO E CA 1
ATOM 28057 C C . PRO E 1 271 ? 72.026 70.294 7.207 1.00 40.96 271 PRO E C 1
ATOM 28058 O O . PRO E 1 271 ? 72.371 70.942 6.217 1.00 36.67 271 PRO E O 1
ATOM 28069 N N . LYS E 1 272 ? 71.115 69.317 7.159 1.00 49.13 272 LYS E N 1
ATOM 28070 C CA . LYS E 1 272 ? 70.442 68.992 5.906 1.00 43.88 272 LYS E CA 1
ATOM 28071 C C . LYS E 1 272 ? 69.457 70.085 5.508 1.00 39.96 272 LYS E C 1
ATOM 28072 O O . LYS E 1 272 ? 69.353 70.434 4.326 1.00 39.20 272 LYS E O 1
ATOM 28091 N N . LEU E 1 273 ? 68.721 70.633 6.476 1.00 52.65 273 LEU E N 1
ATOM 28092 C CA . LEU E 1 273 ? 67.715 71.647 6.200 1.00 52.91 273 LEU E CA 1
ATOM 28093 C C . LEU E 1 273 ? 67.666 72.653 7.341 1.00 54.24 273 LEU E C 1
ATOM 28094 O O . LEU E 1 273 ? 68.116 72.384 8.458 1.00 54.48 273 LEU E O 1
ATOM 28110 N N . LEU E 1 274 ? 67.109 73.826 7.041 1.00 48.75 274 LEU E N 1
ATOM 28111 C CA . LEU E 1 274 ? 66.999 74.919 7.996 1.00 52.99 274 LEU E CA 1
ATOM 28112 C C . LEU E 1 274 ? 65.585 75.479 7.970 1.00 57.33 274 LEU E C 1
ATOM 28113 O O . LEU E 1 274 ? 64.947 75.527 6.914 1.00 54.63 274 LEU E O 1
ATOM 28129 N N . VAL E 1 275 ? 65.099 75.902 9.135 1.00 59.92 275 VAL E N 1
ATOM 28130 C CA . VAL E 1 275 ? 63.828 76.608 9.257 1.00 48.37 275 VAL E CA 1
ATOM 28131 C C . VAL E 1 275 ? 64.076 77.879 10.060 1.00 46.49 275 VAL E C 1
ATOM 28132 O O . VAL E 1 275 ? 64.713 77.837 11.119 1.00 43.57 275 VAL E O 1
ATOM 28145 N N . LYS E 1 276 ? 63.589 79.006 9.546 1.00 51.09 276 LYS E N 1
ATOM 28146 C CA . LYS E 1 276 ? 63.792 80.309 10.173 1.00 51.70 276 LYS E CA 1
ATOM 28147 C C . LYS E 1 276 ? 62.683 80.544 11.191 1.00 53.24 276 LYS E C 1
ATOM 28148 O O . LYS E 1 276 ? 61.508 80.663 10.825 1.00 55.10 276 LYS E O 1
ATOM 28167 N N . TYR E 1 277 ? 63.055 80.619 12.469 1.00 48.40 277 TYR E N 1
ATOM 28168 C CA . TYR E 1 277 ? 62.089 80.810 13.542 1.00 54.17 277 TYR E CA 1
ATOM 28169 C C . TYR E 1 277 ? 62.643 81.769 14.584 1.00 56.55 277 TYR E C 1
ATOM 28170 O O . TYR E 1 277 ? 63.749 81.569 15.094 1.00 60.20 277 TYR E O 1
ATOM 28188 N N . ASP E 1 278 ? 61.869 82.809 14.892 1.00 58.92 278 ASP E N 1
ATOM 28189 C CA . ASP E 1 278 ? 62.152 83.721 15.998 1.00 63.35 278 ASP E CA 1
ATOM 28190 C C . ASP E 1 278 ? 63.557 84.319 15.886 1.00 61.73 278 ASP E C 1
ATOM 28191 O O . ASP E 1 278 ? 64.379 84.227 16.798 1.00 66.73 278 ASP E O 1
ATOM 28200 N N . ARG E 1 279 ? 63.812 84.948 14.739 1.00 54.86 279 ARG E N 1
ATOM 28201 C CA . ARG E 1 279 ? 65.063 85.667 14.489 1.00 67.54 279 ARG E CA 1
ATOM 28202 C C . ARG E 1 279 ? 66.277 84.741 14.478 1.00 64.29 279 ARG E C 1
ATOM 28203 O O . ARG E 1 279 ? 67.410 85.191 14.684 1.00 53.36 279 ARG E O 1
ATOM 28207 N N . GLN E 1 280 ? 66.056 83.453 14.235 1.00 60.84 280 GLN E N 1
ATOM 28208 C CA . GLN E 1 280 ? 67.128 82.471 14.224 1.00 51.90 280 GLN E CA 1
ATOM 28209 C C . GLN E 1 280 ? 66.802 81.414 13.179 1.00 53.22 280 GLN E C 1
ATOM 28210 O O . GLN E 1 280 ? 65.716 81.402 12.594 1.00 61.60 280 GLN E O 1
ATOM 28224 N N . TYR E 1 281 ? 67.756 80.518 12.952 1.00 41.21 281 TYR E N 1
ATOM 28225 C CA . TYR E 1 281 ? 67.585 79.401 12.034 1.00 50.67 281 TYR E CA 1
ATOM 28226 C C . TYR E 1 281 ? 67.787 78.099 12.793 1.00 46.25 281 TYR E C 1
ATOM 28227 O O . TYR E 1 281 ? 68.807 77.920 13.466 1.00 46.75 281 TYR E O 1
ATOM 28245 N N . LEU E 1 282 ? 66.806 77.208 12.700 1.00 44.27 282 LEU E N 1
ATOM 28246 C CA . LEU E 1 282 ? 66.870 75.893 13.320 1.00 38.73 282 LEU E CA 1
ATOM 28247 C C . LEU E 1 282 ? 67.265 74.877 12.257 1.00 41.37 282 LEU E C 1
ATOM 28248 O O . LEU E 1 282 ? 66.680 74.856 11.170 1.00 36.84 282 LEU E O 1
ATOM 28264 N N . GLY E 1 283 ? 68.247 74.041 12.570 1.00 48.10 283 GLY E N 1
ATOM 28265 C CA . GLY E 1 283 ? 68.760 73.086 11.609 1.00 47.11 283 GLY E CA 1
ATOM 28266 C C . GLY E 1 283 ? 68.752 71.673 12.152 1.00 39.00 283 GLY E C 1
ATOM 28267 O O . GLY E 1 283 ? 68.939 71.437 13.345 1.00 41.41 283 GLY E O 1
ATOM 28271 N N . ILE E 1 284 ? 68.528 70.727 11.242 1.00 33.73 284 ILE E N 1
ATOM 28272 C CA . ILE E 1 284 ? 68.575 69.301 11.537 1.00 34.21 284 ILE E CA 1
ATOM 28273 C C . ILE E 1 284 ? 69.714 68.695 10.731 1.00 36.61 284 ILE E C 1
ATOM 28274 O O . ILE E 1 284 ? 69.767 68.860 9.507 1.00 38.91 284 ILE E O 1
ATOM 28290 N N . ALA E 1 285 ? 70.615 67.994 11.412 1.00 40.12 285 ALA E N 1
ATOM 28291 C CA . ALA E 1 285 ? 71.778 67.383 10.784 1.00 39.16 285 ALA E CA 1
ATOM 28292 C C . ALA E 1 285 ? 71.651 65.869 10.867 1.00 40.95 285 ALA E C 1
ATOM 28293 O O . ALA E 1 285 ? 71.356 65.324 11.936 1.00 48.75 285 ALA E O 1
ATOM 28300 N N . GLU E 1 286 ? 71.867 65.199 9.741 1.00 43.26 286 GLU E N 1
ATOM 28301 C CA . GLU E 1 286 ? 71.791 63.747 9.653 1.00 45.82 286 GLU E CA 1
ATOM 28302 C C . GLU E 1 286 ? 73.175 63.178 9.374 1.00 40.10 286 GLU E C 1
ATOM 28303 O O . GLU E 1 286 ? 73.837 63.584 8.414 1.00 54.13 286 GLU E O 1
ATOM 28315 N N . ARG E 1 287 ? 73.601 62.243 10.216 1.00 36.56 287 ARG E N 1
ATOM 28316 C CA . ARG E 1 287 ? 74.896 61.577 10.111 1.00 38.08 287 ARG E CA 1
ATOM 28317 C C . ARG E 1 287 ? 74.680 60.102 9.814 1.00 43.09 287 ARG E C 1
ATOM 28318 O O . ARG E 1 287 ? 74.019 59.399 10.585 1.00 47.91 287 ARG E O 1
ATOM 28339 N N . LYS E 1 288 ? 75.235 59.644 8.692 1.00 52.40 288 LYS E N 1
ATOM 28340 C CA . LYS E 1 288 ? 75.091 58.256 8.277 1.00 36.84 288 LYS E CA 1
ATOM 28341 C C . LYS E 1 288 ? 75.987 57.370 9.133 1.00 35.23 288 LYS E C 1
ATOM 28342 O O . LYS E 1 288 ? 77.186 57.631 9.272 1.00 41.95 288 LYS E O 1
ATOM 28349 N N . ILE E 1 289 ? 75.396 56.330 9.710 1.00 35.66 289 ILE E N 1
ATOM 28350 C CA . ILE E 1 289 ? 76.115 55.359 10.534 1.00 34.34 289 ILE E CA 1
ATOM 28351 C C . ILE E 1 289 ? 75.766 53.971 10.017 1.00 34.54 289 ILE E C 1
ATOM 28352 O O . ILE E 1 289 ? 74.731 53.787 9.359 1.00 40.99 289 ILE E O 1
ATOM 28368 N N . PRO E 1 290 ? 76.622 52.976 10.270 1.00 34.40 290 PRO E N 1
ATOM 28369 C CA . PRO E 1 290 ? 76.369 51.657 9.659 1.00 34.45 290 PRO E CA 1
ATOM 28370 C C . PRO E 1 290 ? 75.010 51.083 10.019 1.00 36.89 290 PRO E C 1
ATOM 28371 O O . PRO E 1 290 ? 74.331 50.516 9.153 1.00 33.97 290 PRO E O 1
ATOM 28382 N N . SER E 1 291 ? 74.586 51.229 11.276 1.00 43.81 291 SER E N 1
ATOM 28383 C CA . SER E 1 291 ? 73.295 50.688 11.689 1.00 46.19 291 SER E CA 1
ATOM 28384 C C . SER E 1 291 ? 72.146 51.378 10.963 1.00 38.81 291 SER E C 1
ATOM 28385 O O . SER E 1 291 ? 71.149 50.736 10.612 1.00 41.16 291 SER E O 1
ATOM 28393 N N . GLY E 1 292 ? 72.259 52.686 10.742 1.00 43.72 292 GLY E N 1
ATOM 28394 C CA . GLY E 1 292 ? 71.202 53.443 10.102 1.00 38.02 292 GLY E CA 1
ATOM 28395 C C . GLY E 1 292 ? 71.542 54.909 9.929 1.00 40.40 292 GLY E C 1
ATOM 28396 O O . GLY E 1 292 ? 72.458 55.259 9.186 1.00 38.72 292 GLY E O 1
ATOM 28400 N N . LEU E 1 293 ? 70.810 55.777 10.620 1.00 44.11 293 LEU E N 1
ATOM 28401 C CA . LEU E 1 293 ? 71.010 57.220 10.549 1.00 39.82 293 LEU E CA 1
ATOM 28402 C C . LEU E 1 293 ? 70.953 57.815 11.946 1.00 42.89 293 LEU E C 1
ATOM 28403 O O . LEU E 1 293 ? 70.244 57.314 12.821 1.00 53.53 293 LEU E O 1
ATOM 28419 N N . GLU E 1 294 ? 71.732 58.881 12.141 1.00 47.84 294 GLU E N 1
ATOM 28420 C CA . GLU E 1 294 ? 71.818 59.612 13.401 1.00 35.75 294 GLU E CA 1
ATOM 28421 C C . GLU E 1 294 ? 71.323 61.038 13.203 1.00 40.41 294 GLU E C 1
ATOM 28422 O O . GLU E 1 294 ? 71.586 61.646 12.160 1.00 45.45 294 GLU E O 1
ATOM 28434 N N . TYR E 1 295 ? 70.561 61.552 14.167 1.00 36.49 295 TYR E N 1
ATOM 28435 C CA . TYR E 1 295 ? 69.950 62.872 14.064 1.00 37.83 295 TYR E CA 1
ATOM 28436 C C . TYR E 1 295 ? 70.535 63.840 15.084 1.00 40.48 295 TYR E C 1
ATOM 28437 O O . TYR E 1 295 ? 70.667 63.501 16.264 1.00 47.17 295 TYR E O 1
ATOM 28455 N N . TYR E 1 296 ? 70.854 65.054 14.627 1.00 40.69 296 TYR E N 1
ATOM 28456 C CA . TYR E 1 296 ? 71.308 66.136 15.492 1.00 35.44 296 TYR E CA 1
ATOM 28457 C C . TYR E 1 296 ? 70.482 67.379 15.200 1.00 40.48 296 TYR E C 1
ATOM 28458 O O . TYR E 1 296 ? 70.351 67.780 14.039 1.00 39.03 296 TYR E O 1
ATOM 28476 N N . TYR E 1 297 ? 69.950 67.997 16.250 1.00 42.63 297 TYR E N 1
ATOM 28477 C CA . TYR E 1 297 ? 69.131 69.199 16.141 1.00 41.35 297 TYR E CA 1
ATOM 28478 C C . TYR E 1 297 ? 69.953 70.395 16.598 1.00 41.22 297 TYR E C 1
ATOM 28479 O O . TYR E 1 297 ? 70.430 70.423 17.739 1.00 43.46 297 TYR E O 1
ATOM 28497 N N . GLN E 1 298 ? 70.108 71.381 15.717 1.00 39.45 298 GLN E N 1
ATOM 28498 C CA . GLN E 1 298 ? 71.005 72.497 15.966 1.00 40.54 298 GLN E CA 1
ATOM 28499 C C . GLN E 1 298 ? 70.294 73.818 15.706 1.00 40.88 298 GLN E C 1
ATOM 28500 O O . GLN E 1 298 ? 69.264 73.879 15.028 1.00 34.21 298 GLN E O 1
ATOM 28514 N N . VAL E 1 299 ? 70.872 74.882 16.260 1.00 51.00 299 VAL E N 1
ATOM 28515 C CA . VAL E 1 299 ? 70.392 76.246 16.079 1.00 50.16 299 VAL E CA 1
ATOM 28516 C C . VAL E 1 299 ? 71.563 77.086 15.590 1.00 48.13 299 VAL E C 1
ATOM 28517 O O . VAL E 1 299 ? 72.659 77.017 16.158 1.00 39.47 299 VAL E O 1
ATOM 28530 N N . TYR E 1 300 ? 71.338 77.867 14.535 1.00 49.35 300 TYR E N 1
ATOM 28531 C CA . TYR E 1 300 ? 72.356 78.749 13.977 1.00 44.97 300 TYR E CA 1
ATOM 28532 C C . TYR E 1 300 ? 71.860 80.185 14.057 1.00 46.44 300 TYR E C 1
ATOM 28533 O O . TYR E 1 300 ? 70.773 80.500 13.559 1.00 46.12 300 TYR E O 1
ATOM 28551 N N . LYS E 1 301 ? 72.660 81.051 14.682 1.00 50.57 301 LYS E N 1
ATOM 28552 C CA . LYS E 1 301 ? 72.273 82.450 14.832 1.00 48.29 301 LYS E CA 1
ATOM 28553 C C . LYS E 1 301 ? 72.280 83.177 13.493 1.00 52.20 301 LYS E C 1
ATOM 28554 O O . LYS E 1 301 ? 71.422 84.032 13.243 1.00 59.48 301 LYS E O 1
ATOM 28573 N N . THR E 1 302 ? 73.230 82.852 12.619 1.00 49.88 302 THR E N 1
ATOM 28574 C CA . THR E 1 302 ? 73.362 83.515 11.331 1.00 55.55 302 THR E CA 1
ATOM 28575 C C . THR E 1 302 ? 73.591 82.477 10.239 1.00 52.38 302 THR E C 1
ATOM 28576 O O . THR E 1 302 ? 74.050 81.361 10.495 1.00 49.64 302 THR E O 1
ATOM 28587 N N . LEU E 1 303 ? 73.255 82.865 9.008 1.00 54.37 303 LEU E N 1
ATOM 28588 C CA . LEU E 1 303 ? 73.416 81.996 7.842 1.00 51.10 303 LEU E CA 1
ATOM 28589 C C . LEU E 1 303 ? 74.832 82.133 7.281 1.00 57.03 303 LEU E C 1
ATOM 28590 O O . LEU E 1 303 ? 75.065 82.654 6.188 1.00 55.31 303 LEU E O 1
ATOM 28606 N N . ASP E 1 304 ? 75.789 81.635 8.058 1.00 60.94 304 ASP E N 1
ATOM 28607 C CA . ASP E 1 304 ? 77.194 81.651 7.674 1.00 58.85 304 ASP E CA 1
ATOM 28608 C C . ASP E 1 304 ? 77.636 80.223 7.375 1.00 64.41 304 ASP E C 1
ATOM 28609 O O . ASP E 1 304 ? 77.544 79.346 8.240 1.00 73.49 304 ASP E O 1
ATOM 28618 N N . GLY E 1 305 ? 78.125 80.000 6.157 1.00 64.66 305 GLY E N 1
ATOM 28619 C CA . GLY E 1 305 ? 78.490 78.674 5.708 1.00 59.68 305 GLY E CA 1
ATOM 28620 C C . GLY E 1 305 ? 77.330 77.797 5.307 1.00 69.09 305 GLY E C 1
ATOM 28621 O O . GLY E 1 305 ? 77.529 76.600 5.071 1.00 75.68 305 GLY E O 1
ATOM 28625 N N . LEU E 1 306 ? 76.133 78.358 5.187 1.00 66.55 306 LEU E N 1
ATOM 28626 C CA . LEU E 1 306 ? 74.928 77.623 4.826 1.00 53.52 306 LEU E CA 1
ATOM 28627 C C . LEU E 1 306 ? 74.273 78.264 3.608 1.00 62.05 306 LEU E C 1
ATOM 28628 O O . LEU E 1 306 ? 73.050 78.395 3.527 1.00 63.29 306 LEU E O 1
ATOM 28644 N N . GLU E 1 307 ? 75.103 78.673 2.645 1.00 83.19 307 GLU E N 1
ATOM 28645 C CA . GLU E 1 307 ? 74.624 79.485 1.533 1.00 97.56 307 GLU E CA 1
ATOM 28646 C C . GLU E 1 307 ? 73.574 78.746 0.707 1.00 93.10 307 GLU E C 1
ATOM 28647 O O . GLU E 1 307 ? 72.538 79.319 0.347 1.00 98.36 307 GLU E O 1
ATOM 28659 N N . ASN E 1 308 ? 73.824 77.477 0.385 1.00 59.98 308 ASN E N 1
ATOM 28660 C CA . ASN E 1 308 ? 72.961 76.740 -0.528 1.00 63.67 308 ASN E CA 1
ATOM 28661 C C . ASN E 1 308 ? 71.955 75.836 0.173 1.00 65.90 308 ASN E C 1
ATOM 28662 O O . ASN E 1 308 ? 71.175 75.162 -0.508 1.00 65.48 308 ASN E O 1
ATOM 28673 N N . ILE E 1 309 ? 71.945 75.799 1.505 1.00 65.09 309 ILE E N 1
ATOM 28674 C CA . ILE E 1 309 ? 70.971 74.973 2.211 1.00 57.59 309 ILE E CA 1
ATOM 28675 C C . ILE E 1 309 ? 69.606 75.644 2.151 1.00 61.98 309 ILE E C 1
ATOM 28676 O O . ILE E 1 309 ? 69.479 76.854 2.381 1.00 65.71 309 ILE E O 1
ATOM 28692 N N . THR E 1 310 ? 68.576 74.859 1.845 1.00 68.01 310 THR E N 1
ATOM 28693 C CA . THR E 1 310 ? 67.233 75.410 1.737 1.00 68.72 310 THR E CA 1
ATOM 28694 C C . THR E 1 310 ? 66.745 75.846 3.113 1.00 54.52 310 THR E C 1
ATOM 28695 O O . THR E 1 310 ? 67.036 75.205 4.127 1.00 52.47 310 THR E O 1
ATOM 28706 N N . VAL E 1 311 ? 66.000 76.946 3.146 1.00 57.42 311 VAL E N 1
ATOM 28707 C CA . VAL E 1 311 ? 65.457 77.498 4.380 1.00 49.02 311 VAL E CA 1
ATOM 28708 C C . VAL E 1 311 ? 63.942 77.528 4.252 1.00 45.84 311 VAL E C 1
ATOM 28709 O O . VAL E 1 311 ? 63.409 78.021 3.251 1.00 53.61 311 VAL E O 1
ATOM 28722 N N . PHE E 1 312 ? 63.254 77.014 5.265 1.00 52.41 312 PHE E N 1
ATOM 28723 C CA . PHE E 1 312 ? 61.799 77.003 5.305 1.00 58.72 312 PHE E CA 1
ATOM 28724 C C . PHE E 1 312 ? 61.318 78.028 6.317 1.00 64.26 312 PHE E C 1
ATOM 28725 O O . PHE E 1 312 ? 61.816 78.072 7.446 1.00 61.93 312 PHE E O 1
ATOM 28742 N N . ASN E 1 313 ? 60.362 78.854 5.912 1.00 63.37 313 ASN E N 1
ATOM 28743 C CA . ASN E 1 313 ? 59.809 79.878 6.783 1.00 71.30 313 ASN E CA 1
ATOM 28744 C C . ASN E 1 313 ? 58.319 79.655 6.976 1.00 77.58 313 ASN E C 1
ATOM 28745 O O . ASN E 1 313 ? 57.563 79.577 6.001 1.00 77.70 313 ASN E O 1
ATOM 28756 N N . ASN E 1 314 ? 57.909 79.546 8.239 1.00 90.29 314 ASN E N 1
ATOM 28757 C CA . ASN E 1 314 ? 56.506 79.325 8.563 1.00 89.31 314 ASN E CA 1
ATOM 28758 C C . ASN E 1 314 ? 55.649 80.552 8.273 1.00 75.53 314 ASN E C 1
ATOM 28759 O O . ASN E 1 314 ? 54.510 80.419 7.813 1.00 74.67 314 ASN E O 1
ATOM 28770 N N . ASN E 1 315 ? 56.173 81.751 8.520 1.00 76.61 315 ASN E N 1
ATOM 28771 C CA . ASN E 1 315 ? 55.393 82.983 8.451 1.00 78.94 315 ASN E CA 1
ATOM 28772 C C . ASN E 1 315 ? 55.549 83.640 7.084 1.00 77.65 315 ASN E C 1
ATOM 28773 O O . ASN E 1 315 ? 56.656 84.009 6.687 1.00 79.29 315 ASN E O 1
ATOM 28784 N N . PHE E 1 316 ? 54.426 83.825 6.387 1.00 77.52 316 PHE E N 1
ATOM 28785 C CA . PHE E 1 316 ? 54.463 84.469 5.078 1.00 73.34 316 PHE E CA 1
ATOM 28786 C C . PHE E 1 316 ? 54.950 85.907 5.175 1.00 75.83 316 PHE E C 1
ATOM 28787 O O . PHE E 1 316 ? 55.638 86.390 4.268 1.00 80.06 316 PHE E O 1
ATOM 28804 N N . ASP E 1 317 ? 54.615 86.600 6.264 1.00 77.67 317 ASP E N 1
ATOM 28805 C CA . ASP E 1 317 ? 55.006 87.997 6.398 1.00 77.94 317 ASP E CA 1
ATOM 28806 C C . ASP E 1 317 ? 56.521 88.136 6.391 1.00 78.28 317 ASP E C 1
ATOM 28807 O O . ASP E 1 317 ? 57.064 89.088 5.818 1.00 83.60 317 ASP E O 1
ATOM 28816 N N . THR E 1 318 ? 57.220 87.202 7.035 1.00 73.36 318 THR E N 1
ATOM 28817 C CA . THR E 1 318 ? 58.674 87.233 7.111 1.00 83.63 318 THR E CA 1
ATOM 28818 C C . THR E 1 318 ? 59.333 86.455 5.978 1.00 82.58 318 THR E C 1
ATOM 28819 O O . THR E 1 318 ? 60.565 86.377 5.931 1.00 79.98 318 THR E O 1
ATOM 28830 N N . LEU E 1 319 ? 58.546 85.908 5.054 1.00 86.17 319 LEU E N 1
ATOM 28831 C CA . LEU E 1 319 ? 59.092 85.174 3.919 1.00 79.77 319 LEU E CA 1
ATOM 28832 C C . LEU E 1 319 ? 59.869 86.120 3.011 1.00 73.79 319 LEU E C 1
ATOM 28833 O O . LEU E 1 319 ? 59.432 87.241 2.736 1.00 76.14 319 LEU E O 1
ATOM 28866 N N . GLU E 1 321 ? 63.373 86.313 -0.208 1.00 96.65 321 GLU E N 1
ATOM 28867 C CA . GLU E 1 321 ? 64.453 85.768 -1.042 1.00 103.28 321 GLU E CA 1
ATOM 28868 C C . GLU E 1 321 ? 64.017 84.397 -1.554 1.00 103.08 321 GLU E C 1
ATOM 28869 O O . GLU E 1 321 ? 62.894 84.278 -2.071 1.00 99.46 321 GLU E O 1
ATOM 28881 N N . ASP E 1 322 ? 64.850 83.360 -1.446 1.00 96.04 322 ASP E N 1
ATOM 28882 C CA . ASP E 1 322 ? 64.560 82.067 -2.046 1.00 98.98 322 ASP E CA 1
ATOM 28883 C C . ASP E 1 322 ? 63.982 81.066 -1.051 1.00 95.79 322 ASP E C 1
ATOM 28884 O O . ASP E 1 322 ? 63.893 79.875 -1.368 1.00 96.14 322 ASP E O 1
ATOM 28893 N N . GLU E 1 323 ? 63.597 81.511 0.142 1.00 86.77 323 GLU E N 1
ATOM 28894 C CA . GLU E 1 323 ? 63.043 80.593 1.126 1.00 60.38 323 GLU E CA 1
ATOM 28895 C C . GLU E 1 323 ? 61.739 79.989 0.612 1.00 52.20 323 GLU E C 1
ATOM 28896 O O . GLU E 1 323 ? 60.976 80.624 -0.123 1.00 67.29 323 GLU E O 1
ATOM 28908 N N . VAL E 1 324 ? 61.490 78.745 1.006 1.00 57.06 324 VAL E N 1
ATOM 28909 C CA . VAL E 1 324 ? 60.299 78.011 0.593 1.00 63.82 324 VAL E CA 1
ATOM 28910 C C . VAL E 1 324 ? 59.222 78.201 1.651 1.00 63.76 324 VAL E C 1
ATOM 28911 O O . VAL E 1 324 ? 59.468 77.991 2.845 1.00 69.94 324 VAL E O 1
ATOM 28924 N N . PHE E 1 325 ? 58.027 78.592 1.217 1.00 65.21 325 PHE E N 1
ATOM 28925 C CA . PHE E 1 325 ? 56.928 78.794 2.152 1.00 73.97 325 PHE E CA 1
ATOM 28926 C C . PHE E 1 325 ? 56.515 77.470 2.784 1.00 88.02 325 PHE E C 1
ATOM 28927 O O . PHE E 1 325 ? 56.327 76.466 2.091 1.00 83.69 325 PHE E O 1
ATOM 28944 N N . LEU E 1 326 ? 56.381 77.474 4.108 1.00 100.95 326 LEU E N 1
ATOM 28945 C CA . LEU E 1 326 ? 55.973 76.302 4.872 1.00 108.13 326 LEU E CA 1
ATOM 28946 C C . LEU E 1 326 ? 54.488 76.417 5.196 1.00 106.55 326 LEU E C 1
ATOM 28947 O O . LEU E 1 326 ? 54.054 77.403 5.801 1.00 109.07 326 LEU E O 1
ATOM 28963 N N . GLU E 1 327 ? 53.717 75.414 4.792 1.00 102.52 327 GLU E N 1
ATOM 28964 C CA . GLU E 1 327 ? 52.290 75.356 5.066 1.00 97.53 327 GLU E CA 1
ATOM 28965 C C . GLU E 1 327 ? 51.966 74.053 5.787 1.00 103.49 327 GLU E C 1
ATOM 28966 O O . GLU E 1 327 ? 52.770 73.118 5.822 1.00 109.83 327 GLU E O 1
ATOM 28978 N N . GLU E 1 328 ? 50.762 73.997 6.361 1.00 103.18 328 GLU E N 1
ATOM 28979 C CA . GLU E 1 328 ? 50.396 72.852 7.189 1.00 105.79 328 GLU E CA 1
ATOM 28980 C C . GLU E 1 328 ? 50.500 71.545 6.412 1.00 103.66 328 GLU E C 1
ATOM 28981 O O . GLU E 1 328 ? 51.007 70.545 6.934 1.00 102.73 328 GLU E O 1
ATOM 28993 N N . THR E 1 329 ? 50.018 71.525 5.167 1.00 96.58 329 THR E N 1
ATOM 28994 C CA . THR E 1 329 ? 50.096 70.296 4.386 1.00 110.46 329 THR E CA 1
ATOM 28995 C C . THR E 1 329 ? 51.545 69.942 4.072 1.00 99.81 329 THR E C 1
ATOM 28996 O O . THR E 1 329 ? 51.951 68.779 4.186 1.00 99.35 329 THR E O 1
ATOM 29007 N N . GLN E 1 330 ? 52.338 70.937 3.677 1.00 96.65 330 GLN E N 1
ATOM 29008 C CA . GLN E 1 330 ? 53.729 70.692 3.321 1.00 104.61 330 GLN E CA 1
ATOM 29009 C C . GLN E 1 330 ? 54.551 70.299 4.542 1.00 98.17 330 GLN E C 1
ATOM 29010 O O . GLN E 1 330 ? 55.362 69.367 4.476 1.00 90.64 330 GLN E O 1
ATOM 29024 N N . LEU E 1 331 ? 54.350 70.991 5.668 1.00 102.61 331 LEU E N 1
ATOM 29025 C CA . LEU E 1 331 ? 55.155 70.713 6.853 1.00 91.54 331 LEU E CA 1
ATOM 29026 C C . LEU E 1 331 ? 54.823 69.357 7.455 1.00 92.58 331 LEU E C 1
ATOM 29027 O O . LEU E 1 331 ? 55.718 68.681 7.976 1.00 94.38 331 LEU E O 1
ATOM 29043 N N . LYS E 1 332 ? 53.558 68.940 7.391 1.00 94.21 332 LYS E N 1
ATOM 29044 C CA . LYS E 1 332 ? 53.210 67.606 7.864 1.00 87.62 332 LYS E CA 1
ATOM 29045 C C . LYS E 1 332 ? 53.938 66.544 7.050 1.00 82.79 332 LYS E C 1
ATOM 29046 O O . LYS E 1 332 ? 54.346 65.508 7.585 1.00 85.72 332 LYS E O 1
ATOM 29065 N N . LYS E 1 333 ? 54.126 66.796 5.754 1.00 74.43 333 LYS E N 1
ATOM 29066 C CA . LYS E 1 333 ? 54.832 65.838 4.910 1.00 85.28 333 LYS E CA 1
ATOM 29067 C C . LYS E 1 333 ? 56.280 65.673 5.354 1.00 89.68 333 LYS E C 1
ATOM 29068 O O . LYS E 1 333 ? 56.802 64.552 5.381 1.00 102.89 333 LYS E O 1
ATOM 29072 N N . LYS E 1 334 ? 56.947 66.774 5.710 1.00 79.01 334 LYS E N 1
ATOM 29073 C CA . LYS E 1 334 ? 58.369 66.724 6.021 1.00 79.98 334 LYS E CA 1
ATOM 29074 C C . LYS E 1 334 ? 58.665 66.728 7.517 1.00 72.86 334 LYS E C 1
ATOM 29075 O O . LYS E 1 334 ? 59.497 65.943 7.983 1.00 66.49 334 LYS E O 1
ATOM 29094 N N . PHE E 1 335 ? 58.019 67.604 8.282 1.00 71.13 335 PHE E N 1
ATOM 29095 C CA . PHE E 1 335 ? 58.350 67.773 9.690 1.00 52.79 335 PHE E CA 1
ATOM 29096 C C . PHE E 1 335 ? 57.555 66.874 10.629 1.00 57.27 335 PHE E C 1
ATOM 29097 O O . PHE E 1 335 ? 57.826 66.880 11.835 1.00 52.54 335 PHE E O 1
ATOM 29114 N N . LYS E 1 336 ? 56.586 66.108 10.128 1.00 60.66 336 LYS E N 1
ATOM 29115 C CA . LYS E 1 336 ? 55.826 65.241 11.022 1.00 61.45 336 LYS E CA 1
ATOM 29116 C C . LYS E 1 336 ? 56.728 64.167 11.621 1.00 54.57 336 LYS E C 1
ATOM 29117 O O . LYS E 1 336 ? 56.697 63.918 12.831 1.00 62.54 336 LYS E O 1
ATOM 29136 N N . THR E 1 337 ? 57.540 63.518 10.785 1.00 54.61 337 THR E N 1
ATOM 29137 C CA . THR E 1 337 ? 58.459 62.508 11.300 1.00 60.57 337 THR E CA 1
ATOM 29138 C C . THR E 1 337 ? 59.493 63.138 12.224 1.00 51.59 337 THR E C 1
ATOM 29139 O O . THR E 1 337 ? 59.834 62.567 13.267 1.00 53.98 337 THR E O 1
ATOM 29150 N N . TYR E 1 338 ? 59.997 64.321 11.863 1.00 47.74 338 TYR E N 1
ATOM 29151 C CA . TYR E 1 338 ? 60.982 64.988 12.707 1.00 46.42 338 TYR E CA 1
ATOM 29152 C C . TYR E 1 338 ? 60.387 65.366 14.058 1.00 52.02 338 TYR E C 1
ATOM 29153 O O . TYR E 1 338 ? 61.057 65.244 15.091 1.00 51.45 338 TYR E O 1
ATOM 29171 N N . PHE E 1 339 ? 59.130 65.833 14.076 1.00 54.46 339 PHE E N 1
ATOM 29172 C CA . PHE E 1 339 ? 58.508 66.153 15.358 1.00 43.52 339 PHE E CA 1
ATOM 29173 C C . PHE E 1 339 ? 58.417 64.906 16.235 1.00 34.23 339 PHE E C 1
ATOM 29174 O O . PHE E 1 339 ? 58.644 64.971 17.449 1.00 34.17 339 PHE E O 1
ATOM 29191 N N . GLU E 1 340 ? 58.057 63.763 15.638 1.00 39.26 340 GLU E N 1
ATOM 29192 C CA . GLU E 1 340 ? 58.000 62.508 16.383 1.00 39.41 340 GLU E CA 1
ATOM 29193 C C . GLU E 1 340 ? 59.379 62.081 16.873 1.00 43.81 340 GLU E C 1
ATOM 29194 O O . GLU E 1 340 ? 59.518 61.616 18.011 1.00 39.57 340 GLU E O 1
ATOM 29206 N N . LEU E 1 341 ? 60.407 62.224 16.030 1.00 45.99 341 LEU E N 1
ATOM 29207 C CA . LEU E 1 341 ? 61.769 61.926 16.466 1.00 40.05 341 LEU E CA 1
ATOM 29208 C C . LEU E 1 341 ? 62.171 62.802 17.645 1.00 42.42 341 LEU E C 1
ATOM 29209 O O . LEU E 1 341 ? 62.886 62.352 18.547 1.00 41.16 341 LEU E O 1
ATOM 29225 N N . PHE E 1 342 ? 61.721 64.057 17.645 1.00 46.44 342 PHE E N 1
ATOM 29226 C CA . PHE E 1 342 ? 61.978 64.961 18.762 1.00 40.82 342 PHE E CA 1
ATOM 29227 C C . PHE E 1 342 ? 61.202 64.546 20.006 1.00 34.00 342 PHE E C 1
ATOM 29228 O O . PHE E 1 342 ? 61.749 64.528 21.113 1.00 39.23 342 PHE E O 1
ATOM 29245 N N . GLN E 1 343 ? 59.915 64.223 19.844 1.00 40.64 343 GLN E N 1
ATOM 29246 C CA . GLN E 1 343 ? 59.067 63.917 20.996 1.00 44.77 343 GLN E CA 1
ATOM 29247 C C . GLN E 1 343 ? 59.606 62.724 21.779 1.00 47.56 343 GLN E C 1
ATOM 29248 O O . GLN E 1 343 ? 59.708 62.770 23.010 1.00 50.40 343 GLN E O 1
ATOM 29262 N N . GLN E 1 344 ? 59.947 61.644 21.082 1.00 43.82 344 GLN E N 1
ATOM 29263 C CA . GLN E 1 344 ? 60.696 60.547 21.680 1.00 47.50 344 GLN E CA 1
ATOM 29264 C C . GLN E 1 344 ? 62.165 60.940 21.752 1.00 53.32 344 GLN E C 1
ATOM 29265 O O . GLN E 1 344 ? 62.659 61.708 20.926 1.00 63.50 344 GLN E O 1
ATOM 29279 N N . ASN E 1 345 ? 62.869 60.418 22.756 1.00 36.37 345 ASN E N 1
ATOM 29280 C CA . ASN E 1 345 ? 64.261 60.818 22.971 1.00 46.17 345 ASN E CA 1
ATOM 29281 C C . ASN E 1 345 ? 65.154 60.073 21.977 1.00 49.80 345 ASN E C 1
ATOM 29282 O O . ASN E 1 345 ? 65.962 59.210 22.329 1.00 60.24 345 ASN E O 1
ATOM 29310 N N . VAL E 1 347 ? 66.731 61.964 19.282 1.00 41.61 347 VAL E N 1
ATOM 29311 C CA . VAL E 1 347 ? 67.565 62.954 18.610 1.00 34.57 347 VAL E CA 1
ATOM 29312 C C . VAL E 1 347 ? 68.568 63.538 19.593 1.00 34.54 347 VAL E C 1
ATOM 29313 O O . VAL E 1 347 ? 68.348 63.541 20.810 1.00 42.44 347 VAL E O 1
ATOM 29326 N N . TYR E 1 348 ? 69.678 64.032 19.048 1.00 34.70 348 TYR E N 1
ATOM 29327 C CA . TYR E 1 348 ? 70.724 64.682 19.825 1.00 41.24 348 TYR E CA 1
ATOM 29328 C C . TYR E 1 348 ? 70.525 66.191 19.759 1.00 45.15 348 TYR E C 1
ATOM 29329 O O . TYR E 1 348 ? 70.358 66.750 18.670 1.00 51.25 348 TYR E O 1
ATOM 29347 N N . HIS E 1 349 ? 70.560 66.849 20.915 1.00 45.05 349 HIS E N 1
ATOM 29348 C CA . HIS E 1 349 ? 70.408 68.295 20.997 1.00 49.39 349 HIS E CA 1
ATOM 29349 C C . HIS E 1 349 ? 71.741 68.936 21.357 1.00 48.14 349 HIS E C 1
ATOM 29350 O O . HIS E 1 349 ? 72.468 68.439 22.220 1.00 50.24 349 HIS E O 1
ATOM 29364 N N . GLU E 1 350 ? 72.051 70.050 20.694 1.00 46.06 350 GLU E N 1
ATOM 29365 C CA . GLU E 1 350 ? 73.349 70.691 20.881 1.00 45.36 350 GLU E CA 1
ATOM 29366 C C . GLU E 1 350 ? 73.565 71.082 22.339 1.00 36.37 350 GLU E C 1
ATOM 29367 O O . GLU E 1 350 ? 74.632 70.832 22.910 1.00 47.54 350 GLU E O 1
ATOM 29379 N N . SER E 1 351 ? 72.560 71.685 22.963 1.00 50.51 351 SER E N 1
ATOM 29380 C CA . SER E 1 351 ? 72.662 72.107 24.355 1.00 50.18 351 SER E CA 1
ATOM 29381 C C . SER E 1 351 ? 71.255 72.296 24.897 1.00 52.74 351 SER E C 1
ATOM 29382 O O . SER E 1 351 ? 70.284 72.340 24.128 1.00 59.33 351 SER E O 1
ATOM 29390 N N . PRO E 1 352 ? 71.105 72.411 26.219 1.00 53.87 352 PRO E N 1
ATOM 29391 C CA . PRO E 1 352 ? 69.766 72.677 26.769 1.00 50.20 352 PRO E CA 1
ATOM 29392 C C . PRO E 1 352 ? 69.156 73.955 26.235 1.00 49.53 352 PRO E C 1
ATOM 29393 O O . PRO E 1 352 ? 67.934 74.019 26.047 1.00 46.18 352 PRO E O 1
ATOM 29404 N N . GLU E 1 353 ? 69.974 74.977 25.976 1.00 52.64 353 GLU E N 1
ATOM 29405 C CA . GLU E 1 353 ? 69.453 76.208 25.395 1.00 56.57 353 GLU E CA 1
ATOM 29406 C C . GLU E 1 353 ? 68.828 75.942 24.032 1.00 57.62 353 GLU E C 1
ATOM 29407 O O . GLU E 1 353 ? 67.731 76.431 23.738 1.00 59.37 353 GLU E O 1
ATOM 29419 N N . THR E 1 354 ? 69.508 75.162 23.187 1.00 57.18 354 THR E N 1
ATOM 29420 C CA . THR E 1 354 ? 68.951 74.827 21.881 1.00 47.28 354 THR E CA 1
ATOM 29421 C C . THR E 1 354 ? 67.697 73.971 22.013 1.00 41.61 354 THR E C 1
ATOM 29422 O O . THR E 1 354 ? 66.737 74.148 21.253 1.00 40.42 354 THR E O 1
ATOM 29433 N N . PHE E 1 355 ? 67.688 73.039 22.970 1.00 43.71 355 PHE E N 1
ATOM 29434 C CA . PHE E 1 355 ? 66.521 72.182 23.167 1.00 43.82 355 PHE E CA 1
ATOM 29435 C C . PHE E 1 355 ? 65.270 73.004 23.449 1.00 43.75 355 PHE E C 1
ATOM 29436 O O . PHE E 1 355 ? 64.181 72.680 22.960 1.00 47.61 355 PHE E O 1
ATOM 29453 N N . LEU E 1 356 ? 65.407 74.075 24.228 1.00 49.75 356 LEU E N 1
ATOM 29454 C CA . LEU E 1 356 ? 64.259 74.919 24.543 1.00 44.90 356 LEU E CA 1
ATOM 29455 C C . LEU E 1 356 ? 63.804 75.706 23.319 1.00 49.11 356 LEU E C 1
ATOM 29456 O O . LEU E 1 356 ? 62.599 75.902 23.118 1.00 50.45 356 LEU E O 1
ATOM 29472 N N . GLU E 1 357 ? 64.749 76.160 22.488 1.00 50.91 357 GLU E N 1
ATOM 29473 C CA . GLU E 1 357 ? 64.370 76.820 21.242 1.00 47.99 357 GLU E CA 1
ATOM 29474 C C . GLU E 1 357 ? 63.630 75.853 20.327 1.00 45.48 357 GLU E C 1
ATOM 29475 O O . GLU E 1 357 ? 62.607 76.207 19.726 1.00 48.44 357 GLU E O 1
ATOM 29487 N N . TRP E 1 358 ? 64.142 74.623 20.203 1.00 37.95 358 TRP E N 1
ATOM 29488 C CA . TRP E 1 358 ? 63.475 73.629 19.372 1.00 35.88 358 TRP E CA 1
ATOM 29489 C C . TRP E 1 358 ? 62.106 73.271 19.931 1.00 33.57 358 TRP E C 1
ATOM 29490 O O . TRP E 1 358 ? 61.170 73.015 19.165 1.00 37.23 358 TRP E O 1
ATOM 29511 N N . SER E 1 359 ? 61.966 73.257 21.260 1.00 35.03 359 SER E N 1
ATOM 29512 C CA . SER E 1 359 ? 60.686 72.900 21.863 1.00 43.34 359 SER E CA 1
ATOM 29513 C C . SER E 1 359 ? 59.611 73.939 21.562 1.00 49.20 359 SER E C 1
ATOM 29514 O O . SER E 1 359 ? 58.458 73.579 21.295 1.00 45.59 359 SER E O 1
ATOM 29522 N N . LYS E 1 360 ? 59.957 75.228 21.608 1.00 41.49 360 LYS E N 1
ATOM 29523 C CA . LYS E 1 360 ? 58.974 76.251 21.265 1.00 43.91 360 LYS E CA 1
ATOM 29524 C C . LYS E 1 360 ? 58.454 76.057 19.845 1.00 45.98 360 LYS E C 1
ATOM 29525 O O . LYS E 1 360 ? 57.247 76.159 19.594 1.00 51.18 360 LYS E O 1
ATOM 29544 N N . PHE E 1 361 ? 59.355 75.779 18.903 1.00 38.56 361 PHE E N 1
ATOM 29545 C CA . PHE E 1 361 ? 58.958 75.603 17.511 1.00 38.29 361 PHE E CA 1
ATOM 29546 C C . PHE E 1 361 ? 58.090 74.363 17.337 1.00 45.09 361 PHE E C 1
ATOM 29547 O O . PHE E 1 361 ? 57.038 74.418 16.688 1.00 57.36 361 PHE E O 1
ATOM 29564 N N . VAL E 1 362 ? 58.506 73.237 17.920 1.00 42.99 362 VAL E N 1
ATOM 29565 C CA . VAL E 1 362 ? 57.764 71.992 17.737 1.00 36.71 362 VAL E CA 1
ATOM 29566 C C . VAL E 1 362 ? 56.333 72.143 18.232 1.00 42.71 362 VAL E C 1
ATOM 29567 O O . VAL E 1 362 ? 55.374 71.874 17.502 1.00 54.35 362 VAL E O 1
ATOM 29580 N N . TYR E 1 363 ? 56.166 72.593 19.477 1.00 49.02 363 TYR E N 1
ATOM 29581 C CA . TYR E 1 363 ? 54.831 72.640 20.066 1.00 50.15 363 TYR E CA 1
ATOM 29582 C C . TYR E 1 363 ? 53.961 73.717 19.427 1.00 56.59 363 TYR E C 1
ATOM 29583 O O . TYR E 1 363 ? 52.736 73.560 19.364 1.00 65.82 363 TYR E O 1
ATOM 29601 N N . ALA E 1 364 ? 54.560 74.809 18.949 1.00 51.28 364 ALA E N 1
ATOM 29602 C CA . ALA E 1 364 ? 53.766 75.843 18.293 1.00 55.68 364 ALA E CA 1
ATOM 29603 C C . ALA E 1 364 ? 53.098 75.314 17.028 1.00 68.73 364 ALA E C 1
ATOM 29604 O O . ALA E 1 364 ? 51.922 75.599 16.773 1.00 74.22 364 ALA E O 1
ATOM 29611 N N . LEU E 1 365 ? 53.827 74.536 16.229 1.00 68.09 365 LEU E N 1
ATOM 29612 C CA . LEU E 1 365 ? 53.324 74.036 14.957 1.00 64.50 365 LEU E CA 1
ATOM 29613 C C . LEU E 1 365 ? 52.888 72.576 15.003 1.00 68.57 365 LEU E C 1
ATOM 29614 O O . LEU E 1 365 ? 52.419 72.056 13.985 1.00 71.40 365 LEU E O 1
ATOM 29630 N N . LYS E 1 366 ? 53.045 71.896 16.139 1.00 78.13 366 LYS E N 1
ATOM 29631 C CA . LYS E 1 366 ? 52.634 70.499 16.226 1.00 83.16 366 LYS E CA 1
ATOM 29632 C C . LYS E 1 366 ? 51.139 70.381 15.964 1.00 79.77 366 LYS E C 1
ATOM 29633 O O . LYS E 1 366 ? 50.356 71.253 16.347 1.00 77.83 366 LYS E O 1
ATOM 29652 N N . LEU E 1 367 ? 50.741 69.297 15.299 1.00 76.32 367 LEU E N 1
ATOM 29653 C CA . LEU E 1 367 ? 49.334 69.038 15.019 1.00 93.58 367 LEU E CA 1
ATOM 29654 C C . LEU E 1 367 ? 48.971 67.643 15.505 1.00 94.42 367 LEU E C 1
ATOM 29655 O O . LEU E 1 367 ? 49.668 66.675 15.186 1.00 94.76 367 LEU E O 1
ATOM 29671 N N . GLU E 1 368 ? 47.879 67.547 16.260 1.00 100.86 368 GLU E N 1
ATOM 29672 C CA . GLU E 1 368 ? 47.357 66.269 16.744 1.00 96.47 368 GLU E CA 1
ATOM 29673 C C . GLU E 1 368 ? 46.297 66.524 17.815 1.00 87.39 368 GLU E C 1
ATOM 29674 O O . GLU E 1 368 ? 46.109 67.659 18.258 1.00 74.82 368 GLU E O 1
#

Nearest PDB structures (foldseek):
  7jq6-assembly1_A  TM=9.941E-01  e=9.355E-67  Lactococcus phage asccphi28
  5hd9-assembly1_A  TM=8.775E-01  e=3.552E-12  Salasvirus phi29
  7jqq-assembly1_D  TM=6.481E-01  e=1.345E-14  Salasvirus phi29
  4e5t-assembly1_F  TM=3.765E-01  e=5.796E+00  Roseibium alexandrii DFL-11
  7jq6-assembly1_A  TM=9.962E-01  e=1.879E-67  Lactococcus phage asccphi28

Solvent-accessible surface area: 80567 Å² total

Sequence (1768 aa):
SNEFWTPKRLLETDDRIFLVVGGRGVGKTFNVTGEALDDLFFNNVSVYLRRLGVEIDELEKNNFITEELRVYFGNRFSDFNADESKQIRFSIDGAIHEIKAIRNKIFFDDRCIVYFIALSRAGHVKSNNYPDVKYLVFDEVIIDRSIPNARYIRNEFTVLLNLIETIKRKREDFYLFLSNVGENFNPIFAGLGYYLTHEDIKKGFVKREDYCVQFVENKQEELNTDPFVRLGAKNRDFSNSKTNAFENIRTPYFKHYGKKPKLLVKYDRQYLGIAERKIPSGLEYYYQVYKTLDGLENITVFNNNFDTLEDEVFLEETQLKKKFKTYFELFQQNVYHESPETFLEWSKFVYALKLEFWTPKRLLETDDRIFLVVGGRGVGKTFNVTGEALDDLFFNNVSVYLRRLGVEIDELEKNNFITEELRVYFGNRFSDFNADESKQIRFSIDGAIHEIKAIRNKIFFDDRCIVYFIALSRAGHVKSNNYPDVKYLVFDEVIIDRSIPNARYIRNEFTVLLNLIETIKRKREDFYLFLSNVGENFNPIFAGLGYYLTHEDIKKGFVKREDYCVQFVENKQEELNTDPFVRLGAKNRDFSNSKTNAFENIRTPYFKHYGKKPKLLVKYDRQYLGIAERKIPSGLEYYYQVYKTLDGLENITVFNNNFDTLEDEVFLEETQLKKKFKTYFELFQQNVYHESPETFLEWSKFVYALKLEFWTPKRLLETDDRIFLVVGGRGVGKTFNVTGEALDDLFFNNVSVYLRRLGVEIDELEKNNFITEELRVYFGNRFSDFNADESKQIRFSIDGAIHEIKAIRNKIFFDDRCIVYFIALSRAGHVKSNNYPDVKYLVFDEVIIDRSIPNARYIRNEFTVLLNLIETIKRKREDFYLFLSNVGENFNPIFAGLGYYLTHEDIKKGFVKREDYCVQFVENKQEELNTDPFVRLGAKNRDFSNSKTNAFENIRTPYFKHYGKKPKLLVKYDRQYLGIAERKIPSGLEYYYQVYKTLDGLENITVFNNNFDTLEDEVFLEETQLKKKFKTYFELFQQNVYHESPETFLEWSKFVYALKLEFWTPKRLLETDDRIFLVVGGRGVGKTFNVTGEALDDLFFNNVSVYLRRLGVEIDELEKNNFITEELRVYFGNRFSDFNADESKQIRFSIDGAIHEIKAIRNKIFFDDRCIVYFIALSRAGHVKSNNYPDVKYLVFDEVIIDRSIPNARYIRNEFTVLLNLIETIKRKREDFYLFLSNVGENFNPIFAGLGYYLTHEDIKKGFVKREDYCVQFVENKQEELNTDPFVRLGAKNRDFSNSKTNAFENIRTPYFKHYGKKPKLLVKYDRQYLGIAERKIPSGLEYYYQVYKTLDGLENITVFNNNFDTLEDEVFLEETQLKKKFKTYFELFQQNVYHESPETFLEWSKFVYALKLEFWTPKRLLETDDRIFLVVGGRGVGKTFNVTGEALDDLFFNNVSVYLRRLGVEIDELEKNNFITEELRVYFGNRFSDFNADESKQIRFSIDGAIHEIKAIRNKIFFDDRCIVYFIALSRAGHVKSNNYPDVKYLVFDEVIIDRSIPNARYIRNEFTVLLNLIETIKRKREDFYLFLSNVGENFNPIFAGLGYYLTHEDIKKGFVKREDYCVQFVENKQEELNTDPFVRLGAKNRDFSNSKTNAFENIRTPYFKHYGKKPKLLVKYDRQYLGIAERKIPSGLEYYYQVYKTLDGLENITVFNNNFDTLEDEVFLEETQLKKKFKTYFELFQQNVYHESPETFLEWSKFVYALKLE

Secondary structure (DSSP, 8-state):
-TTS--SHHHHHSS-SBEEEEE-TTS-HHHHHHHHHHHHHHHS----EEESSHHHHHSS-GGGTS----HHHHGGGEE-----TTTT--EEETTEEE-EEEETTEEEETTEEEEEEEEGGGTGGGGG---TT--EEEETT-SPPS------PPTTHHHHHHHHHHHH-SS-SS-EE--BSS--SS-HHHHHHT----HHHHHH-EEE-SS-EEEEEPPP-PPP---HHHHHHHH-HHHHHHHTGGGS---PPPB----SPPSEEEEETTEEEEEEEEE-SSSEEEEEEEESS-SS-TTS-EEES-STT---PEEP-HHHHHHHHHHHHHHHH---EES-HHHHHHHHHHHHHH---/---SHHHHHSS--BEEEEE-TTS-HHHHHHHHHHHHHHHS----EEESSHHHHHTS-STTSS----HHHHGGGEE-----GGGT--EEETTEEE-EEEETTEEEETTEEEEEEEEGGGGGGGGS---SS--EEEETT-S--S------PPTTHHHHHHHHHHHH-SS-SS-EE--BS---SS-HHHHHHT----HHHHHH-EEE-SS-EEEEEPPP-PPP---HHHHHHHH-HHHHHHHTGGGS---PPEE----SPPSEEEEETTEEEEEEEEE-SSSEEEEEEEESS-SS-TTS-EEES-STT---PEE--HHHHHHHHHHHHHHHH---EES-HHHHHHHHHHHHHH--/----THHHHHSS-SBEEEEE-TTS-HHHHHHHHHHHHHHHS----EEESSHHHHHTS-GGGSS----HHHHGGGEE-----GGGT--EEETTEEE-EEEETTEEEETTEEEEEEEEGGGTGGGTT---TT--EEEETT-S--S------PPTTHHHHHHHHHHHH-SS-SS-EE--BSS--SS-HHHHHHT----HHHHHH-EEE-SS-EEEEEPPP-PPP---HHHHHHHH-HHHHHHHTGGGS---PPEE----SPPSEEEEETTEEEEEEEEE-SSSEEEEEEEESS-SS-TTS-EEES-STT---PEE--HHHHHHHHHHHHHHHH---EES-HHHHHHHHHHHHHH---/---THHHHHSS-SBEEEEE-TTS-HHHHHHHHHHHHHHHS----EEESSHHHHHTS-SGGGS----HHHHGGGEE------SS---EEETTEEE-EEEETTEEEETTEEEEEEEEGGGTGGGTT---TT--EEEETT-S--S------PPTTHHHHHHHHHHHH-SS-SS-EE--BSS--SS-HHHHHHT----HHHHHH-EEE-SS-EEEEEPPPP------HHHHHHHH-HHHHHHHTGGGS---PPPB----SPPSEEEEETTEEEEEEEEE-SSSEEEEEEEESS-SS-TTS-EEES-STT---PEE--HHHHHHHHHHHHHHHH---EES-HHHHHHHHHHHHHH---/---THHHHHSS-SBEEEEE-TTS-HHHHHHHHHHHHHHHS----EEESSHHHHHSS-STTSS----HHHHGGGEE-----TTTT--EEETTEEE-EEEETTEEEETTEEEEEEEEGGGGGG--STT-SS--EEEETT-S--S------PPTTHHHHHHHHHHHH-SS-SS-EE--BSS--SS-HHHHHHTPPP-HHHHHH-EEE-SS-EEEEEPPP-PPP---HHHHHHHH-HHHHHHHTGGGS---PPPB----SPPSEEEEETTEEEEEEEEE-SSSEEEEEEEESS-SS-TTS-EEES-STT---PEEP-HHHHHHHHHHHHHHHH---EES-HHHHHHHHHHHHHH---